Protein 1EO1 (pdb70)

Structure (mmCIF, N/CA/C/O backbone):
data_1EO1
#
_entry.id   1EO1
#
_cell.length_a   1.000
_cell.length_b   1.000
_cell.length_c   1.000
_cell.angle_alpha   90.00
_cell.angle_beta   90.00
_cell.angle_gamma   90.00
#
_symmetry.space_group_name_H-M   'P 1'
#
loop_
_atom_site.group_PDB
_atom_site.id
_atom_site.type_symbol
_atom_site.label_atom_id
_atom_site.label_alt_id
_atom_site.label_comp_id
_atom_site.label_asym_id
_atom_site.label_entity_id
_atom_site.label_seq_id
_atom_site.pdbx_PDB_ins_code
_atom_site.Cartn_x
_atom_site.Cartn_y
_atom_site.Cartn_z
_atom_site.occupancy
_atom_site.B_iso_or_equiv
_atom_site.auth_seq_id
_atom_site.auth_comp_id
_atom_site.auth_asym_id
_atom_site.auth_atom_id
_atom_site.pdbx_PDB_model_num
ATOM 1 N N . MET A 1 1 ? 8.685 2.011 -4.056 1.00 0.00 1 MET A N 1
ATOM 2 C CA . MET A 1 1 ? 7.771 1.163 -4.872 1.00 0.00 1 MET A CA 1
ATOM 3 C C . MET A 1 1 ? 6.527 0.817 -4.052 1.00 0.00 1 MET A C 1
ATOM 4 O O . MET A 1 1 ? 6.547 -0.066 -3.218 1.00 0.00 1 MET A O 1
ATOM 20 N N . LYS A 1 2 ? 5.443 1.506 -4.282 1.00 0.00 2 LYS A N 1
ATOM 21 C CA . LYS A 1 2 ? 4.199 1.217 -3.514 1.00 0.00 2 LYS A CA 1
ATOM 22 C C . LYS A 1 2 ? 3.156 0.594 -4.446 1.00 0.00 2 LYS A C 1
ATOM 23 O O . LYS A 1 2 ? 2.857 1.120 -5.500 1.00 0.00 2 LYS A O 1
ATOM 42 N N . ILE A 1 3 ? 2.600 -0.525 -4.064 1.00 0.00 3 ILE A N 1
ATOM 43 C CA . ILE A 1 3 ? 1.578 -1.184 -4.925 1.00 0.00 3 ILE A CA 1
ATOM 44 C C . ILE A 1 3 ? 0.179 -0.772 -4.466 1.00 0.00 3 ILE A C 1
ATOM 45 O O . ILE A 1 3 ? -0.160 -0.877 -3.304 1.00 0.00 3 ILE A O 1
ATOM 61 N N . ALA A 1 4 ? -0.638 -0.302 -5.369 1.00 0.00 4 ALA A N 1
ATOM 62 C CA . ALA A 1 4 ? -2.014 0.117 -4.984 1.00 0.00 4 ALA A CA 1
ATOM 63 C C . ALA A 1 4 ? -3.036 -0.775 -5.694 1.00 0.00 4 ALA A C 1
ATOM 64 O O . ALA A 1 4 ? -3.059 -0.866 -6.905 1.00 0.00 4 ALA A O 1
ATOM 71 N N . ILE A 1 5 ? -3.882 -1.435 -4.950 1.00 0.00 5 ILE A N 1
ATOM 72 C CA . ILE A 1 5 ? -4.899 -2.319 -5.587 1.00 0.00 5 ILE A CA 1
ATOM 73 C C . ILE A 1 5 ? -6.226 -1.567 -5.706 1.00 0.00 5 ILE A C 1
ATOM 74 O O . ILE A 1 5 ? -6.839 -1.210 -4.719 1.00 0.00 5 ILE A O 1
ATOM 90 N N . ALA A 1 6 ? -6.672 -1.320 -6.907 1.00 0.00 6 ALA A N 1
ATOM 91 C CA . ALA A 1 6 ? -7.956 -0.587 -7.089 1.00 0.00 6 ALA A CA 1
ATOM 92 C C . ALA A 1 6 ? -9.089 -1.358 -6.408 1.00 0.00 6 ALA A C 1
ATOM 93 O O . ALA A 1 6 ? -9.090 -2.571 -6.363 1.00 0.00 6 ALA A O 1
ATOM 100 N N . SER A 1 7 ? -10.056 -0.658 -5.879 1.00 0.00 7 SER A N 1
ATOM 101 C CA . SER A 1 7 ? -11.192 -1.344 -5.202 1.00 0.00 7 SER A CA 1
ATOM 102 C C . SER A 1 7 ? -10.651 -2.320 -4.151 1.00 0.00 7 SER A C 1
ATOM 103 O O . SER A 1 7 ? -10.322 -1.932 -3.047 1.00 0.00 7 SER A O 1
ATOM 111 N N . SER A 1 8 ? -10.555 -3.581 -4.479 1.00 0.00 8 SER A N 1
ATOM 112 C CA . SER A 1 8 ? -10.035 -4.567 -3.491 1.00 0.00 8 SER A CA 1
ATOM 113 C C . SER A 1 8 ? -10.922 -4.555 -2.244 1.00 0.00 8 SER A C 1
ATOM 114 O O . SER A 1 8 ? -10.553 -5.063 -1.203 1.00 0.00 8 SER A O 1
ATOM 122 N N . GLY A 1 9 ? -12.090 -3.981 -2.341 1.00 0.00 9 GLY A N 1
ATOM 123 C CA . GLY A 1 9 ? -13.001 -3.938 -1.162 1.00 0.00 9 GLY A CA 1
ATOM 124 C C . GLY A 1 9 ? -12.258 -3.355 0.041 1.00 0.00 9 GLY A C 1
ATOM 125 O O . GLY A 1 9 ? -11.357 -2.552 -0.103 1.00 0.00 9 GLY A O 1
ATOM 129 N N . THR A 1 10 ? -12.631 -3.748 1.228 1.00 0.00 10 THR A N 1
ATOM 130 C CA . THR A 1 10 ? -11.948 -3.209 2.437 1.00 0.00 10 THR A CA 1
ATOM 131 C C . THR A 1 10 ? -11.515 -4.358 3.353 1.00 0.00 10 THR A C 1
ATOM 132 O O . THR A 1 10 ? -10.809 -4.154 4.321 1.00 0.00 10 THR A O 1
ATOM 143 N N . ASP A 1 11 ? -11.928 -5.564 3.064 1.00 0.00 11 ASP A N 1
ATOM 144 C CA . ASP A 1 11 ? -11.530 -6.706 3.934 1.00 0.00 11 ASP A CA 1
ATOM 145 C C . ASP A 1 11 ? -10.997 -7.854 3.074 1.00 0.00 11 ASP A C 1
ATOM 146 O O . ASP A 1 11 ? -9.814 -7.944 2.811 1.00 0.00 11 ASP A O 1
ATOM 155 N N . LEU A 1 12 ? -11.855 -8.735 2.637 1.00 0.00 12 LEU A N 1
ATOM 156 C CA . LEU A 1 12 ? -11.386 -9.876 1.801 1.00 0.00 12 LEU A CA 1
ATOM 157 C C . LEU A 1 12 ? -12.560 -10.444 0.999 1.00 0.00 12 LEU A C 1
ATOM 158 O O . LEU A 1 12 ? -12.571 -11.602 0.634 1.00 0.00 12 LEU A O 1
ATOM 174 N N . GLY A 1 13 ? -13.548 -9.638 0.723 1.00 0.00 13 GLY A N 1
ATOM 175 C CA . GLY A 1 13 ? -14.719 -10.135 -0.054 1.00 0.00 13 GLY A CA 1
ATOM 176 C C . GLY A 1 13 ? -14.701 -9.525 -1.457 1.00 0.00 13 GLY A C 1
ATOM 177 O O . GLY A 1 13 ? -14.977 -10.188 -2.437 1.00 0.00 13 GLY A O 1
ATOM 181 N N . SER A 1 14 ? -14.379 -8.265 -1.561 1.00 0.00 14 SER A N 1
ATOM 182 C CA . SER A 1 14 ? -14.344 -7.611 -2.899 1.00 0.00 14 SER A CA 1
ATOM 183 C C . SER A 1 14 ? -13.064 -8.017 -3.632 1.00 0.00 14 SER A C 1
ATOM 184 O O . SER A 1 14 ? -12.073 -7.315 -3.607 1.00 0.00 14 SER A O 1
ATOM 192 N N . GLU A 1 15 ? -13.081 -9.145 -4.282 1.00 0.00 15 GLU A N 1
ATOM 193 C CA . GLU A 1 15 ? -11.870 -9.603 -5.019 1.00 0.00 15 GLU A CA 1
ATOM 194 C C . GLU A 1 15 ? -11.679 -8.747 -6.272 1.00 0.00 15 GLU A C 1
ATOM 195 O O . GLU A 1 15 ? -12.080 -9.119 -7.357 1.00 0.00 15 GLU A O 1
ATOM 207 N N . VAL A 1 16 ? -11.069 -7.603 -6.129 1.00 0.00 16 VAL A N 1
ATOM 208 C CA . VAL A 1 16 ? -10.847 -6.715 -7.307 1.00 0.00 16 VAL A CA 1
ATOM 209 C C . VAL A 1 16 ? -12.183 -6.126 -7.771 1.00 0.00 16 VAL A C 1
ATOM 210 O O . VAL A 1 16 ? -12.255 -5.446 -8.774 1.00 0.00 16 VAL A O 1
ATOM 223 N N . SER A 1 17 ? -13.239 -6.380 -7.047 1.00 0.00 17 SER A N 1
ATOM 224 C CA . SER A 1 17 ? -14.566 -5.831 -7.447 1.00 0.00 17 SER A CA 1
ATOM 225 C C . SER A 1 17 ? -14.847 -6.177 -8.913 1.00 0.00 17 SER A C 1
ATOM 226 O O . SER A 1 17 ? -15.326 -7.251 -9.223 1.00 0.00 17 SER A O 1
ATOM 234 N N . ARG A 1 18 ? -14.560 -5.280 -9.820 1.00 0.00 18 ARG A N 1
ATOM 235 C CA . ARG A 1 18 ? -14.820 -5.569 -11.259 1.00 0.00 18 ARG A CA 1
ATOM 236 C C . ARG A 1 18 ? -13.948 -4.664 -12.133 1.00 0.00 18 ARG A C 1
ATOM 237 O O . ARG A 1 18 ? -12.940 -5.084 -12.665 1.00 0.00 18 ARG A O 1
ATOM 258 N N . PHE A 1 19 ? -14.329 -3.425 -12.288 1.00 0.00 19 PHE A N 1
ATOM 259 C CA . PHE A 1 19 ? -13.522 -2.498 -13.131 1.00 0.00 19 PHE A CA 1
ATOM 260 C C . PHE A 1 19 ? -12.986 -1.355 -12.269 1.00 0.00 19 PHE A C 1
ATOM 261 O O . PHE A 1 19 ? -13.312 -1.236 -11.105 1.00 0.00 19 PHE A O 1
ATOM 278 N N . PHE A 1 20 ? -12.162 -0.513 -12.831 1.00 0.00 20 PHE A N 1
ATOM 279 C CA . PHE A 1 20 ? -11.603 0.622 -12.044 1.00 0.00 20 PHE A CA 1
ATOM 280 C C . PHE A 1 20 ? -12.070 1.946 -12.658 1.00 0.00 20 PHE A C 1
ATOM 281 O O . PHE A 1 20 ? -11.583 2.370 -13.687 1.00 0.00 20 PHE A O 1
ATOM 298 N N . GLY A 1 21 ? -13.009 2.602 -12.033 1.00 0.00 21 GLY A N 1
ATOM 299 C CA . GLY A 1 21 ? -13.504 3.897 -12.577 1.00 0.00 21 GLY A CA 1
ATOM 300 C C . GLY A 1 21 ? -13.808 4.853 -11.422 1.00 0.00 21 GLY A C 1
ATOM 301 O O . GLY A 1 21 ? -13.261 5.934 -11.337 1.00 0.00 21 GLY A O 1
ATOM 305 N N . ARG A 1 22 ? -14.675 4.460 -10.530 1.00 0.00 22 ARG A N 1
ATOM 306 C CA . ARG A 1 22 ? -15.014 5.340 -9.377 1.00 0.00 22 ARG A CA 1
ATOM 307 C C . ARG A 1 22 ? -14.874 4.545 -8.078 1.00 0.00 22 ARG A C 1
ATOM 308 O O . ARG A 1 22 ? -15.385 4.928 -7.044 1.00 0.00 22 ARG A O 1
ATOM 329 N N . ALA A 1 23 ? -14.188 3.435 -8.126 1.00 0.00 23 ALA A N 1
ATOM 330 C CA . ALA A 1 23 ? -14.013 2.607 -6.901 1.00 0.00 23 ALA A CA 1
ATOM 331 C C . ALA A 1 23 ? -13.575 3.498 -5.730 1.00 0.00 23 ALA A C 1
ATOM 332 O O . ALA A 1 23 ? -12.443 3.934 -5.684 1.00 0.00 23 ALA A O 1
ATOM 339 N N . PRO A 1 24 ? -14.484 3.737 -4.816 1.00 0.00 24 PRO A N 1
ATOM 340 C CA . PRO A 1 24 ? -14.216 4.565 -3.627 1.00 0.00 24 PRO A CA 1
ATOM 341 C C . PRO A 1 24 ? -13.489 3.744 -2.554 1.00 0.00 24 PRO A C 1
ATOM 342 O O . PRO A 1 24 ? -13.798 3.829 -1.382 1.00 0.00 24 PRO A O 1
ATOM 353 N N . TYR A 1 25 ? -12.531 2.945 -2.943 1.00 0.00 25 TYR A N 1
ATOM 354 C CA . TYR A 1 25 ? -11.797 2.120 -1.943 1.00 0.00 25 TYR A CA 1
ATOM 355 C C . TYR A 1 25 ? -10.454 1.680 -2.528 1.00 0.00 25 TYR A C 1
ATOM 356 O O . TYR A 1 25 ? -10.242 0.517 -2.814 1.00 0.00 25 TYR A O 1
ATOM 374 N N . PHE A 1 26 ? -9.543 2.597 -2.706 1.00 0.00 26 PHE A N 1
ATOM 375 C CA . PHE A 1 26 ? -8.214 2.226 -3.270 1.00 0.00 26 PHE A CA 1
ATOM 376 C C . PHE A 1 26 ? -7.306 1.734 -2.139 1.00 0.00 26 PHE A C 1
ATOM 377 O O . PHE A 1 26 ? -6.925 2.486 -1.266 1.00 0.00 26 PHE A O 1
ATOM 394 N N . MET A 1 27 ? -6.962 0.475 -2.147 1.00 0.00 27 MET A N 1
ATOM 395 C CA . MET A 1 27 ? -6.087 -0.063 -1.068 1.00 0.00 27 MET A CA 1
ATOM 396 C C . MET A 1 27 ? -4.629 0.300 -1.355 1.00 0.00 27 MET A C 1
ATOM 397 O O . MET A 1 27 ? -4.153 0.172 -2.466 1.00 0.00 27 MET A O 1
ATOM 411 N N . ILE A 1 28 ? -3.913 0.748 -0.360 1.00 0.00 28 ILE A N 1
ATOM 412 C CA . ILE A 1 28 ? -2.485 1.112 -0.572 1.00 0.00 28 ILE A CA 1
ATOM 413 C C . ILE A 1 28 ? -1.591 0.068 0.101 1.00 0.00 28 ILE A C 1
ATOM 414 O O . ILE A 1 28 ? -1.862 -0.381 1.198 1.00 0.00 28 ILE A O 1
ATOM 430 N N . VAL A 1 29 ? -0.529 -0.320 -0.548 1.00 0.00 29 VAL A N 1
ATOM 431 C CA . VAL A 1 29 ? 0.382 -1.335 0.050 1.00 0.00 29 VAL A CA 1
ATOM 432 C C . VAL A 1 29 ? 1.828 -0.850 -0.061 1.00 0.00 29 VAL A C 1
ATOM 433 O O . VAL A 1 29 ? 2.429 -0.892 -1.115 1.00 0.00 29 VAL A O 1
ATOM 446 N N . GLU A 1 30 ? 2.392 -0.384 1.021 1.00 0.00 30 GLU A N 1
ATOM 447 C CA . GLU A 1 30 ? 3.799 0.108 0.976 1.00 0.00 30 GLU A CA 1
ATOM 448 C C . GLU A 1 30 ? 4.759 -1.068 1.171 1.00 0.00 30 GLU A C 1
ATOM 449 O O . GLU A 1 30 ? 5.155 -1.380 2.277 1.00 0.00 30 GLU A O 1
ATOM 461 N N . MET A 1 31 ? 5.139 -1.719 0.106 1.00 0.00 31 MET A N 1
ATOM 462 C CA . MET A 1 31 ? 6.076 -2.871 0.232 1.00 0.00 31 MET A CA 1
ATOM 463 C C . MET A 1 31 ? 7.513 -2.351 0.307 1.00 0.00 31 MET A C 1
ATOM 464 O O . MET A 1 31 ? 7.877 -1.406 -0.364 1.00 0.00 31 MET A O 1
ATOM 478 N N . LYS A 1 32 ? 8.336 -2.961 1.116 1.00 0.00 32 LYS A N 1
ATOM 479 C CA . LYS A 1 32 ? 9.749 -2.498 1.227 1.00 0.00 32 LYS A CA 1
ATOM 480 C C . LYS A 1 32 ? 10.689 -3.616 0.772 1.00 0.00 32 LYS A C 1
ATOM 481 O O . LYS A 1 32 ? 11.288 -3.545 -0.283 1.00 0.00 32 LYS A O 1
ATOM 500 N N . LYS A 1 33 ? 10.824 -4.649 1.558 1.00 0.00 33 LYS A N 1
ATOM 501 C CA . LYS A 1 33 ? 11.726 -5.769 1.168 1.00 0.00 33 LYS A CA 1
ATOM 502 C C . LYS A 1 33 ? 10.887 -7.006 0.838 1.00 0.00 33 LYS A C 1
ATOM 503 O O . LYS A 1 33 ? 11.035 -8.048 1.444 1.00 0.00 33 LYS A O 1
ATOM 522 N N . GLY A 1 34 ? 10.004 -6.899 -0.118 1.00 0.00 34 GLY A N 1
ATOM 523 C CA . GLY A 1 34 ? 9.156 -8.068 -0.486 1.00 0.00 34 GLY A CA 1
ATOM 524 C C . GLY A 1 34 ? 8.243 -8.425 0.690 1.00 0.00 34 GLY A C 1
ATOM 525 O O . GLY A 1 34 ? 7.639 -9.480 0.721 1.00 0.00 34 GLY A O 1
ATOM 529 N N . ASN A 1 35 ? 8.137 -7.555 1.656 1.00 0.00 35 ASN A N 1
ATOM 530 C CA . ASN A 1 35 ? 7.264 -7.844 2.828 1.00 0.00 35 ASN A CA 1
ATOM 531 C C . ASN A 1 35 ? 6.388 -6.625 3.122 1.00 0.00 35 ASN A C 1
ATOM 532 O O . ASN A 1 35 ? 6.849 -5.626 3.637 1.00 0.00 35 ASN A O 1
ATOM 543 N N . ILE A 1 36 ? 5.126 -6.700 2.797 1.00 0.00 36 ILE A N 1
ATOM 544 C CA . ILE A 1 36 ? 4.216 -5.548 3.057 1.00 0.00 36 ILE A CA 1
ATOM 545 C C . ILE A 1 36 ? 4.501 -4.973 4.445 1.00 0.00 36 ILE A C 1
ATOM 546 O O . ILE A 1 36 ? 4.281 -5.617 5.452 1.00 0.00 36 ILE A O 1
ATOM 562 N N . GLU A 1 37 ? 4.986 -3.763 4.507 1.00 0.00 37 GLU A N 1
ATOM 563 C CA . GLU A 1 37 ? 5.284 -3.145 5.830 1.00 0.00 37 GLU A CA 1
ATOM 564 C C . GLU A 1 37 ? 4.110 -2.262 6.257 1.00 0.00 37 GLU A C 1
ATOM 565 O O . GLU A 1 37 ? 4.051 -1.791 7.376 1.00 0.00 37 GLU A O 1
ATOM 577 N N . SER A 1 38 ? 3.176 -2.033 5.376 1.00 0.00 38 SER A N 1
ATOM 578 C CA . SER A 1 38 ? 2.008 -1.180 5.733 1.00 0.00 38 SER A CA 1
ATOM 579 C C . SER A 1 38 ? 0.853 -1.467 4.772 1.00 0.00 38 SER A C 1
ATOM 580 O O . SER A 1 38 ? 0.963 -1.275 3.577 1.00 0.00 38 SER A O 1
ATOM 588 N N . SER A 1 39 ? -0.258 -1.921 5.285 1.00 0.00 39 SER A N 1
ATOM 589 C CA . SER A 1 39 ? -1.421 -2.215 4.406 1.00 0.00 39 SER A CA 1
ATOM 590 C C . SER A 1 39 ? -2.607 -1.363 4.853 1.00 0.00 39 SER A C 1
ATOM 591 O O . SER A 1 39 ? -3.252 -1.646 5.842 1.00 0.00 39 SER A O 1
ATOM 599 N N . GLU A 1 40 ? -2.890 -0.314 4.137 1.00 0.00 40 GLU A N 1
ATOM 600 C CA . GLU A 1 40 ? -4.026 0.566 4.526 1.00 0.00 40 GLU A CA 1
ATOM 601 C C . GLU A 1 40 ? -5.038 0.646 3.380 1.00 0.00 40 GLU A C 1
ATOM 602 O O . GLU A 1 40 ? -4.895 -0.004 2.364 1.00 0.00 40 GLU A O 1
ATOM 614 N N . VAL A 1 41 ? -6.061 1.440 3.541 1.00 0.00 41 VAL A N 1
ATOM 615 C CA . VAL A 1 41 ? -7.087 1.567 2.467 1.00 0.00 41 VAL A CA 1
ATOM 616 C C . VAL A 1 41 ? -7.729 2.954 2.542 1.00 0.00 41 VAL A C 1
ATOM 617 O O . VAL A 1 41 ? -8.149 3.399 3.592 1.00 0.00 41 VAL A O 1
ATOM 630 N N . ILE A 1 42 ? -7.805 3.644 1.437 1.00 0.00 42 ILE A N 1
ATOM 631 C CA . ILE A 1 42 ? -8.416 5.003 1.447 1.00 0.00 42 ILE A CA 1
ATOM 632 C C . ILE A 1 42 ? -9.705 4.994 0.624 1.00 0.00 42 ILE A C 1
ATOM 633 O O . ILE A 1 42 ? -9.739 4.514 -0.493 1.00 0.00 42 ILE A O 1
ATOM 649 N N . GLU A 1 43 ? -10.769 5.523 1.168 1.00 0.00 43 GLU A N 1
ATOM 650 C CA . GLU A 1 43 ? -12.057 5.548 0.420 1.00 0.00 43 GLU A CA 1
ATOM 651 C C . GLU A 1 43 ? -12.235 6.917 -0.242 1.00 0.00 43 GLU A C 1
ATOM 652 O O . GLU A 1 43 ? -11.757 7.920 0.249 1.00 0.00 43 GLU A O 1
ATOM 664 N N . ASN A 1 44 ? -12.919 6.965 -1.352 1.00 0.00 44 ASN A N 1
ATOM 665 C CA . ASN A 1 44 ? -13.125 8.270 -2.042 1.00 0.00 44 ASN A CA 1
ATOM 666 C C . ASN A 1 44 ? -14.013 9.169 -1.176 1.00 0.00 44 ASN A C 1
ATOM 667 O O . ASN A 1 44 ? -14.812 8.685 -0.399 1.00 0.00 44 ASN A O 1
ATOM 678 N N . PRO A 1 45 ? -13.844 10.457 -1.338 1.00 0.00 45 PRO A N 1
ATOM 679 C CA . PRO A 1 45 ? -14.616 11.460 -0.585 1.00 0.00 45 PRO A CA 1
ATOM 680 C C . PRO A 1 45 ? -16.018 11.613 -1.182 1.00 0.00 45 PRO A C 1
ATOM 681 O O . PRO A 1 45 ? -16.984 11.085 -0.667 1.00 0.00 45 PRO A O 1
ATOM 692 N N . SER A 1 46 ? -16.135 12.331 -2.264 1.00 0.00 46 SER A N 1
ATOM 693 C CA . SER A 1 46 ? -17.473 12.519 -2.896 1.00 0.00 46 SER A CA 1
ATOM 694 C C . SER A 1 46 ? -17.418 12.045 -4.351 1.00 0.00 46 SER A C 1
ATOM 695 O O . SER A 1 46 ? -17.393 12.837 -5.272 1.00 0.00 46 SER A O 1
ATOM 703 N N . ALA A 1 47 ? -17.397 10.758 -4.566 1.00 0.00 47 ALA A N 1
ATOM 704 C CA . ALA A 1 47 ? -17.341 10.237 -5.962 1.00 0.00 47 ALA A CA 1
ATOM 705 C C . ALA A 1 47 ? -18.715 10.383 -6.620 1.00 0.00 47 ALA A C 1
ATOM 706 O O . ALA A 1 47 ? -18.852 10.277 -7.822 1.00 0.00 47 ALA A O 1
ATOM 713 N N . SER A 1 48 ? -19.735 10.625 -5.842 1.00 0.00 48 SER A N 1
ATOM 714 C CA . SER A 1 48 ? -21.097 10.776 -6.425 1.00 0.00 48 SER A CA 1
ATOM 715 C C . SER A 1 48 ? -21.624 12.182 -6.134 1.00 0.00 48 SER A C 1
ATOM 716 O O . SER A 1 48 ? -22.582 12.359 -5.407 1.00 0.00 48 SER A O 1
ATOM 724 N N . ALA A 1 49 ? -21.008 13.187 -6.697 1.00 0.00 49 ALA A N 1
ATOM 725 C CA . ALA A 1 49 ? -21.476 14.579 -6.451 1.00 0.00 49 ALA A CA 1
ATOM 726 C C . ALA A 1 49 ? -20.593 15.559 -7.226 1.00 0.00 49 ALA A C 1
ATOM 727 O O . ALA A 1 49 ? -21.075 16.390 -7.968 1.00 0.00 49 ALA A O 1
ATOM 734 N N . SER A 1 50 ? -19.301 15.467 -7.060 1.00 0.00 50 SER A N 1
ATOM 735 C CA . SER A 1 50 ? -18.390 16.393 -7.787 1.00 0.00 50 SER A CA 1
ATOM 736 C C . SER A 1 50 ? -18.666 16.305 -9.289 1.00 0.00 50 SER A C 1
ATOM 737 O O . SER A 1 50 ? -19.397 15.449 -9.746 1.00 0.00 50 SER A O 1
ATOM 745 N N . GLY A 1 51 ? -18.087 17.183 -10.061 1.00 0.00 51 GLY A N 1
ATOM 746 C CA . GLY A 1 51 ? -18.319 17.149 -11.534 1.00 0.00 51 GLY A CA 1
ATOM 747 C C . GLY A 1 51 ? -17.133 16.474 -12.224 1.00 0.00 51 GLY A C 1
ATOM 748 O O . GLY A 1 51 ? -15.988 16.758 -11.932 1.00 0.00 51 GLY A O 1
ATOM 752 N N . GLY A 1 52 ? -17.396 15.580 -13.138 1.00 0.00 52 GLY A N 1
ATOM 753 C CA . GLY A 1 52 ? -16.283 14.888 -13.845 1.00 0.00 52 GLY A CA 1
ATOM 754 C C . GLY A 1 52 ? -15.287 14.343 -12.820 1.00 0.00 52 GLY A C 1
ATOM 755 O O . GLY A 1 52 ? -14.292 14.969 -12.514 1.00 0.00 52 GLY A O 1
ATOM 759 N N . ALA A 1 53 ? -15.546 13.181 -12.286 1.00 0.00 53 ALA A N 1
ATOM 760 C CA . ALA A 1 53 ? -14.613 12.599 -11.281 1.00 0.00 53 ALA A CA 1
ATOM 761 C C . ALA A 1 53 ? -14.399 11.114 -11.583 1.00 0.00 53 ALA A C 1
ATOM 762 O O . ALA A 1 53 ? -14.466 10.686 -12.718 1.00 0.00 53 ALA A O 1
ATOM 769 N N . GLY A 1 54 ? -14.142 10.325 -10.576 1.00 0.00 54 GLY A N 1
ATOM 770 C CA . GLY A 1 54 ? -13.925 8.869 -10.808 1.00 0.00 54 GLY A CA 1
ATOM 771 C C . GLY A 1 54 ? -12.475 8.630 -11.236 1.00 0.00 54 GLY A C 1
ATOM 772 O O . GLY A 1 54 ? -11.636 8.260 -10.439 1.00 0.00 54 GLY A O 1
ATOM 776 N N . ILE A 1 55 ? -12.174 8.839 -12.488 1.00 0.00 55 ILE A N 1
ATOM 777 C CA . ILE A 1 55 ? -10.781 8.623 -12.965 1.00 0.00 55 ILE A CA 1
ATOM 778 C C . ILE A 1 55 ? -9.892 9.773 -12.485 1.00 0.00 55 ILE A C 1
ATOM 779 O O . ILE A 1 55 ? -8.688 9.744 -12.640 1.00 0.00 55 ILE A O 1
ATOM 795 N N . ARG A 1 56 ? -10.475 10.784 -11.901 1.00 0.00 56 ARG A N 1
ATOM 796 C CA . ARG A 1 56 ? -9.659 11.929 -11.411 1.00 0.00 56 ARG A CA 1
ATOM 797 C C . ARG A 1 56 ? -8.896 11.503 -10.154 1.00 0.00 56 ARG A C 1
ATOM 798 O O . ARG A 1 56 ? -7.881 12.074 -9.808 1.00 0.00 56 ARG A O 1
ATOM 819 N N . THR A 1 57 ? -9.379 10.502 -9.471 1.00 0.00 57 THR A N 1
ATOM 820 C CA . THR A 1 57 ? -8.683 10.035 -8.239 1.00 0.00 57 THR A CA 1
ATOM 821 C C . THR A 1 57 ? -7.244 9.649 -8.582 1.00 0.00 57 THR A C 1
ATOM 822 O O . THR A 1 57 ? -6.377 9.632 -7.732 1.00 0.00 57 THR A O 1
ATOM 833 N N . ALA A 1 58 ? -6.984 9.337 -9.822 1.00 0.00 58 ALA A N 1
ATOM 834 C CA . ALA A 1 58 ? -5.602 8.949 -10.221 1.00 0.00 58 ALA A CA 1
ATOM 835 C C . ALA A 1 58 ? -4.616 10.035 -9.782 1.00 0.00 58 ALA A C 1
ATOM 836 O O . ALA A 1 58 ? -3.609 9.757 -9.162 1.00 0.00 58 ALA A O 1
ATOM 843 N N . GLN A 1 59 ? -4.897 11.269 -10.098 1.00 0.00 59 GLN A N 1
ATOM 844 C CA . GLN A 1 59 ? -3.974 12.369 -9.700 1.00 0.00 59 GLN A CA 1
ATOM 845 C C . GLN A 1 59 ? -3.573 12.198 -8.233 1.00 0.00 59 GLN A C 1
ATOM 846 O O . GLN A 1 59 ? -2.433 12.395 -7.864 1.00 0.00 59 GLN A O 1
ATOM 860 N N . ILE A 1 60 ? -4.504 11.838 -7.392 1.00 0.00 60 ILE A N 1
ATOM 861 C CA . ILE A 1 60 ? -4.176 11.660 -5.948 1.00 0.00 60 ILE A CA 1
ATOM 862 C C . ILE A 1 60 ? -3.328 10.399 -5.763 1.00 0.00 60 ILE A C 1
ATOM 863 O O . ILE A 1 60 ? -2.397 10.376 -4.982 1.00 0.00 60 ILE A O 1
ATOM 879 N N . ILE A 1 61 ? -3.642 9.350 -6.472 1.00 0.00 61 ILE A N 1
ATOM 880 C CA . ILE A 1 61 ? -2.853 8.093 -6.332 1.00 0.00 61 ILE A CA 1
ATOM 881 C C . ILE A 1 61 ? -1.375 8.385 -6.605 1.00 0.00 61 ILE A C 1
ATOM 882 O O . ILE A 1 61 ? -0.496 7.774 -6.030 1.00 0.00 61 ILE A O 1
ATOM 898 N N . ALA A 1 62 ? -1.095 9.313 -7.480 1.00 0.00 62 ALA A N 1
ATOM 899 C CA . ALA A 1 62 ? 0.326 9.642 -7.787 1.00 0.00 62 ALA A CA 1
ATOM 900 C C . ALA A 1 62 ? 0.910 10.487 -6.654 1.00 0.00 62 ALA A C 1
ATOM 901 O O . ALA A 1 62 ? 2.087 10.424 -6.364 1.00 0.00 62 ALA A O 1
ATOM 908 N N . ASN A 1 63 ? 0.096 11.280 -6.014 1.00 0.00 63 ASN A N 1
ATOM 909 C CA . ASN A 1 63 ? 0.605 12.131 -4.902 1.00 0.00 63 ASN A CA 1
ATOM 910 C C . ASN A 1 63 ? 0.898 11.259 -3.680 1.00 0.00 63 ASN A C 1
ATOM 911 O O . ASN A 1 63 ? 1.556 11.680 -2.749 1.00 0.00 63 ASN A O 1
ATOM 922 N N . ASN A 1 64 ? 0.415 10.047 -3.673 1.00 0.00 64 ASN A N 1
ATOM 923 C CA . ASN A 1 64 ? 0.666 9.153 -2.507 1.00 0.00 64 ASN A CA 1
ATOM 924 C C . ASN A 1 64 ? 1.956 8.359 -2.735 1.00 0.00 64 ASN A C 1
ATOM 925 O O . ASN A 1 64 ? 2.370 7.580 -1.900 1.00 0.00 64 ASN A O 1
ATOM 936 N N . GLY A 1 65 ? 2.595 8.549 -3.858 1.00 0.00 65 GLY A N 1
ATOM 937 C CA . GLY A 1 65 ? 3.856 7.802 -4.131 1.00 0.00 65 GLY A CA 1
ATOM 938 C C . GLY A 1 65 ? 3.526 6.455 -4.779 1.00 0.00 65 GLY A C 1
ATOM 939 O O . GLY A 1 65 ? 4.404 5.725 -5.194 1.00 0.00 65 GLY A O 1
ATOM 943 N N . VAL A 1 66 ? 2.267 6.121 -4.868 1.00 0.00 66 VAL A N 1
ATOM 944 C CA . VAL A 1 66 ? 1.880 4.822 -5.488 1.00 0.00 66 VAL A CA 1
ATOM 945 C C . VAL A 1 66 ? 2.615 4.647 -6.816 1.00 0.00 66 VAL A C 1
ATOM 946 O O . VAL A 1 66 ? 2.148 5.065 -7.856 1.00 0.00 66 VAL A O 1
ATOM 959 N N . LYS A 1 67 ? 3.757 4.018 -6.789 1.00 0.00 67 LYS A N 1
ATOM 960 C CA . LYS A 1 67 ? 4.513 3.804 -8.050 1.00 0.00 67 LYS A CA 1
ATOM 961 C C . LYS A 1 67 ? 3.898 2.621 -8.799 1.00 0.00 67 LYS A C 1
ATOM 962 O O . LYS A 1 67 ? 4.318 2.274 -9.884 1.00 0.00 67 LYS A O 1
ATOM 981 N N . ALA A 1 68 ? 2.899 2.000 -8.226 1.00 0.00 68 ALA A N 1
ATOM 982 C CA . ALA A 1 68 ? 2.253 0.843 -8.908 1.00 0.00 68 ALA A CA 1
ATOM 983 C C . ALA A 1 68 ? 0.733 0.984 -8.816 1.00 0.00 68 ALA A C 1
ATOM 984 O O . ALA A 1 68 ? 0.183 1.200 -7.754 1.00 0.00 68 ALA A O 1
ATOM 991 N N . VAL A 1 69 ? 0.047 0.865 -9.920 1.00 0.00 69 VAL A N 1
ATOM 992 C CA . VAL A 1 69 ? -1.438 0.995 -9.891 1.00 0.00 69 VAL A CA 1
ATOM 993 C C . VAL A 1 69 ? -2.071 -0.184 -10.631 1.00 0.00 69 VAL A C 1
ATOM 994 O O . VAL A 1 69 ? -2.195 -0.178 -11.840 1.00 0.00 69 VAL A O 1
ATOM 1007 N N . ILE A 1 70 ? -2.479 -1.196 -9.914 1.00 0.00 70 ILE A N 1
ATOM 1008 C CA . ILE A 1 70 ? -3.109 -2.373 -10.575 1.00 0.00 70 ILE A CA 1
ATOM 1009 C C . ILE A 1 70 ? -4.624 -2.167 -10.637 1.00 0.00 70 ILE A C 1
ATOM 1010 O O . ILE A 1 70 ? -5.306 -2.205 -9.633 1.00 0.00 70 ILE A O 1
ATOM 1026 N N . ALA A 1 71 ? -5.155 -1.944 -11.808 1.00 0.00 71 ALA A N 1
ATOM 1027 C CA . ALA A 1 71 ? -6.624 -1.730 -11.929 1.00 0.00 71 ALA A CA 1
ATOM 1028 C C . ALA A 1 71 ? -7.132 -2.352 -13.230 1.00 0.00 71 ALA A C 1
ATOM 1029 O O . ALA A 1 71 ? -6.372 -2.874 -14.022 1.00 0.00 71 ALA A O 1
ATOM 1036 N N . SER A 1 72 ? -8.415 -2.300 -13.450 1.00 0.00 72 SER A N 1
ATOM 1037 C CA . SER A 1 72 ? -8.986 -2.886 -14.696 1.00 0.00 72 SER A CA 1
ATOM 1038 C C . SER A 1 72 ? -9.969 -1.893 -15.322 1.00 0.00 72 SER A C 1
ATOM 1039 O O . SER A 1 72 ? -11.028 -2.264 -15.787 1.00 0.00 72 SER A O 1
ATOM 1047 N N . SER A 1 73 ? -9.627 -0.633 -15.334 1.00 0.00 73 SER A N 1
ATOM 1048 C CA . SER A 1 73 ? -10.545 0.381 -15.927 1.00 0.00 73 SER A CA 1
ATOM 1049 C C . SER A 1 73 ? -10.915 -0.038 -17.355 1.00 0.00 73 SER A C 1
ATOM 1050 O O . SER A 1 73 ? -10.095 -0.574 -18.073 1.00 0.00 73 SER A O 1
ATOM 1058 N N . PRO A 1 74 ? -12.146 0.220 -17.723 1.00 0.00 74 PRO A N 1
ATOM 1059 C CA . PRO A 1 74 ? -12.664 -0.121 -19.060 1.00 0.00 74 PRO A CA 1
ATOM 1060 C C . PRO A 1 74 ? -12.203 0.910 -20.096 1.00 0.00 74 PRO A C 1
ATOM 1061 O O . PRO A 1 74 ? -12.884 1.880 -20.364 1.00 0.00 74 PRO A O 1
ATOM 1072 N N . GLY A 1 75 ? -11.055 0.707 -20.683 1.00 0.00 75 GLY A N 1
ATOM 1073 C CA . GLY A 1 75 ? -10.561 1.675 -21.705 1.00 0.00 75 GLY A CA 1
ATOM 1074 C C . GLY A 1 75 ? -9.193 2.219 -21.284 1.00 0.00 75 GLY A C 1
ATOM 1075 O O . GLY A 1 75 ? -8.810 2.112 -20.135 1.00 0.00 75 GLY A O 1
ATOM 1079 N N . PRO A 1 76 ? -8.496 2.789 -22.235 1.00 0.00 76 PRO A N 1
ATOM 1080 C CA . PRO A 1 76 ? -7.159 3.367 -22.007 1.00 0.00 76 PRO A CA 1
ATOM 1081 C C . PRO A 1 76 ? -7.273 4.744 -21.345 1.00 0.00 76 PRO A C 1
ATOM 1082 O O . PRO A 1 76 ? -6.298 5.455 -21.203 1.00 0.00 76 PRO A O 1
ATOM 1093 N N . ASN A 1 77 ? -8.453 5.127 -20.944 1.00 0.00 77 ASN A N 1
ATOM 1094 C CA . ASN A 1 77 ? -8.624 6.458 -20.297 1.00 0.00 77 ASN A CA 1
ATOM 1095 C C . ASN A 1 77 ? -7.677 6.572 -19.100 1.00 0.00 77 ASN A C 1
ATOM 1096 O O . ASN A 1 77 ? -6.765 7.375 -19.093 1.00 0.00 77 ASN A O 1
ATOM 1107 N N . ALA A 1 78 ? -7.886 5.777 -18.088 1.00 0.00 78 ALA A N 1
ATOM 1108 C CA . ALA A 1 78 ? -6.999 5.844 -16.892 1.00 0.00 78 ALA A CA 1
ATOM 1109 C C . ALA A 1 78 ? -5.555 5.547 -17.304 1.00 0.00 78 ALA A C 1
ATOM 1110 O O . ALA A 1 78 ? -4.647 6.295 -16.999 1.00 0.00 78 ALA A O 1
ATOM 1117 N N . PHE A 1 79 ? -5.334 4.460 -17.990 1.00 0.00 79 PHE A N 1
ATOM 1118 C CA . PHE A 1 79 ? -3.948 4.116 -18.415 1.00 0.00 79 PHE A CA 1
ATOM 1119 C C . PHE A 1 79 ? -3.368 5.254 -19.258 1.00 0.00 79 PHE A C 1
ATOM 1120 O O . PHE A 1 79 ? -2.174 5.333 -19.471 1.00 0.00 79 PHE A O 1
ATOM 1137 N N . GLU A 1 80 ? -4.200 6.137 -19.738 1.00 0.00 80 GLU A N 1
ATOM 1138 C CA . GLU A 1 80 ? -3.688 7.266 -20.562 1.00 0.00 80 GLU A CA 1
ATOM 1139 C C . GLU A 1 80 ? -2.965 8.264 -19.658 1.00 0.00 80 GLU A C 1
ATOM 1140 O O . GLU A 1 80 ? -1.846 8.658 -19.921 1.00 0.00 80 GLU A O 1
ATOM 1152 N N . VAL A 1 81 ? -3.593 8.671 -18.589 1.00 0.00 81 VAL A N 1
ATOM 1153 C CA . VAL A 1 81 ? -2.938 9.637 -17.666 1.00 0.00 81 VAL A CA 1
ATOM 1154 C C . VAL A 1 81 ? -1.808 8.931 -16.916 1.00 0.00 81 VAL A C 1
ATOM 1155 O O . VAL A 1 81 ? -0.679 9.379 -16.911 1.00 0.00 81 VAL A O 1
ATOM 1168 N N . LEU A 1 82 ? -2.101 7.825 -16.287 1.00 0.00 82 LEU A N 1
ATOM 1169 C CA . LEU A 1 82 ? -1.039 7.091 -15.544 1.00 0.00 82 LEU A CA 1
ATOM 1170 C C . LEU A 1 82 ? 0.213 7.000 -16.418 1.00 0.00 82 LEU A C 1
ATOM 1171 O O . LEU A 1 82 ? 1.324 6.965 -15.928 1.00 0.00 82 LEU A O 1
ATOM 1187 N N . ASN A 1 83 ? 0.040 6.965 -17.712 1.00 0.00 83 ASN A N 1
ATOM 1188 C CA . ASN A 1 83 ? 1.216 6.878 -18.622 1.00 0.00 83 ASN A CA 1
ATOM 1189 C C . ASN A 1 83 ? 1.882 8.253 -18.723 1.00 0.00 83 ASN A C 1
ATOM 1190 O O . ASN A 1 83 ? 3.085 8.381 -18.602 1.00 0.00 83 ASN A O 1
ATOM 1201 N N . GLU A 1 84 ? 1.110 9.283 -18.944 1.00 0.00 84 GLU A N 1
ATOM 1202 C CA . GLU A 1 84 ? 1.701 10.648 -19.051 1.00 0.00 84 GLU A CA 1
ATOM 1203 C C . GLU A 1 84 ? 2.244 11.080 -17.688 1.00 0.00 84 GLU A C 1
ATOM 1204 O O . GLU A 1 84 ? 2.908 12.090 -17.565 1.00 0.00 84 GLU A O 1
ATOM 1216 N N . LEU A 1 85 ? 1.967 10.323 -16.661 1.00 0.00 85 LEU A N 1
ATOM 1217 C CA . LEU A 1 85 ? 2.467 10.692 -15.308 1.00 0.00 85 LEU A CA 1
ATOM 1218 C C . LEU A 1 85 ? 3.878 10.131 -15.113 1.00 0.00 85 LEU A C 1
ATOM 1219 O O . LEU A 1 85 ? 4.780 10.826 -14.691 1.00 0.00 85 LEU A O 1
ATOM 1235 N N . GLY A 1 86 ? 4.075 8.878 -15.420 1.00 0.00 86 GLY A N 1
ATOM 1236 C CA . GLY A 1 86 ? 5.428 8.275 -15.253 1.00 0.00 86 GLY A CA 1
ATOM 1237 C C . GLY A 1 86 ? 5.367 7.165 -14.203 1.00 0.00 86 GLY A C 1
ATOM 1238 O O . GLY A 1 86 ? 6.379 6.664 -13.754 1.00 0.00 86 GLY A O 1
ATOM 1242 N N . ILE A 1 87 ? 4.186 6.775 -13.808 1.00 0.00 87 ILE A N 1
ATOM 1243 C CA . ILE A 1 87 ? 4.061 5.696 -12.787 1.00 0.00 87 ILE A CA 1
ATOM 1244 C C . ILE A 1 87 ? 3.952 4.342 -13.489 1.00 0.00 87 ILE A C 1
ATOM 1245 O O . ILE A 1 87 ? 3.837 4.265 -14.696 1.00 0.00 87 ILE A O 1
ATOM 1261 N N . LYS A 1 88 ? 3.989 3.273 -12.743 1.00 0.00 88 LYS A N 1
ATOM 1262 C CA . LYS A 1 88 ? 3.889 1.923 -13.369 1.00 0.00 88 LYS A CA 1
ATOM 1263 C C . LYS A 1 88 ? 2.421 1.497 -13.443 1.00 0.00 88 LYS A C 1
ATOM 1264 O O . LYS A 1 88 ? 1.776 1.286 -12.435 1.00 0.00 88 LYS A O 1
ATOM 1283 N N . ILE A 1 89 ? 1.892 1.359 -14.627 1.00 0.00 89 ILE A N 1
ATOM 1284 C CA . ILE A 1 89 ? 0.469 0.936 -14.762 1.00 0.00 89 ILE A CA 1
ATOM 1285 C C . ILE A 1 89 ? 0.391 -0.589 -14.649 1.00 0.00 89 ILE A C 1
ATOM 1286 O O . ILE A 1 89 ? 1.316 -1.293 -15.002 1.00 0.00 89 ILE A O 1
ATOM 1302 N N . TYR A 1 90 ? -0.702 -1.104 -14.161 1.00 0.00 90 TYR A N 1
ATOM 1303 C CA . TYR A 1 90 ? -0.828 -2.582 -14.029 1.00 0.00 90 TYR A CA 1
ATOM 1304 C C . TYR A 1 90 ? -2.240 -3.014 -14.423 1.00 0.00 90 TYR A C 1
ATOM 1305 O O . TYR A 1 90 ? -3.198 -2.290 -14.232 1.00 0.00 90 TYR A O 1
ATOM 1323 N N . ARG A 1 91 ? -2.377 -4.189 -14.974 1.00 0.00 91 ARG A N 1
ATOM 1324 C CA . ARG A 1 91 ? -3.727 -4.667 -15.384 1.00 0.00 91 ARG A CA 1
ATOM 1325 C C . ARG A 1 91 ? -4.208 -5.745 -14.410 1.00 0.00 91 ARG A C 1
ATOM 1326 O O . ARG A 1 91 ? -3.446 -6.585 -13.974 1.00 0.00 91 ARG A O 1
ATOM 1347 N N . ALA A 1 92 ? -5.467 -5.729 -14.064 1.00 0.00 92 ALA A N 1
ATOM 1348 C CA . ALA A 1 92 ? -5.993 -6.753 -13.117 1.00 0.00 92 ALA A CA 1
ATOM 1349 C C . ALA A 1 92 ? -6.927 -7.712 -13.861 1.00 0.00 92 ALA A C 1
ATOM 1350 O O . ALA A 1 92 ? -8.124 -7.508 -13.915 1.00 0.00 92 ALA A O 1
ATOM 1357 N N . THR A 1 93 ? -6.392 -8.756 -14.431 1.00 0.00 93 THR A N 1
ATOM 1358 C CA . THR A 1 93 ? -7.255 -9.725 -15.166 1.00 0.00 93 THR A CA 1
ATOM 1359 C C . THR A 1 93 ? -8.437 -10.122 -14.280 1.00 0.00 93 THR A C 1
ATOM 1360 O O . THR A 1 93 ? -9.555 -10.250 -14.740 1.00 0.00 93 THR A O 1
ATOM 1371 N N . GLY A 1 94 ? -8.200 -10.319 -13.013 1.00 0.00 94 GLY A N 1
ATOM 1372 C CA . GLY A 1 94 ? -9.308 -10.708 -12.097 1.00 0.00 94 GLY A CA 1
ATOM 1373 C C . GLY A 1 94 ? -8.904 -11.954 -11.307 1.00 0.00 94 GLY A C 1
ATOM 1374 O O . GLY A 1 94 ? -8.693 -13.012 -11.863 1.00 0.00 94 GLY A O 1
ATOM 1378 N N . THR A 1 95 ? -8.797 -11.838 -10.012 1.00 0.00 95 THR A N 1
ATOM 1379 C CA . THR A 1 95 ? -8.406 -13.017 -9.188 1.00 0.00 95 THR A CA 1
ATOM 1380 C C . THR A 1 95 ? -8.725 -12.740 -7.718 1.00 0.00 95 THR A C 1
ATOM 1381 O O . THR A 1 95 ? -9.588 -13.362 -7.130 1.00 0.00 95 THR A O 1
ATOM 1392 N N . SER A 1 96 ? -8.032 -11.811 -7.119 1.00 0.00 96 SER A N 1
ATOM 1393 C CA . SER A 1 96 ? -8.292 -11.492 -5.687 1.00 0.00 96 SER A CA 1
ATOM 1394 C C . SER A 1 96 ? -7.217 -10.527 -5.182 1.00 0.00 96 SER A C 1
ATOM 1395 O O . SER A 1 96 ? -6.136 -10.446 -5.728 1.00 0.00 96 SER A O 1
ATOM 1403 N N . VAL A 1 97 ? -7.508 -9.793 -4.144 1.00 0.00 97 VAL A N 1
ATOM 1404 C CA . VAL A 1 97 ? -6.506 -8.831 -3.607 1.00 0.00 97 VAL A CA 1
ATOM 1405 C C . VAL A 1 97 ? -5.408 -9.594 -2.861 1.00 0.00 97 VAL A C 1
ATOM 1406 O O . VAL A 1 97 ? -4.232 -9.363 -3.060 1.00 0.00 97 VAL A O 1
ATOM 1419 N N . GLU A 1 98 ? -5.784 -10.498 -2.000 1.00 0.00 98 GLU A N 1
ATOM 1420 C CA . GLU A 1 98 ? -4.764 -11.272 -1.237 1.00 0.00 98 GLU A CA 1
ATOM 1421 C C . GLU A 1 98 ? -3.731 -11.862 -2.201 1.00 0.00 98 GLU A C 1
ATOM 1422 O O . GLU A 1 98 ? -2.540 -11.725 -2.007 1.00 0.00 98 GLU A O 1
ATOM 1434 N N . GLU A 1 99 ? -4.176 -12.521 -3.234 1.00 0.00 99 GLU A N 1
ATOM 1435 C CA . GLU A 1 99 ? -3.218 -13.126 -4.202 1.00 0.00 99 GLU A CA 1
ATOM 1436 C C . GLU A 1 99 ? -2.526 -12.023 -5.009 1.00 0.00 99 GLU A C 1
ATOM 1437 O O . GLU A 1 99 ? -1.365 -12.129 -5.352 1.00 0.00 99 GLU A O 1
ATOM 1449 N N . ASN A 1 100 ? -3.228 -10.969 -5.320 1.00 0.00 100 ASN A N 1
ATOM 1450 C CA . ASN A 1 100 ? -2.608 -9.867 -6.111 1.00 0.00 100 ASN A CA 1
ATOM 1451 C C . ASN A 1 100 ? -1.354 -9.359 -5.395 1.00 0.00 100 ASN A C 1
ATOM 1452 O O . ASN A 1 100 ? -0.357 -9.049 -6.017 1.00 0.00 100 ASN A O 1
ATOM 1463 N N . LEU A 1 101 ? -1.395 -9.269 -4.095 1.00 0.00 101 LEU A N 1
ATOM 1464 C CA . LEU A 1 101 ? -0.205 -8.777 -3.343 1.00 0.00 101 LEU A CA 1
ATOM 1465 C C . LEU A 1 101 ? 1.001 -9.666 -3.654 1.00 0.00 101 LEU A C 1
ATOM 1466 O O . LEU A 1 101 ? 1.989 -9.220 -4.202 1.00 0.00 101 LEU A O 1
ATOM 1482 N N . LYS A 1 102 ? 0.930 -10.921 -3.305 1.00 0.00 102 LYS A N 1
ATOM 1483 C CA . LYS A 1 102 ? 2.074 -11.836 -3.579 1.00 0.00 102 LYS A CA 1
ATOM 1484 C C . LYS A 1 102 ? 2.300 -11.936 -5.088 1.00 0.00 102 LYS A C 1
ATOM 1485 O O . LYS A 1 102 ? 3.327 -12.401 -5.542 1.00 0.00 102 LYS A O 1
ATOM 1504 N N . LEU A 1 103 ? 1.347 -11.507 -5.871 1.00 0.00 103 LEU A N 1
ATOM 1505 C CA . LEU A 1 103 ? 1.508 -11.583 -7.351 1.00 0.00 103 LEU A CA 1
ATOM 1506 C C . LEU A 1 103 ? 2.433 -10.462 -7.830 1.00 0.00 103 LEU A C 1
ATOM 1507 O O . LEU A 1 103 ? 3.174 -10.621 -8.781 1.00 0.00 103 LEU A O 1
ATOM 1523 N N . PHE A 1 104 ? 2.394 -9.328 -7.187 1.00 0.00 104 PHE A N 1
ATOM 1524 C CA . PHE A 1 104 ? 3.268 -8.199 -7.615 1.00 0.00 104 PHE A CA 1
ATOM 1525 C C . PHE A 1 104 ? 4.714 -8.478 -7.200 1.00 0.00 104 PHE A C 1
ATOM 1526 O O . PHE A 1 104 ? 5.647 -7.970 -7.789 1.00 0.00 104 PHE A O 1
ATOM 1543 N N . THR A 1 105 ? 4.908 -9.280 -6.190 1.00 0.00 105 THR A N 1
ATOM 1544 C CA . THR A 1 105 ? 6.295 -9.588 -5.739 1.00 0.00 105 THR A CA 1
ATOM 1545 C C . THR A 1 105 ? 6.976 -10.505 -6.757 1.00 0.00 105 THR A C 1
ATOM 1546 O O . THR A 1 105 ? 8.186 -10.565 -6.841 1.00 0.00 105 THR A O 1
ATOM 1557 N N . GLU A 1 106 ? 6.208 -11.221 -7.531 1.00 0.00 106 GLU A N 1
ATOM 1558 C CA . GLU A 1 106 ? 6.812 -12.134 -8.540 1.00 0.00 106 GLU A CA 1
ATOM 1559 C C . GLU A 1 106 ? 6.693 -11.511 -9.932 1.00 0.00 106 GLU A C 1
ATOM 1560 O O . GLU A 1 106 ? 7.038 -12.119 -10.927 1.00 0.00 106 GLU A O 1
ATOM 1572 N N . GLY A 1 107 ? 6.206 -10.302 -10.015 1.00 0.00 107 GLY A N 1
ATOM 1573 C CA . GLY A 1 107 ? 6.066 -9.646 -11.345 1.00 0.00 107 GLY A CA 1
ATOM 1574 C C . GLY A 1 107 ? 5.221 -10.530 -12.262 1.00 0.00 107 GLY A C 1
ATOM 1575 O O . GLY A 1 107 ? 5.506 -10.679 -13.434 1.00 0.00 107 GLY A O 1
ATOM 1579 N N . ASN A 1 108 ? 4.181 -11.120 -11.739 1.00 0.00 108 ASN A N 1
ATOM 1580 C CA . ASN A 1 108 ? 3.319 -11.996 -12.581 1.00 0.00 108 ASN A CA 1
ATOM 1581 C C . ASN A 1 108 ? 2.365 -11.133 -13.408 1.00 0.00 108 ASN A C 1
ATOM 1582 O O . ASN A 1 108 ? 2.264 -11.277 -14.610 1.00 0.00 108 ASN A O 1
ATOM 1593 N N . LEU A 1 109 ? 1.661 -10.237 -12.773 1.00 0.00 109 LEU A N 1
ATOM 1594 C CA . LEU A 1 109 ? 0.713 -9.368 -13.524 1.00 0.00 109 LEU A CA 1
ATOM 1595 C C . LEU A 1 109 ? 1.466 -8.629 -14.632 1.00 0.00 109 LEU A C 1
ATOM 1596 O O . LEU A 1 109 ? 2.669 -8.746 -14.762 1.00 0.00 109 LEU A O 1
ATOM 1612 N N . GLU A 1 110 ? 0.769 -7.869 -15.431 1.00 0.00 110 GLU A N 1
ATOM 1613 C CA . GLU A 1 110 ? 1.447 -7.124 -16.529 1.00 0.00 110 GLU A CA 1
ATOM 1614 C C . GLU A 1 110 ? 1.445 -5.629 -16.206 1.00 0.00 110 GLU A C 1
ATOM 1615 O O . GLU A 1 110 ? 0.542 -5.122 -15.571 1.00 0.00 110 GLU A O 1
ATOM 1627 N N . GLU A 1 111 ? 2.451 -4.919 -16.636 1.00 0.00 111 GLU A N 1
ATOM 1628 C CA . GLU A 1 111 ? 2.504 -3.458 -16.350 1.00 0.00 111 GLU A CA 1
ATOM 1629 C C . GLU A 1 111 ? 2.887 -2.698 -17.622 1.00 0.00 111 GLU A C 1
ATOM 1630 O O . GLU A 1 111 ? 3.511 -3.236 -18.516 1.00 0.00 111 GLU A O 1
ATOM 1642 N N . ILE A 1 112 ? 2.521 -1.448 -17.707 1.00 0.00 112 ILE A N 1
ATOM 1643 C CA . ILE A 1 112 ? 2.864 -0.647 -18.915 1.00 0.00 112 ILE A CA 1
ATOM 1644 C C . ILE A 1 112 ? 3.379 0.724 -18.475 1.00 0.00 112 ILE A C 1
ATOM 1645 O O . ILE A 1 112 ? 2.912 1.289 -17.505 1.00 0.00 112 ILE A O 1
ATOM 1661 N N . ARG A 1 113 ? 4.344 1.263 -19.170 1.00 0.00 113 ARG A N 1
ATOM 1662 C CA . ARG A 1 113 ? 4.886 2.593 -18.774 1.00 0.00 113 ARG A CA 1
ATOM 1663 C C . ARG A 1 113 ? 5.156 3.438 -20.021 1.00 0.00 113 ARG A C 1
ATOM 1664 O O . ARG A 1 113 ? 4.809 3.068 -21.125 1.00 0.00 113 ARG A O 1
ATOM 1685 N N . SER A 1 114 ? 5.776 4.574 -19.847 1.00 0.00 114 SER A N 1
ATOM 1686 C CA . SER A 1 114 ? 6.077 5.452 -21.012 1.00 0.00 114 SER A CA 1
ATOM 1687 C C . SER A 1 114 ? 7.253 6.371 -20.660 1.00 0.00 114 SER A C 1
ATOM 1688 O O . SER A 1 114 ? 7.063 7.412 -20.063 1.00 0.00 114 SER A O 1
ATOM 1696 N N . PRO A 1 115 ? 8.435 5.954 -21.038 1.00 0.00 115 PRO A N 1
ATOM 1697 C CA . PRO A 1 115 ? 9.668 6.718 -20.772 1.00 0.00 115 PRO A CA 1
ATOM 1698 C C . PRO A 1 115 ? 9.800 7.885 -21.753 1.00 0.00 115 PRO A C 1
ATOM 1699 O O . PRO A 1 115 ? 9.302 7.839 -22.861 1.00 0.00 115 PRO A O 1
ATOM 1710 N N . GLY A 1 116 ? 10.471 8.932 -21.354 1.00 0.00 116 GLY A N 1
ATOM 1711 C CA . GLY A 1 116 ? 10.639 10.102 -22.262 1.00 0.00 116 GLY A CA 1
ATOM 1712 C C . GLY A 1 116 ? 12.120 10.477 -22.338 1.00 0.00 116 GLY A C 1
ATOM 1713 O O . GLY A 1 116 ? 12.475 11.573 -22.727 1.00 0.00 116 GLY A O 1
ATOM 1717 N N . SER A 1 117 ? 12.987 9.574 -21.968 1.00 0.00 117 SER A N 1
ATOM 1718 C CA . SER A 1 117 ? 14.445 9.875 -22.019 1.00 0.00 117 SER A CA 1
ATOM 1719 C C . SER A 1 117 ? 15.178 8.719 -22.701 1.00 0.00 117 SER A C 1
ATOM 1720 O O . SER A 1 117 ? 16.030 8.079 -22.115 1.00 0.00 117 SER A O 1
ATOM 1728 N N . GLY A 1 118 ? 14.854 8.443 -23.934 1.00 0.00 118 GLY A N 1
ATOM 1729 C CA . GLY A 1 118 ? 15.531 7.327 -24.651 1.00 0.00 118 GLY A CA 1
ATOM 1730 C C . GLY A 1 118 ? 16.242 7.868 -25.893 1.00 0.00 118 GLY A C 1
ATOM 1731 O O . GLY A 1 118 ? 16.052 9.003 -26.284 1.00 0.00 118 GLY A O 1
ATOM 1735 N N . ARG A 1 119 ? 17.060 7.064 -26.515 1.00 0.00 119 ARG A N 1
ATOM 1736 C CA . ARG A 1 119 ? 17.782 7.530 -27.733 1.00 0.00 119 ARG A CA 1
ATOM 1737 C C . ARG A 1 119 ? 18.438 8.884 -27.456 1.00 0.00 119 ARG A C 1
ATOM 1738 O O . ARG A 1 119 ? 17.859 9.925 -27.695 1.00 0.00 119 ARG A O 1
ATOM 1759 N N . GLY A 1 120 ? 19.645 8.880 -26.960 1.00 0.00 120 GLY A N 1
ATOM 1760 C CA . GLY A 1 120 ? 20.338 10.169 -26.676 1.00 0.00 120 GLY A CA 1
ATOM 1761 C C . GLY A 1 120 ? 20.841 10.771 -27.988 1.00 0.00 120 GLY A C 1
ATOM 1762 O O . GLY A 1 120 ? 21.807 10.310 -28.564 1.00 0.00 120 GLY A O 1
ATOM 1766 N N . ARG A 1 121 ? 20.192 11.794 -28.471 1.00 0.00 121 ARG A N 1
ATOM 1767 C CA . ARG A 1 121 ? 20.630 12.419 -29.750 1.00 0.00 121 ARG A CA 1
ATOM 1768 C C . ARG A 1 121 ? 20.939 13.899 -29.522 1.00 0.00 121 ARG A C 1
ATOM 1769 O O . ARG A 1 121 ? 20.157 14.765 -29.863 1.00 0.00 121 ARG A O 1
ATOM 1790 N N . ARG A 1 122 ? 22.073 14.200 -28.952 1.00 0.00 122 ARG A N 1
ATOM 1791 C CA . ARG A 1 122 ? 22.425 15.627 -28.710 1.00 0.00 122 ARG A CA 1
ATOM 1792 C C . ARG A 1 122 ? 23.030 16.222 -29.984 1.00 0.00 122 ARG A C 1
ATOM 1793 O O . ARG A 1 122 ? 23.652 15.532 -30.767 1.00 0.00 122 ARG A O 1
ATOM 1814 N N . ARG A 1 123 ? 22.849 17.495 -30.201 1.00 0.00 123 ARG A N 1
ATOM 1815 C CA . ARG A 1 123 ? 23.411 18.129 -31.428 1.00 0.00 123 ARG A CA 1
ATOM 1816 C C . ARG A 1 123 ? 24.823 18.644 -31.141 1.00 0.00 123 ARG A C 1
ATOM 1817 O O . ARG A 1 123 ? 25.007 19.633 -30.458 1.00 0.00 123 ARG A O 1
ATOM 1838 N N . ARG A 1 124 ? 25.822 17.983 -31.657 1.00 0.00 124 ARG A N 1
ATOM 1839 C CA . ARG A 1 124 ? 27.221 18.436 -31.416 1.00 0.00 124 ARG A CA 1
ATOM 1840 C C . ARG A 1 124 ? 28.194 17.328 -31.823 1.00 0.00 124 ARG A C 1
ATOM 1841 O O . ARG A 1 124 ? 28.798 17.453 -32.875 1.00 0.00 124 ARG A O 1
ATOM 1863 N N . MET A 1 1 ? 8.075 2.271 -4.607 1.00 0.00 1 MET A N 2
ATOM 1864 C CA . MET A 1 1 ? 7.411 1.150 -5.329 1.00 0.00 1 MET A CA 2
ATOM 1865 C C . MET A 1 1 ? 6.205 0.666 -4.521 1.00 0.00 1 MET A C 2
ATOM 1866 O O . MET A 1 1 ? 6.143 -0.474 -4.104 1.00 0.00 1 MET A O 2
ATOM 1882 N N . LYS A 1 2 ? 5.246 1.523 -4.294 1.00 0.00 2 LYS A N 2
ATOM 1883 C CA . LYS A 1 2 ? 4.046 1.110 -3.511 1.00 0.00 2 LYS A CA 2
ATOM 1884 C C . LYS A 1 2 ? 2.988 0.543 -4.460 1.00 0.00 2 LYS A C 2
ATOM 1885 O O . LYS A 1 2 ? 2.868 0.962 -5.595 1.00 0.00 2 LYS A O 2
ATOM 1904 N N . ILE A 1 3 ? 2.220 -0.409 -4.006 1.00 0.00 3 ILE A N 2
ATOM 1905 C CA . ILE A 1 3 ? 1.172 -1.005 -4.882 1.00 0.00 3 ILE A CA 2
ATOM 1906 C C . ILE A 1 3 ? -0.214 -0.694 -4.313 1.00 0.00 3 ILE A C 2
ATOM 1907 O O . ILE A 1 3 ? -0.541 -1.072 -3.205 1.00 0.00 3 ILE A O 2
ATOM 1923 N N . ALA A 1 4 ? -1.033 -0.012 -5.065 1.00 0.00 4 ALA A N 2
ATOM 1924 C CA . ALA A 1 4 ? -2.400 0.319 -4.575 1.00 0.00 4 ALA A CA 2
ATOM 1925 C C . ALA A 1 4 ? -3.429 -0.436 -5.417 1.00 0.00 4 ALA A C 2
ATOM 1926 O O . ALA A 1 4 ? -3.607 -0.162 -6.588 1.00 0.00 4 ALA A O 2
ATOM 1933 N N . ILE A 1 5 ? -4.102 -1.390 -4.836 1.00 0.00 5 ILE A N 2
ATOM 1934 C CA . ILE A 1 5 ? -5.110 -2.167 -5.612 1.00 0.00 5 ILE A CA 2
ATOM 1935 C C . ILE A 1 5 ? -6.510 -1.616 -5.340 1.00 0.00 5 ILE A C 2
ATOM 1936 O O . ILE A 1 5 ? -6.937 -1.508 -4.208 1.00 0.00 5 ILE A O 2
ATOM 1952 N N . ALA A 1 6 ? -7.232 -1.274 -6.373 1.00 0.00 6 ALA A N 2
ATOM 1953 C CA . ALA A 1 6 ? -8.609 -0.739 -6.172 1.00 0.00 6 ALA A CA 2
ATOM 1954 C C . ALA A 1 6 ? -9.543 -1.888 -5.792 1.00 0.00 6 ALA A C 2
ATOM 1955 O O . ALA A 1 6 ? -9.520 -2.943 -6.396 1.00 0.00 6 ALA A O 2
ATOM 1962 N N . SER A 1 7 ? -10.365 -1.700 -4.796 1.00 0.00 7 SER A N 2
ATOM 1963 C CA . SER A 1 7 ? -11.292 -2.791 -4.385 1.00 0.00 7 SER A CA 2
ATOM 1964 C C . SER A 1 7 ? -12.623 -2.194 -3.929 1.00 0.00 7 SER A C 2
ATOM 1965 O O . SER A 1 7 ? -12.696 -1.051 -3.522 1.00 0.00 7 SER A O 2
ATOM 1973 N N . SER A 1 8 ? -13.678 -2.961 -3.993 1.00 0.00 8 SER A N 2
ATOM 1974 C CA . SER A 1 8 ? -15.005 -2.441 -3.561 1.00 0.00 8 SER A CA 2
ATOM 1975 C C . SER A 1 8 ? -15.384 -3.067 -2.217 1.00 0.00 8 SER A C 2
ATOM 1976 O O . SER A 1 8 ? -16.125 -2.497 -1.443 1.00 0.00 8 SER A O 2
ATOM 1984 N N . GLY A 1 9 ? -14.878 -4.237 -1.934 1.00 0.00 9 GLY A N 2
ATOM 1985 C CA . GLY A 1 9 ? -15.207 -4.898 -0.639 1.00 0.00 9 GLY A CA 2
ATOM 1986 C C . GLY A 1 9 ? -14.219 -4.438 0.433 1.00 0.00 9 GLY A C 2
ATOM 1987 O O . GLY A 1 9 ? -14.287 -3.326 0.919 1.00 0.00 9 GLY A O 2
ATOM 1991 N N . THR A 1 10 ? -13.296 -5.283 0.806 1.00 0.00 10 THR A N 2
ATOM 1992 C CA . THR A 1 10 ? -12.303 -4.893 1.846 1.00 0.00 10 THR A CA 2
ATOM 1993 C C . THR A 1 10 ? -10.977 -5.607 1.576 1.00 0.00 10 THR A C 2
ATOM 1994 O O . THR A 1 10 ? -9.918 -5.014 1.633 1.00 0.00 10 THR A O 2
ATOM 2005 N N . ASP A 1 11 ? -11.027 -6.877 1.281 1.00 0.00 11 ASP A N 2
ATOM 2006 C CA . ASP A 1 11 ? -9.771 -7.629 1.005 1.00 0.00 11 ASP A CA 2
ATOM 2007 C C . ASP A 1 11 ? -10.084 -8.827 0.107 1.00 0.00 11 ASP A C 2
ATOM 2008 O O . ASP A 1 11 ? -9.505 -8.992 -0.948 1.00 0.00 11 ASP A O 2
ATOM 2017 N N . LEU A 1 12 ? -10.997 -9.667 0.516 1.00 0.00 12 LEU A N 2
ATOM 2018 C CA . LEU A 1 12 ? -11.347 -10.852 -0.317 1.00 0.00 12 LEU A CA 2
ATOM 2019 C C . LEU A 1 12 ? -12.706 -10.619 -0.985 1.00 0.00 12 LEU A C 2
ATOM 2020 O O . LEU A 1 12 ? -12.921 -10.995 -2.120 1.00 0.00 12 LEU A O 2
ATOM 2036 N N . GLY A 1 13 ? -13.621 -10.002 -0.290 1.00 0.00 13 GLY A N 2
ATOM 2037 C CA . GLY A 1 13 ? -14.963 -9.747 -0.886 1.00 0.00 13 GLY A CA 2
ATOM 2038 C C . GLY A 1 13 ? -14.806 -8.934 -2.173 1.00 0.00 13 GLY A C 2
ATOM 2039 O O . GLY A 1 13 ? -15.631 -8.999 -3.063 1.00 0.00 13 GLY A O 2
ATOM 2043 N N . SER A 1 14 ? -13.754 -8.169 -2.279 1.00 0.00 14 SER A N 2
ATOM 2044 C CA . SER A 1 14 ? -13.547 -7.354 -3.510 1.00 0.00 14 SER A CA 2
ATOM 2045 C C . SER A 1 14 ? -13.041 -8.255 -4.638 1.00 0.00 14 SER A C 2
ATOM 2046 O O . SER A 1 14 ? -11.863 -8.303 -4.927 1.00 0.00 14 SER A O 2
ATOM 2054 N N . GLU A 1 15 ? -13.925 -8.972 -5.277 1.00 0.00 15 GLU A N 2
ATOM 2055 C CA . GLU A 1 15 ? -13.498 -9.873 -6.385 1.00 0.00 15 GLU A CA 2
ATOM 2056 C C . GLU A 1 15 ? -13.223 -9.045 -7.642 1.00 0.00 15 GLU A C 2
ATOM 2057 O O . GLU A 1 15 ? -14.055 -8.939 -8.522 1.00 0.00 15 GLU A O 2
ATOM 2069 N N . VAL A 1 16 ? -12.060 -8.461 -7.736 1.00 0.00 16 VAL A N 2
ATOM 2070 C CA . VAL A 1 16 ? -11.731 -7.642 -8.938 1.00 0.00 16 VAL A CA 2
ATOM 2071 C C . VAL A 1 16 ? -12.506 -6.323 -8.890 1.00 0.00 16 VAL A C 2
ATOM 2072 O O . VAL A 1 16 ? -12.681 -5.659 -9.892 1.00 0.00 16 VAL A O 2
ATOM 2085 N N . SER A 1 17 ? -12.970 -5.937 -7.734 1.00 0.00 17 SER A N 2
ATOM 2086 C CA . SER A 1 17 ? -13.733 -4.661 -7.626 1.00 0.00 17 SER A CA 2
ATOM 2087 C C . SER A 1 17 ? -14.733 -4.567 -8.780 1.00 0.00 17 SER A C 2
ATOM 2088 O O . SER A 1 17 ? -15.034 -5.547 -9.434 1.00 0.00 17 SER A O 2
ATOM 2096 N N . ARG A 1 18 ? -15.248 -3.397 -9.038 1.00 0.00 18 ARG A N 2
ATOM 2097 C CA . ARG A 1 18 ? -16.228 -3.245 -10.151 1.00 0.00 18 ARG A CA 2
ATOM 2098 C C . ARG A 1 18 ? -15.759 -2.138 -11.097 1.00 0.00 18 ARG A C 2
ATOM 2099 O O . ARG A 1 18 ? -15.985 -2.192 -12.290 1.00 0.00 18 ARG A O 2
ATOM 2120 N N . PHE A 1 19 ? -15.106 -1.135 -10.579 1.00 0.00 19 PHE A N 2
ATOM 2121 C CA . PHE A 1 19 ? -14.626 -0.028 -11.454 1.00 0.00 19 PHE A CA 2
ATOM 2122 C C . PHE A 1 19 ? -13.352 0.579 -10.864 1.00 0.00 19 PHE A C 2
ATOM 2123 O O . PHE A 1 19 ? -12.872 0.158 -9.830 1.00 0.00 19 PHE A O 2
ATOM 2140 N N . PHE A 1 20 ? -12.804 1.568 -11.513 1.00 0.00 20 PHE A N 2
ATOM 2141 C CA . PHE A 1 20 ? -11.562 2.206 -10.990 1.00 0.00 20 PHE A CA 2
ATOM 2142 C C . PHE A 1 20 ? -11.814 3.697 -10.762 1.00 0.00 20 PHE A C 2
ATOM 2143 O O . PHE A 1 20 ? -11.506 4.523 -11.597 1.00 0.00 20 PHE A O 2
ATOM 2160 N N . GLY A 1 21 ? -12.371 4.049 -9.635 1.00 0.00 21 GLY A N 2
ATOM 2161 C CA . GLY A 1 21 ? -12.640 5.487 -9.354 1.00 0.00 21 GLY A CA 2
ATOM 2162 C C . GLY A 1 21 ? -13.910 5.615 -8.511 1.00 0.00 21 GLY A C 2
ATOM 2163 O O . GLY A 1 21 ? -14.151 6.626 -7.884 1.00 0.00 21 GLY A O 2
ATOM 2167 N N . ARG A 1 22 ? -14.726 4.596 -8.493 1.00 0.00 22 ARG A N 2
ATOM 2168 C CA . ARG A 1 22 ? -15.980 4.661 -7.690 1.00 0.00 22 ARG A CA 2
ATOM 2169 C C . ARG A 1 22 ? -15.870 3.707 -6.499 1.00 0.00 22 ARG A C 2
ATOM 2170 O O . ARG A 1 22 ? -16.453 3.930 -5.456 1.00 0.00 22 ARG A O 2
ATOM 2191 N N . ALA A 1 23 ? -15.125 2.646 -6.644 1.00 0.00 23 ALA A N 2
ATOM 2192 C CA . ALA A 1 23 ? -14.975 1.679 -5.520 1.00 0.00 23 ALA A CA 2
ATOM 2193 C C . ALA A 1 23 ? -14.451 2.416 -4.280 1.00 0.00 23 ALA A C 2
ATOM 2194 O O . ALA A 1 23 ? -13.314 2.847 -4.261 1.00 0.00 23 ALA A O 2
ATOM 2201 N N . PRO A 1 24 ? -15.294 2.545 -3.283 1.00 0.00 24 PRO A N 2
ATOM 2202 C CA . PRO A 1 24 ? -14.941 3.228 -2.025 1.00 0.00 24 PRO A CA 2
ATOM 2203 C C . PRO A 1 24 ? -14.142 2.298 -1.101 1.00 0.00 24 PRO A C 2
ATOM 2204 O O . PRO A 1 24 ? -14.418 2.198 0.077 1.00 0.00 24 PRO A O 2
ATOM 2215 N N . TYR A 1 25 ? -13.154 1.620 -1.620 1.00 0.00 25 TYR A N 2
ATOM 2216 C CA . TYR A 1 25 ? -12.347 0.707 -0.763 1.00 0.00 25 TYR A CA 2
ATOM 2217 C C . TYR A 1 25 ? -10.988 0.462 -1.420 1.00 0.00 25 TYR A C 2
ATOM 2218 O O . TYR A 1 25 ? -10.702 -0.617 -1.899 1.00 0.00 25 TYR A O 2
ATOM 2236 N N . PHE A 1 26 ? -10.147 1.460 -1.451 1.00 0.00 26 PHE A N 2
ATOM 2237 C CA . PHE A 1 26 ? -8.807 1.290 -2.082 1.00 0.00 26 PHE A CA 2
ATOM 2238 C C . PHE A 1 26 ? -7.854 0.613 -1.096 1.00 0.00 26 PHE A C 2
ATOM 2239 O O . PHE A 1 26 ? -8.007 0.716 0.105 1.00 0.00 26 PHE A O 2
ATOM 2256 N N . MET A 1 27 ? -6.865 -0.076 -1.598 1.00 0.00 27 MET A N 2
ATOM 2257 C CA . MET A 1 27 ? -5.891 -0.756 -0.698 1.00 0.00 27 MET A CA 2
ATOM 2258 C C . MET A 1 27 ? -4.489 -0.211 -0.977 1.00 0.00 27 MET A C 2
ATOM 2259 O O . MET A 1 27 ? -3.943 -0.398 -2.046 1.00 0.00 27 MET A O 2
ATOM 2273 N N . ILE A 1 28 ? -3.903 0.469 -0.029 1.00 0.00 28 ILE A N 2
ATOM 2274 C CA . ILE A 1 28 ? -2.539 1.031 -0.253 1.00 0.00 28 ILE A CA 2
ATOM 2275 C C . ILE A 1 28 ? -1.505 0.204 0.515 1.00 0.00 28 ILE A C 2
ATOM 2276 O O . ILE A 1 28 ? -1.563 0.085 1.723 1.00 0.00 28 ILE A O 2
ATOM 2292 N N . VAL A 1 29 ? -0.557 -0.365 -0.179 1.00 0.00 29 VAL A N 2
ATOM 2293 C CA . VAL A 1 29 ? 0.486 -1.181 0.507 1.00 0.00 29 VAL A CA 2
ATOM 2294 C C . VAL A 1 29 ? 1.869 -0.612 0.181 1.00 0.00 29 VAL A C 2
ATOM 2295 O O . VAL A 1 29 ? 2.297 -0.610 -0.955 1.00 0.00 29 VAL A O 2
ATOM 2308 N N . GLU A 1 30 ? 2.570 -0.126 1.170 1.00 0.00 30 GLU A N 2
ATOM 2309 C CA . GLU A 1 30 ? 3.921 0.445 0.913 1.00 0.00 30 GLU A CA 2
ATOM 2310 C C . GLU A 1 30 ? 4.976 -0.656 1.037 1.00 0.00 30 GLU A C 2
ATOM 2311 O O . GLU A 1 30 ? 5.556 -0.860 2.086 1.00 0.00 30 GLU A O 2
ATOM 2323 N N . MET A 1 31 ? 5.232 -1.369 -0.027 1.00 0.00 31 MET A N 2
ATOM 2324 C CA . MET A 1 31 ? 6.250 -2.455 0.031 1.00 0.00 31 MET A CA 2
ATOM 2325 C C . MET A 1 31 ? 7.644 -1.854 -0.168 1.00 0.00 31 MET A C 2
ATOM 2326 O O . MET A 1 31 ? 7.904 -1.173 -1.140 1.00 0.00 31 MET A O 2
ATOM 2340 N N . LYS A 1 32 ? 8.542 -2.098 0.747 1.00 0.00 32 LYS A N 2
ATOM 2341 C CA . LYS A 1 32 ? 9.917 -1.537 0.610 1.00 0.00 32 LYS A CA 2
ATOM 2342 C C . LYS A 1 32 ? 10.790 -2.499 -0.197 1.00 0.00 32 LYS A C 2
ATOM 2343 O O . LYS A 1 32 ? 10.853 -2.429 -1.408 1.00 0.00 32 LYS A O 2
ATOM 2362 N N . LYS A 1 33 ? 11.470 -3.396 0.464 1.00 0.00 33 LYS A N 2
ATOM 2363 C CA . LYS A 1 33 ? 12.345 -4.358 -0.265 1.00 0.00 33 LYS A CA 2
ATOM 2364 C C . LYS A 1 33 ? 11.613 -5.690 -0.443 1.00 0.00 33 LYS A C 2
ATOM 2365 O O . LYS A 1 33 ? 11.768 -6.602 0.345 1.00 0.00 33 LYS A O 2
ATOM 2384 N N . GLY A 1 34 ? 10.821 -5.810 -1.473 1.00 0.00 34 GLY A N 2
ATOM 2385 C CA . GLY A 1 34 ? 10.083 -7.084 -1.704 1.00 0.00 34 GLY A CA 2
ATOM 2386 C C . GLY A 1 34 ? 9.514 -7.595 -0.380 1.00 0.00 34 GLY A C 2
ATOM 2387 O O . GLY A 1 34 ? 9.429 -8.783 -0.145 1.00 0.00 34 GLY A O 2
ATOM 2391 N N . ASN A 1 35 ? 9.123 -6.705 0.491 1.00 0.00 35 ASN A N 2
ATOM 2392 C CA . ASN A 1 35 ? 8.561 -7.142 1.799 1.00 0.00 35 ASN A CA 2
ATOM 2393 C C . ASN A 1 35 ? 7.448 -6.182 2.223 1.00 0.00 35 ASN A C 2
ATOM 2394 O O . ASN A 1 35 ? 7.700 -5.081 2.669 1.00 0.00 35 ASN A O 2
ATOM 2405 N N . ILE A 1 36 ? 6.217 -6.593 2.088 1.00 0.00 36 ILE A N 2
ATOM 2406 C CA . ILE A 1 36 ? 5.090 -5.706 2.487 1.00 0.00 36 ILE A CA 2
ATOM 2407 C C . ILE A 1 36 ? 5.299 -5.244 3.930 1.00 0.00 36 ILE A C 2
ATOM 2408 O O . ILE A 1 36 ? 5.349 -6.041 4.845 1.00 0.00 36 ILE A O 2
ATOM 2424 N N . GLU A 1 37 ? 5.428 -3.963 4.141 1.00 0.00 37 GLU A N 2
ATOM 2425 C CA . GLU A 1 37 ? 5.639 -3.456 5.526 1.00 0.00 37 GLU A CA 2
ATOM 2426 C C . GLU A 1 37 ? 4.614 -2.364 5.836 1.00 0.00 37 GLU A C 2
ATOM 2427 O O . GLU A 1 37 ? 4.845 -1.500 6.658 1.00 0.00 37 GLU A O 2
ATOM 2439 N N . SER A 1 38 ? 3.482 -2.396 5.188 1.00 0.00 38 SER A N 2
ATOM 2440 C CA . SER A 1 38 ? 2.446 -1.358 5.450 1.00 0.00 38 SER A CA 2
ATOM 2441 C C . SER A 1 38 ? 1.263 -1.563 4.504 1.00 0.00 38 SER A C 2
ATOM 2442 O O . SER A 1 38 ? 1.424 -1.660 3.303 1.00 0.00 38 SER A O 2
ATOM 2450 N N . SER A 1 39 ? 0.074 -1.627 5.034 1.00 0.00 39 SER A N 2
ATOM 2451 C CA . SER A 1 39 ? -1.121 -1.823 4.169 1.00 0.00 39 SER A CA 2
ATOM 2452 C C . SER A 1 39 ? -2.359 -1.286 4.888 1.00 0.00 39 SER A C 2
ATOM 2453 O O . SER A 1 39 ? -2.788 -1.823 5.890 1.00 0.00 39 SER A O 2
ATOM 2461 N N . GLU A 1 40 ? -2.937 -0.229 4.388 1.00 0.00 40 GLU A N 2
ATOM 2462 C CA . GLU A 1 40 ? -4.143 0.340 5.049 1.00 0.00 40 GLU A CA 2
ATOM 2463 C C . GLU A 1 40 ? -5.247 0.556 4.011 1.00 0.00 40 GLU A C 2
ATOM 2464 O O . GLU A 1 40 ? -4.999 1.000 2.908 1.00 0.00 40 GLU A O 2
ATOM 2476 N N . VAL A 1 41 ? -6.467 0.249 4.360 1.00 0.00 41 VAL A N 2
ATOM 2477 C CA . VAL A 1 41 ? -7.589 0.440 3.398 1.00 0.00 41 VAL A CA 2
ATOM 2478 C C . VAL A 1 41 ? -8.200 1.826 3.611 1.00 0.00 41 VAL A C 2
ATOM 2479 O O . VAL A 1 41 ? -8.116 2.391 4.682 1.00 0.00 41 VAL A O 2
ATOM 2492 N N . ILE A 1 42 ? -8.812 2.382 2.601 1.00 0.00 42 ILE A N 2
ATOM 2493 C CA . ILE A 1 42 ? -9.420 3.732 2.759 1.00 0.00 42 ILE A CA 2
ATOM 2494 C C . ILE A 1 42 ? -10.670 3.844 1.883 1.00 0.00 42 ILE A C 2
ATOM 2495 O O . ILE A 1 42 ? -10.717 3.334 0.781 1.00 0.00 42 ILE A O 2
ATOM 2511 N N . GLU A 1 43 ? -11.683 4.510 2.366 1.00 0.00 43 GLU A N 2
ATOM 2512 C CA . GLU A 1 43 ? -12.929 4.660 1.563 1.00 0.00 43 GLU A CA 2
ATOM 2513 C C . GLU A 1 43 ? -12.813 5.905 0.684 1.00 0.00 43 GLU A C 2
ATOM 2514 O O . GLU A 1 43 ? -13.350 6.950 0.996 1.00 0.00 43 GLU A O 2
ATOM 2526 N N . ASN A 1 44 ? -12.113 5.806 -0.412 1.00 0.00 44 ASN A N 2
ATOM 2527 C CA . ASN A 1 44 ? -11.958 6.986 -1.309 1.00 0.00 44 ASN A CA 2
ATOM 2528 C C . ASN A 1 44 ? -13.315 7.674 -1.489 1.00 0.00 44 ASN A C 2
ATOM 2529 O O . ASN A 1 44 ? -14.342 7.026 -1.489 1.00 0.00 44 ASN A O 2
ATOM 2540 N N . PRO A 1 45 ? -13.274 8.974 -1.640 1.00 0.00 45 PRO A N 2
ATOM 2541 C CA . PRO A 1 45 ? -14.485 9.789 -1.826 1.00 0.00 45 PRO A CA 2
ATOM 2542 C C . PRO A 1 45 ? -14.989 9.676 -3.267 1.00 0.00 45 PRO A C 2
ATOM 2543 O O . PRO A 1 45 ? -14.561 8.822 -4.019 1.00 0.00 45 PRO A O 2
ATOM 2554 N N . SER A 1 46 ? -15.892 10.532 -3.659 1.00 0.00 46 SER A N 2
ATOM 2555 C CA . SER A 1 46 ? -16.419 10.475 -5.050 1.00 0.00 46 SER A CA 2
ATOM 2556 C C . SER A 1 46 ? -17.259 9.207 -5.229 1.00 0.00 46 SER A C 2
ATOM 2557 O O . SER A 1 46 ? -17.684 8.883 -6.320 1.00 0.00 46 SER A O 2
ATOM 2565 N N . ALA A 1 47 ? -17.503 8.489 -4.168 1.00 0.00 47 ALA A N 2
ATOM 2566 C CA . ALA A 1 47 ? -18.317 7.246 -4.280 1.00 0.00 47 ALA A CA 2
ATOM 2567 C C . ALA A 1 47 ? -19.786 7.620 -4.488 1.00 0.00 47 ALA A C 2
ATOM 2568 O O . ALA A 1 47 ? -20.485 7.015 -5.276 1.00 0.00 47 ALA A O 2
ATOM 2575 N N . SER A 1 48 ? -20.257 8.614 -3.787 1.00 0.00 48 SER A N 2
ATOM 2576 C CA . SER A 1 48 ? -21.679 9.029 -3.944 1.00 0.00 48 SER A CA 2
ATOM 2577 C C . SER A 1 48 ? -21.768 10.557 -3.903 1.00 0.00 48 SER A C 2
ATOM 2578 O O . SER A 1 48 ? -22.465 11.126 -3.086 1.00 0.00 48 SER A O 2
ATOM 2586 N N . ALA A 1 49 ? -21.066 11.223 -4.778 1.00 0.00 49 ALA A N 2
ATOM 2587 C CA . ALA A 1 49 ? -21.109 12.712 -4.789 1.00 0.00 49 ALA A CA 2
ATOM 2588 C C . ALA A 1 49 ? -21.994 13.184 -5.945 1.00 0.00 49 ALA A C 2
ATOM 2589 O O . ALA A 1 49 ? -21.546 13.868 -6.844 1.00 0.00 49 ALA A O 2
ATOM 2596 N N . SER A 1 50 ? -23.248 12.822 -5.929 1.00 0.00 50 SER A N 2
ATOM 2597 C CA . SER A 1 50 ? -24.162 13.248 -7.026 1.00 0.00 50 SER A CA 2
ATOM 2598 C C . SER A 1 50 ? -23.524 12.918 -8.377 1.00 0.00 50 SER A C 2
ATOM 2599 O O . SER A 1 50 ? -23.413 13.762 -9.245 1.00 0.00 50 SER A O 2
ATOM 2607 N N . GLY A 1 51 ? -23.104 11.698 -8.562 1.00 0.00 51 GLY A N 2
ATOM 2608 C CA . GLY A 1 51 ? -22.474 11.315 -9.857 1.00 0.00 51 GLY A CA 2
ATOM 2609 C C . GLY A 1 51 ? -21.196 12.129 -10.062 1.00 0.00 51 GLY A C 2
ATOM 2610 O O . GLY A 1 51 ? -21.127 13.293 -9.719 1.00 0.00 51 GLY A O 2
ATOM 2614 N N . GLY A 1 52 ? -20.182 11.526 -10.620 1.00 0.00 52 GLY A N 2
ATOM 2615 C CA . GLY A 1 52 ? -18.908 12.265 -10.847 1.00 0.00 52 GLY A CA 2
ATOM 2616 C C . GLY A 1 52 ? -17.984 11.423 -11.729 1.00 0.00 52 GLY A C 2
ATOM 2617 O O . GLY A 1 52 ? -18.374 10.398 -12.251 1.00 0.00 52 GLY A O 2
ATOM 2621 N N . ALA A 1 53 ? -16.762 11.847 -11.898 1.00 0.00 53 ALA A N 2
ATOM 2622 C CA . ALA A 1 53 ? -15.817 11.067 -12.746 1.00 0.00 53 ALA A CA 2
ATOM 2623 C C . ALA A 1 53 ? -14.789 10.367 -11.855 1.00 0.00 53 ALA A C 2
ATOM 2624 O O . ALA A 1 53 ? -14.371 10.893 -10.842 1.00 0.00 53 ALA A O 2
ATOM 2631 N N . GLY A 1 54 ? -14.375 9.187 -12.225 1.00 0.00 54 GLY A N 2
ATOM 2632 C CA . GLY A 1 54 ? -13.373 8.456 -11.400 1.00 0.00 54 GLY A CA 2
ATOM 2633 C C . GLY A 1 54 ? -11.995 8.557 -12.058 1.00 0.00 54 GLY A C 2
ATOM 2634 O O . GLY A 1 54 ? -11.000 8.137 -11.502 1.00 0.00 54 GLY A O 2
ATOM 2638 N N . ILE A 1 55 ? -11.929 9.109 -13.239 1.00 0.00 55 ILE A N 2
ATOM 2639 C CA . ILE A 1 55 ? -10.615 9.233 -13.930 1.00 0.00 55 ILE A CA 2
ATOM 2640 C C . ILE A 1 55 ? -9.778 10.322 -13.254 1.00 0.00 55 ILE A C 2
ATOM 2641 O O . ILE A 1 55 ? -8.572 10.370 -13.397 1.00 0.00 55 ILE A O 2
ATOM 2657 N N . ARG A 1 56 ? -10.406 11.198 -12.517 1.00 0.00 56 ARG A N 2
ATOM 2658 C CA . ARG A 1 56 ? -9.644 12.282 -11.835 1.00 0.00 56 ARG A CA 2
ATOM 2659 C C . ARG A 1 56 ? -8.898 11.702 -10.631 1.00 0.00 56 ARG A C 2
ATOM 2660 O O . ARG A 1 56 ? -7.989 12.308 -10.101 1.00 0.00 56 ARG A O 2
ATOM 2681 N N . THR A 1 57 ? -9.277 10.532 -10.195 1.00 0.00 57 THR A N 2
ATOM 2682 C CA . THR A 1 57 ? -8.590 9.916 -9.024 1.00 0.00 57 THR A CA 2
ATOM 2683 C C . THR A 1 57 ? -7.157 9.548 -9.411 1.00 0.00 57 THR A C 2
ATOM 2684 O O . THR A 1 57 ? -6.280 9.457 -8.575 1.00 0.00 57 THR A O 2
ATOM 2695 N N . ALA A 1 58 ? -6.914 9.334 -10.675 1.00 0.00 58 ALA A N 2
ATOM 2696 C CA . ALA A 1 58 ? -5.539 8.968 -11.120 1.00 0.00 58 ALA A CA 2
ATOM 2697 C C . ALA A 1 58 ? -4.533 9.982 -10.570 1.00 0.00 58 ALA A C 2
ATOM 2698 O O . ALA A 1 58 ? -3.586 9.628 -9.898 1.00 0.00 58 ALA A O 2
ATOM 2705 N N . GLN A 1 59 ? -4.730 11.240 -10.853 1.00 0.00 59 GLN A N 2
ATOM 2706 C CA . GLN A 1 59 ? -3.781 12.276 -10.351 1.00 0.00 59 GLN A CA 2
ATOM 2707 C C . GLN A 1 59 ? -3.575 12.103 -8.843 1.00 0.00 59 GLN A C 2
ATOM 2708 O O . GLN A 1 59 ? -2.494 12.308 -8.328 1.00 0.00 59 GLN A O 2
ATOM 2722 N N . ILE A 1 60 ? -4.604 11.734 -8.130 1.00 0.00 60 ILE A N 2
ATOM 2723 C CA . ILE A 1 60 ? -4.467 11.558 -6.656 1.00 0.00 60 ILE A CA 2
ATOM 2724 C C . ILE A 1 60 ? -3.484 10.420 -6.357 1.00 0.00 60 ILE A C 2
ATOM 2725 O O . ILE A 1 60 ? -2.445 10.625 -5.763 1.00 0.00 60 ILE A O 2
ATOM 2741 N N . ILE A 1 61 ? -3.811 9.221 -6.754 1.00 0.00 61 ILE A N 2
ATOM 2742 C CA . ILE A 1 61 ? -2.903 8.068 -6.485 1.00 0.00 61 ILE A CA 2
ATOM 2743 C C . ILE A 1 61 ? -1.497 8.376 -7.012 1.00 0.00 61 ILE A C 2
ATOM 2744 O O . ILE A 1 61 ? -0.519 7.823 -6.551 1.00 0.00 61 ILE A O 2
ATOM 2760 N N . ALA A 1 62 ? -1.387 9.248 -7.976 1.00 0.00 62 ALA A N 2
ATOM 2761 C CA . ALA A 1 62 ? -0.043 9.578 -8.530 1.00 0.00 62 ALA A CA 2
ATOM 2762 C C . ALA A 1 62 ? 0.806 10.263 -7.457 1.00 0.00 62 ALA A C 2
ATOM 2763 O O . ALA A 1 62 ? 1.957 9.929 -7.257 1.00 0.00 62 ALA A O 2
ATOM 2770 N N . ASN A 1 63 ? 0.251 11.225 -6.772 1.00 0.00 63 ASN A N 2
ATOM 2771 C CA . ASN A 1 63 ? 1.028 11.939 -5.719 1.00 0.00 63 ASN A CA 2
ATOM 2772 C C . ASN A 1 63 ? 1.112 11.084 -4.448 1.00 0.00 63 ASN A C 2
ATOM 2773 O O . ASN A 1 63 ? 1.592 11.531 -3.426 1.00 0.00 63 ASN A O 2
ATOM 2784 N N . ASN A 1 64 ? 0.649 9.864 -4.496 1.00 0.00 64 ASN A N 2
ATOM 2785 C CA . ASN A 1 64 ? 0.709 9.001 -3.281 1.00 0.00 64 ASN A CA 2
ATOM 2786 C C . ASN A 1 64 ? 1.955 8.112 -3.336 1.00 0.00 64 ASN A C 2
ATOM 2787 O O . ASN A 1 64 ? 2.137 7.233 -2.518 1.00 0.00 64 ASN A O 2
ATOM 2798 N N . GLY A 1 65 ? 2.815 8.333 -4.293 1.00 0.00 65 GLY A N 2
ATOM 2799 C CA . GLY A 1 65 ? 4.047 7.499 -4.394 1.00 0.00 65 GLY A CA 2
ATOM 2800 C C . GLY A 1 65 ? 3.682 6.101 -4.899 1.00 0.00 65 GLY A C 2
ATOM 2801 O O . GLY A 1 65 ? 4.500 5.203 -4.913 1.00 0.00 65 GLY A O 2
ATOM 2805 N N . VAL A 1 66 ? 2.461 5.912 -5.317 1.00 0.00 66 VAL A N 2
ATOM 2806 C CA . VAL A 1 66 ? 2.045 4.575 -5.824 1.00 0.00 66 VAL A CA 2
ATOM 2807 C C . VAL A 1 66 ? 2.753 4.286 -7.144 1.00 0.00 66 VAL A C 2
ATOM 2808 O O . VAL A 1 66 ? 2.322 4.711 -8.198 1.00 0.00 66 VAL A O 2
ATOM 2821 N N . LYS A 1 67 ? 3.829 3.552 -7.099 1.00 0.00 67 LYS A N 2
ATOM 2822 C CA . LYS A 1 67 ? 4.551 3.223 -8.354 1.00 0.00 67 LYS A CA 2
ATOM 2823 C C . LYS A 1 67 ? 3.812 2.087 -9.059 1.00 0.00 67 LYS A C 2
ATOM 2824 O O . LYS A 1 67 ? 4.161 1.686 -10.152 1.00 0.00 67 LYS A O 2
ATOM 2843 N N . ALA A 1 68 ? 2.782 1.569 -8.442 1.00 0.00 68 ALA A N 2
ATOM 2844 C CA . ALA A 1 68 ? 2.009 0.465 -9.076 1.00 0.00 68 ALA A CA 2
ATOM 2845 C C . ALA A 1 68 ? 0.518 0.704 -8.843 1.00 0.00 68 ALA A C 2
ATOM 2846 O O . ALA A 1 68 ? 0.091 0.976 -7.739 1.00 0.00 68 ALA A O 2
ATOM 2853 N N . VAL A 1 69 ? -0.281 0.613 -9.870 1.00 0.00 69 VAL A N 2
ATOM 2854 C CA . VAL A 1 69 ? -1.743 0.846 -9.695 1.00 0.00 69 VAL A CA 2
ATOM 2855 C C . VAL A 1 69 ? -2.529 -0.317 -10.302 1.00 0.00 69 VAL A C 2
ATOM 2856 O O . VAL A 1 69 ? -2.595 -0.475 -11.504 1.00 0.00 69 VAL A O 2
ATOM 2869 N N . ILE A 1 70 ? -3.134 -1.131 -9.480 1.00 0.00 70 ILE A N 2
ATOM 2870 C CA . ILE A 1 70 ? -3.921 -2.278 -10.014 1.00 0.00 70 ILE A CA 2
ATOM 2871 C C . ILE A 1 70 ? -5.364 -1.829 -10.251 1.00 0.00 70 ILE A C 2
ATOM 2872 O O . ILE A 1 70 ? -6.185 -1.836 -9.353 1.00 0.00 70 ILE A O 2
ATOM 2888 N N . ALA A 1 71 ? -5.679 -1.434 -11.455 1.00 0.00 71 ALA A N 2
ATOM 2889 C CA . ALA A 1 71 ? -7.067 -0.981 -11.754 1.00 0.00 71 ALA A CA 2
ATOM 2890 C C . ALA A 1 71 ? -7.613 -1.759 -12.953 1.00 0.00 71 ALA A C 2
ATOM 2891 O O . ALA A 1 71 ? -6.900 -2.496 -13.605 1.00 0.00 71 ALA A O 2
ATOM 2898 N N . SER A 1 72 ? -8.874 -1.601 -13.248 1.00 0.00 72 SER A N 2
ATOM 2899 C CA . SER A 1 72 ? -9.466 -2.332 -14.404 1.00 0.00 72 SER A CA 2
ATOM 2900 C C . SER A 1 72 ? -10.241 -1.350 -15.287 1.00 0.00 72 SER A C 2
ATOM 2901 O O . SER A 1 72 ? -11.204 -1.710 -15.934 1.00 0.00 72 SER A O 2
ATOM 2909 N N . SER A 1 73 ? -9.828 -0.112 -15.318 1.00 0.00 73 SER A N 2
ATOM 2910 C CA . SER A 1 73 ? -10.541 0.891 -16.159 1.00 0.00 73 SER A CA 2
ATOM 2911 C C . SER A 1 73 ? -10.737 0.332 -17.572 1.00 0.00 73 SER A C 2
ATOM 2912 O O . SER A 1 73 ? -9.950 -0.470 -18.034 1.00 0.00 73 SER A O 2
ATOM 2920 N N . PRO A 1 74 ? -11.788 0.774 -18.215 1.00 0.00 74 PRO A N 2
ATOM 2921 C CA . PRO A 1 74 ? -12.125 0.341 -19.581 1.00 0.00 74 PRO A CA 2
ATOM 2922 C C . PRO A 1 74 ? -11.248 1.068 -20.605 1.00 0.00 74 PRO A C 2
ATOM 2923 O O . PRO A 1 74 ? -10.360 0.488 -21.199 1.00 0.00 74 PRO A O 2
ATOM 2934 N N . GLY A 1 75 ? -11.494 2.331 -20.820 1.00 0.00 75 GLY A N 2
ATOM 2935 C CA . GLY A 1 75 ? -10.676 3.094 -21.808 1.00 0.00 75 GLY A CA 2
ATOM 2936 C C . GLY A 1 75 ? -9.248 3.250 -21.281 1.00 0.00 75 GLY A C 2
ATOM 2937 O O . GLY A 1 75 ? -9.040 3.385 -20.091 1.00 0.00 75 GLY A O 2
ATOM 2941 N N . PRO A 1 76 ? -8.303 3.228 -22.187 1.00 0.00 76 PRO A N 2
ATOM 2942 C CA . PRO A 1 76 ? -6.875 3.366 -21.850 1.00 0.00 76 PRO A CA 2
ATOM 2943 C C . PRO A 1 76 ? -6.524 4.836 -21.595 1.00 0.00 76 PRO A C 2
ATOM 2944 O O . PRO A 1 76 ? -5.375 5.186 -21.414 1.00 0.00 76 PRO A O 2
ATOM 2955 N N . ASN A 1 77 ? -7.505 5.697 -21.581 1.00 0.00 77 ASN A N 2
ATOM 2956 C CA . ASN A 1 77 ? -7.227 7.141 -21.339 1.00 0.00 77 ASN A CA 2
ATOM 2957 C C . ASN A 1 77 ? -6.433 7.298 -20.040 1.00 0.00 77 ASN A C 2
ATOM 2958 O O . ASN A 1 77 ? -5.350 7.851 -20.026 1.00 0.00 77 ASN A O 2
ATOM 2969 N N . ALA A 1 78 ? -6.962 6.819 -18.948 1.00 0.00 78 ALA A N 2
ATOM 2970 C CA . ALA A 1 78 ? -6.237 6.943 -17.651 1.00 0.00 78 ALA A CA 2
ATOM 2971 C C . ALA A 1 78 ? -4.863 6.282 -17.769 1.00 0.00 78 ALA A C 2
ATOM 2972 O O . ALA A 1 78 ? -3.863 6.825 -17.342 1.00 0.00 78 ALA A O 2
ATOM 2979 N N . PHE A 1 79 ? -4.803 5.112 -18.346 1.00 0.00 79 PHE A N 2
ATOM 2980 C CA . PHE A 1 79 ? -3.492 4.419 -18.490 1.00 0.00 79 PHE A CA 2
ATOM 2981 C C . PHE A 1 79 ? -2.519 5.327 -19.245 1.00 0.00 79 PHE A C 2
ATOM 2982 O O . PHE A 1 79 ? -1.319 5.243 -19.077 1.00 0.00 79 PHE A O 2
ATOM 2999 N N . GLU A 1 80 ? -3.028 6.194 -20.076 1.00 0.00 80 GLU A N 2
ATOM 3000 C CA . GLU A 1 80 ? -2.134 7.107 -20.842 1.00 0.00 80 GLU A CA 2
ATOM 3001 C C . GLU A 1 80 ? -1.559 8.166 -19.900 1.00 0.00 80 GLU A C 2
ATOM 3002 O O . GLU A 1 80 ? -0.419 8.569 -20.024 1.00 0.00 80 GLU A O 2
ATOM 3014 N N . VAL A 1 81 ? -2.339 8.621 -18.960 1.00 0.00 81 VAL A N 2
ATOM 3015 C CA . VAL A 1 81 ? -1.840 9.657 -18.012 1.00 0.00 81 VAL A CA 2
ATOM 3016 C C . VAL A 1 81 ? -0.780 9.042 -17.095 1.00 0.00 81 VAL A C 2
ATOM 3017 O O . VAL A 1 81 ? 0.269 9.614 -16.873 1.00 0.00 81 VAL A O 2
ATOM 3030 N N . LEU A 1 82 ? -1.045 7.882 -16.558 1.00 0.00 82 LEU A N 2
ATOM 3031 C CA . LEU A 1 82 ? -0.054 7.234 -15.653 1.00 0.00 82 LEU A CA 2
ATOM 3032 C C . LEU A 1 82 ? 1.305 7.151 -16.354 1.00 0.00 82 LEU A C 2
ATOM 3033 O O . LEU A 1 82 ? 2.340 7.309 -15.738 1.00 0.00 82 LEU A O 2
ATOM 3049 N N . ASN A 1 83 ? 1.310 6.902 -17.634 1.00 0.00 83 ASN A N 2
ATOM 3050 C CA . ASN A 1 83 ? 2.604 6.807 -18.367 1.00 0.00 83 ASN A CA 2
ATOM 3051 C C . ASN A 1 83 ? 3.343 8.145 -18.281 1.00 0.00 83 ASN A C 2
ATOM 3052 O O . ASN A 1 83 ? 4.544 8.190 -18.105 1.00 0.00 83 ASN A O 2
ATOM 3063 N N . GLU A 1 84 ? 2.637 9.236 -18.406 1.00 0.00 84 GLU A N 2
ATOM 3064 C CA . GLU A 1 84 ? 3.305 10.566 -18.331 1.00 0.00 84 GLU A CA 2
ATOM 3065 C C . GLU A 1 84 ? 3.623 10.898 -16.871 1.00 0.00 84 GLU A C 2
ATOM 3066 O O . GLU A 1 84 ? 4.473 11.718 -16.583 1.00 0.00 84 GLU A O 2
ATOM 3078 N N . LEU A 1 85 ? 2.949 10.270 -15.949 1.00 0.00 85 LEU A N 2
ATOM 3079 C CA . LEU A 1 85 ? 3.214 10.551 -14.511 1.00 0.00 85 LEU A CA 2
ATOM 3080 C C . LEU A 1 85 ? 4.352 9.655 -14.016 1.00 0.00 85 LEU A C 2
ATOM 3081 O O . LEU A 1 85 ? 4.923 9.881 -12.968 1.00 0.00 85 LEU A O 2
ATOM 3097 N N . GLY A 1 86 ? 4.687 8.638 -14.763 1.00 0.00 86 GLY A N 2
ATOM 3098 C CA . GLY A 1 86 ? 5.788 7.730 -14.333 1.00 0.00 86 GLY A CA 2
ATOM 3099 C C . GLY A 1 86 ? 5.221 6.637 -13.426 1.00 0.00 86 GLY A C 2
ATOM 3100 O O . GLY A 1 86 ? 5.951 5.907 -12.785 1.00 0.00 86 GLY A O 2
ATOM 3104 N N . ILE A 1 87 ? 3.923 6.517 -13.366 1.00 0.00 87 ILE A N 2
ATOM 3105 C CA . ILE A 1 87 ? 3.309 5.472 -12.500 1.00 0.00 87 ILE A CA 2
ATOM 3106 C C . ILE A 1 87 ? 3.190 4.163 -13.282 1.00 0.00 87 ILE A C 2
ATOM 3107 O O . ILE A 1 87 ? 2.954 4.161 -14.475 1.00 0.00 87 ILE A O 2
ATOM 3123 N N . LYS A 1 88 ? 3.348 3.049 -12.621 1.00 0.00 88 LYS A N 2
ATOM 3124 C CA . LYS A 1 88 ? 3.241 1.742 -13.328 1.00 0.00 88 LYS A CA 2
ATOM 3125 C C . LYS A 1 88 ? 1.762 1.387 -13.505 1.00 0.00 88 LYS A C 2
ATOM 3126 O O . LYS A 1 88 ? 1.040 1.198 -12.546 1.00 0.00 88 LYS A O 2
ATOM 3145 N N . ILE A 1 89 ? 1.306 1.298 -14.724 1.00 0.00 89 ILE A N 2
ATOM 3146 C CA . ILE A 1 89 ? -0.126 0.960 -14.961 1.00 0.00 89 ILE A CA 2
ATOM 3147 C C . ILE A 1 89 ? -0.323 -0.552 -14.841 1.00 0.00 89 ILE A C 2
ATOM 3148 O O . ILE A 1 89 ? 0.065 -1.308 -15.709 1.00 0.00 89 ILE A O 2
ATOM 3164 N N . TYR A 1 90 ? -0.925 -0.997 -13.774 1.00 0.00 90 TYR A N 2
ATOM 3165 C CA . TYR A 1 90 ? -1.150 -2.459 -13.601 1.00 0.00 90 TYR A CA 2
ATOM 3166 C C . TYR A 1 90 ? -2.613 -2.781 -13.906 1.00 0.00 90 TYR A C 2
ATOM 3167 O O . TYR A 1 90 ? -3.506 -2.022 -13.584 1.00 0.00 90 TYR A O 2
ATOM 3185 N N . ARG A 1 91 ? -2.868 -3.898 -14.529 1.00 0.00 91 ARG A N 2
ATOM 3186 C CA . ARG A 1 91 ? -4.275 -4.261 -14.857 1.00 0.00 91 ARG A CA 2
ATOM 3187 C C . ARG A 1 91 ? -4.749 -5.376 -13.922 1.00 0.00 91 ARG A C 2
ATOM 3188 O O . ARG A 1 91 ? -3.987 -6.238 -13.533 1.00 0.00 91 ARG A O 2
ATOM 3209 N N . ALA A 1 92 ? -6.003 -5.367 -13.563 1.00 0.00 92 ALA A N 2
ATOM 3210 C CA . ALA A 1 92 ? -6.527 -6.428 -12.658 1.00 0.00 92 ALA A CA 2
ATOM 3211 C C . ALA A 1 92 ? -6.969 -7.631 -13.493 1.00 0.00 92 ALA A C 2
ATOM 3212 O O . ALA A 1 92 ? -8.092 -7.702 -13.952 1.00 0.00 92 ALA A O 2
ATOM 3219 N N . THR A 1 93 ? -6.092 -8.576 -13.699 1.00 0.00 93 THR A N 2
ATOM 3220 C CA . THR A 1 93 ? -6.462 -9.771 -14.510 1.00 0.00 93 THR A CA 2
ATOM 3221 C C . THR A 1 93 ? -6.617 -10.987 -13.595 1.00 0.00 93 THR A C 2
ATOM 3222 O O . THR A 1 93 ? -7.192 -11.989 -13.973 1.00 0.00 93 THR A O 2
ATOM 3233 N N . GLY A 1 94 ? -6.111 -10.912 -12.396 1.00 0.00 94 GLY A N 2
ATOM 3234 C CA . GLY A 1 94 ? -6.234 -12.068 -11.463 1.00 0.00 94 GLY A CA 2
ATOM 3235 C C . GLY A 1 94 ? -7.706 -12.277 -11.105 1.00 0.00 94 GLY A C 2
ATOM 3236 O O . GLY A 1 94 ? -8.559 -12.359 -11.966 1.00 0.00 94 GLY A O 2
ATOM 3240 N N . THR A 1 95 ? -8.010 -12.361 -9.839 1.00 0.00 95 THR A N 2
ATOM 3241 C CA . THR A 1 95 ? -9.430 -12.561 -9.429 1.00 0.00 95 THR A CA 2
ATOM 3242 C C . THR A 1 95 ? -9.727 -11.751 -8.161 1.00 0.00 95 THR A C 2
ATOM 3243 O O . THR A 1 95 ? -10.826 -11.271 -7.968 1.00 0.00 95 THR A O 2
ATOM 3254 N N . SER A 1 96 ? -8.762 -11.596 -7.297 1.00 0.00 96 SER A N 2
ATOM 3255 C CA . SER A 1 96 ? -8.999 -10.817 -6.050 1.00 0.00 96 SER A CA 2
ATOM 3256 C C . SER A 1 96 ? -7.842 -9.840 -5.835 1.00 0.00 96 SER A C 2
ATOM 3257 O O . SER A 1 96 ? -6.728 -10.078 -6.257 1.00 0.00 96 SER A O 2
ATOM 3265 N N . VAL A 1 97 ? -8.098 -8.739 -5.183 1.00 0.00 97 VAL A N 2
ATOM 3266 C CA . VAL A 1 97 ? -7.015 -7.743 -4.943 1.00 0.00 97 VAL A CA 2
ATOM 3267 C C . VAL A 1 97 ? -6.025 -8.295 -3.914 1.00 0.00 97 VAL A C 2
ATOM 3268 O O . VAL A 1 97 ? -4.839 -8.041 -3.981 1.00 0.00 97 VAL A O 2
ATOM 3281 N N . GLU A 1 98 ? -6.503 -9.048 -2.962 1.00 0.00 98 GLU A N 2
ATOM 3282 C CA . GLU A 1 98 ? -5.589 -9.612 -1.929 1.00 0.00 98 GLU A CA 2
ATOM 3283 C C . GLU A 1 98 ? -4.524 -10.483 -2.599 1.00 0.00 98 GLU A C 2
ATOM 3284 O O . GLU A 1 98 ? -3.348 -10.369 -2.316 1.00 0.00 98 GLU A O 2
ATOM 3296 N N . GLU A 1 99 ? -4.927 -11.358 -3.478 1.00 0.00 99 GLU A N 2
ATOM 3297 C CA . GLU A 1 99 ? -3.937 -12.242 -4.157 1.00 0.00 99 GLU A CA 2
ATOM 3298 C C . GLU A 1 99 ? -3.108 -11.428 -5.155 1.00 0.00 99 GLU A C 2
ATOM 3299 O O . GLU A 1 99 ? -1.907 -11.585 -5.249 1.00 0.00 99 GLU A O 2
ATOM 3311 N N . ASN A 1 100 ? -3.737 -10.563 -5.902 1.00 0.00 100 ASN A N 2
ATOM 3312 C CA . ASN A 1 100 ? -2.979 -9.746 -6.894 1.00 0.00 100 ASN A CA 2
ATOM 3313 C C . ASN A 1 100 ? -1.811 -9.044 -6.198 1.00 0.00 100 ASN A C 2
ATOM 3314 O O . ASN A 1 100 ? -0.761 -8.845 -6.775 1.00 0.00 100 ASN A O 2
ATOM 3325 N N . LEU A 1 101 ? -1.988 -8.661 -4.963 1.00 0.00 101 LEU A N 2
ATOM 3326 C CA . LEU A 1 101 ? -0.890 -7.965 -4.232 1.00 0.00 101 LEU A CA 2
ATOM 3327 C C . LEU A 1 101 ? 0.366 -8.844 -4.220 1.00 0.00 101 LEU A C 2
ATOM 3328 O O . LEU A 1 101 ? 1.467 -8.369 -4.416 1.00 0.00 101 LEU A O 2
ATOM 3344 N N . LYS A 1 102 ? 0.214 -10.117 -3.981 1.00 0.00 102 LYS A N 2
ATOM 3345 C CA . LYS A 1 102 ? 1.403 -11.017 -3.946 1.00 0.00 102 LYS A CA 2
ATOM 3346 C C . LYS A 1 102 ? 1.910 -11.272 -5.368 1.00 0.00 102 LYS A C 2
ATOM 3347 O O . LYS A 1 102 ? 3.093 -11.434 -5.594 1.00 0.00 102 LYS A O 2
ATOM 3366 N N . LEU A 1 103 ? 1.028 -11.318 -6.328 1.00 0.00 103 LEU A N 2
ATOM 3367 C CA . LEU A 1 103 ? 1.467 -11.574 -7.729 1.00 0.00 103 LEU A CA 2
ATOM 3368 C C . LEU A 1 103 ? 2.393 -10.448 -8.197 1.00 0.00 103 LEU A C 2
ATOM 3369 O O . LEU A 1 103 ? 3.371 -10.681 -8.877 1.00 0.00 103 LEU A O 2
ATOM 3385 N N . PHE A 1 104 ? 2.090 -9.229 -7.845 1.00 0.00 104 PHE A N 2
ATOM 3386 C CA . PHE A 1 104 ? 2.954 -8.095 -8.281 1.00 0.00 104 PHE A CA 2
ATOM 3387 C C . PHE A 1 104 ? 4.296 -8.152 -7.545 1.00 0.00 104 PHE A C 2
ATOM 3388 O O . PHE A 1 104 ? 5.312 -7.725 -8.057 1.00 0.00 104 PHE A O 2
ATOM 3405 N N . THR A 1 105 ? 4.310 -8.668 -6.347 1.00 0.00 105 THR A N 2
ATOM 3406 C CA . THR A 1 105 ? 5.588 -8.740 -5.583 1.00 0.00 105 THR A CA 2
ATOM 3407 C C . THR A 1 105 ? 6.546 -9.723 -6.260 1.00 0.00 105 THR A C 2
ATOM 3408 O O . THR A 1 105 ? 7.750 -9.577 -6.186 1.00 0.00 105 THR A O 2
ATOM 3419 N N . GLU A 1 106 ? 6.027 -10.723 -6.917 1.00 0.00 106 GLU A N 2
ATOM 3420 C CA . GLU A 1 106 ? 6.918 -11.709 -7.593 1.00 0.00 106 GLU A CA 2
ATOM 3421 C C . GLU A 1 106 ? 7.014 -11.377 -9.082 1.00 0.00 106 GLU A C 2
ATOM 3422 O O . GLU A 1 106 ? 7.486 -12.169 -9.874 1.00 0.00 106 GLU A O 2
A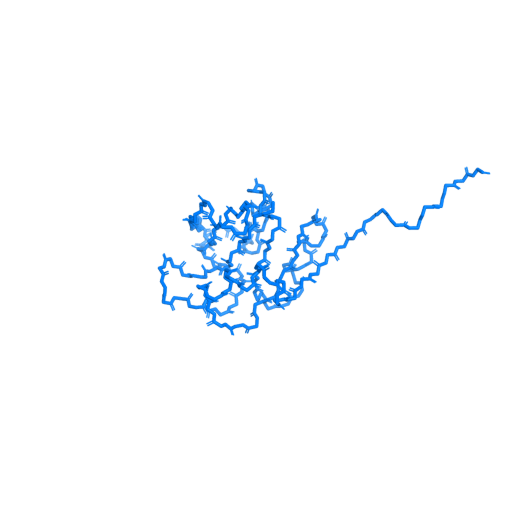TOM 3434 N N . GLY A 1 107 ? 6.569 -10.215 -9.472 1.00 0.00 107 GLY A N 2
ATOM 3435 C CA . GLY A 1 107 ? 6.634 -9.842 -10.913 1.00 0.00 107 GLY A CA 2
ATOM 3436 C C . GLY A 1 107 ? 5.991 -10.952 -11.746 1.00 0.00 107 GLY A C 2
ATOM 3437 O O . GLY A 1 107 ? 6.612 -11.529 -12.616 1.00 0.00 107 GLY A O 2
ATOM 3441 N N . ASN A 1 108 ? 4.753 -11.259 -11.479 1.00 0.00 108 ASN A N 2
ATOM 3442 C CA . ASN A 1 108 ? 4.068 -12.336 -12.246 1.00 0.00 108 ASN A CA 2
ATOM 3443 C C . ASN A 1 108 ? 3.555 -11.779 -13.575 1.00 0.00 108 ASN A C 2
ATOM 3444 O O . ASN A 1 108 ? 3.859 -12.296 -14.632 1.00 0.00 108 ASN A O 2
ATOM 3455 N N . LEU A 1 109 ? 2.777 -10.732 -13.536 1.00 0.00 109 LEU A N 2
ATOM 3456 C CA . LEU A 1 109 ? 2.249 -10.155 -14.803 1.00 0.00 109 LEU A CA 2
ATOM 3457 C C . LEU A 1 109 ? 1.330 -8.973 -14.489 1.00 0.00 109 LEU A C 2
ATOM 3458 O O . LEU A 1 109 ? 1.480 -8.306 -13.485 1.00 0.00 109 LEU A O 2
ATOM 3474 N N . GLU A 1 110 ? 0.379 -8.710 -15.344 1.00 0.00 110 GLU A N 2
ATOM 3475 C CA . GLU A 1 110 ? -0.550 -7.573 -15.098 1.00 0.00 110 GLU A CA 2
ATOM 3476 C C . GLU A 1 110 ? 0.247 -6.270 -15.028 1.00 0.00 110 GLU A C 2
ATOM 3477 O O . GLU A 1 110 ? -0.168 -5.308 -14.415 1.00 0.00 110 GLU A O 2
ATOM 3489 N N . GLU A 1 111 ? 1.390 -6.234 -15.653 1.00 0.00 111 GLU A N 2
ATOM 3490 C CA . GLU A 1 111 ? 2.217 -4.995 -15.624 1.00 0.00 111 GLU A CA 2
ATOM 3491 C C . GLU A 1 111 ? 2.093 -4.271 -16.966 1.00 0.00 111 GLU A C 2
ATOM 3492 O O . GLU A 1 111 ? 2.146 -4.879 -18.017 1.00 0.00 111 GLU A O 2
ATOM 3504 N N . ILE A 1 112 ? 1.927 -2.976 -16.939 1.00 0.00 112 ILE A N 2
ATOM 3505 C CA . ILE A 1 112 ? 1.797 -2.214 -18.213 1.00 0.00 112 ILE A CA 2
ATOM 3506 C C . ILE A 1 112 ? 2.275 -0.776 -17.997 1.00 0.00 112 ILE A C 2
ATOM 3507 O O . ILE A 1 112 ? 1.938 -0.140 -17.020 1.00 0.00 112 ILE A O 2
ATOM 3523 N N . ARG A 1 113 ? 3.056 -0.258 -18.905 1.00 0.00 113 ARG A N 2
ATOM 3524 C CA . ARG A 1 113 ? 3.554 1.138 -18.754 1.00 0.00 113 ARG A CA 2
ATOM 3525 C C . ARG A 1 113 ? 3.398 1.878 -20.083 1.00 0.00 113 ARG A C 2
ATOM 3526 O O . ARG A 1 113 ? 2.941 3.003 -20.129 1.00 0.00 113 ARG A O 2
ATOM 3547 N N . SER A 1 114 ? 3.775 1.256 -21.165 1.00 0.00 114 SER A N 2
ATOM 3548 C CA . SER A 1 114 ? 3.646 1.922 -22.491 1.00 0.00 114 SER A CA 2
ATOM 3549 C C . SER A 1 114 ? 2.878 1.004 -23.448 1.00 0.00 114 SER A C 2
ATOM 3550 O O . SER A 1 114 ? 3.472 0.312 -24.251 1.00 0.00 114 SER A O 2
ATOM 3558 N N . PRO A 1 115 ? 1.575 1.025 -23.327 1.00 0.00 115 PRO A N 2
ATOM 3559 C CA . PRO A 1 115 ? 0.687 0.202 -24.165 1.00 0.00 115 PRO A CA 2
ATOM 3560 C C . PRO A 1 115 ? 0.534 0.828 -25.553 1.00 0.00 115 PRO A C 2
ATOM 3561 O O . PRO A 1 115 ? 1.249 1.741 -25.916 1.00 0.00 115 PRO A O 2
ATOM 3572 N N . GLY A 1 116 ? -0.395 0.345 -26.333 1.00 0.00 116 GLY A N 2
ATOM 3573 C CA . GLY A 1 116 ? -0.594 0.915 -27.696 1.00 0.00 116 GLY A CA 2
ATOM 3574 C C . GLY A 1 116 ? 0.764 1.109 -28.374 1.00 0.00 116 GLY A C 2
ATOM 3575 O O . GLY A 1 116 ? 1.296 2.200 -28.420 1.00 0.00 116 GLY A O 2
ATOM 3579 N N . SER A 1 117 ? 1.328 0.058 -28.903 1.00 0.00 117 SER A N 2
ATOM 3580 C CA . SER A 1 117 ? 2.650 0.183 -29.579 1.00 0.00 117 SER A CA 2
ATOM 3581 C C . SER A 1 117 ? 2.476 -0.055 -31.081 1.00 0.00 117 SER A C 2
ATOM 3582 O O . SER A 1 117 ? 2.659 0.838 -31.885 1.00 0.00 117 SER A O 2
ATOM 3590 N N . GLY A 1 118 ? 2.125 -1.252 -31.464 1.00 0.00 118 GLY A N 2
ATOM 3591 C CA . GLY A 1 118 ? 1.939 -1.546 -32.914 1.00 0.00 118 GLY A CA 2
ATOM 3592 C C . GLY A 1 118 ? 2.627 -2.869 -33.258 1.00 0.00 118 GLY A C 2
ATOM 3593 O O . GLY A 1 118 ? 3.730 -2.892 -33.766 1.00 0.00 118 GLY A O 2
ATOM 3597 N N . ARG A 1 119 ? 1.983 -3.972 -32.988 1.00 0.00 119 ARG A N 2
ATOM 3598 C CA . ARG A 1 119 ? 2.602 -5.291 -33.300 1.00 0.00 119 ARG A CA 2
ATOM 3599 C C . ARG A 1 119 ? 1.523 -6.255 -33.795 1.00 0.00 119 ARG A C 2
ATOM 3600 O O . ARG A 1 119 ? 1.081 -7.129 -33.076 1.00 0.00 119 ARG A O 2
ATOM 3621 N N . GLY A 1 120 ? 1.095 -6.105 -35.019 1.00 0.00 120 GLY A N 2
ATOM 3622 C CA . GLY A 1 120 ? 0.044 -7.014 -35.557 1.00 0.00 120 GLY A CA 2
ATOM 3623 C C . GLY A 1 120 ? -1.104 -6.185 -36.131 1.00 0.00 120 GLY A C 2
ATOM 3624 O O . GLY A 1 120 ? -1.211 -5.000 -35.884 1.00 0.00 120 GLY A O 2
ATOM 3628 N N . ARG A 1 121 ? -1.965 -6.797 -36.898 1.00 0.00 121 ARG A N 2
ATOM 3629 C CA . ARG A 1 121 ? -3.106 -6.042 -37.488 1.00 0.00 121 ARG A CA 2
ATOM 3630 C C . ARG A 1 121 ? -4.411 -6.791 -37.212 1.00 0.00 121 ARG A C 2
ATOM 3631 O O . ARG A 1 121 ? -4.732 -7.761 -37.870 1.00 0.00 121 ARG A O 2
ATOM 3652 N N . ARG A 1 122 ? -5.167 -6.347 -36.245 1.00 0.00 122 ARG A N 2
ATOM 3653 C CA . ARG A 1 122 ? -6.451 -7.034 -35.929 1.00 0.00 122 ARG A CA 2
ATOM 3654 C C . ARG A 1 122 ? -7.197 -7.344 -37.228 1.00 0.00 122 ARG A C 2
ATOM 3655 O O . ARG A 1 122 ? -7.194 -6.563 -38.159 1.00 0.00 122 ARG A O 2
ATOM 3676 N N . ARG A 1 123 ? -7.838 -8.479 -37.298 1.00 0.00 123 ARG A N 2
ATOM 3677 C CA . ARG A 1 123 ? -8.585 -8.839 -38.536 1.00 0.00 123 ARG A CA 2
ATOM 3678 C C . ARG A 1 123 ? -10.055 -8.444 -38.377 1.00 0.00 123 ARG A C 2
ATOM 3679 O O . ARG A 1 123 ? -10.638 -8.598 -37.322 1.00 0.00 123 ARG A O 2
ATOM 3700 N N . ARG A 1 124 ? -10.660 -7.936 -39.415 1.00 0.00 124 ARG A N 2
ATOM 3701 C CA . ARG A 1 124 ? -12.091 -7.533 -39.320 1.00 0.00 124 ARG A CA 2
ATOM 3702 C C . ARG A 1 124 ? -12.285 -6.634 -38.096 1.00 0.00 124 ARG A C 2
ATOM 3703 O O . ARG A 1 124 ? -11.297 -6.112 -37.607 1.00 0.00 124 ARG A O 2
ATOM 3725 N N . MET A 1 1 ? 9.089 1.620 -3.580 1.00 0.00 1 MET A N 3
ATOM 3726 C CA . MET A 1 1 ? 7.969 1.340 -4.522 1.00 0.00 1 MET A CA 3
ATOM 3727 C C . MET A 1 1 ? 6.684 1.093 -3.728 1.00 0.00 1 MET A C 3
ATOM 3728 O O . MET A 1 1 ? 6.688 0.413 -2.721 1.00 0.00 1 MET A O 3
ATOM 3744 N N . LYS A 1 2 ? 5.585 1.639 -4.174 1.00 0.00 2 LYS A N 3
ATOM 3745 C CA . LYS A 1 2 ? 4.303 1.433 -3.443 1.00 0.00 2 LYS A CA 3
ATOM 3746 C C . LYS A 1 2 ? 3.287 0.764 -4.370 1.00 0.00 2 LYS A C 3
ATOM 3747 O O . LYS A 1 2 ? 3.152 1.125 -5.524 1.00 0.00 2 LYS A O 3
ATOM 3766 N N . ILE A 1 3 ? 2.568 -0.206 -3.874 1.00 0.00 3 ILE A N 3
ATOM 3767 C CA . ILE A 1 3 ? 1.559 -0.897 -4.724 1.00 0.00 3 ILE A CA 3
ATOM 3768 C C . ILE A 1 3 ? 0.157 -0.617 -4.178 1.00 0.00 3 ILE A C 3
ATOM 3769 O O . ILE A 1 3 ? -0.227 -1.118 -3.140 1.00 0.00 3 ILE A O 3
ATOM 3785 N N . ALA A 1 4 ? -0.611 0.180 -4.870 1.00 0.00 4 ALA A N 3
ATOM 3786 C CA . ALA A 1 4 ? -1.988 0.490 -4.391 1.00 0.00 4 ALA A CA 3
ATOM 3787 C C . ALA A 1 4 ? -3.008 -0.130 -5.348 1.00 0.00 4 ALA A C 3
ATOM 3788 O O . ALA A 1 4 ? -2.955 0.075 -6.544 1.00 0.00 4 ALA A O 3
ATOM 3795 N N . ILE A 1 5 ? -3.936 -0.888 -4.831 1.00 0.00 5 ILE A N 3
ATOM 3796 C CA . ILE A 1 5 ? -4.956 -1.523 -5.713 1.00 0.00 5 ILE A CA 3
ATOM 3797 C C . ILE A 1 5 ? -6.275 -0.755 -5.606 1.00 0.00 5 ILE A C 3
ATOM 3798 O O . ILE A 1 5 ? -6.676 -0.338 -4.537 1.00 0.00 5 ILE A O 3
ATOM 3814 N N . ALA A 1 6 ? -6.951 -0.567 -6.705 1.00 0.00 6 ALA A N 3
ATOM 3815 C CA . ALA A 1 6 ? -8.244 0.172 -6.667 1.00 0.00 6 ALA A CA 3
ATOM 3816 C C . ALA A 1 6 ? -9.340 -0.748 -6.126 1.00 0.00 6 ALA A C 3
ATOM 3817 O O . ALA A 1 6 ? -9.143 -1.937 -5.972 1.00 0.00 6 ALA A O 3
ATOM 3824 N N . SER A 1 7 ? -10.493 -0.210 -5.838 1.00 0.00 7 SER A N 3
ATOM 3825 C CA . SER A 1 7 ? -11.597 -1.059 -5.308 1.00 0.00 7 SER A CA 3
ATOM 3826 C C . SER A 1 7 ? -11.051 -1.969 -4.201 1.00 0.00 7 SER A C 3
ATOM 3827 O O . SER A 1 7 ? -10.227 -1.562 -3.406 1.00 0.00 7 SER A O 3
ATOM 3835 N N . SER A 1 8 ? -11.502 -3.195 -4.139 1.00 0.00 8 SER A N 3
ATOM 3836 C CA . SER A 1 8 ? -11.004 -4.119 -3.081 1.00 0.00 8 SER A CA 3
ATOM 3837 C C . SER A 1 8 ? -11.404 -3.581 -1.707 1.00 0.00 8 SER A C 3
ATOM 3838 O O . SER A 1 8 ? -10.585 -3.440 -0.821 1.00 0.00 8 SER A O 3
ATOM 3846 N N . GLY A 1 9 ? -12.659 -3.280 -1.524 1.00 0.00 9 GLY A N 3
ATOM 3847 C CA . GLY A 1 9 ? -13.116 -2.751 -0.208 1.00 0.00 9 GLY A CA 3
ATOM 3848 C C . GLY A 1 9 ? -12.623 -3.666 0.914 1.00 0.00 9 GLY A C 3
ATOM 3849 O O . GLY A 1 9 ? -13.129 -4.754 1.107 1.00 0.00 9 GLY A O 3
ATOM 3853 N N . THR A 1 10 ? -11.640 -3.233 1.656 1.00 0.00 10 THR A N 3
ATOM 3854 C CA . THR A 1 10 ? -11.113 -4.072 2.770 1.00 0.00 10 THR A CA 3
ATOM 3855 C C . THR A 1 10 ? -10.843 -5.493 2.269 1.00 0.00 10 THR A C 3
ATOM 3856 O O . THR A 1 10 ? -9.763 -5.801 1.804 1.00 0.00 10 THR A O 3
ATOM 3867 N N . ASP A 1 11 ? -11.811 -6.363 2.364 1.00 0.00 11 ASP A N 3
ATOM 3868 C CA . ASP A 1 11 ? -11.601 -7.763 1.898 1.00 0.00 11 ASP A CA 3
ATOM 3869 C C . ASP A 1 11 ? -12.817 -8.613 2.274 1.00 0.00 11 ASP A C 3
ATOM 3870 O O . ASP A 1 11 ? -13.925 -8.124 2.361 1.00 0.00 11 ASP A O 3
ATOM 3879 N N . LEU A 1 12 ? -12.618 -9.884 2.497 1.00 0.00 12 LEU A N 3
ATOM 3880 C CA . LEU A 1 12 ? -13.763 -10.763 2.866 1.00 0.00 12 LEU A CA 3
ATOM 3881 C C . LEU A 1 12 ? -14.674 -10.945 1.652 1.00 0.00 12 LEU A C 3
ATOM 3882 O O . LEU A 1 12 ? -15.787 -11.419 1.763 1.00 0.00 12 LEU A O 3
ATOM 3898 N N . GLY A 1 13 ? -14.210 -10.571 0.491 1.00 0.00 13 GLY A N 3
ATOM 3899 C CA . GLY A 1 13 ? -15.049 -10.724 -0.731 1.00 0.00 13 GLY A CA 3
ATOM 3900 C C . GLY A 1 13 ? -14.765 -9.569 -1.693 1.00 0.00 13 GLY A C 3
ATOM 3901 O O . GLY A 1 13 ? -14.977 -9.675 -2.885 1.00 0.00 13 GLY A O 3
ATOM 3905 N N . SER A 1 14 ? -14.287 -8.465 -1.187 1.00 0.00 14 SER A N 3
ATOM 3906 C CA . SER A 1 14 ? -13.990 -7.304 -2.072 1.00 0.00 14 SER A CA 3
ATOM 3907 C C . SER A 1 14 ? -12.679 -7.550 -2.820 1.00 0.00 14 SER A C 3
ATOM 3908 O O . SER A 1 14 ? -11.629 -7.083 -2.424 1.00 0.00 14 SER A O 3
ATOM 3916 N N . GLU A 1 15 ? -12.729 -8.282 -3.899 1.00 0.00 15 GLU A N 3
ATOM 3917 C CA . GLU A 1 15 ? -11.484 -8.561 -4.670 1.00 0.00 15 GLU A CA 3
ATOM 3918 C C . GLU A 1 15 ? -11.046 -7.288 -5.414 1.00 0.00 15 GLU A C 3
ATOM 3919 O O . GLU A 1 15 ? -10.680 -6.305 -4.801 1.00 0.00 15 GLU A O 3
ATOM 3931 N N . VAL A 1 16 ? -11.075 -7.288 -6.724 1.00 0.00 16 VAL A N 3
ATOM 3932 C CA . VAL A 1 16 ? -10.654 -6.071 -7.475 1.00 0.00 16 VAL A CA 3
ATOM 3933 C C . VAL A 1 16 ? -11.849 -5.500 -8.243 1.00 0.00 16 VAL A C 3
ATOM 3934 O O . VAL A 1 16 ? -11.691 -4.801 -9.224 1.00 0.00 16 VAL A O 3
ATOM 3947 N N . SER A 1 17 ? -13.044 -5.791 -7.806 1.00 0.00 17 SER A N 3
ATOM 3948 C CA . SER A 1 17 ? -14.244 -5.262 -8.515 1.00 0.00 17 SER A CA 3
ATOM 3949 C C . SER A 1 17 ? -14.084 -5.488 -10.021 1.00 0.00 17 SER A C 3
ATOM 3950 O O . SER A 1 17 ? -13.446 -6.426 -10.453 1.00 0.00 17 SER A O 3
ATOM 3958 N N . ARG A 1 18 ? -14.660 -4.635 -10.824 1.00 0.00 18 ARG A N 3
ATOM 3959 C CA . ARG A 1 18 ? -14.538 -4.803 -12.299 1.00 0.00 18 ARG A CA 3
ATOM 3960 C C . ARG A 1 18 ? -14.458 -3.429 -12.967 1.00 0.00 18 ARG A C 3
ATOM 3961 O O . ARG A 1 18 ? -14.587 -3.305 -14.169 1.00 0.00 18 ARG A O 3
ATOM 3982 N N . PHE A 1 19 ? -14.245 -2.395 -12.199 1.00 0.00 19 PHE A N 3
ATOM 3983 C CA . PHE A 1 19 ? -14.156 -1.033 -12.795 1.00 0.00 19 PHE A CA 3
ATOM 3984 C C . PHE A 1 19 ? -13.299 -0.135 -11.901 1.00 0.00 19 PHE A C 3
ATOM 3985 O O . PHE A 1 19 ? -13.323 -0.241 -10.690 1.00 0.00 19 PHE A O 3
ATOM 4002 N N . PHE A 1 20 ? -12.543 0.750 -12.489 1.00 0.00 20 PHE A N 3
ATOM 4003 C CA . PHE A 1 20 ? -11.685 1.659 -11.680 1.00 0.00 20 PHE A CA 3
ATOM 4004 C C . PHE A 1 20 ? -12.020 3.111 -12.029 1.00 0.00 20 PHE A C 3
ATOM 4005 O O . PHE A 1 20 ? -11.437 3.693 -12.924 1.00 0.00 20 PHE A O 3
ATOM 4022 N N . GLY A 1 21 ? -12.956 3.699 -11.335 1.00 0.00 21 GLY A N 3
ATOM 4023 C CA . GLY A 1 21 ? -13.326 5.111 -11.634 1.00 0.00 21 GLY A CA 3
ATOM 4024 C C . GLY A 1 21 ? -13.702 5.834 -10.339 1.00 0.00 21 GLY A C 3
ATOM 4025 O O . GLY A 1 21 ? -12.961 6.658 -9.841 1.00 0.00 21 GLY A O 3
ATOM 4029 N N . ARG A 1 22 ? -14.849 5.537 -9.791 1.00 0.00 22 ARG A N 3
ATOM 4030 C CA . ARG A 1 22 ? -15.269 6.214 -8.532 1.00 0.00 22 ARG A CA 3
ATOM 4031 C C . ARG A 1 22 ? -15.253 5.210 -7.377 1.00 0.00 22 ARG A C 3
ATOM 4032 O O . ARG A 1 22 ? -15.903 5.401 -6.368 1.00 0.00 22 ARG A O 3
ATOM 4053 N N . ALA A 1 23 ? -14.514 4.144 -7.514 1.00 0.00 23 ALA A N 3
ATOM 4054 C CA . ALA A 1 23 ? -14.457 3.135 -6.421 1.00 0.00 23 ALA A CA 3
ATOM 4055 C C . ALA A 1 23 ? -13.963 3.811 -5.134 1.00 0.00 23 ALA A C 3
ATOM 4056 O O . ALA A 1 23 ? -12.829 4.240 -5.068 1.00 0.00 23 ALA A O 3
ATOM 4063 N N . PRO A 1 24 ? -14.832 3.895 -4.153 1.00 0.00 24 PRO A N 3
ATOM 4064 C CA . PRO A 1 24 ? -14.508 4.520 -2.856 1.00 0.00 24 PRO A CA 3
ATOM 4065 C C . PRO A 1 24 ? -13.738 3.545 -1.957 1.00 0.00 24 PRO A C 3
ATOM 4066 O O . PRO A 1 24 ? -14.124 3.286 -0.834 1.00 0.00 24 PRO A O 3
ATOM 4077 N N . TYR A 1 25 ? -12.651 3.003 -2.436 1.00 0.00 25 TYR A N 3
ATOM 4078 C CA . TYR A 1 25 ? -11.861 2.052 -1.606 1.00 0.00 25 TYR A CA 3
ATOM 4079 C C . TYR A 1 25 ? -10.442 1.951 -2.169 1.00 0.00 25 TYR A C 3
ATOM 4080 O O . TYR A 1 25 ? -10.059 0.951 -2.742 1.00 0.00 25 TYR A O 3
ATOM 4098 N N . PHE A 1 26 ? -9.664 2.986 -2.014 1.00 0.00 26 PHE A N 3
ATOM 4099 C CA . PHE A 1 26 ? -8.271 2.962 -2.542 1.00 0.00 26 PHE A CA 3
ATOM 4100 C C . PHE A 1 26 ? -7.367 2.191 -1.579 1.00 0.00 26 PHE A C 3
ATOM 4101 O O . PHE A 1 26 ? -6.992 2.686 -0.534 1.00 0.00 26 PHE A O 3
ATOM 4118 N N . MET A 1 27 ? -7.008 0.985 -1.925 1.00 0.00 27 MET A N 3
ATOM 4119 C CA . MET A 1 27 ? -6.123 0.186 -1.033 1.00 0.00 27 MET A CA 3
ATOM 4120 C C . MET A 1 27 ? -4.667 0.586 -1.279 1.00 0.00 27 MET A C 3
ATOM 4121 O O . MET A 1 27 ? -4.183 0.547 -2.393 1.00 0.00 27 MET A O 3
ATOM 4135 N N . ILE A 1 28 ? -3.964 0.974 -0.251 1.00 0.00 28 ILE A N 3
ATOM 4136 C CA . ILE A 1 28 ? -2.543 1.380 -0.433 1.00 0.00 28 ILE A CA 3
ATOM 4137 C C . ILE A 1 28 ? -1.640 0.476 0.407 1.00 0.00 28 ILE A C 3
ATOM 4138 O O . ILE A 1 28 ? -1.693 0.483 1.621 1.00 0.00 28 ILE A O 3
ATOM 4154 N N . VAL A 1 29 ? -0.808 -0.304 -0.230 1.00 0.00 29 VAL A N 3
ATOM 4155 C CA . VAL A 1 29 ? 0.100 -1.207 0.532 1.00 0.00 29 VAL A CA 3
ATOM 4156 C C . VAL A 1 29 ? 1.554 -0.843 0.225 1.00 0.00 29 VAL A C 3
ATOM 4157 O O . VAL A 1 29 ? 1.891 -0.472 -0.883 1.00 0.00 29 VAL A O 3
ATOM 4170 N N . GLU A 1 30 ? 2.419 -0.946 1.197 1.00 0.00 30 GLU A N 3
ATOM 4171 C CA . GLU A 1 30 ? 3.849 -0.606 0.959 1.00 0.00 30 GLU A CA 3
ATOM 4172 C C . GLU A 1 30 ? 4.711 -1.849 1.179 1.00 0.00 30 GLU A C 3
ATOM 4173 O O . GLU A 1 30 ? 4.524 -2.586 2.127 1.00 0.00 30 GLU A O 3
ATOM 4185 N N . MET A 1 31 ? 5.653 -2.092 0.309 1.00 0.00 31 MET A N 3
ATOM 4186 C CA . MET A 1 31 ? 6.524 -3.288 0.469 1.00 0.00 31 MET A CA 3
ATOM 4187 C C . MET A 1 31 ? 7.981 -2.845 0.607 1.00 0.00 31 MET A C 3
ATOM 4188 O O . MET A 1 31 ? 8.470 -2.037 -0.158 1.00 0.00 31 MET A O 3
ATOM 4202 N N . LYS A 1 32 ? 8.679 -3.369 1.577 1.00 0.00 32 LYS A N 3
ATOM 4203 C CA . LYS A 1 32 ? 10.104 -2.979 1.764 1.00 0.00 32 LYS A CA 3
ATOM 4204 C C . LYS A 1 32 ? 10.980 -3.787 0.803 1.00 0.00 32 LYS A C 3
ATOM 4205 O O . LYS A 1 32 ? 11.382 -3.310 -0.238 1.00 0.00 32 LYS A O 3
ATOM 4224 N N . LYS A 1 33 ? 11.274 -5.012 1.146 1.00 0.00 33 LYS A N 3
ATOM 4225 C CA . LYS A 1 33 ? 12.119 -5.855 0.254 1.00 0.00 33 LYS A CA 3
ATOM 4226 C C . LYS A 1 33 ? 11.388 -7.167 -0.038 1.00 0.00 33 LYS A C 3
ATOM 4227 O O . LYS A 1 33 ? 11.578 -8.157 0.640 1.00 0.00 33 LYS A O 3
ATOM 4246 N N . GLY A 1 34 ? 10.550 -7.181 -1.039 1.00 0.00 34 GLY A N 3
ATOM 4247 C CA . GLY A 1 34 ? 9.806 -8.430 -1.369 1.00 0.00 34 GLY A CA 3
ATOM 4248 C C . GLY A 1 34 ? 9.181 -8.998 -0.093 1.00 0.00 34 GLY A C 3
ATOM 4249 O O . GLY A 1 34 ? 9.076 -10.196 0.078 1.00 0.00 34 GLY A O 3
ATOM 4253 N N . ASN A 1 35 ? 8.768 -8.145 0.805 1.00 0.00 35 ASN A N 3
ATOM 4254 C CA . ASN A 1 35 ? 8.153 -8.635 2.071 1.00 0.00 35 ASN A CA 3
ATOM 4255 C C . ASN A 1 35 ? 7.117 -7.620 2.561 1.00 0.00 35 ASN A C 3
ATOM 4256 O O . ASN A 1 35 ? 7.453 -6.614 3.152 1.00 0.00 35 ASN A O 3
ATOM 4267 N N . ILE A 1 36 ? 5.860 -7.877 2.323 1.00 0.00 36 ILE A N 3
ATOM 4268 C CA . ILE A 1 36 ? 4.807 -6.926 2.778 1.00 0.00 36 ILE A CA 3
ATOM 4269 C C . ILE A 1 36 ? 5.099 -6.497 4.218 1.00 0.00 36 ILE A C 3
ATOM 4270 O O . ILE A 1 36 ? 5.407 -7.310 5.067 1.00 0.00 36 ILE A O 3
ATOM 4286 N N . GLU A 1 37 ? 5.007 -5.227 4.498 1.00 0.00 37 GLU A N 3
ATOM 4287 C CA . GLU A 1 37 ? 5.280 -4.748 5.881 1.00 0.00 37 GLU A CA 3
ATOM 4288 C C . GLU A 1 37 ? 4.366 -3.565 6.201 1.00 0.00 37 GLU A C 3
ATOM 4289 O O . GLU A 1 37 ? 4.632 -2.787 7.095 1.00 0.00 37 GLU A O 3
ATOM 4301 N N . SER A 1 38 ? 3.290 -3.423 5.478 1.00 0.00 38 SER A N 3
ATOM 4302 C CA . SER A 1 38 ? 2.361 -2.290 5.740 1.00 0.00 38 SER A CA 3
ATOM 4303 C C . SER A 1 38 ? 1.179 -2.366 4.773 1.00 0.00 38 SER A C 3
ATOM 4304 O O . SER A 1 38 ? 1.349 -2.495 3.578 1.00 0.00 38 SER A O 3
ATOM 4312 N N . SER A 1 39 ? -0.019 -2.288 5.282 1.00 0.00 39 SER A N 3
ATOM 4313 C CA . SER A 1 39 ? -1.213 -2.354 4.394 1.00 0.00 39 SER A CA 3
ATOM 4314 C C . SER A 1 39 ? -2.360 -1.565 5.028 1.00 0.00 39 SER A C 3
ATOM 4315 O O . SER A 1 39 ? -2.859 -1.914 6.079 1.00 0.00 39 SER A O 3
ATOM 4323 N N . GLU A 1 40 ? -2.781 -0.503 4.398 1.00 0.00 40 GLU A N 3
ATOM 4324 C CA . GLU A 1 40 ? -3.893 0.310 4.968 1.00 0.00 40 GLU A CA 3
ATOM 4325 C C . GLU A 1 40 ? -4.930 0.597 3.880 1.00 0.00 40 GLU A C 3
ATOM 4326 O O . GLU A 1 40 ? -4.599 1.006 2.785 1.00 0.00 40 GLU A O 3
ATOM 4338 N N . VAL A 1 41 ? -6.184 0.390 4.176 1.00 0.00 41 VAL A N 3
ATOM 4339 C CA . VAL A 1 41 ? -7.244 0.656 3.163 1.00 0.00 41 VAL A CA 3
ATOM 4340 C C . VAL A 1 41 ? -7.841 2.044 3.407 1.00 0.00 41 VAL A C 3
ATOM 4341 O O . VAL A 1 41 ? -8.086 2.434 4.531 1.00 0.00 41 VAL A O 3
ATOM 4354 N N . ILE A 1 42 ? -8.076 2.792 2.365 1.00 0.00 42 ILE A N 3
ATOM 4355 C CA . ILE A 1 42 ? -8.657 4.154 2.541 1.00 0.00 42 ILE A CA 3
ATOM 4356 C C . ILE A 1 42 ? -9.946 4.270 1.726 1.00 0.00 42 ILE A C 3
ATOM 4357 O O . ILE A 1 42 ? -10.066 3.709 0.654 1.00 0.00 42 ILE A O 3
ATOM 4373 N N . GLU A 1 43 ? -10.911 4.993 2.224 1.00 0.00 43 GLU A N 3
ATOM 4374 C CA . GLU A 1 43 ? -12.191 5.142 1.476 1.00 0.00 43 GLU A CA 3
ATOM 4375 C C . GLU A 1 43 ? -12.374 6.602 1.059 1.00 0.00 43 GLU A C 3
ATOM 4376 O O . GLU A 1 43 ? -11.945 7.513 1.742 1.00 0.00 43 GLU A O 3
ATOM 4388 N N . ASN A 1 44 ? -13.010 6.833 -0.055 1.00 0.00 44 ASN A N 3
ATOM 4389 C CA . ASN A 1 44 ? -13.225 8.233 -0.518 1.00 0.00 44 ASN A CA 3
ATOM 4390 C C . ASN A 1 44 ? -14.674 8.395 -0.985 1.00 0.00 44 ASN A C 3
ATOM 4391 O O . ASN A 1 44 ? -14.950 8.358 -2.167 1.00 0.00 44 ASN A O 3
ATOM 4402 N N . PRO A 1 45 ? -15.557 8.566 -0.035 1.00 0.00 45 PRO A N 3
ATOM 4403 C CA . PRO A 1 45 ? -16.995 8.732 -0.307 1.00 0.00 45 PRO A CA 3
ATOM 4404 C C . PRO A 1 45 ? -17.289 10.155 -0.789 1.00 0.00 45 PRO A C 3
ATOM 4405 O O . PRO A 1 45 ? -16.987 11.123 -0.119 1.00 0.00 45 PRO A O 3
ATOM 4416 N N . SER A 1 46 ? -17.879 10.289 -1.945 1.00 0.00 46 SER A N 3
ATOM 4417 C CA . SER A 1 46 ? -18.193 11.648 -2.467 1.00 0.00 46 SER A CA 3
ATOM 4418 C C . SER A 1 46 ? -16.907 12.315 -2.959 1.00 0.00 46 SER A C 3
ATOM 4419 O O . SER A 1 46 ? -16.719 13.506 -2.811 1.00 0.00 46 SER A O 3
ATOM 4427 N N . ALA A 1 47 ? -16.020 11.556 -3.543 1.00 0.00 47 ALA A N 3
ATOM 4428 C CA . ALA A 1 47 ? -14.747 12.147 -4.043 1.00 0.00 47 ALA A CA 3
ATOM 4429 C C . ALA A 1 47 ? -15.060 13.313 -4.983 1.00 0.00 47 ALA A C 3
ATOM 4430 O O . ALA A 1 47 ? -14.712 14.446 -4.719 1.00 0.00 47 ALA A O 3
ATOM 4437 N N . SER A 1 48 ? -15.714 13.044 -6.080 1.00 0.00 48 SER A N 3
ATOM 4438 C CA . SER A 1 48 ? -16.047 14.138 -7.034 1.00 0.00 48 SER A CA 3
ATOM 4439 C C . SER A 1 48 ? -17.489 14.595 -6.806 1.00 0.00 48 SER A C 3
ATOM 4440 O O . SER A 1 48 ? -18.378 14.286 -7.575 1.00 0.00 48 SER A O 3
ATOM 4448 N N . ALA A 1 49 ? -17.728 15.332 -5.756 1.00 0.00 49 ALA A N 3
ATOM 4449 C CA . ALA A 1 49 ? -19.112 15.808 -5.481 1.00 0.00 49 ALA A CA 3
ATOM 4450 C C . ALA A 1 49 ? -19.369 17.099 -6.259 1.00 0.00 49 ALA A C 3
ATOM 4451 O O . ALA A 1 49 ? -20.498 17.465 -6.521 1.00 0.00 49 ALA A O 3
ATOM 4458 N N . SER A 1 50 ? -18.329 17.791 -6.633 1.00 0.00 50 SER A N 3
ATOM 4459 C CA . SER A 1 50 ? -18.512 19.058 -7.396 1.00 0.00 50 SER A CA 3
ATOM 4460 C C . SER A 1 50 ? -18.258 18.798 -8.882 1.00 0.00 50 SER A C 3
ATOM 4461 O O . SER A 1 50 ? -17.392 19.399 -9.487 1.00 0.00 50 SER A O 3
ATOM 4469 N N . GLY A 1 51 ? -19.004 17.907 -9.475 1.00 0.00 51 GLY A N 3
ATOM 4470 C CA . GLY A 1 51 ? -18.802 17.611 -10.922 1.00 0.00 51 GLY A CA 3
ATOM 4471 C C . GLY A 1 51 ? -18.360 16.156 -11.089 1.00 0.00 51 GLY A C 3
ATOM 4472 O O . GLY A 1 51 ? -17.916 15.521 -10.154 1.00 0.00 51 GLY A O 3
ATOM 4476 N N . GLY A 1 52 ? -18.479 15.623 -12.274 1.00 0.00 52 GLY A N 3
ATOM 4477 C CA . GLY A 1 52 ? -18.065 14.209 -12.499 1.00 0.00 52 GLY A CA 3
ATOM 4478 C C . GLY A 1 52 ? -16.544 14.135 -12.639 1.00 0.00 52 GLY A C 3
ATOM 4479 O O . GLY A 1 52 ? -15.891 15.109 -12.958 1.00 0.00 52 GLY A O 3
ATOM 4483 N N . ALA A 1 53 ? -15.974 12.985 -12.402 1.00 0.00 53 ALA A N 3
ATOM 4484 C CA . ALA A 1 53 ? -14.495 12.845 -12.524 1.00 0.00 53 ALA A CA 3
ATOM 4485 C C . ALA A 1 53 ? -14.166 11.495 -13.163 1.00 0.00 53 ALA A C 3
ATOM 4486 O O . ALA A 1 53 ? -14.014 11.387 -14.364 1.00 0.00 53 ALA A O 3
ATOM 4493 N N . GLY A 1 54 ? -14.058 10.464 -12.371 1.00 0.00 54 GLY A N 3
ATOM 4494 C CA . GLY A 1 54 ? -13.743 9.120 -12.934 1.00 0.00 54 GLY A CA 3
ATOM 4495 C C . GLY A 1 54 ? -12.238 9.000 -13.182 1.00 0.00 54 GLY A C 3
ATOM 4496 O O . GLY A 1 54 ? -11.477 8.672 -12.293 1.00 0.00 54 GLY A O 3
ATOM 4500 N N . ILE A 1 55 ? -11.803 9.257 -14.385 1.00 0.00 55 ILE A N 3
ATOM 4501 C CA . ILE A 1 55 ? -10.348 9.150 -14.691 1.00 0.00 55 ILE A CA 3
ATOM 4502 C C . ILE A 1 55 ? -9.598 10.331 -14.068 1.00 0.00 55 ILE A C 3
ATOM 4503 O O . ILE A 1 55 ? -8.391 10.307 -13.932 1.00 0.00 55 ILE A O 3
ATOM 4519 N N . ARG A 1 56 ? -10.301 11.363 -13.692 1.00 0.00 56 ARG A N 3
ATOM 4520 C CA . ARG A 1 56 ? -9.623 12.541 -13.081 1.00 0.00 56 ARG A CA 3
ATOM 4521 C C . ARG A 1 56 ? -9.021 12.146 -11.730 1.00 0.00 56 ARG A C 3
ATOM 4522 O O . ARG A 1 56 ? -8.106 12.776 -11.240 1.00 0.00 56 ARG A O 3
ATOM 4543 N N . THR A 1 57 ? -9.530 11.108 -11.123 1.00 0.00 57 THR A N 3
ATOM 4544 C CA . THR A 1 57 ? -8.988 10.676 -9.803 1.00 0.00 57 THR A CA 3
ATOM 4545 C C . THR A 1 57 ? -7.528 10.243 -9.962 1.00 0.00 57 THR A C 3
ATOM 4546 O O . THR A 1 57 ? -6.771 10.221 -9.013 1.00 0.00 57 THR A O 3
ATOM 4557 N N . ALA A 1 58 ? -7.128 9.896 -11.155 1.00 0.00 58 ALA A N 3
ATOM 4558 C CA . ALA A 1 58 ? -5.717 9.464 -11.370 1.00 0.00 58 ALA A CA 3
ATOM 4559 C C . ALA A 1 58 ? -4.766 10.529 -10.816 1.00 0.00 58 ALA A C 3
ATOM 4560 O O . ALA A 1 58 ? -3.832 10.228 -10.096 1.00 0.00 58 ALA A O 3
ATOM 4567 N N . GLN A 1 59 ? -4.996 11.770 -11.144 1.00 0.00 59 GLN A N 3
ATOM 4568 C CA . GLN A 1 59 ? -4.107 12.852 -10.637 1.00 0.00 59 GLN A CA 3
ATOM 4569 C C . GLN A 1 59 ? -3.822 12.622 -9.151 1.00 0.00 59 GLN A C 3
ATOM 4570 O O . GLN A 1 59 ? -2.702 12.755 -8.697 1.00 0.00 59 GLN A O 3
ATOM 4584 N N . ILE A 1 60 ? -4.823 12.274 -8.389 1.00 0.00 60 ILE A N 3
ATOM 4585 C CA . ILE A 1 60 ? -4.600 12.033 -6.935 1.00 0.00 60 ILE A CA 3
ATOM 4586 C C . ILE A 1 60 ? -3.855 10.711 -6.754 1.00 0.00 60 ILE A C 3
ATOM 4587 O O . ILE A 1 60 ? -3.016 10.572 -5.887 1.00 0.00 60 ILE A O 3
ATOM 4603 N N . ILE A 1 61 ? -4.155 9.739 -7.570 1.00 0.00 61 ILE A N 3
ATOM 4604 C CA . ILE A 1 61 ? -3.465 8.426 -7.451 1.00 0.00 61 ILE A CA 3
ATOM 4605 C C . ILE A 1 61 ? -1.952 8.653 -7.415 1.00 0.00 61 ILE A C 3
ATOM 4606 O O . ILE A 1 61 ? -1.226 7.967 -6.722 1.00 0.00 61 ILE A O 3
ATOM 4622 N N . ALA A 1 62 ? -1.471 9.611 -8.159 1.00 0.00 62 ALA A N 3
ATOM 4623 C CA . ALA A 1 62 ? -0.004 9.881 -8.170 1.00 0.00 62 ALA A CA 3
ATOM 4624 C C . ALA A 1 62 ? 0.399 10.595 -6.876 1.00 0.00 62 ALA A C 3
ATOM 4625 O O . ALA A 1 62 ? 1.485 10.407 -6.366 1.00 0.00 62 ALA A O 3
ATOM 4632 N N . ASN A 1 63 ? -0.465 11.414 -6.345 1.00 0.00 63 ASN A N 3
ATOM 4633 C CA . ASN A 1 63 ? -0.128 12.143 -5.088 1.00 0.00 63 ASN A CA 3
ATOM 4634 C C . ASN A 1 63 ? 0.122 11.140 -3.959 1.00 0.00 63 ASN A C 3
ATOM 4635 O O . ASN A 1 63 ? 0.717 11.464 -2.950 1.00 0.00 63 ASN A O 3
ATOM 4646 N N . ASN A 1 64 ? -0.328 9.925 -4.115 1.00 0.00 64 ASN A N 3
ATOM 4647 C CA . ASN A 1 64 ? -0.114 8.910 -3.044 1.00 0.00 64 ASN A CA 3
ATOM 4648 C C . ASN A 1 64 ? 1.198 8.165 -3.296 1.00 0.00 64 ASN A C 3
ATOM 4649 O O . ASN A 1 64 ? 1.363 7.029 -2.899 1.00 0.00 64 ASN A O 3
ATOM 4660 N N . GLY A 1 65 ? 2.136 8.796 -3.950 1.00 0.00 65 GLY A N 3
ATOM 4661 C CA . GLY A 1 65 ? 3.436 8.120 -4.223 1.00 0.00 65 GLY A CA 3
ATOM 4662 C C . GLY A 1 65 ? 3.180 6.687 -4.689 1.00 0.00 65 GLY A C 3
ATOM 4663 O O . GLY A 1 65 ? 3.875 5.765 -4.310 1.00 0.00 65 GLY A O 3
ATOM 4667 N N . VAL A 1 66 ? 2.185 6.492 -5.509 1.00 0.00 66 VAL A N 3
ATOM 4668 C CA . VAL A 1 66 ? 1.880 5.119 -6.002 1.00 0.00 66 VAL A CA 3
ATOM 4669 C C . VAL A 1 66 ? 2.724 4.817 -7.235 1.00 0.00 66 VAL A C 3
ATOM 4670 O O . VAL A 1 66 ? 2.368 5.161 -8.345 1.00 0.00 66 VAL A O 3
ATOM 4683 N N . LYS A 1 67 ? 3.833 4.159 -7.052 1.00 0.00 67 LYS A N 3
ATOM 4684 C CA . LYS A 1 67 ? 4.688 3.816 -8.217 1.00 0.00 67 LYS A CA 3
ATOM 4685 C C . LYS A 1 67 ? 4.079 2.602 -8.917 1.00 0.00 67 LYS A C 3
ATOM 4686 O O . LYS A 1 67 ? 4.457 2.249 -10.017 1.00 0.00 67 LYS A O 3
ATOM 4705 N N . ALA A 1 68 ? 3.124 1.968 -8.288 1.00 0.00 68 ALA A N 3
ATOM 4706 C CA . ALA A 1 68 ? 2.474 0.782 -8.914 1.00 0.00 68 ALA A CA 3
ATOM 4707 C C . ALA A 1 68 ? 0.962 0.877 -8.707 1.00 0.00 68 ALA A C 3
ATOM 4708 O O . ALA A 1 68 ? 0.487 1.015 -7.599 1.00 0.00 68 ALA A O 3
ATOM 4715 N N . VAL A 1 69 ? 0.198 0.812 -9.764 1.00 0.00 69 VAL A N 3
ATOM 4716 C CA . VAL A 1 69 ? -1.282 0.908 -9.614 1.00 0.00 69 VAL A CA 3
ATOM 4717 C C . VAL A 1 69 ? -1.951 -0.313 -10.246 1.00 0.00 69 VAL A C 3
ATOM 4718 O O . VAL A 1 69 ? -1.822 -0.564 -11.429 1.00 0.00 69 VAL A O 3
ATOM 4731 N N . ILE A 1 70 ? -2.673 -1.070 -9.466 1.00 0.00 70 ILE A N 3
ATOM 4732 C CA . ILE A 1 70 ? -3.362 -2.272 -10.014 1.00 0.00 70 ILE A CA 3
ATOM 4733 C C . ILE A 1 70 ? -4.845 -1.948 -10.214 1.00 0.00 70 ILE A C 3
ATOM 4734 O O . ILE A 1 70 ? -5.568 -1.713 -9.267 1.00 0.00 70 ILE A O 3
ATOM 4750 N N . ALA A 1 71 ? -5.303 -1.928 -11.436 1.00 0.00 71 ALA A N 3
ATOM 4751 C CA . ALA A 1 71 ? -6.737 -1.613 -11.683 1.00 0.00 71 ALA A CA 3
ATOM 4752 C C . ALA A 1 71 ? -7.204 -2.293 -12.970 1.00 0.00 71 ALA A C 3
ATOM 4753 O O . ALA A 1 71 ? -6.422 -2.866 -13.703 1.00 0.00 71 ALA A O 3
ATOM 4760 N N . SER A 1 72 ? -8.477 -2.231 -13.250 1.00 0.00 72 SER A N 3
ATOM 4761 C CA . SER A 1 72 ? -9.006 -2.870 -14.488 1.00 0.00 72 SER A CA 3
ATOM 4762 C C . SER A 1 72 ? -9.982 -1.910 -15.174 1.00 0.00 72 SER A C 3
ATOM 4763 O O . SER A 1 72 ? -11.122 -2.245 -15.427 1.00 0.00 72 SER A O 3
ATOM 4771 N N . SER A 1 73 ? -9.543 -0.717 -15.474 1.00 0.00 73 SER A N 3
ATOM 4772 C CA . SER A 1 73 ? -10.445 0.265 -16.138 1.00 0.00 73 SER A CA 3
ATOM 4773 C C . SER A 1 73 ? -11.009 -0.343 -17.427 1.00 0.00 73 SER A C 3
ATOM 4774 O O . SER A 1 73 ? -10.390 -1.195 -18.032 1.00 0.00 73 SER A O 3
ATOM 4782 N N . PRO A 1 74 ? -12.174 0.121 -17.806 1.00 0.00 74 PRO A N 3
ATOM 4783 C CA . PRO A 1 74 ? -12.863 -0.350 -19.020 1.00 0.00 74 PRO A CA 3
ATOM 4784 C C . PRO A 1 74 ? -12.258 0.301 -20.268 1.00 0.00 74 PRO A C 3
ATOM 4785 O O . PRO A 1 74 ? -12.505 -0.120 -21.380 1.00 0.00 74 PRO A O 3
ATOM 4796 N N . GLY A 1 75 ? -11.470 1.326 -20.093 1.00 0.00 75 GLY A N 3
ATOM 4797 C CA . GLY A 1 75 ? -10.854 2.001 -21.272 1.00 0.00 75 GLY A CA 3
ATOM 4798 C C . GLY A 1 75 ? -9.402 2.374 -20.953 1.00 0.00 75 GLY A C 3
ATOM 4799 O O . GLY A 1 75 ? -9.016 2.425 -19.803 1.00 0.00 75 GLY A O 3
ATOM 4803 N N . PRO A 1 76 ? -8.643 2.623 -21.989 1.00 0.00 76 PRO A N 3
ATOM 4804 C CA . PRO A 1 76 ? -7.222 2.997 -21.864 1.00 0.00 76 PRO A CA 3
ATOM 4805 C C . PRO A 1 76 ? -7.090 4.474 -21.478 1.00 0.00 76 PRO A C 3
ATOM 4806 O O . PRO A 1 76 ? -6.008 4.965 -21.227 1.00 0.00 76 PRO A O 3
ATOM 4817 N N . ASN A 1 77 ? -8.183 5.185 -21.433 1.00 0.00 77 ASN A N 3
ATOM 4818 C CA . ASN A 1 77 ? -8.120 6.628 -21.067 1.00 0.00 77 ASN A CA 3
ATOM 4819 C C . ASN A 1 77 ? -7.480 6.781 -19.685 1.00 0.00 77 ASN A C 3
ATOM 4820 O O . ASN A 1 77 ? -6.795 7.745 -19.411 1.00 0.00 77 ASN A O 3
ATOM 4831 N N . ALA A 1 78 ? -7.700 5.837 -18.812 1.00 0.00 78 ALA A N 3
ATOM 4832 C CA . ALA A 1 78 ? -7.103 5.931 -17.448 1.00 0.00 78 ALA A CA 3
ATOM 4833 C C . ALA A 1 78 ? -5.596 5.685 -17.534 1.00 0.00 78 ALA A C 3
ATOM 4834 O O . ALA A 1 78 ? -4.797 6.532 -17.185 1.00 0.00 78 ALA A O 3
ATOM 4841 N N . PHE A 1 79 ? -5.200 4.532 -17.998 1.00 0.00 79 PHE A N 3
ATOM 4842 C CA . PHE A 1 79 ? -3.745 4.236 -18.107 1.00 0.00 79 PHE A CA 3
ATOM 4843 C C . PHE A 1 79 ? -3.058 5.373 -18.865 1.00 0.00 79 PHE A C 3
ATOM 4844 O O . PHE A 1 79 ? -1.866 5.582 -18.745 1.00 0.00 79 PHE A O 3
ATOM 4861 N N . GLU A 1 80 ? -3.802 6.115 -19.641 1.00 0.00 80 GLU A N 3
ATOM 4862 C CA . GLU A 1 80 ? -3.194 7.242 -20.402 1.00 0.00 80 GLU A CA 3
ATOM 4863 C C . GLU A 1 80 ? -2.659 8.284 -19.419 1.00 0.00 80 GLU A C 3
ATOM 4864 O O . GLU A 1 80 ? -1.547 8.757 -19.543 1.00 0.00 80 GLU A O 3
ATOM 4876 N N . VAL A 1 81 ? -3.443 8.644 -18.438 1.00 0.00 81 VAL A N 3
ATOM 4877 C CA . VAL A 1 81 ? -2.976 9.652 -17.444 1.00 0.00 81 VAL A CA 3
ATOM 4878 C C . VAL A 1 81 ? -1.871 9.037 -16.586 1.00 0.00 81 VAL A C 3
ATOM 4879 O O . VAL A 1 81 ? -0.861 9.656 -16.316 1.00 0.00 81 VAL A O 3
ATOM 4892 N N . LEU A 1 82 ? -2.055 7.818 -16.157 1.00 0.00 82 LEU A N 3
ATOM 4893 C CA . LEU A 1 82 ? -1.016 7.160 -15.317 1.00 0.00 82 LEU A CA 3
ATOM 4894 C C . LEU A 1 82 ? 0.274 7.007 -16.126 1.00 0.00 82 LEU A C 3
ATOM 4895 O O . LEU A 1 82 ? 1.349 6.864 -15.577 1.00 0.00 82 LEU A O 3
ATOM 4911 N N . ASN A 1 83 ? 0.176 7.031 -17.427 1.00 0.00 83 ASN A N 3
ATOM 4912 C CA . ASN A 1 83 ? 1.395 6.882 -18.270 1.00 0.00 83 ASN A CA 3
ATOM 4913 C C . ASN A 1 83 ? 2.175 8.200 -18.283 1.00 0.00 83 ASN A C 3
ATOM 4914 O O . ASN A 1 83 ? 3.312 8.263 -17.859 1.00 0.00 83 ASN A O 3
ATOM 4925 N N . GLU A 1 84 ? 1.576 9.251 -18.770 1.00 0.00 84 GLU A N 3
ATOM 4926 C CA . GLU A 1 84 ? 2.286 10.561 -18.814 1.00 0.00 84 GLU A CA 3
ATOM 4927 C C . GLU A 1 84 ? 2.697 10.972 -17.398 1.00 0.00 84 GLU A C 3
ATOM 4928 O O . GLU A 1 84 ? 3.594 11.770 -17.211 1.00 0.00 84 GLU A O 3
ATOM 4940 N N . LEU A 1 85 ? 2.049 10.437 -16.400 1.00 0.00 85 LEU A N 3
ATOM 4941 C CA . LEU A 1 85 ? 2.406 10.803 -14.999 1.00 0.00 85 LEU A CA 3
ATOM 4942 C C . LEU A 1 85 ? 3.738 10.152 -14.621 1.00 0.00 85 LEU A C 3
ATOM 4943 O O . LEU A 1 85 ? 4.548 10.735 -13.928 1.00 0.00 85 LEU A O 3
ATOM 4959 N N . GLY A 1 86 ? 3.974 8.949 -15.071 1.00 0.00 86 GLY A N 3
ATOM 4960 C CA . GLY A 1 86 ? 5.256 8.266 -14.735 1.00 0.00 86 GLY A CA 3
ATOM 4961 C C . GLY A 1 86 ? 4.986 7.130 -13.747 1.00 0.00 86 GLY A C 3
ATOM 4962 O O . GLY A 1 86 ? 5.867 6.691 -13.035 1.00 0.00 86 GLY A O 3
ATOM 4966 N N . ILE A 1 87 ? 3.774 6.650 -13.697 1.00 0.00 87 ILE A N 3
ATOM 4967 C CA . ILE A 1 87 ? 3.450 5.542 -12.754 1.00 0.00 87 ILE A CA 3
ATOM 4968 C C . ILE A 1 87 ? 3.340 4.227 -13.529 1.00 0.00 87 ILE A C 3
ATOM 4969 O O . ILE A 1 87 ? 2.976 4.208 -14.688 1.00 0.00 87 ILE A O 3
ATOM 4985 N N . LYS A 1 88 ? 3.650 3.127 -12.899 1.00 0.00 88 LYS A N 3
ATOM 4986 C CA . LYS A 1 88 ? 3.560 1.816 -13.600 1.00 0.00 88 LYS A CA 3
ATOM 4987 C C . LYS A 1 88 ? 2.103 1.350 -13.619 1.00 0.00 88 LYS A C 3
ATOM 4988 O O . LYS A 1 88 ? 1.457 1.262 -12.594 1.00 0.00 88 LYS A O 3
ATOM 5007 N N . ILE A 1 89 ? 1.578 1.051 -14.776 1.00 0.00 89 ILE A N 3
ATOM 5008 C CA . ILE A 1 89 ? 0.162 0.593 -14.850 1.00 0.00 89 ILE A CA 3
ATOM 5009 C C . ILE A 1 89 ? 0.110 -0.930 -14.727 1.00 0.00 89 ILE A C 3
ATOM 5010 O O . ILE A 1 89 ? 0.944 -1.636 -15.260 1.00 0.00 89 ILE A O 3
ATOM 5026 N N . TYR A 1 90 ? -0.866 -1.445 -14.028 1.00 0.00 90 TYR A N 3
ATOM 5027 C CA . TYR A 1 90 ? -0.969 -2.922 -13.873 1.00 0.00 90 TYR A CA 3
ATOM 5028 C C . TYR A 1 90 ? -2.376 -3.380 -14.261 1.00 0.00 90 TYR A C 3
ATOM 5029 O O . TYR A 1 90 ? -3.364 -2.872 -13.768 1.00 0.00 90 TYR A O 3
ATOM 5047 N N . ARG A 1 91 ? -2.475 -4.336 -15.144 1.00 0.00 91 ARG A N 3
ATOM 5048 C CA . ARG A 1 91 ? -3.818 -4.826 -15.565 1.00 0.00 91 ARG A CA 3
ATOM 5049 C C . ARG A 1 91 ? -4.279 -5.930 -14.613 1.00 0.00 91 ARG A C 3
ATOM 5050 O O . ARG A 1 91 ? -3.613 -6.931 -14.438 1.00 0.00 91 ARG A O 3
ATOM 5071 N N . ALA A 1 92 ? -5.415 -5.756 -13.994 1.00 0.00 92 ALA A N 3
ATOM 5072 C CA . ALA A 1 92 ? -5.919 -6.796 -13.055 1.00 0.00 92 ALA A CA 3
ATOM 5073 C C . ALA A 1 92 ? -6.777 -7.804 -13.823 1.00 0.00 92 ALA A C 3
ATOM 5074 O O . ALA A 1 92 ? -7.748 -7.448 -14.461 1.00 0.00 92 ALA A O 3
ATOM 5081 N N . THR A 1 93 ? -6.424 -9.059 -13.767 1.00 0.00 93 THR A N 3
ATOM 5082 C CA . THR A 1 93 ? -7.218 -10.088 -14.495 1.00 0.00 93 THR A CA 3
ATOM 5083 C C . THR A 1 93 ? -8.622 -10.172 -13.893 1.00 0.00 93 THR A C 3
ATOM 5084 O O . THR A 1 93 ? -9.603 -10.308 -14.597 1.00 0.00 93 THR A O 3
ATOM 5095 N N . GLY A 1 94 ? -8.726 -10.092 -12.594 1.00 0.00 94 GLY A N 3
ATOM 5096 C CA . GLY A 1 94 ? -10.068 -10.166 -11.951 1.00 0.00 94 GLY A CA 3
ATOM 5097 C C . GLY A 1 94 ? -10.140 -11.407 -11.058 1.00 0.00 94 GLY A C 3
ATOM 5098 O O . GLY A 1 94 ? -11.045 -12.209 -11.167 1.00 0.00 94 GLY A O 3
ATOM 5102 N N . THR A 1 95 ? -9.193 -11.569 -10.174 1.00 0.00 95 THR A N 3
ATOM 5103 C CA . THR A 1 95 ? -9.208 -12.757 -9.275 1.00 0.00 95 THR A CA 3
ATOM 5104 C C . THR A 1 95 ? -9.417 -12.297 -7.830 1.00 0.00 95 THR A C 3
ATOM 5105 O O . THR A 1 95 ? -10.518 -12.311 -7.318 1.00 0.00 95 THR A O 3
ATOM 5116 N N . SER A 1 96 ? -8.366 -11.888 -7.172 1.00 0.00 96 SER A N 3
ATOM 5117 C CA . SER A 1 96 ? -8.505 -11.426 -5.762 1.00 0.00 96 SER A CA 3
ATOM 5118 C C . SER A 1 96 ? -7.330 -10.510 -5.410 1.00 0.00 96 SER A C 3
ATOM 5119 O O . SER A 1 96 ? -6.181 -10.851 -5.611 1.00 0.00 96 SER A O 3
ATOM 5127 N N . VAL A 1 97 ? -7.609 -9.347 -4.887 1.00 0.00 97 VAL A N 3
ATOM 5128 C CA . VAL A 1 97 ? -6.508 -8.410 -4.524 1.00 0.00 97 VAL A CA 3
ATOM 5129 C C . VAL A 1 97 ? -5.476 -9.142 -3.664 1.00 0.00 97 VAL A C 3
ATOM 5130 O O . VAL A 1 97 ? -4.327 -8.756 -3.593 1.00 0.00 97 VAL A O 3
ATOM 5143 N N . GLU A 1 98 ? -5.876 -10.199 -3.010 1.00 0.00 98 GLU A N 3
ATOM 5144 C CA . GLU A 1 98 ? -4.915 -10.955 -2.158 1.00 0.00 98 GLU A CA 3
ATOM 5145 C C . GLU A 1 98 ? -3.843 -11.589 -3.045 1.00 0.00 98 GLU A C 3
ATOM 5146 O O . GLU A 1 98 ? -2.662 -11.471 -2.787 1.00 0.00 98 GLU A O 3
ATOM 5158 N N . GLU A 1 99 ? -4.245 -12.259 -4.090 1.00 0.00 99 GLU A N 3
ATOM 5159 C CA . GLU A 1 99 ? -3.246 -12.897 -4.994 1.00 0.00 99 GLU A CA 3
ATOM 5160 C C . GLU A 1 99 ? -2.507 -11.811 -5.778 1.00 0.00 99 GLU A C 3
ATOM 5161 O O . GLU A 1 99 ? -1.370 -11.979 -6.169 1.00 0.00 99 GLU A O 3
ATOM 5173 N N . ASN A 1 100 ? -3.146 -10.696 -6.008 1.00 0.00 100 ASN A N 3
ATOM 5174 C CA . ASN A 1 100 ? -2.479 -9.600 -6.763 1.00 0.00 100 ASN A CA 3
ATOM 5175 C C . ASN A 1 100 ? -1.277 -9.093 -5.967 1.00 0.00 100 ASN A C 3
ATOM 5176 O O . ASN A 1 100 ? -0.185 -8.965 -6.484 1.00 0.00 100 ASN A O 3
ATOM 5187 N N . LEU A 1 101 ? -1.469 -8.803 -4.708 1.00 0.00 101 LEU A N 3
ATOM 5188 C CA . LEU A 1 101 ? -0.337 -8.306 -3.877 1.00 0.00 101 LEU A CA 3
ATOM 5189 C C . LEU A 1 101 ? 0.796 -9.332 -3.901 1.00 0.00 101 LEU A C 3
ATOM 5190 O O . LEU A 1 101 ? 1.910 -9.034 -4.285 1.00 0.00 101 LEU A O 3
ATOM 5206 N N . LYS A 1 102 ? 0.523 -10.542 -3.497 1.00 0.00 102 LYS A N 3
ATOM 5207 C CA . LYS A 1 102 ? 1.584 -11.585 -3.502 1.00 0.00 102 LYS A CA 3
ATOM 5208 C C . LYS A 1 102 ? 2.151 -11.721 -4.916 1.00 0.00 102 LYS A C 3
ATOM 5209 O O . LYS A 1 102 ? 3.280 -12.129 -5.106 1.00 0.00 102 LYS A O 3
ATOM 5228 N N . LEU A 1 103 ? 1.378 -11.381 -5.911 1.00 0.00 103 LEU A N 3
ATOM 5229 C CA . LEU A 1 103 ? 1.874 -11.488 -7.311 1.00 0.00 103 LEU A CA 3
ATOM 5230 C C . LEU A 1 103 ? 2.926 -10.404 -7.561 1.00 0.00 103 LEU A C 3
ATOM 5231 O O . LEU A 1 103 ? 3.904 -10.622 -8.249 1.00 0.00 103 LEU A O 3
ATOM 5247 N N . PHE A 1 104 ? 2.737 -9.238 -7.004 1.00 0.00 104 PHE A N 3
ATOM 5248 C CA . PHE A 1 104 ? 3.732 -8.149 -7.207 1.00 0.00 104 PHE A CA 3
ATOM 5249 C C . PHE A 1 104 ? 5.054 -8.548 -6.551 1.00 0.00 104 PHE A C 3
ATOM 5250 O O . PHE A 1 104 ? 6.109 -8.064 -6.909 1.00 0.00 104 PHE A O 3
ATOM 5267 N N . THR A 1 105 ? 5.002 -9.434 -5.594 1.00 0.00 105 THR A N 3
ATOM 5268 C CA . THR A 1 105 ? 6.252 -9.873 -4.915 1.00 0.00 105 THR A CA 3
ATOM 5269 C C . THR A 1 105 ? 7.222 -10.434 -5.955 1.00 0.00 105 THR A C 3
ATOM 5270 O O . THR A 1 105 ? 8.425 -10.359 -5.802 1.00 0.00 105 THR A O 3
ATOM 5281 N N . GLU A 1 106 ? 6.707 -10.994 -7.016 1.00 0.00 106 GLU A N 3
ATOM 5282 C CA . GLU A 1 106 ? 7.596 -11.560 -8.069 1.00 0.00 106 GLU A CA 3
ATOM 5283 C C . GLU A 1 106 ? 7.469 -10.730 -9.349 1.00 0.00 106 GLU A C 3
ATOM 5284 O O . GLU A 1 106 ? 8.142 -10.979 -10.330 1.00 0.00 106 GLU A O 3
ATOM 5296 N N . GLY A 1 107 ? 6.612 -9.745 -9.348 1.00 0.00 107 GLY A N 3
ATOM 5297 C CA . GLY A 1 107 ? 6.447 -8.900 -10.565 1.00 0.00 107 GLY A CA 3
ATOM 5298 C C . GLY A 1 107 ? 5.973 -9.765 -11.733 1.00 0.00 107 GLY A C 3
ATOM 5299 O O . GLY A 1 107 ? 6.400 -9.594 -12.858 1.00 0.00 107 GLY A O 3
ATOM 5303 N N . ASN A 1 108 ? 5.092 -10.695 -11.480 1.00 0.00 108 ASN A N 3
ATOM 5304 C CA . ASN A 1 108 ? 4.592 -11.567 -12.579 1.00 0.00 108 ASN A CA 3
ATOM 5305 C C . ASN A 1 108 ? 3.301 -10.977 -13.148 1.00 0.00 108 ASN A C 3
ATOM 5306 O O . ASN A 1 108 ? 2.882 -11.311 -14.239 1.00 0.00 108 ASN A O 3
ATOM 5317 N N . LEU A 1 109 ? 2.667 -10.099 -12.419 1.00 0.00 109 LEU A N 3
ATOM 5318 C CA . LEU A 1 109 ? 1.405 -9.486 -12.919 1.00 0.00 109 LEU A CA 3
ATOM 5319 C C . LEU A 1 109 ? 1.661 -8.840 -14.282 1.00 0.00 109 LEU A C 3
ATOM 5320 O O . LEU A 1 109 ? 2.693 -9.042 -14.891 1.00 0.00 109 LEU A O 3
ATOM 5336 N N . GLU A 1 110 ? 0.733 -8.060 -14.763 1.00 0.00 110 GLU A N 3
ATOM 5337 C CA . GLU A 1 110 ? 0.927 -7.397 -16.082 1.00 0.00 110 GLU A CA 3
ATOM 5338 C C . GLU A 1 110 ? 1.285 -5.927 -15.861 1.00 0.00 110 GLU A C 3
ATOM 5339 O O . GLU A 1 110 ? 0.452 -5.126 -15.488 1.00 0.00 110 GLU A O 3
ATOM 5351 N N . GLU A 1 111 ? 2.519 -5.567 -16.082 1.00 0.00 111 GLU A N 3
ATOM 5352 C CA . GLU A 1 111 ? 2.926 -4.149 -15.877 1.00 0.00 111 GLU A CA 3
ATOM 5353 C C . GLU A 1 111 ? 3.016 -3.436 -17.228 1.00 0.00 111 GLU A C 3
ATOM 5354 O O . GLU A 1 111 ? 3.196 -4.055 -18.259 1.00 0.00 111 GLU A O 3
ATOM 5366 N N . ILE A 1 112 ? 2.897 -2.137 -17.230 1.00 0.00 112 ILE A N 3
ATOM 5367 C CA . ILE A 1 112 ? 2.980 -1.378 -18.511 1.00 0.00 112 ILE A CA 3
ATOM 5368 C C . ILE A 1 112 ? 3.712 -0.058 -18.270 1.00 0.00 112 ILE A C 3
ATOM 5369 O O . ILE A 1 112 ? 3.350 0.715 -17.403 1.00 0.00 112 ILE A O 3
ATOM 5385 N N . ARG A 1 113 ? 4.741 0.207 -19.028 1.00 0.00 113 ARG A N 3
ATOM 5386 C CA . ARG A 1 113 ? 5.500 1.477 -18.841 1.00 0.00 113 ARG A CA 3
ATOM 5387 C C . ARG A 1 113 ? 6.051 1.945 -20.191 1.00 0.00 113 ARG A C 3
ATOM 5388 O O . ARG A 1 113 ? 7.118 1.542 -20.609 1.00 0.00 113 ARG A O 3
ATOM 5409 N N . SER A 1 114 ? 5.332 2.793 -20.877 1.00 0.00 114 SER A N 3
ATOM 5410 C CA . SER A 1 114 ? 5.818 3.282 -22.199 1.00 0.00 114 SER A CA 3
ATOM 5411 C C . SER A 1 114 ? 6.347 4.713 -22.054 1.00 0.00 114 SER A C 3
ATOM 5412 O O . SER A 1 114 ? 5.950 5.431 -21.159 1.00 0.00 114 SER A O 3
ATOM 5420 N N . PRO A 1 115 ? 7.231 5.081 -22.946 1.00 0.00 115 PRO A N 3
ATOM 5421 C CA . PRO A 1 115 ? 7.842 6.421 -22.954 1.00 0.00 115 PRO A CA 3
ATOM 5422 C C . PRO A 1 115 ? 6.876 7.449 -23.550 1.00 0.00 115 PRO A C 3
ATOM 5423 O O . PRO A 1 115 ? 5.715 7.168 -23.773 1.00 0.00 115 PRO A O 3
ATOM 5434 N N . GLY A 1 116 ? 7.349 8.637 -23.811 1.00 0.00 116 GLY A N 3
ATOM 5435 C CA . GLY A 1 116 ? 6.462 9.682 -24.395 1.00 0.00 116 GLY A CA 3
ATOM 5436 C C . GLY A 1 116 ? 6.511 9.600 -25.921 1.00 0.00 116 GLY A C 3
ATOM 5437 O O . GLY A 1 116 ? 7.552 9.374 -26.507 1.00 0.00 116 GLY A O 3
ATOM 5441 N N . SER A 1 117 ? 5.393 9.781 -26.571 1.00 0.00 117 SER A N 3
ATOM 5442 C CA . SER A 1 117 ? 5.378 9.712 -28.058 1.00 0.00 117 SER A CA 3
ATOM 5443 C C . SER A 1 117 ? 6.087 8.433 -28.514 1.00 0.00 117 SER A C 3
ATOM 5444 O O . SER A 1 117 ? 7.298 8.381 -28.604 1.00 0.00 117 SER A O 3
ATOM 5452 N N . GLY A 1 118 ? 5.342 7.401 -28.800 1.00 0.00 118 GLY A N 3
ATOM 5453 C CA . GLY A 1 118 ? 5.973 6.128 -29.248 1.00 0.00 118 GLY A CA 3
ATOM 5454 C C . GLY A 1 118 ? 4.953 4.992 -29.155 1.00 0.00 118 GLY A C 3
ATOM 5455 O O . GLY A 1 118 ? 5.259 3.903 -28.712 1.00 0.00 118 GLY A O 3
ATOM 5459 N N . ARG A 1 119 ? 3.740 5.236 -29.571 1.00 0.00 119 ARG A N 3
ATOM 5460 C CA . ARG A 1 119 ? 2.700 4.171 -29.506 1.00 0.00 119 ARG A CA 3
ATOM 5461 C C . ARG A 1 119 ? 1.869 4.194 -30.792 1.00 0.00 119 ARG A C 3
ATOM 5462 O O . ARG A 1 119 ? 1.582 5.241 -31.337 1.00 0.00 119 ARG A O 3
ATOM 5483 N N . GLY A 1 120 ? 1.481 3.046 -31.281 1.00 0.00 120 GLY A N 3
ATOM 5484 C CA . GLY A 1 120 ? 0.670 3.005 -32.531 1.00 0.00 120 GLY A CA 3
ATOM 5485 C C . GLY A 1 120 ? 1.146 1.845 -33.411 1.00 0.00 120 GLY A C 3
ATOM 5486 O O . GLY A 1 120 ? 2.314 1.515 -33.440 1.00 0.00 120 GLY A O 3
ATOM 5490 N N . ARG A 1 121 ? 0.249 1.225 -34.127 1.00 0.00 121 ARG A N 3
ATOM 5491 C CA . ARG A 1 121 ? 0.651 0.087 -35.003 1.00 0.00 121 ARG A CA 3
ATOM 5492 C C . ARG A 1 121 ? 0.863 0.592 -36.432 1.00 0.00 121 ARG A C 3
ATOM 5493 O O . ARG A 1 121 ? 1.851 0.288 -37.068 1.00 0.00 121 ARG A O 3
ATOM 5514 N N . ARG A 1 122 ? -0.059 1.364 -36.940 1.00 0.00 122 ARG A N 3
ATOM 5515 C CA . ARG A 1 122 ? 0.089 1.890 -38.328 1.00 0.00 122 ARG A CA 3
ATOM 5516 C C . ARG A 1 122 ? 0.799 3.245 -38.284 1.00 0.00 122 ARG A C 3
ATOM 5517 O O . ARG A 1 122 ? 0.574 4.047 -37.399 1.00 0.00 122 ARG A O 3
ATOM 5538 N N . ARG A 1 123 ? 1.655 3.510 -39.234 1.00 0.00 123 ARG A N 3
ATOM 5539 C CA . ARG A 1 123 ? 2.376 4.814 -39.243 1.00 0.00 123 ARG A CA 3
ATOM 5540 C C . ARG A 1 123 ? 2.618 5.256 -40.688 1.00 0.00 123 ARG A C 3
ATOM 5541 O O . ARG A 1 123 ? 2.104 6.262 -41.134 1.00 0.00 123 ARG A O 3
ATOM 5562 N N . ARG A 1 124 ? 3.398 4.510 -41.423 1.00 0.00 124 ARG A N 3
ATOM 5563 C CA . ARG A 1 124 ? 3.673 4.887 -42.838 1.00 0.00 124 ARG A CA 3
ATOM 5564 C C . ARG A 1 124 ? 2.521 4.416 -43.726 1.00 0.00 124 ARG A C 3
ATOM 5565 O O . ARG A 1 124 ? 1.477 4.088 -43.187 1.00 0.00 124 ARG A O 3
ATOM 5587 N N . MET A 1 1 ? 8.500 3.744 -4.324 1.00 0.00 1 MET A N 4
ATOM 5588 C CA . MET A 1 1 ? 7.608 2.832 -5.095 1.00 0.00 1 MET A CA 4
ATOM 5589 C C . MET A 1 1 ? 6.490 2.320 -4.184 1.00 0.00 1 MET A C 4
ATOM 5590 O O . MET A 1 1 ? 6.690 2.092 -3.006 1.00 0.00 1 MET A O 4
ATOM 5606 N N . LYS A 1 2 ? 5.315 2.135 -4.720 1.00 0.00 2 LYS A N 4
ATOM 5607 C CA . LYS A 1 2 ? 4.184 1.637 -3.888 1.00 0.00 2 LYS A CA 4
ATOM 5608 C C . LYS A 1 2 ? 3.181 0.912 -4.788 1.00 0.00 2 LYS A C 4
ATOM 5609 O O . LYS A 1 2 ? 3.162 1.100 -5.990 1.00 0.00 2 LYS A O 4
ATOM 5628 N N . ILE A 1 3 ? 2.351 0.080 -4.219 1.00 0.00 3 ILE A N 4
ATOM 5629 C CA . ILE A 1 3 ? 1.357 -0.659 -5.047 1.00 0.00 3 ILE A CA 4
ATOM 5630 C C . ILE A 1 3 ? -0.061 -0.267 -4.631 1.00 0.00 3 ILE A C 4
ATOM 5631 O O . ILE A 1 3 ? -0.456 -0.437 -3.495 1.00 0.00 3 ILE A O 4
ATOM 5647 N N . ALA A 1 4 ? -0.831 0.250 -5.547 1.00 0.00 4 ALA A N 4
ATOM 5648 C CA . ALA A 1 4 ? -2.228 0.647 -5.216 1.00 0.00 4 ALA A CA 4
ATOM 5649 C C . ALA A 1 4 ? -3.199 -0.263 -5.969 1.00 0.00 4 ALA A C 4
ATOM 5650 O O . ALA A 1 4 ? -3.413 -0.110 -7.156 1.00 0.00 4 ALA A O 4
ATOM 5657 N N . ILE A 1 5 ? -3.782 -1.215 -5.294 1.00 0.00 5 ILE A N 4
ATOM 5658 C CA . ILE A 1 5 ? -4.731 -2.139 -5.979 1.00 0.00 5 ILE A CA 4
ATOM 5659 C C . ILE A 1 5 ? -6.163 -1.633 -5.802 1.00 0.00 5 ILE A C 4
ATOM 5660 O O . ILE A 1 5 ? -6.666 -1.535 -4.700 1.00 0.00 5 ILE A O 4
ATOM 5676 N N . ALA A 1 6 ? -6.829 -1.321 -6.880 1.00 0.00 6 ALA A N 4
ATOM 5677 C CA . ALA A 1 6 ? -8.231 -0.832 -6.772 1.00 0.00 6 ALA A CA 4
ATOM 5678 C C . ALA A 1 6 ? -9.154 -2.019 -6.490 1.00 0.00 6 ALA A C 4
ATOM 5679 O O . ALA A 1 6 ? -8.962 -3.101 -7.007 1.00 0.00 6 ALA A O 4
ATOM 5686 N N . SER A 1 7 ? -10.154 -1.830 -5.671 1.00 0.00 7 SER A N 4
ATOM 5687 C CA . SER A 1 7 ? -11.080 -2.957 -5.362 1.00 0.00 7 SER A CA 4
ATOM 5688 C C . SER A 1 7 ? -12.381 -2.404 -4.778 1.00 0.00 7 SER A C 4
ATOM 5689 O O . SER A 1 7 ? -12.707 -1.247 -4.948 1.00 0.00 7 SER A O 4
ATOM 5697 N N . SER A 1 8 ? -13.128 -3.225 -4.090 1.00 0.00 8 SER A N 4
ATOM 5698 C CA . SER A 1 8 ? -14.408 -2.746 -3.497 1.00 0.00 8 SER A CA 4
ATOM 5699 C C . SER A 1 8 ? -14.693 -3.515 -2.206 1.00 0.00 8 SER A C 4
ATOM 5700 O O . SER A 1 8 ? -15.724 -4.141 -2.059 1.00 0.00 8 SER A O 4
ATOM 5708 N N . GLY A 1 9 ? -13.787 -3.474 -1.266 1.00 0.00 9 GLY A N 4
ATOM 5709 C CA . GLY A 1 9 ? -14.010 -4.203 0.014 1.00 0.00 9 GLY A CA 4
ATOM 5710 C C . GLY A 1 9 ? -12.700 -4.269 0.802 1.00 0.00 9 GLY A C 4
ATOM 5711 O O . GLY A 1 9 ? -11.633 -4.033 0.272 1.00 0.00 9 GLY A O 4
ATOM 5715 N N . THR A 1 10 ? -12.774 -4.591 2.066 1.00 0.00 10 THR A N 4
ATOM 5716 C CA . THR A 1 10 ? -11.533 -4.673 2.889 1.00 0.00 10 THR A CA 4
ATOM 5717 C C . THR A 1 10 ? -10.903 -6.057 2.725 1.00 0.00 10 THR A C 4
ATOM 5718 O O . THR A 1 10 ? -9.699 -6.211 2.769 1.00 0.00 10 THR A O 4
ATOM 5729 N N . ASP A 1 11 ? -11.708 -7.067 2.536 1.00 0.00 11 ASP A N 4
ATOM 5730 C CA . ASP A 1 11 ? -11.156 -8.442 2.370 1.00 0.00 11 ASP A CA 4
ATOM 5731 C C . ASP A 1 11 ? -12.304 -9.453 2.369 1.00 0.00 11 ASP A C 4
ATOM 5732 O O . ASP A 1 11 ? -13.441 -9.114 2.629 1.00 0.00 11 ASP A O 4
ATOM 5741 N N . LEU A 1 12 ? -12.016 -10.691 2.077 1.00 0.00 12 LEU A N 4
ATOM 5742 C CA . LEU A 1 12 ? -13.095 -11.719 2.059 1.00 0.00 12 LEU A CA 4
ATOM 5743 C C . LEU A 1 12 ? -14.309 -11.161 1.313 1.00 0.00 12 LEU A C 4
ATOM 5744 O O . LEU A 1 12 ? -15.441 -11.474 1.624 1.00 0.00 12 LEU A O 4
ATOM 5760 N N . GLY A 1 13 ? -14.080 -10.335 0.329 1.00 0.00 13 GLY A N 4
ATOM 5761 C CA . GLY A 1 13 ? -15.217 -9.753 -0.440 1.00 0.00 13 GLY A CA 4
ATOM 5762 C C . GLY A 1 13 ? -14.676 -8.914 -1.600 1.00 0.00 13 GLY A C 4
ATOM 5763 O O . GLY A 1 13 ? -15.280 -8.834 -2.650 1.00 0.00 13 GLY A O 4
ATOM 5767 N N . SER A 1 14 ? -13.544 -8.289 -1.416 1.00 0.00 14 SER A N 4
ATOM 5768 C CA . SER A 1 14 ? -12.960 -7.456 -2.504 1.00 0.00 14 SER A CA 4
ATOM 5769 C C . SER A 1 14 ? -12.573 -8.356 -3.677 1.00 0.00 14 SER A C 4
ATOM 5770 O O . SER A 1 14 ? -11.450 -8.807 -3.786 1.00 0.00 14 SER A O 4
ATOM 5778 N N . GLU A 1 15 ? -13.500 -8.622 -4.551 1.00 0.00 15 GLU A N 4
ATOM 5779 C CA . GLU A 1 15 ? -13.204 -9.495 -5.722 1.00 0.00 15 GLU A CA 4
ATOM 5780 C C . GLU A 1 15 ? -12.430 -8.708 -6.785 1.00 0.00 15 GLU A C 4
ATOM 5781 O O . GLU A 1 15 ? -12.200 -9.192 -7.875 1.00 0.00 15 GLU A O 4
ATOM 5793 N N . VAL A 1 16 ? -12.030 -7.501 -6.482 1.00 0.00 16 VAL A N 4
ATOM 5794 C CA . VAL A 1 16 ? -11.276 -6.689 -7.481 1.00 0.00 16 VAL A CA 4
ATOM 5795 C C . VAL A 1 16 ? -12.215 -6.263 -8.610 1.00 0.00 16 VAL A C 4
ATOM 5796 O O . VAL A 1 16 ? -12.059 -6.668 -9.745 1.00 0.00 16 VAL A O 4
ATOM 5809 N N . SER A 1 17 ? -13.186 -5.447 -8.309 1.00 0.00 17 SER A N 4
ATOM 5810 C CA . SER A 1 17 ? -14.132 -4.992 -9.365 1.00 0.00 17 SER A CA 4
ATOM 5811 C C . SER A 1 17 ? -13.342 -4.608 -10.618 1.00 0.00 17 SER A C 4
ATOM 5812 O O . SER A 1 17 ? -12.466 -3.766 -10.576 1.00 0.00 17 SER A O 4
ATOM 5820 N N . ARG A 1 18 ? -13.639 -5.220 -11.730 1.00 0.00 18 ARG A N 4
ATOM 5821 C CA . ARG A 1 18 ? -12.900 -4.893 -12.982 1.00 0.00 18 ARG A CA 4
ATOM 5822 C C . ARG A 1 18 ? -13.121 -3.422 -13.343 1.00 0.00 18 ARG A C 4
ATOM 5823 O O . ARG A 1 18 ? -12.375 -2.843 -14.108 1.00 0.00 18 ARG A O 4
ATOM 5844 N N . PHE A 1 19 ? -14.139 -2.811 -12.802 1.00 0.00 19 PHE A N 4
ATOM 5845 C CA . PHE A 1 19 ? -14.400 -1.379 -13.122 1.00 0.00 19 PHE A CA 4
ATOM 5846 C C . PHE A 1 19 ? -13.562 -0.486 -12.204 1.00 0.00 19 PHE A C 4
ATOM 5847 O O . PHE A 1 19 ? -13.831 -0.365 -11.026 1.00 0.00 19 PHE A O 4
ATOM 5864 N N . PHE A 1 20 ? -12.550 0.144 -12.736 1.00 0.00 20 PHE A N 4
ATOM 5865 C CA . PHE A 1 20 ? -11.697 1.030 -11.895 1.00 0.00 20 PHE A CA 4
ATOM 5866 C C . PHE A 1 20 ? -12.000 2.493 -12.230 1.00 0.00 20 PHE A C 4
ATOM 5867 O O . PHE A 1 20 ? -11.933 2.906 -13.371 1.00 0.00 20 PHE A O 4
ATOM 5884 N N . GLY A 1 21 ? -12.336 3.280 -11.244 1.00 0.00 21 GLY A N 4
ATOM 5885 C CA . GLY A 1 21 ? -12.646 4.715 -11.507 1.00 0.00 21 GLY A CA 4
ATOM 5886 C C . GLY A 1 21 ? -13.607 5.232 -10.436 1.00 0.00 21 GLY A C 4
ATOM 5887 O O . GLY A 1 21 ? -13.522 6.363 -10.003 1.00 0.00 21 GLY A O 4
ATOM 5891 N N . ARG A 1 22 ? -14.522 4.407 -10.005 1.00 0.00 22 ARG A N 4
ATOM 5892 C CA . ARG A 1 22 ? -15.489 4.845 -8.959 1.00 0.00 22 ARG A CA 4
ATOM 5893 C C . ARG A 1 22 ? -15.325 3.964 -7.720 1.00 0.00 22 ARG A C 4
ATOM 5894 O O . ARG A 1 22 ? -15.683 4.345 -6.623 1.00 0.00 22 ARG A O 4
ATOM 5915 N N . ALA A 1 23 ? -14.782 2.788 -7.886 1.00 0.00 23 ALA A N 4
ATOM 5916 C CA . ALA A 1 23 ? -14.590 1.880 -6.721 1.00 0.00 23 ALA A CA 4
ATOM 5917 C C . ALA A 1 23 ? -13.918 2.652 -5.577 1.00 0.00 23 ALA A C 4
ATOM 5918 O O . ALA A 1 23 ? -12.744 2.951 -5.649 1.00 0.00 23 ALA A O 4
ATOM 5925 N N . PRO A 1 24 ? -14.685 2.955 -4.555 1.00 0.00 24 PRO A N 4
ATOM 5926 C CA . PRO A 1 24 ? -14.187 3.695 -3.381 1.00 0.00 24 PRO A CA 4
ATOM 5927 C C . PRO A 1 24 ? -13.429 2.761 -2.429 1.00 0.00 24 PRO A C 4
ATOM 5928 O O . PRO A 1 24 ? -13.818 2.571 -1.294 1.00 0.00 24 PRO A O 4
ATOM 5939 N N . TYR A 1 25 ? -12.347 2.182 -2.875 1.00 0.00 25 TYR A N 4
ATOM 5940 C CA . TYR A 1 25 ? -11.573 1.272 -1.986 1.00 0.00 25 TYR A CA 4
ATOM 5941 C C . TYR A 1 25 ? -10.151 1.116 -2.532 1.00 0.00 25 TYR A C 4
ATOM 5942 O O . TYR A 1 25 ? -9.771 0.066 -3.011 1.00 0.00 25 TYR A O 4
ATOM 5960 N N . PHE A 1 26 ? -9.362 2.153 -2.461 1.00 0.00 26 PHE A N 4
ATOM 5961 C CA . PHE A 1 26 ? -7.966 2.065 -2.975 1.00 0.00 26 PHE A CA 4
ATOM 5962 C C . PHE A 1 26 ? -7.079 1.381 -1.933 1.00 0.00 26 PHE A C 4
ATOM 5963 O O . PHE A 1 26 ? -6.948 1.842 -0.816 1.00 0.00 26 PHE A O 4
ATOM 5980 N N . MET A 1 27 ? -6.463 0.288 -2.290 1.00 0.00 27 MET A N 4
ATOM 5981 C CA . MET A 1 27 ? -5.581 -0.421 -1.322 1.00 0.00 27 MET A CA 4
ATOM 5982 C C . MET A 1 27 ? -4.137 0.041 -1.523 1.00 0.00 27 MET A C 4
ATOM 5983 O O . MET A 1 27 ? -3.514 -0.254 -2.524 1.00 0.00 27 MET A O 4
ATOM 5997 N N . ILE A 1 28 ? -3.601 0.768 -0.582 1.00 0.00 28 ILE A N 4
ATOM 5998 C CA . ILE A 1 28 ? -2.198 1.252 -0.723 1.00 0.00 28 ILE A CA 4
ATOM 5999 C C . ILE A 1 28 ? -1.279 0.418 0.170 1.00 0.00 28 ILE A C 4
ATOM 6000 O O . ILE A 1 28 ? -1.420 0.404 1.375 1.00 0.00 28 ILE A O 4
ATOM 6016 N N . VAL A 1 29 ? -0.339 -0.278 -0.409 1.00 0.00 29 VAL A N 4
ATOM 6017 C CA . VAL A 1 29 ? 0.582 -1.109 0.417 1.00 0.00 29 VAL A CA 4
ATOM 6018 C C . VAL A 1 29 ? 2.015 -0.968 -0.102 1.00 0.00 29 VAL A C 4
ATOM 6019 O O . VAL A 1 29 ? 2.245 -0.797 -1.284 1.00 0.00 29 VAL A O 4
ATOM 6032 N N . GLU A 1 30 ? 2.980 -1.044 0.772 1.00 0.00 30 GLU A N 4
ATOM 6033 C CA . GLU A 1 30 ? 4.400 -0.923 0.336 1.00 0.00 30 GLU A CA 4
ATOM 6034 C C . GLU A 1 30 ? 5.186 -2.125 0.867 1.00 0.00 30 GLU A C 4
ATOM 6035 O O . GLU A 1 30 ? 4.943 -2.599 1.959 1.00 0.00 30 GLU A O 4
ATOM 6047 N N . MET A 1 31 ? 6.121 -2.627 0.107 1.00 0.00 31 MET A N 4
ATOM 6048 C CA . MET A 1 31 ? 6.908 -3.803 0.579 1.00 0.00 31 MET A CA 4
ATOM 6049 C C . MET A 1 31 ? 8.368 -3.400 0.798 1.00 0.00 31 MET A C 4
ATOM 6050 O O . MET A 1 31 ? 8.878 -2.497 0.164 1.00 0.00 31 MET A O 4
ATOM 6064 N N . LYS A 1 32 ? 9.045 -4.070 1.692 1.00 0.00 32 LYS A N 4
ATOM 6065 C CA . LYS A 1 32 ? 10.474 -3.737 1.956 1.00 0.00 32 LYS A CA 4
ATOM 6066 C C . LYS A 1 32 ? 11.368 -4.627 1.090 1.00 0.00 32 LYS A C 4
ATOM 6067 O O . LYS A 1 32 ? 12.298 -4.166 0.460 1.00 0.00 32 LYS A O 4
ATOM 6086 N N . LYS A 1 33 ? 11.089 -5.902 1.055 1.00 0.00 33 LYS A N 4
ATOM 6087 C CA . LYS A 1 33 ? 11.917 -6.827 0.231 1.00 0.00 33 LYS A CA 4
ATOM 6088 C C . LYS A 1 33 ? 11.063 -8.025 -0.194 1.00 0.00 33 LYS A C 4
ATOM 6089 O O . LYS A 1 33 ? 11.472 -9.164 -0.076 1.00 0.00 33 LYS A O 4
ATOM 6108 N N . GLY A 1 34 ? 9.880 -7.778 -0.684 1.00 0.00 34 GLY A N 4
ATOM 6109 C CA . GLY A 1 34 ? 8.999 -8.902 -1.113 1.00 0.00 34 GLY A CA 4
ATOM 6110 C C . GLY A 1 34 ? 8.094 -9.317 0.050 1.00 0.00 34 GLY A C 4
ATOM 6111 O O . GLY A 1 34 ? 7.269 -10.200 -0.078 1.00 0.00 34 GLY A O 4
ATOM 6115 N N . ASN A 1 35 ? 8.239 -8.685 1.185 1.00 0.00 35 ASN A N 4
ATOM 6116 C CA . ASN A 1 35 ? 7.386 -9.042 2.354 1.00 0.00 35 ASN A CA 4
ATOM 6117 C C . ASN A 1 35 ? 6.516 -7.841 2.733 1.00 0.00 35 ASN A C 4
ATOM 6118 O O . ASN A 1 35 ? 6.923 -6.983 3.492 1.00 0.00 35 ASN A O 4
ATOM 6129 N N . ILE A 1 36 ? 5.323 -7.771 2.209 1.00 0.00 36 ILE A N 4
ATOM 6130 C CA . ILE A 1 36 ? 4.432 -6.622 2.539 1.00 0.00 36 ILE A CA 4
ATOM 6131 C C . ILE A 1 36 ? 4.494 -6.343 4.042 1.00 0.00 36 ILE A C 4
ATOM 6132 O O . ILE A 1 36 ? 4.149 -7.177 4.854 1.00 0.00 36 ILE A O 4
ATOM 6148 N N . GLU A 1 37 ? 4.932 -5.173 4.416 1.00 0.00 37 GLU A N 4
ATOM 6149 C CA . GLU A 1 37 ? 5.017 -4.838 5.864 1.00 0.00 37 GLU A CA 4
ATOM 6150 C C . GLU A 1 37 ? 4.197 -3.576 6.144 1.00 0.00 37 GLU A C 4
ATOM 6151 O O . GLU A 1 37 ? 4.397 -2.899 7.132 1.00 0.00 37 GLU A O 4
ATOM 6163 N N . SER A 1 38 ? 3.273 -3.257 5.278 1.00 0.00 38 SER A N 4
ATOM 6164 C CA . SER A 1 38 ? 2.439 -2.040 5.490 1.00 0.00 38 SER A CA 4
ATOM 6165 C C . SER A 1 38 ? 1.299 -2.025 4.469 1.00 0.00 38 SER A C 4
ATOM 6166 O O . SER A 1 38 ? 1.511 -1.788 3.295 1.00 0.00 38 SER A O 4
ATOM 6174 N N . SER A 1 39 ? 0.094 -2.280 4.901 1.00 0.00 39 SER A N 4
ATOM 6175 C CA . SER A 1 39 ? -1.050 -2.285 3.946 1.00 0.00 39 SER A CA 4
ATOM 6176 C C . SER A 1 39 ? -2.237 -1.529 4.550 1.00 0.00 39 SER A C 4
ATOM 6177 O O . SER A 1 39 ? -2.915 -2.020 5.430 1.00 0.00 39 SER A O 4
ATOM 6185 N N . GLU A 1 40 ? -2.496 -0.342 4.075 1.00 0.00 40 GLU A N 4
ATOM 6186 C CA . GLU A 1 40 ? -3.642 0.445 4.611 1.00 0.00 40 GLU A CA 4
ATOM 6187 C C . GLU A 1 40 ? -4.748 0.511 3.554 1.00 0.00 40 GLU A C 4
ATOM 6188 O O . GLU A 1 40 ? -4.483 0.589 2.370 1.00 0.00 40 GLU A O 4
ATOM 6200 N N . VAL A 1 41 ? -5.984 0.473 3.969 1.00 0.00 41 VAL A N 4
ATOM 6201 C CA . VAL A 1 41 ? -7.101 0.527 2.984 1.00 0.00 41 VAL A CA 4
ATOM 6202 C C . VAL A 1 41 ? -7.842 1.859 3.115 1.00 0.00 41 VAL A C 4
ATOM 6203 O O . VAL A 1 41 ? -8.319 2.214 4.175 1.00 0.00 41 VAL A O 4
ATOM 6216 N N . ILE A 1 42 ? -7.947 2.598 2.043 1.00 0.00 42 ILE A N 4
ATOM 6217 C CA . ILE A 1 42 ? -8.662 3.903 2.103 1.00 0.00 42 ILE A CA 4
ATOM 6218 C C . ILE A 1 42 ? -9.820 3.891 1.102 1.00 0.00 42 ILE A C 4
ATOM 6219 O O . ILE A 1 42 ? -9.624 3.738 -0.087 1.00 0.00 42 ILE A O 4
ATOM 6235 N N . GLU A 1 43 ? -11.027 4.048 1.575 1.00 0.00 43 GLU A N 4
ATOM 6236 C CA . GLU A 1 43 ? -12.195 4.041 0.649 1.00 0.00 43 GLU A CA 4
ATOM 6237 C C . GLU A 1 43 ? -12.526 5.475 0.231 1.00 0.00 43 GLU A C 4
ATOM 6238 O O . GLU A 1 43 ? -12.720 6.345 1.058 1.00 0.00 43 GLU A O 4
ATOM 6250 N N . ASN A 1 44 ? -12.591 5.728 -1.048 1.00 0.00 44 ASN A N 4
ATOM 6251 C CA . ASN A 1 44 ? -12.907 7.105 -1.524 1.00 0.00 44 ASN A CA 4
ATOM 6252 C C . ASN A 1 44 ? -14.237 7.567 -0.913 1.00 0.00 44 ASN A C 4
ATOM 6253 O O . ASN A 1 44 ? -15.271 6.992 -1.190 1.00 0.00 44 ASN A O 4
ATOM 6264 N N . PRO A 1 45 ? -14.176 8.594 -0.101 1.00 0.00 45 PRO A N 4
ATOM 6265 C CA . PRO A 1 45 ? -15.369 9.152 0.559 1.00 0.00 45 PRO A CA 4
ATOM 6266 C C . PRO A 1 45 ? -16.167 10.021 -0.420 1.00 0.00 45 PRO A C 4
ATOM 6267 O O . PRO A 1 45 ? -17.381 10.025 -0.412 1.00 0.00 45 PRO A O 4
ATOM 6278 N N . SER A 1 46 ? -15.493 10.756 -1.261 1.00 0.00 46 SER A N 4
ATOM 6279 C CA . SER A 1 46 ? -16.215 11.623 -2.236 1.00 0.00 46 SER A CA 4
ATOM 6280 C C . SER A 1 46 ? -16.811 10.757 -3.347 1.00 0.00 46 SER A C 4
ATOM 6281 O O . SER A 1 46 ? -17.621 11.209 -4.132 1.00 0.00 46 SER A O 4
ATOM 6289 N N . ALA A 1 47 ? -16.420 9.515 -3.420 1.00 0.00 47 ALA A N 4
ATOM 6290 C CA . ALA A 1 47 ? -16.966 8.623 -4.481 1.00 0.00 47 ALA A CA 4
ATOM 6291 C C . ALA A 1 47 ? -18.486 8.793 -4.556 1.00 0.00 47 ALA A C 4
ATOM 6292 O O . ALA A 1 47 ? -19.064 8.834 -5.624 1.00 0.00 47 ALA A O 4
ATOM 6299 N N . SER A 1 48 ? -19.137 8.895 -3.429 1.00 0.00 48 SER A N 4
ATOM 6300 C CA . SER A 1 48 ? -20.617 9.064 -3.437 1.00 0.00 48 SER A CA 4
ATOM 6301 C C . SER A 1 48 ? -20.977 10.427 -2.843 1.00 0.00 48 SER A C 4
ATOM 6302 O O . SER A 1 48 ? -21.143 10.569 -1.648 1.00 0.00 48 SER A O 4
ATOM 6310 N N . ALA A 1 49 ? -21.100 11.429 -3.668 1.00 0.00 49 ALA A N 4
ATOM 6311 C CA . ALA A 1 49 ? -21.450 12.783 -3.153 1.00 0.00 49 ALA A CA 4
ATOM 6312 C C . ALA A 1 49 ? -21.452 13.781 -4.311 1.00 0.00 49 ALA A C 4
ATOM 6313 O O . ALA A 1 49 ? -22.441 14.432 -4.582 1.00 0.00 49 ALA A O 4
ATOM 6320 N N . SER A 1 50 ? -20.349 13.906 -4.998 1.00 0.00 50 SER A N 4
ATOM 6321 C CA . SER A 1 50 ? -20.285 14.860 -6.140 1.00 0.00 50 SER A CA 4
ATOM 6322 C C . SER A 1 50 ? -20.081 14.080 -7.441 1.00 0.00 50 SER A C 4
ATOM 6323 O O . SER A 1 50 ? -18.968 13.850 -7.871 1.00 0.00 50 SER A O 4
ATOM 6331 N N . GLY A 1 51 ? -21.148 13.667 -8.069 1.00 0.00 51 GLY A N 4
ATOM 6332 C CA . GLY A 1 51 ? -21.016 12.899 -9.340 1.00 0.00 51 GLY A CA 4
ATOM 6333 C C . GLY A 1 51 ? -20.533 13.826 -10.457 1.00 0.00 51 GLY A C 4
ATOM 6334 O O . GLY A 1 51 ? -20.425 15.024 -10.280 1.00 0.00 51 GLY A O 4
ATOM 6338 N N . GLY A 1 52 ? -20.239 13.281 -11.606 1.00 0.00 52 GLY A N 4
ATOM 6339 C CA . GLY A 1 52 ? -19.760 14.128 -12.734 1.00 0.00 52 GLY A CA 4
ATOM 6340 C C . GLY A 1 52 ? -18.521 13.485 -13.359 1.00 0.00 52 GLY A C 4
ATOM 6341 O O . GLY A 1 52 ? -18.459 13.260 -14.551 1.00 0.00 52 GLY A O 4
ATOM 6345 N N . ALA A 1 53 ? -17.533 13.185 -12.560 1.00 0.00 53 ALA A N 4
ATOM 6346 C CA . ALA A 1 53 ? -16.297 12.553 -13.104 1.00 0.00 53 ALA A CA 4
ATOM 6347 C C . ALA A 1 53 ? -15.862 11.415 -12.178 1.00 0.00 53 ALA A C 4
ATOM 6348 O O . ALA A 1 53 ? -16.611 10.976 -11.327 1.00 0.00 53 ALA A O 4
ATOM 6355 N N . GLY A 1 54 ? -14.659 10.930 -12.331 1.00 0.00 54 GLY A N 4
ATOM 6356 C CA . GLY A 1 54 ? -14.192 9.820 -11.453 1.00 0.00 54 GLY A CA 4
ATOM 6357 C C . GLY A 1 54 ? -12.725 9.497 -11.751 1.00 0.00 54 GLY A C 4
ATOM 6358 O O . GLY A 1 54 ? -11.967 9.148 -10.868 1.00 0.00 54 GLY A O 4
ATOM 6362 N N . ILE A 1 55 ? -12.318 9.604 -12.987 1.00 0.00 55 ILE A N 4
ATOM 6363 C CA . ILE A 1 55 ? -10.900 9.296 -13.331 1.00 0.00 55 ILE A CA 4
ATOM 6364 C C . ILE A 1 55 ? -9.998 10.456 -12.904 1.00 0.00 55 ILE A C 4
ATOM 6365 O O . ILE A 1 55 ? -8.798 10.421 -13.089 1.00 0.00 55 ILE A O 4
ATOM 6381 N N . ARG A 1 56 ? -10.564 11.484 -12.335 1.00 0.00 56 ARG A N 4
ATOM 6382 C CA . ARG A 1 56 ? -9.734 12.642 -11.898 1.00 0.00 56 ARG A CA 4
ATOM 6383 C C . ARG A 1 56 ? -8.990 12.282 -10.611 1.00 0.00 56 ARG A C 4
ATOM 6384 O O . ARG A 1 56 ? -8.104 12.991 -10.174 1.00 0.00 56 ARG A O 4
ATOM 6405 N N . THR A 1 57 ? -9.342 11.184 -10.000 1.00 0.00 57 THR A N 4
ATOM 6406 C CA . THR A 1 57 ? -8.658 10.777 -8.741 1.00 0.00 57 THR A CA 4
ATOM 6407 C C . THR A 1 57 ? -7.289 10.173 -9.070 1.00 0.00 57 THR A C 4
ATOM 6408 O O . THR A 1 57 ? -6.382 10.196 -8.262 1.00 0.00 57 THR A O 4
ATOM 6419 N N . ALA A 1 58 ? -7.134 9.633 -10.247 1.00 0.00 58 ALA A N 4
ATOM 6420 C CA . ALA A 1 58 ? -5.824 9.027 -10.621 1.00 0.00 58 ALA A CA 4
ATOM 6421 C C . ALA A 1 58 ? -4.695 10.007 -10.291 1.00 0.00 58 ALA A C 4
ATOM 6422 O O . ALA A 1 58 ? -3.644 9.623 -9.820 1.00 0.00 58 ALA A O 4
ATOM 6429 N N . GLN A 1 59 ? -4.905 11.271 -10.538 1.00 0.00 59 GLN A N 4
ATOM 6430 C CA . GLN A 1 59 ? -3.843 12.274 -10.240 1.00 0.00 59 GLN A CA 4
ATOM 6431 C C . GLN A 1 59 ? -3.517 12.248 -8.745 1.00 0.00 59 GLN A C 4
ATOM 6432 O O . GLN A 1 59 ? -2.393 12.017 -8.349 1.00 0.00 59 GLN A O 4
ATOM 6446 N N . ILE A 1 60 ? -4.493 12.486 -7.914 1.00 0.00 60 ILE A N 4
ATOM 6447 C CA . ILE A 1 60 ? -4.241 12.479 -6.445 1.00 0.00 60 ILE A CA 4
ATOM 6448 C C . ILE A 1 60 ? -3.581 11.158 -6.044 1.00 0.00 60 ILE A C 4
ATOM 6449 O O . ILE A 1 60 ? -2.882 11.078 -5.053 1.00 0.00 60 ILE A O 4
ATOM 6465 N N . ILE A 1 61 ? -3.797 10.121 -6.805 1.00 0.00 61 ILE A N 4
ATOM 6466 C CA . ILE A 1 61 ? -3.181 8.808 -6.465 1.00 0.00 61 ILE A CA 4
ATOM 6467 C C . ILE A 1 61 ? -1.682 8.856 -6.764 1.00 0.00 61 ILE A C 4
ATOM 6468 O O . ILE A 1 61 ? -0.874 8.333 -6.022 1.00 0.00 61 ILE A O 4
ATOM 6484 N N . ALA A 1 62 ? -1.303 9.479 -7.846 1.00 0.00 62 ALA A N 4
ATOM 6485 C CA . ALA A 1 62 ? 0.145 9.560 -8.191 1.00 0.00 62 ALA A CA 4
ATOM 6486 C C . ALA A 1 62 ? 0.869 10.430 -7.161 1.00 0.00 62 ALA A C 4
ATOM 6487 O O . ALA A 1 62 ? 2.033 10.232 -6.876 1.00 0.00 62 ALA A O 4
ATOM 6494 N N . ASN A 1 63 ? 0.189 11.394 -6.603 1.00 0.00 63 ASN A N 4
ATOM 6495 C CA . ASN A 1 63 ? 0.839 12.277 -5.593 1.00 0.00 63 ASN A CA 4
ATOM 6496 C C . ASN A 1 63 ? 1.144 11.472 -4.327 1.00 0.00 63 ASN A C 4
ATOM 6497 O O . ASN A 1 63 ? 1.819 11.940 -3.431 1.00 0.00 63 ASN A O 4
ATOM 6508 N N . ASN A 1 64 ? 0.653 10.265 -4.244 1.00 0.00 64 ASN A N 4
ATOM 6509 C CA . ASN A 1 64 ? 0.918 9.438 -3.034 1.00 0.00 64 ASN A CA 4
ATOM 6510 C C . ASN A 1 64 ? 2.252 8.705 -3.197 1.00 0.00 64 ASN A C 4
ATOM 6511 O O . ASN A 1 64 ? 2.896 8.346 -2.231 1.00 0.00 64 ASN A O 4
ATOM 6522 N N . GLY A 1 65 ? 2.672 8.480 -4.411 1.00 0.00 65 GLY A N 4
ATOM 6523 C CA . GLY A 1 65 ? 3.963 7.770 -4.632 1.00 0.00 65 GLY A CA 4
ATOM 6524 C C . GLY A 1 65 ? 3.695 6.424 -5.306 1.00 0.00 65 GLY A C 4
ATOM 6525 O O . GLY A 1 65 ? 4.537 5.884 -5.996 1.00 0.00 65 GLY A O 4
ATOM 6529 N N . VAL A 1 66 ? 2.525 5.878 -5.113 1.00 0.00 66 VAL A N 4
ATOM 6530 C CA . VAL A 1 66 ? 2.194 4.567 -5.742 1.00 0.00 66 VAL A CA 4
ATOM 6531 C C . VAL A 1 66 ? 2.678 4.558 -7.189 1.00 0.00 66 VAL A C 4
ATOM 6532 O O . VAL A 1 66 ? 1.991 5.000 -8.088 1.00 0.00 66 VAL A O 4
ATOM 6545 N N . LYS A 1 67 ? 3.853 4.044 -7.423 1.00 0.00 67 LYS A N 4
ATOM 6546 C CA . LYS A 1 67 ? 4.373 3.992 -8.814 1.00 0.00 67 LYS A CA 4
ATOM 6547 C C . LYS A 1 67 ? 3.726 2.810 -9.537 1.00 0.00 67 LYS A C 4
ATOM 6548 O O . LYS A 1 67 ? 3.929 2.606 -10.718 1.00 0.00 67 LYS A O 4
ATOM 6567 N N . ALA A 1 68 ? 2.941 2.032 -8.836 1.00 0.00 68 ALA A N 4
ATOM 6568 C CA . ALA A 1 68 ? 2.278 0.868 -9.487 1.00 0.00 68 ALA A CA 4
ATOM 6569 C C . ALA A 1 68 ? 0.764 0.988 -9.314 1.00 0.00 68 ALA A C 4
ATOM 6570 O O . ALA A 1 68 ? 0.270 1.189 -8.223 1.00 0.00 68 ALA A O 4
ATOM 6577 N N . VAL A 1 69 ? 0.020 0.867 -10.379 1.00 0.00 69 VAL A N 4
ATOM 6578 C CA . VAL A 1 69 ? -1.462 0.977 -10.264 1.00 0.00 69 VAL A CA 4
ATOM 6579 C C . VAL A 1 69 ? -2.114 -0.290 -10.821 1.00 0.00 69 VAL A C 4
ATOM 6580 O O . VAL A 1 69 ? -2.136 -0.516 -12.014 1.00 0.00 69 VAL A O 4
ATOM 6593 N N . ILE A 1 70 ? -2.648 -1.119 -9.965 1.00 0.00 70 ILE A N 4
ATOM 6594 C CA . ILE A 1 70 ? -3.299 -2.371 -10.443 1.00 0.00 70 ILE A CA 4
ATOM 6595 C C . ILE A 1 70 ? -4.790 -2.113 -10.669 1.00 0.00 70 ILE A C 4
ATOM 6596 O O . ILE A 1 70 ? -5.526 -1.825 -9.746 1.00 0.00 70 ILE A O 4
ATOM 6612 N N . ALA A 1 71 ? -5.242 -2.210 -11.890 1.00 0.00 71 ALA A N 4
ATOM 6613 C CA . ALA A 1 71 ? -6.685 -1.965 -12.169 1.00 0.00 71 ALA A CA 4
ATOM 6614 C C . ALA A 1 71 ? -7.044 -2.494 -13.558 1.00 0.00 71 ALA A C 4
ATOM 6615 O O . ALA A 1 71 ? -6.201 -2.972 -14.293 1.00 0.00 71 ALA A O 4
ATOM 6622 N N . SER A 1 72 ? -8.293 -2.409 -13.919 1.00 0.00 72 SER A N 4
ATOM 6623 C CA . SER A 1 72 ? -8.726 -2.899 -15.258 1.00 0.00 72 SER A CA 4
ATOM 6624 C C . SER A 1 72 ? -9.769 -1.936 -15.833 1.00 0.00 72 SER A C 4
ATOM 6625 O O . SER A 1 72 ? -10.888 -2.315 -16.119 1.00 0.00 72 SER A O 4
ATOM 6633 N N . SER A 1 73 ? -9.410 -0.692 -15.997 1.00 0.00 73 SER A N 4
ATOM 6634 C CA . SER A 1 73 ? -10.377 0.300 -16.546 1.00 0.00 73 SER A CA 4
ATOM 6635 C C . SER A 1 73 ? -11.021 -0.254 -17.820 1.00 0.00 73 SER A C 4
ATOM 6636 O O . SER A 1 73 ? -10.427 -1.051 -18.519 1.00 0.00 73 SER A O 4
ATOM 6644 N N . PRO A 1 74 ? -12.224 0.191 -18.084 1.00 0.00 74 PRO A N 4
ATOM 6645 C CA . PRO A 1 74 ? -12.986 -0.235 -19.271 1.00 0.00 74 PRO A CA 4
ATOM 6646 C C . PRO A 1 74 ? -12.482 0.503 -20.515 1.00 0.00 74 PRO A C 4
ATOM 6647 O O . PRO A 1 74 ? -12.651 0.049 -21.630 1.00 0.00 74 PRO A O 4
ATOM 6658 N N . GLY A 1 75 ? -11.862 1.637 -20.331 1.00 0.00 75 GLY A N 4
ATOM 6659 C CA . GLY A 1 75 ? -11.345 2.405 -21.499 1.00 0.00 75 GLY A CA 4
ATOM 6660 C C . GLY A 1 75 ? -9.922 2.891 -21.203 1.00 0.00 75 GLY A C 4
ATOM 6661 O O . GLY A 1 75 ? -9.493 2.889 -20.066 1.00 0.00 75 GLY A O 4
ATOM 6665 N N . PRO A 1 76 ? -9.233 3.292 -22.242 1.00 0.00 76 PRO A N 4
ATOM 6666 C CA . PRO A 1 76 ? -7.848 3.790 -22.138 1.00 0.00 76 PRO A CA 4
ATOM 6667 C C . PRO A 1 76 ? -7.816 5.257 -21.681 1.00 0.00 76 PRO A C 4
ATOM 6668 O O . PRO A 1 76 ? -6.898 5.989 -21.994 1.00 0.00 76 PRO A O 4
ATOM 6679 N N . ASN A 1 77 ? -8.803 5.696 -20.948 1.00 0.00 77 ASN A N 4
ATOM 6680 C CA . ASN A 1 77 ? -8.811 7.112 -20.483 1.00 0.00 77 ASN A CA 4
ATOM 6681 C C . ASN A 1 77 ? -7.796 7.286 -19.351 1.00 0.00 77 ASN A C 4
ATOM 6682 O O . ASN A 1 77 ? -6.782 7.938 -19.508 1.00 0.00 77 ASN A O 4
ATOM 6693 N N . ALA A 1 78 ? -8.060 6.709 -18.211 1.00 0.00 78 ALA A N 4
ATOM 6694 C CA . ALA A 1 78 ? -7.113 6.842 -17.068 1.00 0.00 78 ALA A CA 4
ATOM 6695 C C . ALA A 1 78 ? -5.763 6.223 -17.441 1.00 0.00 78 ALA A C 4
ATOM 6696 O O . ALA A 1 78 ? -4.717 6.753 -17.121 1.00 0.00 78 ALA A O 4
ATOM 6703 N N . PHE A 1 79 ? -5.777 5.105 -18.113 1.00 0.00 79 PHE A N 4
ATOM 6704 C CA . PHE A 1 79 ? -4.494 4.454 -18.502 1.00 0.00 79 PHE A CA 4
ATOM 6705 C C . PHE A 1 79 ? -3.607 5.463 -19.237 1.00 0.00 79 PHE A C 4
ATOM 6706 O O . PHE A 1 79 ? -2.397 5.418 -19.148 1.00 0.00 79 PHE A O 4
ATOM 6723 N N . GLU A 1 80 ? -4.199 6.370 -19.964 1.00 0.00 80 GLU A N 4
ATOM 6724 C CA . GLU A 1 80 ? -3.385 7.378 -20.705 1.00 0.00 80 GLU A CA 4
ATOM 6725 C C . GLU A 1 80 ? -2.854 8.431 -19.727 1.00 0.00 80 GLU A C 4
ATOM 6726 O O . GLU A 1 80 ? -1.737 8.891 -19.845 1.00 0.00 80 GLU A O 4
ATOM 6738 N N . VAL A 1 81 ? -3.648 8.816 -18.765 1.00 0.00 81 VAL A N 4
ATOM 6739 C CA . VAL A 1 81 ? -3.187 9.840 -17.785 1.00 0.00 81 VAL A CA 4
ATOM 6740 C C . VAL A 1 81 ? -1.964 9.318 -17.029 1.00 0.00 81 VAL A C 4
ATOM 6741 O O . VAL A 1 81 ? -0.936 9.962 -16.972 1.00 0.00 81 VAL A O 4
ATOM 6754 N N . LEU A 1 82 ? -2.069 8.157 -16.444 1.00 0.00 82 LEU A N 4
ATOM 6755 C CA . LEU A 1 82 ? -0.914 7.596 -15.686 1.00 0.00 82 LEU A CA 4
ATOM 6756 C C . LEU A 1 82 ? 0.293 7.447 -16.615 1.00 0.00 82 LEU A C 4
ATOM 6757 O O . LEU A 1 82 ? 1.417 7.332 -16.169 1.00 0.00 82 LEU A O 4
ATOM 6773 N N . ASN A 1 83 ? 0.073 7.444 -17.901 1.00 0.00 83 ASN A N 4
ATOM 6774 C CA . ASN A 1 83 ? 1.215 7.299 -18.849 1.00 0.00 83 ASN A CA 4
ATOM 6775 C C . ASN A 1 83 ? 1.976 8.623 -18.946 1.00 0.00 83 ASN A C 4
ATOM 6776 O O . ASN A 1 83 ? 3.187 8.663 -18.851 1.00 0.00 83 ASN A O 4
ATOM 6787 N N . GLU A 1 84 ? 1.277 9.710 -19.137 1.00 0.00 84 GLU A N 4
ATOM 6788 C CA . GLU A 1 84 ? 1.965 11.029 -19.242 1.00 0.00 84 GLU A CA 4
ATOM 6789 C C . GLU A 1 84 ? 2.646 11.359 -17.912 1.00 0.00 84 GLU A C 4
ATOM 6790 O O . GLU A 1 84 ? 3.708 11.950 -17.879 1.00 0.00 84 GLU A O 4
ATOM 6802 N N . LEU A 1 85 ? 2.045 10.985 -16.817 1.00 0.00 85 LEU A N 4
ATOM 6803 C CA . LEU A 1 85 ? 2.659 11.280 -15.491 1.00 0.00 85 LEU A CA 4
ATOM 6804 C C . LEU A 1 85 ? 3.934 10.451 -15.323 1.00 0.00 85 LEU A C 4
ATOM 6805 O O . LEU A 1 85 ? 4.755 10.727 -14.471 1.00 0.00 85 LEU A O 4
ATOM 6821 N N . GLY A 1 86 ? 4.108 9.439 -16.128 1.00 0.00 86 GLY A N 4
ATOM 6822 C CA . GLY A 1 86 ? 5.331 8.597 -16.013 1.00 0.00 86 GLY A CA 4
ATOM 6823 C C . GLY A 1 86 ? 5.146 7.575 -14.888 1.00 0.00 86 GLY A C 4
ATOM 6824 O O . GLY A 1 86 ? 6.100 7.095 -14.310 1.00 0.00 86 GLY A O 4
ATOM 6828 N N . ILE A 1 87 ? 3.925 7.240 -14.573 1.00 0.00 87 ILE A N 4
ATOM 6829 C CA . ILE A 1 87 ? 3.680 6.250 -13.487 1.00 0.00 87 ILE A CA 4
ATOM 6830 C C . ILE A 1 87 ? 3.703 4.835 -14.069 1.00 0.00 87 ILE A C 4
ATOM 6831 O O . ILE A 1 87 ? 3.564 4.640 -15.260 1.00 0.00 87 ILE A O 4
ATOM 6847 N N . LYS A 1 88 ? 3.876 3.846 -13.235 1.00 0.00 88 LYS A N 4
ATOM 6848 C CA . LYS A 1 88 ? 3.905 2.444 -13.737 1.00 0.00 88 LYS A CA 4
ATOM 6849 C C . LYS A 1 88 ? 2.506 1.835 -13.619 1.00 0.00 88 LYS A C 4
ATOM 6850 O O . LYS A 1 88 ? 2.007 1.608 -12.534 1.00 0.00 88 LYS A O 4
ATOM 6869 N N . ILE A 1 89 ? 1.868 1.569 -14.726 1.00 0.00 89 ILE A N 4
ATOM 6870 C CA . ILE A 1 89 ? 0.502 0.977 -14.672 1.00 0.00 89 ILE A CA 4
ATOM 6871 C C . ILE A 1 89 ? 0.604 -0.535 -14.466 1.00 0.00 89 ILE A C 4
ATOM 6872 O O . ILE A 1 89 ? 1.664 -1.118 -14.583 1.00 0.00 89 ILE A O 4
ATOM 6888 N N . TYR A 1 90 ? -0.492 -1.175 -14.160 1.00 0.00 90 TYR A N 4
ATOM 6889 C CA . TYR A 1 90 ? -0.463 -2.649 -13.948 1.00 0.00 90 TYR A CA 4
ATOM 6890 C C . TYR A 1 90 ? -1.841 -3.232 -14.269 1.00 0.00 90 TYR A C 4
ATOM 6891 O O . TYR A 1 90 ? -2.852 -2.756 -13.792 1.00 0.00 90 TYR A O 4
ATOM 6909 N N . ARG A 1 91 ? -1.891 -4.259 -15.073 1.00 0.00 91 ARG A N 4
ATOM 6910 C CA . ARG A 1 91 ? -3.206 -4.867 -15.421 1.00 0.00 91 ARG A CA 4
ATOM 6911 C C . ARG A 1 91 ? -3.660 -5.786 -14.283 1.00 0.00 91 ARG A C 4
ATOM 6912 O O . ARG A 1 91 ? -2.886 -6.556 -13.749 1.00 0.00 91 ARG A O 4
ATOM 6933 N N . ALA A 1 92 ? -4.909 -5.712 -13.907 1.00 0.00 92 ALA A N 4
ATOM 6934 C CA . ALA A 1 92 ? -5.409 -6.582 -12.804 1.00 0.00 92 ALA A CA 4
ATOM 6935 C C . ALA A 1 92 ? -5.853 -7.930 -13.374 1.00 0.00 92 ALA A C 4
ATOM 6936 O O . ALA A 1 92 ? -6.293 -8.022 -14.503 1.00 0.00 92 ALA A O 4
ATOM 6943 N N . THR A 1 93 ? -5.743 -8.977 -12.602 1.00 0.00 93 THR A N 4
ATOM 6944 C CA . THR A 1 93 ? -6.157 -10.319 -13.099 1.00 0.00 93 THR A CA 4
ATOM 6945 C C . THR A 1 93 ? -7.657 -10.513 -12.861 1.00 0.00 93 THR A C 4
ATOM 6946 O O . THR A 1 93 ? -8.314 -11.260 -13.558 1.00 0.00 93 THR A O 4
ATOM 6957 N N . GLY A 1 94 ? -8.203 -9.849 -11.879 1.00 0.00 94 GLY A N 4
ATOM 6958 C CA . GLY A 1 94 ? -9.658 -10.001 -11.597 1.00 0.00 94 GLY A CA 4
ATOM 6959 C C . GLY A 1 94 ? -9.885 -11.252 -10.746 1.00 0.00 94 GLY A C 4
ATOM 6960 O O . GLY A 1 94 ? -10.476 -12.218 -11.189 1.00 0.00 94 GLY A O 4
ATOM 6964 N N . THR A 1 95 ? -9.416 -11.245 -9.528 1.00 0.00 95 THR A N 4
ATOM 6965 C CA . THR A 1 95 ? -9.602 -12.435 -8.650 1.00 0.00 95 THR A CA 4
ATOM 6966 C C . THR A 1 95 ? -9.850 -11.974 -7.212 1.00 0.00 95 THR A C 4
ATOM 6967 O O . THR A 1 95 ? -10.927 -12.138 -6.674 1.00 0.00 95 THR A O 4
ATOM 6978 N N . SER A 1 96 ? -8.860 -11.399 -6.586 1.00 0.00 96 SER A N 4
ATOM 6979 C CA . SER A 1 96 ? -9.036 -10.928 -5.184 1.00 0.00 96 SER A CA 4
ATOM 6980 C C . SER A 1 96 ? -7.811 -10.114 -4.766 1.00 0.00 96 SER A C 4
ATOM 6981 O O . SER A 1 96 ? -6.685 -10.517 -4.979 1.00 0.00 96 SER A O 4
ATOM 6989 N N . VAL A 1 97 ? -8.018 -8.970 -4.174 1.00 0.00 97 VAL A N 4
ATOM 6990 C CA . VAL A 1 97 ? -6.862 -8.133 -3.746 1.00 0.00 97 VAL A CA 4
ATOM 6991 C C . VAL A 1 97 ? -5.937 -8.957 -2.849 1.00 0.00 97 VAL A C 4
ATOM 6992 O O . VAL A 1 97 ? -4.781 -8.631 -2.667 1.00 0.00 97 VAL A O 4
ATOM 7005 N N . GLU A 1 98 ? -6.437 -10.023 -2.286 1.00 0.00 98 GLU A N 4
ATOM 7006 C CA . GLU A 1 98 ? -5.586 -10.865 -1.399 1.00 0.00 98 GLU A CA 4
ATOM 7007 C C . GLU A 1 98 ? -4.505 -11.561 -2.228 1.00 0.00 98 GLU A C 4
ATOM 7008 O O . GLU A 1 98 ? -3.332 -11.485 -1.923 1.00 0.00 98 GLU A O 4
ATOM 7020 N N . GLU A 1 99 ? -4.888 -12.242 -3.274 1.00 0.00 99 GLU A N 4
ATOM 7021 C CA . GLU A 1 99 ? -3.877 -12.941 -4.116 1.00 0.00 99 GLU A CA 4
ATOM 7022 C C . GLU A 1 99 ? -3.041 -11.908 -4.873 1.00 0.00 99 GLU A C 4
ATOM 7023 O O . GLU A 1 99 ? -1.845 -12.057 -5.030 1.00 0.00 99 GLU A O 4
ATOM 7035 N N . ASN A 1 100 ? -3.659 -10.860 -5.346 1.00 0.00 100 ASN A N 4
ATOM 7036 C CA . ASN A 1 100 ? -2.898 -9.819 -6.091 1.00 0.00 100 ASN A CA 4
ATOM 7037 C C . ASN A 1 100 ? -1.806 -9.247 -5.185 1.00 0.00 100 ASN A C 4
ATOM 7038 O O . ASN A 1 100 ? -0.717 -8.938 -5.628 1.00 0.00 100 ASN A O 4
ATOM 7049 N N . LEU A 1 101 ? -2.088 -9.104 -3.919 1.00 0.00 101 LEU A N 4
ATOM 7050 C CA . LEU A 1 101 ? -1.066 -8.555 -2.985 1.00 0.00 101 LEU A CA 4
ATOM 7051 C C . LEU A 1 101 ? 0.173 -9.453 -3.006 1.00 0.00 101 LEU A C 4
ATOM 7052 O O . LEU A 1 101 ? 1.284 -8.991 -3.178 1.00 0.00 101 LEU A O 4
ATOM 7068 N N . LYS A 1 102 ? -0.011 -10.732 -2.835 1.00 0.00 102 LYS A N 4
ATOM 7069 C CA . LYS A 1 102 ? 1.155 -11.661 -2.849 1.00 0.00 102 LYS A CA 4
ATOM 7070 C C . LYS A 1 102 ? 1.708 -11.754 -4.272 1.00 0.00 102 LYS A C 4
ATOM 7071 O O . LYS A 1 102 ? 2.810 -12.213 -4.493 1.00 0.00 102 LYS A O 4
ATOM 7090 N N . LEU A 1 103 ? 0.947 -11.319 -5.239 1.00 0.00 103 LEU A N 4
ATOM 7091 C CA . LEU A 1 103 ? 1.422 -11.379 -6.650 1.00 0.00 103 LEU A CA 4
ATOM 7092 C C . LEU A 1 103 ? 2.506 -10.321 -6.871 1.00 0.00 103 LEU A C 4
ATOM 7093 O O . LEU A 1 103 ? 3.535 -10.586 -7.460 1.00 0.00 103 LEU A O 4
ATOM 7109 N N . PHE A 1 104 ? 2.280 -9.123 -6.406 1.00 0.00 104 PHE A N 4
ATOM 7110 C CA . PHE A 1 104 ? 3.294 -8.048 -6.593 1.00 0.00 104 PHE A CA 4
ATOM 7111 C C . PHE A 1 104 ? 4.583 -8.417 -5.851 1.00 0.00 104 PHE A C 4
ATOM 7112 O O . PHE A 1 104 ? 5.634 -7.862 -6.103 1.00 0.00 104 PHE A O 4
ATOM 7129 N N . THR A 1 105 ? 4.510 -9.347 -4.938 1.00 0.00 105 THR A N 4
ATOM 7130 C CA . THR A 1 105 ? 5.732 -9.746 -4.183 1.00 0.00 105 THR A CA 4
ATOM 7131 C C . THR A 1 105 ? 6.697 -10.477 -5.119 1.00 0.00 105 THR A C 4
ATOM 7132 O O . THR A 1 105 ? 7.901 -10.380 -4.985 1.00 0.00 105 THR A O 4
ATOM 7143 N N . GLU A 1 106 ? 6.179 -11.211 -6.066 1.00 0.00 106 GLU A N 4
ATOM 7144 C CA . GLU A 1 106 ? 7.069 -11.947 -7.008 1.00 0.00 106 GLU A CA 4
ATOM 7145 C C . GLU A 1 106 ? 7.267 -11.117 -8.279 1.00 0.00 106 GLU A C 4
ATOM 7146 O O . GLU A 1 106 ? 8.151 -11.379 -9.071 1.00 0.00 106 GLU A O 4
ATOM 7158 N N . GLY A 1 107 ? 6.453 -10.118 -8.480 1.00 0.00 107 GLY A N 4
ATOM 7159 C CA . GLY A 1 107 ? 6.596 -9.273 -9.700 1.00 0.00 107 GLY A CA 4
ATOM 7160 C C . GLY A 1 107 ? 6.156 -10.071 -10.929 1.00 0.00 107 GLY A C 4
ATOM 7161 O O . GLY A 1 107 ? 6.817 -10.075 -11.947 1.00 0.00 107 GLY A O 4
ATOM 7165 N N . ASN A 1 108 ? 5.044 -10.749 -10.840 1.00 0.00 108 ASN A N 4
ATOM 7166 C CA . ASN A 1 108 ? 4.564 -11.546 -12.004 1.00 0.00 108 ASN A CA 4
ATOM 7167 C C . ASN A 1 108 ? 3.525 -10.738 -12.784 1.00 0.00 108 ASN A C 4
ATOM 7168 O O . ASN A 1 108 ? 3.378 -10.892 -13.981 1.00 0.00 108 ASN A O 4
ATOM 7179 N N . LEU A 1 109 ? 2.805 -9.878 -12.119 1.00 0.00 109 LEU A N 4
ATOM 7180 C CA . LEU A 1 109 ? 1.779 -9.062 -12.828 1.00 0.00 109 LEU A CA 4
ATOM 7181 C C . LEU A 1 109 ? 2.449 -8.275 -13.958 1.00 0.00 109 LEU A C 4
ATOM 7182 O O . LEU A 1 109 ? 3.634 -8.009 -13.924 1.00 0.00 109 LEU A O 4
ATOM 7198 N N . GLU A 1 110 ? 1.700 -7.901 -14.960 1.00 0.00 110 GLU A N 4
ATOM 7199 C CA . GLU A 1 110 ? 2.295 -7.133 -16.090 1.00 0.00 110 GLU A CA 4
ATOM 7200 C C . GLU A 1 110 ? 2.068 -5.637 -15.867 1.00 0.00 110 GLU A C 4
ATOM 7201 O O . GLU A 1 110 ? 1.051 -5.224 -15.347 1.00 0.00 110 GLU A O 4
ATOM 7213 N N . GLU A 1 111 ? 3.007 -4.820 -16.260 1.00 0.00 111 GLU A N 4
ATOM 7214 C CA . GLU A 1 111 ? 2.844 -3.351 -16.072 1.00 0.00 111 GLU A CA 4
ATOM 7215 C C . GLU A 1 111 ? 2.756 -2.668 -17.438 1.00 0.00 111 GLU A C 4
ATOM 7216 O O . GLU A 1 111 ? 3.072 -3.250 -18.456 1.00 0.00 111 GLU A O 4
ATOM 7228 N N . ILE A 1 112 ? 2.333 -1.434 -17.467 1.00 0.00 112 ILE A N 4
ATOM 7229 C CA . ILE A 1 112 ? 2.227 -0.711 -18.764 1.00 0.00 112 ILE A CA 4
ATOM 7230 C C . ILE A 1 112 ? 2.779 0.707 -18.598 1.00 0.00 112 ILE A C 4
ATOM 7231 O O . ILE A 1 112 ? 2.295 1.483 -17.798 1.00 0.00 112 ILE A O 4
ATOM 7247 N N . ARG A 1 113 ? 3.790 1.049 -19.349 1.00 0.00 113 ARG A N 4
ATOM 7248 C CA . ARG A 1 113 ? 4.373 2.416 -19.236 1.00 0.00 113 ARG A CA 4
ATOM 7249 C C . ARG A 1 113 ? 4.129 3.180 -20.539 1.00 0.00 113 ARG A C 4
ATOM 7250 O O . ARG A 1 113 ? 4.149 4.394 -20.572 1.00 0.00 113 ARG A O 4
ATOM 7271 N N . SER A 1 114 ? 3.898 2.477 -21.615 1.00 0.00 114 SER A N 4
ATOM 7272 C CA . SER A 1 114 ? 3.652 3.163 -22.915 1.00 0.00 114 SER A CA 4
ATOM 7273 C C . SER A 1 114 ? 2.533 2.441 -23.672 1.00 0.00 114 SER A C 4
ATOM 7274 O O . SER A 1 114 ? 2.266 1.283 -23.421 1.00 0.00 114 SER A O 4
ATOM 7282 N N . PRO A 1 115 ? 1.913 3.153 -24.577 1.00 0.00 115 PRO A N 4
ATOM 7283 C CA . PRO A 1 115 ? 0.814 2.613 -25.395 1.00 0.00 115 PRO A CA 4
ATOM 7284 C C . PRO A 1 115 ? 1.368 1.746 -26.530 1.00 0.00 115 PRO A C 4
ATOM 7285 O O . PRO A 1 115 ? 2.564 1.598 -26.682 1.00 0.00 115 PRO A O 4
ATOM 7296 N N . GLY A 1 116 ? 0.507 1.175 -27.328 1.00 0.00 116 GLY A N 4
ATOM 7297 C CA . GLY A 1 116 ? 0.986 0.321 -28.451 1.00 0.00 116 GLY A CA 4
ATOM 7298 C C . GLY A 1 116 ? 0.471 -1.107 -28.266 1.00 0.00 116 GLY A C 4
ATOM 7299 O O . GLY A 1 116 ? -0.226 -1.407 -27.317 1.00 0.00 116 GLY A O 4
ATOM 7303 N N . SER A 1 117 ? 0.807 -1.990 -29.165 1.00 0.00 117 SER A N 4
ATOM 7304 C CA . SER A 1 117 ? 0.336 -3.398 -29.040 1.00 0.00 117 SER A CA 4
ATOM 7305 C C . SER A 1 117 ? 1.054 -4.271 -30.070 1.00 0.00 117 SER A C 4
ATOM 7306 O O . SER A 1 117 ? 1.958 -3.829 -30.752 1.00 0.00 117 SER A O 4
ATOM 7314 N N . GLY A 1 118 ? 0.659 -5.508 -30.191 1.00 0.00 118 GLY A N 4
ATOM 7315 C CA . GLY A 1 118 ? 1.318 -6.409 -31.178 1.00 0.00 118 GLY A CA 4
ATOM 7316 C C . GLY A 1 118 ? 0.594 -6.311 -32.522 1.00 0.00 118 GLY A C 4
ATOM 7317 O O . GLY A 1 118 ? -0.607 -6.132 -32.579 1.00 0.00 118 GLY A O 4
ATOM 7321 N N . ARG A 1 119 ? 1.313 -6.428 -33.605 1.00 0.00 119 ARG A N 4
ATOM 7322 C CA . ARG A 1 119 ? 0.661 -6.342 -34.942 1.00 0.00 119 ARG A CA 4
ATOM 7323 C C . ARG A 1 119 ? -0.493 -7.344 -35.009 1.00 0.00 119 ARG A C 4
ATOM 7324 O O . ARG A 1 119 ? -0.433 -8.415 -34.437 1.00 0.00 119 ARG A O 4
ATOM 7345 N N . GLY A 1 120 ? -1.546 -7.006 -35.700 1.00 0.00 120 GLY A N 4
ATOM 7346 C CA . GLY A 1 120 ? -2.705 -7.936 -35.800 1.00 0.00 120 GLY A CA 4
ATOM 7347 C C . GLY A 1 120 ? -3.965 -7.226 -35.306 1.00 0.00 120 GLY A C 4
ATOM 7348 O O . GLY A 1 120 ? -3.911 -6.109 -34.832 1.00 0.00 120 GLY A O 4
ATOM 7352 N N . ARG A 1 121 ? -5.100 -7.859 -35.414 1.00 0.00 121 ARG A N 4
ATOM 7353 C CA . ARG A 1 121 ? -6.357 -7.208 -34.949 1.00 0.00 121 ARG A CA 4
ATOM 7354 C C . ARG A 1 121 ? -6.975 -8.031 -33.816 1.00 0.00 121 ARG A C 4
ATOM 7355 O O . ARG A 1 121 ? -7.008 -9.244 -33.862 1.00 0.00 121 ARG A O 4
ATOM 7376 N N . ARG A 1 122 ? -7.467 -7.377 -32.799 1.00 0.00 122 ARG A N 4
ATOM 7377 C CA . ARG A 1 122 ? -8.087 -8.119 -31.664 1.00 0.00 122 ARG A CA 4
ATOM 7378 C C . ARG A 1 122 ? -9.562 -7.727 -31.553 1.00 0.00 122 ARG A C 4
ATOM 7379 O O . ARG A 1 122 ? -9.895 -6.650 -31.101 1.00 0.00 122 ARG A O 4
ATOM 7400 N N . ARG A 1 123 ? -10.448 -8.591 -31.967 1.00 0.00 123 ARG A N 4
ATOM 7401 C CA . ARG A 1 123 ? -11.900 -8.262 -31.888 1.00 0.00 123 ARG A CA 4
ATOM 7402 C C . ARG A 1 123 ? -12.587 -9.199 -30.890 1.00 0.00 123 ARG A C 4
ATOM 7403 O O . ARG A 1 123 ? -13.657 -8.912 -30.392 1.00 0.00 123 ARG A O 4
ATOM 7424 N N . ARG A 1 124 ? -11.980 -10.316 -30.595 1.00 0.00 124 ARG A N 4
ATOM 7425 C CA . ARG A 1 124 ? -12.602 -11.267 -29.631 1.00 0.00 124 ARG A CA 4
ATOM 7426 C C . ARG A 1 124 ? -11.774 -11.305 -28.345 1.00 0.00 124 ARG A C 4
ATOM 7427 O O . ARG A 1 124 ? -11.016 -12.247 -28.179 1.00 0.00 124 ARG A O 4
ATOM 7449 N N . MET A 1 1 ? 8.691 2.783 -4.169 1.00 0.00 1 MET A N 5
ATOM 7450 C CA . MET A 1 1 ? 8.196 1.487 -4.714 1.00 0.00 1 MET A CA 5
ATOM 7451 C C . MET A 1 1 ? 6.984 1.022 -3.904 1.00 0.00 1 MET A C 5
ATOM 7452 O O . MET A 1 1 ? 7.071 0.108 -3.108 1.00 0.00 1 MET A O 5
ATOM 7468 N N . LYS A 1 2 ? 5.853 1.644 -4.098 1.00 0.00 2 LYS A N 5
ATOM 7469 C CA . LYS A 1 2 ? 4.638 1.235 -3.336 1.00 0.00 2 LYS A CA 5
ATOM 7470 C C . LYS A 1 2 ? 3.594 0.666 -4.301 1.00 0.00 2 LYS A C 5
ATOM 7471 O O . LYS A 1 2 ? 3.676 0.851 -5.499 1.00 0.00 2 LYS A O 5
ATOM 7490 N N . ILE A 1 3 ? 2.613 -0.027 -3.787 1.00 0.00 3 ILE A N 5
ATOM 7491 C CA . ILE A 1 3 ? 1.568 -0.608 -4.675 1.00 0.00 3 ILE A CA 5
ATOM 7492 C C . ILE A 1 3 ? 0.180 -0.281 -4.119 1.00 0.00 3 ILE A C 5
ATOM 7493 O O . ILE A 1 3 ? -0.073 -0.401 -2.936 1.00 0.00 3 ILE A O 5
ATOM 7509 N N . ALA A 1 4 ? -0.722 0.123 -4.969 1.00 0.00 4 ALA A N 5
ATOM 7510 C CA . ALA A 1 4 ? -2.097 0.450 -4.502 1.00 0.00 4 ALA A CA 5
ATOM 7511 C C . ALA A 1 4 ? -3.099 -0.402 -5.283 1.00 0.00 4 ALA A C 5
ATOM 7512 O O . ALA A 1 4 ? -3.054 -0.471 -6.494 1.00 0.00 4 ALA A O 5
ATOM 7519 N N . ILE A 1 5 ? -3.996 -1.060 -4.602 1.00 0.00 5 ILE A N 5
ATOM 7520 C CA . ILE A 1 5 ? -4.986 -1.914 -5.315 1.00 0.00 5 ILE A CA 5
ATOM 7521 C C . ILE A 1 5 ? -6.381 -1.298 -5.202 1.00 0.00 5 ILE A C 5
ATOM 7522 O O . ILE A 1 5 ? -6.902 -1.106 -4.121 1.00 0.00 5 ILE A O 5
ATOM 7538 N N . ALA A 1 6 ? -6.993 -0.990 -6.314 1.00 0.00 6 ALA A N 5
ATOM 7539 C CA . ALA A 1 6 ? -8.357 -0.389 -6.271 1.00 0.00 6 ALA A CA 5
ATOM 7540 C C . ALA A 1 6 ? -9.374 -1.466 -5.887 1.00 0.00 6 ALA A C 5
ATOM 7541 O O . ALA A 1 6 ? -9.089 -2.646 -5.929 1.00 0.00 6 ALA A O 5
ATOM 7548 N N . SER A 1 7 ? -10.561 -1.069 -5.514 1.00 0.00 7 SER A N 5
ATOM 7549 C CA . SER A 1 7 ? -11.595 -2.071 -5.129 1.00 0.00 7 SER A CA 5
ATOM 7550 C C . SER A 1 7 ? -11.208 -2.718 -3.796 1.00 0.00 7 SER A C 5
ATOM 7551 O O . SER A 1 7 ? -10.654 -2.076 -2.924 1.00 0.00 7 SER A O 5
ATOM 7559 N N . SER A 1 8 ? -11.495 -3.982 -3.626 1.00 0.00 8 SER A N 5
ATOM 7560 C CA . SER A 1 8 ? -11.144 -4.663 -2.349 1.00 0.00 8 SER A CA 5
ATOM 7561 C C . SER A 1 8 ? -12.148 -4.265 -1.263 1.00 0.00 8 SER A C 5
ATOM 7562 O O . SER A 1 8 ? -12.027 -4.655 -0.119 1.00 0.00 8 SER A O 5
ATOM 7570 N N . GLY A 1 9 ? -13.141 -3.493 -1.613 1.00 0.00 9 GLY A N 5
ATOM 7571 C CA . GLY A 1 9 ? -14.151 -3.073 -0.600 1.00 0.00 9 GLY A CA 5
ATOM 7572 C C . GLY A 1 9 ? -13.441 -2.602 0.670 1.00 0.00 9 GLY A C 5
ATOM 7573 O O . GLY A 1 9 ? -12.756 -1.599 0.674 1.00 0.00 9 GLY A O 5
ATOM 7577 N N . THR A 1 10 ? -13.599 -3.317 1.749 1.00 0.00 10 THR A N 5
ATOM 7578 C CA . THR A 1 10 ? -12.933 -2.904 3.018 1.00 0.00 10 THR A CA 5
ATOM 7579 C C . THR A 1 10 ? -12.082 -4.061 3.548 1.00 0.00 10 THR A C 5
ATOM 7580 O O . THR A 1 10 ? -11.363 -3.920 4.518 1.00 0.00 10 THR A O 5
ATOM 7591 N N . ASP A 1 11 ? -12.157 -5.202 2.922 1.00 0.00 11 ASP A N 5
ATOM 7592 C CA . ASP A 1 11 ? -11.353 -6.364 3.393 1.00 0.00 11 ASP A CA 5
ATOM 7593 C C . ASP A 1 11 ? -10.821 -7.142 2.183 1.00 0.00 11 ASP A C 5
ATOM 7594 O O . ASP A 1 11 ? -10.446 -6.564 1.183 1.00 0.00 11 ASP A O 5
ATOM 7603 N N . LEU A 1 12 ? -10.782 -8.446 2.264 1.00 0.00 12 LEU A N 5
ATOM 7604 C CA . LEU A 1 12 ? -10.270 -9.245 1.114 1.00 0.00 12 LEU A CA 5
ATOM 7605 C C . LEU A 1 12 ? -11.439 -9.909 0.385 1.00 0.00 12 LEU A C 5
ATOM 7606 O O . LEU A 1 12 ? -11.316 -10.333 -0.748 1.00 0.00 12 LEU A O 5
ATOM 7622 N N . GLY A 1 13 ? -12.572 -10.008 1.023 1.00 0.00 13 GLY A N 5
ATOM 7623 C CA . GLY A 1 13 ? -13.746 -10.649 0.362 1.00 0.00 13 GLY A CA 5
ATOM 7624 C C . GLY A 1 13 ? -13.918 -10.076 -1.047 1.00 0.00 13 GLY A C 5
ATOM 7625 O O . GLY A 1 13 ? -14.218 -10.788 -1.984 1.00 0.00 13 GLY A O 5
ATOM 7629 N N . SER A 1 14 ? -13.730 -8.794 -1.203 1.00 0.00 14 SER A N 5
ATOM 7630 C CA . SER A 1 14 ? -13.887 -8.176 -2.550 1.00 0.00 14 SER A CA 5
ATOM 7631 C C . SER A 1 14 ? -12.672 -8.515 -3.416 1.00 0.00 14 SER A C 5
ATOM 7632 O O . SER A 1 14 ? -11.759 -7.727 -3.558 1.00 0.00 14 SER A O 5
ATOM 7640 N N . GLU A 1 15 ? -12.655 -9.684 -3.998 1.00 0.00 15 GLU A N 5
ATOM 7641 C CA . GLU A 1 15 ? -11.502 -10.075 -4.857 1.00 0.00 15 GLU A CA 5
ATOM 7642 C C . GLU A 1 15 ? -11.184 -8.941 -5.835 1.00 0.00 15 GLU A C 5
ATOM 7643 O O . GLU A 1 15 ? -10.440 -8.032 -5.524 1.00 0.00 15 GLU A O 5
ATOM 7655 N N . VAL A 1 16 ? -11.738 -8.984 -7.017 1.00 0.00 16 VAL A N 5
ATOM 7656 C CA . VAL A 1 16 ? -11.459 -7.904 -8.006 1.00 0.00 16 VAL A CA 5
ATOM 7657 C C . VAL A 1 16 ? -12.775 -7.395 -8.600 1.00 0.00 16 VAL A C 5
ATOM 7658 O O . VAL A 1 16 ? -12.945 -7.339 -9.801 1.00 0.00 16 VAL A O 5
ATOM 7671 N N . SER A 1 17 ? -13.707 -7.017 -7.767 1.00 0.00 17 SER A N 5
ATOM 7672 C CA . SER A 1 17 ? -15.007 -6.506 -8.286 1.00 0.00 17 SER A CA 5
ATOM 7673 C C . SER A 1 17 ? -14.994 -4.975 -8.261 1.00 0.00 17 SER A C 5
ATOM 7674 O O . SER A 1 17 ? -14.550 -4.366 -7.309 1.00 0.00 17 SER A O 5
ATOM 7682 N N . ARG A 1 18 ? -15.470 -4.349 -9.302 1.00 0.00 18 ARG A N 5
ATOM 7683 C CA . ARG A 1 18 ? -15.474 -2.860 -9.333 1.00 0.00 18 ARG A CA 5
ATOM 7684 C C . ARG A 1 18 ? -14.052 -2.366 -9.600 1.00 0.00 18 ARG A C 5
ATOM 7685 O O . ARG A 1 18 ? -13.349 -1.947 -8.701 1.00 0.00 18 ARG A O 5
ATOM 7706 N N . PHE A 1 19 ? -13.621 -2.419 -10.829 1.00 0.00 19 PHE A N 5
ATOM 7707 C CA . PHE A 1 19 ? -12.238 -1.961 -11.155 1.00 0.00 19 PHE A CA 5
ATOM 7708 C C . PHE A 1 19 ? -12.209 -0.434 -11.246 1.00 0.00 19 PHE A C 5
ATOM 7709 O O . PHE A 1 19 ? -13.200 0.230 -11.013 1.00 0.00 19 PHE A O 5
ATOM 7726 N N . PHE A 1 20 ? -11.075 0.125 -11.575 1.00 0.00 20 PHE A N 5
ATOM 7727 C CA . PHE A 1 20 ? -10.967 1.609 -11.676 1.00 0.00 20 PHE A CA 5
ATOM 7728 C C . PHE A 1 20 ? -12.216 2.175 -12.354 1.00 0.00 20 PHE A C 5
ATOM 7729 O O . PHE A 1 20 ? -12.710 1.633 -13.322 1.00 0.00 20 PHE A O 5
ATOM 7746 N N . GLY A 1 21 ? -12.731 3.264 -11.850 1.00 0.00 21 GLY A N 5
ATOM 7747 C CA . GLY A 1 21 ? -13.948 3.866 -12.464 1.00 0.00 21 GLY A CA 5
ATOM 7748 C C . GLY A 1 21 ? -14.749 4.611 -11.395 1.00 0.00 21 GLY A C 5
ATOM 7749 O O . GLY A 1 21 ? -14.909 5.814 -11.452 1.00 0.00 21 GLY A O 5
ATOM 7753 N N . ARG A 1 22 ? -15.257 3.907 -10.418 1.00 0.00 22 ARG A N 5
ATOM 7754 C CA . ARG A 1 22 ? -16.049 4.582 -9.351 1.00 0.00 22 ARG A CA 5
ATOM 7755 C C . ARG A 1 22 ? -16.004 3.750 -8.067 1.00 0.00 22 ARG A C 5
ATOM 7756 O O . ARG A 1 22 ? -16.828 3.910 -7.190 1.00 0.00 22 ARG A O 5
ATOM 7777 N N . ALA A 1 23 ? -15.052 2.865 -7.949 1.00 0.00 23 ALA A N 5
ATOM 7778 C CA . ALA A 1 23 ? -14.961 2.025 -6.718 1.00 0.00 23 ALA A CA 5
ATOM 7779 C C . ALA A 1 23 ? -14.512 2.892 -5.533 1.00 0.00 23 ALA A C 5
ATOM 7780 O O . ALA A 1 23 ? -13.395 3.373 -5.518 1.00 0.00 23 ALA A O 5
ATOM 7787 N N . PRO A 1 24 ? -15.391 3.069 -4.576 1.00 0.00 24 PRO A N 5
ATOM 7788 C CA . PRO A 1 24 ? -15.106 3.875 -3.374 1.00 0.00 24 PRO A CA 5
ATOM 7789 C C . PRO A 1 24 ? -14.332 3.044 -2.342 1.00 0.00 24 PRO A C 5
ATOM 7790 O O . PRO A 1 24 ? -14.733 2.934 -1.200 1.00 0.00 24 PRO A O 5
ATOM 7801 N N . TYR A 1 25 ? -13.231 2.459 -2.731 1.00 0.00 25 TYR A N 5
ATOM 7802 C CA . TYR A 1 25 ? -12.444 1.639 -1.767 1.00 0.00 25 TYR A CA 5
ATOM 7803 C C . TYR A 1 25 ? -11.009 1.491 -2.275 1.00 0.00 25 TYR A C 5
ATOM 7804 O O . TYR A 1 25 ? -10.593 0.428 -2.694 1.00 0.00 25 TYR A O 5
ATOM 7822 N N . PHE A 1 26 ? -10.246 2.550 -2.241 1.00 0.00 26 PHE A N 5
ATOM 7823 C CA . PHE A 1 26 ? -8.837 2.468 -2.722 1.00 0.00 26 PHE A CA 5
ATOM 7824 C C . PHE A 1 26 ? -7.944 1.932 -1.601 1.00 0.00 26 PHE A C 5
ATOM 7825 O O . PHE A 1 26 ? -7.828 2.527 -0.548 1.00 0.00 26 PHE A O 5
ATOM 7842 N N . MET A 1 27 ? -7.310 0.812 -1.819 1.00 0.00 27 MET A N 5
ATOM 7843 C CA . MET A 1 27 ? -6.425 0.239 -0.766 1.00 0.00 27 MET A CA 5
ATOM 7844 C C . MET A 1 27 ? -4.986 0.707 -0.992 1.00 0.00 27 MET A C 5
ATOM 7845 O O . MET A 1 27 ? -4.408 0.485 -2.037 1.00 0.00 27 MET A O 5
ATOM 7859 N N . ILE A 1 28 ? -4.403 1.350 -0.018 1.00 0.00 28 ILE A N 5
ATOM 7860 C CA . ILE A 1 28 ? -3.000 1.829 -0.171 1.00 0.00 28 ILE A CA 5
ATOM 7861 C C . ILE A 1 28 ? -2.054 0.843 0.519 1.00 0.00 28 ILE A C 5
ATOM 7862 O O . ILE A 1 28 ? -2.177 0.574 1.698 1.00 0.00 28 ILE A O 5
ATOM 7878 N N . VAL A 1 29 ? -1.116 0.293 -0.204 1.00 0.00 29 VAL A N 5
ATOM 7879 C CA . VAL A 1 29 ? -0.174 -0.679 0.420 1.00 0.00 29 VAL A CA 5
ATOM 7880 C C . VAL A 1 29 ? 1.268 -0.262 0.122 1.00 0.00 29 VAL A C 5
ATOM 7881 O O . VAL A 1 29 ? 1.595 0.134 -0.979 1.00 0.00 29 VAL A O 5
ATOM 7894 N N . GLU A 1 30 ? 2.132 -0.347 1.096 1.00 0.00 30 GLU A N 5
ATOM 7895 C CA . GLU A 1 30 ? 3.551 0.043 0.871 1.00 0.00 30 GLU A CA 5
ATOM 7896 C C . GLU A 1 30 ? 4.465 -1.125 1.250 1.00 0.00 30 GLU A C 5
ATOM 7897 O O . GLU A 1 30 ? 4.259 -1.786 2.249 1.00 0.00 30 GLU A O 5
ATOM 7909 N N . MET A 1 31 ? 5.471 -1.388 0.461 1.00 0.00 31 MET A N 5
ATOM 7910 C CA . MET A 1 31 ? 6.392 -2.515 0.780 1.00 0.00 31 MET A CA 5
ATOM 7911 C C . MET A 1 31 ? 7.794 -1.971 1.055 1.00 0.00 31 MET A C 5
ATOM 7912 O O . MET A 1 31 ? 8.228 -1.009 0.451 1.00 0.00 31 MET A O 5
ATOM 7926 N N . LYS A 1 32 ? 8.509 -2.582 1.960 1.00 0.00 32 LYS A N 5
ATOM 7927 C CA . LYS A 1 32 ? 9.885 -2.105 2.275 1.00 0.00 32 LYS A CA 5
ATOM 7928 C C . LYS A 1 32 ? 10.885 -2.793 1.344 1.00 0.00 32 LYS A C 5
ATOM 7929 O O . LYS A 1 32 ? 11.547 -2.158 0.547 1.00 0.00 32 LYS A O 5
ATOM 7948 N N . LYS A 1 33 ? 10.999 -4.090 1.439 1.00 0.00 33 LYS A N 5
ATOM 7949 C CA . LYS A 1 33 ? 11.954 -4.822 0.560 1.00 0.00 33 LYS A CA 5
ATOM 7950 C C . LYS A 1 33 ? 11.444 -6.246 0.331 1.00 0.00 33 LYS A C 5
ATOM 7951 O O . LYS A 1 33 ? 12.056 -7.209 0.749 1.00 0.00 33 LYS A O 5
ATOM 7970 N N . GLY A 1 34 ? 10.327 -6.388 -0.330 1.00 0.00 34 GLY A N 5
ATOM 7971 C CA . GLY A 1 34 ? 9.779 -7.750 -0.585 1.00 0.00 34 GLY A CA 5
ATOM 7972 C C . GLY A 1 34 ? 9.008 -8.232 0.646 1.00 0.00 34 GLY A C 5
ATOM 7973 O O . GLY A 1 34 ? 8.737 -9.406 0.801 1.00 0.00 34 GLY A O 5
ATOM 7977 N N . ASN A 1 35 ? 8.654 -7.334 1.525 1.00 0.00 35 ASN A N 5
ATOM 7978 C CA . ASN A 1 35 ? 7.900 -7.741 2.745 1.00 0.00 35 ASN A CA 5
ATOM 7979 C C . ASN A 1 35 ? 6.893 -6.648 3.110 1.00 0.00 35 ASN A C 5
ATOM 7980 O O . ASN A 1 35 ? 7.247 -5.623 3.657 1.00 0.00 35 ASN A O 5
ATOM 7991 N N . ILE A 1 36 ? 5.640 -6.860 2.814 1.00 0.00 36 ILE A N 5
ATOM 7992 C CA . ILE A 1 36 ? 4.613 -5.834 3.147 1.00 0.00 36 ILE A CA 5
ATOM 7993 C C . ILE A 1 36 ? 4.850 -5.318 4.567 1.00 0.00 36 ILE A C 5
ATOM 7994 O O . ILE A 1 36 ? 5.132 -6.076 5.474 1.00 0.00 36 ILE A O 5
ATOM 8010 N N . GLU A 1 37 ? 4.741 -4.033 4.769 1.00 0.00 37 GLU A N 5
ATOM 8011 C CA . GLU A 1 37 ? 4.963 -3.471 6.131 1.00 0.00 37 GLU A CA 5
ATOM 8012 C C . GLU A 1 37 ? 4.002 -2.303 6.364 1.00 0.00 37 GLU A C 5
ATOM 8013 O O . GLU A 1 37 ? 4.184 -1.507 7.264 1.00 0.00 37 GLU A O 5
ATOM 8025 N N . SER A 1 38 ? 2.980 -2.194 5.560 1.00 0.00 38 SER A N 5
ATOM 8026 C CA . SER A 1 38 ? 2.008 -1.077 5.737 1.00 0.00 38 SER A CA 5
ATOM 8027 C C . SER A 1 38 ? 0.754 -1.357 4.907 1.00 0.00 38 SER A C 5
ATOM 8028 O O . SER A 1 38 ? 0.819 -1.539 3.708 1.00 0.00 38 SER A O 5
ATOM 8036 N N . SER A 1 39 ? -0.389 -1.393 5.535 1.00 0.00 39 SER A N 5
ATOM 8037 C CA . SER A 1 39 ? -1.646 -1.660 4.779 1.00 0.00 39 SER A CA 5
ATOM 8038 C C . SER A 1 39 ? -2.784 -0.816 5.360 1.00 0.00 39 SER A C 5
ATOM 8039 O O . SER A 1 39 ? -3.250 -1.054 6.456 1.00 0.00 39 SER A O 5
ATOM 8047 N N . GLU A 1 40 ? -3.238 0.166 4.628 1.00 0.00 40 GLU A N 5
ATOM 8048 C CA . GLU A 1 40 ? -4.348 1.023 5.132 1.00 0.00 40 GLU A CA 5
ATOM 8049 C C . GLU A 1 40 ? -5.445 1.103 4.068 1.00 0.00 40 GLU A C 5
ATOM 8050 O O . GLU A 1 40 ? -5.191 0.947 2.891 1.00 0.00 40 GLU A O 5
ATOM 8062 N N . VAL A 1 41 ? -6.663 1.340 4.471 1.00 0.00 41 VAL A N 5
ATOM 8063 C CA . VAL A 1 41 ? -7.771 1.423 3.476 1.00 0.00 41 VAL A CA 5
ATOM 8064 C C . VAL A 1 41 ? -8.321 2.851 3.435 1.00 0.00 41 VAL A C 5
ATOM 8065 O O . VAL A 1 41 ? -8.391 3.531 4.440 1.00 0.00 41 VAL A O 5
ATOM 8078 N N . ILE A 1 42 ? -8.713 3.309 2.276 1.00 0.00 42 ILE A N 5
ATOM 8079 C CA . ILE A 1 42 ? -9.261 4.692 2.166 1.00 0.00 42 ILE A CA 5
ATOM 8080 C C . ILE A 1 42 ? -10.504 4.676 1.273 1.00 0.00 42 ILE A C 5
ATOM 8081 O O . ILE A 1 42 ? -10.506 4.097 0.204 1.00 0.00 42 ILE A O 5
ATOM 8097 N N . GLU A 1 43 ? -11.563 5.305 1.704 1.00 0.00 43 GLU A N 5
ATOM 8098 C CA . GLU A 1 43 ? -12.806 5.323 0.882 1.00 0.00 43 GLU A CA 5
ATOM 8099 C C . GLU A 1 43 ? -12.993 6.709 0.260 1.00 0.00 43 GLU A C 5
ATOM 8100 O O . GLU A 1 43 ? -12.903 7.718 0.930 1.00 0.00 43 GLU A O 5
ATOM 8112 N N . ASN A 1 44 ? -13.255 6.765 -1.018 1.00 0.00 44 ASN A N 5
ATOM 8113 C CA . ASN A 1 44 ? -13.451 8.084 -1.682 1.00 0.00 44 ASN A CA 5
ATOM 8114 C C . ASN A 1 44 ? -14.561 8.857 -0.956 1.00 0.00 44 ASN A C 5
ATOM 8115 O O . ASN A 1 44 ? -15.716 8.490 -1.037 1.00 0.00 44 ASN A O 5
ATOM 8126 N N . PRO A 1 45 ? -14.180 9.904 -0.266 1.00 0.00 45 PRO A N 5
ATOM 8127 C CA . PRO A 1 45 ? -15.131 10.743 0.485 1.00 0.00 45 PRO A CA 5
ATOM 8128 C C . PRO A 1 45 ? -15.891 11.676 -0.463 1.00 0.00 45 PRO A C 5
ATOM 8129 O O . PRO A 1 45 ? -17.047 11.458 -0.768 1.00 0.00 45 PRO A O 5
ATOM 8140 N N . SER A 1 46 ? -15.254 12.716 -0.928 1.00 0.00 46 SER A N 5
ATOM 8141 C CA . SER A 1 46 ? -15.944 13.662 -1.850 1.00 0.00 46 SER A CA 5
ATOM 8142 C C . SER A 1 46 ? -15.545 13.354 -3.295 1.00 0.00 46 SER A C 5
ATOM 8143 O O . SER A 1 46 ? -14.856 14.124 -3.935 1.00 0.00 46 SER A O 5
ATOM 8151 N N . ALA A 1 47 ? -15.974 12.237 -3.816 1.00 0.00 47 ALA A N 5
ATOM 8152 C CA . ALA A 1 47 ? -15.621 11.888 -5.221 1.00 0.00 47 ALA A CA 5
ATOM 8153 C C . ALA A 1 47 ? -16.495 12.697 -6.181 1.00 0.00 47 ALA A C 5
ATOM 8154 O O . ALA A 1 47 ? -16.051 13.128 -7.226 1.00 0.00 47 ALA A O 5
ATOM 8161 N N . SER A 1 48 ? -17.735 12.907 -5.833 1.00 0.00 48 SER A N 5
ATOM 8162 C CA . SER A 1 48 ? -18.637 13.688 -6.726 1.00 0.00 48 SER A CA 5
ATOM 8163 C C . SER A 1 48 ? -18.776 15.114 -6.189 1.00 0.00 48 SER A C 5
ATOM 8164 O O . SER A 1 48 ? -19.622 15.398 -5.365 1.00 0.00 48 SER A O 5
ATOM 8172 N N . ALA A 1 49 ? -17.951 16.013 -6.651 1.00 0.00 49 ALA A N 5
ATOM 8173 C CA . ALA A 1 49 ? -18.034 17.421 -6.171 1.00 0.00 49 ALA A CA 5
ATOM 8174 C C . ALA A 1 49 ? -17.087 18.294 -6.995 1.00 0.00 49 ALA A C 5
ATOM 8175 O O . ALA A 1 49 ? -17.454 19.347 -7.475 1.00 0.00 49 ALA A O 5
ATOM 8182 N N . SER A 1 50 ? -15.868 17.858 -7.166 1.00 0.00 50 SER A N 5
ATOM 8183 C CA . SER A 1 50 ? -14.895 18.659 -7.961 1.00 0.00 50 SER A CA 5
ATOM 8184 C C . SER A 1 50 ? -14.403 17.823 -9.145 1.00 0.00 50 SER A C 5
ATOM 8185 O O . SER A 1 50 ? -13.472 17.053 -9.028 1.00 0.00 50 SER A O 5
ATOM 8193 N N . GLY A 1 51 ? -15.021 17.971 -10.285 1.00 0.00 51 GLY A N 5
ATOM 8194 C CA . GLY A 1 51 ? -14.587 17.184 -11.474 1.00 0.00 51 GLY A CA 5
ATOM 8195 C C . GLY A 1 51 ? -15.686 16.193 -11.859 1.00 0.00 51 GLY A C 5
ATOM 8196 O O . GLY A 1 51 ? -16.220 16.236 -12.951 1.00 0.00 51 GLY A O 5
ATOM 8200 N N . GLY A 1 52 ? -16.030 15.298 -10.974 1.00 0.00 52 GLY A N 5
ATOM 8201 C CA . GLY A 1 52 ? -17.093 14.304 -11.293 1.00 0.00 52 GLY A CA 5
ATOM 8202 C C . GLY A 1 52 ? -16.671 13.478 -12.509 1.00 0.00 52 GLY A C 5
ATOM 8203 O O . GLY A 1 52 ? -16.929 13.842 -13.640 1.00 0.00 52 GLY A O 5
ATOM 8207 N N . ALA A 1 53 ? -16.022 12.367 -12.288 1.00 0.00 53 ALA A N 5
ATOM 8208 C CA . ALA A 1 53 ? -15.584 11.521 -13.433 1.00 0.00 53 ALA A CA 5
ATOM 8209 C C . ALA A 1 53 ? -15.008 10.205 -12.906 1.00 0.00 53 ALA A C 5
ATOM 8210 O O . ALA A 1 53 ? -15.347 9.137 -13.375 1.00 0.00 53 ALA A O 5
ATOM 8217 N N . GLY A 1 54 ? -14.139 10.273 -11.935 1.00 0.00 54 GLY A N 5
ATOM 8218 C CA . GLY A 1 54 ? -13.542 9.026 -11.379 1.00 0.00 54 GLY A CA 5
ATOM 8219 C C . GLY A 1 54 ? -12.059 8.962 -11.748 1.00 0.00 54 GLY A C 5
ATOM 8220 O O . GLY A 1 54 ? -11.210 8.742 -10.908 1.00 0.00 54 GLY A O 5
ATOM 8224 N N . ILE A 1 55 ? -11.742 9.155 -12.999 1.00 0.00 55 ILE A N 5
ATOM 8225 C CA . ILE A 1 55 ? -10.314 9.109 -13.420 1.00 0.00 55 ILE A CA 5
ATOM 8226 C C . ILE A 1 55 ? -9.579 10.336 -12.874 1.00 0.00 55 ILE A C 5
ATOM 8227 O O . ILE A 1 55 ? -8.378 10.461 -13.007 1.00 0.00 55 ILE A O 5
ATOM 8243 N N . ARG A 1 56 ? -10.290 11.244 -12.260 1.00 0.00 56 ARG A N 5
ATOM 8244 C CA . ARG A 1 56 ? -9.629 12.459 -11.708 1.00 0.00 56 ARG A CA 5
ATOM 8245 C C . ARG A 1 56 ? -8.904 12.102 -10.409 1.00 0.00 56 ARG A C 5
ATOM 8246 O O . ARG A 1 56 ? -7.955 12.751 -10.018 1.00 0.00 56 ARG A O 5
ATOM 8267 N N . THR A 1 57 ? -9.344 11.073 -9.735 1.00 0.00 57 THR A N 5
ATOM 8268 C CA . THR A 1 57 ? -8.676 10.678 -8.463 1.00 0.00 57 THR A CA 5
ATOM 8269 C C . THR A 1 57 ? -7.277 10.135 -8.766 1.00 0.00 57 THR A C 5
ATOM 8270 O O . THR A 1 57 ? -6.491 9.886 -7.873 1.00 0.00 57 THR A O 5
ATOM 8281 N N . ALA A 1 58 ? -6.958 9.952 -10.019 1.00 0.00 58 ALA A N 5
ATOM 8282 C CA . ALA A 1 58 ? -5.608 9.428 -10.373 1.00 0.00 58 ALA A CA 5
ATOM 8283 C C . ALA A 1 58 ? -4.542 10.412 -9.888 1.00 0.00 58 ALA A C 5
ATOM 8284 O O . ALA A 1 58 ? -3.652 10.059 -9.139 1.00 0.00 58 ALA A O 5
ATOM 8291 N N . GLN A 1 59 ? -4.627 11.646 -10.308 1.00 0.00 59 GLN A N 5
ATOM 8292 C CA . GLN A 1 59 ? -3.621 12.651 -9.867 1.00 0.00 59 GLN A CA 5
ATOM 8293 C C . GLN A 1 59 ? -3.377 12.496 -8.366 1.00 0.00 59 GLN A C 5
ATOM 8294 O O . GLN A 1 59 ? -2.304 12.775 -7.869 1.00 0.00 59 GLN A O 5
ATOM 8308 N N . ILE A 1 60 ? -4.364 12.046 -7.640 1.00 0.00 60 ILE A N 5
ATOM 8309 C CA . ILE A 1 60 ? -4.190 11.864 -6.172 1.00 0.00 60 ILE A CA 5
ATOM 8310 C C . ILE A 1 60 ? -3.353 10.610 -5.917 1.00 0.00 60 ILE A C 5
ATOM 8311 O O . ILE A 1 60 ? -2.423 10.619 -5.134 1.00 0.00 60 ILE A O 5
ATOM 8327 N N . ILE A 1 61 ? -3.675 9.531 -6.575 1.00 0.00 61 ILE A N 5
ATOM 8328 C CA . ILE A 1 61 ? -2.901 8.275 -6.376 1.00 0.00 61 ILE A CA 5
ATOM 8329 C C . ILE A 1 61 ? -1.421 8.541 -6.659 1.00 0.00 61 ILE A C 5
ATOM 8330 O O . ILE A 1 61 ? -0.550 7.858 -6.157 1.00 0.00 61 ILE A O 5
ATOM 8346 N N . ALA A 1 62 ? -1.130 9.528 -7.461 1.00 0.00 62 ALA A N 5
ATOM 8347 C CA . ALA A 1 62 ? 0.293 9.837 -7.780 1.00 0.00 62 ALA A CA 5
ATOM 8348 C C . ALA A 1 62 ? 0.994 10.385 -6.533 1.00 0.00 62 ALA A C 5
ATOM 8349 O O . ALA A 1 62 ? 2.145 10.093 -6.280 1.00 0.00 62 ALA A O 5
ATOM 8356 N N . ASN A 1 63 ? 0.311 11.180 -5.756 1.00 0.00 63 ASN A N 5
ATOM 8357 C CA . ASN A 1 63 ? 0.944 11.745 -4.531 1.00 0.00 63 ASN A CA 5
ATOM 8358 C C . ASN A 1 63 ? 1.089 10.649 -3.472 1.00 0.00 63 ASN A C 5
ATOM 8359 O O . ASN A 1 63 ? 1.661 10.862 -2.421 1.00 0.00 63 ASN A O 5
ATOM 8370 N N . ASN A 1 64 ? 0.576 9.479 -3.737 1.00 0.00 64 ASN A N 5
ATOM 8371 C CA . ASN A 1 64 ? 0.686 8.374 -2.742 1.00 0.00 64 ASN A CA 5
ATOM 8372 C C . ASN A 1 64 ? 2.041 7.677 -2.897 1.00 0.00 64 ASN A C 5
ATOM 8373 O O . ASN A 1 64 ? 2.477 6.950 -2.028 1.00 0.00 64 ASN A O 5
ATOM 8384 N N . GLY A 1 65 ? 2.708 7.894 -3.998 1.00 0.00 65 GLY A N 5
ATOM 8385 C CA . GLY A 1 65 ? 4.034 7.242 -4.207 1.00 0.00 65 GLY A CA 5
ATOM 8386 C C . GLY A 1 65 ? 3.831 5.849 -4.806 1.00 0.00 65 GLY A C 5
ATOM 8387 O O . GLY A 1 65 ? 4.761 5.222 -5.273 1.00 0.00 65 GLY A O 5
ATOM 8391 N N . VAL A 1 66 ? 2.622 5.360 -4.796 1.00 0.00 66 VAL A N 5
ATOM 8392 C CA . VAL A 1 66 ? 2.356 4.007 -5.364 1.00 0.00 66 VAL A CA 5
ATOM 8393 C C . VAL A 1 66 ? 2.786 3.971 -6.827 1.00 0.00 66 VAL A C 5
ATOM 8394 O O . VAL A 1 66 ? 2.066 4.396 -7.710 1.00 0.00 66 VAL A O 5
ATOM 8407 N N . LYS A 1 67 ? 3.949 3.450 -7.093 1.00 0.00 67 LYS A N 5
ATOM 8408 C CA . LYS A 1 67 ? 4.418 3.370 -8.501 1.00 0.00 67 LYS A CA 5
ATOM 8409 C C . LYS A 1 67 ? 3.738 2.177 -9.171 1.00 0.00 67 LYS A C 5
ATOM 8410 O O . LYS A 1 67 ? 3.860 1.967 -10.363 1.00 0.00 67 LYS A O 5
ATOM 8429 N N . ALA A 1 68 ? 3.012 1.396 -8.415 1.00 0.00 68 ALA A N 5
ATOM 8430 C CA . ALA A 1 68 ? 2.317 0.221 -9.012 1.00 0.00 68 ALA A CA 5
ATOM 8431 C C . ALA A 1 68 ? 0.804 0.441 -8.935 1.00 0.00 68 ALA A C 5
ATOM 8432 O O . ALA A 1 68 ? 0.246 0.610 -7.870 1.00 0.00 68 ALA A O 5
ATOM 8439 N N . VAL A 1 69 ? 0.136 0.448 -10.056 1.00 0.00 69 VAL A N 5
ATOM 8440 C CA . VAL A 1 69 ? -1.337 0.665 -10.041 1.00 0.00 69 VAL A CA 5
ATOM 8441 C C . VAL A 1 69 ? -2.058 -0.641 -10.380 1.00 0.00 69 VAL A C 5
ATOM 8442 O O . VAL A 1 69 ? -1.994 -1.127 -11.490 1.00 0.00 69 VAL A O 5
ATOM 8455 N N . ILE A 1 70 ? -2.752 -1.210 -9.433 1.00 0.00 70 ILE A N 5
ATOM 8456 C CA . ILE A 1 70 ? -3.481 -2.481 -9.705 1.00 0.00 70 ILE A CA 5
ATOM 8457 C C . ILE A 1 70 ? -4.957 -2.168 -9.960 1.00 0.00 70 ILE A C 5
ATOM 8458 O O . ILE A 1 70 ? -5.733 -2.008 -9.039 1.00 0.00 70 ILE A O 5
ATOM 8474 N N . ALA A 1 71 ? -5.351 -2.077 -11.200 1.00 0.00 71 ALA A N 5
ATOM 8475 C CA . ALA A 1 71 ? -6.777 -1.771 -11.502 1.00 0.00 71 ALA A CA 5
ATOM 8476 C C . ALA A 1 71 ? -7.117 -2.232 -12.919 1.00 0.00 71 ALA A C 5
ATOM 8477 O O . ALA A 1 71 ? -6.253 -2.590 -13.694 1.00 0.00 71 ALA A O 5
ATOM 8484 N N . SER A 1 72 ? -8.376 -2.221 -13.263 1.00 0.00 72 SER A N 5
ATOM 8485 C CA . SER A 1 72 ? -8.784 -2.652 -14.629 1.00 0.00 72 SER A CA 5
ATOM 8486 C C . SER A 1 72 ? -9.768 -1.630 -15.202 1.00 0.00 72 SER A C 5
ATOM 8487 O O . SER A 1 72 ? -10.833 -1.975 -15.672 1.00 0.00 72 SER A O 5
ATOM 8495 N N . SER A 1 73 ? -9.417 -0.373 -15.157 1.00 0.00 73 SER A N 5
ATOM 8496 C CA . SER A 1 73 ? -10.324 0.683 -15.690 1.00 0.00 73 SER A CA 5
ATOM 8497 C C . SER A 1 73 ? -10.960 0.212 -17.002 1.00 0.00 73 SER A C 5
ATOM 8498 O O . SER A 1 73 ? -10.364 -0.546 -17.740 1.00 0.00 73 SER A O 5
ATOM 8506 N N . PRO A 1 74 ? -12.157 0.683 -17.249 1.00 0.00 74 PRO A N 5
ATOM 8507 C CA . PRO A 1 74 ? -12.912 0.337 -18.466 1.00 0.00 74 PRO A CA 5
ATOM 8508 C C . PRO A 1 74 ? -12.387 1.143 -19.656 1.00 0.00 74 PRO A C 5
ATOM 8509 O O . PRO A 1 74 ? -12.341 0.666 -20.773 1.00 0.00 74 PRO A O 5
ATOM 8520 N N . GLY A 1 75 ? -11.987 2.363 -19.422 1.00 0.00 75 GLY A N 5
ATOM 8521 C CA . GLY A 1 75 ? -11.457 3.202 -20.532 1.00 0.00 75 GLY A CA 5
ATOM 8522 C C . GLY A 1 75 ? -9.946 3.370 -20.358 1.00 0.00 75 GLY A C 5
ATOM 8523 O O . GLY A 1 75 ? -9.441 3.301 -19.255 1.00 0.00 75 GLY A O 5
ATOM 8527 N N . PRO A 1 76 ? -9.270 3.581 -21.454 1.00 0.00 76 PRO A N 5
ATOM 8528 C CA . PRO A 1 76 ? -7.807 3.760 -21.461 1.00 0.00 76 PRO A CA 5
ATOM 8529 C C . PRO A 1 76 ? -7.433 5.171 -20.999 1.00 0.00 76 PRO A C 5
ATOM 8530 O O . PRO A 1 76 ? -6.274 5.530 -20.952 1.00 0.00 76 PRO A O 5
ATOM 8541 N N . ASN A 1 77 ? -8.404 5.973 -20.657 1.00 0.00 77 ASN A N 5
ATOM 8542 C CA . ASN A 1 77 ? -8.097 7.359 -20.202 1.00 0.00 77 ASN A CA 5
ATOM 8543 C C . ASN A 1 77 ? -7.205 7.308 -18.959 1.00 0.00 77 ASN A C 5
ATOM 8544 O O . ASN A 1 77 ? -6.265 8.068 -18.828 1.00 0.00 77 ASN A O 5
ATOM 8555 N N . ALA A 1 78 ? -7.493 6.425 -18.044 1.00 0.00 78 ALA A N 5
ATOM 8556 C CA . ALA A 1 78 ? -6.661 6.332 -16.810 1.00 0.00 78 ALA A CA 5
ATOM 8557 C C . ALA A 1 78 ? -5.237 5.908 -17.179 1.00 0.00 78 ALA A C 5
ATOM 8558 O O . ALA A 1 78 ? -4.298 6.667 -17.044 1.00 0.00 78 ALA A O 5
ATOM 8565 N N . PHE A 1 79 ? -5.069 4.700 -17.640 1.00 0.00 79 PHE A N 5
ATOM 8566 C CA . PHE A 1 79 ? -3.706 4.225 -18.013 1.00 0.00 79 PHE A CA 5
ATOM 8567 C C . PHE A 1 79 ? -3.059 5.213 -18.987 1.00 0.00 79 PHE A C 5
ATOM 8568 O O . PHE A 1 79 ? -1.857 5.228 -19.160 1.00 0.00 79 PHE A O 5
ATOM 8585 N N . GLU A 1 80 ? -3.843 6.036 -19.628 1.00 0.00 80 GLU A N 5
ATOM 8586 C CA . GLU A 1 80 ? -3.263 7.016 -20.589 1.00 0.00 80 GLU A CA 5
ATOM 8587 C C . GLU A 1 80 ? -2.496 8.095 -19.821 1.00 0.00 80 GLU A C 5
ATOM 8588 O O . GLU A 1 80 ? -1.361 8.401 -20.127 1.00 0.00 80 GLU A O 5
ATOM 8600 N N . VAL A 1 81 ? -3.106 8.675 -18.823 1.00 0.00 81 VAL A N 5
ATOM 8601 C CA . VAL A 1 81 ? -2.410 9.734 -18.039 1.00 0.00 81 VAL A CA 5
ATOM 8602 C C . VAL A 1 81 ? -1.246 9.117 -17.260 1.00 0.00 81 VAL A C 5
ATOM 8603 O O . VAL A 1 81 ? -0.139 9.619 -17.277 1.00 0.00 81 VAL A O 5
ATOM 8616 N N . LEU A 1 82 ? -1.484 8.031 -16.575 1.00 0.00 82 LEU A N 5
ATOM 8617 C CA . LEU A 1 82 ? -0.391 7.386 -15.796 1.00 0.00 82 LEU A CA 5
ATOM 8618 C C . LEU A 1 82 ? 0.788 7.083 -16.724 1.00 0.00 82 LEU A C 5
ATOM 8619 O O . LEU A 1 82 ? 1.930 7.062 -16.307 1.00 0.00 82 LEU A O 5
ATOM 8635 N N . ASN A 1 83 ? 0.521 6.847 -17.979 1.00 0.00 83 ASN A N 5
ATOM 8636 C CA . ASN A 1 83 ? 1.625 6.546 -18.932 1.00 0.00 83 ASN A CA 5
ATOM 8637 C C . ASN A 1 83 ? 2.482 7.798 -19.128 1.00 0.00 83 ASN A C 5
ATOM 8638 O O . ASN A 1 83 ? 3.691 7.726 -19.223 1.00 0.00 83 ASN A O 5
ATOM 8649 N N . GLU A 1 84 ? 1.864 8.945 -19.189 1.00 0.00 84 GLU A N 5
ATOM 8650 C CA . GLU A 1 84 ? 2.639 10.202 -19.378 1.00 0.00 84 GLU A CA 5
ATOM 8651 C C . GLU A 1 84 ? 3.375 10.547 -18.082 1.00 0.00 84 GLU A C 5
ATOM 8652 O O . GLU A 1 84 ? 4.397 11.206 -18.093 1.00 0.00 84 GLU A O 5
ATOM 8664 N N . LEU A 1 85 ? 2.865 10.110 -16.963 1.00 0.00 85 LEU A N 5
ATOM 8665 C CA . LEU A 1 85 ? 3.536 10.415 -15.668 1.00 0.00 85 LEU A CA 5
ATOM 8666 C C . LEU A 1 85 ? 4.824 9.598 -15.554 1.00 0.00 85 LEU A C 5
ATOM 8667 O O . LEU A 1 85 ? 5.821 10.062 -15.038 1.00 0.00 85 LEU A O 5
ATOM 8683 N N . GLY A 1 86 ? 4.811 8.383 -16.030 1.00 0.00 86 GLY A N 5
ATOM 8684 C CA . GLY A 1 86 ? 6.036 7.537 -15.946 1.00 0.00 86 GLY A CA 5
ATOM 8685 C C . GLY A 1 86 ? 5.851 6.479 -14.856 1.00 0.00 86 GLY A C 5
ATOM 8686 O O . GLY A 1 86 ? 6.790 5.830 -14.441 1.00 0.00 86 GLY A O 5
ATOM 8690 N N . ILE A 1 87 ? 4.645 6.302 -14.388 1.00 0.00 87 ILE A N 5
ATOM 8691 C CA . ILE A 1 87 ? 4.399 5.286 -13.325 1.00 0.00 87 ILE A CA 5
ATOM 8692 C C . ILE A 1 87 ? 4.182 3.914 -13.966 1.00 0.00 87 ILE A C 5
ATOM 8693 O O . ILE A 1 87 ? 4.032 3.796 -15.166 1.00 0.00 87 ILE A O 5
ATOM 8709 N N . LYS A 1 88 ? 4.161 2.875 -13.175 1.00 0.00 88 LYS A N 5
ATOM 8710 C CA . LYS A 1 88 ? 3.950 1.512 -13.739 1.00 0.00 88 LYS A CA 5
ATOM 8711 C C . LYS A 1 88 ? 2.484 1.112 -13.557 1.00 0.00 88 LYS A C 5
ATOM 8712 O O . LYS A 1 88 ? 1.964 1.109 -12.458 1.00 0.00 88 LYS A O 5
ATOM 8731 N N . ILE A 1 89 ? 1.811 0.778 -14.624 1.00 0.00 89 ILE A N 5
ATOM 8732 C CA . ILE A 1 89 ? 0.379 0.386 -14.504 1.00 0.00 89 ILE A CA 5
ATOM 8733 C C . ILE A 1 89 ? 0.266 -1.136 -14.408 1.00 0.00 89 ILE A C 5
ATOM 8734 O O . ILE A 1 89 ? 1.181 -1.861 -14.748 1.00 0.00 89 ILE A O 5
ATOM 8750 N N . TYR A 1 90 ? -0.850 -1.628 -13.941 1.00 0.00 90 TYR A N 5
ATOM 8751 C CA . TYR A 1 90 ? -1.028 -3.102 -13.817 1.00 0.00 90 TYR A CA 5
ATOM 8752 C C . TYR A 1 90 ? -2.501 -3.457 -14.031 1.00 0.00 90 TYR A C 5
ATOM 8753 O O . TYR A 1 90 ? -3.387 -2.829 -13.484 1.00 0.00 90 TYR A O 5
ATOM 8771 N N . ARG A 1 91 ? -2.773 -4.459 -14.822 1.00 0.00 91 ARG A N 5
ATOM 8772 C CA . ARG A 1 91 ? -4.189 -4.853 -15.069 1.00 0.00 91 ARG A CA 5
ATOM 8773 C C . ARG A 1 91 ? -4.623 -5.880 -14.021 1.00 0.00 91 ARG A C 5
ATOM 8774 O O . ARG A 1 91 ? -4.015 -6.921 -13.870 1.00 0.00 91 ARG A O 5
ATOM 8795 N N . ALA A 1 92 ? -5.669 -5.595 -13.293 1.00 0.00 92 ALA A N 5
ATOM 8796 C CA . ALA A 1 92 ? -6.140 -6.555 -12.254 1.00 0.00 92 ALA A CA 5
ATOM 8797 C C . ALA A 1 92 ? -6.958 -7.667 -12.913 1.00 0.00 92 ALA A C 5
ATOM 8798 O O . ALA A 1 92 ? -8.165 -7.583 -13.021 1.00 0.00 92 ALA A O 5
ATOM 8805 N N . THR A 1 93 ? -6.311 -8.710 -13.353 1.00 0.00 93 THR A N 5
ATOM 8806 C CA . THR A 1 93 ? -7.052 -9.829 -14.003 1.00 0.00 93 THR A CA 5
ATOM 8807 C C . THR A 1 93 ? -6.468 -11.164 -13.537 1.00 0.00 93 THR A C 5
ATOM 8808 O O . THR A 1 93 ? -6.628 -12.181 -14.182 1.00 0.00 93 THR A O 5
ATOM 8819 N N . GLY A 1 94 ? -5.791 -11.171 -12.421 1.00 0.00 94 GLY A N 5
ATOM 8820 C CA . GLY A 1 94 ? -5.197 -12.441 -11.916 1.00 0.00 94 GLY A CA 5
ATOM 8821 C C . GLY A 1 94 ? -6.302 -13.331 -11.342 1.00 0.00 94 GLY A C 5
ATOM 8822 O O . GLY A 1 94 ? -6.741 -14.276 -11.969 1.00 0.00 94 GLY A O 5
ATOM 8826 N N . THR A 1 95 ? -6.756 -13.037 -10.154 1.00 0.00 95 THR A N 5
ATOM 8827 C CA . THR A 1 95 ? -7.831 -13.865 -9.538 1.00 0.00 95 THR A CA 5
ATOM 8828 C C . THR A 1 95 ? -8.520 -13.062 -8.432 1.00 0.00 95 THR A C 5
ATOM 8829 O O . THR A 1 95 ? -9.653 -12.646 -8.568 1.00 0.00 95 THR A O 5
ATOM 8840 N N . SER A 1 96 ? -7.843 -12.840 -7.339 1.00 0.00 96 SER A N 5
ATOM 8841 C CA . SER A 1 96 ? -8.457 -12.063 -6.226 1.00 0.00 96 SER A CA 5
ATOM 8842 C C . SER A 1 96 ? -7.469 -10.997 -5.745 1.00 0.00 96 SER A C 5
ATOM 8843 O O . SER A 1 96 ? -6.270 -11.184 -5.798 1.00 0.00 96 SER A O 5
ATOM 8851 N N . VAL A 1 97 ? -7.962 -9.883 -5.279 1.00 0.00 97 VAL A N 5
ATOM 8852 C CA . VAL A 1 97 ? -7.049 -8.807 -4.797 1.00 0.00 97 VAL A CA 5
ATOM 8853 C C . VAL A 1 97 ? -5.941 -9.424 -3.937 1.00 0.00 97 VAL A C 5
ATOM 8854 O O . VAL A 1 97 ? -4.850 -8.898 -3.845 1.00 0.00 97 VAL A O 5
ATOM 8867 N N . GLU A 1 98 ? -6.216 -10.531 -3.304 1.00 0.00 98 GLU A N 5
ATOM 8868 C CA . GLU A 1 98 ? -5.180 -11.177 -2.447 1.00 0.00 98 GLU A CA 5
ATOM 8869 C C . GLU A 1 98 ? -4.029 -11.685 -3.321 1.00 0.00 98 GLU A C 5
ATOM 88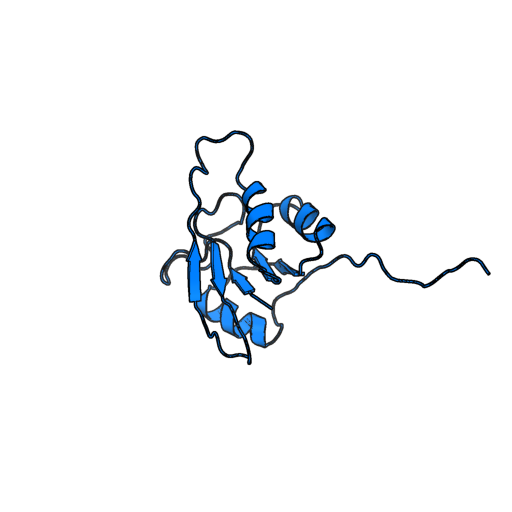70 O O . GLU A 1 98 ? -2.877 -11.380 -3.084 1.00 0.00 98 GLU A O 5
ATOM 8882 N N . GLU A 1 99 ? -4.329 -12.458 -4.330 1.00 0.00 99 GLU A N 5
ATOM 8883 C CA . GLU A 1 99 ? -3.249 -12.985 -5.213 1.00 0.00 99 GLU A CA 5
ATOM 8884 C C . GLU A 1 99 ? -2.680 -11.844 -6.061 1.00 0.00 99 GLU A C 5
ATOM 8885 O O . GLU A 1 99 ? -1.613 -11.954 -6.632 1.00 0.00 99 GLU A O 5
ATOM 8897 N N . ASN A 1 100 ? -3.384 -10.747 -6.147 1.00 0.00 100 ASN A N 5
ATOM 8898 C CA . ASN A 1 100 ? -2.884 -9.601 -6.957 1.00 0.00 100 ASN A CA 5
ATOM 8899 C C . ASN A 1 100 ? -1.770 -8.884 -6.190 1.00 0.00 100 ASN A C 5
ATOM 8900 O O . ASN A 1 100 ? -0.772 -8.484 -6.757 1.00 0.00 100 ASN A O 5
ATOM 8911 N N . LEU A 1 101 ? -1.932 -8.721 -4.907 1.00 0.00 101 LEU A N 5
ATOM 8912 C CA . LEU A 1 101 ? -0.882 -8.032 -4.107 1.00 0.00 101 LEU A CA 5
ATOM 8913 C C . LEU A 1 101 ? 0.429 -8.813 -4.208 1.00 0.00 101 LEU A C 5
ATOM 8914 O O . LEU A 1 101 ? 1.481 -8.252 -4.451 1.00 0.00 101 LEU A O 5
ATOM 8930 N N . LYS A 1 102 ? 0.378 -10.104 -4.023 1.00 0.00 102 LYS A N 5
ATOM 8931 C CA . LYS A 1 102 ? 1.621 -10.921 -4.110 1.00 0.00 102 LYS A CA 5
ATOM 8932 C C . LYS A 1 102 ? 1.999 -11.118 -5.580 1.00 0.00 102 LYS A C 5
ATOM 8933 O O . LYS A 1 102 ? 3.129 -11.423 -5.905 1.00 0.00 102 LYS A O 5
ATOM 8952 N N . LEU A 1 103 ? 1.060 -10.951 -6.469 1.00 0.00 103 LEU A N 5
ATOM 8953 C CA . LEU A 1 103 ? 1.363 -11.132 -7.918 1.00 0.00 103 LEU A CA 5
ATOM 8954 C C . LEU A 1 103 ? 2.313 -10.027 -8.388 1.00 0.00 103 LEU A C 5
ATOM 8955 O O . LEU A 1 103 ? 3.257 -10.276 -9.110 1.00 0.00 103 LEU A O 5
ATOM 8971 N N . PHE A 1 104 ? 2.069 -8.810 -7.988 1.00 0.00 104 PHE A N 5
ATOM 8972 C CA . PHE A 1 104 ? 2.958 -7.693 -8.415 1.00 0.00 104 PHE A CA 5
ATOM 8973 C C . PHE A 1 104 ? 4.377 -7.947 -7.903 1.00 0.00 104 PHE A C 5
ATOM 8974 O O . PHE A 1 104 ? 5.348 -7.527 -8.502 1.00 0.00 104 PHE A O 5
ATOM 8991 N N . THR A 1 105 ? 4.507 -8.631 -6.800 1.00 0.00 105 THR A N 5
ATOM 8992 C CA . THR A 1 105 ? 5.863 -8.909 -6.251 1.00 0.00 105 THR A CA 5
ATOM 8993 C C . THR A 1 105 ? 6.657 -9.753 -7.250 1.00 0.00 105 THR A C 5
ATOM 8994 O O . THR A 1 105 ? 7.835 -9.539 -7.460 1.00 0.00 105 THR A O 5
ATOM 9005 N N . GLU A 1 106 ? 6.024 -10.712 -7.868 1.00 0.00 106 GLU A N 5
ATOM 9006 C CA . GLU A 1 106 ? 6.743 -11.570 -8.852 1.00 0.00 106 GLU A CA 5
ATOM 9007 C C . GLU A 1 106 ? 6.682 -10.927 -10.240 1.00 0.00 106 GLU A C 5
ATOM 9008 O O . GLU A 1 106 ? 7.154 -11.483 -11.212 1.00 0.00 106 GLU A O 5
ATOM 9020 N N . GLY A 1 107 ? 6.105 -9.761 -10.343 1.00 0.00 107 GLY A N 5
ATOM 9021 C CA . GLY A 1 107 ? 6.017 -9.089 -11.670 1.00 0.00 107 GLY A CA 5
ATOM 9022 C C . GLY A 1 107 ? 5.596 -10.107 -12.732 1.00 0.00 107 GLY A C 5
ATOM 9023 O O . GLY A 1 107 ? 6.081 -10.094 -13.846 1.00 0.00 107 GLY A O 5
ATOM 9027 N N . ASN A 1 108 ? 4.698 -10.993 -12.395 1.00 0.00 108 ASN A N 5
ATOM 9028 C CA . ASN A 1 108 ? 4.248 -12.012 -13.384 1.00 0.00 108 ASN A CA 5
ATOM 9029 C C . ASN A 1 108 ? 2.873 -11.625 -13.930 1.00 0.00 108 ASN A C 5
ATOM 9030 O O . ASN A 1 108 ? 2.391 -12.197 -14.888 1.00 0.00 108 ASN A O 5
ATOM 9041 N N . LEU A 1 109 ? 2.235 -10.659 -13.328 1.00 0.00 109 LEU A N 5
ATOM 9042 C CA . LEU A 1 109 ? 0.891 -10.240 -13.817 1.00 0.00 109 LEU A CA 5
ATOM 9043 C C . LEU A 1 109 ? 1.045 -9.449 -15.118 1.00 0.00 109 LEU A C 5
ATOM 9044 O O . LEU A 1 109 ? 2.059 -9.521 -15.783 1.00 0.00 109 LEU A O 5
ATOM 9060 N N . GLU A 1 110 ? 0.046 -8.695 -15.485 1.00 0.00 110 GLU A N 5
ATOM 9061 C CA . GLU A 1 110 ? 0.135 -7.900 -16.743 1.00 0.00 110 GLU A CA 5
ATOM 9062 C C . GLU A 1 110 ? 0.608 -6.485 -16.417 1.00 0.00 110 GLU A C 5
ATOM 9063 O O . GLU A 1 110 ? -0.079 -5.725 -15.762 1.00 0.00 110 GLU A O 5
ATOM 9075 N N . GLU A 1 111 ? 1.775 -6.126 -16.866 1.00 0.00 111 GLU A N 5
ATOM 9076 C CA . GLU A 1 111 ? 2.296 -4.760 -16.582 1.00 0.00 111 GLU A CA 5
ATOM 9077 C C . GLU A 1 111 ? 2.151 -3.886 -17.829 1.00 0.00 111 GLU A C 5
ATOM 9078 O O . GLU A 1 111 ? 2.326 -4.340 -18.942 1.00 0.00 111 GLU A O 5
ATOM 9090 N N . ILE A 1 112 ? 1.831 -2.634 -17.651 1.00 0.00 112 ILE A N 5
ATOM 9091 C CA . ILE A 1 112 ? 1.676 -1.729 -18.825 1.00 0.00 112 ILE A CA 5
ATOM 9092 C C . ILE A 1 112 ? 2.491 -0.456 -18.593 1.00 0.00 112 ILE A C 5
ATOM 9093 O O . ILE A 1 112 ? 2.240 0.293 -17.667 1.00 0.00 112 ILE A O 5
ATOM 9109 N N . ARG A 1 113 ? 3.468 -0.203 -19.422 1.00 0.00 113 ARG A N 5
ATOM 9110 C CA . ARG A 1 113 ? 4.300 1.019 -19.245 1.00 0.00 113 ARG A CA 5
ATOM 9111 C C . ARG A 1 113 ? 5.392 1.057 -20.317 1.00 0.00 113 ARG A C 5
ATOM 9112 O O . ARG A 1 113 ? 6.557 0.852 -20.035 1.00 0.00 113 ARG A O 5
ATOM 9133 N N . SER A 1 114 ? 5.028 1.315 -21.543 1.00 0.00 114 SER A N 5
ATOM 9134 C CA . SER A 1 114 ? 6.048 1.364 -22.630 1.00 0.00 114 SER A CA 5
ATOM 9135 C C . SER A 1 114 ? 5.806 2.598 -23.505 1.00 0.00 114 SER A C 5
ATOM 9136 O O . SER A 1 114 ? 5.085 2.531 -24.481 1.00 0.00 114 SER A O 5
ATOM 9144 N N . PRO A 1 115 ? 6.417 3.692 -23.122 1.00 0.00 115 PRO A N 5
ATOM 9145 C CA . PRO A 1 115 ? 6.290 4.970 -23.848 1.00 0.00 115 PRO A CA 5
ATOM 9146 C C . PRO A 1 115 ? 7.184 4.976 -25.093 1.00 0.00 115 PRO A C 5
ATOM 9147 O O . PRO A 1 115 ? 6.772 5.390 -26.159 1.00 0.00 115 PRO A O 5
ATOM 9158 N N . GLY A 1 116 ? 8.403 4.527 -24.965 1.00 0.00 116 GLY A N 5
ATOM 9159 C CA . GLY A 1 116 ? 9.322 4.513 -26.141 1.00 0.00 116 GLY A CA 5
ATOM 9160 C C . GLY A 1 116 ? 8.737 3.632 -27.246 1.00 0.00 116 GLY A C 5
ATOM 9161 O O . GLY A 1 116 ? 7.586 3.757 -27.609 1.00 0.00 116 GLY A O 5
ATOM 9165 N N . SER A 1 117 ? 9.526 2.742 -27.786 1.00 0.00 117 SER A N 5
ATOM 9166 C CA . SER A 1 117 ? 9.018 1.854 -28.869 1.00 0.00 117 SER A CA 5
ATOM 9167 C C . SER A 1 117 ? 8.390 2.702 -29.978 1.00 0.00 117 SER A C 5
ATOM 9168 O O . SER A 1 117 ? 7.190 2.887 -30.028 1.00 0.00 117 SER A O 5
ATOM 9176 N N . GLY A 1 118 ? 9.192 3.216 -30.871 1.00 0.00 118 GLY A N 5
ATOM 9177 C CA . GLY A 1 118 ? 8.641 4.047 -31.980 1.00 0.00 118 GLY A CA 5
ATOM 9178 C C . GLY A 1 118 ? 8.313 5.450 -31.463 1.00 0.00 118 GLY A C 5
ATOM 9179 O O . GLY A 1 118 ? 7.243 5.973 -31.699 1.00 0.00 118 GLY A O 5
ATOM 9183 N N . ARG A 1 119 ? 9.227 6.066 -30.763 1.00 0.00 119 ARG A N 5
ATOM 9184 C CA . ARG A 1 119 ? 8.965 7.436 -30.238 1.00 0.00 119 ARG A CA 5
ATOM 9185 C C . ARG A 1 119 ? 9.998 8.410 -30.809 1.00 0.00 119 ARG A C 5
ATOM 9186 O O . ARG A 1 119 ? 10.820 8.946 -30.092 1.00 0.00 119 ARG A O 5
ATOM 9207 N N . GLY A 1 120 ? 9.965 8.644 -32.092 1.00 0.00 120 GLY A N 5
ATOM 9208 C CA . GLY A 1 120 ? 10.946 9.586 -32.701 1.00 0.00 120 GLY A CA 5
ATOM 9209 C C . GLY A 1 120 ? 11.211 9.189 -34.155 1.00 0.00 120 GLY A C 5
ATOM 9210 O O . GLY A 1 120 ? 10.809 9.872 -35.077 1.00 0.00 120 GLY A O 5
ATOM 9214 N N . ARG A 1 121 ? 11.887 8.094 -34.369 1.00 0.00 121 ARG A N 5
ATOM 9215 C CA . ARG A 1 121 ? 12.178 7.660 -35.765 1.00 0.00 121 ARG A CA 5
ATOM 9216 C C . ARG A 1 121 ? 12.872 6.296 -35.744 1.00 0.00 121 ARG A C 5
ATOM 9217 O O . ARG A 1 121 ? 14.075 6.204 -35.593 1.00 0.00 121 ARG A O 5
ATOM 9238 N N . ARG A 1 122 ? 12.126 5.236 -35.899 1.00 0.00 122 ARG A N 5
ATOM 9239 C CA . ARG A 1 122 ? 12.747 3.882 -35.891 1.00 0.00 122 ARG A CA 5
ATOM 9240 C C . ARG A 1 122 ? 13.359 3.596 -37.265 1.00 0.00 122 ARG A C 5
ATOM 9241 O O . ARG A 1 122 ? 12.746 2.977 -38.111 1.00 0.00 122 ARG A O 5
ATOM 9262 N N . ARG A 1 123 ? 14.563 4.045 -37.494 1.00 0.00 123 ARG A N 5
ATOM 9263 C CA . ARG A 1 123 ? 15.211 3.801 -38.812 1.00 0.00 123 ARG A CA 5
ATOM 9264 C C . ARG A 1 123 ? 15.162 2.306 -39.139 1.00 0.00 123 ARG A C 5
ATOM 9265 O O . ARG A 1 123 ? 15.546 1.474 -38.341 1.00 0.00 123 ARG A O 5
ATOM 9286 N N . ARG A 1 124 ? 14.691 1.960 -40.306 1.00 0.00 124 ARG A N 5
ATOM 9287 C CA . ARG A 1 124 ? 14.619 0.521 -40.682 1.00 0.00 124 ARG A CA 5
ATOM 9288 C C . ARG A 1 124 ? 14.014 0.390 -42.082 1.00 0.00 124 ARG A C 5
ATOM 9289 O O . ARG A 1 124 ? 14.762 0.487 -43.040 1.00 0.00 124 ARG A O 5
ATOM 9311 N N . MET A 1 1 ? 8.795 2.760 -4.425 1.00 0.00 1 MET A N 6
ATOM 9312 C CA . MET A 1 1 ? 7.860 2.023 -5.321 1.00 0.00 1 MET A CA 6
ATOM 9313 C C . MET A 1 1 ? 6.715 1.435 -4.493 1.00 0.00 1 MET A C 6
ATOM 9314 O O . MET A 1 1 ? 6.789 0.319 -4.018 1.00 0.00 1 MET A O 6
ATOM 9330 N N . LYS A 1 2 ? 5.656 2.176 -4.316 1.00 0.00 2 LYS A N 6
ATOM 9331 C CA . LYS A 1 2 ? 4.508 1.657 -3.522 1.00 0.00 2 LYS A CA 6
ATOM 9332 C C . LYS A 1 2 ? 3.509 0.979 -4.461 1.00 0.00 2 LYS A C 6
ATOM 9333 O O . LYS A 1 2 ? 3.455 1.270 -5.639 1.00 0.00 2 LYS A O 6
ATOM 9352 N N . ILE A 1 3 ? 2.721 0.072 -3.950 1.00 0.00 3 ILE A N 6
ATOM 9353 C CA . ILE A 1 3 ? 1.734 -0.626 -4.820 1.00 0.00 3 ILE A CA 6
ATOM 9354 C C . ILE A 1 3 ? 0.315 -0.383 -4.303 1.00 0.00 3 ILE A C 6
ATOM 9355 O O . ILE A 1 3 ? -0.036 -0.779 -3.210 1.00 0.00 3 ILE A O 6
ATOM 9371 N N . ALA A 1 4 ? -0.508 0.254 -5.090 1.00 0.00 4 ALA A N 6
ATOM 9372 C CA . ALA A 1 4 ? -1.909 0.511 -4.658 1.00 0.00 4 ALA A CA 6
ATOM 9373 C C . ALA A 1 4 ? -2.852 -0.310 -5.540 1.00 0.00 4 ALA A C 6
ATOM 9374 O O . ALA A 1 4 ? -2.915 -0.120 -6.738 1.00 0.00 4 ALA A O 6
ATOM 9381 N N . ILE A 1 5 ? -3.576 -1.230 -4.964 1.00 0.00 5 ILE A N 6
ATOM 9382 C CA . ILE A 1 5 ? -4.498 -2.066 -5.783 1.00 0.00 5 ILE A CA 6
ATOM 9383 C C . ILE A 1 5 ? -5.938 -1.584 -5.602 1.00 0.00 5 ILE A C 6
ATOM 9384 O O . ILE A 1 5 ? -6.383 -1.327 -4.501 1.00 0.00 5 ILE A O 6
ATOM 9400 N N . ALA A 1 6 ? -6.671 -1.467 -6.676 1.00 0.00 6 ALA A N 6
ATOM 9401 C CA . ALA A 1 6 ? -8.084 -1.009 -6.567 1.00 0.00 6 ALA A CA 6
ATOM 9402 C C . ALA A 1 6 ? -8.935 -2.139 -5.984 1.00 0.00 6 ALA A C 6
ATOM 9403 O O . ALA A 1 6 ? -8.720 -3.301 -6.270 1.00 0.00 6 ALA A O 6
ATOM 9410 N N . SER A 1 7 ? -9.897 -1.811 -5.166 1.00 0.00 7 SER A N 6
ATOM 9411 C CA . SER A 1 7 ? -10.753 -2.872 -4.566 1.00 0.00 7 SER A CA 6
ATOM 9412 C C . SER A 1 7 ? -12.143 -2.306 -4.269 1.00 0.00 7 SER A C 6
ATOM 9413 O O . SER A 1 7 ? -12.324 -1.113 -4.130 1.00 0.00 7 SER A O 6
ATOM 9421 N N . SER A 1 8 ? -13.126 -3.158 -4.165 1.00 0.00 8 SER A N 6
ATOM 9422 C CA . SER A 1 8 ? -14.505 -2.676 -3.871 1.00 0.00 8 SER A CA 6
ATOM 9423 C C . SER A 1 8 ? -14.987 -3.288 -2.554 1.00 0.00 8 SER A C 6
ATOM 9424 O O . SER A 1 8 ? -16.096 -3.051 -2.118 1.00 0.00 8 SER A O 6
ATOM 9432 N N . GLY A 1 9 ? -14.163 -4.074 -1.916 1.00 0.00 9 GLY A N 6
ATOM 9433 C CA . GLY A 1 9 ? -14.575 -4.700 -0.627 1.00 0.00 9 GLY A CA 6
ATOM 9434 C C . GLY A 1 9 ? -13.543 -4.373 0.452 1.00 0.00 9 GLY A C 6
ATOM 9435 O O . GLY A 1 9 ? -12.855 -3.373 0.384 1.00 0.00 9 GLY A O 6
ATOM 9439 N N . THR A 1 10 ? -13.429 -5.205 1.451 1.00 0.00 10 THR A N 6
ATOM 9440 C CA . THR A 1 10 ? -12.442 -4.936 2.534 1.00 0.00 10 THR A CA 6
ATOM 9441 C C . THR A 1 10 ? -11.536 -6.156 2.720 1.00 0.00 10 THR A C 6
ATOM 9442 O O . THR A 1 10 ? -10.385 -6.035 3.091 1.00 0.00 10 THR A O 6
ATOM 9453 N N . ASP A 1 11 ? -12.042 -7.331 2.464 1.00 0.00 11 ASP A N 6
ATOM 9454 C CA . ASP A 1 11 ? -11.205 -8.554 2.627 1.00 0.00 11 ASP A CA 6
ATOM 9455 C C . ASP A 1 11 ? -12.073 -9.798 2.428 1.00 0.00 11 ASP A C 6
ATOM 9456 O O . ASP A 1 11 ? -11.683 -10.739 1.768 1.00 0.00 11 ASP A O 6
ATOM 9465 N N . LEU A 1 12 ? -13.246 -9.810 2.998 1.00 0.00 12 LEU A N 6
ATOM 9466 C CA . LEU A 1 12 ? -14.137 -10.995 2.844 1.00 0.00 12 LEU A CA 6
ATOM 9467 C C . LEU A 1 12 ? -14.854 -10.927 1.494 1.00 0.00 12 LEU A C 6
ATOM 9468 O O . LEU A 1 12 ? -15.704 -11.742 1.192 1.00 0.00 12 LEU A O 6
ATOM 9484 N N . GLY A 1 13 ? -14.523 -9.963 0.678 1.00 0.00 13 GLY A N 6
ATOM 9485 C CA . GLY A 1 13 ? -15.193 -9.851 -0.648 1.00 0.00 13 GLY A CA 6
ATOM 9486 C C . GLY A 1 13 ? -14.416 -8.881 -1.539 1.00 0.00 13 GLY A C 6
ATOM 9487 O O . GLY A 1 13 ? -14.981 -8.203 -2.373 1.00 0.00 13 GLY A O 6
ATOM 9491 N N . SER A 1 14 ? -13.123 -8.808 -1.373 1.00 0.00 14 SER A N 6
ATOM 9492 C CA . SER A 1 14 ? -12.316 -7.882 -2.216 1.00 0.00 14 SER A CA 6
ATOM 9493 C C . SER A 1 14 ? -12.130 -8.494 -3.607 1.00 0.00 14 SER A C 6
ATOM 9494 O O . SER A 1 14 ? -11.097 -9.053 -3.915 1.00 0.00 14 SER A O 6
ATOM 9502 N N . GLU A 1 15 ? -13.123 -8.394 -4.447 1.00 0.00 15 GLU A N 6
ATOM 9503 C CA . GLU A 1 15 ? -13.001 -8.973 -5.815 1.00 0.00 15 GLU A CA 6
ATOM 9504 C C . GLU A 1 15 ? -12.137 -8.056 -6.685 1.00 0.00 15 GLU A C 6
ATOM 9505 O O . GLU A 1 15 ? -11.922 -8.316 -7.853 1.00 0.00 15 GLU A O 6
ATOM 9517 N N . VAL A 1 16 ? -11.638 -6.987 -6.128 1.00 0.00 16 VAL A N 6
ATOM 9518 C CA . VAL A 1 16 ? -10.789 -6.059 -6.928 1.00 0.00 16 VAL A CA 6
ATOM 9519 C C . VAL A 1 16 ? -11.673 -5.264 -7.891 1.00 0.00 16 VAL A C 6
ATOM 9520 O O . VAL A 1 16 ? -11.202 -4.698 -8.857 1.00 0.00 16 VAL A O 6
ATOM 9533 N N . SER A 1 17 ? -12.951 -5.217 -7.634 1.00 0.00 17 SER A N 6
ATOM 9534 C CA . SER A 1 17 ? -13.864 -4.459 -8.534 1.00 0.00 17 SER A CA 6
ATOM 9535 C C . SER A 1 17 ? -13.774 -5.033 -9.950 1.00 0.00 17 SER A C 6
ATOM 9536 O O . SER A 1 17 ? -12.990 -5.921 -10.220 1.00 0.00 17 SER A O 6
ATOM 9544 N N . ARG A 1 18 ? -14.571 -4.536 -10.855 1.00 0.00 18 ARG A N 6
ATOM 9545 C CA . ARG A 1 18 ? -14.528 -5.056 -12.250 1.00 0.00 18 ARG A CA 6
ATOM 9546 C C . ARG A 1 18 ? -13.910 -4.001 -13.171 1.00 0.00 18 ARG A C 6
ATOM 9547 O O . ARG A 1 18 ? -13.192 -4.318 -14.098 1.00 0.00 18 ARG A O 6
ATOM 9568 N N . PHE A 1 19 ? -14.183 -2.749 -12.922 1.00 0.00 19 PHE A N 6
ATOM 9569 C CA . PHE A 1 19 ? -13.609 -1.677 -13.784 1.00 0.00 19 PHE A CA 6
ATOM 9570 C C . PHE A 1 19 ? -13.000 -0.587 -12.900 1.00 0.00 19 PHE A C 6
ATOM 9571 O O . PHE A 1 19 ? -13.664 -0.010 -12.061 1.00 0.00 19 PHE A O 6
ATOM 9588 N N . PHE A 1 20 ? -11.740 -0.299 -13.082 1.00 0.00 20 PHE A N 6
ATOM 9589 C CA . PHE A 1 20 ? -11.088 0.753 -12.253 1.00 0.00 20 PHE A CA 6
ATOM 9590 C C . PHE A 1 20 ? -11.770 2.099 -12.507 1.00 0.00 20 PHE A C 6
ATOM 9591 O O . PHE A 1 20 ? -11.459 2.795 -13.453 1.00 0.00 20 PHE A O 6
ATOM 9608 N N . GLY A 1 21 ? -12.693 2.473 -11.666 1.00 0.00 21 GLY A N 6
ATOM 9609 C CA . GLY A 1 21 ? -13.392 3.775 -11.854 1.00 0.00 21 GLY A CA 6
ATOM 9610 C C . GLY A 1 21 ? -13.518 4.481 -10.504 1.00 0.00 21 GLY A C 6
ATOM 9611 O O . GLY A 1 21 ? -12.681 5.276 -10.128 1.00 0.00 21 GLY A O 6
ATOM 9615 N N . ARG A 1 22 ? -14.556 4.192 -9.770 1.00 0.00 22 ARG A N 6
ATOM 9616 C CA . ARG A 1 22 ? -14.732 4.843 -8.441 1.00 0.00 22 ARG A CA 6
ATOM 9617 C C . ARG A 1 22 ? -14.633 3.782 -7.345 1.00 0.00 22 ARG A C 6
ATOM 9618 O O . ARG A 1 22 ? -15.415 3.762 -6.415 1.00 0.00 22 ARG A O 6
ATOM 9639 N N . ALA A 1 23 ? -13.678 2.898 -7.450 1.00 0.00 23 ALA A N 6
ATOM 9640 C CA . ALA A 1 23 ? -13.524 1.833 -6.418 1.00 0.00 23 ALA A CA 6
ATOM 9641 C C . ALA A 1 23 ? -13.708 2.445 -5.022 1.00 0.00 23 ALA A C 6
ATOM 9642 O O . ALA A 1 23 ? -12.906 3.252 -4.597 1.00 0.00 23 ALA A O 6
ATOM 9649 N N . PRO A 1 24 ? -14.758 2.042 -4.348 1.00 0.00 24 PRO A N 6
ATOM 9650 C CA . PRO A 1 24 ? -15.070 2.536 -2.994 1.00 0.00 24 PRO A CA 6
ATOM 9651 C C . PRO A 1 24 ? -14.232 1.804 -1.936 1.00 0.00 24 PRO A C 6
ATOM 9652 O O . PRO A 1 24 ? -14.582 1.770 -0.773 1.00 0.00 24 PRO A O 6
ATOM 9663 N N . TYR A 1 25 ? -13.130 1.217 -2.324 1.00 0.00 25 TYR A N 6
ATOM 9664 C CA . TYR A 1 25 ? -12.283 0.494 -1.335 1.00 0.00 25 TYR A CA 6
ATOM 9665 C C . TYR A 1 25 ? -10.867 0.352 -1.891 1.00 0.00 25 TYR A C 6
ATOM 9666 O O . TYR A 1 25 ? -10.434 -0.725 -2.250 1.00 0.00 25 TYR A O 6
ATOM 9684 N N . PHE A 1 26 ? -10.141 1.433 -1.966 1.00 0.00 26 PHE A N 6
ATOM 9685 C CA . PHE A 1 26 ? -8.752 1.362 -2.501 1.00 0.00 26 PHE A CA 6
ATOM 9686 C C . PHE A 1 26 ? -7.813 0.840 -1.412 1.00 0.00 26 PHE A C 6
ATOM 9687 O O . PHE A 1 26 ? -7.761 1.367 -0.318 1.00 0.00 26 PHE A O 6
ATOM 9704 N N . MET A 1 27 ? -7.070 -0.192 -1.702 1.00 0.00 27 MET A N 6
ATOM 9705 C CA . MET A 1 27 ? -6.134 -0.747 -0.684 1.00 0.00 27 MET A CA 6
ATOM 9706 C C . MET A 1 27 ? -4.713 -0.269 -0.984 1.00 0.00 27 MET A C 6
ATOM 9707 O O . MET A 1 27 ? -4.141 -0.590 -2.008 1.00 0.00 27 MET A O 6
ATOM 9721 N N . ILE A 1 28 ? -4.139 0.501 -0.099 1.00 0.00 28 ILE A N 6
ATOM 9722 C CA . ILE A 1 28 ? -2.755 1.004 -0.330 1.00 0.00 28 ILE A CA 6
ATOM 9723 C C . ILE A 1 28 ? -1.753 0.107 0.399 1.00 0.00 28 ILE A C 6
ATOM 9724 O O . ILE A 1 28 ? -1.913 -0.200 1.565 1.00 0.00 28 ILE A O 6
ATOM 9740 N N . VAL A 1 29 ? -0.719 -0.312 -0.276 1.00 0.00 29 VAL A N 6
ATOM 9741 C CA . VAL A 1 29 ? 0.297 -1.183 0.377 1.00 0.00 29 VAL A CA 6
ATOM 9742 C C . VAL A 1 29 ? 1.691 -0.612 0.112 1.00 0.00 29 VAL A C 6
ATOM 9743 O O . VAL A 1 29 ? 2.000 -0.188 -0.984 1.00 0.00 29 VAL A O 6
ATOM 9756 N N . GLU A 1 30 ? 2.535 -0.588 1.106 1.00 0.00 30 GLU A N 6
ATOM 9757 C CA . GLU A 1 30 ? 3.903 -0.032 0.903 1.00 0.00 30 GLU A CA 6
ATOM 9758 C C . GLU A 1 30 ? 4.948 -1.121 1.154 1.00 0.00 30 GLU A C 6
ATOM 9759 O O . GLU A 1 30 ? 5.345 -1.366 2.276 1.00 0.00 30 GLU A O 6
ATOM 9771 N N . MET A 1 31 ? 5.404 -1.769 0.118 1.00 0.00 31 MET A N 6
ATOM 9772 C CA . MET A 1 31 ? 6.430 -2.835 0.298 1.00 0.00 31 MET A CA 6
ATOM 9773 C C . MET A 1 31 ? 7.811 -2.185 0.407 1.00 0.00 31 MET A C 6
ATOM 9774 O O . MET A 1 31 ? 8.080 -1.172 -0.207 1.00 0.00 31 MET A O 6
ATOM 9788 N N . LYS A 1 32 ? 8.689 -2.753 1.190 1.00 0.00 32 LYS A N 6
ATOM 9789 C CA . LYS A 1 32 ? 10.046 -2.156 1.337 1.00 0.00 32 LYS A CA 6
ATOM 9790 C C . LYS A 1 32 ? 11.048 -2.911 0.460 1.00 0.00 32 LYS A C 6
ATOM 9791 O O . LYS A 1 32 ? 11.538 -2.391 -0.524 1.00 0.00 32 LYS A O 6
ATOM 9810 N N . LYS A 1 33 ? 11.367 -4.128 0.809 1.00 0.00 33 LYS A N 6
ATOM 9811 C CA . LYS A 1 33 ? 12.346 -4.900 -0.007 1.00 0.00 33 LYS A CA 6
ATOM 9812 C C . LYS A 1 33 ? 11.875 -6.349 -0.155 1.00 0.00 33 LYS A C 6
ATOM 9813 O O . LYS A 1 33 ? 12.530 -7.271 0.288 1.00 0.00 33 LYS A O 6
ATOM 9832 N N . GLY A 1 34 ? 10.748 -6.558 -0.777 1.00 0.00 34 GLY A N 6
ATOM 9833 C CA . GLY A 1 34 ? 10.244 -7.949 -0.956 1.00 0.00 34 GLY A CA 6
ATOM 9834 C C . GLY A 1 34 ? 9.561 -8.423 0.329 1.00 0.00 34 GLY A C 6
ATOM 9835 O O . GLY A 1 34 ? 9.577 -9.592 0.655 1.00 0.00 34 GLY A O 6
ATOM 9839 N N . ASN A 1 35 ? 8.957 -7.526 1.060 1.00 0.00 35 ASN A N 6
ATOM 9840 C CA . ASN A 1 35 ? 8.274 -7.933 2.319 1.00 0.00 35 ASN A CA 6
ATOM 9841 C C . ASN A 1 35 ? 7.249 -6.869 2.712 1.00 0.00 35 ASN A C 6
ATOM 9842 O O . ASN A 1 35 ? 7.579 -5.867 3.315 1.00 0.00 35 ASN A O 6
ATOM 9853 N N . ILE A 1 36 ? 6.006 -7.078 2.376 1.00 0.00 36 ILE A N 6
ATOM 9854 C CA . ILE A 1 36 ? 4.959 -6.080 2.731 1.00 0.00 36 ILE A CA 6
ATOM 9855 C C . ILE A 1 36 ? 5.167 -5.620 4.174 1.00 0.00 36 ILE A C 6
ATOM 9856 O O . ILE A 1 36 ? 5.358 -6.420 5.069 1.00 0.00 36 ILE A O 6
ATOM 9872 N N . GLU A 1 37 ? 5.139 -4.336 4.411 1.00 0.00 37 GLU A N 6
ATOM 9873 C CA . GLU A 1 37 ? 5.343 -3.831 5.798 1.00 0.00 37 GLU A CA 6
ATOM 9874 C C . GLU A 1 37 ? 4.231 -2.843 6.157 1.00 0.00 37 GLU A C 6
ATOM 9875 O O . GLU A 1 37 ? 4.361 -2.057 7.074 1.00 0.00 37 GLU A O 6
ATOM 9887 N N . SER A 1 38 ? 3.137 -2.873 5.445 1.00 0.00 38 SER A N 6
ATOM 9888 C CA . SER A 1 38 ? 2.025 -1.931 5.755 1.00 0.00 38 SER A CA 6
ATOM 9889 C C . SER A 1 38 ? 0.915 -2.087 4.715 1.00 0.00 38 SER A C 6
ATOM 9890 O O . SER A 1 38 ? 1.157 -2.064 3.524 1.00 0.00 38 SER A O 6
ATOM 9898 N N . SER A 1 39 ? -0.303 -2.244 5.157 1.00 0.00 39 SER A N 6
ATOM 9899 C CA . SER A 1 39 ? -1.432 -2.399 4.197 1.00 0.00 39 SER A CA 6
ATOM 9900 C C . SER A 1 39 ? -2.708 -1.825 4.817 1.00 0.00 39 SER A C 6
ATOM 9901 O O . SER A 1 39 ? -3.281 -2.398 5.722 1.00 0.00 39 SER A O 6
ATOM 9909 N N . GLU A 1 40 ? -3.155 -0.697 4.341 1.00 0.00 40 GLU A N 6
ATOM 9910 C CA . GLU A 1 40 ? -4.391 -0.088 4.906 1.00 0.00 40 GLU A CA 6
ATOM 9911 C C . GLU A 1 40 ? -5.460 0.006 3.815 1.00 0.00 40 GLU A C 6
ATOM 9912 O O . GLU A 1 40 ? -5.174 -0.110 2.640 1.00 0.00 40 GLU A O 6
ATOM 9924 N N . VAL A 1 41 ? -6.690 0.217 4.196 1.00 0.00 41 VAL A N 6
ATOM 9925 C CA . VAL A 1 41 ? -7.778 0.318 3.183 1.00 0.00 41 VAL A CA 6
ATOM 9926 C C . VAL A 1 41 ? -8.516 1.647 3.357 1.00 0.00 41 VAL A C 6
ATOM 9927 O O . VAL A 1 41 ? -8.636 2.163 4.450 1.00 0.00 41 VAL A O 6
ATOM 9940 N N . ILE A 1 42 ? -9.010 2.205 2.286 1.00 0.00 42 ILE A N 6
ATOM 9941 C CA . ILE A 1 42 ? -9.741 3.500 2.388 1.00 0.00 42 ILE A CA 6
ATOM 9942 C C . ILE A 1 42 ? -10.933 3.488 1.427 1.00 0.00 42 ILE A C 6
ATOM 9943 O O . ILE A 1 42 ? -10.933 2.793 0.432 1.00 0.00 42 ILE A O 6
ATOM 9959 N N . GLU A 1 43 ? -11.949 4.255 1.718 1.00 0.00 43 GLU A N 6
ATOM 9960 C CA . GLU A 1 43 ? -13.139 4.287 0.822 1.00 0.00 43 GLU A CA 6
ATOM 9961 C C . GLU A 1 43 ? -12.995 5.436 -0.177 1.00 0.00 43 GLU A C 6
ATOM 9962 O O . GLU A 1 43 ? -13.717 6.412 -0.124 1.00 0.00 43 GLU A O 6
ATOM 9974 N N . ASN A 1 44 ? -12.068 5.327 -1.089 1.00 0.00 44 ASN A N 6
ATOM 9975 C CA . ASN A 1 44 ? -11.877 6.411 -2.093 1.00 0.00 44 ASN A CA 6
ATOM 9976 C C . ASN A 1 44 ? -11.702 7.754 -1.377 1.00 0.00 44 ASN A C 6
ATOM 9977 O O . ASN A 1 44 ? -12.669 8.431 -1.090 1.00 0.00 44 ASN A O 6
ATOM 9988 N N . PRO A 1 45 ? -10.467 8.098 -1.115 1.00 0.00 45 PRO A N 6
ATOM 9989 C CA . PRO A 1 45 ? -10.122 9.359 -0.436 1.00 0.00 45 PRO A CA 6
ATOM 9990 C C . PRO A 1 45 ? -10.216 10.534 -1.413 1.00 0.00 45 PRO A C 6
ATOM 9991 O O . PRO A 1 45 ? -9.428 10.656 -2.330 1.00 0.00 45 PRO A O 6
ATOM 10002 N N . SER A 1 46 ? -11.174 11.400 -1.223 1.00 0.00 46 SER A N 6
ATOM 10003 C CA . SER A 1 46 ? -11.316 12.565 -2.140 1.00 0.00 46 SER A CA 6
ATOM 10004 C C . SER A 1 46 ? -11.378 12.072 -3.588 1.00 0.00 46 SER A C 6
ATOM 10005 O O . SER A 1 46 ? -11.130 12.814 -4.516 1.00 0.00 46 SER A O 6
ATOM 10013 N N . ALA A 1 47 ? -11.707 10.825 -3.787 1.00 0.00 47 ALA A N 6
ATOM 10014 C CA . ALA A 1 47 ? -11.783 10.288 -5.175 1.00 0.00 47 ALA A CA 6
ATOM 10015 C C . ALA A 1 47 ? -12.934 10.967 -5.922 1.00 0.00 47 ALA A C 6
ATOM 10016 O O . ALA A 1 47 ? -12.918 11.084 -7.131 1.00 0.00 47 ALA A O 6
ATOM 10023 N N . SER A 1 48 ? -13.931 11.417 -5.211 1.00 0.00 48 SER A N 6
ATOM 10024 C CA . SER A 1 48 ? -15.079 12.089 -5.882 1.00 0.00 48 SER A CA 6
ATOM 10025 C C . SER A 1 48 ? -15.478 13.330 -5.082 1.00 0.00 48 SER A C 6
ATOM 10026 O O . SER A 1 48 ? -16.642 13.570 -4.827 1.00 0.00 48 SER A O 6
ATOM 10034 N N . ALA A 1 49 ? -14.519 14.120 -4.682 1.00 0.00 49 ALA A N 6
ATOM 10035 C CA . ALA A 1 49 ? -14.839 15.345 -3.898 1.00 0.00 49 ALA A CA 6
ATOM 10036 C C . ALA A 1 49 ? -15.789 16.238 -4.700 1.00 0.00 49 ALA A C 6
ATOM 10037 O O . ALA A 1 49 ? -16.758 16.753 -4.178 1.00 0.00 49 ALA A O 6
ATOM 10044 N N . SER A 1 50 ? -15.519 16.429 -5.962 1.00 0.00 50 SER A N 6
ATOM 10045 C CA . SER A 1 50 ? -16.408 17.291 -6.790 1.00 0.00 50 SER A CA 6
ATOM 10046 C C . SER A 1 50 ? -17.066 16.450 -7.885 1.00 0.00 50 SER A C 6
ATOM 10047 O O . SER A 1 50 ? -17.401 16.943 -8.944 1.00 0.00 50 SER A O 6
ATOM 10055 N N . GLY A 1 51 ? -17.258 15.182 -7.639 1.00 0.00 51 GLY A N 6
ATOM 10056 C CA . GLY A 1 51 ? -17.897 14.312 -8.666 1.00 0.00 51 GLY A CA 6
ATOM 10057 C C . GLY A 1 51 ? -16.860 13.916 -9.720 1.00 0.00 51 GLY A C 6
ATOM 10058 O O . GLY A 1 51 ? -15.713 13.660 -9.411 1.00 0.00 51 GLY A O 6
ATOM 10062 N N . GLY A 1 52 ? -17.254 13.865 -10.962 1.00 0.00 52 GLY A N 6
ATOM 10063 C CA . GLY A 1 52 ? -16.292 13.486 -12.035 1.00 0.00 52 GLY A CA 6
ATOM 10064 C C . GLY A 1 52 ? -16.597 12.067 -12.519 1.00 0.00 52 GLY A C 6
ATOM 10065 O O . GLY A 1 52 ? -17.717 11.748 -12.868 1.00 0.00 52 GLY A O 6
ATOM 10069 N N . ALA A 1 53 ? -15.611 11.213 -12.546 1.00 0.00 53 ALA A N 6
ATOM 10070 C CA . ALA A 1 53 ? -15.850 9.816 -13.009 1.00 0.00 53 ALA A CA 6
ATOM 10071 C C . ALA A 1 53 ? -14.862 8.873 -12.318 1.00 0.00 53 ALA A C 6
ATOM 10072 O O . ALA A 1 53 ? -15.250 7.932 -11.655 1.00 0.00 53 ALA A O 6
ATOM 10079 N N . GLY A 1 54 ? -13.588 9.116 -12.469 1.00 0.00 54 GLY A N 6
ATOM 10080 C CA . GLY A 1 54 ? -12.580 8.230 -11.818 1.00 0.00 54 GLY A CA 6
ATOM 10081 C C . GLY A 1 54 ? -11.241 8.354 -12.546 1.00 0.00 54 GLY A C 6
ATOM 10082 O O . GLY A 1 54 ? -10.198 8.046 -12.004 1.00 0.00 54 GLY A O 6
ATOM 10086 N N . ILE A 1 55 ? -11.258 8.800 -13.773 1.00 0.00 55 ILE A N 6
ATOM 10087 C CA . ILE A 1 55 ? -9.984 8.941 -14.532 1.00 0.00 55 ILE A CA 6
ATOM 10088 C C . ILE A 1 55 ? -9.161 10.086 -13.939 1.00 0.00 55 ILE A C 6
ATOM 10089 O O . ILE A 1 55 ? -7.972 9.963 -13.721 1.00 0.00 55 ILE A O 6
ATOM 10105 N N . ARG A 1 56 ? -9.785 11.203 -13.678 1.00 0.00 56 ARG A N 6
ATOM 10106 C CA . ARG A 1 56 ? -9.039 12.356 -13.100 1.00 0.00 56 ARG A CA 6
ATOM 10107 C C . ARG A 1 56 ? -8.499 11.976 -11.721 1.00 0.00 56 ARG A C 6
ATOM 10108 O O . ARG A 1 56 ? -7.444 12.419 -11.312 1.00 0.00 56 ARG A O 6
ATOM 10129 N N . THR A 1 57 ? -9.214 11.158 -10.998 1.00 0.00 57 THR A N 6
ATOM 10130 C CA . THR A 1 57 ? -8.742 10.751 -9.645 1.00 0.00 57 THR A CA 6
ATOM 10131 C C . THR A 1 57 ? -7.376 10.071 -9.760 1.00 0.00 57 THR A C 6
ATOM 10132 O O . THR A 1 57 ? -6.608 10.036 -8.820 1.00 0.00 57 THR A O 6
ATOM 10143 N N . ALA A 1 58 ? -7.069 9.527 -10.906 1.00 0.00 58 ALA A N 6
ATOM 10144 C CA . ALA A 1 58 ? -5.754 8.848 -11.080 1.00 0.00 58 ALA A CA 6
ATOM 10145 C C . ALA A 1 58 ? -4.627 9.802 -10.677 1.00 0.00 58 ALA A C 6
ATOM 10146 O O . ALA A 1 58 ? -3.770 9.466 -9.883 1.00 0.00 58 ALA A O 6
ATOM 10153 N N . GLN A 1 59 ? -4.618 10.989 -11.219 1.00 0.00 59 GLN A N 6
ATOM 10154 C CA . GLN A 1 59 ? -3.542 11.960 -10.866 1.00 0.00 59 GLN A CA 6
ATOM 10155 C C . GLN A 1 59 ? -3.348 11.978 -9.349 1.00 0.00 59 GLN A C 6
ATOM 10156 O O . GLN A 1 59 ? -2.237 11.964 -8.856 1.00 0.00 59 GLN A O 6
ATOM 10170 N N . ILE A 1 60 ? -4.418 12.013 -8.603 1.00 0.00 60 ILE A N 6
ATOM 10171 C CA . ILE A 1 60 ? -4.292 12.034 -7.118 1.00 0.00 60 ILE A CA 6
ATOM 10172 C C . ILE A 1 60 ? -3.616 10.746 -6.644 1.00 0.00 60 ILE A C 6
ATOM 10173 O O . ILE A 1 60 ? -2.790 10.759 -5.751 1.00 0.00 60 ILE A O 6
ATOM 10189 N N . ILE A 1 61 ? -3.958 9.633 -7.232 1.00 0.00 61 ILE A N 6
ATOM 10190 C CA . ILE A 1 61 ? -3.334 8.347 -6.813 1.00 0.00 61 ILE A CA 6
ATOM 10191 C C . ILE A 1 61 ? -1.846 8.361 -7.171 1.00 0.00 61 ILE A C 6
ATOM 10192 O O . ILE A 1 61 ? -1.059 7.614 -6.625 1.00 0.00 61 ILE A O 6
ATOM 10208 N N . ALA A 1 62 ? -1.455 9.205 -8.086 1.00 0.00 62 ALA A N 6
ATOM 10209 C CA . ALA A 1 62 ? -0.019 9.265 -8.480 1.00 0.00 62 ALA A CA 6
ATOM 10210 C C . ALA A 1 62 ? 0.777 10.022 -7.414 1.00 0.00 62 ALA A C 6
ATOM 10211 O O . ALA A 1 62 ? 1.911 9.697 -7.124 1.00 0.00 62 ALA A O 6
ATOM 10218 N N . ASN A 1 63 ? 0.192 11.033 -6.831 1.00 0.00 63 ASN A N 6
ATOM 10219 C CA . ASN A 1 63 ? 0.917 11.812 -5.786 1.00 0.00 63 ASN A CA 6
ATOM 10220 C C . ASN A 1 63 ? 0.958 11.012 -4.482 1.00 0.00 63 ASN A C 6
ATOM 10221 O O . ASN A 1 63 ? 1.502 11.455 -3.490 1.00 0.00 63 ASN A O 6
ATOM 10232 N N . ASN A 1 64 ? 0.387 9.840 -4.471 1.00 0.00 64 ASN A N 6
ATOM 10233 C CA . ASN A 1 64 ? 0.394 9.020 -3.227 1.00 0.00 64 ASN A CA 6
ATOM 10234 C C . ASN A 1 64 ? 1.718 8.260 -3.116 1.00 0.00 64 ASN A C 6
ATOM 10235 O O . ASN A 1 64 ? 2.003 7.636 -2.114 1.00 0.00 64 ASN A O 6
ATOM 10246 N N . GLY A 1 65 ? 2.530 8.307 -4.137 1.00 0.00 65 GLY A N 6
ATOM 10247 C CA . GLY A 1 65 ? 3.833 7.585 -4.085 1.00 0.00 65 GLY A CA 6
ATOM 10248 C C . GLY A 1 65 ? 3.687 6.221 -4.759 1.00 0.00 65 GLY A C 6
ATOM 10249 O O . GLY A 1 65 ? 4.648 5.641 -5.225 1.00 0.00 65 GLY A O 6
ATOM 10253 N N . VAL A 1 66 ? 2.491 5.703 -4.816 1.00 0.00 66 VAL A N 6
ATOM 10254 C CA . VAL A 1 66 ? 2.279 4.376 -5.460 1.00 0.00 66 VAL A CA 6
ATOM 10255 C C . VAL A 1 66 ? 2.729 4.434 -6.918 1.00 0.00 66 VAL A C 6
ATOM 10256 O O . VAL A 1 66 ? 1.976 4.802 -7.797 1.00 0.00 66 VAL A O 6
ATOM 10269 N N . LYS A 1 67 ? 3.949 4.058 -7.183 1.00 0.00 67 LYS A N 6
ATOM 10270 C CA . LYS A 1 67 ? 4.440 4.077 -8.586 1.00 0.00 67 LYS A CA 6
ATOM 10271 C C . LYS A 1 67 ? 3.917 2.834 -9.308 1.00 0.00 67 LYS A C 6
ATOM 10272 O O . LYS A 1 67 ? 4.126 2.656 -10.491 1.00 0.00 67 LYS A O 6
ATOM 10291 N N . ALA A 1 68 ? 3.229 1.973 -8.604 1.00 0.00 68 ALA A N 6
ATOM 10292 C CA . ALA A 1 68 ? 2.687 0.746 -9.251 1.00 0.00 68 ALA A CA 6
ATOM 10293 C C . ALA A 1 68 ? 1.240 0.539 -8.803 1.00 0.00 68 ALA A C 6
ATOM 10294 O O . ALA A 1 68 ? 0.978 0.103 -7.700 1.00 0.00 68 ALA A O 6
ATOM 10301 N N . VAL A 1 69 ? 0.293 0.857 -9.643 1.00 0.00 69 VAL A N 6
ATOM 10302 C CA . VAL A 1 69 ? -1.135 0.684 -9.249 1.00 0.00 69 VAL A CA 6
ATOM 10303 C C . VAL A 1 69 ? -1.768 -0.448 -10.060 1.00 0.00 69 VAL A C 6
ATOM 10304 O O . VAL A 1 69 ? -1.676 -0.488 -11.270 1.00 0.00 69 VAL A O 6
ATOM 10317 N N . ILE A 1 70 ? -2.421 -1.367 -9.398 1.00 0.00 70 ILE A N 6
ATOM 10318 C CA . ILE A 1 70 ? -3.070 -2.494 -10.126 1.00 0.00 70 ILE A CA 6
ATOM 10319 C C . ILE A 1 70 ? -4.522 -2.122 -10.431 1.00 0.00 70 ILE A C 6
ATOM 10320 O O . ILE A 1 70 ? -5.311 -1.874 -9.539 1.00 0.00 70 ILE A O 6
ATOM 10336 N N . ALA A 1 71 ? -4.883 -2.075 -11.685 1.00 0.00 71 ALA A N 6
ATOM 10337 C CA . ALA A 1 71 ? -6.284 -1.712 -12.041 1.00 0.00 71 ALA A CA 6
ATOM 10338 C C . ALA A 1 71 ? -6.619 -2.253 -13.431 1.00 0.00 71 ALA A C 6
ATOM 10339 O O . ALA A 1 71 ? -5.788 -2.832 -14.103 1.00 0.00 71 ALA A O 6
ATOM 10346 N N . SER A 1 72 ? -7.834 -2.069 -13.862 1.00 0.00 72 SER A N 6
ATOM 10347 C CA . SER A 1 72 ? -8.230 -2.571 -15.207 1.00 0.00 72 SER A CA 6
ATOM 10348 C C . SER A 1 72 ? -9.366 -1.708 -15.760 1.00 0.00 72 SER A C 6
ATOM 10349 O O . SER A 1 72 ? -10.395 -2.208 -16.173 1.00 0.00 72 SER A O 6
ATOM 10357 N N . SER A 1 73 ? -9.191 -0.414 -15.772 1.00 0.00 73 SER A N 6
ATOM 10358 C CA . SER A 1 73 ? -10.263 0.477 -16.300 1.00 0.00 73 SER A CA 6
ATOM 10359 C C . SER A 1 73 ? -10.816 -0.108 -17.604 1.00 0.00 73 SER A C 6
ATOM 10360 O O . SER A 1 73 ? -10.234 -1.011 -18.170 1.00 0.00 73 SER A O 6
ATOM 10368 N N . PRO A 1 74 ? -11.925 0.429 -18.040 1.00 0.00 74 PRO A N 6
ATOM 10369 C CA . PRO A 1 74 ? -12.589 -0.015 -19.277 1.00 0.00 74 PRO A CA 6
ATOM 10370 C C . PRO A 1 74 ? -11.880 0.572 -20.501 1.00 0.00 74 PRO A C 6
ATOM 10371 O O . PRO A 1 74 ? -12.244 0.304 -21.629 1.00 0.00 74 PRO A O 6
ATOM 10382 N N . GLY A 1 75 ? -10.870 1.370 -20.287 1.00 0.00 75 GLY A N 6
ATOM 10383 C CA . GLY A 1 75 ? -10.140 1.972 -21.439 1.00 0.00 75 GLY A CA 6
ATOM 10384 C C . GLY A 1 75 ? -8.778 2.494 -20.968 1.00 0.00 75 GLY A C 6
ATOM 10385 O O . GLY A 1 75 ? -8.523 2.573 -19.783 1.00 0.00 75 GLY A O 6
ATOM 10389 N N . PRO A 1 76 ? -7.945 2.835 -21.919 1.00 0.00 76 PRO A N 6
ATOM 10390 C CA . PRO A 1 76 ? -6.593 3.357 -21.644 1.00 0.00 76 PRO A CA 6
ATOM 10391 C C . PRO A 1 76 ? -6.656 4.838 -21.256 1.00 0.00 76 PRO A C 6
ATOM 10392 O O . PRO A 1 76 ? -5.644 5.499 -21.129 1.00 0.00 76 PRO A O 6
ATOM 10403 N N . ASN A 1 77 ? -7.835 5.365 -21.069 1.00 0.00 77 ASN A N 6
ATOM 10404 C CA . ASN A 1 77 ? -7.959 6.803 -20.694 1.00 0.00 77 ASN A CA 6
ATOM 10405 C C . ASN A 1 77 ? -7.201 7.062 -19.389 1.00 0.00 77 ASN A C 6
ATOM 10406 O O . ASN A 1 77 ? -6.487 8.036 -19.259 1.00 0.00 77 ASN A O 6
ATOM 10417 N N . ALA A 1 78 ? -7.354 6.202 -18.419 1.00 0.00 78 ALA A N 6
ATOM 10418 C CA . ALA A 1 78 ? -6.645 6.405 -17.123 1.00 0.00 78 ALA A CA 6
ATOM 10419 C C . ALA A 1 78 ? -5.173 6.009 -17.268 1.00 0.00 78 ALA A C 6
ATOM 10420 O O . ALA A 1 78 ? -4.283 6.741 -16.879 1.00 0.00 78 ALA A O 6
ATOM 10427 N N . PHE A 1 79 ? -4.908 4.856 -17.819 1.00 0.00 79 PHE A N 6
ATOM 10428 C CA . PHE A 1 79 ? -3.493 4.413 -17.981 1.00 0.00 79 PHE A CA 6
ATOM 10429 C C . PHE A 1 79 ? -2.702 5.476 -18.748 1.00 0.00 79 PHE A C 6
ATOM 10430 O O . PHE A 1 79 ? -1.488 5.513 -18.699 1.00 0.00 79 PHE A O 6
ATOM 10447 N N . GLU A 1 80 ? -3.375 6.337 -19.460 1.00 0.00 80 GLU A N 6
ATOM 10448 C CA . GLU A 1 80 ? -2.654 7.389 -20.231 1.00 0.00 80 GLU A CA 6
ATOM 10449 C C . GLU A 1 80 ? -2.184 8.496 -19.284 1.00 0.00 80 GLU A C 6
ATOM 10450 O O . GLU A 1 80 ? -1.051 8.931 -19.339 1.00 0.00 80 GLU A O 6
ATOM 10462 N N . VAL A 1 81 ? -3.042 8.956 -18.416 1.00 0.00 81 VAL A N 6
ATOM 10463 C CA . VAL A 1 81 ? -2.638 10.037 -17.471 1.00 0.00 81 VAL A CA 6
ATOM 10464 C C . VAL A 1 81 ? -1.541 9.516 -16.537 1.00 0.00 81 VAL A C 6
ATOM 10465 O O . VAL A 1 81 ? -0.504 10.131 -16.379 1.00 0.00 81 VAL A O 6
ATOM 10478 N N . LEU A 1 82 ? -1.761 8.389 -15.917 1.00 0.00 82 LEU A N 6
ATOM 10479 C CA . LEU A 1 82 ? -0.734 7.831 -14.993 1.00 0.00 82 LEU A CA 6
ATOM 10480 C C . LEU A 1 82 ? 0.601 7.693 -15.728 1.00 0.00 82 LEU A C 6
ATOM 10481 O O . LEU A 1 82 ? 1.640 8.069 -15.224 1.00 0.00 82 LEU A O 6
ATOM 10497 N N . ASN A 1 83 ? 0.582 7.153 -16.916 1.00 0.00 83 ASN A N 6
ATOM 10498 C CA . ASN A 1 83 ? 1.852 6.990 -17.677 1.00 0.00 83 ASN A CA 6
ATOM 10499 C C . ASN A 1 83 ? 2.520 8.355 -17.856 1.00 0.00 83 ASN A C 6
ATOM 10500 O O . ASN A 1 83 ? 3.721 8.490 -17.729 1.00 0.00 83 ASN A O 6
ATOM 10511 N N . GLU A 1 84 ? 1.752 9.368 -18.151 1.00 0.00 84 GLU A N 6
ATOM 10512 C CA . GLU A 1 84 ? 2.345 10.722 -18.340 1.00 0.00 84 GLU A CA 6
ATOM 10513 C C . GLU A 1 84 ? 3.123 11.118 -17.085 1.00 0.00 84 GLU A C 6
ATOM 10514 O O . GLU A 1 84 ? 4.264 11.528 -17.154 1.00 0.00 84 GLU A O 6
ATOM 10526 N N . LEU A 1 85 ? 2.515 11.001 -15.935 1.00 0.00 85 LEU A N 6
ATOM 10527 C CA . LEU A 1 85 ? 3.223 11.374 -14.679 1.00 0.00 85 LEU A CA 6
ATOM 10528 C C . LEU A 1 85 ? 4.475 10.507 -14.522 1.00 0.00 85 LEU A C 6
ATOM 10529 O O . LEU A 1 85 ? 5.451 10.914 -13.921 1.00 0.00 85 LEU A O 6
ATOM 10545 N N . GLY A 1 86 ? 4.462 9.318 -15.061 1.00 0.00 86 GLY A N 6
ATOM 10546 C CA . GLY A 1 86 ? 5.658 8.436 -14.944 1.00 0.00 86 GLY A CA 6
ATOM 10547 C C . GLY A 1 86 ? 5.331 7.231 -14.059 1.00 0.00 86 GLY A C 6
ATOM 10548 O O . GLY A 1 86 ? 6.204 6.477 -13.675 1.00 0.00 86 GLY A O 6
ATOM 10552 N N . ILE A 1 87 ? 4.083 7.040 -13.731 1.00 0.00 87 ILE A N 6
ATOM 10553 C CA . ILE A 1 87 ? 3.710 5.880 -12.873 1.00 0.00 87 ILE A CA 6
ATOM 10554 C C . ILE A 1 87 ? 3.292 4.705 -13.759 1.00 0.00 87 ILE A C 6
ATOM 10555 O O . ILE A 1 87 ? 2.746 4.887 -14.829 1.00 0.00 87 ILE A O 6
ATOM 10571 N N . LYS A 1 88 ? 3.547 3.501 -13.325 1.00 0.00 88 LYS A N 6
ATOM 10572 C CA . LYS A 1 88 ? 3.166 2.318 -14.147 1.00 0.00 88 LYS A CA 6
ATOM 10573 C C . LYS A 1 88 ? 1.929 1.646 -13.547 1.00 0.00 88 LYS A C 6
ATOM 10574 O O . LYS A 1 88 ? 1.647 1.771 -12.370 1.00 0.00 88 LYS A O 6
ATOM 10593 N N . ILE A 1 89 ? 1.187 0.932 -14.349 1.00 0.00 89 ILE A N 6
ATOM 10594 C CA . ILE A 1 89 ? -0.033 0.248 -13.834 1.00 0.00 89 ILE A CA 6
ATOM 10595 C C . ILE A 1 89 ? -0.100 -1.172 -14.400 1.00 0.00 89 ILE A C 6
ATOM 10596 O O . ILE A 1 89 ? 0.206 -1.406 -15.555 1.00 0.00 89 ILE A O 6
ATOM 10612 N N . TYR A 1 90 ? -0.500 -2.122 -13.598 1.00 0.00 90 TYR A N 6
ATOM 10613 C CA . TYR A 1 90 ? -0.589 -3.526 -14.089 1.00 0.00 90 TYR A CA 6
ATOM 10614 C C . TYR A 1 90 ? -2.053 -3.879 -14.368 1.00 0.00 90 TYR A C 6
ATOM 10615 O O . TYR A 1 90 ? -2.959 -3.160 -13.993 1.00 0.00 90 TYR A O 6
ATOM 10633 N N . ARG A 1 91 ? -2.291 -4.978 -15.033 1.00 0.00 91 ARG A N 6
ATOM 10634 C CA . ARG A 1 91 ? -3.691 -5.378 -15.347 1.00 0.00 91 ARG A CA 6
ATOM 10635 C C . ARG A 1 91 ? -4.284 -6.161 -14.173 1.00 0.00 91 ARG A C 6
ATOM 10636 O O . ARG A 1 91 ? -3.687 -7.093 -13.671 1.00 0.00 91 ARG A O 6
ATOM 10657 N N . ALA A 1 92 ? -5.458 -5.792 -13.734 1.00 0.00 92 ALA A N 6
ATOM 10658 C CA . ALA A 1 92 ? -6.089 -6.518 -12.596 1.00 0.00 92 ALA A CA 6
ATOM 10659 C C . ALA A 1 92 ? -6.891 -7.705 -13.132 1.00 0.00 92 ALA A C 6
ATOM 10660 O O . ALA A 1 92 ? -7.848 -7.541 -13.862 1.00 0.00 92 ALA A O 6
ATOM 10667 N N . THR A 1 93 ? -6.509 -8.900 -12.774 1.00 0.00 93 THR A N 6
ATOM 10668 C CA . THR A 1 93 ? -7.252 -10.095 -13.263 1.00 0.00 93 THR A CA 6
ATOM 10669 C C . THR A 1 93 ? -8.695 -10.036 -12.760 1.00 0.00 93 THR A C 6
ATOM 10670 O O . THR A 1 93 ? -9.597 -10.583 -13.364 1.00 0.00 93 THR A O 6
ATOM 10681 N N . GLY A 1 94 ? -8.923 -9.374 -11.658 1.00 0.00 94 GLY A N 6
ATOM 10682 C CA . GLY A 1 94 ? -10.308 -9.278 -11.119 1.00 0.00 94 GLY A CA 6
ATOM 10683 C C . GLY A 1 94 ? -10.548 -10.411 -10.118 1.00 0.00 94 GLY A C 6
ATOM 10684 O O . GLY A 1 94 ? -11.672 -10.741 -9.797 1.00 0.00 94 GLY A O 6
ATOM 10688 N N . THR A 1 95 ? -9.499 -11.009 -9.623 1.00 0.00 95 THR A N 6
ATOM 10689 C CA . THR A 1 95 ? -9.669 -12.120 -8.644 1.00 0.00 95 THR A CA 6
ATOM 10690 C C . THR A 1 95 ? -9.788 -11.542 -7.232 1.00 0.00 95 THR A C 6
ATOM 10691 O O . THR A 1 95 ? -10.858 -11.496 -6.659 1.00 0.00 95 THR A O 6
ATOM 10702 N N . SER A 1 96 ? -8.698 -11.100 -6.669 1.00 0.00 96 SER A N 6
ATOM 10703 C CA . SER A 1 96 ? -8.748 -10.525 -5.295 1.00 0.00 96 SER A CA 6
ATOM 10704 C C . SER A 1 96 ? -7.566 -9.574 -5.098 1.00 0.00 96 SER A C 6
ATOM 10705 O O . SER A 1 96 ? -6.482 -9.803 -5.596 1.00 0.00 96 SER A O 6
ATOM 10713 N N . VAL A 1 97 ? -7.768 -8.506 -4.376 1.00 0.00 97 VAL A N 6
ATOM 10714 C CA . VAL A 1 97 ? -6.657 -7.540 -4.150 1.00 0.00 97 VAL A CA 6
ATOM 10715 C C . VAL A 1 97 ? -5.593 -8.178 -3.254 1.00 0.00 97 VAL A C 6
ATOM 10716 O O . VAL A 1 97 ? -4.411 -7.949 -3.421 1.00 0.00 97 VAL A O 6
ATOM 10729 N N . GLU A 1 98 ? -5.998 -8.977 -2.305 1.00 0.00 98 GLU A N 6
ATOM 10730 C CA . GLU A 1 98 ? -5.003 -9.626 -1.407 1.00 0.00 98 GLU A CA 6
ATOM 10731 C C . GLU A 1 98 ? -4.055 -10.490 -2.242 1.00 0.00 98 GLU A C 6
ATOM 10732 O O . GLU A 1 98 ? -2.871 -10.559 -1.981 1.00 0.00 98 GLU A O 6
ATOM 10744 N N . GLU A 1 99 ? -4.568 -11.147 -3.246 1.00 0.00 99 GLU A N 6
ATOM 10745 C CA . GLU A 1 99 ? -3.699 -12.004 -4.100 1.00 0.00 99 GLU A CA 6
ATOM 10746 C C . GLU A 1 99 ? -2.802 -11.117 -4.965 1.00 0.00 99 GLU A C 6
ATOM 10747 O O . GLU A 1 99 ? -1.601 -11.295 -5.017 1.00 0.00 99 GLU A O 6
ATOM 10759 N N . ASN A 1 100 ? -3.376 -10.164 -5.648 1.00 0.00 100 ASN A N 6
ATOM 10760 C CA . ASN A 1 100 ? -2.556 -9.267 -6.511 1.00 0.00 100 ASN A CA 6
ATOM 10761 C C . ASN A 1 100 ? -1.367 -8.734 -5.711 1.00 0.00 100 ASN A C 6
ATOM 10762 O O . ASN A 1 100 ? -0.291 -8.530 -6.239 1.00 0.00 100 ASN A O 6
ATOM 10773 N N . LEU A 1 101 ? -1.552 -8.503 -4.440 1.00 0.00 101 LEU A N 6
ATOM 10774 C CA . LEU A 1 101 ? -0.435 -7.980 -3.603 1.00 0.00 101 LEU A CA 6
ATOM 10775 C C . LEU A 1 101 ? 0.794 -8.876 -3.764 1.00 0.00 101 LEU A C 6
ATOM 10776 O O . LEU A 1 101 ? 1.865 -8.421 -4.115 1.00 0.00 101 LEU A O 6
ATOM 10792 N N . LYS A 1 102 ? 0.653 -10.148 -3.506 1.00 0.00 102 LYS A N 6
ATOM 10793 C CA . LYS A 1 102 ? 1.816 -11.069 -3.640 1.00 0.00 102 LYS A CA 6
ATOM 10794 C C . LYS A 1 102 ? 2.136 -11.285 -5.121 1.00 0.00 102 LYS A C 6
ATOM 10795 O O . LYS A 1 102 ? 3.228 -11.684 -5.477 1.00 0.00 102 LYS A O 6
ATOM 10814 N N . LEU A 1 103 ? 1.195 -11.031 -5.987 1.00 0.00 103 LEU A N 6
ATOM 10815 C CA . LEU A 1 103 ? 1.452 -11.229 -7.441 1.00 0.00 103 LEU A CA 6
ATOM 10816 C C . LEU A 1 103 ? 2.401 -10.140 -7.948 1.00 0.00 103 LEU A C 6
ATOM 10817 O O . LEU A 1 103 ? 3.106 -10.323 -8.920 1.00 0.00 103 LEU A O 6
ATOM 10833 N N . PHE A 1 104 ? 2.427 -9.009 -7.297 1.00 0.00 104 PHE A N 6
ATOM 10834 C CA . PHE A 1 104 ? 3.334 -7.915 -7.746 1.00 0.00 104 PHE A CA 6
ATOM 10835 C C . PHE A 1 104 ? 4.784 -8.315 -7.465 1.00 0.00 104 PHE A C 6
ATOM 10836 O O . PHE A 1 104 ? 5.676 -8.039 -8.241 1.00 0.00 104 PHE A O 6
ATOM 10853 N N . THR A 1 105 ? 5.024 -8.963 -6.358 1.00 0.00 105 THR A N 6
ATOM 10854 C CA . THR A 1 105 ? 6.414 -9.382 -6.024 1.00 0.00 105 THR A CA 6
ATOM 10855 C C . THR A 1 105 ? 6.812 -10.573 -6.897 1.00 0.00 105 THR A C 6
ATOM 10856 O O . THR A 1 105 ? 7.978 -10.818 -7.137 1.00 0.00 105 THR A O 6
ATOM 10867 N N . GLU A 1 106 ? 5.852 -11.319 -7.374 1.00 0.00 106 GLU A N 6
ATOM 10868 C CA . GLU A 1 106 ? 6.177 -12.493 -8.231 1.00 0.00 106 GLU A CA 6
ATOM 10869 C C . GLU A 1 106 ? 6.446 -12.022 -9.662 1.00 0.00 106 GLU A C 6
ATOM 10870 O O . GLU A 1 106 ? 7.042 -12.723 -10.456 1.00 0.00 106 GLU A O 6
ATOM 10882 N N . GLY A 1 107 ? 6.009 -10.838 -9.999 1.00 0.00 107 GLY A N 6
ATOM 10883 C CA . GLY A 1 107 ? 6.242 -10.324 -11.379 1.00 0.00 107 GLY A CA 6
ATOM 10884 C C . GLY A 1 107 ? 5.274 -11.003 -12.349 1.00 0.00 107 GLY A C 6
ATOM 10885 O O . GLY A 1 107 ? 5.534 -11.100 -13.533 1.00 0.00 107 GLY A O 6
ATOM 10889 N N . ASN A 1 108 ? 4.159 -11.475 -11.862 1.00 0.00 108 ASN A N 6
ATOM 10890 C CA . ASN A 1 108 ? 3.180 -12.147 -12.762 1.00 0.00 108 ASN A CA 6
ATOM 10891 C C . ASN A 1 108 ? 2.160 -11.123 -13.264 1.00 0.00 108 ASN A C 6
ATOM 10892 O O . ASN A 1 108 ? 1.737 -11.161 -14.402 1.00 0.00 108 ASN A O 6
ATOM 10903 N N . LEU A 1 109 ? 1.760 -10.205 -12.425 1.00 0.00 109 LEU A N 6
ATOM 10904 C CA . LEU A 1 109 ? 0.769 -9.181 -12.860 1.00 0.00 109 LEU A CA 6
ATOM 10905 C C . LEU A 1 109 ? 1.505 -7.985 -13.470 1.00 0.00 109 LEU A C 6
ATOM 10906 O O . LEU A 1 109 ? 2.307 -7.342 -12.824 1.00 0.00 109 LEU A O 6
ATOM 10922 N N . GLU A 1 110 ? 1.239 -7.684 -14.712 1.00 0.00 110 GLU A N 6
ATOM 10923 C CA . GLU A 1 110 ? 1.925 -6.531 -15.362 1.00 0.00 110 GLU A CA 6
ATOM 10924 C C . GLU A 1 110 ? 0.999 -5.912 -16.410 1.00 0.00 110 GLU A C 6
ATOM 10925 O O . GLU A 1 110 ? -0.065 -6.425 -16.692 1.00 0.00 110 GLU A O 6
ATOM 10937 N N . GLU A 1 111 ? 1.397 -4.811 -16.990 1.00 0.00 111 GLU A N 6
ATOM 10938 C CA . GLU A 1 111 ? 0.537 -4.164 -18.020 1.00 0.00 111 GLU A CA 6
ATOM 10939 C C . GLU A 1 111 ? 1.264 -2.958 -18.621 1.00 0.00 111 GLU A C 6
ATOM 10940 O O . GLU A 1 111 ? 2.235 -3.103 -19.337 1.00 0.00 111 GLU A O 6
ATOM 10952 N N . ILE A 1 112 ? 0.800 -1.778 -18.354 1.00 0.00 112 ILE A N 6
ATOM 10953 C CA . ILE A 1 112 ? 1.457 -0.568 -18.926 1.00 0.00 112 ILE A CA 6
ATOM 10954 C C . ILE A 1 112 ? 2.640 -0.149 -18.050 1.00 0.00 112 ILE A C 6
ATOM 10955 O O . ILE A 1 112 ? 2.542 -0.095 -16.839 1.00 0.00 112 ILE A O 6
ATOM 10971 N N . ARG A 1 113 ? 3.755 0.154 -18.657 1.00 0.00 113 ARG A N 6
ATOM 10972 C CA . ARG A 1 113 ? 4.946 0.576 -17.867 1.00 0.00 113 ARG A CA 6
ATOM 10973 C C . ARG A 1 113 ? 5.549 1.835 -18.495 1.00 0.00 113 ARG A C 6
ATOM 10974 O O . ARG A 1 113 ? 5.035 2.365 -19.461 1.00 0.00 113 ARG A O 6
ATOM 10995 N N . SER A 1 114 ? 6.634 2.320 -17.957 1.00 0.00 114 SER A N 6
ATOM 10996 C CA . SER A 1 114 ? 7.265 3.544 -18.526 1.00 0.00 114 SER A CA 6
ATOM 10997 C C . SER A 1 114 ? 7.962 3.198 -19.846 1.00 0.00 114 SER A C 6
ATOM 10998 O O . SER A 1 114 ? 8.350 2.068 -20.061 1.00 0.00 114 SER A O 6
ATOM 11006 N N . PRO A 1 115 ? 8.101 4.190 -20.689 1.00 0.00 115 PRO A N 6
ATOM 11007 C CA . PRO A 1 115 ? 8.750 4.032 -22.003 1.00 0.00 115 PRO A CA 6
ATOM 11008 C C . PRO A 1 115 ? 10.273 3.989 -21.842 1.00 0.00 115 PRO A C 6
ATOM 11009 O O . PRO A 1 115 ? 10.943 3.147 -22.407 1.00 0.00 115 PRO A O 6
ATOM 11020 N N . GLY A 1 116 ? 10.824 4.888 -21.074 1.00 0.00 116 GLY A N 6
ATOM 11021 C CA . GLY A 1 116 ? 12.301 4.897 -20.875 1.00 0.00 116 GLY A CA 6
ATOM 11022 C C . GLY A 1 116 ? 12.613 4.807 -19.380 1.00 0.00 116 GLY A C 6
ATOM 11023 O O . GLY A 1 116 ? 12.200 3.886 -18.706 1.00 0.00 116 GLY A O 6
ATOM 11027 N N . SER A 1 117 ? 13.338 5.759 -18.858 1.00 0.00 117 SER A N 6
ATOM 11028 C CA . SER A 1 117 ? 13.675 5.730 -17.406 1.00 0.00 117 SER A CA 6
ATOM 11029 C C . SER A 1 117 ? 14.579 6.918 -17.069 1.00 0.00 117 SER A C 6
ATOM 11030 O O . SER A 1 117 ? 15.484 6.813 -16.265 1.00 0.00 117 SER A O 6
ATOM 11038 N N . GLY A 1 118 ? 14.342 8.047 -17.678 1.00 0.00 118 GLY A N 6
ATOM 11039 C CA . GLY A 1 118 ? 15.189 9.240 -17.392 1.00 0.00 118 GLY A CA 6
ATOM 11040 C C . GLY A 1 118 ? 15.497 9.973 -18.699 1.00 0.00 118 GLY A C 6
ATOM 11041 O O . GLY A 1 118 ? 14.627 10.558 -19.313 1.00 0.00 118 GLY A O 6
ATOM 11045 N N . ARG A 1 119 ? 16.728 9.944 -19.129 1.00 0.00 119 ARG A N 6
ATOM 11046 C CA . ARG A 1 119 ? 17.089 10.636 -20.397 1.00 0.00 119 ARG A CA 6
ATOM 11047 C C . ARG A 1 119 ? 16.624 9.792 -21.585 1.00 0.00 119 ARG A C 6
ATOM 11048 O O . ARG A 1 119 ? 17.061 8.674 -21.770 1.00 0.00 119 ARG A O 6
ATOM 11069 N N . GLY A 1 120 ? 15.738 10.313 -22.388 1.00 0.00 120 GLY A N 6
ATOM 11070 C CA . GLY A 1 120 ? 15.250 9.532 -23.558 1.00 0.00 120 GLY A CA 6
ATOM 11071 C C . GLY A 1 120 ? 14.679 10.482 -24.613 1.00 0.00 120 GLY A C 6
ATOM 11072 O O . GLY A 1 120 ? 13.768 11.242 -24.352 1.00 0.00 120 GLY A O 6
ATOM 11076 N N . ARG A 1 121 ? 15.206 10.439 -25.806 1.00 0.00 121 ARG A N 6
ATOM 11077 C CA . ARG A 1 121 ? 14.694 11.331 -26.882 1.00 0.00 121 ARG A CA 6
ATOM 11078 C C . ARG A 1 121 ? 13.706 10.552 -27.752 1.00 0.00 121 ARG A C 6
ATOM 11079 O O . ARG A 1 121 ? 13.932 9.407 -28.086 1.00 0.00 121 ARG A O 6
ATOM 11100 N N . ARG A 1 122 ? 12.611 11.160 -28.116 1.00 0.00 122 ARG A N 6
ATOM 11101 C CA . ARG A 1 122 ? 11.613 10.444 -28.959 1.00 0.00 122 ARG A CA 6
ATOM 11102 C C . ARG A 1 122 ? 11.069 11.387 -30.033 1.00 0.00 122 ARG A C 6
ATOM 11103 O O . ARG A 1 122 ? 10.709 12.515 -29.761 1.00 0.00 122 ARG A O 6
ATOM 11124 N N . ARG A 1 123 ? 10.999 10.928 -31.253 1.00 0.00 123 ARG A N 6
ATOM 11125 C CA . ARG A 1 123 ? 10.472 11.789 -32.348 1.00 0.00 123 ARG A CA 6
ATOM 11126 C C . ARG A 1 123 ? 9.597 10.942 -33.274 1.00 0.00 123 ARG A C 6
ATOM 11127 O O . ARG A 1 123 ? 9.431 11.246 -34.438 1.00 0.00 123 ARG A O 6
ATOM 11148 N N . ARG A 1 124 ? 9.039 9.878 -32.765 1.00 0.00 124 ARG A N 6
ATOM 11149 C CA . ARG A 1 124 ? 8.178 9.007 -33.614 1.00 0.00 124 ARG A CA 6
ATOM 11150 C C . ARG A 1 124 ? 7.117 8.333 -32.740 1.00 0.00 124 ARG A C 6
ATOM 11151 O O . ARG A 1 124 ? 6.473 7.418 -33.227 1.00 0.00 124 ARG A O 6
ATOM 11173 N N . MET A 1 1 ? 8.830 2.054 -3.694 1.00 0.00 1 MET A N 7
ATOM 11174 C CA . MET A 1 1 ? 7.644 2.013 -4.596 1.00 0.00 1 MET A CA 7
ATOM 11175 C C . MET A 1 1 ? 6.401 1.634 -3.789 1.00 0.00 1 MET A C 7
ATOM 11176 O O . MET A 1 1 ? 6.495 1.079 -2.712 1.00 0.00 1 MET A O 7
ATOM 11192 N N . LYS A 1 2 ? 5.236 1.930 -4.299 1.00 0.00 2 LYS A N 7
ATOM 11193 C CA . LYS A 1 2 ? 3.991 1.585 -3.559 1.00 0.00 2 LYS A CA 7
ATOM 11194 C C . LYS A 1 2 ? 3.010 0.888 -4.503 1.00 0.00 2 LYS A C 7
ATOM 11195 O O . LYS A 1 2 ? 2.926 1.208 -5.673 1.00 0.00 2 LYS A O 7
ATOM 11214 N N . ILE A 1 3 ? 2.269 -0.064 -4.006 1.00 0.00 3 ILE A N 7
ATOM 11215 C CA . ILE A 1 3 ? 1.295 -0.782 -4.875 1.00 0.00 3 ILE A CA 7
ATOM 11216 C C . ILE A 1 3 ? -0.123 -0.564 -4.344 1.00 0.00 3 ILE A C 7
ATOM 11217 O O . ILE A 1 3 ? -0.524 -1.149 -3.358 1.00 0.00 3 ILE A O 7
ATOM 11233 N N . ALA A 1 4 ? -0.885 0.273 -4.993 1.00 0.00 4 ALA A N 7
ATOM 11234 C CA . ALA A 1 4 ? -2.277 0.527 -4.527 1.00 0.00 4 ALA A CA 7
ATOM 11235 C C . ALA A 1 4 ? -3.261 -0.165 -5.472 1.00 0.00 4 ALA A C 7
ATOM 11236 O O . ALA A 1 4 ? -3.348 0.159 -6.640 1.00 0.00 4 ALA A O 7
ATOM 11243 N N . ILE A 1 5 ? -4.003 -1.118 -4.979 1.00 0.00 5 ILE A N 7
ATOM 11244 C CA . ILE A 1 5 ? -4.977 -1.831 -5.852 1.00 0.00 5 ILE A CA 7
ATOM 11245 C C . ILE A 1 5 ? -6.354 -1.177 -5.720 1.00 0.00 5 ILE A C 7
ATOM 11246 O O . ILE A 1 5 ? -6.921 -1.109 -4.648 1.00 0.00 5 ILE A O 7
ATOM 11262 N N . ALA A 1 6 ? -6.896 -0.695 -6.805 1.00 0.00 6 ALA A N 7
ATOM 11263 C CA . ALA A 1 6 ? -8.236 -0.045 -6.745 1.00 0.00 6 ALA A CA 7
ATOM 11264 C C . ALA A 1 6 ? -9.277 -1.065 -6.278 1.00 0.00 6 ALA A C 7
ATOM 11265 O O . ALA A 1 6 ? -9.148 -2.250 -6.514 1.00 0.00 6 ALA A O 7
ATOM 11272 N N . SER A 1 7 ? -10.308 -0.614 -5.617 1.00 0.00 7 SER A N 7
ATOM 11273 C CA . SER A 1 7 ? -11.358 -1.555 -5.135 1.00 0.00 7 SER A CA 7
ATOM 11274 C C . SER A 1 7 ? -10.709 -2.671 -4.313 1.00 0.00 7 SER A C 7
ATOM 11275 O O . SER A 1 7 ? -9.503 -2.810 -4.279 1.00 0.00 7 SER A O 7
ATOM 11283 N N . SER A 1 8 ? -11.503 -3.467 -3.649 1.00 0.00 8 SER A N 7
ATOM 11284 C CA . SER A 1 8 ? -10.939 -4.574 -2.825 1.00 0.00 8 SER A CA 7
ATOM 11285 C C . SER A 1 8 ? -12.000 -5.060 -1.836 1.00 0.00 8 SER A C 7
ATOM 11286 O O . SER A 1 8 ? -12.086 -6.232 -1.528 1.00 0.00 8 SER A O 7
ATOM 11294 N N . GLY A 1 9 ? -12.808 -4.167 -1.334 1.00 0.00 9 GLY A N 7
ATOM 11295 C CA . GLY A 1 9 ? -13.864 -4.574 -0.364 1.00 0.00 9 GLY A CA 7
ATOM 11296 C C . GLY A 1 9 ? -13.229 -4.836 1.002 1.00 0.00 9 GLY A C 7
ATOM 11297 O O . GLY A 1 9 ? -13.865 -5.341 1.906 1.00 0.00 9 GLY A O 7
ATOM 11301 N N . THR A 1 10 ? -11.980 -4.494 1.162 1.00 0.00 10 THR A N 7
ATOM 11302 C CA . THR A 1 10 ? -11.307 -4.723 2.471 1.00 0.00 10 THR A CA 7
ATOM 11303 C C . THR A 1 10 ? -11.284 -6.222 2.777 1.00 0.00 10 THR A C 7
ATOM 11304 O O . THR A 1 10 ? -11.069 -6.633 3.899 1.00 0.00 10 THR A O 7
ATOM 11315 N N . ASP A 1 11 ? -11.506 -7.043 1.786 1.00 0.00 11 ASP A N 7
ATOM 11316 C CA . ASP A 1 11 ? -11.496 -8.515 2.023 1.00 0.00 11 ASP A CA 7
ATOM 11317 C C . ASP A 1 11 ? -11.611 -9.251 0.686 1.00 0.00 11 ASP A C 7
ATOM 11318 O O . ASP A 1 11 ? -11.467 -8.666 -0.370 1.00 0.00 11 ASP A O 7
ATOM 11327 N N . LEU A 1 12 ? -11.868 -10.530 0.721 1.00 0.00 12 LEU A N 7
ATOM 11328 C CA . LEU A 1 12 ? -11.989 -11.303 -0.549 1.00 0.00 12 LEU A CA 7
ATOM 11329 C C . LEU A 1 12 ? -13.377 -11.079 -1.157 1.00 0.00 12 LEU A C 7
ATOM 11330 O O . LEU A 1 12 ? -13.688 -11.587 -2.216 1.00 0.00 12 LEU A O 7
ATOM 11346 N N . GLY A 1 13 ? -14.213 -10.324 -0.498 1.00 0.00 13 GLY A N 7
ATOM 11347 C CA . GLY A 1 13 ? -15.577 -10.073 -1.042 1.00 0.00 13 GLY A CA 7
ATOM 11348 C C . GLY A 1 13 ? -15.470 -9.399 -2.411 1.00 0.00 13 GLY A C 7
ATOM 11349 O O . GLY A 1 13 ? -15.907 -9.931 -3.411 1.00 0.00 13 GLY A O 7
ATOM 11353 N N . SER A 1 14 ? -14.890 -8.231 -2.465 1.00 0.00 14 SER A N 7
ATOM 11354 C CA . SER A 1 14 ? -14.757 -7.524 -3.769 1.00 0.00 14 SER A CA 7
ATOM 11355 C C . SER A 1 14 ? -13.617 -8.148 -4.574 1.00 0.00 14 SER A C 7
ATOM 11356 O O . SER A 1 14 ? -12.504 -7.660 -4.572 1.00 0.00 14 SER A O 7
ATOM 11364 N N . GLU A 1 15 ? -13.886 -9.220 -5.265 1.00 0.00 15 GLU A N 7
ATOM 11365 C CA . GLU A 1 15 ? -12.821 -9.875 -6.077 1.00 0.00 15 GLU A CA 7
ATOM 11366 C C . GLU A 1 15 ? -12.516 -9.008 -7.298 1.00 0.00 15 GLU A C 7
ATOM 11367 O O . GLU A 1 15 ? -13.027 -9.234 -8.376 1.00 0.00 15 GLU A O 7
ATOM 11379 N N . VAL A 1 16 ? -11.688 -8.012 -7.137 1.00 0.00 16 VAL A N 7
ATOM 11380 C CA . VAL A 1 16 ? -11.355 -7.128 -8.288 1.00 0.00 16 VAL A CA 7
ATOM 11381 C C . VAL A 1 16 ? -12.624 -6.419 -8.765 1.00 0.00 16 VAL A C 7
ATOM 11382 O O . VAL A 1 16 ? -13.080 -6.621 -9.873 1.00 0.00 16 VAL A O 7
ATOM 11395 N N . SER A 1 17 ? -13.200 -5.594 -7.935 1.00 0.00 17 SER A N 7
ATOM 11396 C CA . SER A 1 17 ? -14.441 -4.874 -8.340 1.00 0.00 17 SER A CA 7
ATOM 11397 C C . SER A 1 17 ? -14.282 -4.350 -9.768 1.00 0.00 17 SER A C 7
ATOM 11398 O O . SER A 1 17 ? -13.183 -4.194 -10.264 1.00 0.00 17 SER A O 7
ATOM 11406 N N . ARG A 1 18 ? -15.370 -4.075 -10.433 1.00 0.00 18 ARG A N 7
ATOM 11407 C CA . ARG A 1 18 ? -15.280 -3.559 -11.828 1.00 0.00 18 ARG A CA 7
ATOM 11408 C C . ARG A 1 18 ? -15.357 -2.032 -11.810 1.00 0.00 18 ARG A C 7
ATOM 11409 O O . ARG A 1 18 ? -15.842 -1.413 -12.737 1.00 0.00 18 ARG A O 7
ATOM 11430 N N . PHE A 1 19 ? -14.882 -1.417 -10.762 1.00 0.00 19 PHE A N 7
ATOM 11431 C CA . PHE A 1 19 ? -14.929 0.070 -10.684 1.00 0.00 19 PHE A CA 7
ATOM 11432 C C . PHE A 1 19 ? -13.531 0.609 -10.372 1.00 0.00 19 PHE A C 7
ATOM 11433 O O . PHE A 1 19 ? -12.681 -0.098 -9.868 1.00 0.00 19 PHE A O 7
ATOM 11450 N N . PHE A 1 20 ? -13.283 1.855 -10.672 1.00 0.00 20 PHE A N 7
ATOM 11451 C CA . PHE A 1 20 ? -11.935 2.433 -10.396 1.00 0.00 20 PHE A CA 7
ATOM 11452 C C . PHE A 1 20 ? -12.082 3.795 -9.710 1.00 0.00 20 PHE A C 7
ATOM 11453 O O . PHE A 1 20 ? -11.261 4.183 -8.903 1.00 0.00 20 PHE A O 7
ATOM 11470 N N . GLY A 1 21 ? -13.116 4.527 -10.026 1.00 0.00 21 GLY A N 7
ATOM 11471 C CA . GLY A 1 21 ? -13.302 5.864 -9.391 1.00 0.00 21 GLY A CA 7
ATOM 11472 C C . GLY A 1 21 ? -14.349 5.769 -8.280 1.00 0.00 21 GLY A C 7
ATOM 11473 O O . GLY A 1 21 ? -14.236 6.407 -7.252 1.00 0.00 21 GLY A O 7
ATOM 11477 N N . ARG A 1 22 ? -15.373 4.984 -8.478 1.00 0.00 22 ARG A N 7
ATOM 11478 C CA . ARG A 1 22 ? -16.428 4.856 -7.432 1.00 0.00 22 ARG A CA 7
ATOM 11479 C C . ARG A 1 22 ? -16.004 3.816 -6.394 1.00 0.00 22 ARG A C 7
ATOM 11480 O O . ARG A 1 22 ? -16.425 3.856 -5.255 1.00 0.00 22 ARG A O 7
ATOM 11501 N N . ALA A 1 23 ? -15.175 2.884 -6.779 1.00 0.00 23 ALA A N 7
ATOM 11502 C CA . ALA A 1 23 ? -14.725 1.837 -5.818 1.00 0.00 23 ALA A CA 7
ATOM 11503 C C . ALA A 1 23 ? -14.411 2.481 -4.461 1.00 0.00 23 ALA A C 7
ATOM 11504 O O . ALA A 1 23 ? -13.374 3.094 -4.298 1.00 0.00 23 ALA A O 7
ATOM 11511 N N . PRO A 1 24 ? -15.315 2.320 -3.525 1.00 0.00 24 PRO A N 7
ATOM 11512 C CA . PRO A 1 24 ? -15.159 2.872 -2.166 1.00 0.00 24 PRO A CA 7
ATOM 11513 C C . PRO A 1 24 ? -14.256 1.967 -1.318 1.00 0.00 24 PRO A C 7
ATOM 11514 O O . PRO A 1 24 ? -14.521 1.725 -0.158 1.00 0.00 24 PRO A O 7
ATOM 11525 N N . TYR A 1 25 ? -13.193 1.463 -1.887 1.00 0.00 25 TYR A N 7
ATOM 11526 C CA . TYR A 1 25 ? -12.282 0.575 -1.114 1.00 0.00 25 TYR A CA 7
ATOM 11527 C C . TYR A 1 25 ? -10.902 0.567 -1.776 1.00 0.00 25 TYR A C 7
ATOM 11528 O O . TYR A 1 25 ? -10.475 -0.426 -2.331 1.00 0.00 25 TYR A O 7
ATOM 11546 N N . PHE A 1 26 ? -10.203 1.667 -1.724 1.00 0.00 26 PHE A N 7
ATOM 11547 C CA . PHE A 1 26 ? -8.855 1.722 -2.352 1.00 0.00 26 PHE A CA 7
ATOM 11548 C C . PHE A 1 26 ? -7.817 1.141 -1.390 1.00 0.00 26 PHE A C 7
ATOM 11549 O O . PHE A 1 26 ? -7.588 1.664 -0.318 1.00 0.00 26 PHE A O 7
ATOM 11566 N N . MET A 1 27 ? -7.186 0.060 -1.763 1.00 0.00 27 MET A N 7
ATOM 11567 C CA . MET A 1 27 ? -6.165 -0.553 -0.869 1.00 0.00 27 MET A CA 7
ATOM 11568 C C . MET A 1 27 ? -4.775 -0.034 -1.244 1.00 0.00 27 MET A C 7
ATOM 11569 O O . MET A 1 27 ? -4.402 -0.010 -2.401 1.00 0.00 27 MET A O 7
ATOM 11583 N N . ILE A 1 28 ? -4.005 0.382 -0.275 1.00 0.00 28 ILE A N 7
ATOM 11584 C CA . ILE A 1 28 ? -2.641 0.898 -0.577 1.00 0.00 28 ILE A CA 7
ATOM 11585 C C . ILE A 1 28 ? -1.622 0.199 0.325 1.00 0.00 28 ILE A C 7
ATOM 11586 O O . ILE A 1 28 ? -1.655 0.327 1.533 1.00 0.00 28 ILE A O 7
ATOM 11602 N N . VAL A 1 29 ? -0.714 -0.540 -0.252 1.00 0.00 29 VAL A N 7
ATOM 11603 C CA . VAL A 1 29 ? 0.305 -1.248 0.573 1.00 0.00 29 VAL A CA 7
ATOM 11604 C C . VAL A 1 29 ? 1.705 -0.867 0.088 1.00 0.00 29 VAL A C 7
ATOM 11605 O O . VAL A 1 29 ? 2.003 -0.930 -1.088 1.00 0.00 29 VAL A O 7
ATOM 11618 N N . GLU A 1 30 ? 2.567 -0.471 0.984 1.00 0.00 30 GLU A N 7
ATOM 11619 C CA . GLU A 1 30 ? 3.946 -0.084 0.571 1.00 0.00 30 GLU A CA 7
ATOM 11620 C C . GLU A 1 30 ? 4.905 -1.250 0.824 1.00 0.00 30 GLU A C 7
ATOM 11621 O O . GLU A 1 30 ? 5.357 -1.465 1.930 1.00 0.00 30 GLU A O 7
ATOM 11633 N N . MET A 1 31 ? 5.222 -2.000 -0.196 1.00 0.00 31 MET A N 7
ATOM 11634 C CA . MET A 1 31 ? 6.154 -3.148 -0.016 1.00 0.00 31 MET A CA 7
ATOM 11635 C C . MET A 1 31 ? 7.597 -2.637 -0.039 1.00 0.00 31 MET A C 7
ATOM 11636 O O . MET A 1 31 ? 7.971 -1.845 -0.880 1.00 0.00 31 MET A O 7
ATOM 11650 N N . LYS A 1 32 ? 8.409 -3.081 0.881 1.00 0.00 32 LYS A N 7
ATOM 11651 C CA . LYS A 1 32 ? 9.823 -2.613 0.911 1.00 0.00 32 LYS A CA 7
ATOM 11652 C C . LYS A 1 32 ? 10.726 -3.658 0.251 1.00 0.00 32 LYS A C 7
ATOM 11653 O O . LYS A 1 32 ? 11.276 -3.434 -0.809 1.00 0.00 32 LYS A O 7
ATOM 11672 N N . LYS A 1 33 ? 10.887 -4.796 0.869 1.00 0.00 33 LYS A N 7
ATOM 11673 C CA . LYS A 1 33 ? 11.757 -5.849 0.272 1.00 0.00 33 LYS A CA 7
ATOM 11674 C C . LYS A 1 33 ? 11.007 -7.183 0.248 1.00 0.00 33 LYS A C 7
ATOM 11675 O O . LYS A 1 33 ? 11.193 -8.026 1.104 1.00 0.00 33 LYS A O 7
ATOM 11694 N N . GLY A 1 34 ? 10.165 -7.383 -0.728 1.00 0.00 34 GLY A N 7
ATOM 11695 C CA . GLY A 1 34 ? 9.406 -8.665 -0.810 1.00 0.00 34 GLY A CA 7
ATOM 11696 C C . GLY A 1 34 ? 8.708 -8.939 0.524 1.00 0.00 34 GLY A C 7
ATOM 11697 O O . GLY A 1 34 ? 8.468 -10.073 0.887 1.00 0.00 34 GLY A O 7
ATOM 11701 N N . ASN A 1 35 ? 8.378 -7.911 1.257 1.00 0.00 35 ASN A N 7
ATOM 11702 C CA . ASN A 1 35 ? 7.695 -8.119 2.565 1.00 0.00 35 ASN A CA 7
ATOM 11703 C C . ASN A 1 35 ? 6.743 -6.953 2.836 1.00 0.00 35 ASN A C 7
ATOM 11704 O O . ASN A 1 35 ? 7.164 -5.848 3.119 1.00 0.00 35 ASN A O 7
ATOM 11715 N N . ILE A 1 36 ? 5.462 -7.187 2.754 1.00 0.00 36 ILE A N 7
ATOM 11716 C CA . ILE A 1 36 ? 4.486 -6.091 3.010 1.00 0.00 36 ILE A CA 7
ATOM 11717 C C . ILE A 1 36 ? 4.859 -5.371 4.307 1.00 0.00 36 ILE A C 7
ATOM 11718 O O . ILE A 1 36 ? 4.552 -5.826 5.391 1.00 0.00 36 ILE A O 7
ATOM 11734 N N . GLU A 1 37 ? 5.523 -4.252 4.205 1.00 0.00 37 GLU A N 7
ATOM 11735 C CA . GLU A 1 37 ? 5.919 -3.507 5.434 1.00 0.00 37 GLU A CA 7
ATOM 11736 C C . GLU A 1 37 ? 4.893 -2.409 5.722 1.00 0.00 37 GLU A C 7
ATOM 11737 O O . GLU A 1 37 ? 5.097 -1.564 6.569 1.00 0.00 37 GLU A O 7
ATOM 11749 N N . SER A 1 38 ? 3.791 -2.415 5.024 1.00 0.00 38 SER A N 7
ATOM 11750 C CA . SER A 1 38 ? 2.755 -1.370 5.261 1.00 0.00 38 SER A CA 7
ATOM 11751 C C . SER A 1 38 ? 1.472 -1.743 4.516 1.00 0.00 38 SER A C 7
ATOM 11752 O O . SER A 1 38 ? 1.472 -1.924 3.314 1.00 0.00 38 SER A O 7
ATOM 11760 N N . SER A 1 39 ? 0.378 -1.859 5.219 1.00 0.00 39 SER A N 7
ATOM 11761 C CA . SER A 1 39 ? -0.904 -2.220 4.550 1.00 0.00 39 SER A CA 7
ATOM 11762 C C . SER A 1 39 ? -2.050 -1.423 5.176 1.00 0.00 39 SER A C 7
ATOM 11763 O O . SER A 1 39 ? -2.457 -1.674 6.293 1.00 0.00 39 SER A O 7
ATOM 11771 N N . GLU A 1 40 ? -2.575 -0.462 4.465 1.00 0.00 40 GLU A N 7
ATOM 11772 C CA . GLU A 1 40 ? -3.695 0.350 5.020 1.00 0.00 40 GLU A CA 7
ATOM 11773 C C . GLU A 1 40 ? -4.810 0.460 3.977 1.00 0.00 40 GLU A C 7
ATOM 11774 O O . GLU A 1 40 ? -4.558 0.642 2.802 1.00 0.00 40 GLU A O 7
ATOM 11786 N N . VAL A 1 41 ? -6.040 0.347 4.396 1.00 0.00 41 VAL A N 7
ATOM 11787 C CA . VAL A 1 41 ? -7.167 0.443 3.427 1.00 0.00 41 VAL A CA 7
ATOM 11788 C C . VAL A 1 41 ? -7.754 1.855 3.463 1.00 0.00 41 VAL A C 7
ATOM 11789 O O . VAL A 1 41 ? -7.655 2.556 4.450 1.00 0.00 41 VAL A O 7
ATOM 11802 N N . ILE A 1 42 ? -8.367 2.278 2.391 1.00 0.00 42 ILE A N 7
ATOM 11803 C CA . ILE A 1 42 ? -8.963 3.643 2.360 1.00 0.00 42 ILE A CA 7
ATOM 11804 C C . ILE A 1 42 ? -10.391 3.560 1.819 1.00 0.00 42 ILE A C 7
ATOM 11805 O O . ILE A 1 42 ? -10.652 2.901 0.831 1.00 0.00 42 ILE A O 7
ATOM 11821 N N . GLU A 1 43 ? -11.317 4.220 2.457 1.00 0.00 43 GLU A N 7
ATOM 11822 C CA . GLU A 1 43 ? -12.727 4.175 1.978 1.00 0.00 43 GLU A CA 7
ATOM 11823 C C . GLU A 1 43 ? -12.972 5.326 1.001 1.00 0.00 43 GLU A C 7
ATOM 11824 O O . GLU A 1 43 ? -13.431 6.385 1.380 1.00 0.00 43 GLU A O 7
ATOM 11836 N N . ASN A 1 44 ? -12.670 5.126 -0.254 1.00 0.00 44 ASN A N 7
ATOM 11837 C CA . ASN A 1 44 ? -12.884 6.206 -1.261 1.00 0.00 44 ASN A CA 7
ATOM 11838 C C . ASN A 1 44 ? -14.229 6.894 -0.995 1.00 0.00 44 ASN A C 7
ATOM 11839 O O . ASN A 1 44 ? -15.269 6.365 -1.339 1.00 0.00 44 ASN A O 7
ATOM 11850 N N . PRO A 1 45 ? -14.171 8.050 -0.382 1.00 0.00 45 PRO A N 7
ATOM 11851 C CA . PRO A 1 45 ? -15.375 8.831 -0.048 1.00 0.00 45 PRO A CA 7
ATOM 11852 C C . PRO A 1 45 ? -15.898 9.569 -1.284 1.00 0.00 45 PRO A C 7
ATOM 11853 O O . PRO A 1 45 ? -15.497 9.297 -2.399 1.00 0.00 45 PRO A O 7
ATOM 11864 N N . SER A 1 46 ? -16.789 10.502 -1.094 1.00 0.00 46 SER A N 7
ATOM 11865 C CA . SER A 1 46 ? -17.339 11.258 -2.254 1.00 0.00 46 SER A CA 7
ATOM 11866 C C . SER A 1 46 ? -17.946 10.276 -3.259 1.00 0.00 46 SER A C 7
ATOM 11867 O O . SER A 1 46 ? -17.864 10.468 -4.456 1.00 0.00 46 SER A O 7
ATOM 11875 N N . ALA A 1 47 ? -18.556 9.225 -2.780 1.00 0.00 47 ALA A N 7
ATOM 11876 C CA . ALA A 1 47 ? -19.167 8.232 -3.707 1.00 0.00 47 ALA A CA 7
ATOM 11877 C C . ALA A 1 47 ? -20.486 8.785 -4.251 1.00 0.00 47 ALA A C 7
ATOM 11878 O O . ALA A 1 47 ? -20.806 8.624 -5.413 1.00 0.00 47 ALA A O 7
ATOM 11885 N N . SER A 1 48 ? -21.255 9.437 -3.423 1.00 0.00 48 SER A N 7
ATOM 11886 C CA . SER A 1 48 ? -22.551 9.999 -3.895 1.00 0.00 48 SER A CA 7
ATOM 11887 C C . SER A 1 48 ? -22.303 11.353 -4.564 1.00 0.00 48 SER A C 7
ATOM 11888 O O . SER A 1 48 ? -23.042 11.773 -5.432 1.00 0.00 48 SER A O 7
ATOM 11896 N N . ALA A 1 49 ? -21.267 12.040 -4.167 1.00 0.00 49 ALA A N 7
ATOM 11897 C CA . ALA A 1 49 ? -20.971 13.366 -4.778 1.00 0.00 49 ALA A CA 7
ATOM 11898 C C . ALA A 1 49 ? -20.133 13.171 -6.044 1.00 0.00 49 ALA A C 7
ATOM 11899 O O . ALA A 1 49 ? -19.383 12.223 -6.162 1.00 0.00 49 ALA A O 7
ATOM 11906 N N . SER A 1 50 ? -20.256 14.061 -6.991 1.00 0.00 50 SER A N 7
ATOM 11907 C CA . SER A 1 50 ? -19.466 13.925 -8.247 1.00 0.00 50 SER A CA 7
ATOM 11908 C C . SER A 1 50 ? -18.632 15.190 -8.467 1.00 0.00 50 SER A C 7
ATOM 11909 O O . SER A 1 50 ? -19.124 16.296 -8.359 1.00 0.00 50 SER A O 7
ATOM 11917 N N . GLY A 1 51 ? -17.374 15.035 -8.778 1.00 0.00 51 GLY A N 7
ATOM 11918 C CA . GLY A 1 51 ? -16.510 16.226 -9.006 1.00 0.00 51 GLY A CA 7
ATOM 11919 C C . GLY A 1 51 ? -15.476 15.906 -10.086 1.00 0.00 51 GLY A C 7
ATOM 11920 O O . GLY A 1 51 ? -14.380 16.431 -10.086 1.00 0.00 51 GLY A O 7
ATOM 11924 N N . GLY A 1 52 ? -15.815 15.047 -11.007 1.00 0.00 52 GLY A N 7
ATOM 11925 C CA . GLY A 1 52 ? -14.851 14.692 -12.087 1.00 0.00 52 GLY A CA 7
ATOM 11926 C C . GLY A 1 52 ? -15.436 13.570 -12.947 1.00 0.00 52 GLY A C 7
ATOM 11927 O O . GLY A 1 52 ? -16.002 13.811 -13.995 1.00 0.00 52 GLY A O 7
ATOM 11931 N N . ALA A 1 53 ? -15.302 12.346 -12.514 1.00 0.00 53 ALA A N 7
ATOM 11932 C CA . ALA A 1 53 ? -15.851 11.212 -13.309 1.00 0.00 53 ALA A CA 7
ATOM 11933 C C . ALA A 1 53 ? -15.297 9.894 -12.766 1.00 0.00 53 ALA A C 7
ATOM 11934 O O . ALA A 1 53 ? -15.945 8.867 -12.821 1.00 0.00 53 ALA A O 7
ATOM 11941 N N . GLY A 1 54 ? -14.101 9.913 -12.242 1.00 0.00 54 GLY A N 7
ATOM 11942 C CA . GLY A 1 54 ? -13.507 8.659 -11.696 1.00 0.00 54 GLY A CA 7
ATOM 11943 C C . GLY A 1 54 ? -12.044 8.556 -12.129 1.00 0.00 54 GLY A C 7
ATOM 11944 O O . GLY A 1 54 ? -11.165 8.307 -11.327 1.00 0.00 54 GLY A O 7
ATOM 11948 N N . ILE A 1 55 ? -11.775 8.742 -13.393 1.00 0.00 55 ILE A N 7
ATOM 11949 C CA . ILE A 1 55 ? -10.367 8.652 -13.876 1.00 0.00 55 ILE A CA 7
ATOM 11950 C C . ILE A 1 55 ? -9.514 9.711 -13.174 1.00 0.00 55 ILE A C 7
ATOM 11951 O O . ILE A 1 55 ? -8.300 9.669 -13.212 1.00 0.00 55 ILE A O 7
ATOM 11967 N N . ARG A 1 56 ? -10.138 10.661 -12.533 1.00 0.00 56 ARG A N 7
ATOM 11968 C CA . ARG A 1 56 ? -9.360 11.722 -11.832 1.00 0.00 56 ARG A CA 7
ATOM 11969 C C . ARG A 1 56 ? -8.561 11.101 -10.684 1.00 0.00 56 ARG A C 7
ATOM 11970 O O . ARG A 1 56 ? -7.446 11.496 -10.406 1.00 0.00 56 ARG A O 7
ATOM 11991 N N . THR A 1 57 ? -9.122 10.132 -10.013 1.00 0.00 57 THR A N 7
ATOM 11992 C CA . THR A 1 57 ? -8.396 9.486 -8.882 1.00 0.00 57 THR A CA 7
ATOM 11993 C C . THR A 1 57 ? -6.939 9.236 -9.279 1.00 0.00 57 THR A C 7
ATOM 11994 O O . THR A 1 57 ? -6.042 9.305 -8.461 1.00 0.00 57 THR A O 7
ATOM 12005 N N . ALA A 1 58 ? -6.695 8.942 -10.527 1.00 0.00 58 ALA A N 7
ATOM 12006 C CA . ALA A 1 58 ? -5.296 8.683 -10.973 1.00 0.00 58 ALA A CA 7
ATOM 12007 C C . ALA A 1 58 ? -4.388 9.829 -10.521 1.00 0.00 58 ALA A C 7
ATOM 12008 O O . ALA A 1 58 ? -3.364 9.615 -9.904 1.00 0.00 58 ALA A O 7
ATOM 12015 N N . GLN A 1 59 ? -4.751 11.044 -10.827 1.00 0.00 59 GLN A N 7
ATOM 12016 C CA . GLN A 1 59 ? -3.905 12.202 -10.420 1.00 0.00 59 GLN A CA 7
ATOM 12017 C C . GLN A 1 59 ? -3.657 12.162 -8.909 1.00 0.00 59 GLN A C 7
ATOM 12018 O O . GLN A 1 59 ? -2.608 12.548 -8.434 1.00 0.00 59 GLN A O 7
ATOM 12032 N N . ILE A 1 60 ? -4.614 11.706 -8.149 1.00 0.00 60 ILE A N 7
ATOM 12033 C CA . ILE A 1 60 ? -4.430 11.652 -6.671 1.00 0.00 60 ILE A CA 7
ATOM 12034 C C . ILE A 1 60 ? -3.393 10.582 -6.318 1.00 0.00 60 ILE A C 7
ATOM 12035 O O . ILE A 1 60 ? -2.326 10.879 -5.818 1.00 0.00 60 ILE A O 7
ATOM 12051 N N . ILE A 1 61 ? -3.699 9.339 -6.571 1.00 0.00 61 ILE A N 7
ATOM 12052 C CA . ILE A 1 61 ? -2.733 8.252 -6.246 1.00 0.00 61 ILE A CA 7
ATOM 12053 C C . ILE A 1 61 ? -1.365 8.578 -6.851 1.00 0.00 61 ILE A C 7
ATOM 12054 O O . ILE A 1 61 ? -0.350 8.062 -6.427 1.00 0.00 61 ILE A O 7
ATOM 12070 N N . ALA A 1 62 ? -1.329 9.428 -7.840 1.00 0.00 62 ALA A N 7
ATOM 12071 C CA . ALA A 1 62 ? -0.026 9.781 -8.472 1.00 0.00 62 ALA A CA 7
ATOM 12072 C C . ALA A 1 62 ? 0.796 10.642 -7.509 1.00 0.00 62 ALA A C 7
ATOM 12073 O O . ALA A 1 62 ? 1.967 10.403 -7.293 1.00 0.00 62 ALA A O 7
ATOM 12080 N N . ASN A 1 63 ? 0.191 11.642 -6.931 1.00 0.00 63 ASN A N 7
ATOM 12081 C CA . ASN A 1 63 ? 0.938 12.521 -5.986 1.00 0.00 63 ASN A CA 7
ATOM 12082 C C . ASN A 1 63 ? 1.113 11.807 -4.644 1.00 0.00 63 ASN A C 7
ATOM 12083 O O . ASN A 1 63 ? 1.669 12.352 -3.710 1.00 0.00 63 ASN A O 7
ATOM 12094 N N . ASN A 1 64 ? 0.643 10.594 -4.534 1.00 0.00 64 ASN A N 7
ATOM 12095 C CA . ASN A 1 64 ? 0.783 9.857 -3.246 1.00 0.00 64 ASN A CA 7
ATOM 12096 C C . ASN A 1 64 ? 2.029 8.967 -3.291 1.00 0.00 64 ASN A C 7
ATOM 12097 O O . ASN A 1 64 ? 2.361 8.302 -2.330 1.00 0.00 64 ASN A O 7
ATOM 12108 N N . GLY A 1 65 ? 2.721 8.949 -4.398 1.00 0.00 65 GLY A N 7
ATOM 12109 C CA . GLY A 1 65 ? 3.943 8.100 -4.496 1.00 0.00 65 GLY A CA 7
ATOM 12110 C C . GLY A 1 65 ? 3.575 6.743 -5.096 1.00 0.00 65 GLY A C 7
ATOM 12111 O O . GLY A 1 65 ? 4.430 5.985 -5.511 1.00 0.00 65 GLY A O 7
ATOM 12115 N N . VAL A 1 66 ? 2.310 6.430 -5.146 1.00 0.00 66 VAL A N 7
ATOM 12116 C CA . VAL A 1 66 ? 1.884 5.122 -5.719 1.00 0.00 66 VAL A CA 7
ATOM 12117 C C . VAL A 1 66 ? 2.553 4.914 -7.076 1.00 0.00 66 VAL A C 7
ATOM 12118 O O . VAL A 1 66 ? 2.034 5.301 -8.104 1.00 0.00 66 VAL A O 7
ATOM 12131 N N . LYS A 1 67 ? 3.700 4.295 -7.087 1.00 0.00 67 LYS A N 7
ATOM 12132 C CA . LYS A 1 67 ? 4.397 4.048 -8.376 1.00 0.00 67 LYS A CA 7
ATOM 12133 C C . LYS A 1 67 ? 3.754 2.841 -9.061 1.00 0.00 67 LYS A C 7
ATOM 12134 O O . LYS A 1 67 ? 4.057 2.520 -10.192 1.00 0.00 67 LYS A O 7
ATOM 12153 N N . ALA A 1 68 ? 2.863 2.170 -8.381 1.00 0.00 68 ALA A N 7
ATOM 12154 C CA . ALA A 1 68 ? 2.197 0.985 -8.994 1.00 0.00 68 ALA A CA 7
ATOM 12155 C C . ALA A 1 68 ? 0.685 1.099 -8.795 1.00 0.00 68 ALA A C 7
ATOM 12156 O O . ALA A 1 68 ? 0.204 1.219 -7.687 1.00 0.00 68 ALA A O 7
ATOM 12163 N N . VAL A 1 69 ? -0.070 1.066 -9.859 1.00 0.00 69 VAL A N 7
ATOM 12164 C CA . VAL A 1 69 ? -1.549 1.178 -9.720 1.00 0.00 69 VAL A CA 7
ATOM 12165 C C . VAL A 1 69 ? -2.222 -0.059 -10.317 1.00 0.00 69 VAL A C 7
ATOM 12166 O O . VAL A 1 69 ? -2.291 -0.222 -11.519 1.00 0.00 69 VAL A O 7
ATOM 12179 N N . ILE A 1 70 ? -2.731 -0.928 -9.487 1.00 0.00 70 ILE A N 7
ATOM 12180 C CA . ILE A 1 70 ? -3.408 -2.148 -10.009 1.00 0.00 70 ILE A CA 7
ATOM 12181 C C . ILE A 1 70 ? -4.853 -1.800 -10.372 1.00 0.00 70 ILE A C 7
ATOM 12182 O O . ILE A 1 70 ? -5.697 -1.646 -9.511 1.00 0.00 70 ILE A O 7
ATOM 12198 N N . ALA A 1 71 ? -5.145 -1.668 -11.636 1.00 0.00 71 ALA A N 7
ATOM 12199 C CA . ALA A 1 71 ? -6.536 -1.324 -12.043 1.00 0.00 71 ALA A CA 7
ATOM 12200 C C . ALA A 1 71 ? -6.890 -2.050 -13.340 1.00 0.00 71 ALA A C 7
ATOM 12201 O O . ALA A 1 71 ? -6.059 -2.687 -13.957 1.00 0.00 71 ALA A O 7
ATOM 12208 N N . SER A 1 72 ? -8.121 -1.955 -13.759 1.00 0.00 72 SER A N 7
ATOM 12209 C CA . SER A 1 72 ? -8.538 -2.635 -15.017 1.00 0.00 72 SER A CA 7
ATOM 12210 C C . SER A 1 72 ? -9.589 -1.779 -15.729 1.00 0.00 72 SER A C 7
ATOM 12211 O O . SER A 1 72 ? -10.552 -2.284 -16.271 1.00 0.00 72 SER A O 7
ATOM 12219 N N . SER A 1 73 ? -9.410 -0.485 -15.729 1.00 0.00 73 SER A N 7
ATOM 12220 C CA . SER A 1 73 ? -10.398 0.405 -16.403 1.00 0.00 73 SER A CA 7
ATOM 12221 C C . SER A 1 73 ? -10.763 -0.174 -17.772 1.00 0.00 73 SER A C 7
ATOM 12222 O O . SER A 1 73 ? -9.958 -0.831 -18.401 1.00 0.00 73 SER A O 7
ATOM 12230 N N . PRO A 1 74 ? -11.974 0.091 -18.192 1.00 0.00 74 PRO A N 7
ATOM 12231 C CA . PRO A 1 74 ? -12.490 -0.385 -19.487 1.00 0.00 74 PRO A CA 7
ATOM 12232 C C . PRO A 1 74 ? -11.957 0.489 -20.626 1.00 0.00 74 PRO A C 7
ATOM 12233 O O . PRO A 1 74 ? -12.331 0.329 -21.771 1.00 0.00 74 PRO A O 7
ATOM 12244 N N . GLY A 1 75 ? -11.088 1.414 -20.320 1.00 0.00 75 GLY A N 7
ATOM 12245 C CA . GLY A 1 75 ? -10.534 2.299 -21.385 1.00 0.00 75 GLY A CA 7
ATOM 12246 C C . GLY A 1 75 ? -9.068 2.617 -21.079 1.00 0.00 75 GLY A C 7
ATOM 12247 O O . GLY A 1 75 ? -8.677 2.689 -19.931 1.00 0.00 75 GLY A O 7
ATOM 12251 N N . PRO A 1 76 ? -8.298 2.797 -22.124 1.00 0.00 76 PRO A N 7
ATOM 12252 C CA . PRO A 1 76 ? -6.862 3.112 -22.011 1.00 0.00 76 PRO A CA 7
ATOM 12253 C C . PRO A 1 76 ? -6.654 4.598 -21.692 1.00 0.00 76 PRO A C 7
ATOM 12254 O O . PRO A 1 76 ? -5.554 5.107 -21.758 1.00 0.00 76 PRO A O 7
ATOM 12265 N N . ASN A 1 77 ? -7.702 5.299 -21.350 1.00 0.00 77 ASN A N 7
ATOM 12266 C CA . ASN A 1 77 ? -7.558 6.748 -21.033 1.00 0.00 77 ASN A CA 7
ATOM 12267 C C . ASN A 1 77 ? -6.883 6.913 -19.669 1.00 0.00 77 ASN A C 7
ATOM 12268 O O . ASN A 1 77 ? -6.105 7.823 -19.458 1.00 0.00 77 ASN A O 7
ATOM 12279 N N . ALA A 1 78 ? -7.174 6.044 -18.740 1.00 0.00 78 ALA A N 7
ATOM 12280 C CA . ALA A 1 78 ? -6.549 6.156 -17.392 1.00 0.00 78 ALA A CA 7
ATOM 12281 C C . ALA A 1 78 ? -5.052 5.856 -17.493 1.00 0.00 78 ALA A C 7
ATOM 12282 O O . ALA A 1 78 ? -4.224 6.606 -17.016 1.00 0.00 78 ALA A O 7
ATOM 12289 N N . PHE A 1 79 ? -4.696 4.761 -18.108 1.00 0.00 79 PHE A N 7
ATOM 12290 C CA . PHE A 1 79 ? -3.253 4.413 -18.236 1.00 0.00 79 PHE A CA 7
ATOM 12291 C C . PHE A 1 79 ? -2.552 5.454 -19.109 1.00 0.00 79 PHE A C 7
ATOM 12292 O O . PHE A 1 79 ? -1.343 5.578 -19.095 1.00 0.00 79 PHE A O 7
ATOM 12309 N N . GLU A 1 80 ? -3.298 6.205 -19.872 1.00 0.00 80 GLU A N 7
ATOM 12310 C CA . GLU A 1 80 ? -2.671 7.237 -20.744 1.00 0.00 80 GLU A CA 7
ATOM 12311 C C . GLU A 1 80 ? -2.063 8.339 -19.876 1.00 0.00 80 GLU A C 7
ATOM 12312 O O . GLU A 1 80 ? -0.923 8.721 -20.047 1.00 0.00 80 GLU A O 7
ATOM 12324 N N . VAL A 1 81 ? -2.817 8.856 -18.943 1.00 0.00 81 VAL A N 7
ATOM 12325 C CA . VAL A 1 81 ? -2.281 9.935 -18.066 1.00 0.00 81 VAL A CA 7
ATOM 12326 C C . VAL A 1 81 ? -1.243 9.349 -17.107 1.00 0.00 81 VAL A C 7
ATOM 12327 O O . VAL A 1 81 ? -0.193 9.920 -16.891 1.00 0.00 81 VAL A O 7
ATOM 12340 N N . LEU A 1 82 ? -1.527 8.215 -16.527 1.00 0.00 82 LEU A N 7
ATOM 12341 C CA . LEU A 1 82 ? -0.553 7.599 -15.582 1.00 0.00 82 LEU A CA 7
ATOM 12342 C C . LEU A 1 82 ? 0.832 7.559 -16.232 1.00 0.00 82 LEU A C 7
ATOM 12343 O O . LEU A 1 82 ? 1.815 7.965 -15.646 1.00 0.00 82 LEU A O 7
ATOM 12359 N N . ASN A 1 83 ? 0.917 7.074 -17.440 1.00 0.00 83 ASN A N 7
ATOM 12360 C CA . ASN A 1 83 ? 2.240 7.011 -18.125 1.00 0.00 83 ASN A CA 7
ATOM 12361 C C . ASN A 1 83 ? 2.798 8.428 -18.279 1.00 0.00 83 ASN A C 7
ATOM 12362 O O . ASN A 1 83 ? 3.991 8.646 -18.212 1.00 0.00 83 ASN A O 7
ATOM 12373 N N . GLU A 1 84 ? 1.941 9.390 -18.486 1.00 0.00 84 GLU A N 7
ATOM 12374 C CA . GLU A 1 84 ? 2.419 10.793 -18.645 1.00 0.00 84 GLU A CA 7
ATOM 12375 C C . GLU A 1 84 ? 3.000 11.291 -17.319 1.00 0.00 84 GLU A C 7
ATOM 12376 O O . GLU A 1 84 ? 3.838 12.170 -17.290 1.00 0.00 84 GLU A O 7
ATOM 12388 N N . LEU A 1 85 ? 2.563 10.735 -16.222 1.00 0.00 85 LEU A N 7
ATOM 12389 C CA . LEU A 1 85 ? 3.092 11.179 -14.901 1.00 0.00 85 LEU A CA 7
ATOM 12390 C C . LEU A 1 85 ? 4.195 10.219 -14.447 1.00 0.00 85 LEU A C 7
ATOM 12391 O O . LEU A 1 85 ? 4.547 10.168 -13.285 1.00 0.00 85 LEU A O 7
ATOM 12407 N N . GLY A 1 86 ? 4.743 9.460 -15.355 1.00 0.00 86 GLY A N 7
ATOM 12408 C CA . GLY A 1 86 ? 5.824 8.505 -14.978 1.00 0.00 86 GLY A CA 7
ATOM 12409 C C . GLY A 1 86 ? 5.325 7.569 -13.876 1.00 0.00 86 GLY A C 7
ATOM 12410 O O . GLY A 1 86 ? 5.844 7.557 -12.778 1.00 0.00 86 GLY A O 7
ATOM 12414 N N . ILE A 1 87 ? 4.324 6.782 -14.161 1.00 0.00 87 ILE A N 7
ATOM 12415 C CA . ILE A 1 87 ? 3.797 5.846 -13.127 1.00 0.00 87 ILE A CA 7
ATOM 12416 C C . ILE A 1 87 ? 3.638 4.452 -13.740 1.00 0.00 87 ILE A C 7
ATOM 12417 O O . ILE A 1 87 ? 3.300 4.308 -14.898 1.00 0.00 87 ILE A O 7
ATOM 12433 N N . LYS A 1 88 ? 3.878 3.425 -12.971 1.00 0.00 88 LYS A N 7
ATOM 12434 C CA . LYS A 1 88 ? 3.741 2.043 -13.510 1.00 0.00 88 LYS A CA 7
ATOM 12435 C C . LYS A 1 88 ? 2.271 1.618 -13.454 1.00 0.00 88 LYS A C 7
ATOM 12436 O O . LYS A 1 88 ? 1.645 1.650 -12.412 1.00 0.00 88 LYS A O 7
ATOM 12455 N N . ILE A 1 89 ? 1.715 1.222 -14.566 1.00 0.00 89 ILE A N 7
ATOM 12456 C CA . ILE A 1 89 ? 0.286 0.799 -14.573 1.00 0.00 89 ILE A CA 7
ATOM 12457 C C . ILE A 1 89 ? 0.205 -0.726 -14.647 1.00 0.00 89 ILE A C 7
ATOM 12458 O O . ILE A 1 89 ? 0.829 -1.350 -15.481 1.00 0.00 89 ILE A O 7
ATOM 12474 N N . TYR A 1 90 ? -0.562 -1.329 -13.779 1.00 0.00 90 TYR A N 7
ATOM 12475 C CA . TYR A 1 90 ? -0.690 -2.813 -13.793 1.00 0.00 90 TYR A CA 7
ATOM 12476 C C . TYR A 1 90 ? -2.139 -3.192 -14.116 1.00 0.00 90 TYR A C 7
ATOM 12477 O O . TYR A 1 90 ? -3.051 -2.412 -13.923 1.00 0.00 90 TYR A O 7
ATOM 12495 N N . ARG A 1 91 ? -2.358 -4.382 -14.606 1.00 0.00 91 ARG A N 7
ATOM 12496 C CA . ARG A 1 91 ? -3.748 -4.805 -14.941 1.00 0.00 91 ARG A CA 7
ATOM 12497 C C . ARG A 1 91 ? -4.336 -5.603 -13.775 1.00 0.00 91 ARG A C 7
ATOM 12498 O O . ARG A 1 91 ? -3.649 -6.363 -13.120 1.00 0.00 91 ARG A O 7
ATOM 12519 N N . ALA A 1 92 ? -5.604 -5.438 -13.511 1.00 0.00 92 ALA A N 7
ATOM 12520 C CA . ALA A 1 92 ? -6.236 -6.188 -12.390 1.00 0.00 92 ALA A CA 7
ATOM 12521 C C . ALA A 1 92 ? -7.192 -7.239 -12.957 1.00 0.00 92 ALA A C 7
ATOM 12522 O O . ALA A 1 92 ? -8.373 -7.000 -13.113 1.00 0.00 92 ALA A O 7
ATOM 12529 N N . THR A 1 93 ? -6.691 -8.402 -13.270 1.00 0.00 93 THR A N 7
ATOM 12530 C CA . THR A 1 93 ? -7.568 -9.467 -13.828 1.00 0.00 93 THR A CA 7
ATOM 12531 C C . THR A 1 93 ? -7.031 -10.837 -13.413 1.00 0.00 93 THR A C 7
ATOM 12532 O O . THR A 1 93 ? -7.236 -11.828 -14.087 1.00 0.00 93 THR A O 7
ATOM 12543 N N . GLY A 1 94 ? -6.340 -10.901 -12.307 1.00 0.00 94 GLY A N 7
ATOM 12544 C CA . GLY A 1 94 ? -5.786 -12.204 -11.847 1.00 0.00 94 GLY A CA 7
ATOM 12545 C C . GLY A 1 94 ? -6.888 -13.027 -11.176 1.00 0.00 94 GLY A C 7
ATOM 12546 O O . GLY A 1 94 ? -7.355 -14.011 -11.715 1.00 0.00 94 GLY A O 7
ATOM 12550 N N . THR A 1 95 ? -7.306 -12.636 -10.003 1.00 0.00 95 THR A N 7
ATOM 12551 C CA . THR A 1 95 ? -8.374 -13.402 -9.303 1.00 0.00 95 THR A CA 7
ATOM 12552 C C . THR A 1 95 ? -8.929 -12.572 -8.142 1.00 0.00 95 THR A C 7
ATOM 12553 O O . THR A 1 95 ? -10.126 -12.471 -7.958 1.00 0.00 95 THR A O 7
ATOM 12564 N N . SER A 1 96 ? -8.072 -11.982 -7.356 1.00 0.00 96 SER A N 7
ATOM 12565 C CA . SER A 1 96 ? -8.560 -11.168 -6.207 1.00 0.00 96 SER A CA 7
ATOM 12566 C C . SER A 1 96 ? -7.584 -10.023 -5.932 1.00 0.00 96 SER A C 7
ATOM 12567 O O . SER A 1 96 ? -6.451 -10.037 -6.373 1.00 0.00 96 SER A O 7
ATOM 12575 N N . VAL A 1 97 ? -8.015 -9.030 -5.203 1.00 0.00 97 VAL A N 7
ATOM 12576 C CA . VAL A 1 97 ? -7.116 -7.881 -4.895 1.00 0.00 97 VAL A CA 7
ATOM 12577 C C . VAL A 1 97 ? -6.129 -8.289 -3.799 1.00 0.00 97 VAL A C 7
ATOM 12578 O O . VAL A 1 97 ? -4.965 -7.940 -3.836 1.00 0.00 97 VAL A O 7
ATOM 12591 N N . GLU A 1 98 ? -6.586 -9.021 -2.820 1.00 0.00 98 GLU A N 7
ATOM 12592 C CA . GLU A 1 98 ? -5.679 -9.449 -1.719 1.00 0.00 98 GLU A CA 7
ATOM 12593 C C . GLU A 1 98 ? -4.519 -10.265 -2.291 1.00 0.00 98 GLU A C 7
ATOM 12594 O O . GLU A 1 98 ? -3.367 -10.012 -2.001 1.00 0.00 98 GLU A O 7
ATOM 12606 N N . GLU A 1 99 ? -4.811 -11.247 -3.100 1.00 0.00 99 GLU A N 7
ATOM 12607 C CA . GLU A 1 99 ? -3.721 -12.081 -3.684 1.00 0.00 99 GLU A CA 7
ATOM 12608 C C . GLU A 1 99 ? -2.963 -11.272 -4.738 1.00 0.00 99 GLU A C 7
ATOM 12609 O O . GLU A 1 99 ? -1.774 -11.439 -4.925 1.00 0.00 99 GLU A O 7
ATOM 12621 N N . ASN A 1 100 ? -3.641 -10.401 -5.433 1.00 0.00 100 ASN A N 7
ATOM 12622 C CA . ASN A 1 100 ? -2.959 -9.585 -6.477 1.00 0.00 100 ASN A CA 7
ATOM 12623 C C . ASN A 1 100 ? -1.801 -8.806 -5.850 1.00 0.00 100 ASN A C 7
ATOM 12624 O O . ASN A 1 100 ? -0.723 -8.724 -6.405 1.00 0.00 100 ASN A O 7
ATOM 12635 N N . LEU A 1 101 ? -2.015 -8.228 -4.700 1.00 0.00 101 LEU A N 7
ATOM 12636 C CA . LEU A 1 101 ? -0.928 -7.450 -4.042 1.00 0.00 101 LEU A CA 7
ATOM 12637 C C . LEU A 1 101 ? 0.344 -8.298 -3.967 1.00 0.00 101 LEU A C 7
ATOM 12638 O O . LEU A 1 101 ? 1.434 -7.825 -4.224 1.00 0.00 101 LEU A O 7
ATOM 12654 N N . LYS A 1 102 ? 0.217 -9.548 -3.614 1.00 0.00 102 LYS A N 7
ATOM 12655 C CA . LYS A 1 102 ? 1.421 -10.421 -3.517 1.00 0.00 102 LYS A CA 7
ATOM 12656 C C . LYS A 1 102 ? 1.898 -10.803 -4.921 1.00 0.00 102 LYS A C 7
ATOM 12657 O O . LYS A 1 102 ? 3.072 -11.011 -5.151 1.00 0.00 102 LYS A O 7
ATOM 12676 N N . LEU A 1 103 ? 0.998 -10.898 -5.862 1.00 0.00 103 LEU A N 7
ATOM 12677 C CA . LEU A 1 103 ? 1.408 -11.270 -7.246 1.00 0.00 103 LEU A CA 7
ATOM 12678 C C . LEU A 1 103 ? 2.255 -10.149 -7.849 1.00 0.00 103 LEU A C 7
ATOM 12679 O O . LEU A 1 103 ? 3.044 -10.369 -8.746 1.00 0.00 103 LEU A O 7
ATOM 12695 N N . PHE A 1 104 ? 2.101 -8.946 -7.363 1.00 0.00 104 PHE A N 7
ATOM 12696 C CA . PHE A 1 104 ? 2.900 -7.815 -7.911 1.00 0.00 104 PHE A CA 7
ATOM 12697 C C . PHE A 1 104 ? 4.390 -8.120 -7.746 1.00 0.00 104 PHE A C 7
ATOM 12698 O O . PHE A 1 104 ? 5.167 -7.981 -8.670 1.00 0.00 104 PHE A O 7
ATOM 12715 N N . THR A 1 105 ? 4.793 -8.537 -6.577 1.00 0.00 105 THR A N 7
ATOM 12716 C CA . THR A 1 105 ? 6.231 -8.854 -6.353 1.00 0.00 105 THR A CA 7
ATOM 12717 C C . THR A 1 105 ? 6.625 -10.053 -7.217 1.00 0.00 105 THR A C 7
ATOM 12718 O O . THR A 1 105 ? 7.705 -10.105 -7.772 1.00 0.00 105 THR A O 7
ATOM 12729 N N . GLU A 1 106 ? 5.757 -11.020 -7.334 1.00 0.00 106 GLU A N 7
ATOM 12730 C CA . GLU A 1 106 ? 6.079 -12.216 -8.162 1.00 0.00 106 GLU A CA 7
ATOM 12731 C C . GLU A 1 106 ? 6.074 -11.829 -9.642 1.00 0.00 106 GLU A C 7
ATOM 12732 O O . GLU A 1 106 ? 6.428 -12.615 -10.499 1.00 0.00 106 GLU A O 7
ATOM 12744 N N . GLY A 1 107 ? 5.674 -10.626 -9.952 1.00 0.00 107 GLY A N 7
ATOM 12745 C CA . GLY A 1 107 ? 5.646 -10.195 -11.379 1.00 0.00 107 GLY A CA 7
ATOM 12746 C C . GLY A 1 107 ? 4.786 -11.170 -12.185 1.00 0.00 107 GLY A C 7
ATOM 12747 O O . GLY A 1 107 ? 5.018 -11.396 -13.356 1.00 0.00 107 GLY A O 7
ATOM 12751 N N . ASN A 1 108 ? 3.795 -11.750 -11.566 1.00 0.00 108 ASN A N 7
ATOM 12752 C CA . ASN A 1 108 ? 2.922 -12.712 -12.294 1.00 0.00 108 ASN A CA 7
ATOM 12753 C C . ASN A 1 108 ? 1.841 -11.945 -13.057 1.00 0.00 108 ASN A C 7
ATOM 12754 O O . ASN A 1 108 ? 1.356 -12.388 -14.080 1.00 0.00 108 ASN A O 7
ATOM 12765 N N . LEU A 1 109 ? 1.453 -10.798 -12.569 1.00 0.00 109 LEU A N 7
ATOM 12766 C CA . LEU A 1 109 ? 0.400 -10.012 -13.270 1.00 0.00 109 LEU A CA 7
ATOM 12767 C C . LEU A 1 109 ? 0.773 -8.529 -13.266 1.00 0.00 109 LEU A C 7
ATOM 12768 O O . LEU A 1 109 ? 1.241 -7.998 -12.279 1.00 0.00 109 LEU A O 7
ATOM 12784 N N . GLU A 1 110 ? 0.565 -7.856 -14.364 1.00 0.00 110 GLU A N 7
ATOM 12785 C CA . GLU A 1 110 ? 0.901 -6.408 -14.424 1.00 0.00 110 GLU A CA 7
ATOM 12786 C C . GLU A 1 110 ? 0.355 -5.812 -15.722 1.00 0.00 110 GLU A C 7
ATOM 12787 O O . GLU A 1 110 ? -0.632 -6.272 -16.261 1.00 0.00 110 GLU A O 7
ATOM 12799 N N . GLU A 1 111 ? 0.986 -4.788 -16.226 1.00 0.00 111 GLU A N 7
ATOM 12800 C CA . GLU A 1 111 ? 0.500 -4.162 -17.485 1.00 0.00 111 GLU A CA 7
ATOM 12801 C C . GLU A 1 111 ? 1.600 -3.283 -18.079 1.00 0.00 111 GLU A C 7
ATOM 12802 O O . GLU A 1 111 ? 2.618 -3.768 -18.529 1.00 0.00 111 GLU A O 7
ATOM 12814 N N . ILE A 1 112 ? 1.407 -2.002 -18.088 1.00 0.00 112 ILE A N 7
ATOM 12815 C CA . ILE A 1 112 ? 2.442 -1.094 -18.657 1.00 0.00 112 ILE A CA 7
ATOM 12816 C C . ILE A 1 112 ? 3.511 -0.813 -17.600 1.00 0.00 112 ILE A C 7
ATOM 12817 O O . ILE A 1 112 ? 3.408 0.123 -16.832 1.00 0.00 112 ILE A O 7
ATOM 12833 N N . ARG A 1 113 ? 4.540 -1.616 -17.554 1.00 0.00 113 ARG A N 7
ATOM 12834 C CA . ARG A 1 113 ? 5.615 -1.394 -16.547 1.00 0.00 113 ARG A CA 7
ATOM 12835 C C . ARG A 1 113 ? 6.309 -0.061 -16.833 1.00 0.00 113 ARG A C 7
ATOM 12836 O O . ARG A 1 113 ? 6.325 0.831 -16.009 1.00 0.00 113 ARG A O 7
ATOM 12857 N N . SER A 1 114 ? 6.884 0.081 -17.996 1.00 0.00 114 SER A N 7
ATOM 12858 C CA . SER A 1 114 ? 7.576 1.357 -18.331 1.00 0.00 114 SER A CA 7
ATOM 12859 C C . SER A 1 114 ? 8.104 1.290 -19.768 1.00 0.00 114 SER A C 7
ATOM 12860 O O . SER A 1 114 ? 8.496 0.238 -20.234 1.00 0.00 114 SER A O 7
ATOM 12868 N N . PRO A 1 115 ? 8.099 2.420 -20.427 1.00 0.00 115 PRO A N 7
ATOM 12869 C CA . PRO A 1 115 ? 8.573 2.531 -21.818 1.00 0.00 115 PRO A CA 7
ATOM 12870 C C . PRO A 1 115 ? 10.104 2.557 -21.859 1.00 0.00 115 PRO A C 7
ATOM 12871 O O . PRO A 1 115 ? 10.764 2.479 -20.842 1.00 0.00 115 PRO A O 7
ATOM 12882 N N . GLY A 1 116 ? 10.673 2.667 -23.029 1.00 0.00 116 GLY A N 7
ATOM 12883 C CA . GLY A 1 116 ? 12.160 2.698 -23.135 1.00 0.00 116 GLY A CA 7
ATOM 12884 C C . GLY A 1 116 ? 12.698 1.270 -23.232 1.00 0.00 116 GLY A C 7
ATOM 12885 O O . GLY A 1 116 ? 13.854 1.013 -22.959 1.00 0.00 116 GLY A O 7
ATOM 12889 N N . SER A 1 117 ? 11.871 0.337 -23.618 1.00 0.00 117 SER A N 7
ATOM 12890 C CA . SER A 1 117 ? 12.340 -1.073 -23.730 1.00 0.00 117 SER A CA 7
ATOM 12891 C C . SER A 1 117 ? 11.387 -1.860 -24.633 1.00 0.00 117 SER A C 7
ATOM 12892 O O . SER A 1 117 ? 11.804 -2.693 -25.412 1.00 0.00 117 SER A O 7
ATOM 12900 N N . GLY A 1 118 ? 10.112 -1.605 -24.533 1.00 0.00 118 GLY A N 7
ATOM 12901 C CA . GLY A 1 118 ? 9.137 -2.342 -25.387 1.00 0.00 118 GLY A CA 7
ATOM 12902 C C . GLY A 1 118 ? 8.727 -1.464 -26.571 1.00 0.00 118 GLY A C 7
ATOM 12903 O O . GLY A 1 118 ? 7.710 -1.687 -27.198 1.00 0.00 118 GLY A O 7
ATOM 12907 N N . ARG A 1 119 ? 9.510 -0.468 -26.882 1.00 0.00 119 ARG A N 7
ATOM 12908 C CA . ARG A 1 119 ? 9.164 0.424 -28.025 1.00 0.00 119 ARG A CA 7
ATOM 12909 C C . ARG A 1 119 ? 9.164 -0.384 -29.325 1.00 0.00 119 ARG A C 7
ATOM 12910 O O . ARG A 1 119 ? 10.040 -1.191 -29.565 1.00 0.00 119 ARG A O 7
ATOM 12931 N N . GLY A 1 120 ? 8.189 -0.174 -30.166 1.00 0.00 120 GLY A N 7
ATOM 12932 C CA . GLY A 1 120 ? 8.135 -0.932 -31.449 1.00 0.00 120 GLY A CA 7
ATOM 12933 C C . GLY A 1 120 ? 9.000 -0.226 -32.495 1.00 0.00 120 GLY A C 7
ATOM 12934 O O . GLY A 1 120 ? 9.910 0.510 -32.168 1.00 0.00 120 GLY A O 7
ATOM 12938 N N . ARG A 1 121 ? 8.722 -0.443 -33.751 1.00 0.00 121 ARG A N 7
ATOM 12939 C CA . ARG A 1 121 ? 9.529 0.216 -34.816 1.00 0.00 121 ARG A CA 7
ATOM 12940 C C . ARG A 1 121 ? 8.622 0.576 -35.995 1.00 0.00 121 ARG A C 7
ATOM 12941 O O . ARG A 1 121 ? 8.487 -0.178 -36.938 1.00 0.00 121 ARG A O 7
ATOM 12962 N N . ARG A 1 122 ? 8.003 1.722 -35.950 1.00 0.00 122 ARG A N 7
ATOM 12963 C CA . ARG A 1 122 ? 7.109 2.129 -37.070 1.00 0.00 122 ARG A CA 7
ATOM 12964 C C . ARG A 1 122 ? 7.909 2.958 -38.077 1.00 0.00 122 ARG A C 7
ATOM 12965 O O . ARG A 1 122 ? 9.057 3.285 -37.852 1.00 0.00 122 ARG A O 7
ATOM 12986 N N . ARG A 1 123 ? 7.315 3.298 -39.189 1.00 0.00 123 ARG A N 7
ATOM 12987 C CA . ARG A 1 123 ? 8.049 4.104 -40.205 1.00 0.00 123 ARG A CA 7
ATOM 12988 C C . ARG A 1 123 ? 7.286 5.403 -40.475 1.00 0.00 123 ARG A C 7
ATOM 12989 O O . ARG A 1 123 ? 6.494 5.490 -41.391 1.00 0.00 123 ARG A O 7
ATOM 13010 N N . ARG A 1 124 ? 7.522 6.414 -39.685 1.00 0.00 124 ARG A N 7
ATOM 13011 C CA . ARG A 1 124 ? 6.813 7.707 -39.898 1.00 0.00 124 ARG A CA 7
ATOM 13012 C C . ARG A 1 124 ? 7.837 8.819 -40.127 1.00 0.00 124 ARG A C 7
ATOM 13013 O O . ARG A 1 124 ? 8.990 8.617 -39.780 1.00 0.00 124 ARG A O 7
ATOM 13035 N N . MET A 1 1 ? 8.362 2.828 -4.613 1.00 0.00 1 MET A N 8
ATOM 13036 C CA . MET A 1 1 ? 7.983 1.391 -4.736 1.00 0.00 1 MET A CA 8
ATOM 13037 C C . MET A 1 1 ? 6.746 1.114 -3.879 1.00 0.00 1 MET A C 8
ATOM 13038 O O . MET A 1 1 ? 6.793 0.356 -2.930 1.00 0.00 1 MET A O 8
ATOM 13054 N N . LYS A 1 2 ? 5.639 1.722 -4.207 1.00 0.00 2 LYS A N 8
ATOM 13055 C CA . LYS A 1 2 ? 4.400 1.492 -3.413 1.00 0.00 2 LYS A CA 8
ATOM 13056 C C . LYS A 1 2 ? 3.330 0.871 -4.314 1.00 0.00 2 LYS A C 8
ATOM 13057 O O . LYS A 1 2 ? 3.250 1.162 -5.492 1.00 0.00 2 LYS A O 8
ATOM 13076 N N . ILE A 1 3 ? 2.510 0.014 -3.769 1.00 0.00 3 ILE A N 8
ATOM 13077 C CA . ILE A 1 3 ? 1.450 -0.629 -4.594 1.00 0.00 3 ILE A CA 8
ATOM 13078 C C . ILE A 1 3 ? 0.073 -0.283 -4.022 1.00 0.00 3 ILE A C 8
ATOM 13079 O O . ILE A 1 3 ? -0.297 -0.730 -2.955 1.00 0.00 3 ILE A O 8
ATOM 13095 N N . ALA A 1 4 ? -0.690 0.505 -4.729 1.00 0.00 4 ALA A N 8
ATOM 13096 C CA . ALA A 1 4 ? -2.046 0.875 -4.230 1.00 0.00 4 ALA A CA 8
ATOM 13097 C C . ALA A 1 4 ? -3.103 0.304 -5.175 1.00 0.00 4 ALA A C 8
ATOM 13098 O O . ALA A 1 4 ? -3.105 0.580 -6.359 1.00 0.00 4 ALA A O 8
ATOM 13105 N N . ILE A 1 5 ? -4.001 -0.490 -4.665 1.00 0.00 5 ILE A N 8
ATOM 13106 C CA . ILE A 1 5 ? -5.055 -1.079 -5.537 1.00 0.00 5 ILE A CA 8
ATOM 13107 C C . ILE A 1 5 ? -6.341 -0.261 -5.409 1.00 0.00 5 ILE A C 8
ATOM 13108 O O . ILE A 1 5 ? -6.682 0.213 -4.344 1.00 0.00 5 ILE A O 8
ATOM 13124 N N . ALA A 1 6 ? -7.053 -0.089 -6.487 1.00 0.00 6 ALA A N 8
ATOM 13125 C CA . ALA A 1 6 ? -8.315 0.702 -6.426 1.00 0.00 6 ALA A CA 8
ATOM 13126 C C . ALA A 1 6 ? -9.452 -0.178 -5.904 1.00 0.00 6 ALA A C 8
ATOM 13127 O O . ALA A 1 6 ? -9.415 -1.389 -6.014 1.00 0.00 6 ALA A O 8
ATOM 13134 N N . SER A 1 7 ? -10.465 0.420 -5.338 1.00 0.00 7 SER A N 8
ATOM 13135 C CA . SER A 1 7 ? -11.606 -0.381 -4.810 1.00 0.00 7 SER A CA 8
ATOM 13136 C C . SER A 1 7 ? -11.081 -1.465 -3.867 1.00 0.00 7 SER A C 8
ATOM 13137 O O . SER A 1 7 ? -10.953 -1.257 -2.677 1.00 0.00 7 SER A O 8
ATOM 13145 N N . SER A 1 8 ? -10.775 -2.622 -4.389 1.00 0.00 8 SER A N 8
ATOM 13146 C CA . SER A 1 8 ? -10.258 -3.719 -3.522 1.00 0.00 8 SER A CA 8
ATOM 13147 C C . SER A 1 8 ? -11.326 -4.110 -2.499 1.00 0.00 8 SER A C 8
ATOM 13148 O O . SER A 1 8 ? -11.024 -4.634 -1.445 1.00 0.00 8 SER A O 8
ATOM 13156 N N . GLY A 1 9 ? -12.571 -3.858 -2.798 1.00 0.00 9 GLY A N 8
ATOM 13157 C CA . GLY A 1 9 ? -13.654 -4.218 -1.839 1.00 0.00 9 GLY A CA 8
ATOM 13158 C C . GLY A 1 9 ? -13.238 -3.813 -0.423 1.00 0.00 9 GLY A C 8
ATOM 13159 O O . GLY A 1 9 ? -13.210 -2.648 -0.083 1.00 0.00 9 GLY A O 8
ATOM 13163 N N . THR A 1 10 ? -12.914 -4.769 0.406 1.00 0.00 10 THR A N 8
ATOM 13164 C CA . THR A 1 10 ? -12.500 -4.440 1.798 1.00 0.00 10 THR A CA 8
ATOM 13165 C C . THR A 1 10 ? -11.549 -5.521 2.317 1.00 0.00 10 THR A C 8
ATOM 13166 O O . THR A 1 10 ? -10.351 -5.331 2.377 1.00 0.00 10 THR A O 8
ATOM 13177 N N . ASP A 1 11 ? -12.074 -6.656 2.692 1.00 0.00 11 ASP A N 8
ATOM 13178 C CA . ASP A 1 11 ? -11.197 -7.747 3.204 1.00 0.00 11 ASP A CA 8
ATOM 13179 C C . ASP A 1 11 ? -11.914 -9.092 3.062 1.00 0.00 11 ASP A C 8
ATOM 13180 O O . ASP A 1 11 ? -11.333 -10.074 2.646 1.00 0.00 11 ASP A O 8
ATOM 13189 N N . LEU A 1 12 ? -13.173 -9.145 3.403 1.00 0.00 12 LEU A N 8
ATOM 13190 C CA . LEU A 1 12 ? -13.923 -10.428 3.286 1.00 0.00 12 LEU A CA 8
ATOM 13191 C C . LEU A 1 12 ? -14.614 -10.495 1.921 1.00 0.00 12 LEU A C 8
ATOM 13192 O O . LEU A 1 12 ? -15.279 -11.460 1.599 1.00 0.00 12 LEU A O 8
ATOM 13208 N N . GLY A 1 13 ? -14.462 -9.479 1.115 1.00 0.00 13 GLY A N 8
ATOM 13209 C CA . GLY A 1 13 ? -15.111 -9.487 -0.227 1.00 0.00 13 GLY A CA 8
ATOM 13210 C C . GLY A 1 13 ? -14.263 -8.671 -1.204 1.00 0.00 13 GLY A C 8
ATOM 13211 O O . GLY A 1 13 ? -14.735 -8.231 -2.233 1.00 0.00 13 GLY A O 8
ATOM 13215 N N . SER A 1 14 ? -13.014 -8.466 -0.888 1.00 0.00 14 SER A N 8
ATOM 13216 C CA . SER A 1 14 ? -12.134 -7.678 -1.795 1.00 0.00 14 SER A CA 8
ATOM 13217 C C . SER A 1 14 ? -11.717 -8.547 -2.982 1.00 0.00 14 SER A C 8
ATOM 13218 O O . SER A 1 14 ? -10.640 -9.110 -3.003 1.00 0.00 14 SER A O 8
ATOM 13226 N N . GLU A 1 15 ? -12.557 -8.659 -3.973 1.00 0.00 15 GLU A N 8
ATOM 13227 C CA . GLU A 1 15 ? -12.206 -9.486 -5.155 1.00 0.00 15 GLU A CA 8
ATOM 13228 C C . GLU A 1 15 ? -11.227 -8.706 -6.037 1.00 0.00 15 GLU A C 8
ATOM 13229 O O . GLU A 1 15 ? -10.311 -8.074 -5.549 1.00 0.00 15 GLU A O 8
ATOM 13241 N N . VAL A 1 16 ? -11.410 -8.738 -7.328 1.00 0.00 16 VAL A N 8
ATOM 13242 C CA . VAL A 1 16 ? -10.484 -7.996 -8.231 1.00 0.00 16 VAL A CA 8
ATOM 13243 C C . VAL A 1 16 ? -10.994 -6.565 -8.426 1.00 0.00 16 VAL A C 8
ATOM 13244 O O . VAL A 1 16 ? -10.842 -5.982 -9.482 1.00 0.00 16 VAL A O 8
ATOM 13257 N N . SER A 1 17 ? -11.595 -5.997 -7.418 1.00 0.00 17 SER A N 8
ATOM 13258 C CA . SER A 1 17 ? -12.111 -4.605 -7.548 1.00 0.00 17 SER A CA 8
ATOM 13259 C C . SER A 1 17 ? -13.302 -4.590 -8.508 1.00 0.00 17 SER A C 8
ATOM 13260 O O . SER A 1 17 ? -13.949 -5.595 -8.724 1.00 0.00 17 SER A O 8
ATOM 13268 N N . ARG A 1 18 ? -13.597 -3.457 -9.085 1.00 0.00 18 ARG A N 8
ATOM 13269 C CA . ARG A 1 18 ? -14.746 -3.379 -10.030 1.00 0.00 18 ARG A CA 8
ATOM 13270 C C . ARG A 1 18 ? -14.521 -2.230 -11.015 1.00 0.00 18 ARG A C 8
ATOM 13271 O O . ARG A 1 18 ? -14.230 -2.443 -12.176 1.00 0.00 18 ARG A O 8
ATOM 13292 N N . PHE A 1 19 ? -14.655 -1.012 -10.564 1.00 0.00 19 PHE A N 8
ATOM 13293 C CA . PHE A 1 19 ? -14.449 0.148 -11.475 1.00 0.00 19 PHE A CA 8
ATOM 13294 C C . PHE A 1 19 ? -13.194 0.915 -11.054 1.00 0.00 19 PHE A C 8
ATOM 13295 O O . PHE A 1 19 ? -12.380 0.423 -10.300 1.00 0.00 19 PHE A O 8
ATOM 13312 N N . PHE A 1 20 ? -13.033 2.118 -11.536 1.00 0.00 20 PHE A N 8
ATOM 13313 C CA . PHE A 1 20 ? -11.830 2.916 -11.162 1.00 0.00 20 PHE A CA 8
ATOM 13314 C C . PHE A 1 20 ? -12.117 4.403 -11.376 1.00 0.00 20 PHE A C 8
ATOM 13315 O O . PHE A 1 20 ? -11.342 5.113 -11.985 1.00 0.00 20 PHE A O 8
ATOM 13332 N N . GLY A 1 21 ? -13.225 4.880 -10.881 1.00 0.00 21 GLY A N 8
ATOM 13333 C CA . GLY A 1 21 ? -13.561 6.321 -11.057 1.00 0.00 21 GLY A CA 8
ATOM 13334 C C . GLY A 1 21 ? -13.875 6.940 -9.694 1.00 0.00 21 GLY A C 8
ATOM 13335 O O . GLY A 1 21 ? -13.137 7.761 -9.189 1.00 0.00 21 GLY A O 8
ATOM 13339 N N . ARG A 1 22 ? -14.966 6.550 -9.095 1.00 0.00 22 ARG A N 8
ATOM 13340 C CA . ARG A 1 22 ? -15.327 7.111 -7.764 1.00 0.00 22 ARG A CA 8
ATOM 13341 C C . ARG A 1 22 ? -15.228 6.012 -6.706 1.00 0.00 22 ARG A C 8
ATOM 13342 O O . ARG A 1 22 ? -15.750 6.134 -5.616 1.00 0.00 22 ARG A O 8
ATOM 13363 N N . ALA A 1 23 ? -14.558 4.937 -7.021 1.00 0.00 23 ALA A N 8
ATOM 13364 C CA . ALA A 1 23 ? -14.419 3.827 -6.038 1.00 0.00 23 ALA A CA 8
ATOM 13365 C C . ALA A 1 23 ? -14.105 4.403 -4.652 1.00 0.00 23 ALA A C 8
ATOM 13366 O O . ALA A 1 23 ? -13.008 4.869 -4.416 1.00 0.00 23 ALA A O 8
ATOM 13373 N N . PRO A 1 24 ? -15.080 4.356 -3.773 1.00 0.00 24 PRO A N 8
ATOM 13374 C CA . PRO A 1 24 ? -14.934 4.865 -2.396 1.00 0.00 24 PRO A CA 8
ATOM 13375 C C . PRO A 1 24 ? -14.214 3.837 -1.514 1.00 0.00 24 PRO A C 8
ATOM 13376 O O . PRO A 1 24 ? -14.609 3.586 -0.393 1.00 0.00 24 PRO A O 8
ATOM 13387 N N . TYR A 1 25 ? -13.163 3.241 -2.008 1.00 0.00 25 TYR A N 8
ATOM 13388 C CA . TYR A 1 25 ? -12.426 2.235 -1.197 1.00 0.00 25 TYR A CA 8
ATOM 13389 C C . TYR A 1 25 ? -10.998 2.103 -1.732 1.00 0.00 25 TYR A C 8
ATOM 13390 O O . TYR A 1 25 ? -10.632 1.103 -2.317 1.00 0.00 25 TYR A O 8
ATOM 13408 N N . PHE A 1 26 ? -10.191 3.110 -1.538 1.00 0.00 26 PHE A N 8
ATOM 13409 C CA . PHE A 1 26 ? -8.788 3.048 -2.036 1.00 0.00 26 PHE A CA 8
ATOM 13410 C C . PHE A 1 26 ? -7.940 2.217 -1.071 1.00 0.00 26 PHE A C 8
ATOM 13411 O O . PHE A 1 26 ? -7.836 2.522 0.100 1.00 0.00 26 PHE A O 8
ATOM 13428 N N . MET A 1 27 ? -7.331 1.169 -1.554 1.00 0.00 27 MET A N 8
ATOM 13429 C CA . MET A 1 27 ? -6.488 0.322 -0.663 1.00 0.00 27 MET A CA 8
ATOM 13430 C C . MET A 1 27 ? -5.012 0.634 -0.916 1.00 0.00 27 MET A C 8
ATOM 13431 O O . MET A 1 27 ? -4.502 0.436 -2.001 1.00 0.00 27 MET A O 8
ATOM 13445 N N . ILE A 1 28 ? -4.321 1.123 0.077 1.00 0.00 28 ILE A N 8
ATOM 13446 C CA . ILE A 1 28 ? -2.879 1.450 -0.110 1.00 0.00 28 ILE A CA 8
ATOM 13447 C C . ILE A 1 28 ? -2.020 0.380 0.567 1.00 0.00 28 ILE A C 8
ATOM 13448 O O . ILE A 1 28 ? -2.237 0.026 1.708 1.00 0.00 28 ILE A O 8
ATOM 13464 N N . VAL A 1 29 ? -1.045 -0.138 -0.131 1.00 0.00 29 VAL A N 8
ATOM 13465 C CA . VAL A 1 29 ? -0.173 -1.185 0.473 1.00 0.00 29 VAL A CA 8
ATOM 13466 C C . VAL A 1 29 ? 1.295 -0.826 0.236 1.00 0.00 29 VAL A C 8
ATOM 13467 O O . VAL A 1 29 ? 1.695 -0.493 -0.862 1.00 0.00 29 VAL A O 8
ATOM 13480 N N . GLU A 1 30 ? 2.101 -0.893 1.260 1.00 0.00 30 GLU A N 8
ATOM 13481 C CA . GLU A 1 30 ? 3.545 -0.559 1.098 1.00 0.00 30 GLU A CA 8
ATOM 13482 C C . GLU A 1 30 ? 4.372 -1.846 1.143 1.00 0.00 30 GLU A C 8
ATOM 13483 O O . GLU A 1 30 ? 3.904 -2.880 1.576 1.00 0.00 30 GLU A O 8
ATOM 13495 N N . MET A 1 31 ? 5.598 -1.793 0.700 1.00 0.00 31 MET A N 8
ATOM 13496 C CA . MET A 1 31 ? 6.451 -3.014 0.718 1.00 0.00 31 MET A CA 8
ATOM 13497 C C . MET A 1 31 ? 7.911 -2.615 0.943 1.00 0.00 31 MET A C 8
ATOM 13498 O O . MET A 1 31 ? 8.390 -1.643 0.394 1.00 0.00 31 MET A O 8
ATOM 13512 N N . LYS A 1 32 ? 8.623 -3.357 1.747 1.00 0.00 32 LYS A N 8
ATOM 13513 C CA . LYS A 1 32 ? 10.051 -3.018 2.005 1.00 0.00 32 LYS A CA 8
ATOM 13514 C C . LYS A 1 32 ? 10.947 -3.823 1.063 1.00 0.00 32 LYS A C 8
ATOM 13515 O O . LYS A 1 32 ? 11.546 -3.286 0.151 1.00 0.00 32 LYS A O 8
ATOM 13534 N N . LYS A 1 33 ? 11.045 -5.107 1.274 1.00 0.00 33 LYS A N 8
ATOM 13535 C CA . LYS A 1 33 ? 11.904 -5.944 0.388 1.00 0.00 33 LYS A CA 8
ATOM 13536 C C . LYS A 1 33 ? 11.163 -7.234 0.031 1.00 0.00 33 LYS A C 8
ATOM 13537 O O . LYS A 1 33 ? 11.473 -8.297 0.530 1.00 0.00 33 LYS A O 8
ATOM 13556 N N . GLY A 1 34 ? 10.185 -7.147 -0.829 1.00 0.00 34 GLY A N 8
ATOM 13557 C CA . GLY A 1 34 ? 9.425 -8.368 -1.216 1.00 0.00 34 GLY A CA 8
ATOM 13558 C C . GLY A 1 34 ? 8.603 -8.856 -0.022 1.00 0.00 34 GLY A C 8
ATOM 13559 O O . GLY A 1 34 ? 8.133 -9.976 0.004 1.00 0.00 34 GLY A O 8
ATOM 13563 N N . ASN A 1 35 ? 8.423 -8.022 0.965 1.00 0.00 35 ASN A N 8
ATOM 13564 C CA . ASN A 1 35 ? 7.631 -8.436 2.157 1.00 0.00 35 ASN A CA 8
ATOM 13565 C C . ASN A 1 35 ? 6.567 -7.377 2.455 1.00 0.00 35 ASN A C 8
ATOM 13566 O O . ASN A 1 35 ? 6.856 -6.326 2.992 1.00 0.00 35 ASN A O 8
ATOM 13577 N N . ILE A 1 36 ? 5.338 -7.644 2.108 1.00 0.00 36 ILE A N 8
ATOM 13578 C CA . ILE A 1 36 ? 4.256 -6.653 2.368 1.00 0.00 36 ILE A CA 8
ATOM 13579 C C . ILE A 1 36 ? 4.049 -6.504 3.876 1.00 0.00 36 ILE A C 8
ATOM 13580 O O . ILE A 1 36 ? 3.647 -7.430 4.552 1.00 0.00 36 ILE A O 8
ATOM 13596 N N . GLU A 1 37 ? 4.315 -5.343 4.409 1.00 0.00 37 GLU A N 8
ATOM 13597 C CA . GLU A 1 37 ? 4.129 -5.133 5.871 1.00 0.00 37 GLU A CA 8
ATOM 13598 C C . GLU A 1 37 ? 3.329 -3.849 6.098 1.00 0.00 37 GLU A C 8
ATOM 13599 O O . GLU A 1 37 ? 3.535 -3.139 7.063 1.00 0.00 37 GLU A O 8
ATOM 13611 N N . SER A 1 38 ? 2.421 -3.543 5.213 1.00 0.00 38 SER A N 8
ATOM 13612 C CA . SER A 1 38 ? 1.609 -2.304 5.374 1.00 0.00 38 SER A CA 8
ATOM 13613 C C . SER A 1 38 ? 0.347 -2.406 4.515 1.00 0.00 38 SER A C 8
ATOM 13614 O O . SER A 1 38 ? 0.376 -2.180 3.322 1.00 0.00 38 SER A O 8
ATOM 13622 N N . SER A 1 39 ? -0.762 -2.739 5.111 1.00 0.00 39 SER A N 8
ATOM 13623 C CA . SER A 1 39 ? -2.024 -2.848 4.329 1.00 0.00 39 SER A CA 8
ATOM 13624 C C . SER A 1 39 ? -3.114 -2.032 5.023 1.00 0.00 39 SER A C 8
ATOM 13625 O O . SER A 1 39 ? -3.649 -2.430 6.039 1.00 0.00 39 SER A O 8
ATOM 13633 N N . GLU A 1 40 ? -3.442 -0.891 4.487 1.00 0.00 40 GLU A N 8
ATOM 13634 C CA . GLU A 1 40 ? -4.494 -0.048 5.123 1.00 0.00 40 GLU A CA 8
ATOM 13635 C C . GLU A 1 40 ? -5.576 0.292 4.098 1.00 0.00 40 GLU A C 8
ATOM 13636 O O . GLU A 1 40 ? -5.301 0.821 3.039 1.00 0.00 40 GLU A O 8
ATOM 13648 N N . VAL A 1 41 ? -6.807 -0.003 4.410 1.00 0.00 41 VAL A N 8
ATOM 13649 C CA . VAL A 1 41 ? -7.914 0.306 3.464 1.00 0.00 41 VAL A CA 8
ATOM 13650 C C . VAL A 1 41 ? -8.584 1.615 3.887 1.00 0.00 41 VAL A C 8
ATOM 13651 O O . VAL A 1 41 ? -8.778 1.871 5.059 1.00 0.00 41 VAL A O 8
ATOM 13664 N N . ILE A 1 42 ? -8.933 2.449 2.947 1.00 0.00 42 ILE A N 8
ATOM 13665 C CA . ILE A 1 42 ? -9.584 3.741 3.307 1.00 0.00 42 ILE A CA 8
ATOM 13666 C C . ILE A 1 42 ? -10.708 4.047 2.315 1.00 0.00 42 ILE A C 8
ATOM 13667 O O . ILE A 1 42 ? -10.598 3.780 1.135 1.00 0.00 42 ILE A O 8
ATOM 13683 N N . GLU A 1 43 ? -11.790 4.606 2.786 1.00 0.00 43 GLU A N 8
ATOM 13684 C CA . GLU A 1 43 ? -12.921 4.930 1.872 1.00 0.00 43 GLU A CA 8
ATOM 13685 C C . GLU A 1 43 ? -12.807 6.385 1.413 1.00 0.00 43 GLU A C 8
ATOM 13686 O O . GLU A 1 43 ? -12.429 7.257 2.170 1.00 0.00 43 GLU A O 8
ATOM 13698 N N . ASN A 1 44 ? -13.132 6.655 0.178 1.00 0.00 44 ASN A N 8
ATOM 13699 C CA . ASN A 1 44 ? -13.043 8.054 -0.328 1.00 0.00 44 ASN A CA 8
ATOM 13700 C C . ASN A 1 44 ? -14.241 8.342 -1.239 1.00 0.00 44 ASN A C 8
ATOM 13701 O O . ASN A 1 44 ? -14.105 8.386 -2.445 1.00 0.00 44 ASN A O 8
ATOM 13712 N N . PRO A 1 45 ? -15.383 8.529 -0.629 1.00 0.00 45 PRO A N 8
ATOM 13713 C CA . PRO A 1 45 ? -16.633 8.815 -1.355 1.00 0.00 45 PRO A CA 8
ATOM 13714 C C . PRO A 1 45 ? -16.665 10.279 -1.804 1.00 0.00 45 PRO A C 8
ATOM 13715 O O . PRO A 1 45 ? -17.625 10.737 -2.391 1.00 0.00 45 PRO A O 8
ATOM 13726 N N . SER A 1 46 ? -15.622 11.014 -1.536 1.00 0.00 46 SER A N 8
ATOM 13727 C CA . SER A 1 46 ? -15.593 12.445 -1.950 1.00 0.00 46 SER A CA 8
ATOM 13728 C C . SER A 1 46 ? -15.857 12.541 -3.453 1.00 0.00 46 SER A C 8
ATOM 13729 O O . SER A 1 46 ? -16.367 13.530 -3.942 1.00 0.00 46 SER A O 8
ATOM 13737 N N . ALA A 1 47 ? -15.515 11.520 -4.191 1.00 0.00 47 ALA A N 8
ATOM 13738 C CA . ALA A 1 47 ? -15.749 11.553 -5.662 1.00 0.00 47 ALA A CA 8
ATOM 13739 C C . ALA A 1 47 ? -17.248 11.426 -5.939 1.00 0.00 47 ALA A C 8
ATOM 13740 O O . ALA A 1 47 ? -17.780 12.055 -6.834 1.00 0.00 47 ALA A O 8
ATOM 13747 N N . SER A 1 48 ? -17.934 10.619 -5.179 1.00 0.00 48 SER A N 8
ATOM 13748 C CA . SER A 1 48 ? -19.399 10.452 -5.397 1.00 0.00 48 SER A CA 8
ATOM 13749 C C . SER A 1 48 ? -20.159 11.471 -4.544 1.00 0.00 48 SER A C 8
ATOM 13750 O O . SER A 1 48 ? -21.004 11.119 -3.747 1.00 0.00 48 SER A O 8
ATOM 13758 N N . ALA A 1 49 ? -19.861 12.732 -4.704 1.00 0.00 49 ALA A N 8
ATOM 13759 C CA . ALA A 1 49 ? -20.566 13.771 -3.901 1.00 0.00 49 ALA A CA 8
ATOM 13760 C C . ALA A 1 49 ? -21.084 14.870 -4.829 1.00 0.00 49 ALA A C 8
ATOM 13761 O O . ALA A 1 49 ? -22.240 15.244 -4.780 1.00 0.00 49 ALA A O 8
ATOM 13768 N N . SER A 1 50 ? -20.241 15.393 -5.676 1.00 0.00 50 SER A N 8
ATOM 13769 C CA . SER A 1 50 ? -20.687 16.469 -6.604 1.00 0.00 50 SER A CA 8
ATOM 13770 C C . SER A 1 50 ? -19.987 16.303 -7.954 1.00 0.00 50 SER A C 8
ATOM 13771 O O . SER A 1 50 ? -18.868 15.835 -8.030 1.00 0.00 50 SER A O 8
ATOM 13779 N N . GLY A 1 51 ? -20.636 16.682 -9.020 1.00 0.00 51 GLY A N 8
ATOM 13780 C CA . GLY A 1 51 ? -20.006 16.546 -10.364 1.00 0.00 51 GLY A CA 8
ATOM 13781 C C . GLY A 1 51 ? -19.709 15.072 -10.644 1.00 0.00 51 GLY A C 8
ATOM 13782 O O . GLY A 1 51 ? -19.679 14.253 -9.747 1.00 0.00 51 GLY A O 8
ATOM 13786 N N . GLY A 1 52 ? -19.491 14.726 -11.883 1.00 0.00 52 GLY A N 8
ATOM 13787 C CA . GLY A 1 52 ? -19.197 13.306 -12.222 1.00 0.00 52 GLY A CA 8
ATOM 13788 C C . GLY A 1 52 ? -17.696 13.047 -12.085 1.00 0.00 52 GLY A C 8
ATOM 13789 O O . GLY A 1 52 ? -17.216 12.652 -11.040 1.00 0.00 52 GLY A O 8
ATOM 13793 N N . ALA A 1 53 ? -16.949 13.264 -13.133 1.00 0.00 53 ALA A N 8
ATOM 13794 C CA . ALA A 1 53 ? -15.480 13.028 -13.062 1.00 0.00 53 ALA A CA 8
ATOM 13795 C C . ALA A 1 53 ? -15.215 11.662 -12.429 1.00 0.00 53 ALA A C 8
ATOM 13796 O O . ALA A 1 53 ? -16.126 10.904 -12.161 1.00 0.00 53 ALA A O 8
ATOM 13803 N N . GLY A 1 54 ? -13.973 11.340 -12.184 1.00 0.00 54 GLY A N 8
ATOM 13804 C CA . GLY A 1 54 ? -13.655 10.021 -11.567 1.00 0.00 54 GLY A CA 8
ATOM 13805 C C . GLY A 1 54 ? -12.237 9.597 -11.956 1.00 0.00 54 GLY A C 8
ATOM 13806 O O . GLY A 1 54 ? -11.415 9.301 -11.114 1.00 0.00 54 GLY A O 8
ATOM 13810 N N . ILE A 1 55 ? -11.945 9.564 -13.229 1.00 0.00 55 ILE A N 8
ATOM 13811 C CA . ILE A 1 55 ? -10.580 9.158 -13.668 1.00 0.00 55 ILE A CA 8
ATOM 13812 C C . ILE A 1 55 ? -9.565 10.222 -13.243 1.00 0.00 55 ILE A C 8
ATOM 13813 O O . ILE A 1 55 ? -8.371 10.040 -13.368 1.00 0.00 55 ILE A O 8
ATOM 13829 N N . ARG A 1 56 ? -10.031 11.334 -12.744 1.00 0.00 56 ARG A N 8
ATOM 13830 C CA . ARG A 1 56 ? -9.092 12.410 -12.315 1.00 0.00 56 ARG A CA 8
ATOM 13831 C C . ARG A 1 56 ? -8.323 11.957 -11.071 1.00 0.00 56 ARG A C 8
ATOM 13832 O O . ARG A 1 56 ? -7.175 12.308 -10.878 1.00 0.00 56 ARG A O 8
ATOM 13853 N N . THR A 1 57 ? -8.946 11.184 -10.226 1.00 0.00 57 THR A N 8
ATOM 13854 C CA . THR A 1 57 ? -8.252 10.713 -8.993 1.00 0.00 57 THR A CA 8
ATOM 13855 C C . THR A 1 57 ? -6.992 9.932 -9.374 1.00 0.00 57 THR A C 8
ATOM 13856 O O . THR A 1 57 ? -6.129 9.691 -8.554 1.00 0.00 57 THR A O 8
ATOM 13867 N N . ALA A 1 58 ? -6.881 9.531 -10.611 1.00 0.00 58 ALA A N 8
ATOM 13868 C CA . ALA A 1 58 ? -5.678 8.764 -11.039 1.00 0.00 58 ALA A CA 8
ATOM 13869 C C . ALA A 1 58 ? -4.414 9.585 -10.764 1.00 0.00 58 ALA A C 8
ATOM 13870 O O . ALA A 1 58 ? -3.440 9.085 -10.240 1.00 0.00 58 ALA A O 8
AT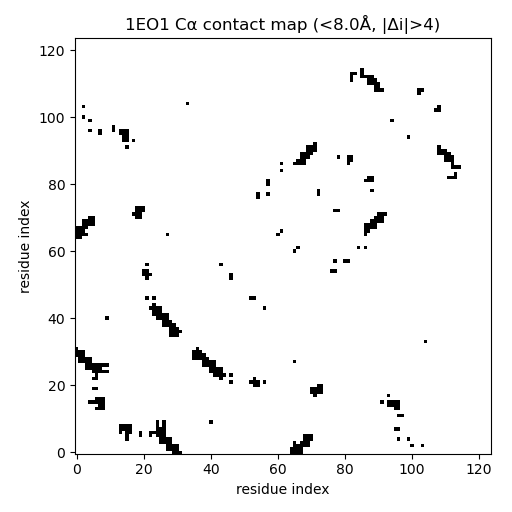OM 13877 N N . GLN A 1 59 ? -4.423 10.842 -11.118 1.00 0.00 59 GLN A N 8
ATOM 13878 C CA . GLN A 1 59 ? -3.220 11.691 -10.882 1.00 0.00 59 GLN A CA 8
ATOM 13879 C C . GLN A 1 59 ? -2.983 11.848 -9.378 1.00 0.00 59 GLN A C 8
ATOM 13880 O O . GLN A 1 59 ? -1.868 12.028 -8.932 1.00 0.00 59 GLN A O 8
ATOM 13894 N N . ILE A 1 60 ? -4.023 11.785 -8.592 1.00 0.00 60 ILE A N 8
ATOM 13895 C CA . ILE A 1 60 ? -3.852 11.937 -7.119 1.00 0.00 60 ILE A CA 8
ATOM 13896 C C . ILE A 1 60 ? -3.271 10.649 -6.531 1.00 0.00 60 ILE A C 8
ATOM 13897 O O . ILE A 1 60 ? -2.576 10.669 -5.534 1.00 0.00 60 ILE A O 8
ATOM 13913 N N . ILE A 1 61 ? -3.549 9.527 -7.138 1.00 0.00 61 ILE A N 8
ATOM 13914 C CA . ILE A 1 61 ? -3.013 8.242 -6.609 1.00 0.00 61 ILE A CA 8
ATOM 13915 C C . ILE A 1 61 ? -1.525 8.127 -6.948 1.00 0.00 61 ILE A C 8
ATOM 13916 O O . ILE A 1 61 ? -0.726 7.696 -6.140 1.00 0.00 61 ILE A O 8
ATOM 13932 N N . ALA A 1 62 ? -1.145 8.505 -8.137 1.00 0.00 62 ALA A N 8
ATOM 13933 C CA . ALA A 1 62 ? 0.291 8.414 -8.524 1.00 0.00 62 ALA A CA 8
ATOM 13934 C C . ALA A 1 62 ? 1.109 9.412 -7.702 1.00 0.00 62 ALA A C 8
ATOM 13935 O O . ALA A 1 62 ? 2.289 9.226 -7.479 1.00 0.00 62 ALA A O 8
ATOM 13942 N N . ASN A 1 63 ? 0.495 10.472 -7.252 1.00 0.00 63 ASN A N 8
ATOM 13943 C CA . ASN A 1 63 ? 1.241 11.481 -6.447 1.00 0.00 63 ASN A CA 8
ATOM 13944 C C . ASN A 1 63 ? 1.443 10.957 -5.023 1.00 0.00 63 ASN A C 8
ATOM 13945 O O . ASN A 1 63 ? 2.116 11.568 -4.217 1.00 0.00 63 ASN A O 8
ATOM 13956 N N . ASN A 1 64 ? 0.865 9.830 -4.704 1.00 0.00 64 ASN A N 8
ATOM 13957 C CA . ASN A 1 64 ? 1.025 9.273 -3.331 1.00 0.00 64 ASN A CA 8
ATOM 13958 C C . ASN A 1 64 ? 2.238 8.340 -3.293 1.00 0.00 64 ASN A C 8
ATOM 13959 O O . ASN A 1 64 ? 2.301 7.420 -2.502 1.00 0.00 64 ASN A O 8
ATOM 13970 N N . GLY A 1 65 ? 3.203 8.571 -4.141 1.00 0.00 65 GLY A N 8
ATOM 13971 C CA . GLY A 1 65 ? 4.411 7.698 -4.152 1.00 0.00 65 GLY A CA 8
ATOM 13972 C C . GLY A 1 65 ? 4.024 6.292 -4.612 1.00 0.00 65 GLY A C 8
ATOM 13973 O O . GLY A 1 65 ? 4.794 5.358 -4.501 1.00 0.00 65 GLY A O 8
ATOM 13977 N N . VAL A 1 66 ? 2.838 6.132 -5.131 1.00 0.00 66 VAL A N 8
ATOM 13978 C CA . VAL A 1 66 ? 2.405 4.787 -5.603 1.00 0.00 66 VAL A CA 8
ATOM 13979 C C . VAL A 1 66 ? 2.855 4.588 -7.047 1.00 0.00 66 VAL A C 8
ATOM 13980 O O . VAL A 1 66 ? 2.158 4.933 -7.980 1.00 0.00 66 VAL A O 8
ATOM 13993 N N . LYS A 1 67 ? 4.015 4.024 -7.237 1.00 0.00 67 LYS A N 8
ATOM 13994 C CA . LYS A 1 67 ? 4.507 3.794 -8.620 1.00 0.00 67 LYS A CA 8
ATOM 13995 C C . LYS A 1 67 ? 3.826 2.548 -9.186 1.00 0.00 67 LYS A C 8
ATOM 13996 O O . LYS A 1 67 ? 3.999 2.204 -10.339 1.00 0.00 67 LYS A O 8
ATOM 14015 N N . ALA A 1 68 ? 3.048 1.868 -8.385 1.00 0.00 68 ALA A N 8
ATOM 14016 C CA . ALA A 1 68 ? 2.358 0.647 -8.887 1.00 0.00 68 ALA A CA 8
ATOM 14017 C C . ALA A 1 68 ? 0.849 0.786 -8.669 1.00 0.00 68 ALA A C 8
ATOM 14018 O O . ALA A 1 68 ? 0.362 0.709 -7.558 1.00 0.00 68 ALA A O 8
ATOM 14025 N N . VAL A 1 69 ? 0.107 0.994 -9.722 1.00 0.00 69 VAL A N 8
ATOM 14026 C CA . VAL A 1 69 ? -1.369 1.141 -9.579 1.00 0.00 69 VAL A CA 8
ATOM 14027 C C . VAL A 1 69 ? -2.056 -0.139 -10.063 1.00 0.00 69 VAL A C 8
ATOM 14028 O O . VAL A 1 69 ? -1.934 -0.526 -11.209 1.00 0.00 69 VAL A O 8
ATOM 14041 N N . ILE A 1 70 ? -2.776 -0.798 -9.197 1.00 0.00 70 ILE A N 8
ATOM 14042 C CA . ILE A 1 70 ? -3.472 -2.052 -9.604 1.00 0.00 70 ILE A CA 8
ATOM 14043 C C . ILE A 1 70 ? -4.939 -1.744 -9.904 1.00 0.00 70 ILE A C 8
ATOM 14044 O O . ILE A 1 70 ? -5.723 -1.482 -9.014 1.00 0.00 70 ILE A O 8
ATOM 14060 N N . ALA A 1 71 ? -5.317 -1.772 -11.153 1.00 0.00 71 ALA A N 8
ATOM 14061 C CA . ALA A 1 71 ? -6.733 -1.479 -11.509 1.00 0.00 71 ALA A CA 8
ATOM 14062 C C . ALA A 1 71 ? -7.088 -2.184 -12.820 1.00 0.00 71 ALA A C 8
ATOM 14063 O O . ALA A 1 71 ? -6.246 -2.769 -13.472 1.00 0.00 71 ALA A O 8
ATOM 14070 N N . SER A 1 72 ? -8.331 -2.130 -13.207 1.00 0.00 72 SER A N 8
ATOM 14071 C CA . SER A 1 72 ? -8.749 -2.792 -14.474 1.00 0.00 72 SER A CA 8
ATOM 14072 C C . SER A 1 72 ? -9.813 -1.935 -15.163 1.00 0.00 72 SER A C 8
ATOM 14073 O O . SER A 1 72 ? -10.854 -2.421 -15.558 1.00 0.00 72 SER A O 8
ATOM 14081 N N . SER A 1 73 ? -9.561 -0.663 -15.306 1.00 0.00 73 SER A N 8
ATOM 14082 C CA . SER A 1 73 ? -10.558 0.226 -15.966 1.00 0.00 73 SER A CA 8
ATOM 14083 C C . SER A 1 73 ? -10.991 -0.392 -17.300 1.00 0.00 73 SER A C 8
ATOM 14084 O O . SER A 1 73 ? -10.203 -1.023 -17.973 1.00 0.00 73 SER A O 8
ATOM 14092 N N . PRO A 1 74 ? -12.240 -0.189 -17.639 1.00 0.00 74 PRO A N 8
ATOM 14093 C CA . PRO A 1 74 ? -12.818 -0.713 -18.889 1.00 0.00 74 PRO A CA 8
ATOM 14094 C C . PRO A 1 74 ? -12.394 0.153 -20.080 1.00 0.00 74 PRO A C 8
ATOM 14095 O O . PRO A 1 74 ? -12.763 -0.105 -21.209 1.00 0.00 74 PRO A O 8
ATOM 14106 N N . GLY A 1 75 ? -11.624 1.179 -19.838 1.00 0.00 75 GLY A N 8
ATOM 14107 C CA . GLY A 1 75 ? -11.182 2.059 -20.956 1.00 0.00 75 GLY A CA 8
ATOM 14108 C C . GLY A 1 75 ? -9.730 2.493 -20.729 1.00 0.00 75 GLY A C 8
ATOM 14109 O O . GLY A 1 75 ? -9.264 2.528 -19.607 1.00 0.00 75 GLY A O 8
ATOM 14113 N N . PRO A 1 76 ? -9.060 2.809 -21.807 1.00 0.00 76 PRO A N 8
ATOM 14114 C CA . PRO A 1 76 ? -7.653 3.247 -21.770 1.00 0.00 76 PRO A CA 8
ATOM 14115 C C . PRO A 1 76 ? -7.557 4.715 -21.340 1.00 0.00 76 PRO A C 8
ATOM 14116 O O . PRO A 1 76 ? -6.482 5.266 -21.216 1.00 0.00 76 PRO A O 8
ATOM 14127 N N . ASN A 1 77 ? -8.674 5.351 -21.112 1.00 0.00 77 ASN A N 8
ATOM 14128 C CA . ASN A 1 77 ? -8.645 6.780 -20.692 1.00 0.00 77 ASN A CA 8
ATOM 14129 C C . ASN A 1 77 ? -7.741 6.938 -19.467 1.00 0.00 77 ASN A C 8
ATOM 14130 O O . ASN A 1 77 ? -6.898 7.810 -19.414 1.00 0.00 77 ASN A O 8
ATOM 14141 N N . ALA A 1 78 ? -7.916 6.104 -18.479 1.00 0.00 78 ALA A N 8
ATOM 14142 C CA . ALA A 1 78 ? -7.072 6.209 -17.255 1.00 0.00 78 ALA A CA 8
ATOM 14143 C C . ALA A 1 78 ? -5.640 5.776 -17.572 1.00 0.00 78 ALA A C 8
ATOM 14144 O O . ALA A 1 78 ? -4.703 6.532 -17.411 1.00 0.00 78 ALA A O 8
ATOM 14151 N N . PHE A 1 79 ? -5.461 4.563 -18.018 1.00 0.00 79 PHE A N 8
ATOM 14152 C CA . PHE A 1 79 ? -4.088 4.081 -18.340 1.00 0.00 79 PHE A CA 8
ATOM 14153 C C . PHE A 1 79 ? -3.349 5.130 -19.175 1.00 0.00 79 PHE A C 8
ATOM 14154 O O . PHE A 1 79 ? -2.135 5.171 -19.202 1.00 0.00 79 PHE A O 8
ATOM 14171 N N . GLU A 1 80 ? -4.067 5.978 -19.858 1.00 0.00 80 GLU A N 8
ATOM 14172 C CA . GLU A 1 80 ? -3.398 7.019 -20.689 1.00 0.00 80 GLU A CA 8
ATOM 14173 C C . GLU A 1 80 ? -2.757 8.068 -19.778 1.00 0.00 80 GLU A C 8
ATOM 14174 O O . GLU A 1 80 ? -1.587 8.372 -19.893 1.00 0.00 80 GLU A O 8
ATOM 14186 N N . VAL A 1 81 ? -3.515 8.628 -18.874 1.00 0.00 81 VAL A N 8
ATOM 14187 C CA . VAL A 1 81 ? -2.948 9.658 -17.959 1.00 0.00 81 VAL A CA 8
ATOM 14188 C C . VAL A 1 81 ? -1.851 9.026 -17.098 1.00 0.00 81 VAL A C 8
ATOM 14189 O O . VAL A 1 81 ? -0.778 9.575 -16.942 1.00 0.00 81 VAL A O 8
ATOM 14202 N N . LEU A 1 82 ? -2.111 7.876 -16.540 1.00 0.00 82 LEU A N 8
ATOM 14203 C CA . LEU A 1 82 ? -1.085 7.207 -15.693 1.00 0.00 82 LEU A CA 8
ATOM 14204 C C . LEU A 1 82 ? 0.231 7.111 -16.469 1.00 0.00 82 LEU A C 8
ATOM 14205 O O . LEU A 1 82 ? 1.261 7.578 -16.023 1.00 0.00 82 LEU A O 8
ATOM 14221 N N . ASN A 1 83 ? 0.204 6.510 -17.626 1.00 0.00 83 ASN A N 8
ATOM 14222 C CA . ASN A 1 83 ? 1.450 6.381 -18.433 1.00 0.00 83 ASN A CA 8
ATOM 14223 C C . ASN A 1 83 ? 2.066 7.766 -18.647 1.00 0.00 83 ASN A C 8
ATOM 14224 O O . ASN A 1 83 ? 3.270 7.918 -18.712 1.00 0.00 83 ASN A O 8
ATOM 14235 N N . GLU A 1 84 ? 1.250 8.778 -18.759 1.00 0.00 84 GLU A N 8
ATOM 14236 C CA . GLU A 1 84 ? 1.790 10.151 -18.969 1.00 0.00 84 GLU A CA 8
ATOM 14237 C C . GLU A 1 84 ? 2.629 10.559 -17.756 1.00 0.00 84 GLU A C 8
ATOM 14238 O O . GLU A 1 84 ? 3.722 11.072 -17.889 1.00 0.00 84 GLU A O 8
ATOM 14250 N N . LEU A 1 85 ? 2.125 10.335 -16.573 1.00 0.00 85 LEU A N 8
ATOM 14251 C CA . LEU A 1 85 ? 2.893 10.710 -15.353 1.00 0.00 85 LEU A CA 8
ATOM 14252 C C . LEU A 1 85 ? 4.170 9.871 -15.278 1.00 0.00 85 LEU A C 8
ATOM 14253 O O . LEU A 1 85 ? 5.055 10.140 -14.489 1.00 0.00 85 LEU A O 8
ATOM 14269 N N . GLY A 1 86 ? 4.274 8.857 -16.092 1.00 0.00 86 GLY A N 8
ATOM 14270 C CA . GLY A 1 86 ? 5.494 8.001 -16.064 1.00 0.00 86 GLY A CA 8
ATOM 14271 C C . GLY A 1 86 ? 5.396 7.014 -14.899 1.00 0.00 86 GLY A C 8
ATOM 14272 O O . GLY A 1 86 ? 6.388 6.624 -14.317 1.00 0.00 86 GLY A O 8
ATOM 14276 N N . ILE A 1 87 ? 4.204 6.607 -14.556 1.00 0.00 87 ILE A N 8
ATOM 14277 C CA . ILE A 1 87 ? 4.039 5.645 -13.429 1.00 0.00 87 ILE A CA 8
ATOM 14278 C C . ILE A 1 87 ? 3.892 4.230 -13.989 1.00 0.00 87 ILE A C 8
ATOM 14279 O O . ILE A 1 87 ? 3.792 4.031 -15.184 1.00 0.00 87 ILE A O 8
ATOM 14295 N N . LYS A 1 88 ? 3.881 3.244 -13.137 1.00 0.00 88 LYS A N 8
ATOM 14296 C CA . LYS A 1 88 ? 3.745 1.842 -13.623 1.00 0.00 88 LYS A CA 8
ATOM 14297 C C . LYS A 1 88 ? 2.285 1.396 -13.505 1.00 0.00 88 LYS A C 8
ATOM 14298 O O . LYS A 1 88 ? 1.749 1.272 -12.422 1.00 0.00 88 LYS A O 8
ATOM 14317 N N . ILE A 1 89 ? 1.642 1.149 -14.614 1.00 0.00 89 ILE A N 8
ATOM 14318 C CA . ILE A 1 89 ? 0.220 0.705 -14.569 1.00 0.00 89 ILE A CA 8
ATOM 14319 C C . ILE A 1 89 ? 0.173 -0.813 -14.387 1.00 0.00 89 ILE A C 8
ATOM 14320 O O . ILE A 1 89 ? 1.047 -1.526 -14.835 1.00 0.00 89 ILE A O 8
ATOM 14336 N N . TYR A 1 90 ? -0.838 -1.318 -13.734 1.00 0.00 90 TYR A N 8
ATOM 14337 C CA . TYR A 1 90 ? -0.924 -2.791 -13.533 1.00 0.00 90 TYR A CA 8
ATOM 14338 C C . TYR A 1 90 ? -2.350 -3.267 -13.816 1.00 0.00 90 TYR A C 8
ATOM 14339 O O . TYR A 1 90 ? -3.299 -2.814 -13.210 1.00 0.00 90 TYR A O 8
ATOM 14357 N N . ARG A 1 91 ? -2.507 -4.179 -14.737 1.00 0.00 91 ARG A N 8
ATOM 14358 C CA . ARG A 1 91 ? -3.870 -4.685 -15.062 1.00 0.00 91 ARG A CA 8
ATOM 14359 C C . ARG A 1 91 ? -4.213 -5.862 -14.145 1.00 0.00 91 ARG A C 8
ATOM 14360 O O . ARG A 1 91 ? -3.516 -6.857 -14.110 1.00 0.00 91 ARG A O 8
ATOM 14381 N N . ALA A 1 92 ? -5.281 -5.757 -13.403 1.00 0.00 92 ALA A N 8
ATOM 14382 C CA . ALA A 1 92 ? -5.666 -6.872 -12.491 1.00 0.00 92 ALA A CA 8
ATOM 14383 C C . ALA A 1 92 ? -6.527 -7.883 -13.253 1.00 0.00 92 ALA A C 8
ATOM 14384 O O . ALA A 1 92 ? -7.678 -7.632 -13.551 1.00 0.00 92 ALA A O 8
ATOM 14391 N N . THR A 1 93 ? -5.978 -9.024 -13.571 1.00 0.00 93 THR A N 8
ATOM 14392 C CA . THR A 1 93 ? -6.769 -10.048 -14.315 1.00 0.00 93 THR A CA 8
ATOM 14393 C C . THR A 1 93 ? -6.815 -11.350 -13.511 1.00 0.00 93 THR A C 8
ATOM 14394 O O . THR A 1 93 ? -7.674 -12.185 -13.713 1.00 0.00 93 THR A O 8
ATOM 14405 N N . GLY A 1 94 ? -5.896 -11.532 -12.603 1.00 0.00 94 GLY A N 8
ATOM 14406 C CA . GLY A 1 94 ? -5.886 -12.780 -11.788 1.00 0.00 94 GLY A CA 8
ATOM 14407 C C . GLY A 1 94 ? -7.312 -13.116 -11.350 1.00 0.00 94 GLY A C 8
ATOM 14408 O O . GLY A 1 94 ? -8.021 -13.845 -12.013 1.00 0.00 94 GLY A O 8
ATOM 14412 N N . THR A 1 95 ? -7.738 -12.588 -10.235 1.00 0.00 95 THR A N 8
ATOM 14413 C CA . THR A 1 95 ? -9.119 -12.875 -9.755 1.00 0.00 95 THR A CA 8
ATOM 14414 C C . THR A 1 95 ? -9.333 -12.210 -8.394 1.00 0.00 95 THR A C 8
ATOM 14415 O O . THR A 1 95 ? -10.344 -11.579 -8.153 1.00 0.00 95 THR A O 8
ATOM 14426 N N . SER A 1 96 ? -8.390 -12.346 -7.501 1.00 0.00 96 SER A N 8
ATOM 14427 C CA . SER A 1 96 ? -8.543 -11.722 -6.157 1.00 0.00 96 SER A CA 8
ATOM 14428 C C . SER A 1 96 ? -7.377 -10.764 -5.903 1.00 0.00 96 SER A C 8
ATOM 14429 O O . SER A 1 96 ? -6.234 -11.167 -5.827 1.00 0.00 96 SER A O 8
ATOM 14437 N N . VAL A 1 97 ? -7.658 -9.497 -5.773 1.00 0.00 97 VAL A N 8
ATOM 14438 C CA . VAL A 1 97 ? -6.567 -8.512 -5.524 1.00 0.00 97 VAL A CA 8
ATOM 14439 C C . VAL A 1 97 ? -5.651 -9.031 -4.416 1.00 0.00 97 VAL A C 8
ATOM 14440 O O . VAL A 1 97 ? -4.453 -8.832 -4.444 1.00 0.00 97 VAL A O 8
ATOM 14453 N N . GLU A 1 98 ? -6.202 -9.696 -3.437 1.00 0.00 98 GLU A N 8
ATOM 14454 C CA . GLU A 1 98 ? -5.358 -10.225 -2.329 1.00 0.00 98 GLU A CA 8
ATOM 14455 C C . GLU A 1 98 ? -4.147 -10.954 -2.915 1.00 0.00 98 GLU A C 8
ATOM 14456 O O . GLU A 1 98 ? -3.020 -10.722 -2.524 1.00 0.00 98 GLU A O 8
ATOM 14468 N N . GLU A 1 99 ? -4.371 -11.835 -3.851 1.00 0.00 99 GLU A N 8
ATOM 14469 C CA . GLU A 1 99 ? -3.235 -12.580 -4.461 1.00 0.00 99 GLU A CA 8
ATOM 14470 C C . GLU A 1 99 ? -2.442 -11.647 -5.380 1.00 0.00 99 GLU A C 8
ATOM 14471 O O . GLU A 1 99 ? -1.228 -11.617 -5.351 1.00 0.00 99 GLU A O 8
ATOM 14483 N N . ASN A 1 100 ? -3.118 -10.886 -6.195 1.00 0.00 100 ASN A N 8
ATOM 14484 C CA . ASN A 1 100 ? -2.401 -9.958 -7.116 1.00 0.00 100 ASN A CA 8
ATOM 14485 C C . ASN A 1 100 ? -1.403 -9.113 -6.322 1.00 0.00 100 ASN A C 8
ATOM 14486 O O . ASN A 1 100 ? -0.430 -8.620 -6.858 1.00 0.00 100 ASN A O 8
ATOM 14497 N N . LEU A 1 101 ? -1.634 -8.939 -5.050 1.00 0.00 101 LEU A N 8
ATOM 14498 C CA . LEU A 1 101 ? -0.695 -8.124 -4.228 1.00 0.00 101 LEU A CA 8
ATOM 14499 C C . LEU A 1 101 ? 0.660 -8.830 -4.158 1.00 0.00 101 LEU A C 8
ATOM 14500 O O . LEU A 1 101 ? 1.650 -8.350 -4.675 1.00 0.00 101 LEU A O 8
ATOM 14516 N N . LYS A 1 102 ? 0.713 -9.970 -3.523 1.00 0.00 102 LYS A N 8
ATOM 14517 C CA . LYS A 1 102 ? 2.003 -10.708 -3.422 1.00 0.00 102 LYS A CA 8
ATOM 14518 C C . LYS A 1 102 ? 2.556 -10.957 -4.827 1.00 0.00 102 LYS A C 8
ATOM 14519 O O . LYS A 1 102 ? 3.735 -11.191 -5.009 1.00 0.00 102 LYS A O 8
ATOM 14538 N N . LEU A 1 103 ? 1.712 -10.911 -5.821 1.00 0.00 103 LEU A N 8
ATOM 14539 C CA . LEU A 1 103 ? 2.186 -11.147 -7.213 1.00 0.00 103 LEU A CA 8
ATOM 14540 C C . LEU A 1 103 ? 3.052 -9.968 -7.666 1.00 0.00 103 LEU A C 8
ATOM 14541 O O . LEU A 1 103 ? 4.108 -10.147 -8.238 1.00 0.00 103 LEU A O 8
ATOM 14557 N N . PHE A 1 104 ? 2.613 -8.766 -7.413 1.00 0.00 104 PHE A N 8
ATOM 14558 C CA . PHE A 1 104 ? 3.413 -7.579 -7.828 1.00 0.00 104 PHE A CA 8
ATOM 14559 C C . PHE A 1 104 ? 4.821 -7.683 -7.235 1.00 0.00 104 PHE A C 8
ATOM 14560 O O . PHE A 1 104 ? 5.744 -7.037 -7.690 1.00 0.00 104 PHE A O 8
ATOM 14577 N N . THR A 1 105 ? 4.992 -8.488 -6.223 1.00 0.00 105 THR A N 8
ATOM 14578 C CA . THR A 1 105 ? 6.341 -8.627 -5.605 1.00 0.00 105 THR A CA 8
ATOM 14579 C C . THR A 1 105 ? 7.334 -9.128 -6.655 1.00 0.00 105 THR A C 8
ATOM 14580 O O . THR A 1 105 ? 8.390 -8.559 -6.846 1.00 0.00 105 THR A O 8
ATOM 14591 N N . GLU A 1 106 ? 7.004 -10.190 -7.338 1.00 0.00 106 GLU A N 8
ATOM 14592 C CA . GLU A 1 106 ? 7.931 -10.726 -8.374 1.00 0.00 106 GLU A CA 8
ATOM 14593 C C . GLU A 1 106 ? 7.732 -9.959 -9.683 1.00 0.00 106 GLU A C 8
ATOM 14594 O O . GLU A 1 106 ? 8.629 -9.859 -10.497 1.00 0.00 106 GLU A O 8
ATOM 14606 N N . GLY A 1 107 ? 6.564 -9.413 -9.891 1.00 0.00 107 GLY A N 8
ATOM 14607 C CA . GLY A 1 107 ? 6.310 -8.651 -11.147 1.00 0.00 107 GLY A CA 8
ATOM 14608 C C . GLY A 1 107 ? 5.841 -9.608 -12.244 1.00 0.00 107 GLY A C 8
ATOM 14609 O O . GLY A 1 107 ? 6.162 -9.440 -13.404 1.00 0.00 107 GLY A O 8
ATOM 14613 N N . ASN A 1 108 ? 5.082 -10.608 -11.890 1.00 0.00 108 ASN A N 8
ATOM 14614 C CA . ASN A 1 108 ? 4.592 -11.572 -12.916 1.00 0.00 108 ASN A CA 8
ATOM 14615 C C . ASN A 1 108 ? 3.236 -11.107 -13.450 1.00 0.00 108 ASN A C 8
ATOM 14616 O O . ASN A 1 108 ? 2.696 -11.675 -14.378 1.00 0.00 108 ASN A O 8
ATOM 14627 N N . LEU A 1 109 ? 2.680 -10.076 -12.872 1.00 0.00 109 LEU A N 8
ATOM 14628 C CA . LEU A 1 109 ? 1.360 -9.577 -13.348 1.00 0.00 109 LEU A CA 8
ATOM 14629 C C . LEU A 1 109 ? 1.550 -8.790 -14.645 1.00 0.00 109 LEU A C 8
ATOM 14630 O O . LEU A 1 109 ? 2.558 -8.909 -15.313 1.00 0.00 109 LEU A O 8
ATOM 14646 N N . GLU A 1 110 ? 0.590 -7.985 -15.009 1.00 0.00 110 GLU A N 8
ATOM 14647 C CA . GLU A 1 110 ? 0.718 -7.194 -16.266 1.00 0.00 110 GLU A CA 8
ATOM 14648 C C . GLU A 1 110 ? 1.165 -5.768 -15.934 1.00 0.00 110 GLU A C 8
ATOM 14649 O O . GLU A 1 110 ? 0.398 -4.967 -15.438 1.00 0.00 110 GLU A O 8
ATOM 14661 N N . GLU A 1 111 ? 2.398 -5.444 -16.211 1.00 0.00 111 GLU A N 8
ATOM 14662 C CA . GLU A 1 111 ? 2.891 -4.069 -15.919 1.00 0.00 111 GLU A CA 8
ATOM 14663 C C . GLU A 1 111 ? 3.128 -3.326 -17.235 1.00 0.00 111 GLU A C 8
ATOM 14664 O O . GLU A 1 111 ? 3.804 -3.811 -18.120 1.00 0.00 111 GLU A O 8
ATOM 14676 N N . ILE A 1 112 ? 2.571 -2.153 -17.375 1.00 0.00 112 ILE A N 8
ATOM 14677 C CA . ILE A 1 112 ? 2.761 -1.384 -18.636 1.00 0.00 112 ILE A CA 8
ATOM 14678 C C . ILE A 1 112 ? 3.253 0.027 -18.307 1.00 0.00 112 ILE A C 8
ATOM 14679 O O . ILE A 1 112 ? 2.709 0.702 -17.455 1.00 0.00 112 ILE A O 8
ATOM 14695 N N . ARG A 1 113 ? 4.275 0.480 -18.980 1.00 0.00 113 ARG A N 8
ATOM 14696 C CA . ARG A 1 113 ? 4.799 1.848 -18.711 1.00 0.00 113 ARG A CA 8
ATOM 14697 C C . ARG A 1 113 ? 5.228 2.493 -20.031 1.00 0.00 113 ARG A C 8
ATOM 14698 O O . ARG A 1 113 ? 5.160 1.884 -21.080 1.00 0.00 113 ARG A O 8
ATOM 14719 N N . SER A 1 114 ? 5.668 3.721 -19.989 1.00 0.00 114 SER A N 8
ATOM 14720 C CA . SER A 1 114 ? 6.097 4.399 -21.245 1.00 0.00 114 SER A CA 8
ATOM 14721 C C . SER A 1 114 ? 7.585 4.753 -21.154 1.00 0.00 114 SER A C 8
ATOM 14722 O O . SER A 1 114 ? 8.134 4.845 -20.074 1.00 0.00 114 SER A O 8
ATOM 14730 N N . PRO A 1 115 ? 8.191 4.943 -22.299 1.00 0.00 115 PRO A N 8
ATOM 14731 C CA . PRO A 1 115 ? 9.619 5.292 -22.394 1.00 0.00 115 PRO A CA 8
ATOM 14732 C C . PRO A 1 115 ? 9.827 6.776 -22.082 1.00 0.00 115 PRO A C 8
ATOM 14733 O O . PRO A 1 115 ? 9.086 7.626 -22.536 1.00 0.00 115 PRO A O 8
ATOM 14744 N N . GLY A 1 116 ? 10.828 7.096 -21.309 1.00 0.00 116 GLY A N 8
ATOM 14745 C CA . GLY A 1 116 ? 11.080 8.525 -20.968 1.00 0.00 116 GLY A CA 8
ATOM 14746 C C . GLY A 1 116 ? 12.582 8.753 -20.787 1.00 0.00 116 GLY A C 8
ATOM 14747 O O . GLY A 1 116 ? 13.351 8.663 -21.724 1.00 0.00 116 GLY A O 8
ATOM 14751 N N . SER A 1 117 ? 13.006 9.049 -19.589 1.00 0.00 117 SER A N 8
ATOM 14752 C CA . SER A 1 117 ? 14.457 9.283 -19.349 1.00 0.00 117 SER A CA 8
ATOM 14753 C C . SER A 1 117 ? 14.815 8.851 -17.926 1.00 0.00 117 SER A C 8
ATOM 14754 O O . SER A 1 117 ? 13.989 8.867 -17.035 1.00 0.00 117 SER A O 8
ATOM 14762 N N . GLY A 1 118 ? 16.041 8.463 -17.704 1.00 0.00 118 GLY A N 8
ATOM 14763 C CA . GLY A 1 118 ? 16.450 8.030 -16.339 1.00 0.00 118 GLY A CA 8
ATOM 14764 C C . GLY A 1 118 ? 16.374 9.218 -15.378 1.00 0.00 118 GLY A C 8
ATOM 14765 O O . GLY A 1 118 ? 16.390 10.362 -15.788 1.00 0.00 118 GLY A O 8
ATOM 14769 N N . ARG A 1 119 ? 16.290 8.957 -14.103 1.00 0.00 119 ARG A N 8
ATOM 14770 C CA . ARG A 1 119 ? 16.213 10.073 -13.118 1.00 0.00 119 ARG A CA 8
ATOM 14771 C C . ARG A 1 119 ? 17.088 9.744 -11.907 1.00 0.00 119 ARG A C 8
ATOM 14772 O O . ARG A 1 119 ? 17.347 8.596 -11.609 1.00 0.00 119 ARG A O 8
ATOM 14793 N N . GLY A 1 120 ? 17.547 10.745 -11.207 1.00 0.00 120 GLY A N 8
ATOM 14794 C CA . GLY A 1 120 ? 18.406 10.491 -10.016 1.00 0.00 120 GLY A CA 8
ATOM 14795 C C . GLY A 1 120 ? 18.754 11.821 -9.347 1.00 0.00 120 GLY A C 8
ATOM 14796 O O . GLY A 1 120 ? 18.713 12.866 -9.964 1.00 0.00 120 GLY A O 8
ATOM 14800 N N . ARG A 1 121 ? 19.096 11.791 -8.088 1.00 0.00 121 ARG A N 8
ATOM 14801 C CA . ARG A 1 121 ? 19.446 13.055 -7.383 1.00 0.00 121 ARG A CA 8
ATOM 14802 C C . ARG A 1 121 ? 20.922 13.024 -6.980 1.00 0.00 121 ARG A C 8
ATOM 14803 O O . ARG A 1 121 ? 21.376 13.821 -6.184 1.00 0.00 121 ARG A O 8
ATOM 14824 N N . ARG A 1 122 ? 21.676 12.106 -7.523 1.00 0.00 122 ARG A N 8
ATOM 14825 C CA . ARG A 1 122 ? 23.120 12.025 -7.169 1.00 0.00 122 ARG A CA 8
ATOM 14826 C C . ARG A 1 122 ? 23.266 11.940 -5.647 1.00 0.00 122 ARG A C 8
ATOM 14827 O O . ARG A 1 122 ? 23.141 12.925 -4.946 1.00 0.00 122 ARG A O 8
ATOM 14848 N N . ARG A 1 123 ? 23.527 10.770 -5.132 1.00 0.00 123 ARG A N 8
ATOM 14849 C CA . ARG A 1 123 ? 23.679 10.621 -3.657 1.00 0.00 123 ARG A CA 8
ATOM 14850 C C . ARG A 1 123 ? 24.936 9.802 -3.354 1.00 0.00 123 ARG A C 8
ATOM 14851 O O . ARG A 1 123 ? 25.324 8.939 -4.115 1.00 0.00 123 ARG A O 8
ATOM 14872 N N . ARG A 1 124 ? 25.573 10.065 -2.247 1.00 0.00 124 ARG A N 8
ATOM 14873 C CA . ARG A 1 124 ? 26.804 9.301 -1.896 1.00 0.00 124 ARG A CA 8
ATOM 14874 C C . ARG A 1 124 ? 27.897 9.597 -2.924 1.00 0.00 124 ARG A C 8
ATOM 14875 O O . ARG A 1 124 ? 28.698 8.713 -3.179 1.00 0.00 124 ARG A O 8
ATOM 14897 N N . MET A 1 1 ? 8.849 2.320 -4.315 1.00 0.00 1 MET A N 9
ATOM 14898 C CA . MET A 1 1 ? 7.787 1.766 -5.202 1.00 0.00 1 MET A CA 9
ATOM 14899 C C . MET A 1 1 ? 6.577 1.359 -4.359 1.00 0.00 1 MET A C 9
ATOM 14900 O O . MET A 1 1 ? 6.684 0.566 -3.444 1.00 0.00 1 MET A O 9
ATOM 14916 N N . LYS A 1 2 ? 5.424 1.893 -4.661 1.00 0.00 2 LYS A N 9
ATOM 14917 C CA . LYS A 1 2 ? 4.208 1.535 -3.878 1.00 0.00 2 LYS A CA 9
ATOM 14918 C C . LYS A 1 2 ? 3.228 0.781 -4.781 1.00 0.00 2 LYS A C 9
ATOM 14919 O O . LYS A 1 2 ? 3.188 0.986 -5.978 1.00 0.00 2 LYS A O 9
ATOM 14938 N N . ILE A 1 3 ? 2.439 -0.093 -4.216 1.00 0.00 3 ILE A N 9
ATOM 14939 C CA . ILE A 1 3 ? 1.469 -0.864 -5.043 1.00 0.00 3 ILE A CA 9
ATOM 14940 C C . ILE A 1 3 ? 0.043 -0.604 -4.551 1.00 0.00 3 ILE A C 9
ATOM 14941 O O . ILE A 1 3 ? -0.392 -1.158 -3.561 1.00 0.00 3 ILE A O 9
ATOM 14957 N N . ALA A 1 4 ? -0.688 0.228 -5.239 1.00 0.00 4 ALA A N 9
ATOM 14958 C CA . ALA A 1 4 ? -2.089 0.517 -4.819 1.00 0.00 4 ALA A CA 9
ATOM 14959 C C . ALA A 1 4 ? -3.049 -0.322 -5.664 1.00 0.00 4 ALA A C 9
ATOM 14960 O O . ALA A 1 4 ? -3.300 -0.023 -6.814 1.00 0.00 4 ALA A O 9
ATOM 14967 N N . ILE A 1 5 ? -3.583 -1.374 -5.106 1.00 0.00 5 ILE A N 9
ATOM 14968 C CA . ILE A 1 5 ? -4.520 -2.236 -5.883 1.00 0.00 5 ILE A CA 9
ATOM 14969 C C . ILE A 1 5 ? -5.949 -1.707 -5.742 1.00 0.00 5 ILE A C 9
ATOM 14970 O O . ILE A 1 5 ? -6.475 -1.598 -4.652 1.00 0.00 5 ILE A O 9
ATOM 14986 N N . ALA A 1 6 ? -6.585 -1.387 -6.837 1.00 0.00 6 ALA A N 9
ATOM 14987 C CA . ALA A 1 6 ? -7.982 -0.875 -6.763 1.00 0.00 6 ALA A CA 9
ATOM 14988 C C . ALA A 1 6 ? -8.912 -2.015 -6.342 1.00 0.00 6 ALA A C 9
ATOM 14989 O O . ALA A 1 6 ? -8.688 -3.162 -6.671 1.00 0.00 6 ALA A O 9
ATOM 14996 N N . SER A 1 7 ? -9.952 -1.712 -5.614 1.00 0.00 7 SER A N 9
ATOM 14997 C CA . SER A 1 7 ? -10.884 -2.788 -5.175 1.00 0.00 7 SER A CA 9
ATOM 14998 C C . SER A 1 7 ? -12.244 -2.183 -4.822 1.00 0.00 7 SER A C 9
ATOM 14999 O O . SER A 1 7 ? -12.456 -0.992 -4.938 1.00 0.00 7 SER A O 9
ATOM 15007 N N . SER A 1 8 ? -13.168 -2.997 -4.392 1.00 0.00 8 SER A N 9
ATOM 15008 C CA . SER A 1 8 ? -14.515 -2.474 -4.029 1.00 0.00 8 SER A CA 9
ATOM 15009 C C . SER A 1 8 ? -14.931 -3.043 -2.671 1.00 0.00 8 SER A C 9
ATOM 15010 O O . SER A 1 8 ? -16.070 -2.934 -2.264 1.00 0.00 8 SER A O 9
ATOM 15018 N N . GLY A 1 9 ? -14.015 -3.651 -1.968 1.00 0.00 9 GLY A N 9
ATOM 15019 C CA . GLY A 1 9 ? -14.356 -4.228 -0.637 1.00 0.00 9 GLY A CA 9
ATOM 15020 C C . GLY A 1 9 ? -13.121 -4.198 0.265 1.00 0.00 9 GLY A C 9
ATOM 15021 O O . GLY A 1 9 ? -12.043 -3.830 -0.156 1.00 0.00 9 GLY A O 9
ATOM 15025 N N . THR A 1 10 ? -13.269 -4.583 1.502 1.00 0.00 10 THR A N 9
ATOM 15026 C CA . THR A 1 10 ? -12.104 -4.576 2.431 1.00 0.00 10 THR A CA 9
ATOM 15027 C C . THR A 1 10 ? -11.164 -5.732 2.079 1.00 0.00 10 THR A C 9
ATOM 15028 O O . THR A 1 10 ? -9.961 -5.571 2.018 1.00 0.00 10 THR A O 9
ATOM 15039 N N . ASP A 1 11 ? -11.702 -6.898 1.847 1.00 0.00 11 ASP A N 9
ATOM 15040 C CA . ASP A 1 11 ? -10.840 -8.063 1.500 1.00 0.00 11 ASP A CA 9
ATOM 15041 C C . ASP A 1 11 ? -11.721 -9.278 1.205 1.00 0.00 11 ASP A C 9
ATOM 15042 O O . ASP A 1 11 ? -11.591 -9.918 0.181 1.00 0.00 11 ASP A O 9
ATOM 15051 N N . LEU A 1 12 ? -12.620 -9.601 2.095 1.00 0.00 12 LEU A N 9
ATOM 15052 C CA . LEU A 1 12 ? -13.511 -10.772 1.862 1.00 0.00 12 LEU A CA 9
ATOM 15053 C C . LEU A 1 12 ? -14.263 -10.579 0.544 1.00 0.00 12 LEU A C 9
ATOM 15054 O O . LEU A 1 12 ? -14.610 -11.528 -0.131 1.00 0.00 12 LEU A O 9
ATOM 15070 N N . GLY A 1 13 ? -14.519 -9.354 0.173 1.00 0.00 13 GLY A N 9
ATOM 15071 C CA . GLY A 1 13 ? -15.245 -9.096 -1.102 1.00 0.00 13 GLY A CA 9
ATOM 15072 C C . GLY A 1 13 ? -14.398 -8.187 -1.995 1.00 0.00 13 GLY A C 9
ATOM 15073 O O . GLY A 1 13 ? -14.892 -7.566 -2.915 1.00 0.00 13 GLY A O 9
ATOM 15077 N N . SER A 1 14 ? -13.122 -8.105 -1.730 1.00 0.00 14 SER A N 9
ATOM 15078 C CA . SER A 1 14 ? -12.241 -7.239 -2.560 1.00 0.00 14 SER A CA 9
ATOM 15079 C C . SER A 1 14 ? -11.947 -7.935 -3.891 1.00 0.00 14 SER A C 9
ATOM 15080 O O . SER A 1 14 ? -10.901 -8.522 -4.077 1.00 0.00 14 SER A O 9
ATOM 15088 N N . GLU A 1 15 ? -12.865 -7.872 -4.817 1.00 0.00 15 GLU A N 9
ATOM 15089 C CA . GLU A 1 15 ? -12.644 -8.530 -6.138 1.00 0.00 15 GLU A CA 9
ATOM 15090 C C . GLU A 1 15 ? -11.706 -7.673 -6.993 1.00 0.00 15 GLU A C 9
ATOM 15091 O O . GLU A 1 15 ? -11.454 -7.974 -8.142 1.00 0.00 15 GLU A O 9
ATOM 15103 N N . VAL A 1 16 ? -11.194 -6.604 -6.448 1.00 0.00 16 VAL A N 9
ATOM 15104 C CA . VAL A 1 16 ? -10.281 -5.729 -7.236 1.00 0.00 16 VAL A CA 9
ATOM 15105 C C . VAL A 1 16 ? -11.103 -4.914 -8.237 1.00 0.00 16 VAL A C 9
ATOM 15106 O O . VAL A 1 16 ? -10.568 -4.290 -9.133 1.00 0.00 16 VAL A O 9
ATOM 15119 N N . SER A 1 17 ? -12.400 -4.912 -8.089 1.00 0.00 17 SER A N 9
ATOM 15120 C CA . SER A 1 17 ? -13.258 -4.137 -9.028 1.00 0.00 17 SER A CA 9
ATOM 15121 C C . SER A 1 17 ? -13.062 -4.657 -10.453 1.00 0.00 17 SER A C 9
ATOM 15122 O O . SER A 1 17 ? -12.111 -5.353 -10.747 1.00 0.00 17 SER A O 9
ATOM 15130 N N . ARG A 1 18 ? -13.957 -4.322 -11.342 1.00 0.00 18 ARG A N 9
ATOM 15131 C CA . ARG A 1 18 ? -13.826 -4.790 -12.750 1.00 0.00 18 ARG A CA 9
ATOM 15132 C C . ARG A 1 18 ? -13.611 -3.582 -13.662 1.00 0.00 18 ARG A C 9
ATOM 15133 O O . ARG A 1 18 ? -12.773 -3.595 -14.542 1.00 0.00 18 ARG A O 9
ATOM 15154 N N . PHE A 1 19 ? -14.361 -2.536 -13.456 1.00 0.00 19 PHE A N 9
ATOM 15155 C CA . PHE A 1 19 ? -14.203 -1.323 -14.305 1.00 0.00 19 PHE A CA 9
ATOM 15156 C C . PHE A 1 19 ? -13.549 -0.213 -13.481 1.00 0.00 19 PHE A C 9
ATOM 15157 O O . PHE A 1 19 ? -14.207 0.692 -13.007 1.00 0.00 19 PHE A O 9
ATOM 15174 N N . PHE A 1 20 ? -12.257 -0.277 -13.303 1.00 0.00 20 PHE A N 9
ATOM 15175 C CA . PHE A 1 20 ? -11.557 0.770 -12.506 1.00 0.00 20 PHE A CA 9
ATOM 15176 C C . PHE A 1 20 ? -12.101 2.149 -12.882 1.00 0.00 20 PHE A C 9
ATOM 15177 O O . PHE A 1 20 ? -12.121 2.526 -14.037 1.00 0.00 20 PHE A O 9
ATOM 15194 N N . GLY A 1 21 ? -12.544 2.906 -11.915 1.00 0.00 21 GLY A N 9
ATOM 15195 C CA . GLY A 1 21 ? -13.086 4.261 -12.220 1.00 0.00 21 GLY A CA 9
ATOM 15196 C C . GLY A 1 21 ? -13.529 4.943 -10.924 1.00 0.00 21 GLY A C 9
ATOM 15197 O O . GLY A 1 21 ? -12.960 5.933 -10.507 1.00 0.00 21 GLY A O 9
ATOM 15201 N N . ARG A 1 22 ? -14.542 4.426 -10.285 1.00 0.00 22 ARG A N 9
ATOM 15202 C CA . ARG A 1 22 ? -15.020 5.051 -9.018 1.00 0.00 22 ARG A CA 9
ATOM 15203 C C . ARG A 1 22 ? -14.841 4.068 -7.860 1.00 0.00 22 ARG A C 9
ATOM 15204 O O . ARG A 1 22 ? -15.408 4.234 -6.799 1.00 0.00 22 ARG A O 9
ATOM 15225 N N . ALA A 1 23 ? -14.054 3.045 -8.054 1.00 0.00 23 ALA A N 9
ATOM 15226 C CA . ALA A 1 23 ? -13.836 2.054 -6.962 1.00 0.00 23 ALA A CA 9
ATOM 15227 C C . ALA A 1 23 ? -13.603 2.794 -5.638 1.00 0.00 23 ALA A C 9
ATOM 15228 O O . ALA A 1 23 ? -12.540 3.342 -5.423 1.00 0.00 23 ALA A O 9
ATOM 15235 N N . PRO A 1 24 ? -14.604 2.791 -4.791 1.00 0.00 24 PRO A N 9
ATOM 15236 C CA . PRO A 1 24 ? -14.537 3.456 -3.476 1.00 0.00 24 PRO A CA 9
ATOM 15237 C C . PRO A 1 24 ? -13.798 2.578 -2.459 1.00 0.00 24 PRO A C 9
ATOM 15238 O O . PRO A 1 24 ? -14.211 2.445 -1.325 1.00 0.00 24 PRO A O 9
ATOM 15249 N N . TYR A 1 25 ? -12.707 1.978 -2.855 1.00 0.00 25 TYR A N 9
ATOM 15250 C CA . TYR A 1 25 ? -11.943 1.114 -1.914 1.00 0.00 25 TYR A CA 9
ATOM 15251 C C . TYR A 1 25 ? -10.512 0.954 -2.431 1.00 0.00 25 TYR A C 9
ATOM 15252 O O . TYR A 1 25 ? -10.119 -0.104 -2.884 1.00 0.00 25 TYR A O 9
ATOM 15270 N N . PHE A 1 26 ? -9.731 1.998 -2.374 1.00 0.00 26 PHE A N 9
ATOM 15271 C CA . PHE A 1 26 ? -8.329 1.907 -2.869 1.00 0.00 26 PHE A CA 9
ATOM 15272 C C . PHE A 1 26 ? -7.450 1.237 -1.813 1.00 0.00 26 PHE A C 9
ATOM 15273 O O . PHE A 1 26 ? -7.444 1.620 -0.660 1.00 0.00 26 PHE A O 9
ATOM 15290 N N . MET A 1 27 ? -6.701 0.241 -2.200 1.00 0.00 27 MET A N 9
ATOM 15291 C CA . MET A 1 27 ? -5.816 -0.451 -1.221 1.00 0.00 27 MET A CA 9
ATOM 15292 C C . MET A 1 27 ? -4.373 0.004 -1.440 1.00 0.00 27 MET A C 9
ATOM 15293 O O . MET A 1 27 ? -3.709 -0.429 -2.361 1.00 0.00 27 MET A O 9
ATOM 15307 N N . ILE A 1 28 ? -3.878 0.876 -0.603 1.00 0.00 28 ILE A N 9
ATOM 15308 C CA . ILE A 1 28 ? -2.477 1.355 -0.770 1.00 0.00 28 ILE A CA 9
ATOM 15309 C C . ILE A 1 28 ? -1.530 0.453 0.022 1.00 0.00 28 ILE A C 9
ATOM 15310 O O . ILE A 1 28 ? -1.606 0.369 1.231 1.00 0.00 28 ILE A O 9
ATOM 15326 N N . VAL A 1 29 ? -0.641 -0.226 -0.650 1.00 0.00 29 VAL A N 9
ATOM 15327 C CA . VAL A 1 29 ? 0.306 -1.125 0.069 1.00 0.00 29 VAL A CA 9
ATOM 15328 C C . VAL A 1 29 ? 1.743 -0.660 -0.173 1.00 0.00 29 VAL A C 9
ATOM 15329 O O . VAL A 1 29 ? 2.026 0.058 -1.112 1.00 0.00 29 VAL A O 9
ATOM 15342 N N . GLU A 1 30 ? 2.653 -1.064 0.670 1.00 0.00 30 GLU A N 9
ATOM 15343 C CA . GLU A 1 30 ? 4.073 -0.648 0.494 1.00 0.00 30 GLU A CA 9
ATOM 15344 C C . GLU A 1 30 ? 4.990 -1.837 0.791 1.00 0.00 30 GLU A C 9
ATOM 15345 O O . GLU A 1 30 ? 5.486 -1.990 1.890 1.00 0.00 30 GLU A O 9
ATOM 15357 N N . MET A 1 31 ? 5.219 -2.680 -0.178 1.00 0.00 31 MET A N 9
ATOM 15358 C CA . MET A 1 31 ? 6.103 -3.857 0.052 1.00 0.00 31 MET A CA 9
ATOM 15359 C C . MET A 1 31 ? 7.535 -3.510 -0.361 1.00 0.00 31 MET A C 9
ATOM 15360 O O . MET A 1 31 ? 7.761 -2.847 -1.354 1.00 0.00 31 MET A O 9
ATOM 15374 N N . LYS A 1 32 ? 8.503 -3.953 0.393 1.00 0.00 32 LYS A N 9
ATOM 15375 C CA . LYS A 1 32 ? 9.919 -3.646 0.044 1.00 0.00 32 LYS A CA 9
ATOM 15376 C C . LYS A 1 32 ? 10.420 -4.655 -0.991 1.00 0.00 32 LYS A C 9
ATOM 15377 O O . LYS A 1 32 ? 10.387 -4.406 -2.181 1.00 0.00 32 LYS A O 9
ATOM 15396 N N . LYS A 1 33 ? 10.887 -5.792 -0.549 1.00 0.00 33 LYS A N 9
ATOM 15397 C CA . LYS A 1 33 ? 11.393 -6.813 -1.510 1.00 0.00 33 LYS A CA 9
ATOM 15398 C C . LYS A 1 33 ? 10.784 -8.178 -1.178 1.00 0.00 33 LYS A C 9
ATOM 15399 O O . LYS A 1 33 ? 11.447 -9.194 -1.237 1.00 0.00 33 LYS A O 9
ATOM 15418 N N . GLY A 1 34 ? 9.526 -8.210 -0.832 1.00 0.00 34 GLY A N 9
ATOM 15419 C CA . GLY A 1 34 ? 8.879 -9.513 -0.499 1.00 0.00 34 GLY A CA 9
ATOM 15420 C C . GLY A 1 34 ? 8.361 -9.477 0.939 1.00 0.00 34 GLY A C 9
ATOM 15421 O O . GLY A 1 34 ? 8.209 -10.498 1.579 1.00 0.00 34 GLY A O 9
ATOM 15425 N N . ASN A 1 35 ? 8.085 -8.309 1.451 1.00 0.00 35 ASN A N 9
ATOM 15426 C CA . ASN A 1 35 ? 7.574 -8.209 2.847 1.00 0.00 35 ASN A CA 9
ATOM 15427 C C . ASN A 1 35 ? 6.666 -6.983 2.968 1.00 0.00 35 ASN A C 9
ATOM 15428 O O . ASN A 1 35 ? 7.127 -5.859 2.987 1.00 0.00 35 ASN A O 9
ATOM 15439 N N . ILE A 1 36 ? 5.381 -7.189 3.046 1.00 0.00 36 ILE A N 9
ATOM 15440 C CA . ILE A 1 36 ? 4.449 -6.033 3.163 1.00 0.00 36 ILE A CA 9
ATOM 15441 C C . ILE A 1 36 ? 4.665 -5.334 4.507 1.00 0.00 36 ILE A C 9
ATOM 15442 O O . ILE A 1 36 ? 4.416 -5.895 5.556 1.00 0.00 36 ILE A O 9
ATOM 15458 N N . GLU A 1 37 ? 5.124 -4.114 4.483 1.00 0.00 37 GLU A N 9
ATOM 15459 C CA . GLU A 1 37 ? 5.353 -3.377 5.756 1.00 0.00 37 GLU A CA 9
ATOM 15460 C C . GLU A 1 37 ? 4.513 -2.098 5.758 1.00 0.00 37 GLU A C 9
ATOM 15461 O O . GLU A 1 37 ? 4.904 -1.087 6.307 1.00 0.00 37 GLU A O 9
ATOM 15473 N N . SER A 1 38 ? 3.360 -2.137 5.147 1.00 0.00 38 SER A N 9
ATOM 15474 C CA . SER A 1 38 ? 2.492 -0.927 5.111 1.00 0.00 38 SER A CA 9
ATOM 15475 C C . SER A 1 38 ? 1.207 -1.247 4.344 1.00 0.00 38 SER A C 9
ATOM 15476 O O . SER A 1 38 ? 1.223 -1.447 3.146 1.00 0.00 38 SER A O 9
ATOM 15484 N N . SER A 1 39 ? 0.096 -1.300 5.024 1.00 0.00 39 SER A N 9
ATOM 15485 C CA . SER A 1 39 ? -1.187 -1.609 4.331 1.00 0.00 39 SER A CA 9
ATOM 15486 C C . SER A 1 39 ? -2.293 -0.700 4.872 1.00 0.00 39 SER A C 9
ATOM 15487 O O . SER A 1 39 ? -2.740 -0.848 5.991 1.00 0.00 39 SER A O 9
ATOM 15495 N N . GLU A 1 40 ? -2.735 0.239 4.083 1.00 0.00 40 GLU A N 9
ATOM 15496 C CA . GLU A 1 40 ? -3.810 1.158 4.548 1.00 0.00 40 GLU A CA 9
ATOM 15497 C C . GLU A 1 40 ? -4.961 1.149 3.539 1.00 0.00 40 GLU A C 9
ATOM 15498 O O . GLU A 1 40 ? -4.754 1.233 2.343 1.00 0.00 40 GLU A O 9
ATOM 15510 N N . VAL A 1 41 ? -6.174 1.048 4.012 1.00 0.00 41 VAL A N 9
ATOM 15511 C CA . VAL A 1 41 ? -7.339 1.034 3.085 1.00 0.00 41 VAL A CA 9
ATOM 15512 C C . VAL A 1 41 ? -8.008 2.410 3.093 1.00 0.00 41 VAL A C 9
ATOM 15513 O O . VAL A 1 41 ? -8.177 3.023 4.128 1.00 0.00 41 VAL A O 9
ATOM 15526 N N . ILE A 1 42 ? -8.388 2.901 1.945 1.00 0.00 42 ILE A N 9
ATOM 15527 C CA . ILE A 1 42 ? -9.044 4.237 1.887 1.00 0.00 42 ILE A CA 9
ATOM 15528 C C . ILE A 1 42 ? -10.238 4.178 0.931 1.00 0.00 42 ILE A C 9
ATOM 15529 O O . ILE A 1 42 ? -10.080 4.107 -0.270 1.00 0.00 42 ILE A O 9
ATOM 15545 N N . GLU A 1 43 ? -11.431 4.205 1.459 1.00 0.00 43 GLU A N 9
ATOM 15546 C CA . GLU A 1 43 ? -12.636 4.148 0.582 1.00 0.00 43 GLU A CA 9
ATOM 15547 C C . GLU A 1 43 ? -12.826 5.499 -0.109 1.00 0.00 43 GLU A C 9
ATOM 15548 O O . GLU A 1 43 ? -12.156 6.465 0.199 1.00 0.00 43 GLU A O 9
ATOM 15560 N N . ASN A 1 44 ? -13.737 5.575 -1.041 1.00 0.00 44 ASN A N 9
ATOM 15561 C CA . ASN A 1 44 ? -13.971 6.864 -1.750 1.00 0.00 44 ASN A CA 9
ATOM 15562 C C . ASN A 1 44 ? -15.476 7.140 -1.829 1.00 0.00 44 ASN A C 9
ATOM 15563 O O . ASN A 1 44 ? -16.044 7.167 -2.902 1.00 0.00 44 ASN A O 9
ATOM 15574 N N . PRO A 1 45 ? -16.075 7.339 -0.682 1.00 0.00 45 PRO A N 9
ATOM 15575 C CA . PRO A 1 45 ? -17.517 7.619 -0.576 1.00 0.00 45 PRO A CA 9
ATOM 15576 C C . PRO A 1 45 ? -17.804 9.080 -0.935 1.00 0.00 45 PRO A C 9
ATOM 15577 O O . PRO A 1 45 ? -16.901 9.873 -1.112 1.00 0.00 45 PRO A O 9
ATOM 15588 N N . SER A 1 46 ? -19.053 9.441 -1.043 1.00 0.00 46 SER A N 9
ATOM 15589 C CA . SER A 1 46 ? -19.393 10.849 -1.389 1.00 0.00 46 SER A CA 9
ATOM 15590 C C . SER A 1 46 ? -18.487 11.326 -2.526 1.00 0.00 46 SER A C 9
ATOM 15591 O O . SER A 1 46 ? -18.092 12.475 -2.579 1.00 0.00 46 SER A O 9
ATOM 15599 N N . ALA A 1 47 ? -18.153 10.453 -3.436 1.00 0.00 47 ALA A N 9
ATOM 15600 C CA . ALA A 1 47 ? -17.272 10.855 -4.569 1.00 0.00 47 ALA A CA 9
ATOM 15601 C C . ALA A 1 47 ? -18.086 11.655 -5.589 1.00 0.00 47 ALA A C 9
ATOM 15602 O O . ALA A 1 47 ? -17.542 12.363 -6.413 1.00 0.00 47 ALA A O 9
ATOM 15609 N N . SER A 1 48 ? -19.385 11.549 -5.539 1.00 0.00 48 SER A N 9
ATOM 15610 C CA . SER A 1 48 ? -20.232 12.305 -6.505 1.00 0.00 48 SER A CA 9
ATOM 15611 C C . SER A 1 48 ? -20.534 13.692 -5.939 1.00 0.00 48 SER A C 9
ATOM 15612 O O . SER A 1 48 ? -19.888 14.665 -6.275 1.00 0.00 48 SER A O 9
ATOM 15620 N N . ALA A 1 49 ? -21.511 13.792 -5.078 1.00 0.00 49 ALA A N 9
ATOM 15621 C CA . ALA A 1 49 ? -21.855 15.118 -4.488 1.00 0.00 49 ALA A CA 9
ATOM 15622 C C . ALA A 1 49 ? -21.916 16.171 -5.597 1.00 0.00 49 ALA A C 9
ATOM 15623 O O . ALA A 1 49 ? -22.937 16.360 -6.229 1.00 0.00 49 ALA A O 9
ATOM 15630 N N . SER A 1 50 ? -20.834 16.861 -5.839 1.00 0.00 50 SER A N 9
ATOM 15631 C CA . SER A 1 50 ? -20.836 17.900 -6.906 1.00 0.00 50 SER A CA 9
ATOM 15632 C C . SER A 1 50 ? -19.624 17.696 -7.818 1.00 0.00 50 SER A C 9
ATOM 15633 O O . SER A 1 50 ? -18.493 17.883 -7.415 1.00 0.00 50 SER A O 9
ATOM 15641 N N . GLY A 1 51 ? -19.852 17.314 -9.044 1.00 0.00 51 GLY A N 9
ATOM 15642 C CA . GLY A 1 51 ? -18.713 17.099 -9.982 1.00 0.00 51 GLY A CA 9
ATOM 15643 C C . GLY A 1 51 ? -18.507 15.599 -10.197 1.00 0.00 51 GLY A C 9
ATOM 15644 O O . GLY A 1 51 ? -18.675 14.803 -9.294 1.00 0.00 51 GLY A O 9
ATOM 15648 N N . GLY A 1 52 ? -18.143 15.205 -11.387 1.00 0.00 52 GLY A N 9
ATOM 15649 C CA . GLY A 1 52 ? -17.926 13.756 -11.658 1.00 0.00 52 GLY A CA 9
ATOM 15650 C C . GLY A 1 52 ? -16.463 13.400 -11.396 1.00 0.00 52 GLY A C 9
ATOM 15651 O O . GLY A 1 52 ? -15.604 13.601 -12.232 1.00 0.00 52 GLY A O 9
ATOM 15655 N N . ALA A 1 53 ? -16.170 12.870 -10.239 1.00 0.00 53 ALA A N 9
ATOM 15656 C CA . ALA A 1 53 ? -14.761 12.502 -9.924 1.00 0.00 53 ALA A CA 9
ATOM 15657 C C . ALA A 1 53 ? -14.641 10.979 -9.827 1.00 0.00 53 ALA A C 9
ATOM 15658 O O . ALA A 1 53 ? -15.072 10.373 -8.867 1.00 0.00 53 ALA A O 9
ATOM 15665 N N . GLY A 1 54 ? -14.060 10.357 -10.816 1.00 0.00 54 GLY A N 9
ATOM 15666 C CA . GLY A 1 54 ? -13.914 8.874 -10.781 1.00 0.00 54 GLY A CA 9
ATOM 15667 C C . GLY A 1 54 ? -12.513 8.487 -11.259 1.00 0.00 54 GLY A C 9
ATOM 15668 O O . GLY A 1 54 ? -11.657 8.127 -10.474 1.00 0.00 54 GLY A O 9
ATOM 15672 N N . ILE A 1 55 ? -12.271 8.559 -12.539 1.00 0.00 55 ILE A N 9
ATOM 15673 C CA . ILE A 1 55 ? -10.925 8.198 -13.065 1.00 0.00 55 ILE A CA 9
ATOM 15674 C C . ILE A 1 55 ? -9.937 9.321 -12.744 1.00 0.00 55 ILE A C 9
ATOM 15675 O O . ILE A 1 55 ? -8.738 9.149 -12.829 1.00 0.00 55 ILE A O 9
ATOM 15691 N N . ARG A 1 56 ? -10.433 10.469 -12.370 1.00 0.00 56 ARG A N 9
ATOM 15692 C CA . ARG A 1 56 ? -9.526 11.601 -12.039 1.00 0.00 56 ARG A CA 9
ATOM 15693 C C . ARG A 1 56 ? -8.843 11.326 -10.699 1.00 0.00 56 ARG A C 9
ATOM 15694 O O . ARG A 1 56 ? -7.882 11.974 -10.334 1.00 0.00 56 ARG A O 9
ATOM 15715 N N . THR A 1 57 ? -9.332 10.365 -9.962 1.00 0.00 57 THR A N 9
ATOM 15716 C CA . THR A 1 57 ? -8.711 10.043 -8.646 1.00 0.00 57 THR A CA 9
ATOM 15717 C C . THR A 1 57 ? -7.299 9.503 -8.875 1.00 0.00 57 THR A C 9
ATOM 15718 O O . THR A 1 57 ? -6.443 9.589 -8.017 1.00 0.00 57 THR A O 9
ATOM 15729 N N . ALA A 1 58 ? -7.051 8.947 -10.028 1.00 0.00 58 ALA A N 9
ATOM 15730 C CA . ALA A 1 58 ? -5.696 8.401 -10.318 1.00 0.00 58 ALA A CA 9
ATOM 15731 C C . ALA A 1 58 ? -4.644 9.485 -10.071 1.00 0.00 58 ALA A C 9
ATOM 15732 O O . ALA A 1 58 ? -3.602 9.235 -9.498 1.00 0.00 58 ALA A O 9
ATOM 15739 N N . GLN A 1 59 ? -4.910 10.690 -10.497 1.00 0.00 59 GLN A N 9
ATOM 15740 C CA . GLN A 1 59 ? -3.926 11.788 -10.283 1.00 0.00 59 GLN A CA 9
ATOM 15741 C C . GLN A 1 59 ? -3.665 11.952 -8.785 1.00 0.00 59 GLN A C 9
ATOM 15742 O O . GLN A 1 59 ? -2.566 12.256 -8.366 1.00 0.00 59 GLN A O 9
ATOM 15756 N N . ILE A 1 60 ? -4.667 11.751 -7.975 1.00 0.00 60 ILE A N 9
ATOM 15757 C CA . ILE A 1 60 ? -4.477 11.894 -6.503 1.00 0.00 60 ILE A CA 9
ATOM 15758 C C . ILE A 1 60 ? -3.665 10.709 -5.978 1.00 0.00 60 ILE A C 9
ATOM 15759 O O . ILE A 1 60 ? -2.885 10.838 -5.056 1.00 0.00 60 ILE A O 9
ATOM 15775 N N . ILE A 1 61 ? -3.841 9.554 -6.559 1.00 0.00 61 ILE A N 9
ATOM 15776 C CA . ILE A 1 61 ? -3.078 8.362 -6.095 1.00 0.00 61 ILE A CA 9
ATOM 15777 C C . ILE A 1 61 ? -1.583 8.599 -6.321 1.00 0.00 61 ILE A C 9
ATOM 15778 O O . ILE A 1 61 ? -0.759 8.260 -5.497 1.00 0.00 61 ILE A O 9
ATOM 15794 N N . ALA A 1 62 ? -1.227 9.183 -7.433 1.00 0.00 62 ALA A N 9
ATOM 15795 C CA . ALA A 1 62 ? 0.213 9.444 -7.711 1.00 0.00 62 ALA A CA 9
ATOM 15796 C C . ALA A 1 62 ? 0.760 10.428 -6.674 1.00 0.00 62 ALA A C 9
ATOM 15797 O O . ALA A 1 62 ? 1.946 10.476 -6.414 1.00 0.00 62 ALA A O 9
ATOM 15804 N N . ASN A 1 63 ? -0.096 11.216 -6.082 1.00 0.00 63 ASN A N 9
ATOM 15805 C CA . ASN A 1 63 ? 0.375 12.197 -5.064 1.00 0.00 63 ASN A CA 9
ATOM 15806 C C . ASN A 1 63 ? 0.701 11.465 -3.760 1.00 0.00 63 ASN A C 9
ATOM 15807 O O . ASN A 1 63 ? 1.451 11.950 -2.936 1.00 0.00 63 ASN A O 9
ATOM 15818 N N . ASN A 1 64 ? 0.143 10.301 -3.566 1.00 0.00 64 ASN A N 9
ATOM 15819 C CA . ASN A 1 64 ? 0.421 9.541 -2.314 1.00 0.00 64 ASN A CA 9
ATOM 15820 C C . ASN A 1 64 ? 1.769 8.827 -2.438 1.00 0.00 64 ASN A C 9
ATOM 15821 O O . ASN A 1 64 ? 2.352 8.410 -1.456 1.00 0.00 64 ASN A O 9
ATOM 15832 N N . GLY A 1 65 ? 2.266 8.680 -3.634 1.00 0.00 65 GLY A N 9
ATOM 15833 C CA . GLY A 1 65 ? 3.575 7.990 -3.817 1.00 0.00 65 GLY A CA 9
ATOM 15834 C C . GLY A 1 65 ? 3.362 6.702 -4.614 1.00 0.00 65 GLY A C 9
ATOM 15835 O O . GLY A 1 65 ? 4.295 6.112 -5.120 1.00 0.00 65 GLY A O 9
ATOM 15839 N N . VAL A 1 66 ? 2.139 6.262 -4.725 1.00 0.00 66 VAL A N 9
ATOM 15840 C CA . VAL A 1 66 ? 1.857 5.014 -5.488 1.00 0.00 66 VAL A CA 9
ATOM 15841 C C . VAL A 1 66 ? 2.641 5.020 -6.797 1.00 0.00 66 VAL A C 9
ATOM 15842 O O . VAL A 1 66 ? 2.191 5.540 -7.800 1.00 0.00 66 VAL A O 9
ATOM 15855 N N . LYS A 1 67 ? 3.804 4.433 -6.801 1.00 0.00 67 LYS A N 9
ATOM 15856 C CA . LYS A 1 67 ? 4.607 4.390 -8.048 1.00 0.00 67 LYS A CA 9
ATOM 15857 C C . LYS A 1 67 ? 4.058 3.278 -8.942 1.00 0.00 67 LYS A C 9
ATOM 15858 O O . LYS A 1 67 ? 4.428 3.149 -10.093 1.00 0.00 67 LYS A O 9
ATOM 15877 N N . ALA A 1 68 ? 3.168 2.474 -8.419 1.00 0.00 68 ALA A N 9
ATOM 15878 C CA . ALA A 1 68 ? 2.588 1.372 -9.237 1.00 0.00 68 ALA A CA 9
ATOM 15879 C C . ALA A 1 68 ? 1.093 1.257 -8.936 1.00 0.00 68 ALA A C 9
ATOM 15880 O O . ALA A 1 68 ? 0.689 1.143 -7.797 1.00 0.00 68 ALA A O 9
ATOM 15887 N N . VAL A 1 69 ? 0.267 1.291 -9.945 1.00 0.00 69 VAL A N 9
ATOM 15888 C CA . VAL A 1 69 ? -1.200 1.186 -9.707 1.00 0.00 69 VAL A CA 9
ATOM 15889 C C . VAL A 1 69 ? -1.751 -0.053 -10.419 1.00 0.00 69 VAL A C 9
ATOM 15890 O O . VAL A 1 69 ? -1.556 -0.236 -11.603 1.00 0.00 69 VAL A O 9
ATOM 15903 N N . ILE A 1 70 ? -2.437 -0.902 -9.705 1.00 0.00 70 ILE A N 9
ATOM 15904 C CA . ILE A 1 70 ? -3.002 -2.126 -10.339 1.00 0.00 70 ILE A CA 9
ATOM 15905 C C . ILE A 1 70 ? -4.487 -1.906 -10.631 1.00 0.00 70 ILE A C 9
ATOM 15906 O O . ILE A 1 70 ? -5.282 -1.703 -9.734 1.00 0.00 70 ILE A O 9
ATOM 15922 N N . ALA A 1 71 ? -4.869 -1.940 -11.880 1.00 0.00 71 ALA A N 9
ATOM 15923 C CA . ALA A 1 71 ? -6.302 -1.725 -12.225 1.00 0.00 71 ALA A CA 9
ATOM 15924 C C . ALA A 1 71 ? -6.659 -2.534 -13.473 1.00 0.00 71 ALA A C 9
ATOM 15925 O O . ALA A 1 71 ? -5.814 -3.146 -14.096 1.00 0.00 71 ALA A O 9
ATOM 15932 N N . SER A 1 72 ? -7.910 -2.539 -13.841 1.00 0.00 72 SER A N 9
ATOM 15933 C CA . SER A 1 72 ? -8.334 -3.303 -15.047 1.00 0.00 72 SER A CA 9
ATOM 15934 C C . SER A 1 72 ? -9.430 -2.526 -15.781 1.00 0.00 72 SER A C 9
ATOM 15935 O O . SER A 1 72 ? -10.394 -3.091 -16.256 1.00 0.00 72 SER A O 9
ATOM 15943 N N . SER A 1 73 ? -9.288 -1.231 -15.876 1.00 0.00 73 SER A N 9
ATOM 15944 C CA . SER A 1 73 ? -10.321 -0.417 -16.577 1.00 0.00 73 SER A CA 9
ATOM 15945 C C . SER A 1 73 ? -10.585 -1.007 -17.966 1.00 0.00 73 SER A C 9
ATOM 15946 O O . SER A 1 73 ? -9.766 -1.728 -18.498 1.00 0.00 73 SER A O 9
ATOM 15954 N N . PRO A 1 74 ? -11.729 -0.677 -18.511 1.00 0.00 74 PRO A N 9
ATOM 15955 C CA . PRO A 1 74 ? -12.141 -1.154 -19.843 1.00 0.00 74 PRO A CA 9
ATOM 15956 C C . PRO A 1 74 ? -11.423 -0.364 -20.943 1.00 0.00 74 PRO A C 9
ATOM 15957 O O . PRO A 1 74 ? -11.151 -0.877 -22.010 1.00 0.00 74 PRO A O 9
ATOM 15968 N N . GLY A 1 75 ? -11.115 0.879 -20.691 1.00 0.00 75 GLY A N 9
ATOM 15969 C CA . GLY A 1 75 ? -10.417 1.695 -21.723 1.00 0.00 75 GLY A CA 9
ATOM 15970 C C . GLY A 1 75 ? -9.048 2.137 -21.194 1.00 0.00 75 GLY A C 9
ATOM 15971 O O . GLY A 1 75 ? -8.796 2.078 -20.007 1.00 0.00 75 GLY A O 9
ATOM 15975 N N . PRO A 1 76 ? -8.205 2.568 -22.099 1.00 0.00 76 PRO A N 9
ATOM 15976 C CA . PRO A 1 76 ? -6.844 3.032 -21.768 1.00 0.00 76 PRO A CA 9
ATOM 15977 C C . PRO A 1 76 ? -6.868 4.471 -21.233 1.00 0.00 76 PRO A C 9
ATOM 15978 O O . PRO A 1 76 ? -5.857 5.144 -21.198 1.00 0.00 76 PRO A O 9
ATOM 15989 N N . ASN A 1 77 ? -8.010 4.952 -20.819 1.00 0.00 77 ASN A N 9
ATOM 15990 C CA . ASN A 1 77 ? -8.084 6.345 -20.294 1.00 0.00 77 ASN A CA 9
ATOM 15991 C C . ASN A 1 77 ? -7.224 6.469 -19.034 1.00 0.00 77 ASN A C 9
ATOM 15992 O O . ASN A 1 77 ? -6.390 7.345 -18.924 1.00 0.00 77 ASN A O 9
ATOM 16003 N N . ALA A 1 78 ? -7.424 5.599 -18.081 1.00 0.00 78 ALA A N 9
ATOM 16004 C CA . ALA A 1 78 ? -6.621 5.669 -16.827 1.00 0.00 78 ALA A CA 9
ATOM 16005 C C . ALA A 1 78 ? -5.138 5.471 -17.150 1.00 0.00 78 ALA A C 9
ATOM 16006 O O . ALA A 1 78 ? -4.277 6.092 -16.559 1.00 0.00 78 ALA A O 9
ATOM 16013 N N . PHE A 1 79 ? -4.832 4.608 -18.079 1.00 0.00 79 PHE A N 9
ATOM 16014 C CA . PHE A 1 79 ? -3.404 4.370 -18.434 1.00 0.00 79 PHE A CA 9
ATOM 16015 C C . PHE A 1 79 ? -2.815 5.632 -19.065 1.00 0.00 79 PHE A C 9
ATOM 16016 O O . PHE A 1 79 ? -1.632 5.892 -18.966 1.00 0.00 79 PHE A O 9
ATOM 16033 N N . GLU A 1 80 ? -3.627 6.419 -19.715 1.00 0.00 80 GLU A N 9
ATOM 16034 C CA . GLU A 1 80 ? -3.108 7.661 -20.352 1.00 0.00 80 GLU A CA 9
ATOM 16035 C C . GLU A 1 80 ? -2.765 8.687 -19.270 1.00 0.00 80 GLU A C 9
ATOM 16036 O O . GLU A 1 80 ? -1.760 9.365 -19.340 1.00 0.00 80 GLU A O 9
ATOM 16048 N N . VAL A 1 81 ? -3.595 8.810 -18.269 1.00 0.00 81 VAL A N 9
ATOM 16049 C CA . VAL A 1 81 ? -3.315 9.795 -17.187 1.00 0.00 81 VAL A CA 9
ATOM 16050 C C . VAL A 1 81 ? -2.069 9.364 -16.408 1.00 0.00 81 VAL A C 9
ATOM 16051 O O . VAL A 1 81 ? -1.158 10.139 -16.199 1.00 0.00 81 VAL A O 9
ATOM 16064 N N . LEU A 1 82 ? -2.023 8.133 -15.976 1.00 0.00 82 LEU A N 9
ATOM 16065 C CA . LEU A 1 82 ? -0.836 7.659 -15.211 1.00 0.00 82 LEU A CA 9
ATOM 16066 C C . LEU A 1 82 ? 0.387 7.636 -16.130 1.00 0.00 82 LEU A C 9
ATOM 16067 O O . LEU A 1 82 ? 1.510 7.774 -15.688 1.00 0.00 82 LEU A O 9
ATOM 16083 N N . ASN A 1 83 ? 0.179 7.465 -17.407 1.00 0.00 83 ASN A N 9
ATOM 16084 C CA . ASN A 1 83 ? 1.332 7.437 -18.351 1.00 0.00 83 ASN A CA 9
ATOM 16085 C C . ASN A 1 83 ? 1.997 8.815 -18.376 1.00 0.00 83 ASN A C 9
ATOM 16086 O O . ASN A 1 83 ? 3.203 8.935 -18.283 1.00 0.00 83 ASN A O 9
ATOM 16097 N N . GLU A 1 84 ? 1.220 9.855 -18.499 1.00 0.00 84 GLU A N 9
ATOM 16098 C CA . GLU A 1 84 ? 1.806 11.225 -18.527 1.00 0.00 84 GLU A CA 9
ATOM 16099 C C . GLU A 1 84 ? 2.383 11.555 -17.150 1.00 0.00 84 GLU A C 9
ATOM 16100 O O . GLU A 1 84 ? 3.354 12.275 -17.028 1.00 0.00 84 GLU A O 9
ATOM 16112 N N . LEU A 1 85 ? 1.793 11.030 -16.110 1.00 0.00 85 LEU A N 9
ATOM 16113 C CA . LEU A 1 85 ? 2.307 11.310 -14.740 1.00 0.00 85 LEU A CA 9
ATOM 16114 C C . LEU A 1 85 ? 3.687 10.671 -14.575 1.00 0.00 85 LEU A C 9
ATOM 16115 O O . LEU A 1 85 ? 4.496 11.114 -13.784 1.00 0.00 85 LEU A O 9
ATOM 16131 N N . GLY A 1 86 ? 3.963 9.633 -15.317 1.00 0.00 86 GLY A N 9
ATOM 16132 C CA . GLY A 1 86 ? 5.290 8.966 -15.204 1.00 0.00 86 GLY A CA 9
ATOM 16133 C C . GLY A 1 86 ? 5.200 7.806 -14.210 1.00 0.00 86 GLY A C 9
ATOM 16134 O O . GLY A 1 86 ? 6.189 7.380 -13.649 1.00 0.00 86 GLY A O 9
ATOM 16138 N N . ILE A 1 87 ? 4.021 7.292 -13.987 1.00 0.00 87 ILE A N 9
ATOM 16139 C CA . ILE A 1 87 ? 3.873 6.159 -13.029 1.00 0.00 87 ILE A CA 9
ATOM 16140 C C . ILE A 1 87 ? 3.744 4.847 -13.807 1.00 0.00 87 ILE A C 9
ATOM 16141 O O . ILE A 1 87 ? 3.464 4.840 -14.989 1.00 0.00 87 ILE A O 9
ATOM 16157 N N . LYS A 1 88 ? 3.946 3.737 -13.152 1.00 0.00 88 LYS A N 9
ATOM 16158 C CA . LYS A 1 88 ? 3.832 2.428 -13.854 1.00 0.00 88 LYS A CA 9
ATOM 16159 C C . LYS A 1 88 ? 2.415 1.880 -13.680 1.00 0.00 88 LYS A C 9
ATOM 16160 O O . LYS A 1 88 ? 1.872 1.869 -12.592 1.00 0.00 88 LYS A O 9
ATOM 16179 N N . ILE A 1 89 ? 1.808 1.427 -14.743 1.00 0.00 89 ILE A N 9
ATOM 16180 C CA . ILE A 1 89 ? 0.426 0.882 -14.634 1.00 0.00 89 ILE A CA 9
ATOM 16181 C C . ILE A 1 89 ? 0.443 -0.619 -14.929 1.00 0.00 89 ILE A C 9
ATOM 16182 O O . ILE A 1 89 ? 1.074 -1.070 -15.864 1.00 0.00 89 ILE A O 9
ATOM 16198 N N . TYR A 1 90 ? -0.252 -1.393 -14.137 1.00 0.00 90 TYR A N 9
ATOM 16199 C CA . TYR A 1 90 ? -0.285 -2.865 -14.366 1.00 0.00 90 TYR A CA 9
ATOM 16200 C C . TYR A 1 90 ? -1.738 -3.325 -14.501 1.00 0.00 90 TYR A C 9
ATOM 16201 O O . TYR A 1 90 ? -2.641 -2.730 -13.945 1.00 0.00 90 TYR A O 9
ATOM 16219 N N . ARG A 1 91 ? -1.973 -4.376 -15.237 1.00 0.00 91 ARG A N 9
ATOM 16220 C CA . ARG A 1 91 ? -3.370 -4.869 -15.408 1.00 0.00 91 ARG A CA 9
ATOM 16221 C C . ARG A 1 91 ? -3.752 -5.757 -14.223 1.00 0.00 91 ARG A C 9
ATOM 16222 O O . ARG A 1 91 ? -2.912 -6.371 -13.597 1.00 0.00 91 ARG A O 9
ATOM 16243 N N . ALA A 1 92 ? -5.017 -5.830 -13.910 1.00 0.00 92 ALA A N 9
ATOM 16244 C CA . ALA A 1 92 ? -5.457 -6.681 -12.767 1.00 0.00 92 ALA A CA 9
ATOM 16245 C C . ALA A 1 92 ? -6.136 -7.942 -13.307 1.00 0.00 92 ALA A C 9
ATOM 16246 O O . ALA A 1 92 ? -6.593 -7.978 -14.431 1.00 0.00 92 ALA A O 9
ATOM 16253 N N . THR A 1 93 ? -6.207 -8.978 -12.515 1.00 0.00 93 THR A N 9
ATOM 16254 C CA . THR A 1 93 ? -6.857 -10.232 -12.989 1.00 0.00 93 THR A CA 9
ATOM 16255 C C . THR A 1 93 ? -8.310 -10.270 -12.509 1.00 0.00 93 THR A C 9
ATOM 16256 O O . THR A 1 93 ? -8.999 -11.258 -12.665 1.00 0.00 93 THR A O 9
ATOM 16267 N N . GLY A 1 94 ? -8.782 -9.201 -11.928 1.00 0.00 94 GLY A N 9
ATOM 16268 C CA . GLY A 1 94 ? -10.190 -9.178 -11.441 1.00 0.00 94 GLY A CA 9
ATOM 16269 C C . GLY A 1 94 ? -10.475 -10.448 -10.638 1.00 0.00 94 GLY A C 9
ATOM 16270 O O . GLY A 1 94 ? -11.187 -11.327 -11.082 1.00 0.00 94 GLY A O 9
ATOM 16274 N N . THR A 1 95 ? -9.926 -10.551 -9.459 1.00 0.00 95 THR A N 9
ATOM 16275 C CA . THR A 1 95 ? -10.165 -11.765 -8.628 1.00 0.00 95 THR A CA 9
ATOM 16276 C C . THR A 1 95 ? -10.084 -11.390 -7.148 1.00 0.00 95 THR A C 9
ATOM 16277 O O . THR A 1 95 ? -11.039 -11.525 -6.409 1.00 0.00 95 THR A O 9
ATOM 16288 N N . SER A 1 96 ? -8.949 -10.919 -6.708 1.00 0.00 96 SER A N 9
ATOM 16289 C CA . SER A 1 96 ? -8.807 -10.535 -5.276 1.00 0.00 96 SER A CA 9
ATOM 16290 C C . SER A 1 96 ? -7.535 -9.704 -5.093 1.00 0.00 96 SER A C 9
ATOM 16291 O O . SER A 1 96 ? -6.448 -10.136 -5.421 1.00 0.00 96 SER A O 9
ATOM 16299 N N . VAL A 1 97 ? -7.661 -8.515 -4.570 1.00 0.00 97 VAL A N 9
ATOM 16300 C CA . VAL A 1 97 ? -6.459 -7.659 -4.367 1.00 0.00 97 VAL A CA 9
ATOM 16301 C C . VAL A 1 97 ? -5.543 -8.308 -3.325 1.00 0.00 97 VAL A C 9
ATOM 16302 O O . VAL A 1 97 ? -4.341 -8.365 -3.491 1.00 0.00 97 VAL A O 9
ATOM 16315 N N . GLU A 1 98 ? -6.102 -8.798 -2.252 1.00 0.00 98 GLU A N 9
ATOM 16316 C CA . GLU A 1 98 ? -5.263 -9.443 -1.203 1.00 0.00 98 GLU A CA 9
ATOM 16317 C C . GLU A 1 98 ? -4.251 -10.379 -1.866 1.00 0.00 98 GLU A C 9
ATOM 16318 O O . GLU A 1 98 ? -3.089 -10.404 -1.514 1.00 0.00 98 GLU A O 9
ATOM 16330 N N . GLU A 1 99 ? -4.685 -11.150 -2.825 1.00 0.00 99 GLU A N 9
ATOM 16331 C CA . GLU A 1 99 ? -3.751 -12.086 -3.513 1.00 0.00 99 GLU A CA 9
ATOM 16332 C C . GLU A 1 99 ? -2.830 -11.295 -4.444 1.00 0.00 99 GLU A C 9
ATOM 16333 O O . GLU A 1 99 ? -1.631 -11.489 -4.458 1.00 0.00 99 GLU A O 9
ATOM 16345 N N . ASN A 1 100 ? -3.380 -10.403 -5.223 1.00 0.00 100 ASN A N 9
ATOM 16346 C CA . ASN A 1 100 ? -2.534 -9.601 -6.151 1.00 0.00 100 ASN A CA 9
ATOM 16347 C C . ASN A 1 100 ? -1.325 -9.055 -5.390 1.00 0.00 100 ASN A C 9
ATOM 16348 O O . ASN A 1 100 ? -0.285 -8.793 -5.960 1.00 0.00 100 ASN A O 9
ATOM 16359 N N . LEU A 1 101 ? -1.453 -8.883 -4.102 1.00 0.00 101 LEU A N 9
ATOM 16360 C CA . LEU A 1 101 ? -0.311 -8.357 -3.303 1.00 0.00 101 LEU A CA 9
ATOM 16361 C C . LEU A 1 101 ? 0.886 -9.297 -3.453 1.00 0.00 101 LEU A C 9
ATOM 16362 O O . LEU A 1 101 ? 1.956 -8.897 -3.868 1.00 0.00 101 LEU A O 9
ATOM 16378 N N . LYS A 1 102 ? 0.713 -10.548 -3.122 1.00 0.00 102 LYS A N 9
ATOM 16379 C CA . LYS A 1 102 ? 1.839 -11.515 -3.248 1.00 0.00 102 LYS A CA 9
ATOM 16380 C C . LYS A 1 102 ? 2.210 -11.671 -4.725 1.00 0.00 102 LYS A C 9
ATOM 16381 O O . LYS A 1 102 ? 3.337 -11.973 -5.063 1.00 0.00 102 LYS A O 9
ATOM 16400 N N . LEU A 1 103 ? 1.269 -11.466 -5.605 1.00 0.00 103 LEU A N 9
ATOM 16401 C CA . LEU A 1 103 ? 1.567 -11.602 -7.060 1.00 0.00 103 LEU A CA 9
ATOM 16402 C C . LEU A 1 103 ? 2.596 -10.548 -7.472 1.00 0.00 103 LEU A C 9
ATOM 16403 O O . LEU A 1 103 ? 3.437 -10.786 -8.316 1.00 0.00 103 LEU A O 9
ATOM 16419 N N . PHE A 1 104 ? 2.537 -9.383 -6.886 1.00 0.00 104 PHE A N 9
ATOM 16420 C CA . PHE A 1 104 ? 3.513 -8.316 -7.248 1.00 0.00 104 PHE A CA 9
ATOM 16421 C C . PHE A 1 104 ? 4.927 -8.764 -6.871 1.00 0.00 104 PHE A C 9
ATOM 16422 O O . PHE A 1 104 ? 5.900 -8.340 -7.460 1.00 0.00 104 PHE A O 9
ATOM 16439 N N . THR A 1 105 ? 5.049 -9.616 -5.890 1.00 0.00 105 THR A N 9
ATOM 16440 C CA . THR A 1 105 ? 6.402 -10.087 -5.477 1.00 0.00 105 THR A CA 9
ATOM 16441 C C . THR A 1 105 ? 6.934 -11.080 -6.511 1.00 0.00 105 THR A C 9
ATOM 16442 O O . THR A 1 105 ? 8.122 -11.325 -6.596 1.00 0.00 105 THR A O 9
ATOM 16453 N N . GLU A 1 106 ? 6.067 -11.655 -7.299 1.00 0.00 106 GLU A N 9
ATOM 16454 C CA . GLU A 1 106 ? 6.528 -12.632 -8.326 1.00 0.00 106 GLU A CA 9
ATOM 16455 C C . GLU A 1 106 ? 6.454 -11.989 -9.713 1.00 0.00 106 GLU A C 9
ATOM 16456 O O . GLU A 1 106 ? 6.639 -12.643 -10.720 1.00 0.00 106 GLU A O 9
ATOM 16468 N N . GLY A 1 107 ? 6.184 -10.714 -9.774 1.00 0.00 107 GLY A N 9
ATOM 16469 C CA . GLY A 1 107 ? 6.099 -10.034 -11.099 1.00 0.00 107 GLY A CA 9
ATOM 16470 C C . GLY A 1 107 ? 5.132 -10.801 -12.003 1.00 0.00 107 GLY A C 9
ATOM 16471 O O . GLY A 1 107 ? 5.375 -10.977 -13.180 1.00 0.00 107 GLY A O 9
ATOM 16475 N N . ASN A 1 108 ? 4.036 -11.259 -11.460 1.00 0.00 108 ASN A N 9
ATOM 16476 C CA . ASN A 1 108 ? 3.056 -12.016 -12.287 1.00 0.00 108 ASN A CA 9
ATOM 16477 C C . ASN A 1 108 ? 2.142 -11.033 -13.024 1.00 0.00 108 ASN A C 9
ATOM 16478 O O . ASN A 1 108 ? 1.853 -11.196 -14.192 1.00 0.00 108 ASN A O 9
ATOM 16489 N N . LEU A 1 109 ? 1.688 -10.013 -12.349 1.00 0.00 109 LEU A N 9
ATOM 16490 C CA . LEU A 1 109 ? 0.795 -9.019 -13.012 1.00 0.00 109 LEU A CA 9
ATOM 16491 C C . LEU A 1 109 ? 1.629 -7.830 -13.489 1.00 0.00 109 LEU A C 9
ATOM 16492 O O . LEU A 1 109 ? 2.614 -7.466 -12.879 1.00 0.00 109 LEU A O 9
ATOM 16508 N N . GLU A 1 110 ? 1.245 -7.218 -14.576 1.00 0.00 110 GLU A N 9
ATOM 16509 C CA . GLU A 1 110 ? 2.022 -6.053 -15.084 1.00 0.00 110 GLU A CA 9
ATOM 16510 C C . GLU A 1 110 ? 1.327 -5.460 -16.312 1.00 0.00 110 GLU A C 9
ATOM 16511 O O . GLU A 1 110 ? 0.273 -5.906 -16.720 1.00 0.00 110 GLU A O 9
ATOM 16523 N N . GLU A 1 111 ? 1.914 -4.456 -16.900 1.00 0.00 111 GLU A N 9
ATOM 16524 C CA . GLU A 1 111 ? 1.300 -3.823 -18.099 1.00 0.00 111 GLU A CA 9
ATOM 16525 C C . GLU A 1 111 ? 2.230 -2.723 -18.615 1.00 0.00 111 GLU A C 9
ATOM 16526 O O . GLU A 1 111 ? 3.307 -2.992 -19.106 1.00 0.00 111 GLU A O 9
ATOM 16538 N N . ILE A 1 112 ? 1.830 -1.497 -18.508 1.00 0.00 112 ILE A N 9
ATOM 16539 C CA . ILE A 1 112 ? 2.696 -0.385 -18.992 1.00 0.00 112 ILE A CA 9
ATOM 16540 C C . ILE A 1 112 ? 3.775 -0.091 -17.948 1.00 0.00 112 ILE A C 9
ATOM 16541 O O . ILE A 1 112 ? 3.483 0.224 -16.812 1.00 0.00 112 ILE A O 9
ATOM 16557 N N . ARG A 1 113 ? 5.021 -0.191 -18.322 1.00 0.00 113 ARG A N 9
ATOM 16558 C CA . ARG A 1 113 ? 6.116 0.085 -17.350 1.00 0.00 113 ARG A CA 9
ATOM 16559 C C . ARG A 1 113 ? 6.493 1.566 -17.417 1.00 0.00 113 ARG A C 9
ATOM 16560 O O . ARG A 1 113 ? 6.368 2.293 -16.452 1.00 0.00 113 ARG A O 9
ATOM 16581 N N . SER A 1 114 ? 6.950 2.019 -18.553 1.00 0.00 114 SER A N 9
ATOM 16582 C CA . SER A 1 114 ? 7.333 3.452 -18.683 1.00 0.00 114 SER A CA 9
ATOM 16583 C C . SER A 1 114 ? 8.432 3.782 -17.670 1.00 0.00 114 SER A C 9
ATOM 16584 O O . SER A 1 114 ? 8.148 4.177 -16.556 1.00 0.00 114 SER A O 9
ATOM 16592 N N . PRO A 1 115 ? 9.661 3.612 -18.090 1.00 0.00 115 PRO A N 9
ATOM 16593 C CA . PRO A 1 115 ? 10.836 3.884 -17.244 1.00 0.00 115 PRO A CA 9
ATOM 16594 C C . PRO A 1 115 ? 11.102 5.390 -17.168 1.00 0.00 115 PRO A C 9
ATOM 16595 O O . PRO A 1 115 ? 10.282 6.196 -17.559 1.00 0.00 115 PRO A O 9
ATOM 16606 N N . GLY A 1 116 ? 12.244 5.776 -16.667 1.00 0.00 116 GLY A N 9
ATOM 16607 C CA . GLY A 1 116 ? 12.559 7.230 -16.566 1.00 0.00 116 GLY A CA 9
ATOM 16608 C C . GLY A 1 116 ? 14.057 7.415 -16.320 1.00 0.00 116 GLY A C 9
ATOM 16609 O O . GLY A 1 116 ? 14.479 7.778 -15.240 1.00 0.00 116 GLY A O 9
ATOM 16613 N N . SER A 1 117 ? 14.866 7.170 -17.314 1.00 0.00 117 SER A N 9
ATOM 16614 C CA . SER A 1 117 ? 16.336 7.333 -17.137 1.00 0.00 117 SER A CA 9
ATOM 16615 C C . SER A 1 117 ? 16.947 7.875 -18.431 1.00 0.00 117 SER A C 9
ATOM 16616 O O . SER A 1 117 ? 17.092 7.165 -19.405 1.00 0.00 117 SER A O 9
ATOM 16624 N N . GLY A 1 118 ? 17.303 9.131 -18.450 1.00 0.00 118 GLY A N 9
ATOM 16625 C CA . GLY A 1 118 ? 17.903 9.716 -19.683 1.00 0.00 118 GLY A CA 9
ATOM 16626 C C . GLY A 1 118 ? 16.809 10.400 -20.507 1.00 0.00 118 GLY A C 9
ATOM 16627 O O . GLY A 1 118 ? 15.659 10.439 -20.118 1.00 0.00 118 GLY A O 9
ATOM 16631 N N . ARG A 1 119 ? 17.158 10.937 -21.644 1.00 0.00 119 ARG A N 9
ATOM 16632 C CA . ARG A 1 119 ? 16.137 11.615 -22.491 1.00 0.00 119 ARG A CA 9
ATOM 16633 C C . ARG A 1 119 ? 16.720 11.882 -23.880 1.00 0.00 119 ARG A C 9
ATOM 16634 O O . ARG A 1 119 ? 17.787 12.448 -24.017 1.00 0.00 119 ARG A O 9
ATOM 16655 N N . GLY A 1 120 ? 16.030 11.479 -24.911 1.00 0.00 120 GLY A N 9
ATOM 16656 C CA . GLY A 1 120 ? 16.547 11.711 -26.290 1.00 0.00 120 GLY A CA 9
ATOM 16657 C C . GLY A 1 120 ? 17.769 10.824 -26.536 1.00 0.00 120 GLY A C 9
ATOM 16658 O O . GLY A 1 120 ? 17.813 9.683 -26.121 1.00 0.00 120 GLY A O 9
ATOM 16662 N N . ARG A 1 121 ? 18.761 11.340 -27.209 1.00 0.00 121 ARG A N 9
ATOM 16663 C CA . ARG A 1 121 ? 19.979 10.526 -27.482 1.00 0.00 121 ARG A CA 9
ATOM 16664 C C . ARG A 1 121 ? 19.590 9.271 -28.265 1.00 0.00 121 ARG A C 9
ATOM 16665 O O . ARG A 1 121 ? 20.258 8.258 -28.204 1.00 0.00 121 ARG A O 9
ATOM 16686 N N . ARG A 1 122 ? 18.512 9.328 -29.000 1.00 0.00 122 ARG A N 9
ATOM 16687 C CA . ARG A 1 122 ? 18.082 8.137 -29.786 1.00 0.00 122 ARG A CA 9
ATOM 16688 C C . ARG A 1 122 ? 18.840 8.106 -31.116 1.00 0.00 122 ARG A C 9
ATOM 16689 O O . ARG A 1 122 ? 19.214 7.057 -31.603 1.00 0.00 122 ARG A O 9
ATOM 16710 N N . ARG A 1 123 ? 19.066 9.246 -31.708 1.00 0.00 123 ARG A N 9
ATOM 16711 C CA . ARG A 1 123 ? 19.797 9.281 -33.006 1.00 0.00 123 ARG A CA 9
ATOM 16712 C C . ARG A 1 123 ? 21.235 8.800 -32.794 1.00 0.00 123 ARG A C 9
ATOM 16713 O O . ARG A 1 123 ? 21.664 7.822 -33.373 1.00 0.00 123 ARG A O 9
ATOM 16734 N N . ARG A 1 124 ? 21.982 9.480 -31.968 1.00 0.00 124 ARG A N 9
ATOM 16735 C CA . ARG A 1 124 ? 23.391 9.060 -31.720 1.00 0.00 124 ARG A CA 9
ATOM 16736 C C . ARG A 1 124 ? 23.402 7.802 -30.850 1.00 0.00 124 ARG A C 9
ATOM 16737 O O . ARG A 1 124 ? 24.475 7.412 -30.420 1.00 0.00 124 ARG A O 9
ATOM 16759 N N . MET A 1 1 ? 8.218 1.152 -4.291 1.00 0.00 1 MET A N 10
ATOM 16760 C CA . MET A 1 1 ? 7.136 0.520 -5.099 1.00 0.00 1 MET A CA 10
ATOM 16761 C C . MET A 1 1 ? 5.865 0.408 -4.253 1.00 0.00 1 MET A C 10
ATOM 16762 O O . MET A 1 1 ? 5.691 -0.527 -3.498 1.00 0.00 1 MET A O 10
ATOM 16778 N N . LYS A 1 2 ? 4.974 1.354 -4.376 1.00 0.00 2 LYS A N 10
ATOM 16779 C CA . LYS A 1 2 ? 3.716 1.300 -3.581 1.00 0.00 2 LYS A CA 10
ATOM 16780 C C . LYS A 1 2 ? 2.648 0.550 -4.381 1.00 0.00 2 LYS A C 10
ATOM 16781 O O . LYS A 1 2 ? 2.463 0.786 -5.560 1.00 0.00 2 LYS A O 10
ATOM 16800 N N . ILE A 1 3 ? 1.952 -0.359 -3.753 1.00 0.00 3 ILE A N 10
ATOM 16801 C CA . ILE A 1 3 ? 0.907 -1.132 -4.482 1.00 0.00 3 ILE A CA 10
ATOM 16802 C C . ILE A 1 3 ? -0.482 -0.576 -4.161 1.00 0.00 3 ILE A C 10
ATOM 16803 O O . ILE A 1 3 ? -1.031 -0.817 -3.104 1.00 0.00 3 ILE A O 10
ATOM 16819 N N . ALA A 1 4 ? -1.059 0.151 -5.076 1.00 0.00 4 ALA A N 10
ATOM 16820 C CA . ALA A 1 4 ? -2.420 0.709 -4.846 1.00 0.00 4 ALA A CA 10
ATOM 16821 C C . ALA A 1 4 ? -3.404 -0.014 -5.766 1.00 0.00 4 ALA A C 10
ATOM 16822 O O . ALA A 1 4 ? -3.652 0.406 -6.879 1.00 0.00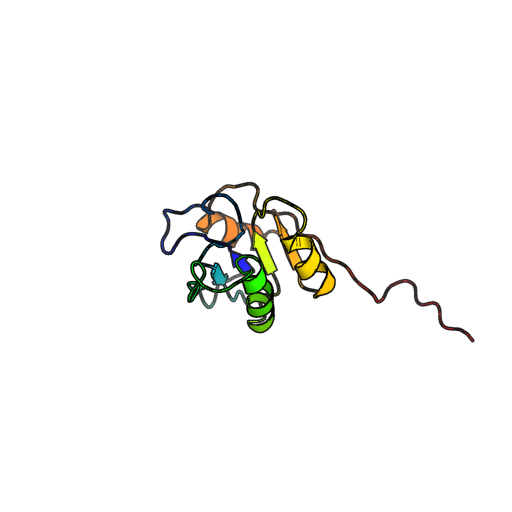 4 ALA A O 10
ATOM 16829 N N . ILE A 1 5 ? -3.954 -1.108 -5.318 1.00 0.00 5 ILE A N 10
ATOM 16830 C CA . ILE A 1 5 ? -4.907 -1.868 -6.176 1.00 0.00 5 ILE A CA 10
ATOM 16831 C C . ILE A 1 5 ? -6.347 -1.525 -5.790 1.00 0.00 5 ILE A C 10
ATOM 16832 O O . ILE A 1 5 ? -6.704 -1.513 -4.629 1.00 0.00 5 ILE A O 10
ATOM 16848 N N . ALA A 1 6 ? -7.178 -1.252 -6.759 1.00 0.00 6 ALA A N 10
ATOM 16849 C CA . ALA A 1 6 ? -8.597 -0.921 -6.449 1.00 0.00 6 ALA A CA 10
ATOM 16850 C C . ALA A 1 6 ? -9.223 -2.081 -5.673 1.00 0.00 6 ALA A C 10
ATOM 16851 O O . ALA A 1 6 ? -8.769 -3.206 -5.751 1.00 0.00 6 ALA A O 10
ATOM 16858 N N . SER A 1 7 ? -10.259 -1.823 -4.923 1.00 0.00 7 SER A N 10
ATOM 16859 C CA . SER A 1 7 ? -10.899 -2.923 -4.147 1.00 0.00 7 SER A CA 10
ATOM 16860 C C . SER A 1 7 ? -12.325 -2.525 -3.764 1.00 0.00 7 SER A C 10
ATOM 16861 O O . SER A 1 7 ? -12.782 -1.441 -4.069 1.00 0.00 7 SER A O 10
ATOM 16869 N N . SER A 1 8 ? -13.030 -3.396 -3.095 1.00 0.00 8 SER A N 10
ATOM 16870 C CA . SER A 1 8 ? -14.425 -3.074 -2.688 1.00 0.00 8 SER A CA 10
ATOM 16871 C C . SER A 1 8 ? -14.573 -3.295 -1.181 1.00 0.00 8 SER A C 10
ATOM 16872 O O . SER A 1 8 ? -15.658 -3.515 -0.678 1.00 0.00 8 SER A O 10
ATOM 16880 N N . GLY A 1 9 ? -13.488 -3.240 -0.457 1.00 0.00 9 GLY A N 10
ATOM 16881 C CA . GLY A 1 9 ? -13.560 -3.448 1.017 1.00 0.00 9 GLY A CA 10
ATOM 16882 C C . GLY A 1 9 ? -12.221 -3.993 1.517 1.00 0.00 9 GLY A C 10
ATOM 16883 O O . GLY A 1 9 ? -11.182 -3.736 0.943 1.00 0.00 9 GLY A O 10
ATOM 16887 N N . THR A 1 10 ? -12.236 -4.747 2.582 1.00 0.00 10 THR A N 10
ATOM 16888 C CA . THR A 1 10 ? -10.963 -5.311 3.115 1.00 0.00 10 THR A CA 10
ATOM 16889 C C . THR A 1 10 ? -11.089 -6.831 3.225 1.00 0.00 10 THR A C 10
ATOM 16890 O O . THR A 1 10 ? -11.697 -7.346 4.142 1.00 0.00 10 THR A O 10
ATOM 16901 N N . ASP A 1 11 ? -10.522 -7.553 2.298 1.00 0.00 11 ASP A N 10
ATOM 16902 C CA . ASP A 1 11 ? -10.617 -9.039 2.354 1.00 0.00 11 ASP A CA 10
ATOM 16903 C C . ASP A 1 11 ? -12.088 -9.449 2.458 1.00 0.00 11 ASP A C 10
ATOM 16904 O O . ASP A 1 11 ? -12.971 -8.732 2.033 1.00 0.00 11 ASP A O 10
ATOM 16913 N N . LEU A 1 12 ? -12.358 -10.595 3.021 1.00 0.00 12 LEU A N 10
ATOM 16914 C CA . LEU A 1 12 ? -13.773 -11.045 3.151 1.00 0.00 12 LEU A CA 10
ATOM 16915 C C . LEU A 1 12 ? -14.404 -11.160 1.762 1.00 0.00 12 LEU A C 10
ATOM 16916 O O . LEU A 1 12 ? -15.609 -11.194 1.617 1.00 0.00 12 LEU A O 10
ATOM 16932 N N . GLY A 1 13 ? -13.597 -11.222 0.737 1.00 0.00 13 GLY A N 10
ATOM 16933 C CA . GLY A 1 13 ? -14.151 -11.336 -0.642 1.00 0.00 13 GLY A CA 10
ATOM 16934 C C . GLY A 1 13 ? -13.717 -10.122 -1.466 1.00 0.00 13 GLY A C 10
ATOM 16935 O O . GLY A 1 13 ? -14.374 -9.736 -2.413 1.00 0.00 13 GLY A O 10
ATOM 16939 N N . SER A 1 14 ? -12.615 -9.519 -1.115 1.00 0.00 14 SER A N 10
ATOM 16940 C CA . SER A 1 14 ? -12.137 -8.333 -1.877 1.00 0.00 14 SER A CA 10
ATOM 16941 C C . SER A 1 14 ? -11.575 -8.791 -3.224 1.00 0.00 14 SER A C 10
ATOM 16942 O O . SER A 1 14 ? -10.384 -8.976 -3.380 1.00 0.00 14 SER A O 10
ATOM 16950 N N . GLU A 1 15 ? -12.426 -8.980 -4.195 1.00 0.00 15 GLU A N 10
ATOM 16951 C CA . GLU A 1 15 ? -11.952 -9.428 -5.539 1.00 0.00 15 GLU A CA 10
ATOM 16952 C C . GLU A 1 15 ? -11.379 -8.244 -6.333 1.00 0.00 15 GLU A C 10
ATOM 16953 O O . GLU A 1 15 ? -11.579 -8.142 -7.527 1.00 0.00 15 GLU A O 10
ATOM 16965 N N . VAL A 1 16 ? -10.672 -7.349 -5.696 1.00 0.00 16 VAL A N 10
ATOM 16966 C CA . VAL A 1 16 ? -10.101 -6.190 -6.437 1.00 0.00 16 VAL A CA 10
ATOM 16967 C C . VAL A 1 16 ? -11.239 -5.335 -6.999 1.00 0.00 16 VAL A C 10
ATOM 16968 O O . VAL A 1 16 ? -11.031 -4.474 -7.830 1.00 0.00 16 VAL A O 10
ATOM 16981 N N . SER A 1 17 ? -12.444 -5.566 -6.550 1.00 0.00 17 SER A N 10
ATOM 16982 C CA . SER A 1 17 ? -13.594 -4.766 -7.058 1.00 0.00 17 SER A CA 10
ATOM 16983 C C . SER A 1 17 ? -13.810 -5.068 -8.542 1.00 0.00 17 SER A C 10
ATOM 16984 O O . SER A 1 17 ? -13.080 -5.831 -9.143 1.00 0.00 17 SER A O 10
ATOM 16992 N N . ARG A 1 18 ? -14.810 -4.478 -9.139 1.00 0.00 18 ARG A N 10
ATOM 16993 C CA . ARG A 1 18 ? -15.071 -4.734 -10.584 1.00 0.00 18 ARG A CA 10
ATOM 16994 C C . ARG A 1 18 ? -14.987 -3.418 -11.362 1.00 0.00 18 ARG A C 10
ATOM 16995 O O . ARG A 1 18 ? -15.288 -3.362 -12.537 1.00 0.00 18 ARG A O 10
ATOM 17016 N N . PHE A 1 19 ? -14.578 -2.360 -10.718 1.00 0.00 19 PHE A N 10
ATOM 17017 C CA . PHE A 1 19 ? -14.473 -1.052 -11.423 1.00 0.00 19 PHE A CA 10
ATOM 17018 C C . PHE A 1 19 ? -13.262 -0.284 -10.892 1.00 0.00 19 PHE A C 10
ATOM 17019 O O . PHE A 1 19 ? -12.702 -0.620 -9.867 1.00 0.00 19 PHE A O 10
ATOM 17036 N N . PHE A 1 20 ? -12.853 0.745 -11.581 1.00 0.00 20 PHE A N 10
ATOM 17037 C CA . PHE A 1 20 ? -11.677 1.533 -11.117 1.00 0.00 20 PHE A CA 10
ATOM 17038 C C . PHE A 1 20 ? -12.012 3.027 -11.172 1.00 0.00 20 PHE A C 10
ATOM 17039 O O . PHE A 1 20 ? -11.772 3.689 -12.163 1.00 0.00 20 PHE A O 10
ATOM 17056 N N . GLY A 1 21 ? -12.562 3.564 -10.117 1.00 0.00 21 GLY A N 10
ATOM 17057 C CA . GLY A 1 21 ? -12.905 5.014 -10.117 1.00 0.00 21 GLY A CA 10
ATOM 17058 C C . GLY A 1 21 ? -13.971 5.298 -9.055 1.00 0.00 21 GLY A C 10
ATOM 17059 O O . GLY A 1 21 ? -13.806 6.157 -8.213 1.00 0.00 21 GLY A O 10
ATOM 17063 N N . ARG A 1 22 ? -15.064 4.586 -9.091 1.00 0.00 22 ARG A N 10
ATOM 17064 C CA . ARG A 1 22 ? -16.140 4.825 -8.084 1.00 0.00 22 ARG A CA 10
ATOM 17065 C C . ARG A 1 22 ? -15.958 3.873 -6.900 1.00 0.00 22 ARG A C 10
ATOM 17066 O O . ARG A 1 22 ? -16.469 4.105 -5.822 1.00 0.00 22 ARG A O 10
ATOM 17087 N N . ALA A 1 23 ? -15.236 2.803 -7.089 1.00 0.00 23 ALA A N 10
ATOM 17088 C CA . ALA A 1 23 ? -15.025 1.839 -5.971 1.00 0.00 23 ALA A CA 10
ATOM 17089 C C . ALA A 1 23 ? -14.433 2.577 -4.762 1.00 0.00 23 ALA A C 10
ATOM 17090 O O . ALA A 1 23 ? -13.295 3.000 -4.802 1.00 0.00 23 ALA A O 10
ATOM 17097 N N . PRO A 1 24 ? -15.224 2.715 -3.723 1.00 0.00 24 PRO A N 10
ATOM 17098 C CA . PRO A 1 24 ? -14.800 3.398 -2.486 1.00 0.00 24 PRO A CA 10
ATOM 17099 C C . PRO A 1 24 ? -13.981 2.454 -1.599 1.00 0.00 24 PRO A C 10
ATOM 17100 O O . PRO A 1 24 ? -14.260 2.293 -0.427 1.00 0.00 24 PRO A O 10
ATOM 17111 N N . TYR A 1 25 ? -12.972 1.828 -2.142 1.00 0.00 25 TYR A N 10
ATOM 17112 C CA . TYR A 1 25 ? -12.146 0.900 -1.321 1.00 0.00 25 TYR A CA 10
ATOM 17113 C C . TYR A 1 25 ? -10.781 0.708 -1.983 1.00 0.00 25 TYR A C 10
ATOM 17114 O O . TYR A 1 25 ? -10.464 -0.356 -2.477 1.00 0.00 25 TYR A O 10
ATOM 17132 N N . PHE A 1 26 ? -9.968 1.728 -1.994 1.00 0.00 26 PHE A N 10
ATOM 17133 C CA . PHE A 1 26 ? -8.623 1.601 -2.621 1.00 0.00 26 PHE A CA 10
ATOM 17134 C C . PHE A 1 26 ? -7.650 0.999 -1.606 1.00 0.00 26 PHE A C 10
ATOM 17135 O O . PHE A 1 26 ? -7.519 1.482 -0.498 1.00 0.00 26 PHE A O 10
ATOM 17152 N N . MET A 1 27 ? -6.971 -0.053 -1.970 1.00 0.00 27 MET A N 10
ATOM 17153 C CA . MET A 1 27 ? -6.012 -0.683 -1.019 1.00 0.00 27 MET A CA 10
ATOM 17154 C C . MET A 1 27 ? -4.584 -0.254 -1.362 1.00 0.00 27 MET A C 10
ATOM 17155 O O . MET A 1 27 ? -4.103 -0.472 -2.457 1.00 0.00 27 MET A O 10
ATOM 17169 N N . ILE A 1 28 ? -3.900 0.350 -0.427 1.00 0.00 28 ILE A N 10
ATOM 17170 C CA . ILE A 1 28 ? -2.500 0.789 -0.686 1.00 0.00 28 ILE A CA 10
ATOM 17171 C C . ILE A 1 28 ? -1.570 0.118 0.328 1.00 0.00 28 ILE A C 10
ATOM 17172 O O . ILE A 1 28 ? -1.833 0.112 1.514 1.00 0.00 28 ILE A O 10
ATOM 17188 N N . VAL A 1 29 ? -0.486 -0.447 -0.127 1.00 0.00 29 VAL A N 10
ATOM 17189 C CA . VAL A 1 29 ? 0.453 -1.117 0.815 1.00 0.00 29 VAL A CA 10
ATOM 17190 C C . VAL A 1 29 ? 1.894 -0.794 0.417 1.00 0.00 29 VAL A C 10
ATOM 17191 O O . VAL A 1 29 ? 2.262 -0.875 -0.738 1.00 0.00 29 VAL A O 10
ATOM 17204 N N . GLU A 1 30 ? 2.713 -0.428 1.364 1.00 0.00 30 GLU A N 10
ATOM 17205 C CA . GLU A 1 30 ? 4.129 -0.101 1.040 1.00 0.00 30 GLU A CA 10
ATOM 17206 C C . GLU A 1 30 ? 5.030 -1.264 1.461 1.00 0.00 30 GLU A C 10
ATOM 17207 O O . GLU A 1 30 ? 4.853 -1.850 2.511 1.00 0.00 30 GLU A O 10
ATOM 17219 N N . MET A 1 31 ? 5.996 -1.602 0.651 1.00 0.00 31 MET A N 10
ATOM 17220 C CA . MET A 1 31 ? 6.908 -2.725 1.007 1.00 0.00 31 MET A CA 10
ATOM 17221 C C . MET A 1 31 ? 8.359 -2.274 0.836 1.00 0.00 31 MET A C 10
ATOM 17222 O O . MET A 1 31 ? 8.657 -1.390 0.058 1.00 0.00 31 MET A O 10
ATOM 17236 N N . LYS A 1 32 ? 9.265 -2.872 1.560 1.00 0.00 32 LYS A N 10
ATOM 17237 C CA . LYS A 1 32 ? 10.695 -2.474 1.439 1.00 0.00 32 LYS A CA 10
ATOM 17238 C C . LYS A 1 32 ? 11.384 -3.342 0.385 1.00 0.00 32 LYS A C 10
ATOM 17239 O O . LYS A 1 32 ? 11.624 -2.913 -0.726 1.00 0.00 32 LYS A O 10
ATOM 17258 N N . LYS A 1 33 ? 11.707 -4.562 0.722 1.00 0.00 33 LYS A N 10
ATOM 17259 C CA . LYS A 1 33 ? 12.383 -5.452 -0.263 1.00 0.00 33 LYS A CA 10
ATOM 17260 C C . LYS A 1 33 ? 11.369 -6.442 -0.843 1.00 0.00 33 LYS A C 10
ATOM 17261 O O . LYS A 1 33 ? 10.957 -6.327 -1.980 1.00 0.00 33 LYS A O 10
ATOM 17280 N N . GLY A 1 34 ? 10.964 -7.415 -0.073 1.00 0.00 34 GLY A N 10
ATOM 17281 C CA . GLY A 1 34 ? 9.979 -8.409 -0.585 1.00 0.00 34 GLY A CA 10
ATOM 17282 C C . GLY A 1 34 ? 9.011 -8.796 0.534 1.00 0.00 34 GLY A C 10
ATOM 17283 O O . GLY A 1 34 ? 8.454 -9.876 0.539 1.00 0.00 34 GLY A O 10
ATOM 17287 N N . ASN A 1 35 ? 8.805 -7.924 1.483 1.00 0.00 35 ASN A N 10
ATOM 17288 C CA . ASN A 1 35 ? 7.871 -8.246 2.598 1.00 0.00 35 ASN A CA 10
ATOM 17289 C C . ASN A 1 35 ? 7.051 -7.005 2.954 1.00 0.00 35 ASN A C 10
ATOM 17290 O O . ASN A 1 35 ? 7.510 -6.127 3.659 1.00 0.00 35 ASN A O 10
ATOM 17301 N N . ILE A 1 36 ? 5.839 -6.923 2.474 1.00 0.00 36 ILE A N 10
ATOM 17302 C CA . ILE A 1 36 ? 4.994 -5.737 2.790 1.00 0.00 36 ILE A CA 10
ATOM 17303 C C . ILE A 1 36 ? 5.007 -5.497 4.300 1.00 0.00 36 ILE A C 10
ATOM 17304 O O . ILE A 1 36 ? 4.775 -6.396 5.084 1.00 0.00 36 ILE A O 10
ATOM 17320 N N . GLU A 1 37 ? 5.282 -4.292 4.717 1.00 0.00 37 GLU A N 10
ATOM 17321 C CA . GLU A 1 37 ? 5.318 -4.001 6.177 1.00 0.00 37 GLU A CA 10
ATOM 17322 C C . GLU A 1 37 ? 4.176 -3.050 6.545 1.00 0.00 37 GLU A C 10
ATOM 17323 O O . GLU A 1 37 ? 4.020 -2.671 7.688 1.00 0.00 37 GLU A O 10
ATOM 17335 N N . SER A 1 38 ? 3.376 -2.658 5.591 1.00 0.00 38 SER A N 10
ATOM 17336 C CA . SER A 1 38 ? 2.253 -1.729 5.905 1.00 0.00 38 SER A CA 10
ATOM 17337 C C . SER A 1 38 ? 1.151 -1.865 4.852 1.00 0.00 38 SER A C 10
ATOM 17338 O O . SER A 1 38 ? 1.309 -1.465 3.716 1.00 0.00 38 SER A O 10
ATOM 17346 N N . SER A 1 39 ? 0.028 -2.413 5.228 1.00 0.00 39 SER A N 10
ATOM 17347 C CA . SER A 1 39 ? -1.094 -2.564 4.259 1.00 0.00 39 SER A CA 10
ATOM 17348 C C . SER A 1 39 ? -2.312 -1.811 4.791 1.00 0.00 39 SER A C 10
ATOM 17349 O O . SER A 1 39 ? -3.021 -2.287 5.656 1.00 0.00 39 SER A O 10
ATOM 17357 N N . GLU A 1 40 ? -2.556 -0.631 4.291 1.00 0.00 40 GLU A N 10
ATOM 17358 C CA . GLU A 1 40 ? -3.722 0.159 4.779 1.00 0.00 40 GLU A CA 10
ATOM 17359 C C . GLU A 1 40 ? -4.812 0.194 3.708 1.00 0.00 40 GLU A C 10
ATOM 17360 O O . GLU A 1 40 ? -4.559 -0.026 2.539 1.00 0.00 40 GLU A O 10
ATOM 17372 N N . VAL A 1 41 ? -6.026 0.473 4.100 1.00 0.00 41 VAL A N 10
ATOM 17373 C CA . VAL A 1 41 ? -7.138 0.529 3.111 1.00 0.00 41 VAL A CA 10
ATOM 17374 C C . VAL A 1 41 ? -7.901 1.843 3.288 1.00 0.00 41 VAL A C 10
ATOM 17375 O O . VAL A 1 41 ? -8.400 2.143 4.354 1.00 0.00 41 VAL A O 10
ATOM 17388 N N . ILE A 1 42 ? -7.992 2.633 2.253 1.00 0.00 42 ILE A N 10
ATOM 17389 C CA . ILE A 1 42 ? -8.720 3.927 2.365 1.00 0.00 42 ILE A CA 10
ATOM 17390 C C . ILE A 1 42 ? -9.998 3.870 1.528 1.00 0.00 42 ILE A C 10
ATOM 17391 O O . ILE A 1 42 ? -10.026 3.298 0.457 1.00 0.00 42 ILE A O 10
ATOM 17407 N N . GLU A 1 43 ? -11.059 4.460 2.009 1.00 0.00 43 GLU A N 10
ATOM 17408 C CA . GLU A 1 43 ? -12.335 4.440 1.240 1.00 0.00 43 GLU A CA 10
ATOM 17409 C C . GLU A 1 43 ? -12.365 5.631 0.278 1.00 0.00 43 GLU A C 10
ATOM 17410 O O . GLU A 1 43 ? -11.675 6.613 0.470 1.00 0.00 43 GLU A O 10
ATOM 17422 N N . ASN A 1 44 ? -13.155 5.552 -0.756 1.00 0.00 44 ASN A N 10
ATOM 17423 C CA . ASN A 1 44 ? -13.223 6.679 -1.728 1.00 0.00 44 ASN A CA 10
ATOM 17424 C C . ASN A 1 44 ? -14.651 7.236 -1.767 1.00 0.00 44 ASN A C 10
ATOM 17425 O O . ASN A 1 44 ? -15.523 6.646 -2.375 1.00 0.00 44 ASN A O 10
ATOM 17436 N N . PRO A 1 45 ? -14.849 8.357 -1.119 1.00 0.00 45 PRO A N 10
ATOM 17437 C CA . PRO A 1 45 ? -16.166 9.016 -1.065 1.00 0.00 45 PRO A CA 10
ATOM 17438 C C . PRO A 1 45 ? -16.454 9.745 -2.381 1.00 0.00 45 PRO A C 10
ATOM 17439 O O . PRO A 1 45 ? -15.756 9.576 -3.361 1.00 0.00 45 PRO A O 10
ATOM 17450 N N . SER A 1 46 ? -17.477 10.553 -2.410 1.00 0.00 46 SER A N 10
ATOM 17451 C CA . SER A 1 46 ? -17.809 11.288 -3.662 1.00 0.00 46 SER A CA 10
ATOM 17452 C C . SER A 1 46 ? -17.974 10.288 -4.807 1.00 0.00 46 SER A C 10
ATOM 17453 O O . SER A 1 46 ? -17.613 10.556 -5.936 1.00 0.00 46 SER A O 10
ATOM 17461 N N . ALA A 1 47 ? -18.516 9.135 -4.526 1.00 0.00 47 ALA A N 10
ATOM 17462 C CA . ALA A 1 47 ? -18.702 8.116 -5.597 1.00 0.00 47 ALA A CA 10
ATOM 17463 C C . ALA A 1 47 ? -19.826 8.561 -6.533 1.00 0.00 47 ALA A C 10
ATOM 17464 O O . ALA A 1 47 ? -19.644 8.672 -7.730 1.00 0.00 47 ALA A O 10
ATOM 17471 N N . SER A 1 48 ? -20.991 8.815 -6.001 1.00 0.00 48 SER A N 10
ATOM 17472 C CA . SER A 1 48 ? -22.125 9.250 -6.863 1.00 0.00 48 SER A CA 10
ATOM 17473 C C . SER A 1 48 ? -22.741 10.528 -6.293 1.00 0.00 48 SER A C 10
ATOM 17474 O O . SER A 1 48 ? -23.835 10.519 -5.766 1.00 0.00 48 SER A O 10
ATOM 17482 N N . ALA A 1 49 ? -22.049 11.630 -6.397 1.00 0.00 49 ALA A N 10
ATOM 17483 C CA . ALA A 1 49 ? -22.599 12.907 -5.864 1.00 0.00 49 ALA A CA 10
ATOM 17484 C C . ALA A 1 49 ? -22.151 14.068 -6.756 1.00 0.00 49 ALA A C 10
ATOM 17485 O O . ALA A 1 49 ? -22.836 14.447 -7.686 1.00 0.00 49 ALA A O 10
ATOM 17492 N N . SER A 1 50 ? -21.008 14.633 -6.482 1.00 0.00 50 SER A N 10
ATOM 17493 C CA . SER A 1 50 ? -20.519 15.768 -7.317 1.00 0.00 50 SER A CA 10
ATOM 17494 C C . SER A 1 50 ? -20.592 15.380 -8.796 1.00 0.00 50 SER A C 10
ATOM 17495 O O . SER A 1 50 ? -20.939 16.182 -9.640 1.00 0.00 50 SER A O 10
ATOM 17503 N N . GLY A 1 51 ? -20.267 14.158 -9.116 1.00 0.00 51 GLY A N 10
ATOM 17504 C CA . GLY A 1 51 ? -20.319 13.722 -10.540 1.00 0.00 51 GLY A CA 10
ATOM 17505 C C . GLY A 1 51 ? -19.726 12.316 -10.666 1.00 0.00 51 GLY A C 10
ATOM 17506 O O . GLY A 1 51 ? -19.498 11.639 -9.684 1.00 0.00 51 GLY A O 10
ATOM 17510 N N . GLY A 1 52 ? -19.474 11.874 -11.868 1.00 0.00 52 GLY A N 10
ATOM 17511 C CA . GLY A 1 52 ? -18.894 10.514 -12.056 1.00 0.00 52 GLY A CA 10
ATOM 17512 C C . GLY A 1 52 ? -17.380 10.627 -12.234 1.00 0.00 52 GLY A C 10
ATOM 17513 O O . GLY A 1 52 ? -16.873 10.617 -13.338 1.00 0.00 52 GLY A O 10
ATOM 17517 N N . ALA A 1 53 ? -16.654 10.737 -11.155 1.00 0.00 53 ALA A N 10
ATOM 17518 C CA . ALA A 1 53 ? -15.173 10.854 -11.263 1.00 0.00 53 ALA A CA 10
ATOM 17519 C C . ALA A 1 53 ? -14.561 9.471 -11.487 1.00 0.00 53 ALA A C 10
ATOM 17520 O O . ALA A 1 53 ? -14.834 8.534 -10.762 1.00 0.00 53 ALA A O 10
ATOM 17527 N N . GLY A 1 54 ? -13.733 9.335 -12.486 1.00 0.00 54 GLY A N 10
ATOM 17528 C CA . GLY A 1 54 ? -13.100 8.014 -12.759 1.00 0.00 54 GLY A CA 10
ATOM 17529 C C . GLY A 1 54 ? -11.651 8.227 -13.201 1.00 0.00 54 GLY A C 10
ATOM 17530 O O . GLY A 1 54 ? -10.723 7.785 -12.552 1.00 0.00 54 GLY A O 10
ATOM 17534 N N . ILE A 1 55 ? -11.449 8.904 -14.298 1.00 0.00 55 ILE A N 10
ATOM 17535 C CA . ILE A 1 55 ? -10.061 9.147 -14.779 1.00 0.00 55 ILE A CA 10
ATOM 17536 C C . ILE A 1 55 ? -9.414 10.241 -13.927 1.00 0.00 55 ILE A C 10
ATOM 17537 O O . ILE A 1 55 ? -8.208 10.392 -13.904 1.00 0.00 55 ILE A O 10
ATOM 17553 N N . ARG A 1 56 ? -10.207 11.005 -13.226 1.00 0.00 56 ARG A N 10
ATOM 17554 C CA . ARG A 1 56 ? -9.637 12.088 -12.374 1.00 0.00 56 ARG A CA 10
ATOM 17555 C C . ARG A 1 56 ? -9.041 11.474 -11.108 1.00 0.00 56 ARG A C 10
ATOM 17556 O O . ARG A 1 56 ? -8.275 12.100 -10.403 1.00 0.00 56 ARG A O 10
ATOM 17577 N N . THR A 1 57 ? -9.389 10.251 -10.812 1.00 0.00 57 THR A N 10
ATOM 17578 C CA . THR A 1 57 ? -8.844 9.595 -9.591 1.00 0.00 57 THR A CA 10
ATOM 17579 C C . THR A 1 57 ? -7.372 9.248 -9.813 1.00 0.00 57 THR A C 10
ATOM 17580 O O . THR A 1 57 ? -6.604 9.128 -8.879 1.00 0.00 57 THR A O 10
ATOM 17591 N N . ALA A 1 58 ? -6.968 9.087 -11.043 1.00 0.00 58 ALA A N 10
ATOM 17592 C CA . ALA A 1 58 ? -5.543 8.750 -11.322 1.00 0.00 58 ALA A CA 10
ATOM 17593 C C . ALA A 1 58 ? -4.645 9.858 -10.770 1.00 0.00 58 ALA A C 10
ATOM 17594 O O . ALA A 1 58 ? -3.566 9.607 -10.272 1.00 0.00 58 ALA A O 10
ATOM 17601 N N . GLN A 1 59 ? -5.083 11.084 -10.856 1.00 0.00 59 GLN A N 10
ATOM 17602 C CA . GLN A 1 59 ? -4.257 12.210 -10.337 1.00 0.00 59 GLN A CA 10
ATOM 17603 C C . GLN A 1 59 ? -4.244 12.172 -8.807 1.00 0.00 59 GLN A C 10
ATOM 17604 O O . GLN A 1 59 ? -3.351 12.695 -8.172 1.00 0.00 59 GLN A O 10
ATOM 17618 N N . ILE A 1 60 ? -5.229 11.558 -8.211 1.00 0.00 60 ILE A N 10
ATOM 17619 C CA . ILE A 1 60 ? -5.271 11.488 -6.722 1.00 0.00 60 ILE A CA 10
ATOM 17620 C C . ILE A 1 60 ? -4.278 10.433 -6.233 1.00 0.00 60 ILE A C 10
ATOM 17621 O O . ILE A 1 60 ? -3.420 10.705 -5.417 1.00 0.00 60 ILE A O 10
ATOM 17637 N N . ILE A 1 61 ? -4.388 9.229 -6.724 1.00 0.00 61 ILE A N 10
ATOM 17638 C CA . ILE A 1 61 ? -3.450 8.156 -6.286 1.00 0.00 61 ILE A CA 10
ATOM 17639 C C . ILE A 1 61 ? -2.038 8.481 -6.773 1.00 0.00 61 ILE A C 10
ATOM 17640 O O . ILE A 1 61 ? -1.057 8.083 -6.177 1.00 0.00 61 ILE A O 10
ATOM 17656 N N . ALA A 1 62 ? -1.925 9.202 -7.855 1.00 0.00 62 ALA A N 10
ATOM 17657 C CA . ALA A 1 62 ? -0.575 9.552 -8.382 1.00 0.00 62 ALA A CA 10
ATOM 17658 C C . ALA A 1 62 ? 0.139 10.473 -7.391 1.00 0.00 62 ALA A C 10
ATOM 17659 O O . ALA A 1 62 ? 1.343 10.420 -7.237 1.00 0.00 62 ALA A O 10
ATOM 17666 N N . ASN A 1 63 ? -0.592 11.320 -6.719 1.00 0.00 63 ASN A N 10
ATOM 17667 C CA . ASN A 1 63 ? 0.047 12.244 -5.740 1.00 0.00 63 ASN A CA 10
ATOM 17668 C C . ASN A 1 63 ? 0.383 11.481 -4.457 1.00 0.00 63 ASN A C 10
ATOM 17669 O O . ASN A 1 63 ? 1.071 11.980 -3.589 1.00 0.00 63 ASN A O 10
ATOM 17680 N N . ASN A 1 64 ? -0.098 10.275 -4.330 1.00 0.00 64 ASN A N 10
ATOM 17681 C CA . ASN A 1 64 ? 0.193 9.483 -3.099 1.00 0.00 64 ASN A CA 10
ATOM 17682 C C . ASN A 1 64 ? 1.554 8.799 -3.239 1.00 0.00 64 ASN A C 10
ATOM 17683 O O . ASN A 1 64 ? 2.105 8.291 -2.283 1.00 0.00 64 ASN A O 10
ATOM 17694 N N . GLY A 1 65 ? 2.104 8.783 -4.422 1.00 0.00 65 GLY A N 10
ATOM 17695 C CA . GLY A 1 65 ? 3.430 8.131 -4.618 1.00 0.00 65 GLY A CA 10
ATOM 17696 C C . GLY A 1 65 ? 3.232 6.710 -5.150 1.00 0.00 65 GLY A C 10
ATOM 17697 O O . GLY A 1 65 ? 4.178 5.982 -5.371 1.00 0.00 65 GLY A O 10
ATOM 17701 N N . VAL A 1 66 ? 2.007 6.309 -5.359 1.00 0.00 66 VAL A N 10
ATOM 17702 C CA . VAL A 1 66 ? 1.750 4.937 -5.879 1.00 0.00 66 VAL A CA 10
ATOM 17703 C C . VAL A 1 66 ? 2.655 4.661 -7.075 1.00 0.00 66 VAL A C 10
ATOM 17704 O O . VAL A 1 66 ? 2.365 5.044 -8.191 1.00 0.00 66 VAL A O 10
ATOM 17717 N N . LYS A 1 67 ? 3.745 3.979 -6.855 1.00 0.00 67 LYS A N 10
ATOM 17718 C CA . LYS A 1 67 ? 4.654 3.659 -7.985 1.00 0.00 67 LYS A CA 10
ATOM 17719 C C . LYS A 1 67 ? 4.056 2.484 -8.757 1.00 0.00 67 LYS A C 10
ATOM 17720 O O . LYS A 1 67 ? 4.482 2.160 -9.848 1.00 0.00 67 LYS A O 10
ATOM 17739 N N . ALA A 1 68 ? 3.055 1.854 -8.200 1.00 0.00 68 ALA A N 10
ATOM 17740 C CA . ALA A 1 68 ? 2.408 0.711 -8.896 1.00 0.00 68 ALA A CA 10
ATOM 17741 C C . ALA A 1 68 ? 0.899 0.811 -8.682 1.00 0.00 68 ALA A C 10
ATOM 17742 O O . ALA A 1 68 ? 0.435 0.920 -7.569 1.00 0.00 68 ALA A O 10
ATOM 17749 N N . VAL A 1 69 ? 0.128 0.796 -9.731 1.00 0.00 69 VAL A N 10
ATOM 17750 C CA . VAL A 1 69 ? -1.349 0.907 -9.560 1.00 0.00 69 VAL A CA 10
ATOM 17751 C C . VAL A 1 69 ? -2.040 -0.258 -10.268 1.00 0.00 69 VAL A C 10
ATOM 17752 O O . VAL A 1 69 ? -1.846 -0.483 -11.444 1.00 0.00 69 VAL A O 10
ATOM 17765 N N . ILE A 1 70 ? -2.847 -1.001 -9.562 1.00 0.00 70 ILE A N 10
ATOM 17766 C CA . ILE A 1 70 ? -3.549 -2.148 -10.201 1.00 0.00 70 ILE A CA 10
ATOM 17767 C C . ILE A 1 70 ? -5.012 -1.773 -10.446 1.00 0.00 70 ILE A C 10
ATOM 17768 O O . ILE A 1 70 ? -5.845 -1.869 -9.565 1.00 0.00 70 ILE A O 10
ATOM 17784 N N . ALA A 1 71 ? -5.328 -1.343 -11.636 1.00 0.00 71 ALA A N 10
ATOM 17785 C CA . ALA A 1 71 ? -6.734 -0.959 -11.941 1.00 0.00 71 ALA A CA 10
ATOM 17786 C C . ALA A 1 71 ? -7.182 -1.647 -13.232 1.00 0.00 71 ALA A C 10
ATOM 17787 O O . ALA A 1 71 ? -6.398 -2.270 -13.920 1.00 0.00 71 ALA A O 10
ATOM 17794 N N . SER A 1 72 ? -8.439 -1.541 -13.564 1.00 0.00 72 SER A N 10
ATOM 17795 C CA . SER A 1 72 ? -8.936 -2.191 -14.808 1.00 0.00 72 SER A CA 10
ATOM 17796 C C . SER A 1 72 ? -9.906 -1.249 -15.526 1.00 0.00 72 SER A C 10
ATOM 17797 O O . SER A 1 72 ? -10.860 -1.680 -16.143 1.00 0.00 72 SER A O 10
ATOM 17805 N N . SER A 1 73 ? -9.670 0.032 -15.454 1.00 0.00 73 SER A N 10
ATOM 17806 C CA . SER A 1 73 ? -10.581 0.995 -16.136 1.00 0.00 73 SER A CA 10
ATOM 17807 C C . SER A 1 73 ? -10.900 0.481 -17.543 1.00 0.00 73 SER A C 10
ATOM 17808 O O . SER A 1 73 ? -10.118 -0.240 -18.130 1.00 0.00 73 SER A O 10
ATOM 17816 N N . PRO A 1 74 ? -12.046 0.871 -18.042 1.00 0.00 74 PRO A N 10
ATOM 17817 C CA . PRO A 1 74 ? -12.506 0.469 -19.382 1.00 0.00 74 PRO A CA 10
ATOM 17818 C C . PRO A 1 74 ? -11.800 1.300 -20.459 1.00 0.00 74 PRO A C 10
ATOM 17819 O O . PRO A 1 74 ? -11.306 0.775 -21.436 1.00 0.00 74 PRO A O 10
ATOM 17830 N N . GLY A 1 75 ? -11.750 2.593 -20.286 1.00 0.00 75 GLY A N 10
ATOM 17831 C CA . GLY A 1 75 ? -11.076 3.453 -21.300 1.00 0.00 75 GLY A CA 10
ATOM 17832 C C . GLY A 1 75 ? -9.571 3.494 -21.011 1.00 0.00 75 GLY A C 10
ATOM 17833 O O . GLY A 1 75 ? -9.165 3.540 -19.866 1.00 0.00 75 GLY A O 10
ATOM 17837 N N . PRO A 1 76 ? -8.788 3.480 -22.060 1.00 0.00 76 PRO A N 10
ATOM 17838 C CA . PRO A 1 76 ? -7.320 3.515 -21.952 1.00 0.00 76 PRO A CA 10
ATOM 17839 C C . PRO A 1 76 ? -6.841 4.941 -21.668 1.00 0.00 76 PRO A C 10
ATOM 17840 O O . PRO A 1 76 ? -5.660 5.194 -21.530 1.00 0.00 76 PRO A O 10
ATOM 17851 N N . ASN A 1 77 ? -7.748 5.873 -21.581 1.00 0.00 77 ASN A N 10
ATOM 17852 C CA . ASN A 1 77 ? -7.347 7.282 -21.307 1.00 0.00 77 ASN A CA 10
ATOM 17853 C C . ASN A 1 77 ? -6.628 7.356 -19.958 1.00 0.00 77 ASN A C 10
ATOM 17854 O O . ASN A 1 77 ? -5.740 8.162 -19.762 1.00 0.00 77 ASN A O 10
ATOM 17865 N N . ALA A 1 78 ? -7.003 6.524 -19.027 1.00 0.00 78 ALA A N 10
ATOM 17866 C CA . ALA A 1 78 ? -6.339 6.552 -17.694 1.00 0.00 78 ALA A CA 10
ATOM 17867 C C . ALA A 1 78 ? -4.907 6.029 -17.825 1.00 0.00 78 ALA A C 10
ATOM 17868 O O . ALA A 1 78 ? -3.959 6.681 -17.436 1.00 0.00 78 ALA A O 10
ATOM 17875 N N . PHE A 1 79 ? -4.743 4.855 -18.370 1.00 0.00 79 PHE A N 10
ATOM 17876 C CA . PHE A 1 79 ? -3.374 4.288 -18.526 1.00 0.00 79 PHE A CA 10
ATOM 17877 C C . PHE A 1 79 ? -2.488 5.278 -19.286 1.00 0.00 79 PHE A C 10
ATOM 17878 O O . PHE A 1 79 ? -1.278 5.260 -19.169 1.00 0.00 79 PHE A O 10
ATOM 17895 N N . GLU A 1 80 ? -3.078 6.141 -20.067 1.00 0.00 80 GLU A N 10
ATOM 17896 C CA . GLU A 1 80 ? -2.266 7.128 -20.836 1.00 0.00 80 GLU A CA 10
ATOM 17897 C C . GLU A 1 80 ? -1.708 8.191 -19.885 1.00 0.00 80 GLU A C 10
ATOM 17898 O O . GLU A 1 80 ? -0.595 8.653 -20.042 1.00 0.00 80 GLU A O 10
ATOM 17910 N N . VAL A 1 81 ? -2.471 8.585 -18.904 1.00 0.00 81 VAL A N 10
ATOM 17911 C CA . VAL A 1 81 ? -1.982 9.622 -17.951 1.00 0.00 81 VAL A CA 10
ATOM 17912 C C . VAL A 1 81 ? -0.980 8.998 -16.976 1.00 0.00 81 VAL A C 10
ATOM 17913 O O . VAL A 1 81 ? -0.016 9.622 -16.579 1.00 0.00 81 VAL A O 10
ATOM 17926 N N . LEU A 1 82 ? -1.202 7.773 -16.584 1.00 0.00 82 LEU A N 10
ATOM 17927 C CA . LEU A 1 82 ? -0.262 7.116 -15.633 1.00 0.00 82 LEU A CA 10
ATOM 17928 C C . LEU A 1 82 ? 1.125 7.013 -16.271 1.00 0.00 82 LEU A C 10
ATOM 17929 O O . LEU A 1 82 ? 2.134 7.156 -15.611 1.00 0.00 82 LEU A O 10
ATOM 17945 N N . ASN A 1 83 ? 1.183 6.769 -17.552 1.00 0.00 83 ASN A N 10
ATOM 17946 C CA . ASN A 1 83 ? 2.506 6.657 -18.230 1.00 0.00 83 ASN A CA 10
ATOM 17947 C C . ASN A 1 83 ? 3.129 8.048 -18.365 1.00 0.00 83 ASN A C 10
ATOM 17948 O O . ASN A 1 83 ? 4.332 8.193 -18.466 1.00 0.00 83 ASN A O 10
ATOM 17959 N N . GLU A 1 84 ? 2.321 9.073 -18.370 1.00 0.00 84 GLU A N 10
ATOM 17960 C CA . GLU A 1 84 ? 2.866 10.453 -18.501 1.00 0.00 84 GLU A CA 10
ATOM 17961 C C . GLU A 1 84 ? 3.465 10.895 -17.165 1.00 0.00 84 GLU A C 10
ATOM 17962 O O . GLU A 1 84 ? 4.434 11.627 -17.119 1.00 0.00 84 GLU A O 10
ATOM 17974 N N . LEU A 1 85 ? 2.896 10.458 -16.073 1.00 0.00 85 LEU A N 10
ATOM 17975 C CA . LEU A 1 85 ? 3.434 10.858 -14.743 1.00 0.00 85 LEU A CA 10
ATOM 17976 C C . LEU A 1 85 ? 4.690 10.042 -14.432 1.00 0.00 85 LEU A C 10
ATOM 17977 O O . LEU A 1 85 ? 5.530 10.449 -13.653 1.00 0.00 85 LEU A O 10
ATOM 17993 N N . GLY A 1 86 ? 4.828 8.892 -15.033 1.00 0.00 86 GLY A N 10
ATOM 17994 C CA . GLY A 1 86 ? 6.032 8.055 -14.770 1.00 0.00 86 GLY A CA 10
ATOM 17995 C C . GLY A 1 86 ? 5.684 6.961 -13.759 1.00 0.00 86 GLY A C 10
ATOM 17996 O O . GLY A 1 86 ? 6.547 6.410 -13.104 1.00 0.00 86 GLY A O 10
ATOM 18000 N N . ILE A 1 87 ? 4.426 6.639 -13.629 1.00 0.00 87 ILE A N 10
ATOM 18001 C CA . ILE A 1 87 ? 4.025 5.579 -12.663 1.00 0.00 87 ILE A CA 10
ATOM 18002 C C . ILE A 1 87 ? 3.823 4.261 -13.411 1.00 0.00 87 ILE A C 10
ATOM 18003 O O . ILE A 1 87 ? 3.600 4.242 -14.606 1.00 0.00 87 ILE A O 10
ATOM 18019 N N . LYS A 1 88 ? 3.897 3.157 -12.721 1.00 0.00 88 LYS A N 10
ATOM 18020 C CA . LYS A 1 88 ? 3.707 1.843 -13.395 1.00 0.00 88 LYS A CA 10
ATOM 18021 C C . LYS A 1 88 ? 2.228 1.457 -13.344 1.00 0.00 88 LYS A C 10
ATOM 18022 O O . LYS A 1 88 ? 1.610 1.468 -12.297 1.00 0.00 88 LYS A O 10
ATOM 18041 N N . ILE A 1 89 ? 1.652 1.117 -14.465 1.00 0.00 89 ILE A N 10
ATOM 18042 C CA . ILE A 1 89 ? 0.213 0.734 -14.472 1.00 0.00 89 ILE A CA 10
ATOM 18043 C C . ILE A 1 89 ? 0.096 -0.791 -14.468 1.00 0.00 89 ILE A C 10
ATOM 18044 O O . ILE A 1 89 ? 0.959 -1.489 -14.955 1.00 0.00 89 ILE A O 10
ATOM 18060 N N . TYR A 1 90 ? -0.965 -1.311 -13.915 1.00 0.00 90 TYR A N 10
ATOM 18061 C CA . TYR A 1 90 ? -1.137 -2.789 -13.872 1.00 0.00 90 TYR A CA 10
ATOM 18062 C C . TYR A 1 90 ? -2.593 -3.136 -14.187 1.00 0.00 90 TYR A C 10
ATOM 18063 O O . TYR A 1 90 ? -3.507 -2.454 -13.768 1.00 0.00 90 TYR A O 10
ATOM 18081 N N . ARG A 1 91 ? -2.818 -4.188 -14.925 1.00 0.00 91 ARG A N 10
ATOM 18082 C CA . ARG A 1 91 ? -4.219 -4.568 -15.264 1.00 0.00 91 ARG A CA 10
ATOM 18083 C C . ARG A 1 91 ? -4.748 -5.566 -14.234 1.00 0.00 91 ARG A C 10
ATOM 18084 O O . ARG A 1 91 ? -4.126 -6.570 -13.949 1.00 0.00 91 ARG A O 10
ATOM 18105 N N . ALA A 1 92 ? -5.896 -5.297 -13.674 1.00 0.00 92 ALA A N 10
ATOM 18106 C CA . ALA A 1 92 ? -6.471 -6.229 -12.662 1.00 0.00 92 ALA A CA 10
ATOM 18107 C C . ALA A 1 92 ? -7.149 -7.402 -13.375 1.00 0.00 92 ALA A C 10
ATOM 18108 O O . ALA A 1 92 ? -8.054 -7.221 -14.165 1.00 0.00 92 ALA A O 10
ATOM 18115 N N . THR A 1 93 ? -6.718 -8.603 -13.101 1.00 0.00 93 THR A N 10
ATOM 18116 C CA . THR A 1 93 ? -7.336 -9.786 -13.763 1.00 0.00 93 THR A CA 10
ATOM 18117 C C . THR A 1 93 ? -8.716 -10.049 -13.155 1.00 0.00 93 THR A C 10
ATOM 18118 O O . THR A 1 93 ? -9.595 -10.585 -13.799 1.00 0.00 93 THR A O 10
ATOM 18129 N N . GLY A 1 94 ? -8.912 -9.678 -11.919 1.00 0.00 94 GLY A N 10
ATOM 18130 C CA . GLY A 1 94 ? -10.235 -9.910 -11.274 1.00 0.00 94 GLY A CA 10
ATOM 18131 C C . GLY A 1 94 ? -10.183 -11.196 -10.448 1.00 0.00 94 GLY A C 10
ATOM 18132 O O . GLY A 1 94 ? -10.908 -12.138 -10.700 1.00 0.00 94 GLY A O 10
ATOM 18136 N N . THR A 1 95 ? -9.329 -11.245 -9.462 1.00 0.00 95 THR A N 10
ATOM 18137 C CA . THR A 1 95 ? -9.230 -12.471 -8.622 1.00 0.00 95 THR A CA 10
ATOM 18138 C C . THR A 1 95 ? -9.285 -12.081 -7.142 1.00 0.00 95 THR A C 10
ATOM 18139 O O . THR A 1 95 ? -10.167 -12.493 -6.414 1.00 0.00 95 THR A O 10
ATOM 18150 N N . SER A 1 96 ? -8.348 -11.292 -6.692 1.00 0.00 96 SER A N 10
ATOM 18151 C CA . SER A 1 96 ? -8.347 -10.880 -5.260 1.00 0.00 96 SER A CA 10
ATOM 18152 C C . SER A 1 96 ? -7.254 -9.834 -5.029 1.00 0.00 96 SER A C 10
ATOM 18153 O O . SER A 1 96 ? -6.240 -9.823 -5.699 1.00 0.00 96 SER A O 10
ATOM 18161 N N . VAL A 1 97 ? -7.451 -8.954 -4.085 1.00 0.00 97 VAL A N 10
ATOM 18162 C CA . VAL A 1 97 ? -6.424 -7.910 -3.811 1.00 0.00 97 VAL A CA 10
ATOM 18163 C C . VAL A 1 97 ? -5.210 -8.550 -3.134 1.00 0.00 97 VAL A C 10
ATOM 18164 O O . VAL A 1 97 ? -4.084 -8.143 -3.344 1.00 0.00 97 VAL A O 10
ATOM 18177 N N . GLU A 1 98 ? -5.429 -9.547 -2.321 1.00 0.00 98 GLU A N 10
ATOM 18178 C CA . GLU A 1 98 ? -4.286 -10.210 -1.631 1.00 0.00 98 GLU A CA 10
ATOM 18179 C C . GLU A 1 98 ? -3.397 -10.902 -2.667 1.00 0.00 98 GLU A C 10
ATOM 18180 O O . GLU A 1 98 ? -2.202 -10.686 -2.716 1.00 0.00 98 GLU A O 10
ATOM 18192 N N . GLU A 1 99 ? -3.970 -11.733 -3.492 1.00 0.00 99 GLU A N 10
ATOM 18193 C CA . GLU A 1 99 ? -3.159 -12.441 -4.524 1.00 0.00 99 GLU A CA 10
ATOM 18194 C C . GLU A 1 99 ? -2.455 -11.419 -5.417 1.00 0.00 99 GLU A C 10
ATOM 18195 O O . GLU A 1 99 ? -1.285 -11.546 -5.720 1.00 0.00 99 GLU A O 10
ATOM 18207 N N . ASN A 1 100 ? -3.159 -10.406 -5.846 1.00 0.00 100 ASN A N 10
ATOM 18208 C CA . ASN A 1 100 ? -2.531 -9.378 -6.726 1.00 0.00 100 ASN A CA 10
ATOM 18209 C C . ASN A 1 100 ? -1.374 -8.700 -5.989 1.00 0.00 100 ASN A C 10
ATOM 18210 O O . ASN A 1 100 ? -0.414 -8.264 -6.593 1.00 0.00 100 ASN A O 10
ATOM 18221 N N . LEU A 1 101 ? -1.457 -8.601 -4.691 1.00 0.00 101 LEU A N 10
ATOM 18222 C CA . LEU A 1 101 ? -0.361 -7.943 -3.924 1.00 0.00 101 LEU A CA 10
ATOM 18223 C C . LEU A 1 101 ? 0.934 -8.740 -4.091 1.00 0.00 101 LEU A C 10
ATOM 18224 O O . LEU A 1 101 ? 1.944 -8.217 -4.520 1.00 0.00 101 LEU A O 10
ATOM 18240 N N . LYS A 1 102 ? 0.917 -10.001 -3.756 1.00 0.00 102 LYS A N 10
ATOM 18241 C CA . LYS A 1 102 ? 2.152 -10.826 -3.896 1.00 0.00 102 LYS A CA 10
ATOM 18242 C C . LYS A 1 102 ? 2.400 -11.127 -5.375 1.00 0.00 102 LYS A C 10
ATOM 18243 O O . LYS A 1 102 ? 3.454 -11.598 -5.755 1.00 0.00 102 LYS A O 10
ATOM 18262 N N . LEU A 1 103 ? 1.437 -10.859 -6.214 1.00 0.00 103 LEU A N 10
ATOM 18263 C CA . LEU A 1 103 ? 1.618 -11.132 -7.667 1.00 0.00 103 LEU A CA 10
ATOM 18264 C C . LEU A 1 103 ? 2.513 -10.053 -8.282 1.00 0.00 103 LEU A C 10
ATOM 18265 O O . LEU A 1 103 ? 3.418 -10.340 -9.037 1.00 0.00 103 LEU A O 10
ATOM 18281 N N . PHE A 1 104 ? 2.262 -8.813 -7.964 1.00 0.00 104 PHE A N 10
ATOM 18282 C CA . PHE A 1 104 ? 3.093 -7.714 -8.531 1.00 0.00 104 PHE A CA 10
ATOM 18283 C C . PHE A 1 104 ? 4.440 -7.664 -7.803 1.00 0.00 104 PHE A C 10
ATOM 18284 O O . PHE A 1 104 ? 5.432 -7.216 -8.342 1.00 0.00 104 PHE A O 10
ATOM 18301 N N . THR A 1 105 ? 4.481 -8.118 -6.580 1.00 0.00 105 THR A N 10
ATOM 18302 C CA . THR A 1 105 ? 5.762 -8.091 -5.815 1.00 0.00 105 THR A CA 10
ATOM 18303 C C . THR A 1 105 ? 6.807 -8.949 -6.530 1.00 0.00 105 THR A C 10
ATOM 18304 O O . THR A 1 105 ? 7.987 -8.655 -6.507 1.00 0.00 105 THR A O 10
ATOM 18315 N N . GLU A 1 106 ? 6.389 -10.011 -7.163 1.00 0.00 106 GLU A N 10
ATOM 18316 C CA . GLU A 1 106 ? 7.366 -10.884 -7.873 1.00 0.00 106 GLU A CA 10
ATOM 18317 C C . GLU A 1 106 ? 7.285 -10.625 -9.379 1.00 0.00 106 GLU A C 10
ATOM 18318 O O . GLU A 1 106 ? 7.873 -11.333 -10.172 1.00 0.00 106 GLU A O 10
ATOM 18330 N N . GLY A 1 107 ? 6.562 -9.616 -9.780 1.00 0.00 107 GLY A N 10
ATOM 18331 C CA . GLY A 1 107 ? 6.446 -9.315 -11.235 1.00 0.00 107 GLY A CA 10
ATOM 18332 C C . GLY A 1 107 ? 5.970 -10.567 -11.975 1.00 0.00 107 GLY A C 10
ATOM 18333 O O . GLY A 1 107 ? 6.638 -11.068 -12.858 1.00 0.00 107 GLY A O 10
ATOM 18337 N N . ASN A 1 108 ? 4.824 -11.076 -11.619 1.00 0.00 108 ASN A N 10
ATOM 18338 C CA . ASN A 1 108 ? 4.307 -12.296 -12.298 1.00 0.00 108 ASN A CA 10
ATOM 18339 C C . ASN A 1 108 ? 3.648 -11.905 -13.622 1.00 0.00 108 ASN A C 10
ATOM 18340 O O . ASN A 1 108 ? 3.773 -12.594 -14.614 1.00 0.00 108 ASN A O 10
ATOM 18351 N N . LEU A 1 109 ? 2.947 -10.805 -13.648 1.00 0.00 109 LEU A N 10
ATOM 18352 C CA . LEU A 1 109 ? 2.284 -10.381 -14.913 1.00 0.00 109 LEU A CA 10
ATOM 18353 C C . LEU A 1 109 ? 1.352 -9.201 -14.637 1.00 0.00 109 LEU A C 10
ATOM 18354 O O . LEU A 1 109 ? 1.519 -8.476 -13.677 1.00 0.00 109 LEU A O 10
ATOM 18370 N N . GLU A 1 110 ? 0.372 -9.001 -15.476 1.00 0.00 110 GLU A N 10
ATOM 18371 C CA . GLU A 1 110 ? -0.569 -7.866 -15.264 1.00 0.00 110 GLU A CA 10
ATOM 18372 C C . GLU A 1 110 ? 0.211 -6.551 -15.298 1.00 0.00 110 GLU A C 10
ATOM 18373 O O . GLU A 1 110 ? -0.154 -5.586 -14.658 1.00 0.00 110 GLU A O 10
ATOM 18385 N N . GLU A 1 111 ? 1.284 -6.507 -16.039 1.00 0.00 111 GLU A N 10
ATOM 18386 C CA . GLU A 1 111 ? 2.088 -5.256 -16.110 1.00 0.00 111 GLU A CA 10
ATOM 18387 C C . GLU A 1 111 ? 1.615 -4.406 -17.291 1.00 0.00 111 GLU A C 10
ATOM 18388 O O . GLU A 1 111 ? 1.237 -4.918 -18.326 1.00 0.00 111 GLU A O 10
ATOM 18400 N N . ILE A 1 112 ? 1.636 -3.111 -17.140 1.00 0.00 112 ILE A N 10
ATOM 18401 C CA . ILE A 1 112 ? 1.190 -2.217 -18.245 1.00 0.00 112 ILE A CA 10
ATOM 18402 C C . ILE A 1 112 ? 1.853 -0.844 -18.080 1.00 0.00 112 ILE A C 10
ATOM 18403 O O . ILE A 1 112 ? 1.755 -0.216 -17.043 1.00 0.00 112 ILE A O 10
ATOM 18419 N N . ARG A 1 113 ? 2.524 -0.374 -19.095 1.00 0.00 113 ARG A N 10
ATOM 18420 C CA . ARG A 1 113 ? 3.188 0.957 -18.996 1.00 0.00 113 ARG A CA 10
ATOM 18421 C C . ARG A 1 113 ? 2.797 1.810 -20.205 1.00 0.00 113 ARG A C 10
ATOM 18422 O O . ARG A 1 113 ? 3.350 2.867 -20.435 1.00 0.00 113 ARG A O 10
ATOM 18443 N N . SER A 1 114 ? 1.846 1.360 -20.978 1.00 0.00 114 SER A N 10
ATOM 18444 C CA . SER A 1 114 ? 1.417 2.145 -22.169 1.00 0.00 114 SER A CA 10
ATOM 18445 C C . SER A 1 114 ? 2.651 2.646 -22.927 1.00 0.00 114 SER A C 10
ATOM 18446 O O . SER A 1 114 ? 2.904 3.833 -22.979 1.00 0.00 114 SER A O 10
ATOM 18454 N N . PRO A 1 115 ? 3.382 1.719 -23.492 1.00 0.00 115 PRO A N 10
ATOM 18455 C CA . PRO A 1 115 ? 4.600 2.026 -24.260 1.00 0.00 115 PRO A CA 10
ATOM 18456 C C . PRO A 1 115 ? 4.236 2.526 -25.661 1.00 0.00 115 PRO A C 10
ATOM 18457 O O . PRO A 1 115 ? 4.767 3.512 -26.137 1.00 0.00 115 PRO A O 10
ATOM 18468 N N . GLY A 1 116 ? 3.336 1.855 -26.327 1.00 0.00 116 GLY A N 10
ATOM 18469 C CA . GLY A 1 116 ? 2.939 2.293 -27.695 1.00 0.00 116 GLY A CA 10
ATOM 18470 C C . GLY A 1 116 ? 1.758 1.451 -28.181 1.00 0.00 116 GLY A C 10
ATOM 18471 O O . GLY A 1 116 ? 1.848 0.245 -28.293 1.00 0.00 116 GLY A O 10
ATOM 18475 N N . SER A 1 117 ? 0.650 2.078 -28.473 1.00 0.00 117 SER A N 10
ATOM 18476 C CA . SER A 1 117 ? -0.535 1.312 -28.953 1.00 0.00 117 SER A CA 10
ATOM 18477 C C . SER A 1 117 ? -0.654 1.455 -30.472 1.00 0.00 117 SER A C 10
ATOM 18478 O O . SER A 1 117 ? -1.706 1.249 -31.043 1.00 0.00 117 SER A O 10
ATOM 18486 N N . GLY A 1 118 ? 0.416 1.808 -31.130 1.00 0.00 118 GLY A N 10
ATOM 18487 C CA . GLY A 1 118 ? 0.361 1.964 -32.612 1.00 0.00 118 GLY A CA 10
ATOM 18488 C C . GLY A 1 118 ? 0.504 0.593 -33.275 1.00 0.00 118 GLY A C 10
ATOM 18489 O O . GLY A 1 118 ? 1.510 -0.072 -33.137 1.00 0.00 118 GLY A O 10
ATOM 18493 N N . ARG A 1 119 ? -0.497 0.166 -33.997 1.00 0.00 119 ARG A N 10
ATOM 18494 C CA . ARG A 1 119 ? -0.418 -1.162 -34.670 1.00 0.00 119 ARG A CA 10
ATOM 18495 C C . ARG A 1 119 ? 0.853 -1.226 -35.520 1.00 0.00 119 ARG A C 10
ATOM 18496 O O . ARG A 1 119 ? 1.341 -2.290 -35.847 1.00 0.00 119 ARG A O 10
ATOM 18517 N N . GLY A 1 120 ? 1.395 -0.094 -35.877 1.00 0.00 120 GLY A N 10
ATOM 18518 C CA . GLY A 1 120 ? 2.635 -0.091 -36.704 1.00 0.00 120 GLY A CA 10
ATOM 18519 C C . GLY A 1 120 ? 2.564 1.042 -37.731 1.00 0.00 120 GLY A C 10
ATOM 18520 O O . GLY A 1 120 ? 1.827 1.994 -37.570 1.00 0.00 120 GLY A O 10
ATOM 18524 N N . ARG A 1 121 ? 3.326 0.943 -38.786 1.00 0.00 121 ARG A N 10
ATOM 18525 C CA . ARG A 1 121 ? 3.304 2.013 -39.824 1.00 0.00 121 ARG A CA 10
ATOM 18526 C C . ARG A 1 121 ? 3.028 1.387 -41.193 1.00 0.00 121 ARG A C 10
ATOM 18527 O O . ARG A 1 121 ? 2.947 0.183 -41.330 1.00 0.00 121 ARG A O 10
ATOM 18548 N N . ARG A 1 122 ? 2.884 2.194 -42.208 1.00 0.00 122 ARG A N 10
ATOM 18549 C CA . ARG A 1 122 ? 2.613 1.642 -43.565 1.00 0.00 122 ARG A CA 10
ATOM 18550 C C . ARG A 1 122 ? 3.901 1.659 -44.390 1.00 0.00 122 ARG A C 10
ATOM 18551 O O . ARG A 1 122 ? 4.043 0.929 -45.352 1.00 0.00 122 ARG A O 10
ATOM 18572 N N . ARG A 1 123 ? 4.842 2.485 -44.024 1.00 0.00 123 ARG A N 10
ATOM 18573 C CA . ARG A 1 123 ? 6.119 2.547 -44.788 1.00 0.00 123 ARG A CA 10
ATOM 18574 C C . ARG A 1 123 ? 6.965 1.313 -44.470 1.00 0.00 123 ARG A C 10
ATOM 18575 O O . ARG A 1 123 ? 7.852 1.353 -43.641 1.00 0.00 123 ARG A O 10
ATOM 18596 N N . ARG A 1 124 ? 6.698 0.215 -45.123 1.00 0.00 124 ARG A N 10
ATOM 18597 C CA . ARG A 1 124 ? 7.487 -1.021 -44.859 1.00 0.00 124 ARG A CA 10
ATOM 18598 C C . ARG A 1 124 ? 8.970 -0.743 -45.113 1.00 0.00 124 ARG A C 10
ATOM 18599 O O . ARG A 1 124 ? 9.287 -0.271 -46.193 1.00 0.00 124 ARG A O 10
ATOM 18621 N N . MET A 1 1 ? 8.786 0.611 -3.680 1.00 0.00 1 MET A N 11
ATOM 18622 C CA . MET A 1 1 ? 7.669 -0.121 -4.342 1.00 0.00 1 MET A CA 11
ATOM 18623 C C . MET A 1 1 ? 6.350 0.232 -3.654 1.00 0.00 1 MET A C 11
ATOM 18624 O O . MET A 1 1 ? 6.245 0.219 -2.444 1.00 0.00 1 MET A O 11
ATOM 18640 N N . LYS A 1 2 ? 5.339 0.546 -4.417 1.00 0.00 2 LYS A N 11
ATOM 18641 C CA . LYS A 1 2 ? 4.026 0.900 -3.807 1.00 0.00 2 LYS A CA 11
ATOM 18642 C C . LYS A 1 2 ? 2.896 0.358 -4.683 1.00 0.00 2 LYS A C 11
ATOM 18643 O O . LYS A 1 2 ? 2.623 0.871 -5.752 1.00 0.00 2 LYS A O 11
ATOM 18662 N N . ILE A 1 3 ? 2.237 -0.676 -4.239 1.00 0.00 3 ILE A N 11
ATOM 18663 C CA . ILE A 1 3 ? 1.125 -1.254 -5.043 1.00 0.00 3 ILE A CA 11
ATOM 18664 C C . ILE A 1 3 ? -0.211 -0.917 -4.379 1.00 0.00 3 ILE A C 11
ATOM 18665 O O . ILE A 1 3 ? -0.502 -1.362 -3.286 1.00 0.00 3 ILE A O 11
ATOM 18681 N N . ALA A 1 4 ? -1.027 -0.135 -5.030 1.00 0.00 4 ALA A N 11
ATOM 18682 C CA . ALA A 1 4 ? -2.345 0.229 -4.438 1.00 0.00 4 ALA A CA 11
ATOM 18683 C C . ALA A 1 4 ? -3.465 -0.391 -5.275 1.00 0.00 4 ALA A C 11
ATOM 18684 O O . ALA A 1 4 ? -3.575 -0.144 -6.460 1.00 0.00 4 ALA A O 11
ATOM 18691 N N . ILE A 1 5 ? -4.297 -1.194 -4.673 1.00 0.00 5 ILE A N 11
ATOM 18692 C CA . ILE A 1 5 ? -5.405 -1.829 -5.440 1.00 0.00 5 ILE A CA 11
ATOM 18693 C C . ILE A 1 5 ? -6.689 -1.018 -5.252 1.00 0.00 5 ILE A C 11
ATOM 18694 O O . ILE A 1 5 ? -7.085 -0.714 -4.144 1.00 0.00 5 ILE A O 11
ATOM 18710 N N . ALA A 1 6 ? -7.345 -0.669 -6.325 1.00 0.00 6 ALA A N 11
ATOM 18711 C CA . ALA A 1 6 ? -8.604 0.119 -6.203 1.00 0.00 6 ALA A CA 11
ATOM 18712 C C . ALA A 1 6 ? -9.693 -0.761 -5.582 1.00 0.00 6 ALA A C 11
ATOM 18713 O O . ALA A 1 6 ? -9.734 -1.956 -5.795 1.00 0.00 6 ALA A O 11
ATOM 18720 N N . SER A 1 7 ? -10.574 -0.181 -4.813 1.00 0.00 7 SER A N 11
ATOM 18721 C CA . SER A 1 7 ? -11.656 -0.986 -4.179 1.00 0.00 7 SER A CA 11
ATOM 18722 C C . SER A 1 7 ? -11.033 -2.060 -3.282 1.00 0.00 7 SER A C 11
ATOM 18723 O O . SER A 1 7 ? -10.720 -1.816 -2.133 1.00 0.00 7 SER A O 11
ATOM 18731 N N . SER A 1 8 ? -10.847 -3.247 -3.796 1.00 0.00 8 SER A N 11
ATOM 18732 C CA . SER A 1 8 ? -10.242 -4.330 -2.970 1.00 0.00 8 SER A CA 11
ATOM 18733 C C . SER A 1 8 ? -11.161 -4.656 -1.790 1.00 0.00 8 SER A C 11
ATOM 18734 O O . SER A 1 8 ? -10.710 -5.036 -0.728 1.00 0.00 8 SER A O 11
ATOM 18742 N N . GLY A 1 9 ? -12.447 -4.511 -1.969 1.00 0.00 9 GLY A N 11
ATOM 18743 C CA . GLY A 1 9 ? -13.395 -4.814 -0.858 1.00 0.00 9 GLY A CA 11
ATOM 18744 C C . GLY A 1 9 ? -12.844 -4.257 0.455 1.00 0.00 9 GLY A C 11
ATOM 18745 O O . GLY A 1 9 ? -12.868 -3.067 0.696 1.00 0.00 9 GLY A O 11
ATOM 18749 N N . THR A 1 10 ? -12.349 -5.111 1.309 1.00 0.00 10 THR A N 11
ATOM 18750 C CA . THR A 1 10 ? -11.796 -4.631 2.607 1.00 0.00 10 THR A CA 11
ATOM 18751 C C . THR A 1 10 ? -10.834 -5.680 3.169 1.00 0.00 10 THR A C 11
ATOM 18752 O O . THR A 1 10 ? -9.744 -5.366 3.606 1.00 0.00 10 THR A O 11
ATOM 18763 N N . ASP A 1 11 ? -11.227 -6.924 3.164 1.00 0.00 11 ASP A N 11
ATOM 18764 C CA . ASP A 1 11 ? -10.334 -7.991 3.700 1.00 0.00 11 ASP A CA 11
ATOM 18765 C C . ASP A 1 11 ? -10.439 -9.239 2.821 1.00 0.00 11 ASP A C 11
ATOM 18766 O O . ASP A 1 11 ? -9.538 -9.561 2.074 1.00 0.00 11 ASP A O 11
ATOM 18775 N N . LEU A 1 12 ? -11.533 -9.947 2.906 1.00 0.00 12 LEU A N 11
ATOM 18776 C CA . LEU A 1 12 ? -11.693 -11.175 2.077 1.00 0.00 12 LEU A CA 11
ATOM 18777 C C . LEU A 1 12 ? -12.697 -10.908 0.954 1.00 0.00 12 LEU A C 11
ATOM 18778 O O . LEU A 1 12 ? -12.794 -11.660 0.004 1.00 0.00 12 LEU A O 11
ATOM 18794 N N . GLY A 1 13 ? -13.446 -9.844 1.053 1.00 0.00 13 GLY A N 11
ATOM 18795 C CA . GLY A 1 13 ? -14.443 -9.535 -0.012 1.00 0.00 13 GLY A CA 11
ATOM 18796 C C . GLY A 1 13 ? -13.743 -8.853 -1.188 1.00 0.00 13 GLY A C 11
ATOM 18797 O O . GLY A 1 13 ? -14.376 -8.411 -2.126 1.00 0.00 13 GLY A O 11
ATOM 18801 N N . SER A 1 14 ? -12.441 -8.764 -1.147 1.00 0.00 14 SER A N 11
ATOM 18802 C CA . SER A 1 14 ? -11.700 -8.110 -2.262 1.00 0.00 14 SER A CA 11
ATOM 18803 C C . SER A 1 14 ? -11.604 -9.071 -3.451 1.00 0.00 14 SER A C 11
ATOM 18804 O O . SER A 1 14 ? -10.575 -9.669 -3.692 1.00 0.00 14 SER A O 11
ATOM 18812 N N . GLU A 1 15 ? -12.665 -9.223 -4.195 1.00 0.00 15 GLU A N 11
ATOM 18813 C CA . GLU A 1 15 ? -12.627 -10.144 -5.367 1.00 0.00 15 GLU A CA 11
ATOM 18814 C C . GLU A 1 15 ? -11.899 -9.462 -6.528 1.00 0.00 15 GLU A C 11
ATOM 18815 O O . GLU A 1 15 ? -12.514 -8.969 -7.452 1.00 0.00 15 GLU A O 11
ATOM 18827 N N . VAL A 1 16 ? -10.592 -9.433 -6.486 1.00 0.00 16 VAL A N 11
ATOM 18828 C CA . VAL A 1 16 ? -9.817 -8.786 -7.585 1.00 0.00 16 VAL A CA 11
ATOM 18829 C C . VAL A 1 16 ? -10.507 -7.488 -8.013 1.00 0.00 16 VAL A C 11
ATOM 18830 O O . VAL A 1 16 ? -10.615 -7.189 -9.186 1.00 0.00 16 VAL A O 11
ATOM 18843 N N . SER A 1 17 ? -10.974 -6.714 -7.071 1.00 0.00 17 SER A N 11
ATOM 18844 C CA . SER A 1 17 ? -11.657 -5.437 -7.425 1.00 0.00 17 SER A CA 11
ATOM 18845 C C . SER A 1 17 ? -12.878 -5.736 -8.297 1.00 0.00 17 SER A C 11
ATOM 18846 O O . SER A 1 17 ? -13.344 -6.856 -8.364 1.00 0.00 17 SER A O 11
ATOM 18854 N N . ARG A 1 18 ? -13.400 -4.744 -8.966 1.00 0.00 18 ARG A N 11
ATOM 18855 C CA . ARG A 1 18 ? -14.589 -4.976 -9.832 1.00 0.00 18 ARG A CA 11
ATOM 18856 C C . ARG A 1 18 ? -14.850 -3.729 -10.681 1.00 0.00 18 ARG A C 11
ATOM 18857 O O . ARG A 1 18 ? -15.252 -3.818 -11.824 1.00 0.00 18 ARG A O 11
ATOM 18878 N N . PHE A 1 19 ? -14.626 -2.568 -10.129 1.00 0.00 19 PHE A N 11
ATOM 18879 C CA . PHE A 1 19 ? -14.861 -1.317 -10.904 1.00 0.00 19 PHE A CA 11
ATOM 18880 C C . PHE A 1 19 ? -13.869 -0.244 -10.453 1.00 0.00 19 PHE A C 11
ATOM 18881 O O . PHE A 1 19 ? -13.576 -0.109 -9.281 1.00 0.00 19 PHE A O 11
ATOM 18898 N N . PHE A 1 20 ? -13.347 0.520 -11.374 1.00 0.00 20 PHE A N 11
ATOM 18899 C CA . PHE A 1 20 ? -12.373 1.582 -10.993 1.00 0.00 20 PHE A CA 11
ATOM 18900 C C . PHE A 1 20 ? -12.954 2.959 -11.324 1.00 0.00 20 PHE A C 11
ATOM 18901 O O . PHE A 1 20 ? -12.253 3.849 -11.762 1.00 0.00 20 PHE A O 11
ATOM 18918 N N . GLY A 1 21 ? -14.229 3.143 -11.115 1.00 0.00 21 GLY A N 11
ATOM 18919 C CA . GLY A 1 21 ? -14.849 4.465 -11.415 1.00 0.00 21 GLY A CA 11
ATOM 18920 C C . GLY A 1 21 ? -14.864 5.316 -10.144 1.00 0.00 21 GLY A C 11
ATOM 18921 O O . GLY A 1 21 ? -14.334 6.409 -10.110 1.00 0.00 21 GLY A O 11
ATOM 18925 N N . ARG A 1 22 ? -15.463 4.821 -9.097 1.00 0.00 22 ARG A N 11
ATOM 18926 C CA . ARG A 1 22 ? -15.509 5.596 -7.825 1.00 0.00 22 ARG A CA 11
ATOM 18927 C C . ARG A 1 22 ? -15.300 4.641 -6.649 1.00 0.00 22 ARG A C 11
ATOM 18928 O O . ARG A 1 22 ? -15.960 4.735 -5.632 1.00 0.00 22 ARG A O 11
ATOM 18949 N N . ALA A 1 23 ? -14.386 3.719 -6.784 1.00 0.00 23 ALA A N 11
ATOM 18950 C CA . ALA A 1 23 ? -14.128 2.750 -5.683 1.00 0.00 23 ALA A CA 11
ATOM 18951 C C . ALA A 1 23 ? -13.885 3.508 -4.372 1.00 0.00 23 ALA A C 11
ATOM 18952 O O . ALA A 1 23 ? -12.855 4.132 -4.206 1.00 0.00 23 ALA A O 11
ATOM 18959 N N . PRO A 1 24 ? -14.837 3.427 -3.473 1.00 0.00 24 PRO A N 11
ATOM 18960 C CA . PRO A 1 24 ? -14.747 4.092 -2.159 1.00 0.00 24 PRO A CA 11
ATOM 18961 C C . PRO A 1 24 ? -13.895 3.257 -1.193 1.00 0.00 24 PRO A C 11
ATOM 18962 O O . PRO A 1 24 ? -14.216 3.122 -0.029 1.00 0.00 24 PRO A O 11
ATOM 18973 N N . TYR A 1 25 ? -12.815 2.698 -1.664 1.00 0.00 25 TYR A N 11
ATOM 18974 C CA . TYR A 1 25 ? -11.948 1.877 -0.777 1.00 0.00 25 TYR A CA 11
ATOM 18975 C C . TYR A 1 25 ? -10.567 1.747 -1.417 1.00 0.00 25 TYR A C 11
ATOM 18976 O O . TYR A 1 25 ? -10.213 0.717 -1.956 1.00 0.00 25 TYR A O 11
ATOM 18994 N N . PHE A 1 26 ? -9.791 2.790 -1.371 1.00 0.00 26 PHE A N 11
ATOM 18995 C CA . PHE A 1 26 ? -8.434 2.743 -1.985 1.00 0.00 26 PHE A CA 11
ATOM 18996 C C . PHE A 1 26 ? -7.478 1.995 -1.054 1.00 0.00 26 PHE A C 11
ATOM 18997 O O . PHE A 1 26 ? -7.153 2.454 0.024 1.00 0.00 26 PHE A O 11
ATOM 19014 N N . MET A 1 27 ? -7.026 0.841 -1.468 1.00 0.00 27 MET A N 11
ATOM 19015 C CA . MET A 1 27 ? -6.091 0.053 -0.618 1.00 0.00 27 MET A CA 11
ATOM 19016 C C . MET A 1 27 ? -4.650 0.372 -1.021 1.00 0.00 27 MET A C 11
ATOM 19017 O O . MET A 1 27 ? -4.221 0.075 -2.117 1.00 0.00 27 MET A O 11
ATOM 19031 N N . ILE A 1 28 ? -3.901 0.978 -0.142 1.00 0.00 28 ILE A N 11
ATOM 19032 C CA . ILE A 1 28 ? -2.490 1.319 -0.474 1.00 0.00 28 ILE A CA 11
ATOM 19033 C C . ILE A 1 28 ? -1.546 0.378 0.280 1.00 0.00 28 ILE A C 11
ATOM 19034 O O . ILE A 1 28 ? -1.593 0.274 1.490 1.00 0.00 28 ILE A O 11
ATOM 19050 N N . VAL A 1 29 ? -0.690 -0.312 -0.427 1.00 0.00 29 VAL A N 11
ATOM 19051 C CA . VAL A 1 29 ? 0.254 -1.246 0.248 1.00 0.00 29 VAL A CA 11
ATOM 19052 C C . VAL A 1 29 ? 1.695 -0.850 -0.084 1.00 0.00 29 VAL A C 11
ATOM 19053 O O . VAL A 1 29 ? 2.091 -0.823 -1.233 1.00 0.00 29 VAL A O 11
ATOM 19066 N N . GLU A 1 30 ? 2.481 -0.545 0.912 1.00 0.00 30 GLU A N 11
ATOM 19067 C CA . GLU A 1 30 ? 3.895 -0.152 0.653 1.00 0.00 30 GLU A CA 11
ATOM 19068 C C . GLU A 1 30 ? 4.835 -1.172 1.300 1.00 0.00 30 GLU A C 11
ATOM 19069 O O . GLU A 1 30 ? 5.131 -1.100 2.476 1.00 0.00 30 GLU A O 11
ATOM 19081 N N . MET A 1 31 ? 5.308 -2.122 0.540 1.00 0.00 31 MET A N 11
ATOM 19082 C CA . MET A 1 31 ? 6.230 -3.144 1.113 1.00 0.00 31 MET A CA 11
ATOM 19083 C C . MET A 1 31 ? 7.669 -2.630 1.034 1.00 0.00 31 MET A C 11
ATOM 19084 O O . MET A 1 31 ? 7.954 -1.658 0.364 1.00 0.00 31 MET A O 11
ATOM 19098 N N . LYS A 1 32 ? 8.578 -3.274 1.714 1.00 0.00 32 LYS A N 11
ATOM 19099 C CA . LYS A 1 32 ? 9.997 -2.816 1.677 1.00 0.00 32 LYS A CA 11
ATOM 19100 C C . LYS A 1 32 ? 10.747 -3.560 0.568 1.00 0.00 32 LYS A C 11
ATOM 19101 O O . LYS A 1 32 ? 10.740 -3.153 -0.576 1.00 0.00 32 LYS A O 11
ATOM 19120 N N . LYS A 1 33 ? 11.392 -4.647 0.896 1.00 0.00 33 LYS A N 11
ATOM 19121 C CA . LYS A 1 33 ? 12.139 -5.409 -0.144 1.00 0.00 33 LYS A CA 11
ATOM 19122 C C . LYS A 1 33 ? 11.462 -6.762 -0.370 1.00 0.00 33 LYS A C 11
ATOM 19123 O O . LYS A 1 33 ? 12.112 -7.759 -0.615 1.00 0.00 33 LYS A O 11
ATOM 19142 N N . GLY A 1 34 ? 10.161 -6.805 -0.290 1.00 0.00 34 GLY A N 11
ATOM 19143 C CA . GLY A 1 34 ? 9.443 -8.094 -0.500 1.00 0.00 34 GLY A CA 11
ATOM 19144 C C . GLY A 1 34 ? 8.636 -8.440 0.753 1.00 0.00 34 GLY A C 11
ATOM 19145 O O . GLY A 1 34 ? 8.290 -9.582 0.986 1.00 0.00 34 GLY A O 11
ATOM 19149 N N . ASN A 1 35 ? 8.331 -7.463 1.563 1.00 0.00 35 ASN A N 11
ATOM 19150 C CA . ASN A 1 35 ? 7.545 -7.736 2.799 1.00 0.00 35 ASN A CA 11
ATOM 19151 C C . ASN A 1 35 ? 6.547 -6.600 3.027 1.00 0.00 35 ASN A C 11
ATOM 19152 O O . ASN A 1 35 ? 6.919 -5.494 3.366 1.00 0.00 35 ASN A O 11
ATOM 19163 N N . ILE A 1 36 ? 5.281 -6.862 2.844 1.00 0.00 36 ILE A N 11
ATOM 19164 C CA . ILE A 1 36 ? 4.261 -5.795 3.050 1.00 0.00 36 ILE A CA 11
ATOM 19165 C C . ILE A 1 36 ? 4.271 -5.350 4.514 1.00 0.00 36 ILE A C 11
ATOM 19166 O O . ILE A 1 36 ? 3.931 -6.103 5.404 1.00 0.00 36 ILE A O 11
ATOM 19182 N N . GLU A 1 37 ? 4.653 -4.130 4.769 1.00 0.00 37 GLU A N 11
ATOM 19183 C CA . GLU A 1 37 ? 4.679 -3.636 6.173 1.00 0.00 37 GLU A CA 11
ATOM 19184 C C . GLU A 1 37 ? 3.803 -2.387 6.285 1.00 0.00 37 GLU A C 11
ATOM 19185 O O . GLU A 1 37 ? 4.033 -1.525 7.111 1.00 0.00 37 GLU A O 11
ATOM 19197 N N . SER A 1 38 ? 2.799 -2.283 5.457 1.00 0.00 38 SER A N 11
ATOM 19198 C CA . SER A 1 38 ? 1.908 -1.090 5.511 1.00 0.00 38 SER A CA 11
ATOM 19199 C C . SER A 1 38 ? 0.722 -1.297 4.566 1.00 0.00 38 SER A C 11
ATOM 19200 O O . SER A 1 38 ? 0.808 -1.048 3.381 1.00 0.00 38 SER A O 11
ATOM 19208 N N . SER A 1 39 ? -0.386 -1.753 5.084 1.00 0.00 39 SER A N 11
ATOM 19209 C CA . SER A 1 39 ? -1.578 -1.977 4.220 1.00 0.00 39 SER A CA 11
ATOM 19210 C C . SER A 1 39 ? -2.772 -1.227 4.809 1.00 0.00 39 SER A C 11
ATOM 19211 O O . SER A 1 39 ? -3.361 -1.647 5.784 1.00 0.00 39 SER A O 11
ATOM 19219 N N . GLU A 1 40 ? -3.128 -0.113 4.231 1.00 0.00 40 GLU A N 11
ATOM 19220 C CA . GLU A 1 40 ? -4.280 0.664 4.770 1.00 0.00 40 GLU A CA 11
ATOM 19221 C C . GLU A 1 40 ? -5.423 0.682 3.752 1.00 0.00 40 GLU A C 11
ATOM 19222 O O . GLU A 1 40 ? -5.208 0.767 2.560 1.00 0.00 40 GLU A O 11
ATOM 19234 N N . VAL A 1 41 ? -6.638 0.608 4.220 1.00 0.00 41 VAL A N 11
ATOM 19235 C CA . VAL A 1 41 ? -7.804 0.627 3.292 1.00 0.00 41 VAL A CA 11
ATOM 19236 C C . VAL A 1 41 ? -8.643 1.874 3.574 1.00 0.00 41 VAL A C 11
ATOM 19237 O O . VAL A 1 41 ? -9.468 1.888 4.466 1.00 0.00 41 VAL A O 11
ATOM 19250 N N . ILE A 1 42 ? -8.436 2.926 2.829 1.00 0.00 42 ILE A N 11
ATOM 19251 C CA . ILE A 1 42 ? -9.220 4.170 3.070 1.00 0.00 42 ILE A CA 11
ATOM 19252 C C . ILE A 1 42 ? -9.992 4.549 1.806 1.00 0.00 42 ILE A C 11
ATOM 19253 O O . ILE A 1 42 ? -9.430 4.670 0.735 1.00 0.00 42 ILE A O 11
ATOM 19269 N N . GLU A 1 43 ? -11.277 4.742 1.924 1.00 0.00 43 GLU A N 11
ATOM 19270 C CA . GLU A 1 43 ? -12.092 5.117 0.735 1.00 0.00 43 GLU A CA 11
ATOM 19271 C C . GLU A 1 43 ? -11.482 6.348 0.063 1.00 0.00 43 GLU A C 11
ATOM 19272 O O . GLU A 1 43 ? -10.899 7.195 0.710 1.00 0.00 43 GLU A O 11
ATOM 19284 N N . ASN A 1 44 ? -11.614 6.458 -1.231 1.00 0.00 44 ASN A N 11
ATOM 19285 C CA . ASN A 1 44 ? -11.045 7.639 -1.939 1.00 0.00 44 ASN A CA 11
ATOM 19286 C C . ASN A 1 44 ? -11.760 8.907 -1.460 1.00 0.00 44 ASN A C 11
ATOM 19287 O O . ASN A 1 44 ? -12.925 8.869 -1.121 1.00 0.00 44 ASN A O 11
ATOM 19298 N N . PRO A 1 45 ? -11.033 9.993 -1.443 1.00 0.00 45 PRO A N 11
ATOM 19299 C CA . PRO A 1 45 ? -11.561 11.298 -1.003 1.00 0.00 45 PRO A CA 11
ATOM 19300 C C . PRO A 1 45 ? -12.408 11.941 -2.106 1.00 0.00 45 PRO A C 11
ATOM 19301 O O . PRO A 1 45 ? -12.235 11.668 -3.277 1.00 0.00 45 PRO A O 11
ATOM 19312 N N . SER A 1 46 ? -13.320 12.800 -1.736 1.00 0.00 46 SER A N 11
ATOM 19313 C CA . SER A 1 46 ? -14.176 13.472 -2.756 1.00 0.00 46 SER A CA 11
ATOM 19314 C C . SER A 1 46 ? -14.935 12.423 -3.572 1.00 0.00 46 SER A C 11
ATOM 19315 O O . SER A 1 46 ? -15.431 12.700 -4.645 1.00 0.00 46 SER A O 11
ATOM 19323 N N . ALA A 1 47 ? -15.032 11.221 -3.074 1.00 0.00 47 ALA A N 11
ATOM 19324 C CA . ALA A 1 47 ? -15.763 10.163 -3.827 1.00 0.00 47 ALA A CA 11
ATOM 19325 C C . ALA A 1 47 ? -17.128 10.704 -4.258 1.00 0.00 47 ALA A C 11
ATOM 19326 O O . ALA A 1 47 ? -17.377 10.931 -5.426 1.00 0.00 47 ALA A O 11
ATOM 19333 N N . SER A 1 48 ? -18.012 10.917 -3.322 1.00 0.00 48 SER A N 11
ATOM 19334 C CA . SER A 1 48 ? -19.359 11.449 -3.675 1.00 0.00 48 SER A CA 11
ATOM 19335 C C . SER A 1 48 ? -19.362 12.968 -3.497 1.00 0.00 48 SER A C 11
ATOM 19336 O O . SER A 1 48 ? -19.216 13.474 -2.402 1.00 0.00 48 SER A O 11
ATOM 19344 N N . ALA A 1 49 ? -19.523 13.701 -4.565 1.00 0.00 49 ALA A N 11
ATOM 19345 C CA . ALA A 1 49 ? -19.530 15.187 -4.451 1.00 0.00 49 ALA A CA 11
ATOM 19346 C C . ALA A 1 49 ? -20.616 15.769 -5.357 1.00 0.00 49 ALA A C 11
ATOM 19347 O O . ALA A 1 49 ? -21.414 15.052 -5.928 1.00 0.00 49 ALA A O 11
ATOM 19354 N N . SER A 1 50 ? -20.651 17.066 -5.493 1.00 0.00 50 SER A N 11
ATOM 19355 C CA . SER A 1 50 ? -21.683 17.699 -6.360 1.00 0.00 50 SER A CA 11
ATOM 19356 C C . SER A 1 50 ? -21.122 17.881 -7.772 1.00 0.00 50 SER A C 11
ATOM 19357 O O . SER A 1 50 ? -21.566 18.726 -8.523 1.00 0.00 50 SER A O 11
ATOM 19365 N N . GLY A 1 51 ? -20.148 17.094 -8.138 1.00 0.00 51 GLY A N 11
ATOM 19366 C CA . GLY A 1 51 ? -19.558 17.223 -9.500 1.00 0.00 51 GLY A CA 11
ATOM 19367 C C . GLY A 1 51 ? -18.255 16.426 -9.571 1.00 0.00 51 GLY A C 11
ATOM 19368 O O . GLY A 1 51 ? -17.174 16.980 -9.542 1.00 0.00 51 GLY A O 11
ATOM 19372 N N . GLY A 1 52 ? -18.348 15.128 -9.666 1.00 0.00 52 GLY A N 11
ATOM 19373 C CA . GLY A 1 52 ? -17.114 14.296 -9.739 1.00 0.00 52 GLY A CA 11
ATOM 19374 C C . GLY A 1 52 ? -17.177 13.397 -10.975 1.00 0.00 52 GLY A C 11
ATOM 19375 O O . GLY A 1 52 ? -18.220 13.218 -11.572 1.00 0.00 52 GLY A O 11
ATOM 19379 N N . ALA A 1 53 ? -16.069 12.829 -11.365 1.00 0.00 53 ALA A N 11
ATOM 19380 C CA . ALA A 1 53 ? -16.069 11.941 -12.562 1.00 0.00 53 ALA A CA 11
ATOM 19381 C C . ALA A 1 53 ? -15.577 10.548 -12.164 1.00 0.00 53 ALA A C 11
ATOM 19382 O O . ALA A 1 53 ? -16.265 9.563 -12.343 1.00 0.00 53 ALA A O 11
ATOM 19389 N N . GLY A 1 54 ? -14.393 10.458 -11.624 1.00 0.00 54 GLY A N 11
ATOM 19390 C CA . GLY A 1 54 ? -13.859 9.128 -11.214 1.00 0.00 54 GLY A CA 11
ATOM 19391 C C . GLY A 1 54 ? -12.483 8.911 -11.844 1.00 0.00 54 GLY A C 11
ATOM 19392 O O . GLY A 1 54 ? -11.541 8.522 -11.182 1.00 0.00 54 GLY A O 11
ATOM 19396 N N . ILE A 1 55 ? -12.358 9.159 -13.118 1.00 0.00 55 ILE A N 11
ATOM 19397 C CA . ILE A 1 55 ? -11.043 8.967 -13.790 1.00 0.00 55 ILE A CA 11
ATOM 19398 C C . ILE A 1 55 ? -10.105 10.117 -13.420 1.00 0.00 55 ILE A C 11
ATOM 19399 O O . ILE A 1 55 ? -8.900 10.010 -13.540 1.00 0.00 55 ILE A O 11
ATOM 19415 N N . ARG A 1 56 ? -10.647 11.216 -12.973 1.00 0.00 56 ARG A N 11
ATOM 19416 C CA . ARG A 1 56 ? -9.785 12.372 -12.598 1.00 0.00 56 ARG A CA 11
ATOM 19417 C C . ARG A 1 56 ? -9.001 12.034 -11.327 1.00 0.00 56 ARG A C 11
ATOM 19418 O O . ARG A 1 56 ? -7.941 12.572 -11.080 1.00 0.00 56 ARG A O 11
ATOM 19439 N N . THR A 1 57 ? -9.514 11.146 -10.519 1.00 0.00 57 THR A N 11
ATOM 19440 C CA . THR A 1 57 ? -8.795 10.778 -9.267 1.00 0.00 57 THR A CA 11
ATOM 19441 C C . THR A 1 57 ? -7.385 10.291 -9.610 1.00 0.00 57 THR A C 11
ATOM 19442 O O . THR A 1 57 ? -6.476 10.374 -8.808 1.00 0.00 57 THR A O 11
ATOM 19453 N N . ALA A 1 58 ? -7.195 9.782 -10.796 1.00 0.00 58 ALA A N 11
ATOM 19454 C CA . ALA A 1 58 ? -5.844 9.292 -11.187 1.00 0.00 58 ALA A CA 11
ATOM 19455 C C . ALA A 1 58 ? -4.791 10.321 -10.770 1.00 0.00 58 ALA A C 11
ATOM 19456 O O . ALA A 1 58 ? -3.737 9.980 -10.273 1.00 0.00 58 ALA A O 11
ATOM 19463 N N . GLN A 1 59 ? -5.071 11.580 -10.969 1.00 0.00 59 GLN A N 11
ATOM 19464 C CA . GLN A 1 59 ? -4.089 12.633 -10.585 1.00 0.00 59 GLN A CA 11
ATOM 19465 C C . GLN A 1 59 ? -3.657 12.425 -9.131 1.00 0.00 59 GLN A C 11
ATOM 19466 O O . GLN A 1 59 ? -2.486 12.296 -8.835 1.00 0.00 59 GLN A O 11
ATOM 19480 N N . ILE A 1 60 ? -4.593 12.392 -8.221 1.00 0.00 60 ILE A N 11
ATOM 19481 C CA . ILE A 1 60 ? -4.231 12.192 -6.790 1.00 0.00 60 ILE A CA 11
ATOM 19482 C C . ILE A 1 60 ? -3.401 10.914 -6.650 1.00 0.00 60 ILE A C 11
ATOM 19483 O O . ILE A 1 60 ? -2.519 10.822 -5.821 1.00 0.00 60 ILE A O 11
ATOM 19499 N N . ILE A 1 61 ? -3.678 9.926 -7.456 1.00 0.00 61 ILE A N 11
ATOM 19500 C CA . ILE A 1 61 ? -2.906 8.654 -7.368 1.00 0.00 61 ILE A CA 11
ATOM 19501 C C . ILE A 1 61 ? -1.422 8.936 -7.619 1.00 0.00 61 ILE A C 11
ATOM 19502 O O . ILE A 1 61 ? -0.570 8.561 -6.839 1.00 0.00 61 ILE A O 11
ATOM 19518 N N . ALA A 1 62 ? -1.107 9.589 -8.704 1.00 0.00 62 ALA A N 11
ATOM 19519 C CA . ALA A 1 62 ? 0.322 9.891 -9.005 1.00 0.00 62 ALA A CA 11
ATOM 19520 C C . ALA A 1 62 ? 0.889 10.827 -7.935 1.00 0.00 62 ALA A C 11
ATOM 19521 O O . ALA A 1 62 ? 2.086 10.906 -7.738 1.00 0.00 62 ALA A O 11
ATOM 19528 N N . ASN A 1 63 ? 0.041 11.537 -7.242 1.00 0.00 63 ASN A N 11
ATOM 19529 C CA . ASN A 1 63 ? 0.533 12.468 -6.187 1.00 0.00 63 ASN A CA 11
ATOM 19530 C C . ASN A 1 63 ? 0.946 11.670 -4.948 1.00 0.00 63 ASN A C 11
ATOM 19531 O O . ASN A 1 63 ? 1.736 12.119 -4.143 1.00 0.00 63 ASN A O 11
ATOM 19542 N N . ASN A 1 64 ? 0.414 10.488 -4.785 1.00 0.00 64 ASN A N 11
ATOM 19543 C CA . ASN A 1 64 ? 0.776 9.666 -3.597 1.00 0.00 64 ASN A CA 11
ATOM 19544 C C . ASN A 1 64 ? 2.076 8.906 -3.872 1.00 0.00 64 ASN A C 11
ATOM 19545 O O . ASN A 1 64 ? 2.724 8.418 -2.968 1.00 0.00 64 ASN A O 11
ATOM 19556 N N . GLY A 1 65 ? 2.462 8.801 -5.114 1.00 0.00 65 GLY A N 11
ATOM 19557 C CA . GLY A 1 65 ? 3.718 8.069 -5.444 1.00 0.00 65 GLY A CA 11
ATOM 19558 C C . GLY A 1 65 ? 3.380 6.644 -5.889 1.00 0.00 65 GLY A C 11
ATOM 19559 O O . GLY A 1 65 ? 4.249 5.873 -6.245 1.00 0.00 65 GLY A O 11
ATOM 19563 N N . VAL A 1 66 ? 2.122 6.289 -5.872 1.00 0.00 66 VAL A N 11
ATOM 19564 C CA . VAL A 1 66 ? 1.724 4.915 -6.295 1.00 0.00 66 VAL A CA 11
ATOM 19565 C C . VAL A 1 66 ? 2.502 4.514 -7.542 1.00 0.00 66 VAL A C 11
ATOM 19566 O O . VAL A 1 66 ? 2.142 4.853 -8.651 1.00 0.00 66 VAL A O 11
ATOM 19579 N N . LYS A 1 67 ? 3.560 3.774 -7.369 1.00 0.00 67 LYS A N 11
ATOM 19580 C CA . LYS A 1 67 ? 4.353 3.330 -8.542 1.00 0.00 67 LYS A CA 11
ATOM 19581 C C . LYS A 1 67 ? 3.638 2.144 -9.190 1.00 0.00 67 LYS A C 11
ATOM 19582 O O . LYS A 1 67 ? 3.983 1.714 -10.274 1.00 0.00 67 LYS A O 11
ATOM 19601 N N . ALA A 1 68 ? 2.636 1.617 -8.533 1.00 0.00 68 ALA A N 11
ATOM 19602 C CA . ALA A 1 68 ? 1.892 0.462 -9.111 1.00 0.00 68 ALA A CA 11
ATOM 19603 C C . ALA A 1 68 ? 0.388 0.689 -8.937 1.00 0.00 68 ALA A C 11
ATOM 19604 O O . ALA A 1 68 ? -0.107 0.796 -7.832 1.00 0.00 68 ALA A O 11
ATOM 19611 N N . VAL A 1 69 ? -0.341 0.768 -10.015 1.00 0.00 69 VAL A N 11
ATOM 19612 C CA . VAL A 1 69 ? -1.811 0.994 -9.905 1.00 0.00 69 VAL A CA 11
ATOM 19613 C C . VAL A 1 69 ? -2.559 -0.261 -10.357 1.00 0.00 69 VAL A C 11
ATOM 19614 O O . VAL A 1 69 ? -2.431 -0.700 -11.483 1.00 0.00 69 VAL A O 11
ATOM 19627 N N . ILE A 1 70 ? -3.341 -0.844 -9.490 1.00 0.00 70 ILE A N 11
ATOM 19628 C CA . ILE A 1 70 ? -4.095 -2.070 -9.875 1.00 0.00 70 ILE A CA 11
ATOM 19629 C C . ILE A 1 70 ? -5.557 -1.707 -10.151 1.00 0.00 70 ILE A C 11
ATOM 19630 O O . ILE A 1 70 ? -6.269 -1.253 -9.277 1.00 0.00 70 ILE A O 11
ATOM 19646 N N . ALA A 1 71 ? -6.008 -1.900 -11.363 1.00 0.00 71 ALA A N 11
ATOM 19647 C CA . ALA A 1 71 ? -7.422 -1.562 -11.692 1.00 0.00 71 ALA A CA 11
ATOM 19648 C C . ALA A 1 71 ? -7.851 -2.308 -12.959 1.00 0.00 71 ALA A C 11
ATOM 19649 O O . ALA A 1 71 ? -7.049 -2.927 -13.630 1.00 0.00 71 ALA A O 11
ATOM 19656 N N . SER A 1 72 ? -9.112 -2.250 -13.290 1.00 0.00 72 SER A N 11
ATOM 19657 C CA . SER A 1 72 ? -9.600 -2.950 -14.512 1.00 0.00 72 SER A CA 11
ATOM 19658 C C . SER A 1 72 ? -10.504 -2.005 -15.309 1.00 0.00 72 SER A C 11
ATOM 19659 O O . SER A 1 72 ? -11.548 -2.391 -15.796 1.00 0.00 72 SER A O 11
ATOM 19667 N N . SER A 1 73 ? -10.109 -0.768 -15.439 1.00 0.00 73 SER A N 11
ATOM 19668 C CA . SER A 1 73 ? -10.941 0.211 -16.197 1.00 0.00 73 SER A CA 11
ATOM 19669 C C . SER A 1 73 ? -11.287 -0.359 -17.576 1.00 0.00 73 SER A C 11
ATOM 19670 O O . SER A 1 73 ? -10.580 -1.201 -18.094 1.00 0.00 73 SER A O 11
ATOM 19678 N N . PRO A 1 74 ? -12.370 0.126 -18.129 1.00 0.00 74 PRO A N 11
ATOM 19679 C CA . PRO A 1 74 ? -12.851 -0.307 -19.454 1.00 0.00 74 PRO A CA 11
ATOM 19680 C C . PRO A 1 74 ? -12.037 0.360 -20.569 1.00 0.00 74 PRO A C 11
ATOM 19681 O O . PRO A 1 74 ? -12.122 -0.018 -21.721 1.00 0.00 74 PRO A O 11
ATOM 19692 N N . GLY A 1 75 ? -11.251 1.349 -20.239 1.00 0.00 75 GLY A N 11
ATOM 19693 C CA . GLY A 1 75 ? -10.439 2.034 -21.286 1.00 0.00 75 GLY A CA 11
ATOM 19694 C C . GLY A 1 75 ? -9.131 2.542 -20.673 1.00 0.00 75 GLY A C 11
ATOM 19695 O O . GLY A 1 75 ? -9.059 2.794 -19.487 1.00 0.00 75 GLY A O 11
ATOM 19699 N N . PRO A 1 76 ? -8.131 2.676 -21.509 1.00 0.00 76 PRO A N 11
ATOM 19700 C CA . PRO A 1 76 ? -6.798 3.153 -21.093 1.00 0.00 76 PRO A CA 11
ATOM 19701 C C . PRO A 1 76 ? -6.777 4.681 -20.961 1.00 0.00 76 PRO A C 11
ATOM 19702 O O . PRO A 1 76 ? -5.812 5.328 -21.316 1.00 0.00 76 PRO A O 11
ATOM 19713 N N . ASN A 1 77 ? -7.831 5.267 -20.456 1.00 0.00 77 ASN A N 11
ATOM 19714 C CA . ASN A 1 77 ? -7.858 6.749 -20.307 1.00 0.00 77 ASN A CA 11
ATOM 19715 C C . ASN A 1 77 ? -7.024 7.160 -19.091 1.00 0.00 77 ASN A C 11
ATOM 19716 O O . ASN A 1 77 ? -6.128 7.974 -19.187 1.00 0.00 77 ASN A O 11
ATOM 19727 N N . ALA A 1 78 ? -7.317 6.607 -17.946 1.00 0.00 78 ALA A N 11
ATOM 19728 C CA . ALA A 1 78 ? -6.546 6.970 -16.724 1.00 0.00 78 ALA A CA 11
ATOM 19729 C C . ALA A 1 78 ? -5.100 6.491 -16.867 1.00 0.00 78 ALA A C 11
ATOM 19730 O O . ALA A 1 78 ? -4.171 7.160 -16.457 1.00 0.00 78 ALA A O 11
ATOM 19737 N N . PHE A 1 79 ? -4.900 5.338 -17.444 1.00 0.00 79 PHE A N 11
ATOM 19738 C CA . PHE A 1 79 ? -3.512 4.820 -17.610 1.00 0.00 79 PHE A CA 11
ATOM 19739 C C . PHE A 1 79 ? -2.667 5.855 -18.356 1.00 0.00 79 PHE A C 11
ATOM 19740 O O . PHE A 1 79 ? -1.485 5.995 -18.113 1.00 0.00 79 PHE A O 11
ATOM 19757 N N . GLU A 1 80 ? -3.261 6.580 -19.263 1.00 0.00 80 GLU A N 11
ATOM 19758 C CA . GLU A 1 80 ? -2.489 7.602 -20.023 1.00 0.00 80 GLU A CA 11
ATOM 19759 C C . GLU A 1 80 ? -1.769 8.531 -19.044 1.00 0.00 80 GLU A C 11
ATOM 19760 O O . GLU A 1 80 ? -0.565 8.691 -19.096 1.00 0.00 80 GLU A O 11
ATOM 19772 N N . VAL A 1 81 ? -2.495 9.145 -18.149 1.00 0.00 81 VAL A N 11
ATOM 19773 C CA . VAL A 1 81 ? -1.850 10.062 -17.167 1.00 0.00 81 VAL A CA 11
ATOM 19774 C C . VAL A 1 81 ? -0.841 9.279 -16.326 1.00 0.00 81 VAL A C 11
ATOM 19775 O O . VAL A 1 81 ? 0.226 9.765 -16.007 1.00 0.00 81 VAL A O 11
ATOM 19788 N N . LEU A 1 82 ? -1.173 8.072 -15.963 1.00 0.00 82 LEU A N 11
ATOM 19789 C CA . LEU A 1 82 ? -0.240 7.254 -15.139 1.00 0.00 82 LEU A CA 11
ATOM 19790 C C . LEU A 1 82 ? 1.141 7.215 -15.798 1.00 0.00 82 LEU A C 11
ATOM 19791 O O . LEU A 1 82 ? 2.157 7.295 -15.138 1.00 0.00 82 LEU A O 11
ATOM 19807 N N . ASN A 1 83 ? 1.188 7.085 -17.096 1.00 0.00 83 ASN A N 11
ATOM 19808 C CA . ASN A 1 83 ? 2.506 7.032 -17.791 1.00 0.00 83 ASN A CA 11
ATOM 19809 C C . ASN A 1 83 ? 3.133 8.429 -17.822 1.00 0.00 83 ASN A C 11
ATOM 19810 O O . ASN A 1 83 ? 4.332 8.582 -17.697 1.00 0.00 83 ASN A O 11
ATOM 19821 N N . GLU A 1 84 ? 2.335 9.446 -17.990 1.00 0.00 84 GLU A N 11
ATOM 19822 C CA . GLU A 1 84 ? 2.891 10.830 -18.034 1.00 0.00 84 GLU A CA 11
ATOM 19823 C C . GLU A 1 84 ? 3.457 11.206 -16.662 1.00 0.00 84 GLU A C 11
ATOM 19824 O O . GLU A 1 84 ? 4.262 12.108 -16.540 1.00 0.00 84 GLU A O 11
ATOM 19836 N N . LEU A 1 85 ? 3.043 10.526 -15.628 1.00 0.00 85 LEU A N 11
ATOM 19837 C CA . LEU A 1 85 ? 3.560 10.855 -14.269 1.00 0.00 85 LEU A CA 11
ATOM 19838 C C . LEU A 1 85 ? 4.608 9.821 -13.851 1.00 0.00 85 LEU A C 11
ATOM 19839 O O . LEU A 1 85 ? 4.848 9.604 -12.681 1.00 0.00 85 LEU A O 11
ATOM 19855 N N . GLY A 1 86 ? 5.239 9.184 -14.801 1.00 0.00 86 GLY A N 11
ATOM 19856 C CA . GLY A 1 86 ? 6.274 8.167 -14.458 1.00 0.00 86 GLY A CA 11
ATOM 19857 C C . GLY A 1 86 ? 5.699 7.156 -13.463 1.00 0.00 86 GLY A C 11
ATOM 19858 O O . GLY A 1 86 ? 6.136 7.064 -12.333 1.00 0.00 86 GLY A O 11
ATOM 19862 N N . ILE A 1 87 ? 4.723 6.394 -13.875 1.00 0.00 87 ILE A N 11
ATOM 19863 C CA . ILE A 1 87 ? 4.123 5.387 -12.955 1.00 0.00 87 ILE A CA 11
ATOM 19864 C C . ILE A 1 87 ? 3.813 4.109 -13.737 1.00 0.00 87 ILE A C 11
ATOM 19865 O O . ILE A 1 87 ? 3.636 4.136 -14.939 1.00 0.00 87 ILE A O 11
ATOM 19881 N N . LYS A 1 88 ? 3.752 2.988 -13.071 1.00 0.00 88 LYS A N 11
ATOM 19882 C CA . LYS A 1 88 ? 3.460 1.714 -13.787 1.00 0.00 88 LYS A CA 11
ATOM 19883 C C . LYS A 1 88 ? 1.993 1.330 -13.586 1.00 0.00 88 LYS A C 11
ATOM 19884 O O . LYS A 1 88 ? 1.488 1.319 -12.480 1.00 0.00 88 LYS A O 11
ATOM 19903 N N . ILE A 1 89 ? 1.306 1.012 -14.649 1.00 0.00 89 ILE A N 11
ATOM 19904 C CA . ILE A 1 89 ? -0.128 0.624 -14.523 1.00 0.00 89 ILE A CA 11
ATOM 19905 C C . ILE A 1 89 ? -0.237 -0.898 -14.436 1.00 0.00 89 ILE A C 11
ATOM 19906 O O . ILE A 1 89 ? 0.666 -1.617 -14.815 1.00 0.00 89 ILE A O 11
ATOM 19922 N N . TYR A 1 90 ? -1.336 -1.394 -13.940 1.00 0.00 90 TYR A N 11
ATOM 19923 C CA . TYR A 1 90 ? -1.504 -2.869 -13.829 1.00 0.00 90 TYR A CA 11
ATOM 19924 C C . TYR A 1 90 ? -2.966 -3.235 -14.092 1.00 0.00 90 TYR A C 11
ATOM 19925 O O . TYR A 1 90 ? -3.874 -2.597 -13.597 1.00 0.00 90 TYR A O 11
ATOM 19943 N N . ARG A 1 91 ? -3.200 -4.255 -14.869 1.00 0.00 91 ARG A N 11
ATOM 19944 C CA . ARG A 1 91 ? -4.604 -4.658 -15.163 1.00 0.00 91 ARG A CA 11
ATOM 19945 C C . ARG A 1 91 ? -4.998 -5.830 -14.261 1.00 0.00 91 ARG A C 11
ATOM 19946 O O . ARG A 1 91 ? -4.220 -6.731 -14.021 1.00 0.00 91 ARG A O 11
ATOM 19967 N N . ALA A 1 92 ? -6.203 -5.825 -13.761 1.00 0.00 92 ALA A N 11
ATOM 19968 C CA . ALA A 1 92 ? -6.646 -6.938 -12.875 1.00 0.00 92 ALA A CA 11
ATOM 19969 C C . ALA A 1 92 ? -7.080 -8.129 -13.732 1.00 0.00 92 ALA A C 11
ATOM 19970 O O . ALA A 1 92 ? -8.073 -8.076 -14.429 1.00 0.00 92 ALA A O 11
ATOM 19977 N N . THR A 1 93 ? -6.343 -9.205 -13.684 1.00 0.00 93 THR A N 11
ATOM 19978 C CA . THR A 1 93 ? -6.712 -10.399 -14.496 1.00 0.00 93 THR A CA 11
ATOM 19979 C C . THR A 1 93 ? -6.371 -11.671 -13.716 1.00 0.00 93 THR A C 11
ATOM 19980 O O . THR A 1 93 ? -6.310 -12.752 -14.267 1.00 0.00 93 THR A O 11
ATOM 19991 N N . GLY A 1 94 ? -6.153 -11.551 -12.435 1.00 0.00 94 GLY A N 11
ATOM 19992 C CA . GLY A 1 94 ? -5.819 -12.753 -11.619 1.00 0.00 94 GLY A CA 11
ATOM 19993 C C . GLY A 1 94 ? -7.104 -13.345 -11.039 1.00 0.00 94 GLY A C 11
ATOM 19994 O O . GLY A 1 94 ? -8.070 -13.562 -11.743 1.00 0.00 94 GLY A O 11
ATOM 19998 N N . THR A 1 95 ? -7.125 -13.610 -9.761 1.00 0.00 95 THR A N 11
ATOM 19999 C CA . THR A 1 95 ? -8.351 -14.188 -9.140 1.00 0.00 95 THR A CA 11
ATOM 20000 C C . THR A 1 95 ? -8.826 -13.278 -8.005 1.00 0.00 95 THR A C 11
ATOM 20001 O O . THR A 1 95 ? -9.958 -12.841 -7.980 1.00 0.00 95 THR A O 11
ATOM 20012 N N . SER A 1 96 ? -7.967 -12.988 -7.065 1.00 0.00 96 SER A N 11
ATOM 20013 C CA . SER A 1 96 ? -8.369 -12.106 -5.933 1.00 0.00 96 SER A CA 11
ATOM 20014 C C . SER A 1 96 ? -7.361 -10.962 -5.795 1.00 0.00 96 SER A C 11
ATOM 20015 O O . SER A 1 96 ? -6.335 -10.946 -6.447 1.00 0.00 96 SER A O 11
ATOM 20023 N N . VAL A 1 97 ? -7.645 -10.006 -4.954 1.00 0.00 97 VAL A N 11
ATOM 20024 C CA . VAL A 1 97 ? -6.703 -8.865 -4.779 1.00 0.00 97 VAL A CA 11
ATOM 20025 C C . VAL A 1 97 ? -5.521 -9.303 -3.909 1.00 0.00 97 VAL A C 11
ATOM 20026 O O . VAL A 1 97 ? -4.380 -9.002 -4.199 1.00 0.00 97 VAL A O 11
ATOM 20039 N N . GLU A 1 98 ? -5.785 -10.011 -2.845 1.00 0.00 98 GLU A N 11
ATOM 20040 C CA . GLU A 1 98 ? -4.676 -10.466 -1.959 1.00 0.00 98 GLU A CA 11
ATOM 20041 C C . GLU A 1 98 ? -3.665 -11.272 -2.777 1.00 0.00 98 GLU A C 11
ATOM 20042 O O . GLU A 1 98 ? -2.475 -11.224 -2.531 1.00 0.00 98 GLU A O 11
ATOM 20054 N N . GLU A 1 99 ? -4.126 -12.013 -3.745 1.00 0.00 99 GLU A N 11
ATOM 20055 C CA . GLU A 1 99 ? -3.189 -12.820 -4.575 1.00 0.00 99 GLU A CA 11
ATOM 20056 C C . GLU A 1 99 ? -2.458 -11.904 -5.557 1.00 0.00 99 GLU A C 11
ATOM 20057 O O . GLU A 1 99 ? -1.247 -11.812 -5.550 1.00 0.00 99 GLU A O 11
ATOM 20069 N N . ASN A 1 100 ? -3.183 -11.226 -6.404 1.00 0.00 100 ASN A N 11
ATOM 20070 C CA . ASN A 1 100 ? -2.524 -10.319 -7.386 1.00 0.00 100 ASN A CA 11
ATOM 20071 C C . ASN A 1 100 ? -1.555 -9.391 -6.652 1.00 0.00 100 ASN A C 11
ATOM 20072 O O . ASN A 1 100 ? -0.632 -8.856 -7.233 1.00 0.00 100 ASN A O 11
ATOM 20083 N N . LEU A 1 101 ? -1.756 -9.195 -5.378 1.00 0.00 101 LEU A N 11
ATOM 20084 C CA . LEU A 1 101 ? -0.844 -8.304 -4.609 1.00 0.00 101 LEU A CA 11
ATOM 20085 C C . LEU A 1 101 ? 0.560 -8.910 -4.593 1.00 0.00 101 LEU A C 11
ATOM 20086 O O . LEU A 1 101 ? 1.475 -8.400 -5.208 1.00 0.00 101 LEU A O 11
ATOM 20102 N N . LYS A 1 102 ? 0.735 -9.998 -3.895 1.00 0.00 102 LYS A N 11
ATOM 20103 C CA . LYS A 1 102 ? 2.078 -10.641 -3.837 1.00 0.00 102 LYS A CA 11
ATOM 20104 C C . LYS A 1 102 ? 2.486 -11.097 -5.240 1.00 0.00 102 LYS A C 11
ATOM 20105 O O . LYS A 1 102 ? 3.632 -11.406 -5.494 1.00 0.00 102 LYS A O 11
ATOM 20124 N N . LEU A 1 103 ? 1.553 -11.144 -6.151 1.00 0.00 103 LEU A N 11
ATOM 20125 C CA . LEU A 1 103 ? 1.883 -11.582 -7.538 1.00 0.00 103 LEU A CA 11
ATOM 20126 C C . LEU A 1 103 ? 2.585 -10.444 -8.283 1.00 0.00 103 LEU A C 11
ATOM 20127 O O . LEU A 1 103 ? 3.427 -10.669 -9.129 1.00 0.00 103 LEU A O 11
ATOM 20143 N N . PHE A 1 104 ? 2.240 -9.224 -7.979 1.00 0.00 104 PHE A N 11
ATOM 20144 C CA . PHE A 1 104 ? 2.879 -8.069 -8.671 1.00 0.00 104 PHE A CA 11
ATOM 20145 C C . PHE A 1 104 ? 4.332 -7.927 -8.200 1.00 0.00 104 PHE A C 11
ATOM 20146 O O . PHE A 1 104 ? 5.190 -7.482 -8.936 1.00 0.00 104 PHE A O 11
ATOM 20163 N N . THR A 1 105 ? 4.615 -8.290 -6.978 1.00 0.00 105 THR A N 11
ATOM 20164 C CA . THR A 1 105 ? 6.010 -8.160 -6.467 1.00 0.00 105 THR A CA 11
ATOM 20165 C C . THR A 1 105 ? 6.895 -9.250 -7.078 1.00 0.00 105 THR A C 11
ATOM 20166 O O . THR A 1 105 ? 8.103 -9.131 -7.118 1.00 0.00 105 THR A O 11
ATOM 20177 N N . GLU A 1 106 ? 6.307 -10.314 -7.553 1.00 0.00 106 GLU A N 11
ATOM 20178 C CA . GLU A 1 106 ? 7.123 -11.405 -8.157 1.00 0.00 106 GLU A CA 11
ATOM 20179 C C . GLU A 1 106 ? 7.253 -11.172 -9.662 1.00 0.00 106 GLU A C 11
ATOM 20180 O O . GLU A 1 106 ? 7.688 -12.035 -10.398 1.00 0.00 106 GLU A O 11
ATOM 20192 N N . GLY A 1 107 ? 6.878 -10.013 -10.125 1.00 0.00 107 GLY A N 11
ATOM 20193 C CA . GLY A 1 107 ? 6.979 -9.726 -11.583 1.00 0.00 107 GLY A CA 11
ATOM 20194 C C . GLY A 1 107 ? 6.267 -10.830 -12.366 1.00 0.00 107 GLY A C 11
ATOM 20195 O O . GLY A 1 107 ? 6.833 -11.440 -13.251 1.00 0.00 107 GLY A O 11
ATOM 20199 N N . ASN A 1 108 ? 5.031 -11.092 -12.045 1.00 0.00 108 ASN A N 11
ATOM 20200 C CA . ASN A 1 108 ? 4.283 -12.157 -12.769 1.00 0.00 108 ASN A CA 11
ATOM 20201 C C . ASN A 1 108 ? 3.782 -11.609 -14.106 1.00 0.00 108 ASN A C 11
ATOM 20202 O O . ASN A 1 108 ? 4.177 -12.066 -15.160 1.00 0.00 108 ASN A O 11
ATOM 20213 N N . LEU A 1 109 ? 2.916 -10.632 -14.072 1.00 0.00 109 LEU A N 11
ATOM 20214 C CA . LEU A 1 109 ? 2.393 -10.058 -15.344 1.00 0.00 109 LEU A CA 11
ATOM 20215 C C . LEU A 1 109 ? 1.361 -8.971 -15.029 1.00 0.00 109 LEU A C 11
ATOM 20216 O O . LEU A 1 109 ? 1.402 -8.351 -13.984 1.00 0.00 109 LEU A O 11
ATOM 20232 N N . GLU A 1 110 ? 0.440 -8.731 -15.922 1.00 0.00 110 GLU A N 11
ATOM 20233 C CA . GLU A 1 110 ? -0.589 -7.682 -15.671 1.00 0.00 110 GLU A CA 11
ATOM 20234 C C . GLU A 1 110 ? 0.099 -6.322 -15.532 1.00 0.00 110 GLU A C 11
ATOM 20235 O O . GLU A 1 110 ? -0.389 -5.433 -14.861 1.00 0.00 110 GLU A O 11
ATOM 20247 N N . GLU A 1 111 ? 1.231 -6.153 -16.162 1.00 0.00 111 GLU A N 11
ATOM 20248 C CA . GLU A 1 111 ? 1.954 -4.854 -16.066 1.00 0.00 111 GLU A CA 11
ATOM 20249 C C . GLU A 1 111 ? 1.861 -4.110 -17.401 1.00 0.00 111 GLU A C 11
ATOM 20250 O O . GLU A 1 111 ? 1.820 -4.710 -18.457 1.00 0.00 111 GLU A O 11
ATOM 20262 N N . ILE A 1 112 ? 1.831 -2.805 -17.360 1.00 0.00 112 ILE A N 11
ATOM 20263 C CA . ILE A 1 112 ? 1.745 -2.017 -18.622 1.00 0.00 112 ILE A CA 11
ATOM 20264 C C . ILE A 1 112 ? 2.408 -0.653 -18.410 1.00 0.00 112 ILE A C 11
ATOM 20265 O O . ILE A 1 112 ? 2.107 0.052 -17.469 1.00 0.00 112 ILE A O 11
ATOM 20281 N N . ARG A 1 113 ? 3.312 -0.279 -19.274 1.00 0.00 113 ARG A N 11
ATOM 20282 C CA . ARG A 1 113 ? 3.994 1.037 -19.113 1.00 0.00 113 ARG A CA 11
ATOM 20283 C C . ARG A 1 113 ? 4.129 1.721 -20.475 1.00 0.00 113 ARG A C 11
ATOM 20284 O O . ARG A 1 113 ? 4.943 2.605 -20.657 1.00 0.00 113 ARG A O 11
ATOM 20305 N N . SER A 1 114 ? 3.337 1.324 -21.434 1.00 0.00 114 SER A N 11
ATOM 20306 C CA . SER A 1 114 ? 3.424 1.955 -22.781 1.00 0.00 114 SER A CA 11
ATOM 20307 C C . SER A 1 114 ? 4.834 1.755 -23.348 1.00 0.00 114 SER A C 11
ATOM 20308 O O . SER A 1 114 ? 5.782 1.595 -22.605 1.00 0.00 114 SER A O 11
ATOM 20316 N N . PRO A 1 115 ? 4.925 1.769 -24.654 1.00 0.00 115 PRO A N 11
ATOM 20317 C CA . PRO A 1 115 ? 6.205 1.589 -25.362 1.00 0.00 115 PRO A CA 11
ATOM 20318 C C . PRO A 1 115 ? 7.020 2.887 -25.337 1.00 0.00 115 PRO A C 11
ATOM 20319 O O . PRO A 1 115 ? 8.234 2.868 -25.372 1.00 0.00 115 PRO A O 11
ATOM 20330 N N . GLY A 1 116 ? 6.361 4.012 -25.278 1.00 0.00 116 GLY A N 11
ATOM 20331 C CA . GLY A 1 116 ? 7.102 5.306 -25.251 1.00 0.00 116 GLY A CA 11
ATOM 20332 C C . GLY A 1 116 ? 6.249 6.398 -25.900 1.00 0.00 116 GLY A C 11
ATOM 20333 O O . GLY A 1 116 ? 5.170 6.713 -25.440 1.00 0.00 116 GLY A O 11
ATOM 20337 N N . SER A 1 117 ? 6.726 6.981 -26.967 1.00 0.00 117 SER A N 11
ATOM 20338 C CA . SER A 1 117 ? 5.943 8.053 -27.644 1.00 0.00 117 SER A CA 11
ATOM 20339 C C . SER A 1 117 ? 6.295 8.082 -29.133 1.00 0.00 117 SER A C 11
ATOM 20340 O O . SER A 1 117 ? 6.177 9.098 -29.789 1.00 0.00 117 SER A O 11
ATOM 20348 N N . GLY A 1 118 ? 6.726 6.975 -29.674 1.00 0.00 118 GLY A N 11
ATOM 20349 C CA . GLY A 1 118 ? 7.082 6.944 -31.121 1.00 0.00 118 GLY A CA 11
ATOM 20350 C C . GLY A 1 118 ? 7.995 5.750 -31.400 1.00 0.00 118 GLY A C 11
ATOM 20351 O O . GLY A 1 118 ? 8.754 5.322 -30.553 1.00 0.00 118 GLY A O 11
ATOM 20355 N N . ARG A 1 119 ? 7.929 5.206 -32.587 1.00 0.00 119 ARG A N 11
ATOM 20356 C CA . ARG A 1 119 ? 8.793 4.040 -32.922 1.00 0.00 119 ARG A CA 11
ATOM 20357 C C . ARG A 1 119 ? 9.166 4.090 -34.406 1.00 0.00 119 ARG A C 11
ATOM 20358 O O . ARG A 1 119 ? 8.351 4.405 -35.250 1.00 0.00 119 ARG A O 11
ATOM 20379 N N . GLY A 1 120 ? 10.391 3.781 -34.730 1.00 0.00 120 GLY A N 11
ATOM 20380 C CA . GLY A 1 120 ? 10.816 3.809 -36.158 1.00 0.00 120 GLY A CA 11
ATOM 20381 C C . GLY A 1 120 ? 12.266 4.287 -36.252 1.00 0.00 120 GLY A C 11
ATOM 20382 O O . GLY A 1 120 ? 12.532 5.460 -36.425 1.00 0.00 120 GLY A O 11
ATOM 20386 N N . ARG A 1 121 ? 13.204 3.389 -36.137 1.00 0.00 121 ARG A N 11
ATOM 20387 C CA . ARG A 1 121 ? 14.637 3.791 -36.221 1.00 0.00 121 ARG A CA 11
ATOM 20388 C C . ARG A 1 121 ? 15.007 4.050 -37.682 1.00 0.00 121 ARG A C 11
ATOM 20389 O O . ARG A 1 121 ? 15.674 5.012 -38.004 1.00 0.00 121 ARG A O 11
ATOM 20410 N N . ARG A 1 122 ? 14.577 3.196 -38.570 1.00 0.00 122 ARG A N 11
ATOM 20411 C CA . ARG A 1 122 ? 14.901 3.391 -40.011 1.00 0.00 122 ARG A CA 11
ATOM 20412 C C . ARG A 1 122 ? 16.414 3.284 -40.216 1.00 0.00 122 ARG A C 11
ATOM 20413 O O . ARG A 1 122 ? 17.195 3.745 -39.409 1.00 0.00 122 ARG A O 11
ATOM 20434 N N . ARG A 1 123 ? 16.832 2.679 -41.295 1.00 0.00 123 ARG A N 11
ATOM 20435 C CA . ARG A 1 123 ? 18.292 2.544 -41.556 1.00 0.00 123 ARG A CA 11
ATOM 20436 C C . ARG A 1 123 ? 18.531 2.483 -43.065 1.00 0.00 123 ARG A C 11
ATOM 20437 O O . ARG A 1 123 ? 19.512 1.935 -43.528 1.00 0.00 123 ARG A O 11
ATOM 20458 N N . ARG A 1 124 ? 17.640 3.042 -43.838 1.00 0.00 124 ARG A N 11
ATOM 20459 C CA . ARG A 1 124 ? 17.816 3.017 -45.317 1.00 0.00 124 ARG A CA 11
ATOM 20460 C C . ARG A 1 124 ? 17.500 1.616 -45.845 1.00 0.00 124 ARG A C 11
ATOM 20461 O O . ARG A 1 124 ? 17.492 1.448 -47.054 1.00 0.00 124 ARG A O 11
ATOM 20483 N N . MET A 1 1 ? 8.716 2.786 -4.079 1.00 0.00 1 MET A N 12
ATOM 20484 C CA . MET A 1 1 ? 7.812 1.928 -4.898 1.00 0.00 1 MET A CA 12
ATOM 20485 C C . MET A 1 1 ? 6.603 1.512 -4.057 1.00 0.00 1 MET A C 12
ATOM 20486 O O . MET A 1 1 ? 6.742 1.014 -2.958 1.00 0.00 1 MET A O 12
ATOM 20502 N N . LYS A 1 2 ? 5.416 1.716 -4.562 1.00 0.00 2 LYS A N 12
ATOM 20503 C CA . LYS A 1 2 ? 4.202 1.334 -3.787 1.00 0.00 2 LYS A CA 12
ATOM 20504 C C . LYS A 1 2 ? 3.168 0.709 -4.725 1.00 0.00 2 LYS A C 12
ATOM 20505 O O . LYS A 1 2 ? 2.984 1.147 -5.846 1.00 0.00 2 LYS A O 12
ATOM 20524 N N . ILE A 1 3 ? 2.494 -0.316 -4.274 1.00 0.00 3 ILE A N 12
ATOM 20525 C CA . ILE A 1 3 ? 1.475 -0.981 -5.135 1.00 0.00 3 ILE A CA 12
ATOM 20526 C C . ILE A 1 3 ? 0.071 -0.704 -4.587 1.00 0.00 3 ILE A C 12
ATOM 20527 O O . ILE A 1 3 ? -0.381 -1.341 -3.656 1.00 0.00 3 ILE A O 12
ATOM 20543 N N . ALA A 1 4 ? -0.622 0.239 -5.164 1.00 0.00 4 ALA A N 12
ATOM 20544 C CA . ALA A 1 4 ? -1.999 0.554 -4.687 1.00 0.00 4 ALA A CA 12
ATOM 20545 C C . ALA A 1 4 ? -3.015 -0.112 -5.617 1.00 0.00 4 ALA A C 12
ATOM 20546 O O . ALA A 1 4 ? -3.107 0.213 -6.784 1.00 0.00 4 ALA A O 12
ATOM 20553 N N . ILE A 1 5 ? -3.775 -1.045 -5.113 1.00 0.00 5 ILE A N 12
ATOM 20554 C CA . ILE A 1 5 ? -4.779 -1.733 -5.973 1.00 0.00 5 ILE A CA 12
ATOM 20555 C C . ILE A 1 5 ? -6.123 -1.010 -5.878 1.00 0.00 5 ILE A C 12
ATOM 20556 O O . ILE A 1 5 ? -6.513 -0.537 -4.828 1.00 0.00 5 ILE A O 12
ATOM 20572 N N . ALA A 1 6 ? -6.835 -0.921 -6.967 1.00 0.00 6 ALA A N 12
ATOM 20573 C CA . ALA A 1 6 ? -8.156 -0.231 -6.946 1.00 0.00 6 ALA A CA 12
ATOM 20574 C C . ALA A 1 6 ? -9.219 -1.178 -6.388 1.00 0.00 6 ALA A C 12
ATOM 20575 O O . ALA A 1 6 ? -8.974 -2.350 -6.180 1.00 0.00 6 ALA A O 12
ATOM 20582 N N . SER A 1 7 ? -10.399 -0.680 -6.144 1.00 0.00 7 SER A N 12
ATOM 20583 C CA . SER A 1 7 ? -11.481 -1.549 -5.600 1.00 0.00 7 SER A CA 12
ATOM 20584 C C . SER A 1 7 ? -10.941 -2.360 -4.421 1.00 0.00 7 SER A C 12
ATOM 20585 O O . SER A 1 7 ? -10.951 -1.912 -3.290 1.00 0.00 7 SER A O 12
ATOM 20593 N N . SER A 1 8 ? -10.468 -3.551 -4.670 1.00 0.00 8 SER A N 12
ATOM 20594 C CA . SER A 1 8 ? -9.929 -4.387 -3.559 1.00 0.00 8 SER A CA 12
ATOM 20595 C C . SER A 1 8 ? -10.971 -4.489 -2.444 1.00 0.00 8 SER A C 12
ATOM 20596 O O . SER A 1 8 ? -10.644 -4.706 -1.294 1.00 0.00 8 SER A O 12
ATOM 20604 N N . GLY A 1 9 ? -12.225 -4.338 -2.774 1.00 0.00 9 GLY A N 12
ATOM 20605 C CA . GLY A 1 9 ? -13.286 -4.428 -1.731 1.00 0.00 9 GLY A CA 12
ATOM 20606 C C . GLY A 1 9 ? -12.856 -3.641 -0.492 1.00 0.00 9 GLY A C 12
ATOM 20607 O O . GLY A 1 9 ? -12.944 -2.430 -0.452 1.00 0.00 9 GLY A O 12
ATOM 20611 N N . THR A 1 10 ? -12.390 -4.319 0.521 1.00 0.00 10 THR A N 12
ATOM 20612 C CA . THR A 1 10 ? -11.954 -3.608 1.757 1.00 0.00 10 THR A CA 12
ATOM 20613 C C . THR A 1 10 ? -10.844 -4.408 2.441 1.00 0.00 10 THR A C 12
ATOM 20614 O O . THR A 1 10 ? -9.709 -3.980 2.510 1.00 0.00 10 THR A O 12
ATOM 20625 N N . ASP A 1 11 ? -11.161 -5.568 2.951 1.00 0.00 11 ASP A N 12
ATOM 20626 C CA . ASP A 1 11 ? -10.121 -6.391 3.631 1.00 0.00 11 ASP A CA 12
ATOM 20627 C C . ASP A 1 11 ? -10.564 -7.855 3.661 1.00 0.00 11 ASP A C 12
ATOM 20628 O O . ASP A 1 11 ? -10.122 -8.663 2.870 1.00 0.00 11 ASP A O 12
ATOM 20637 N N . LEU A 1 12 ? -11.433 -8.206 4.571 1.00 0.00 12 LEU A N 12
ATOM 20638 C CA . LEU A 1 12 ? -11.899 -9.619 4.648 1.00 0.00 12 LEU A CA 12
ATOM 20639 C C . LEU A 1 12 ? -12.571 -10.008 3.330 1.00 0.00 12 LEU A C 12
ATOM 20640 O O . LEU A 1 12 ? -12.707 -11.174 3.014 1.00 0.00 12 LEU A O 12
ATOM 20656 N N . GLY A 1 13 ? -12.990 -9.043 2.558 1.00 0.00 13 GLY A N 12
ATOM 20657 C CA . GLY A 1 13 ? -13.651 -9.362 1.262 1.00 0.00 13 GLY A CA 12
ATOM 20658 C C . GLY A 1 13 ? -13.015 -8.533 0.145 1.00 0.00 13 GLY A C 12
ATOM 20659 O O . GLY A 1 13 ? -13.683 -8.080 -0.762 1.00 0.00 13 GLY A O 12
ATOM 20663 N N . SER A 1 14 ? -11.726 -8.333 0.202 1.00 0.00 14 SER A N 12
ATOM 20664 C CA . SER A 1 14 ? -11.049 -7.537 -0.859 1.00 0.00 14 SER A CA 12
ATOM 20665 C C . SER A 1 14 ? -10.901 -8.395 -2.116 1.00 0.00 14 SER A C 12
ATOM 20666 O O . SER A 1 14 ? -9.861 -8.971 -2.368 1.00 0.00 14 SER A O 12
ATOM 20674 N N . GLU A 1 15 ? -11.933 -8.484 -2.908 1.00 0.00 15 GLU A N 12
ATOM 20675 C CA . GLU A 1 15 ? -11.853 -9.303 -4.145 1.00 0.00 15 GLU A CA 12
ATOM 20676 C C . GLU A 1 15 ? -11.068 -8.528 -5.208 1.00 0.00 15 GLU A C 12
ATOM 20677 O O . GLU A 1 15 ? -10.027 -7.967 -4.929 1.00 0.00 15 GLU A O 12
ATOM 20689 N N . VAL A 1 16 ? -11.549 -8.488 -6.421 1.00 0.00 16 VAL A N 12
ATOM 20690 C CA . VAL A 1 16 ? -10.818 -7.747 -7.485 1.00 0.00 16 VAL A CA 12
ATOM 20691 C C . VAL A 1 16 ? -11.805 -7.304 -8.566 1.00 0.00 16 VAL A C 12
ATOM 20692 O O . VAL A 1 16 ? -11.764 -7.772 -9.687 1.00 0.00 16 VAL A O 12
ATOM 20705 N N . SER A 1 17 ? -12.692 -6.406 -8.240 1.00 0.00 17 SER A N 12
ATOM 20706 C CA . SER A 1 17 ? -13.681 -5.934 -9.249 1.00 0.00 17 SER A CA 12
ATOM 20707 C C . SER A 1 17 ? -12.945 -5.479 -10.511 1.00 0.00 17 SER A C 12
ATOM 20708 O O . SER A 1 17 ? -11.780 -5.137 -10.472 1.00 0.00 17 SER A O 12
ATOM 20716 N N . ARG A 1 18 ? -13.616 -5.474 -11.631 1.00 0.00 18 ARG A N 12
ATOM 20717 C CA . ARG A 1 18 ? -12.953 -5.041 -12.892 1.00 0.00 18 ARG A CA 12
ATOM 20718 C C . ARG A 1 18 ? -13.392 -3.616 -13.235 1.00 0.00 18 ARG A C 12
ATOM 20719 O O . ARG A 1 18 ? -13.168 -3.133 -14.328 1.00 0.00 18 ARG A O 12
ATOM 20740 N N . PHE A 1 19 ? -14.015 -2.938 -12.309 1.00 0.00 19 PHE A N 12
ATOM 20741 C CA . PHE A 1 19 ? -14.467 -1.544 -12.580 1.00 0.00 19 PHE A CA 12
ATOM 20742 C C . PHE A 1 19 ? -13.580 -0.563 -11.813 1.00 0.00 19 PHE A C 12
ATOM 20743 O O . PHE A 1 19 ? -13.714 -0.395 -10.617 1.00 0.00 19 PHE A O 12
ATOM 20760 N N . PHE A 1 20 ? -12.673 0.088 -12.489 1.00 0.00 20 PHE A N 12
ATOM 20761 C CA . PHE A 1 20 ? -11.778 1.056 -11.796 1.00 0.00 20 PHE A CA 12
ATOM 20762 C C . PHE A 1 20 ? -12.266 2.482 -12.063 1.00 0.00 20 PHE A C 12
ATOM 20763 O O . PHE A 1 20 ? -12.461 2.880 -13.193 1.00 0.00 20 PHE A O 12
ATOM 20780 N N . GLY A 1 21 ? -12.462 3.255 -11.029 1.00 0.00 21 GLY A N 12
ATOM 20781 C CA . GLY A 1 21 ? -12.936 4.654 -11.225 1.00 0.00 21 GLY A CA 12
ATOM 20782 C C . GLY A 1 21 ? -13.763 5.086 -10.013 1.00 0.00 21 GLY A C 12
ATOM 20783 O O . GLY A 1 21 ? -13.392 5.984 -9.283 1.00 0.00 21 GLY A O 12
ATOM 20787 N N . ARG A 1 22 ? -14.881 4.451 -9.790 1.00 0.00 22 ARG A N 12
ATOM 20788 C CA . ARG A 1 22 ? -15.730 4.822 -8.624 1.00 0.00 22 ARG A CA 12
ATOM 20789 C C . ARG A 1 22 ? -15.344 3.960 -7.421 1.00 0.00 22 ARG A C 12
ATOM 20790 O O . ARG A 1 22 ? -15.737 4.228 -6.303 1.00 0.00 22 ARG A O 12
ATOM 20811 N N . ALA A 1 23 ? -14.576 2.927 -7.646 1.00 0.00 23 ALA A N 12
ATOM 20812 C CA . ALA A 1 23 ? -14.159 2.039 -6.522 1.00 0.00 23 ALA A CA 12
ATOM 20813 C C . ALA A 1 23 ? -13.800 2.889 -5.295 1.00 0.00 23 ALA A C 12
ATOM 20814 O O . ALA A 1 23 ? -12.729 3.459 -5.235 1.00 0.00 23 ALA A O 12
ATOM 20821 N N . PRO A 1 24 ? -14.710 2.947 -4.353 1.00 0.00 24 PRO A N 12
ATOM 20822 C CA . PRO A 1 24 ? -14.521 3.718 -3.111 1.00 0.00 24 PRO A CA 12
ATOM 20823 C C . PRO A 1 24 ? -13.676 2.924 -2.107 1.00 0.00 24 PRO A C 12
ATOM 20824 O O . PRO A 1 24 ? -13.989 2.864 -0.935 1.00 0.00 24 PRO A O 12
ATOM 20835 N N . TYR A 1 25 ? -12.613 2.312 -2.551 1.00 0.00 25 TYR A N 12
ATOM 20836 C CA . TYR A 1 25 ? -11.765 1.525 -1.611 1.00 0.00 25 TYR A CA 12
ATOM 20837 C C . TYR A 1 25 ? -10.373 1.331 -2.214 1.00 0.00 25 TYR A C 12
ATOM 20838 O O . TYR A 1 25 ? -9.997 0.241 -2.596 1.00 0.00 25 TYR A O 12
ATOM 20856 N N . PHE A 1 26 ? -9.600 2.380 -2.297 1.00 0.00 26 PHE A N 12
ATOM 20857 C CA . PHE A 1 26 ? -8.230 2.254 -2.869 1.00 0.00 26 PHE A CA 12
ATOM 20858 C C . PHE A 1 26 ? -7.284 1.697 -1.803 1.00 0.00 26 PHE A C 12
ATOM 20859 O O . PHE A 1 26 ? -6.983 2.351 -0.825 1.00 0.00 26 PHE A O 12
ATOM 20876 N N . MET A 1 27 ? -6.817 0.492 -1.982 1.00 0.00 27 MET A N 12
ATOM 20877 C CA . MET A 1 27 ? -5.893 -0.106 -0.976 1.00 0.00 27 MET A CA 12
ATOM 20878 C C . MET A 1 27 ? -4.446 0.221 -1.353 1.00 0.00 27 MET A C 12
ATOM 20879 O O . MET A 1 27 ? -3.955 -0.190 -2.386 1.00 0.00 27 MET A O 12
ATOM 20893 N N . ILE A 1 28 ? -3.759 0.957 -0.522 1.00 0.00 28 ILE A N 12
ATOM 20894 C CA . ILE A 1 28 ? -2.344 1.311 -0.832 1.00 0.00 28 ILE A CA 12
ATOM 20895 C C . ILE A 1 28 ? -1.405 0.422 -0.012 1.00 0.00 28 ILE A C 12
ATOM 20896 O O . ILE A 1 28 ? -1.283 0.573 1.187 1.00 0.00 28 ILE A O 12
ATOM 20912 N N . VAL A 1 29 ? -0.739 -0.503 -0.650 1.00 0.00 29 VAL A N 12
ATOM 20913 C CA . VAL A 1 29 ? 0.189 -1.397 0.098 1.00 0.00 29 VAL A CA 12
ATOM 20914 C C . VAL A 1 29 ? 1.635 -0.973 -0.169 1.00 0.00 29 VAL A C 12
ATOM 20915 O O . VAL A 1 29 ? 1.986 -0.586 -1.265 1.00 0.00 29 VAL A O 12
ATOM 20928 N N . GLU A 1 30 ? 2.476 -1.043 0.828 1.00 0.00 30 GLU A N 12
ATOM 20929 C CA . GLU A 1 30 ? 3.898 -0.643 0.631 1.00 0.00 30 GLU A CA 12
ATOM 20930 C C . GLU A 1 30 ? 4.815 -1.654 1.325 1.00 0.00 30 GLU A C 12
ATOM 20931 O O . GLU A 1 30 ? 5.002 -1.615 2.524 1.00 0.00 30 GLU A O 12
ATOM 20943 N N . MET A 1 31 ? 5.392 -2.556 0.578 1.00 0.00 31 MET A N 12
ATOM 20944 C CA . MET A 1 31 ? 6.300 -3.564 1.197 1.00 0.00 31 MET A CA 12
ATOM 20945 C C . MET A 1 31 ? 7.748 -3.082 1.074 1.00 0.00 31 MET A C 12
ATOM 20946 O O . MET A 1 31 ? 8.080 -2.305 0.200 1.00 0.00 31 MET A O 12
ATOM 20960 N N . LYS A 1 32 ? 8.611 -3.532 1.943 1.00 0.00 32 LYS A N 12
ATOM 20961 C CA . LYS A 1 32 ? 10.034 -3.094 1.875 1.00 0.00 32 LYS A CA 12
ATOM 20962 C C . LYS A 1 32 ? 10.888 -4.196 1.244 1.00 0.00 32 LYS A C 12
ATOM 20963 O O . LYS A 1 32 ? 11.698 -3.944 0.374 1.00 0.00 32 LYS A O 12
ATOM 20982 N N . LYS A 1 33 ? 10.719 -5.415 1.678 1.00 0.00 33 LYS A N 12
ATOM 20983 C CA . LYS A 1 33 ? 11.529 -6.526 1.103 1.00 0.00 33 LYS A CA 12
ATOM 20984 C C . LYS A 1 33 ? 10.694 -7.809 1.072 1.00 0.00 33 LYS A C 12
ATOM 20985 O O . LYS A 1 33 ? 10.656 -8.560 2.027 1.00 0.00 33 LYS A O 12
ATOM 21004 N N . GLY A 1 34 ? 10.028 -8.067 -0.021 1.00 0.00 34 GLY A N 12
ATOM 21005 C CA . GLY A 1 34 ? 9.199 -9.303 -0.118 1.00 0.00 34 GLY A CA 12
ATOM 21006 C C . GLY A 1 34 ? 8.415 -9.499 1.180 1.00 0.00 34 GLY A C 12
ATOM 21007 O O . GLY A 1 34 ? 8.087 -10.608 1.556 1.00 0.00 34 GLY A O 12
ATOM 21011 N N . ASN A 1 35 ? 8.107 -8.434 1.867 1.00 0.00 35 ASN A N 12
ATOM 21012 C CA . ASN A 1 35 ? 7.341 -8.563 3.138 1.00 0.00 35 ASN A CA 12
ATOM 21013 C C . ASN A 1 35 ? 6.512 -7.297 3.362 1.00 0.00 35 ASN A C 12
ATOM 21014 O O . ASN A 1 35 ? 7.041 -6.234 3.620 1.00 0.00 35 ASN A O 12
ATOM 21025 N N . ILE A 1 36 ? 5.215 -7.401 3.263 1.00 0.00 36 ILE A N 12
ATOM 21026 C CA . ILE A 1 36 ? 4.353 -6.202 3.468 1.00 0.00 36 ILE A CA 12
ATOM 21027 C C . ILE A 1 36 ? 4.630 -5.601 4.847 1.00 0.00 36 ILE A C 12
ATOM 21028 O O . ILE A 1 36 ? 4.403 -6.225 5.864 1.00 0.00 36 ILE A O 12
ATOM 21044 N N . GLU A 1 37 ? 5.119 -4.392 4.888 1.00 0.00 37 GLU A N 12
ATOM 21045 C CA . GLU A 1 37 ? 5.408 -3.750 6.200 1.00 0.00 37 GLU A CA 12
ATOM 21046 C C . GLU A 1 37 ? 4.513 -2.521 6.373 1.00 0.00 37 GLU A C 12
ATOM 21047 O O . GLU A 1 37 ? 4.780 -1.655 7.181 1.00 0.00 37 GLU A O 12
ATOM 21059 N N . SER A 1 38 ? 3.451 -2.440 5.617 1.00 0.00 38 SER A N 12
ATOM 21060 C CA . SER A 1 38 ? 2.540 -1.268 5.734 1.00 0.00 38 SER A CA 12
ATOM 21061 C C . SER A 1 38 ? 1.319 -1.478 4.837 1.00 0.00 38 SER A C 12
ATOM 21062 O O . SER A 1 38 ? 1.440 -1.756 3.660 1.00 0.00 38 SER A O 12
ATOM 21070 N N . SER A 1 39 ? 0.142 -1.348 5.384 1.00 0.00 39 SER A N 12
ATOM 21071 C CA . SER A 1 39 ? -1.088 -1.539 4.566 1.00 0.00 39 SER A CA 12
ATOM 21072 C C . SER A 1 39 ? -2.139 -0.511 4.985 1.00 0.00 39 SER A C 12
ATOM 21073 O O . SER A 1 39 ? -2.677 -0.569 6.074 1.00 0.00 39 SER A O 12
ATOM 21081 N N . GLU A 1 40 ? -2.434 0.433 4.134 1.00 0.00 40 GLU A N 12
ATOM 21082 C CA . GLU A 1 40 ? -3.448 1.466 4.490 1.00 0.00 40 GLU A CA 12
ATOM 21083 C C . GLU A 1 40 ? -4.541 1.509 3.418 1.00 0.00 40 GLU A C 12
ATOM 21084 O O . GLU A 1 40 ? -4.336 2.001 2.327 1.00 0.00 40 GLU A O 12
ATOM 21096 N N . VAL A 1 41 ? -5.703 0.999 3.723 1.00 0.00 41 VAL A N 12
ATOM 21097 C CA . VAL A 1 41 ? -6.810 1.014 2.725 1.00 0.00 41 VAL A CA 12
ATOM 21098 C C . VAL A 1 41 ? -7.722 2.212 3.001 1.00 0.00 41 VAL A C 12
ATOM 21099 O O . VAL A 1 41 ? -8.228 2.379 4.094 1.00 0.00 41 VAL A O 12
ATOM 21112 N N . ILE A 1 42 ? -7.930 3.051 2.023 1.00 0.00 42 ILE A N 12
ATOM 21113 C CA . ILE A 1 42 ? -8.804 4.241 2.237 1.00 0.00 42 ILE A CA 12
ATOM 21114 C C . ILE A 1 42 ? -9.955 4.226 1.229 1.00 0.00 42 ILE A C 12
ATOM 21115 O O . ILE A 1 42 ? -9.896 3.561 0.214 1.00 0.00 42 ILE A O 12
ATOM 21131 N N . GLU A 1 43 ? -11.002 4.955 1.503 1.00 0.00 43 GLU A N 12
ATOM 21132 C CA . GLU A 1 43 ? -12.160 4.985 0.563 1.00 0.00 43 GLU A CA 12
ATOM 21133 C C . GLU A 1 43 ? -12.144 6.300 -0.221 1.00 0.00 43 GLU A C 12
ATOM 21134 O O . GLU A 1 43 ? -11.538 7.270 0.185 1.00 0.00 43 GLU A O 12
ATOM 21146 N N . ASN A 1 44 ? -12.812 6.338 -1.342 1.00 0.00 44 ASN A N 12
ATOM 21147 C CA . ASN A 1 44 ? -12.843 7.589 -2.152 1.00 0.00 44 ASN A CA 12
ATOM 21148 C C . ASN A 1 44 ? -14.269 7.828 -2.657 1.00 0.00 44 ASN A C 12
ATOM 21149 O O . ASN A 1 44 ? -14.592 7.493 -3.779 1.00 0.00 44 ASN A O 12
ATOM 21160 N N . PRO A 1 45 ? -15.083 8.396 -1.804 1.00 0.00 45 PRO A N 12
ATOM 21161 C CA . PRO A 1 45 ? -16.490 8.691 -2.123 1.00 0.00 45 PRO A CA 12
ATOM 21162 C C . PRO A 1 45 ? -16.596 9.951 -2.988 1.00 0.00 45 PRO A C 12
ATOM 21163 O O . PRO A 1 45 ? -17.669 10.341 -3.404 1.00 0.00 45 PRO A O 12
ATOM 21174 N N . SER A 1 46 ? -15.492 10.591 -3.262 1.00 0.00 46 SER A N 12
ATOM 21175 C CA . SER A 1 46 ? -15.535 11.825 -4.098 1.00 0.00 46 SER A CA 12
ATOM 21176 C C . SER A 1 46 ? -15.905 11.456 -5.536 1.00 0.00 46 SER A C 12
ATOM 21177 O O . SER A 1 46 ? -16.316 12.293 -6.315 1.00 0.00 46 SER A O 12
ATOM 21185 N N . ALA A 1 47 ? -15.764 10.209 -5.895 1.00 0.00 47 ALA A N 12
ATOM 21186 C CA . ALA A 1 47 ? -16.108 9.788 -7.282 1.00 0.00 47 ALA A CA 12
ATOM 21187 C C . ALA A 1 47 ? -17.515 10.277 -7.631 1.00 0.00 47 ALA A C 12
ATOM 21188 O O . ALA A 1 47 ? -17.728 10.911 -8.646 1.00 0.00 47 ALA A O 12
ATOM 21195 N N . SER A 1 48 ? -18.478 9.985 -6.801 1.00 0.00 48 SER A N 12
ATOM 21196 C CA . SER A 1 48 ? -19.869 10.430 -7.091 1.00 0.00 48 SER A CA 12
ATOM 21197 C C . SER A 1 48 ? -20.179 11.697 -6.291 1.00 0.00 48 SER A C 12
ATOM 21198 O O . SER A 1 48 ? -21.210 11.804 -5.654 1.00 0.00 48 SER A O 12
ATOM 21206 N N . ALA A 1 49 ? -19.298 12.658 -6.318 1.00 0.00 49 ALA A N 12
ATOM 21207 C CA . ALA A 1 49 ? -19.545 13.916 -5.559 1.00 0.00 49 ALA A CA 12
ATOM 21208 C C . ALA A 1 49 ? -18.730 15.054 -6.178 1.00 0.00 49 ALA A C 12
ATOM 21209 O O . ALA A 1 49 ? -19.275 16.001 -6.712 1.00 0.00 49 ALA A O 12
ATOM 21216 N N . SER A 1 50 ? -17.430 14.970 -6.111 1.00 0.00 50 SER A N 12
ATOM 21217 C CA . SER A 1 50 ? -16.581 16.046 -6.695 1.00 0.00 50 SER A CA 12
ATOM 21218 C C . SER A 1 50 ? -17.131 16.442 -8.066 1.00 0.00 50 SER A C 12
ATOM 21219 O O . SER A 1 50 ? -17.380 17.601 -8.335 1.00 0.00 50 SER A O 12
ATOM 21227 N N . GLY A 1 51 ? -17.323 15.489 -8.937 1.00 0.00 51 GLY A N 12
ATOM 21228 C CA . GLY A 1 51 ? -17.857 15.812 -10.291 1.00 0.00 51 GLY A CA 12
ATOM 21229 C C . GLY A 1 51 ? -16.855 15.364 -11.356 1.00 0.00 51 GLY A C 12
ATOM 21230 O O . GLY A 1 51 ? -15.660 15.516 -11.201 1.00 0.00 51 GLY A O 12
ATOM 21234 N N . GLY A 1 52 ? -17.332 14.813 -12.439 1.00 0.00 52 GLY A N 12
ATOM 21235 C CA . GLY A 1 52 ? -16.406 14.356 -13.513 1.00 0.00 52 GLY A CA 12
ATOM 21236 C C . GLY A 1 52 ? -16.620 12.863 -13.772 1.00 0.00 52 GLY A C 12
ATOM 21237 O O . GLY A 1 52 ? -17.737 12.399 -13.889 1.00 0.00 52 GLY A O 12
ATOM 21241 N N . ALA A 1 53 ? -15.560 12.109 -13.864 1.00 0.00 53 ALA A N 12
ATOM 21242 C CA . ALA A 1 53 ? -15.706 10.647 -14.117 1.00 0.00 53 ALA A CA 12
ATOM 21243 C C . ALA A 1 53 ? -15.276 9.868 -12.872 1.00 0.00 53 ALA A C 12
ATOM 21244 O O . ALA A 1 53 ? -15.795 8.809 -12.581 1.00 0.00 53 ALA A O 12
ATOM 21251 N N . GLY A 1 54 ? -14.331 10.384 -12.134 1.00 0.00 54 GLY A N 12
ATOM 21252 C CA . GLY A 1 54 ? -13.869 9.672 -10.909 1.00 0.00 54 GLY A CA 12
ATOM 21253 C C . GLY A 1 54 ? -12.452 9.138 -11.129 1.00 0.00 54 GLY A C 12
ATOM 21254 O O . GLY A 1 54 ? -11.655 9.071 -10.214 1.00 0.00 54 GLY A O 12
ATOM 21258 N N . ILE A 1 55 ? -12.132 8.759 -12.336 1.00 0.00 55 ILE A N 12
ATOM 21259 C CA . ILE A 1 55 ? -10.766 8.230 -12.614 1.00 0.00 55 ILE A CA 12
ATOM 21260 C C . ILE A 1 55 ? -9.762 9.384 -12.611 1.00 0.00 55 ILE A C 12
ATOM 21261 O O . ILE A 1 55 ? -8.564 9.177 -12.652 1.00 0.00 55 ILE A O 12
ATOM 21277 N N . ARG A 1 56 ? -10.237 10.598 -12.564 1.00 0.00 56 ARG A N 12
ATOM 21278 C CA . ARG A 1 56 ? -9.309 11.764 -12.558 1.00 0.00 56 ARG A CA 12
ATOM 21279 C C . ARG A 1 56 ? -8.549 11.806 -11.231 1.00 0.00 56 ARG A C 12
ATOM 21280 O O . ARG A 1 56 ? -7.478 12.372 -11.136 1.00 0.00 56 ARG A O 12
ATOM 21301 N N . THR A 1 57 ? -9.095 11.214 -10.203 1.00 0.00 57 THR A N 12
ATOM 21302 C CA . THR A 1 57 ? -8.403 11.226 -8.883 1.00 0.00 57 THR A CA 12
ATOM 21303 C C . THR A 1 57 ? -7.083 10.457 -8.986 1.00 0.00 57 THR A C 12
ATOM 21304 O O . THR A 1 57 ? -6.234 10.545 -8.121 1.00 0.00 57 THR A O 12
ATOM 21315 N N . ALA A 1 58 ? -6.902 9.703 -10.036 1.00 0.00 58 ALA A N 12
ATOM 21316 C CA . ALA A 1 58 ? -5.637 8.931 -10.187 1.00 0.00 58 ALA A CA 12
ATOM 21317 C C . ALA A 1 58 ? -4.444 9.881 -10.071 1.00 0.00 58 ALA A C 12
ATOM 21318 O O . ALA A 1 58 ? -3.482 9.606 -9.381 1.00 0.00 58 ALA A O 12
ATOM 21325 N N . GLN A 1 59 ? -4.496 11.000 -10.742 1.00 0.00 59 GLN A N 12
ATOM 21326 C CA . GLN A 1 59 ? -3.365 11.968 -10.670 1.00 0.00 59 GLN A CA 12
ATOM 21327 C C . GLN A 1 59 ? -3.041 12.266 -9.204 1.00 0.00 59 GLN A C 12
ATOM 21328 O O . GLN A 1 59 ? -1.897 12.434 -8.834 1.00 0.00 59 GLN A O 12
ATOM 21342 N N . ILE A 1 60 ? -4.040 12.335 -8.368 1.00 0.00 60 ILE A N 12
ATOM 21343 C CA . ILE A 1 60 ? -3.788 12.624 -6.929 1.00 0.00 60 ILE A CA 12
ATOM 21344 C C . ILE A 1 60 ? -3.213 11.381 -6.249 1.00 0.00 60 ILE A C 12
ATOM 21345 O O . ILE A 1 60 ? -2.403 11.473 -5.348 1.00 0.00 60 ILE A O 12
ATOM 21361 N N . ILE A 1 61 ? -3.622 10.216 -6.674 1.00 0.00 61 ILE A N 12
ATOM 21362 C CA . ILE A 1 61 ? -3.096 8.969 -6.052 1.00 0.00 61 ILE A CA 12
ATOM 21363 C C . ILE A 1 61 ? -1.582 8.898 -6.258 1.00 0.00 61 ILE A C 12
ATOM 21364 O O . ILE A 1 61 ? -0.849 8.447 -5.399 1.00 0.00 61 ILE A O 12
ATOM 21380 N N . ALA A 1 62 ? -1.107 9.341 -7.390 1.00 0.00 62 ALA A N 12
ATOM 21381 C CA . ALA A 1 62 ? 0.360 9.297 -7.652 1.00 0.00 62 ALA A CA 12
ATOM 21382 C C . ALA A 1 62 ? 1.070 10.328 -6.772 1.00 0.00 62 ALA A C 12
ATOM 21383 O O . ALA A 1 62 ? 2.253 10.227 -6.513 1.00 0.00 62 ALA A O 12
ATOM 21390 N N . ASN A 1 63 ? 0.361 11.321 -6.310 1.00 0.00 63 ASN A N 12
ATOM 21391 C CA . ASN A 1 63 ? 1.000 12.354 -5.448 1.00 0.00 63 ASN A CA 12
ATOM 21392 C C . ASN A 1 63 ? 1.228 11.775 -4.050 1.00 0.00 63 ASN A C 12
ATOM 21393 O O . ASN A 1 63 ? 1.892 12.368 -3.222 1.00 0.00 63 ASN A O 12
ATOM 21404 N N . ASN A 1 64 ? 0.683 10.621 -3.780 1.00 0.00 64 ASN A N 12
ATOM 21405 C CA . ASN A 1 64 ? 0.867 10.005 -2.437 1.00 0.00 64 ASN A CA 12
ATOM 21406 C C . ASN A 1 64 ? 2.137 9.151 -2.437 1.00 0.00 64 ASN A C 12
ATOM 21407 O O . ASN A 1 64 ? 2.711 8.874 -1.402 1.00 0.00 64 ASN A O 12
ATOM 21418 N N . GLY A 1 65 ? 2.584 8.731 -3.590 1.00 0.00 65 GLY A N 12
ATOM 21419 C CA . GLY A 1 65 ? 3.818 7.896 -3.654 1.00 0.00 65 GLY A CA 12
ATOM 21420 C C . GLY A 1 65 ? 3.491 6.542 -4.286 1.00 0.00 65 GLY A C 12
ATOM 21421 O O . GLY A 1 65 ? 4.239 5.591 -4.163 1.00 0.00 65 GLY A O 12
ATOM 21425 N N . VAL A 1 66 ? 2.380 6.446 -4.966 1.00 0.00 66 VAL A N 12
ATOM 21426 C CA . VAL A 1 66 ? 2.005 5.154 -5.609 1.00 0.00 66 VAL A CA 12
ATOM 21427 C C . VAL A 1 66 ? 2.634 5.075 -6.998 1.00 0.00 66 VAL A C 12
ATOM 21428 O O . VAL A 1 66 ? 2.045 5.481 -7.981 1.00 0.00 66 VAL A O 12
ATOM 21441 N N . LYS A 1 67 ? 3.822 4.547 -7.089 1.00 0.00 67 LYS A N 12
ATOM 21442 C CA . LYS A 1 67 ? 4.481 4.438 -8.417 1.00 0.00 67 LYS A CA 12
ATOM 21443 C C . LYS A 1 67 ? 3.908 3.230 -9.159 1.00 0.00 67 LYS A C 12
ATOM 21444 O O . LYS A 1 67 ? 4.180 3.021 -10.324 1.00 0.00 67 LYS A O 12
ATOM 21463 N N . ALA A 1 68 ? 3.108 2.433 -8.498 1.00 0.00 68 ALA A N 12
ATOM 21464 C CA . ALA A 1 68 ? 2.519 1.247 -9.185 1.00 0.00 68 ALA A CA 12
ATOM 21465 C C . ALA A 1 68 ? 1.010 1.213 -8.932 1.00 0.00 68 ALA A C 12
ATOM 21466 O O . ALA A 1 68 ? 0.563 1.033 -7.818 1.00 0.00 68 ALA A O 12
ATOM 21473 N N . VAL A 1 69 ? 0.219 1.389 -9.956 1.00 0.00 69 VAL A N 12
ATOM 21474 C CA . VAL A 1 69 ? -1.260 1.370 -9.764 1.00 0.00 69 VAL A CA 12
ATOM 21475 C C . VAL A 1 69 ? -1.853 0.133 -10.444 1.00 0.00 69 VAL A C 12
ATOM 21476 O O . VAL A 1 69 ? -1.673 -0.082 -11.625 1.00 0.00 69 VAL A O 12
ATOM 21489 N N . ILE A 1 70 ? -2.564 -0.676 -9.706 1.00 0.00 70 ILE A N 12
ATOM 21490 C CA . ILE A 1 70 ? -3.174 -1.896 -10.308 1.00 0.00 70 ILE A CA 12
ATOM 21491 C C . ILE A 1 70 ? -4.668 -1.653 -10.532 1.00 0.00 70 ILE A C 12
ATOM 21492 O O . ILE A 1 70 ? -5.419 -1.453 -9.598 1.00 0.00 70 ILE A O 12
ATOM 21508 N N . ALA A 1 71 ? -5.107 -1.663 -11.762 1.00 0.00 71 ALA A N 12
ATOM 21509 C CA . ALA A 1 71 ? -6.553 -1.425 -12.035 1.00 0.00 71 ALA A CA 12
ATOM 21510 C C . ALA A 1 71 ? -6.987 -2.214 -13.271 1.00 0.00 71 ALA A C 12
ATOM 21511 O O . ALA A 1 71 ? -6.186 -2.844 -13.935 1.00 0.00 71 ALA A O 12
ATOM 21518 N N . SER A 1 72 ? -8.254 -2.179 -13.583 1.00 0.00 72 SER A N 12
ATOM 21519 C CA . SER A 1 72 ? -8.756 -2.919 -14.774 1.00 0.00 72 SER A CA 12
ATOM 21520 C C . SER A 1 72 ? -9.838 -2.086 -15.466 1.00 0.00 72 SER A C 12
ATOM 21521 O O . SER A 1 72 ? -10.958 -2.525 -15.640 1.00 0.00 72 SER A O 12
ATOM 21529 N N . SER A 1 73 ? -9.514 -0.885 -15.860 1.00 0.00 73 SER A N 12
ATOM 21530 C CA . SER A 1 73 ? -10.523 -0.021 -16.537 1.00 0.00 73 SER A CA 12
ATOM 21531 C C . SER A 1 73 ? -10.915 -0.644 -17.880 1.00 0.00 73 SER A C 12
ATOM 21532 O O . SER A 1 73 ? -10.157 -1.398 -18.458 1.00 0.00 73 SER A O 12
ATOM 21540 N N . PRO A 1 74 ? -12.093 -0.304 -18.338 1.00 0.00 74 PRO A N 12
ATOM 21541 C CA . PRO A 1 74 ? -12.628 -0.809 -19.614 1.00 0.00 74 PRO A CA 12
ATOM 21542 C C . PRO A 1 74 ? -11.998 -0.056 -20.790 1.00 0.00 74 PRO A C 12
ATOM 21543 O O . PRO A 1 74 ? -12.023 -0.510 -21.917 1.00 0.00 74 PRO A O 12
ATOM 21554 N N . GLY A 1 75 ? -11.433 1.093 -20.536 1.00 0.00 75 GLY A N 12
ATOM 21555 C CA . GLY A 1 75 ? -10.802 1.873 -21.639 1.00 0.00 75 GLY A CA 12
ATOM 21556 C C . GLY A 1 75 ? -9.387 2.290 -21.228 1.00 0.00 75 GLY A C 12
ATOM 21557 O O . GLY A 1 75 ? -9.051 2.267 -20.060 1.00 0.00 75 GLY A O 12
ATOM 21561 N N . PRO A 1 76 ? -8.597 2.658 -22.206 1.00 0.00 76 PRO A N 12
ATOM 21562 C CA . PRO A 1 76 ? -7.204 3.087 -21.989 1.00 0.00 76 PRO A CA 12
ATOM 21563 C C . PRO A 1 76 ? -7.153 4.537 -21.493 1.00 0.00 76 PRO A C 12
ATOM 21564 O O . PRO A 1 76 ? -6.102 5.141 -21.424 1.00 0.00 76 PRO A O 12
ATOM 21575 N N . ASN A 1 77 ? -8.279 5.102 -21.148 1.00 0.00 77 ASN A N 12
ATOM 21576 C CA . ASN A 1 77 ? -8.287 6.510 -20.661 1.00 0.00 77 ASN A CA 12
ATOM 21577 C C . ASN A 1 77 ? -7.437 6.621 -19.393 1.00 0.00 77 ASN A C 12
ATOM 21578 O O . ASN A 1 77 ? -6.525 7.418 -19.315 1.00 0.00 77 ASN A O 12
ATOM 21589 N N . ALA A 1 78 ? -7.731 5.829 -18.398 1.00 0.00 78 ALA A N 12
ATOM 21590 C CA . ALA A 1 78 ? -6.938 5.893 -17.136 1.00 0.00 78 ALA A CA 12
ATOM 21591 C C . ALA A 1 78 ? -5.457 5.676 -17.452 1.00 0.00 78 ALA A C 12
ATOM 21592 O O . ALA A 1 78 ? -4.608 6.454 -17.065 1.00 0.00 78 ALA A O 12
ATOM 21599 N N . PHE A 1 79 ? -5.139 4.619 -18.150 1.00 0.00 79 PHE A N 12
ATOM 21600 C CA . PHE A 1 79 ? -3.714 4.350 -18.489 1.00 0.00 79 PHE A CA 12
ATOM 21601 C C . PHE A 1 79 ? -3.106 5.580 -19.169 1.00 0.00 79 PHE A C 12
ATOM 21602 O O . PHE A 1 79 ? -1.924 5.839 -19.061 1.00 0.00 79 PHE A O 12
ATOM 21619 N N . GLU A 1 80 ? -3.904 6.337 -19.871 1.00 0.00 80 GLU A N 12
ATOM 21620 C CA . GLU A 1 80 ? -3.370 7.547 -20.560 1.00 0.00 80 GLU A CA 12
ATOM 21621 C C . GLU A 1 80 ? -2.971 8.597 -19.520 1.00 0.00 80 GLU A C 12
ATOM 21622 O O . GLU A 1 80 ? -1.941 9.232 -19.630 1.00 0.00 80 GLU A O 12
ATOM 21634 N N . VAL A 1 81 ? -3.778 8.788 -18.513 1.00 0.00 81 VAL A N 12
ATOM 21635 C CA . VAL A 1 81 ? -3.443 9.799 -17.469 1.00 0.00 81 VAL A CA 12
ATOM 21636 C C . VAL A 1 81 ? -2.182 9.360 -16.719 1.00 0.00 81 VAL A C 12
ATOM 21637 O O . VAL A 1 81 ? -1.228 10.105 -16.599 1.00 0.00 81 VAL A O 12
ATOM 21650 N N . LEU A 1 82 ? -2.172 8.160 -16.209 1.00 0.00 82 LEU A N 12
ATOM 21651 C CA . LEU A 1 82 ? -0.977 7.675 -15.463 1.00 0.00 82 LEU A CA 12
ATOM 21652 C C . LEU A 1 82 ? 0.247 7.699 -16.381 1.00 0.00 82 LEU A C 12
ATOM 21653 O O . LEU A 1 82 ? 1.366 7.844 -15.931 1.00 0.00 82 LEU A O 12
ATOM 21669 N N . ASN A 1 83 ? 0.047 7.559 -17.662 1.00 0.00 83 ASN A N 12
ATOM 21670 C CA . ASN A 1 83 ? 1.205 7.577 -18.599 1.00 0.00 83 ASN A CA 12
ATOM 21671 C C . ASN A 1 83 ? 1.795 8.987 -18.645 1.00 0.00 83 ASN A C 12
ATOM 21672 O O . ASN A 1 83 ? 2.994 9.172 -18.592 1.00 0.00 83 ASN A O 12
ATOM 21683 N N . GLU A 1 84 ? 0.960 9.986 -18.740 1.00 0.00 84 GLU A N 12
ATOM 21684 C CA . GLU A 1 84 ? 1.474 11.383 -18.784 1.00 0.00 84 GLU A CA 12
ATOM 21685 C C . GLU A 1 84 ? 2.065 11.744 -17.420 1.00 0.00 84 GLU A C 12
ATOM 21686 O O . GLU A 1 84 ? 2.900 12.620 -17.304 1.00 0.00 84 GLU A O 12
ATOM 21698 N N . LEU A 1 85 ? 1.637 11.074 -16.384 1.00 0.00 85 LEU A N 12
ATOM 21699 C CA . LEU A 1 85 ? 2.171 11.373 -15.026 1.00 0.00 85 LEU A CA 12
ATOM 21700 C C . LEU A 1 85 ? 3.582 10.796 -14.894 1.00 0.00 85 LEU A C 12
ATOM 21701 O O . LEU A 1 85 ? 4.439 11.370 -14.250 1.00 0.00 85 LEU A O 12
ATOM 21717 N N . GLY A 1 86 ? 3.830 9.666 -15.498 1.00 0.00 86 GLY A N 12
ATOM 21718 C CA . GLY A 1 86 ? 5.186 9.053 -15.406 1.00 0.00 86 GLY A CA 12
ATOM 21719 C C . GLY A 1 86 ? 5.159 7.915 -14.385 1.00 0.00 86 GLY A C 12
ATOM 21720 O O . GLY A 1 86 ? 6.168 7.565 -13.805 1.00 0.00 86 GLY A O 12
ATOM 21724 N N . ILE A 1 87 ? 4.013 7.334 -14.160 1.00 0.00 87 ILE A N 12
ATOM 21725 C CA . ILE A 1 87 ? 3.923 6.221 -13.174 1.00 0.00 87 ILE A CA 12
ATOM 21726 C C . ILE A 1 87 ? 3.781 4.889 -13.915 1.00 0.00 87 ILE A C 12
ATOM 21727 O O . ILE A 1 87 ? 3.574 4.851 -15.111 1.00 0.00 87 ILE A O 12
ATOM 21743 N N . LYS A 1 88 ? 3.892 3.795 -13.211 1.00 0.00 88 LYS A N 12
ATOM 21744 C CA . LYS A 1 88 ? 3.764 2.465 -13.870 1.00 0.00 88 LYS A CA 12
ATOM 21745 C C . LYS A 1 88 ? 2.314 1.980 -13.768 1.00 0.00 88 LYS A C 12
ATOM 21746 O O . LYS A 1 88 ? 1.693 2.061 -12.725 1.00 0.00 88 LYS A O 12
ATOM 21765 N N . ILE A 1 89 ? 1.771 1.476 -14.843 1.00 0.00 89 ILE A N 12
ATOM 21766 C CA . ILE A 1 89 ? 0.364 0.989 -14.808 1.00 0.00 89 ILE A CA 12
ATOM 21767 C C . ILE A 1 89 ? 0.353 -0.541 -14.840 1.00 0.00 89 ILE A C 12
ATOM 21768 O O . ILE A 1 89 ? 1.153 -1.162 -15.510 1.00 0.00 89 ILE A O 12
ATOM 21784 N N . TYR A 1 90 ? -0.549 -1.148 -14.118 1.00 0.00 90 TYR A N 12
ATOM 21785 C CA . TYR A 1 90 ? -0.618 -2.637 -14.100 1.00 0.00 90 TYR A CA 12
ATOM 21786 C C . TYR A 1 90 ? -2.061 -3.086 -14.342 1.00 0.00 90 TYR A C 12
ATOM 21787 O O . TYR A 1 90 ? -3.001 -2.412 -13.970 1.00 0.00 90 TYR A O 12
ATOM 21805 N N . ARG A 1 91 ? -2.244 -4.220 -14.960 1.00 0.00 91 ARG A N 12
ATOM 21806 C CA . ARG A 1 91 ? -3.626 -4.713 -15.223 1.00 0.00 91 ARG A CA 12
ATOM 21807 C C . ARG A 1 91 ? -3.954 -5.845 -14.249 1.00 0.00 91 ARG A C 12
ATOM 21808 O O . ARG A 1 91 ? -3.202 -6.789 -14.104 1.00 0.00 91 ARG A O 12
ATOM 21829 N N . ALA A 1 92 ? -5.068 -5.759 -13.574 1.00 0.00 92 ALA A N 12
ATOM 21830 C CA . ALA A 1 92 ? -5.434 -6.833 -12.607 1.00 0.00 92 ALA A CA 12
ATOM 21831 C C . ALA A 1 92 ? -6.601 -7.654 -13.164 1.00 0.00 92 ALA A C 12
ATOM 21832 O O . ALA A 1 92 ? -7.689 -7.152 -13.358 1.00 0.00 92 ALA A O 12
ATOM 21839 N N . THR A 1 93 ? -6.380 -8.915 -13.418 1.00 0.00 93 THR A N 12
ATOM 21840 C CA . THR A 1 93 ? -7.473 -9.773 -13.958 1.00 0.00 93 THR A CA 12
ATOM 21841 C C . THR A 1 93 ? -7.329 -11.190 -13.399 1.00 0.00 93 THR A C 12
ATOM 21842 O O . THR A 1 93 ? -7.832 -12.144 -13.958 1.00 0.00 93 THR A O 12
ATOM 21853 N N . GLY A 1 94 ? -6.641 -11.334 -12.299 1.00 0.00 94 GLY A N 12
ATOM 21854 C CA . GLY A 1 94 ? -6.461 -12.688 -11.704 1.00 0.00 94 GLY A CA 12
ATOM 21855 C C . GLY A 1 94 ? -7.793 -13.184 -11.141 1.00 0.00 94 GLY A C 12
ATOM 21856 O O . GLY A 1 94 ? -8.720 -13.470 -11.872 1.00 0.00 94 GLY A O 12
ATOM 21860 N N . THR A 1 95 ? -7.895 -13.293 -9.844 1.00 0.00 95 THR A N 12
ATOM 21861 C CA . THR A 1 95 ? -9.167 -13.774 -9.237 1.00 0.00 95 THR A CA 12
ATOM 21862 C C . THR A 1 95 ? -9.447 -13.006 -7.943 1.00 0.00 95 THR A C 12
ATOM 21863 O O . THR A 1 95 ? -10.569 -12.642 -7.658 1.00 0.00 95 THR A O 12
ATOM 21874 N N . SER A 1 96 ? -8.435 -12.757 -7.157 1.00 0.00 96 SER A N 12
ATOM 21875 C CA . SER A 1 96 ? -8.653 -12.014 -5.883 1.00 0.00 96 SER A CA 12
ATOM 21876 C C . SER A 1 96 ? -7.472 -11.076 -5.627 1.00 0.00 96 SER A C 12
ATOM 21877 O O . SER A 1 96 ? -6.325 -11.468 -5.706 1.00 0.00 96 SER A O 12
ATOM 21885 N N . VAL A 1 97 ? -7.746 -9.837 -5.318 1.00 0.00 97 VAL A N 12
ATOM 21886 C CA . VAL A 1 97 ? -6.643 -8.872 -5.053 1.00 0.00 97 VAL A CA 12
ATOM 21887 C C . VAL A 1 97 ? -5.749 -9.419 -3.936 1.00 0.00 97 VAL A C 12
ATOM 21888 O O . VAL A 1 97 ? -4.613 -9.015 -3.785 1.00 0.00 97 VAL A O 12
ATOM 21901 N N . GLU A 1 98 ? -6.252 -10.334 -3.154 1.00 0.00 98 GLU A N 12
ATOM 21902 C CA . GLU A 1 98 ? -5.429 -10.905 -2.051 1.00 0.00 98 GLU A CA 12
ATOM 21903 C C . GLU A 1 98 ? -4.185 -11.572 -2.641 1.00 0.00 98 GLU A C 12
ATOM 21904 O O . GLU A 1 98 ? -3.071 -11.151 -2.402 1.00 0.00 98 GLU A O 12
ATOM 21916 N N . GLU A 1 99 ? -4.368 -12.607 -3.412 1.00 0.00 99 GLU A N 12
ATOM 21917 C CA . GLU A 1 99 ? -3.198 -13.300 -4.020 1.00 0.00 99 GLU A CA 12
ATOM 21918 C C . GLU A 1 99 ? -2.531 -12.370 -5.036 1.00 0.00 99 GLU A C 12
ATOM 21919 O O . GLU A 1 99 ? -1.358 -12.495 -5.329 1.00 0.00 99 GLU A O 12
ATOM 21931 N N . ASN A 1 100 ? -3.268 -11.436 -5.573 1.00 0.00 100 ASN A N 12
ATOM 21932 C CA . ASN A 1 100 ? -2.676 -10.498 -6.568 1.00 0.00 100 ASN A CA 12
ATOM 21933 C C . ASN A 1 100 ? -1.662 -9.589 -5.870 1.00 0.00 100 ASN A C 12
ATOM 21934 O O . ASN A 1 100 ? -0.704 -9.141 -6.467 1.00 0.00 100 ASN A O 12
ATOM 21945 N N . LEU A 1 101 ? -1.862 -9.314 -4.610 1.00 0.00 101 LEU A N 12
ATOM 21946 C CA . LEU A 1 101 ? -0.903 -8.437 -3.882 1.00 0.00 101 LEU A CA 12
ATOM 21947 C C . LEU A 1 101 ? 0.469 -9.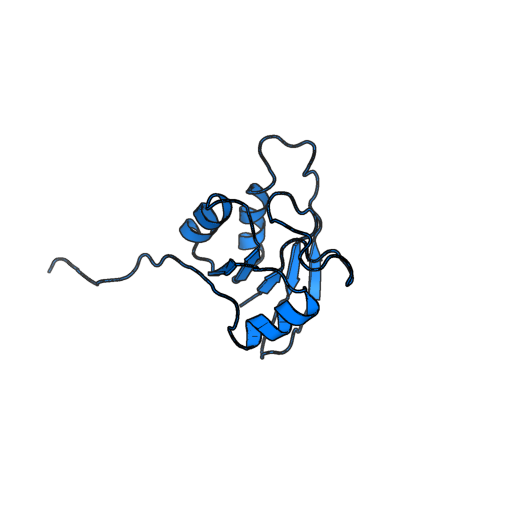108 -3.855 1.00 0.00 101 LEU A C 12
ATOM 21948 O O . LEU A 1 101 ? 1.406 -8.655 -4.484 1.00 0.00 101 LEU A O 12
ATOM 21964 N N . LYS A 1 102 ? 0.598 -10.188 -3.133 1.00 0.00 102 LYS A N 12
ATOM 21965 C CA . LYS A 1 102 ? 1.911 -10.888 -3.071 1.00 0.00 102 LYS A CA 12
ATOM 21966 C C . LYS A 1 102 ? 2.321 -11.311 -4.482 1.00 0.00 102 LYS A C 12
ATOM 21967 O O . LYS A 1 102 ? 3.482 -11.533 -4.762 1.00 0.00 102 LYS A O 12
ATOM 21986 N N . LEU A 1 103 ? 1.373 -11.423 -5.373 1.00 0.00 103 LEU A N 12
ATOM 21987 C CA . LEU A 1 103 ? 1.705 -11.830 -6.766 1.00 0.00 103 LEU A CA 12
ATOM 21988 C C . LEU A 1 103 ? 2.490 -10.709 -7.451 1.00 0.00 103 LEU A C 12
ATOM 21989 O O . LEU A 1 103 ? 3.370 -10.956 -8.250 1.00 0.00 103 LEU A O 12
ATOM 22005 N N . PHE A 1 104 ? 2.181 -9.478 -7.144 1.00 0.00 104 PHE A N 12
ATOM 22006 C CA . PHE A 1 104 ? 2.916 -8.349 -7.778 1.00 0.00 104 PHE A CA 12
ATOM 22007 C C . PHE A 1 104 ? 4.418 -8.541 -7.563 1.00 0.00 104 PHE A C 12
ATOM 22008 O O . PHE A 1 104 ? 5.229 -8.141 -8.375 1.00 0.00 104 PHE A O 12
ATOM 22025 N N . THR A 1 105 ? 4.796 -9.155 -6.474 1.00 0.00 105 THR A N 12
ATOM 22026 C CA . THR A 1 105 ? 6.244 -9.377 -6.206 1.00 0.00 105 THR A CA 12
ATOM 22027 C C . THR A 1 105 ? 6.823 -10.305 -7.276 1.00 0.00 105 THR A C 12
ATOM 22028 O O . THR A 1 105 ? 7.929 -10.117 -7.742 1.00 0.00 105 THR A O 12
ATOM 22039 N N . GLU A 1 106 ? 6.083 -11.305 -7.669 1.00 0.00 106 GLU A N 12
ATOM 22040 C CA . GLU A 1 106 ? 6.589 -12.245 -8.709 1.00 0.00 106 GLU A CA 12
ATOM 22041 C C . GLU A 1 106 ? 6.340 -11.648 -10.096 1.00 0.00 106 GLU A C 12
ATOM 22042 O O . GLU A 1 106 ? 6.853 -12.125 -11.089 1.00 0.00 106 GLU A O 12
ATOM 22054 N N . GLY A 1 107 ? 5.557 -10.607 -10.171 1.00 0.00 107 GLY A N 12
ATOM 22055 C CA . GLY A 1 107 ? 5.276 -9.978 -11.492 1.00 0.00 107 GLY A CA 12
ATOM 22056 C C . GLY A 1 107 ? 4.502 -10.960 -12.374 1.00 0.00 107 GLY A C 12
ATOM 22057 O O . GLY A 1 107 ? 4.745 -11.069 -13.559 1.00 0.00 107 GLY A O 12
ATOM 22061 N N . ASN A 1 108 ? 3.569 -11.674 -11.806 1.00 0.00 108 ASN A N 12
ATOM 22062 C CA . ASN A 1 108 ? 2.782 -12.647 -12.615 1.00 0.00 108 ASN A CA 12
ATOM 22063 C C . ASN A 1 108 ? 1.676 -11.904 -13.370 1.00 0.00 108 ASN A C 12
ATOM 22064 O O . ASN A 1 108 ? 1.056 -12.439 -14.267 1.00 0.00 108 ASN A O 12
ATOM 22075 N N . LEU A 1 109 ? 1.426 -10.673 -13.014 1.00 0.00 109 LEU A N 12
ATOM 22076 C CA . LEU A 1 109 ? 0.363 -9.896 -13.713 1.00 0.00 109 LEU A CA 12
ATOM 22077 C C . LEU A 1 109 ? 0.696 -8.405 -13.638 1.00 0.00 109 LEU A C 12
ATOM 22078 O O . LEU A 1 109 ? 0.660 -7.804 -12.583 1.00 0.00 109 LEU A O 12
ATOM 22094 N N . GLU A 1 110 ? 1.028 -7.804 -14.749 1.00 0.00 110 GLU A N 12
ATOM 22095 C CA . GLU A 1 110 ? 1.370 -6.354 -14.735 1.00 0.00 110 GLU A CA 12
ATOM 22096 C C . GLU A 1 110 ? 0.799 -5.674 -15.982 1.00 0.00 110 GLU A C 12
ATOM 22097 O O . GLU A 1 110 ? -0.226 -6.065 -16.502 1.00 0.00 110 GLU A O 12
ATOM 22109 N N . GLU A 1 111 ? 1.457 -4.652 -16.461 1.00 0.00 111 GLU A N 12
ATOM 22110 C CA . GLU A 1 111 ? 0.959 -3.937 -17.670 1.00 0.00 111 GLU A CA 12
ATOM 22111 C C . GLU A 1 111 ? 2.044 -2.983 -18.177 1.00 0.00 111 GLU A C 12
ATOM 22112 O O . GLU A 1 111 ? 3.099 -3.406 -18.609 1.00 0.00 111 GLU A O 12
ATOM 22124 N N . ILE A 1 112 ? 1.801 -1.710 -18.132 1.00 0.00 112 ILE A N 12
ATOM 22125 C CA . ILE A 1 112 ? 2.823 -0.736 -18.614 1.00 0.00 112 ILE A CA 12
ATOM 22126 C C . ILE A 1 112 ? 3.772 -0.384 -17.466 1.00 0.00 112 ILE A C 12
ATOM 22127 O O . ILE A 1 112 ? 3.394 -0.392 -16.311 1.00 0.00 112 ILE A O 12
ATOM 22143 N N . ARG A 1 113 ? 5.005 -0.079 -17.773 1.00 0.00 113 ARG A N 12
ATOM 22144 C CA . ARG A 1 113 ? 5.977 0.267 -16.696 1.00 0.00 113 ARG A CA 12
ATOM 22145 C C . ARG A 1 113 ? 6.394 1.736 -16.829 1.00 0.00 113 ARG A C 12
ATOM 22146 O O . ARG A 1 113 ? 5.743 2.623 -16.313 1.00 0.00 113 ARG A O 12
ATOM 22167 N N . SER A 1 114 ? 7.477 2.000 -17.510 1.00 0.00 114 SER A N 12
ATOM 22168 C CA . SER A 1 114 ? 7.932 3.411 -17.664 1.00 0.00 114 SER A CA 12
ATOM 22169 C C . SER A 1 114 ? 8.106 3.738 -19.151 1.00 0.00 114 SER A C 12
ATOM 22170 O O . SER A 1 114 ? 8.132 2.851 -19.981 1.00 0.00 114 SER A O 12
ATOM 22178 N N . PRO A 1 115 ? 8.223 5.010 -19.439 1.00 0.00 115 PRO A N 12
ATOM 22179 C CA . PRO A 1 115 ? 8.398 5.501 -20.816 1.00 0.00 115 PRO A CA 12
ATOM 22180 C C . PRO A 1 115 ? 9.848 5.308 -21.273 1.00 0.00 115 PRO A C 12
ATOM 22181 O O . PRO A 1 115 ? 10.718 6.095 -20.958 1.00 0.00 115 PRO A O 12
ATOM 22192 N N . GLY A 1 116 ? 10.113 4.267 -22.014 1.00 0.00 116 GLY A N 12
ATOM 22193 C CA . GLY A 1 116 ? 11.504 4.027 -22.491 1.00 0.00 116 GLY A CA 12
ATOM 22194 C C . GLY A 1 116 ? 11.698 4.686 -23.858 1.00 0.00 116 GLY A C 12
ATOM 22195 O O . GLY A 1 116 ? 12.621 5.448 -24.064 1.00 0.00 116 GLY A O 12
ATOM 22199 N N . SER A 1 117 ? 10.833 4.399 -24.793 1.00 0.00 117 SER A N 12
ATOM 22200 C CA . SER A 1 117 ? 10.968 5.011 -26.145 1.00 0.00 117 SER A CA 12
ATOM 22201 C C . SER A 1 117 ? 9.640 5.655 -26.547 1.00 0.00 117 SER A C 12
ATOM 22202 O O . SER A 1 117 ? 9.348 5.826 -27.715 1.00 0.00 117 SER A O 12
ATOM 22210 N N . GLY A 1 118 ? 8.830 6.014 -25.588 1.00 0.00 118 GLY A N 12
ATOM 22211 C CA . GLY A 1 118 ? 7.521 6.649 -25.912 1.00 0.00 118 GLY A CA 12
ATOM 22212 C C . GLY A 1 118 ? 7.516 8.094 -25.412 1.00 0.00 118 GLY A C 12
ATOM 22213 O O . GLY A 1 118 ? 8.499 8.583 -24.890 1.00 0.00 118 GLY A O 12
ATOM 22217 N N . ARG A 1 119 ? 6.419 8.782 -25.564 1.00 0.00 119 ARG A N 12
ATOM 22218 C CA . ARG A 1 119 ? 6.354 10.195 -25.094 1.00 0.00 119 ARG A CA 12
ATOM 22219 C C . ARG A 1 119 ? 6.636 10.245 -23.591 1.00 0.00 119 ARG A C 12
ATOM 22220 O O . ARG A 1 119 ? 6.984 9.254 -22.981 1.00 0.00 119 ARG A O 12
ATOM 22241 N N . GLY A 1 120 ? 6.488 11.393 -22.988 1.00 0.00 120 GLY A N 12
ATOM 22242 C CA . GLY A 1 120 ? 6.747 11.506 -21.525 1.00 0.00 120 GLY A CA 12
ATOM 22243 C C . GLY A 1 120 ? 7.903 12.478 -21.283 1.00 0.00 120 GLY A C 12
ATOM 22244 O O . GLY A 1 120 ? 7.723 13.680 -21.260 1.00 0.00 120 GLY A O 12
ATOM 22248 N N . ARG A 1 121 ? 9.090 11.968 -21.103 1.00 0.00 121 ARG A N 12
ATOM 22249 C CA . ARG A 1 121 ? 10.258 12.861 -20.862 1.00 0.00 121 ARG A CA 12
ATOM 22250 C C . ARG A 1 121 ? 11.545 12.033 -20.888 1.00 0.00 121 ARG A C 12
ATOM 22251 O O . ARG A 1 121 ? 11.529 10.839 -20.669 1.00 0.00 121 ARG A O 12
ATOM 22272 N N . ARG A 1 122 ? 12.659 12.658 -21.155 1.00 0.00 122 ARG A N 12
ATOM 22273 C CA . ARG A 1 122 ? 13.944 11.904 -21.195 1.00 0.00 122 ARG A CA 12
ATOM 22274 C C . ARG A 1 122 ? 14.646 12.021 -19.841 1.00 0.00 122 ARG A C 12
ATOM 22275 O O . ARG A 1 122 ? 14.010 12.118 -18.809 1.00 0.00 122 ARG A O 12
ATOM 22296 N N . ARG A 1 123 ? 15.951 12.012 -19.833 1.00 0.00 123 ARG A N 12
ATOM 22297 C CA . ARG A 1 123 ? 16.687 12.124 -18.543 1.00 0.00 123 ARG A CA 12
ATOM 22298 C C . ARG A 1 123 ? 16.756 13.593 -18.123 1.00 0.00 123 ARG A C 12
ATOM 22299 O O . ARG A 1 123 ? 16.791 14.483 -18.948 1.00 0.00 123 ARG A O 12
ATOM 22320 N N . ARG A 1 124 ? 16.776 13.854 -16.845 1.00 0.00 124 ARG A N 12
ATOM 22321 C CA . ARG A 1 124 ? 16.842 15.266 -16.375 1.00 0.00 124 ARG A CA 12
ATOM 22322 C C . ARG A 1 124 ? 18.074 15.454 -15.487 1.00 0.00 124 ARG A C 12
ATOM 22323 O O . ARG A 1 124 ? 18.798 16.411 -15.706 1.00 0.00 124 ARG A O 12
ATOM 22345 N N . MET A 1 1 ? 8.668 1.664 -4.303 1.00 0.00 1 MET A N 13
ATOM 22346 C CA . MET A 1 1 ? 7.827 0.769 -5.147 1.00 0.00 1 MET A CA 13
ATOM 22347 C C . MET A 1 1 ? 6.555 0.396 -4.384 1.00 0.00 1 MET A C 13
ATOM 22348 O O . MET A 1 1 ? 6.413 -0.709 -3.898 1.00 0.00 1 MET A O 13
ATOM 22364 N N . LYS A 1 2 ? 5.629 1.309 -4.274 1.00 0.00 2 LYS A N 13
ATOM 22365 C CA . LYS A 1 2 ? 4.367 1.005 -3.542 1.00 0.00 2 LYS A CA 13
ATOM 22366 C C . LYS A 1 2 ? 3.325 0.468 -4.523 1.00 0.00 2 LYS A C 13
ATOM 22367 O O . LYS A 1 2 ? 3.232 0.912 -5.652 1.00 0.00 2 LYS A O 13
ATOM 22386 N N . ILE A 1 3 ? 2.540 -0.486 -4.103 1.00 0.00 3 ILE A N 13
ATOM 22387 C CA . ILE A 1 3 ? 1.508 -1.055 -5.012 1.00 0.00 3 ILE A CA 13
ATOM 22388 C C . ILE A 1 3 ? 0.115 -0.822 -4.424 1.00 0.00 3 ILE A C 13
ATOM 22389 O O . ILE A 1 3 ? -0.222 -1.337 -3.375 1.00 0.00 3 ILE A O 13
ATOM 22405 N N . ALA A 1 4 ? -0.699 -0.056 -5.096 1.00 0.00 4 ALA A N 13
ATOM 22406 C CA . ALA A 1 4 ? -2.072 0.207 -4.586 1.00 0.00 4 ALA A CA 13
ATOM 22407 C C . ALA A 1 4 ? -3.089 -0.400 -5.555 1.00 0.00 4 ALA A C 13
ATOM 22408 O O . ALA A 1 4 ? -3.139 -0.047 -6.717 1.00 0.00 4 ALA A O 13
ATOM 22415 N N . ILE A 1 5 ? -3.893 -1.316 -5.092 1.00 0.00 5 ILE A N 13
ATOM 22416 C CA . ILE A 1 5 ? -4.897 -1.949 -5.993 1.00 0.00 5 ILE A CA 13
ATOM 22417 C C . ILE A 1 5 ? -6.272 -1.321 -5.759 1.00 0.00 5 ILE A C 13
ATOM 22418 O O . ILE A 1 5 ? -6.655 -1.036 -4.641 1.00 0.00 5 ILE A O 13
ATOM 22434 N N . ALA A 1 6 ? -7.021 -1.108 -6.807 1.00 0.00 6 ALA A N 13
ATOM 22435 C CA . ALA A 1 6 ? -8.375 -0.507 -6.648 1.00 0.00 6 ALA A CA 13
ATOM 22436 C C . ALA A 1 6 ? -9.433 -1.588 -6.873 1.00 0.00 6 ALA A C 13
ATOM 22437 O O . ALA A 1 6 ? -9.316 -2.407 -7.764 1.00 0.00 6 ALA A O 13
ATOM 22444 N N . SER A 1 7 ? -10.463 -1.602 -6.073 1.00 0.00 7 SER A N 13
ATOM 22445 C CA . SER A 1 7 ? -11.522 -2.637 -6.246 1.00 0.00 7 SER A CA 13
ATOM 22446 C C . SER A 1 7 ? -12.783 -2.208 -5.496 1.00 0.00 7 SER A C 13
ATOM 22447 O O . SER A 1 7 ? -13.070 -1.035 -5.365 1.00 0.00 7 SER A O 13
ATOM 22455 N N . SER A 1 8 ? -13.540 -3.150 -5.002 1.00 0.00 8 SER A N 13
ATOM 22456 C CA . SER A 1 8 ? -14.782 -2.796 -4.261 1.00 0.00 8 SER A CA 13
ATOM 22457 C C . SER A 1 8 ? -14.722 -3.385 -2.851 1.00 0.00 8 SER A C 13
ATOM 22458 O O . SER A 1 8 ? -14.674 -2.669 -1.870 1.00 0.00 8 SER A O 13
ATOM 22466 N N . GLY A 1 9 ? -14.723 -4.686 -2.739 1.00 0.00 9 GLY A N 13
ATOM 22467 C CA . GLY A 1 9 ? -14.665 -5.317 -1.390 1.00 0.00 9 GLY A CA 13
ATOM 22468 C C . GLY A 1 9 ? -13.380 -4.884 -0.681 1.00 0.00 9 GLY A C 13
ATOM 22469 O O . GLY A 1 9 ? -12.492 -4.312 -1.280 1.00 0.00 9 GLY A O 13
ATOM 22473 N N . THR A 1 10 ? -13.274 -5.151 0.592 1.00 0.00 10 THR A N 13
ATOM 22474 C CA . THR A 1 10 ? -12.045 -4.752 1.335 1.00 0.00 10 THR A CA 13
ATOM 22475 C C . THR A 1 10 ? -10.995 -5.859 1.218 1.00 0.00 10 THR A C 13
ATOM 22476 O O . THR A 1 10 ? -9.826 -5.599 1.018 1.00 0.00 10 THR A O 13
ATOM 22487 N N . ASP A 1 11 ? -11.402 -7.094 1.340 1.00 0.00 11 ASP A N 13
ATOM 22488 C CA . ASP A 1 11 ? -10.422 -8.213 1.234 1.00 0.00 11 ASP A CA 13
ATOM 22489 C C . ASP A 1 11 ? -11.163 -9.552 1.257 1.00 0.00 11 ASP A C 13
ATOM 22490 O O . ASP A 1 11 ? -10.832 -10.467 0.529 1.00 0.00 11 ASP A O 13
ATOM 22499 N N . LEU A 1 12 ? -12.161 -9.678 2.089 1.00 0.00 12 LEU A N 13
ATOM 22500 C CA . LEU A 1 12 ? -12.915 -10.961 2.156 1.00 0.00 12 LEU A CA 13
ATOM 22501 C C . LEU A 1 12 ? -13.990 -10.983 1.067 1.00 0.00 12 LEU A C 13
ATOM 22502 O O . LEU A 1 12 ? -14.598 -12.001 0.804 1.00 0.00 12 LEU A O 13
ATOM 22518 N N . GLY A 1 13 ? -14.231 -9.868 0.432 1.00 0.00 13 GLY A N 13
ATOM 22519 C CA . GLY A 1 13 ? -15.270 -9.830 -0.636 1.00 0.00 13 GLY A CA 13
ATOM 22520 C C . GLY A 1 13 ? -14.762 -9.010 -1.823 1.00 0.00 13 GLY A C 13
ATOM 22521 O O . GLY A 1 13 ? -15.496 -8.719 -2.746 1.00 0.00 13 GLY A O 13
ATOM 22525 N N . SER A 1 14 ? -13.512 -8.634 -1.809 1.00 0.00 14 SER A N 13
ATOM 22526 C CA . SER A 1 14 ? -12.965 -7.834 -2.940 1.00 0.00 14 SER A CA 13
ATOM 22527 C C . SER A 1 14 ? -12.701 -8.754 -4.135 1.00 0.00 14 SER A C 13
ATOM 22528 O O . SER A 1 14 ? -11.585 -9.166 -4.378 1.00 0.00 14 SER A O 13
ATOM 22536 N N . GLU A 1 15 ? -13.720 -9.082 -4.879 1.00 0.00 15 GLU A N 13
ATOM 22537 C CA . GLU A 1 15 ? -13.529 -9.977 -6.054 1.00 0.00 15 GLU A CA 13
ATOM 22538 C C . GLU A 1 15 ? -12.908 -9.187 -7.209 1.00 0.00 15 GLU A C 13
ATOM 22539 O O . GLU A 1 15 ? -12.690 -9.709 -8.284 1.00 0.00 15 GLU A O 13
ATOM 22551 N N . VAL A 1 16 ? -12.621 -7.931 -6.998 1.00 0.00 16 VAL A N 13
ATOM 22552 C CA . VAL A 1 16 ? -12.013 -7.114 -8.087 1.00 0.00 16 VAL A CA 13
ATOM 22553 C C . VAL A 1 16 ? -13.058 -6.841 -9.170 1.00 0.00 16 VAL A C 13
ATOM 22554 O O . VAL A 1 16 ? -13.012 -7.406 -10.246 1.00 0.00 16 VAL A O 13
ATOM 22567 N N . SER A 1 17 ? -13.998 -5.979 -8.897 1.00 0.00 17 SER A N 13
ATOM 22568 C CA . SER A 1 17 ? -15.043 -5.669 -9.913 1.00 0.00 17 SER A CA 13
ATOM 22569 C C . SER A 1 17 ? -14.380 -5.101 -11.169 1.00 0.00 17 SER A C 13
ATOM 22570 O O . SER A 1 17 ? -13.185 -5.215 -11.357 1.00 0.00 17 SER A O 13
ATOM 22578 N N . ARG A 1 18 ? -15.146 -4.490 -12.033 1.00 0.00 18 ARG A N 13
ATOM 22579 C CA . ARG A 1 18 ? -14.555 -3.918 -13.275 1.00 0.00 18 ARG A CA 13
ATOM 22580 C C . ARG A 1 18 ? -14.785 -2.405 -13.304 1.00 0.00 18 ARG A C 13
ATOM 22581 O O . ARG A 1 18 ? -14.842 -1.798 -14.354 1.00 0.00 18 ARG A O 13
ATOM 22602 N N . PHE A 1 19 ? -14.915 -1.791 -12.159 1.00 0.00 19 PHE A N 13
ATOM 22603 C CA . PHE A 1 19 ? -15.141 -0.318 -12.130 1.00 0.00 19 PHE A CA 13
ATOM 22604 C C . PHE A 1 19 ? -13.971 0.367 -11.421 1.00 0.00 19 PHE A C 13
ATOM 22605 O O . PHE A 1 19 ? -13.746 0.173 -10.243 1.00 0.00 19 PHE A O 13
ATOM 22622 N N . PHE A 1 20 ? -13.227 1.171 -12.130 1.00 0.00 20 PHE A N 13
ATOM 22623 C CA . PHE A 1 20 ? -12.075 1.875 -11.500 1.00 0.00 20 PHE A CA 13
ATOM 22624 C C . PHE A 1 20 ? -12.370 3.376 -11.450 1.00 0.00 20 PHE A C 13
ATOM 22625 O O . PHE A 1 20 ? -11.504 4.201 -11.655 1.00 0.00 20 PHE A O 13
ATOM 22642 N N . GLY A 1 21 ? -13.596 3.737 -11.179 1.00 0.00 21 GLY A N 13
ATOM 22643 C CA . GLY A 1 21 ? -13.950 5.183 -11.117 1.00 0.00 21 GLY A CA 13
ATOM 22644 C C . GLY A 1 21 ? -13.980 5.642 -9.658 1.00 0.00 21 GLY A C 13
ATOM 22645 O O . GLY A 1 21 ? -13.015 6.175 -9.145 1.00 0.00 21 GLY A O 13
ATOM 22649 N N . ARG A 1 22 ? -15.081 5.442 -8.985 1.00 0.00 22 ARG A N 13
ATOM 22650 C CA . ARG A 1 22 ? -15.171 5.869 -7.559 1.00 0.00 22 ARG A CA 13
ATOM 22651 C C . ARG A 1 22 ? -14.717 4.722 -6.653 1.00 0.00 22 ARG A C 13
ATOM 22652 O O . ARG A 1 22 ? -15.500 4.153 -5.918 1.00 0.00 22 ARG A O 13
ATOM 22673 N N . ALA A 1 23 ? -13.459 4.381 -6.699 1.00 0.00 23 ALA A N 13
ATOM 22674 C CA . ALA A 1 23 ? -12.951 3.271 -5.841 1.00 0.00 23 ALA A CA 13
ATOM 22675 C C . ALA A 1 23 ? -13.463 3.455 -4.406 1.00 0.00 23 ALA A C 13
ATOM 22676 O O . ALA A 1 23 ? -12.981 4.308 -3.687 1.00 0.00 23 ALA A O 13
ATOM 22683 N N . PRO A 1 24 ? -14.425 2.649 -4.030 1.00 0.00 24 PRO A N 13
ATOM 22684 C CA . PRO A 1 24 ? -15.020 2.702 -2.683 1.00 0.00 24 PRO A CA 13
ATOM 22685 C C . PRO A 1 24 ? -14.107 2.005 -1.669 1.00 0.00 24 PRO A C 13
ATOM 22686 O O . PRO A 1 24 ? -14.380 1.983 -0.485 1.00 0.00 24 PRO A O 13
ATOM 22697 N N . TYR A 1 25 ? -13.026 1.432 -2.124 1.00 0.00 25 TYR A N 13
ATOM 22698 C CA . TYR A 1 25 ? -12.101 0.739 -1.188 1.00 0.00 25 TYR A CA 13
ATOM 22699 C C . TYR A 1 25 ? -10.731 0.591 -1.851 1.00 0.00 25 TYR A C 13
ATOM 22700 O O . TYR A 1 25 ? -10.334 -0.486 -2.251 1.00 0.00 25 TYR A O 13
ATOM 22718 N N . PHE A 1 26 ? -10.007 1.668 -1.974 1.00 0.00 26 PHE A N 13
ATOM 22719 C CA . PHE A 1 26 ? -8.664 1.593 -2.616 1.00 0.00 26 PHE A CA 13
ATOM 22720 C C . PHE A 1 26 ? -7.648 1.045 -1.611 1.00 0.00 26 PHE A C 13
ATOM 22721 O O . PHE A 1 26 ? -7.356 1.664 -0.608 1.00 0.00 26 PHE A O 13
ATOM 22738 N N . MET A 1 27 ? -7.108 -0.114 -1.875 1.00 0.00 27 MET A N 13
ATOM 22739 C CA . MET A 1 27 ? -6.112 -0.706 -0.939 1.00 0.00 27 MET A CA 13
ATOM 22740 C C . MET A 1 27 ? -4.713 -0.200 -1.299 1.00 0.00 27 MET A C 13
ATOM 22741 O O . MET A 1 27 ? -4.187 -0.499 -2.353 1.00 0.00 27 MET A O 13
ATOM 22755 N N . ILE A 1 28 ? -4.107 0.563 -0.433 1.00 0.00 28 ILE A N 13
ATOM 22756 C CA . ILE A 1 28 ? -2.744 1.088 -0.727 1.00 0.00 28 ILE A CA 13
ATOM 22757 C C . ILE A 1 28 ? -1.704 0.281 0.053 1.00 0.00 28 ILE A C 13
ATOM 22758 O O . ILE A 1 28 ? -1.794 0.130 1.257 1.00 0.00 28 ILE A O 13
ATOM 22774 N N . VAL A 1 29 ? -0.715 -0.239 -0.624 1.00 0.00 29 VAL A N 13
ATOM 22775 C CA . VAL A 1 29 ? 0.332 -1.035 0.077 1.00 0.00 29 VAL A CA 13
ATOM 22776 C C . VAL A 1 29 ? 1.707 -0.431 -0.216 1.00 0.00 29 VAL A C 13
ATOM 22777 O O . VAL A 1 29 ? 2.000 -0.042 -1.329 1.00 0.00 29 VAL A O 13
ATOM 22790 N N . GLU A 1 30 ? 2.554 -0.349 0.774 1.00 0.00 30 GLU A N 13
ATOM 22791 C CA . GLU A 1 30 ? 3.908 0.229 0.547 1.00 0.00 30 GLU A CA 13
ATOM 22792 C C . GLU A 1 30 ? 4.974 -0.778 0.983 1.00 0.00 30 GLU A C 13
ATOM 22793 O O . GLU A 1 30 ? 5.067 -1.135 2.141 1.00 0.00 30 GLU A O 13
ATOM 22805 N N . MET A 1 31 ? 5.779 -1.238 0.066 1.00 0.00 31 MET A N 13
ATOM 22806 C CA . MET A 1 31 ? 6.838 -2.220 0.429 1.00 0.00 31 MET A CA 13
ATOM 22807 C C . MET A 1 31 ? 8.214 -1.588 0.216 1.00 0.00 31 MET A C 13
ATOM 22808 O O . MET A 1 31 ? 8.431 -0.853 -0.726 1.00 0.00 31 MET A O 13
ATOM 22822 N N . LYS A 1 32 ? 9.146 -1.869 1.085 1.00 0.00 32 LYS A N 13
ATOM 22823 C CA . LYS A 1 32 ? 10.507 -1.284 0.932 1.00 0.00 32 LYS A CA 13
ATOM 22824 C C . LYS A 1 32 ? 11.328 -2.148 -0.026 1.00 0.00 32 LYS A C 13
ATOM 22825 O O . LYS A 1 32 ? 11.465 -1.841 -1.193 1.00 0.00 32 LYS A O 13
ATOM 22844 N N . LYS A 1 33 ? 11.876 -3.229 0.458 1.00 0.00 33 LYS A N 13
ATOM 22845 C CA . LYS A 1 33 ? 12.688 -4.112 -0.426 1.00 0.00 33 LYS A CA 13
ATOM 22846 C C . LYS A 1 33 ? 12.022 -5.487 -0.521 1.00 0.00 33 LYS A C 13
ATOM 22847 O O . LYS A 1 33 ? 12.326 -6.388 0.235 1.00 0.00 33 LYS A O 13
ATOM 22866 N N . GLY A 1 34 ? 11.113 -5.655 -1.444 1.00 0.00 34 GLY A N 13
ATOM 22867 C CA . GLY A 1 34 ? 10.430 -6.972 -1.583 1.00 0.00 34 GLY A CA 13
ATOM 22868 C C . GLY A 1 34 ? 9.880 -7.406 -0.225 1.00 0.00 34 GLY A C 13
ATOM 22869 O O . GLY A 1 34 ? 9.721 -8.580 0.046 1.00 0.00 34 GLY A O 13
ATOM 22873 N N . ASN A 1 35 ? 9.590 -6.468 0.635 1.00 0.00 35 ASN A N 13
ATOM 22874 C CA . ASN A 1 35 ? 9.053 -6.828 1.977 1.00 0.00 35 ASN A CA 13
ATOM 22875 C C . ASN A 1 35 ? 7.966 -5.830 2.378 1.00 0.00 35 ASN A C 13
ATOM 22876 O O . ASN A 1 35 ? 8.247 -4.754 2.868 1.00 0.00 35 ASN A O 13
ATOM 22887 N N . ILE A 1 36 ? 6.724 -6.176 2.173 1.00 0.00 36 ILE A N 13
ATOM 22888 C CA . ILE A 1 36 ? 5.621 -5.246 2.543 1.00 0.00 36 ILE A CA 13
ATOM 22889 C C . ILE A 1 36 ? 5.827 -4.752 3.976 1.00 0.00 36 ILE A C 13
ATOM 22890 O O . ILE A 1 36 ? 6.167 -5.512 4.862 1.00 0.00 36 ILE A O 13
ATOM 22906 N N . GLU A 1 37 ? 5.623 -3.485 4.212 1.00 0.00 37 GLU A N 13
ATOM 22907 C CA . GLU A 1 37 ? 5.806 -2.944 5.588 1.00 0.00 37 GLU A CA 13
ATOM 22908 C C . GLU A 1 37 ? 4.641 -2.015 5.931 1.00 0.00 37 GLU A C 13
ATOM 22909 O O . GLU A 1 37 ? 4.725 -1.205 6.833 1.00 0.00 37 GLU A O 13
ATOM 22921 N N . SER A 1 38 ? 3.552 -2.123 5.219 1.00 0.00 38 SER A N 13
ATOM 22922 C CA . SER A 1 38 ? 2.384 -1.244 5.506 1.00 0.00 38 SER A CA 13
ATOM 22923 C C . SER A 1 38 ? 1.229 -1.603 4.569 1.00 0.00 38 SER A C 13
ATOM 22924 O O . SER A 1 38 ? 1.388 -1.671 3.367 1.00 0.00 38 SER A O 13
ATOM 22932 N N . SER A 1 39 ? 0.065 -1.828 5.112 1.00 0.00 39 SER A N 13
ATOM 22933 C CA . SER A 1 39 ? -1.106 -2.176 4.259 1.00 0.00 39 SER A CA 13
ATOM 22934 C C . SER A 1 39 ? -2.363 -1.531 4.845 1.00 0.00 39 SER A C 13
ATOM 22935 O O . SER A 1 39 ? -2.823 -1.901 5.906 1.00 0.00 39 SER A O 13
ATOM 22943 N N . GLU A 1 40 ? -2.918 -0.563 4.167 1.00 0.00 40 GLU A N 13
ATOM 22944 C CA . GLU A 1 40 ? -4.140 0.106 4.697 1.00 0.00 40 GLU A CA 13
ATOM 22945 C C . GLU A 1 40 ? -5.206 0.181 3.602 1.00 0.00 40 GLU A C 13
ATOM 22946 O O . GLU A 1 40 ? -4.921 0.032 2.431 1.00 0.00 40 GLU A O 13
ATOM 22958 N N . VAL A 1 41 ? -6.434 0.418 3.978 1.00 0.00 41 VAL A N 13
ATOM 22959 C CA . VAL A 1 41 ? -7.522 0.509 2.965 1.00 0.00 41 VAL A CA 13
ATOM 22960 C C . VAL A 1 41 ? -8.172 1.892 3.048 1.00 0.00 41 VAL A C 13
ATOM 22961 O O . VAL A 1 41 ? -8.237 2.494 4.101 1.00 0.00 41 VAL A O 13
ATOM 22974 N N . ILE A 1 42 ? -8.653 2.403 1.947 1.00 0.00 42 ILE A N 13
ATOM 22975 C CA . ILE A 1 42 ? -9.293 3.748 1.972 1.00 0.00 42 ILE A CA 13
ATOM 22976 C C . ILE A 1 42 ? -10.724 3.651 1.438 1.00 0.00 42 ILE A C 13
ATOM 22977 O O . ILE A 1 42 ? -10.968 3.101 0.382 1.00 0.00 42 ILE A O 13
ATOM 22993 N N . GLU A 1 43 ? -11.671 4.187 2.158 1.00 0.00 43 GLU A N 13
ATOM 22994 C CA . GLU A 1 43 ? -13.086 4.131 1.695 1.00 0.00 43 GLU A CA 13
ATOM 22995 C C . GLU A 1 43 ? -13.530 5.531 1.261 1.00 0.00 43 GLU A C 13
ATOM 22996 O O . GLU A 1 43 ? -13.861 6.368 2.077 1.00 0.00 43 GLU A O 13
ATOM 23008 N N . ASN A 1 44 ? -13.533 5.793 -0.018 1.00 0.00 44 ASN A N 13
ATOM 23009 C CA . ASN A 1 44 ? -13.949 7.141 -0.501 1.00 0.00 44 ASN A CA 13
ATOM 23010 C C . ASN A 1 44 ? -15.252 7.556 0.191 1.00 0.00 44 ASN A C 13
ATOM 23011 O O . ASN A 1 44 ? -16.103 6.729 0.453 1.00 0.00 44 ASN A O 13
ATOM 23022 N N . PRO A 1 45 ? -15.367 8.831 0.471 1.00 0.00 45 PRO A N 13
ATOM 23023 C CA . PRO A 1 45 ? -16.553 9.395 1.138 1.00 0.00 45 PRO A CA 13
ATOM 23024 C C . PRO A 1 45 ? -17.697 9.578 0.138 1.00 0.00 45 PRO A C 13
ATOM 23025 O O . PRO A 1 45 ? -18.833 9.245 0.412 1.00 0.00 45 PRO A O 13
ATOM 23036 N N . SER A 1 46 ? -17.408 10.108 -1.019 1.00 0.00 46 SER A N 13
ATOM 23037 C CA . SER A 1 46 ? -18.479 10.317 -2.033 1.00 0.00 46 SER A CA 13
ATOM 23038 C C . SER A 1 46 ? -18.559 9.098 -2.954 1.00 0.00 46 SER A C 13
ATOM 23039 O O . SER A 1 46 ? -18.922 9.204 -4.109 1.00 0.00 46 SER A O 13
ATOM 23047 N N . ALA A 1 47 ? -18.222 7.941 -2.454 1.00 0.00 47 ALA A N 13
ATOM 23048 C CA . ALA A 1 47 ? -18.281 6.718 -3.305 1.00 0.00 47 ALA A CA 13
ATOM 23049 C C . ALA A 1 47 ? -19.742 6.311 -3.507 1.00 0.00 47 ALA A C 13
ATOM 23050 O O . ALA A 1 47 ? -20.058 5.497 -4.352 1.00 0.00 47 ALA A O 13
ATOM 23057 N N . SER A 1 48 ? -20.634 6.874 -2.739 1.00 0.00 48 SER A N 13
ATOM 23058 C CA . SER A 1 48 ? -22.074 6.523 -2.887 1.00 0.00 48 SER A CA 13
ATOM 23059 C C . SER A 1 48 ? -22.805 7.658 -3.609 1.00 0.00 48 SER A C 13
ATOM 23060 O O . SER A 1 48 ? -24.015 7.663 -3.716 1.00 0.00 48 SER A O 13
ATOM 23068 N N . ALA A 1 49 ? -22.078 8.622 -4.107 1.00 0.00 49 ALA A N 13
ATOM 23069 C CA . ALA A 1 49 ? -22.730 9.754 -4.822 1.00 0.00 49 ALA A CA 13
ATOM 23070 C C . ALA A 1 49 ? -22.536 9.585 -6.329 1.00 0.00 49 ALA A C 13
ATOM 23071 O O . ALA A 1 49 ? -21.984 8.606 -6.788 1.00 0.00 49 ALA A O 13
ATOM 23078 N N . SER A 1 50 ? -22.989 10.533 -7.105 1.00 0.00 50 SER A N 13
ATOM 23079 C CA . SER A 1 50 ? -22.829 10.425 -8.582 1.00 0.00 50 SER A CA 13
ATOM 23080 C C . SER A 1 50 ? -21.353 10.206 -8.922 1.00 0.00 50 SER A C 13
ATOM 23081 O O . SER A 1 50 ? -20.472 10.743 -8.279 1.00 0.00 50 SER A O 13
ATOM 23089 N N . GLY A 1 51 ? -21.076 9.420 -9.926 1.00 0.00 51 GLY A N 13
ATOM 23090 C CA . GLY A 1 51 ? -19.657 9.167 -10.305 1.00 0.00 51 GLY A CA 13
ATOM 23091 C C . GLY A 1 51 ? -19.317 9.956 -11.571 1.00 0.00 51 GLY A C 13
ATOM 23092 O O . GLY A 1 51 ? -19.435 9.459 -12.673 1.00 0.00 51 GLY A O 13
ATOM 23096 N N . GLY A 1 52 ? -18.894 11.181 -11.423 1.00 0.00 52 GLY A N 13
ATOM 23097 C CA . GLY A 1 52 ? -18.546 11.999 -12.620 1.00 0.00 52 GLY A CA 13
ATOM 23098 C C . GLY A 1 52 ? -17.143 11.626 -13.103 1.00 0.00 52 GLY A C 13
ATOM 23099 O O . GLY A 1 52 ? -16.892 10.508 -13.507 1.00 0.00 52 GLY A O 13
ATOM 23103 N N . ALA A 1 53 ? -16.226 12.554 -13.064 1.00 0.00 53 ALA A N 13
ATOM 23104 C CA . ALA A 1 53 ? -14.840 12.252 -13.519 1.00 0.00 53 ALA A CA 13
ATOM 23105 C C . ALA A 1 53 ? -14.106 11.467 -12.431 1.00 0.00 53 ALA A C 13
ATOM 23106 O O . ALA A 1 53 ? -13.670 12.020 -11.442 1.00 0.00 53 ALA A O 13
ATOM 23113 N N . GLY A 1 54 ? -13.968 10.181 -12.604 1.00 0.00 54 GLY A N 13
ATOM 23114 C CA . GLY A 1 54 ? -13.264 9.363 -11.576 1.00 0.00 54 GLY A CA 13
ATOM 23115 C C . GLY A 1 54 ? -11.818 9.124 -12.013 1.00 0.00 54 GLY A C 13
ATOM 23116 O O . GLY A 1 54 ? -10.976 8.740 -11.226 1.00 0.00 54 GLY A O 13
ATOM 23120 N N . ILE A 1 55 ? -11.522 9.345 -13.265 1.00 0.00 55 ILE A N 13
ATOM 23121 C CA . ILE A 1 55 ? -10.131 9.128 -13.752 1.00 0.00 55 ILE A CA 13
ATOM 23122 C C . ILE A 1 55 ? -9.194 10.142 -13.092 1.00 0.00 55 ILE A C 13
ATOM 23123 O O . ILE A 1 55 ? -7.989 10.000 -13.127 1.00 0.00 55 ILE A O 13
ATOM 23139 N N . ARG A 1 56 ? -9.738 11.165 -12.492 1.00 0.00 56 ARG A N 13
ATOM 23140 C CA . ARG A 1 56 ? -8.876 12.185 -11.831 1.00 0.00 56 ARG A CA 13
ATOM 23141 C C . ARG A 1 56 ? -8.286 11.598 -10.547 1.00 0.00 56 ARG A C 13
ATOM 23142 O O . ARG A 1 56 ? -7.267 12.044 -10.059 1.00 0.00 56 ARG A O 13
ATOM 23163 N N . THR A 1 57 ? -8.920 10.598 -9.997 1.00 0.00 57 THR A N 13
ATOM 23164 C CA . THR A 1 57 ? -8.397 9.981 -8.746 1.00 0.00 57 THR A CA 13
ATOM 23165 C C . THR A 1 57 ? -6.952 9.529 -8.964 1.00 0.00 57 THR A C 13
ATOM 23166 O O . THR A 1 57 ? -6.176 9.427 -8.034 1.00 0.00 57 THR A O 13
ATOM 23177 N N . ALA A 1 58 ? -6.583 9.258 -10.186 1.00 0.00 58 ALA A N 13
ATOM 23178 C CA . ALA A 1 58 ? -5.190 8.813 -10.465 1.00 0.00 58 ALA A CA 13
ATOM 23179 C C . ALA A 1 58 ? -4.202 9.866 -9.957 1.00 0.00 58 ALA A C 13
ATOM 23180 O O . ALA A 1 58 ? -3.318 9.577 -9.175 1.00 0.00 58 ALA A O 13
ATOM 23187 N N . GLN A 1 59 ? -4.341 11.086 -10.398 1.00 0.00 59 GLN A N 13
ATOM 23188 C CA . GLN A 1 59 ? -3.408 12.156 -9.943 1.00 0.00 59 GLN A CA 13
ATOM 23189 C C . GLN A 1 59 ? -3.343 12.164 -8.413 1.00 0.00 59 GLN A C 13
ATOM 23190 O O . GLN A 1 59 ? -2.298 12.376 -7.829 1.00 0.00 59 GLN A O 13
ATOM 23204 N N . ILE A 1 60 ? -4.449 11.936 -7.761 1.00 0.00 60 ILE A N 13
ATOM 23205 C CA . ILE A 1 60 ? -4.448 11.932 -6.270 1.00 0.00 60 ILE A CA 13
ATOM 23206 C C . ILE A 1 60 ? -3.575 10.784 -5.759 1.00 0.00 60 ILE A C 13
ATOM 23207 O O . ILE A 1 60 ? -2.874 10.916 -4.775 1.00 0.00 60 ILE A O 13
ATOM 23223 N N . ILE A 1 61 ? -3.612 9.656 -6.418 1.00 0.00 61 ILE A N 13
ATOM 23224 C CA . ILE A 1 61 ? -2.785 8.502 -5.965 1.00 0.00 61 ILE A CA 13
ATOM 23225 C C . ILE A 1 61 ? -1.313 8.767 -6.285 1.00 0.00 61 ILE A C 13
ATOM 23226 O O . ILE A 1 61 ? -0.424 8.191 -5.688 1.00 0.00 61 ILE A O 13
ATOM 23242 N N . ALA A 1 62 ? -1.045 9.633 -7.225 1.00 0.00 62 ALA A N 13
ATOM 23243 C CA . ALA A 1 62 ? 0.371 9.932 -7.582 1.00 0.00 62 ALA A CA 13
ATOM 23244 C C . ALA A 1 62 ? 1.022 10.739 -6.456 1.00 0.00 62 ALA A C 13
ATOM 23245 O O . ALA A 1 62 ? 2.216 10.672 -6.242 1.00 0.00 62 ALA A O 13
ATOM 23252 N N . ASN A 1 63 ? 0.245 11.501 -5.736 1.00 0.00 63 ASN A N 13
ATOM 23253 C CA . ASN A 1 63 ? 0.817 12.312 -4.626 1.00 0.00 63 ASN A CA 13
ATOM 23254 C C . ASN A 1 63 ? 1.143 11.403 -3.438 1.00 0.00 63 ASN A C 13
ATOM 23255 O O . ASN A 1 63 ? 1.666 11.844 -2.433 1.00 0.00 63 ASN A O 13
ATOM 23266 N N . ASN A 1 64 ? 0.839 10.138 -3.540 1.00 0.00 64 ASN A N 13
ATOM 23267 C CA . ASN A 1 64 ? 1.133 9.209 -2.413 1.00 0.00 64 ASN A CA 13
ATOM 23268 C C . ASN A 1 64 ? 2.439 8.460 -2.692 1.00 0.00 64 ASN A C 13
ATOM 23269 O O . ASN A 1 64 ? 3.050 7.906 -1.800 1.00 0.00 64 ASN A O 13
ATOM 23280 N N . GLY A 1 65 ? 2.871 8.439 -3.923 1.00 0.00 65 GLY A N 13
ATOM 23281 C CA . GLY A 1 65 ? 4.137 7.724 -4.256 1.00 0.00 65 GLY A CA 13
ATOM 23282 C C . GLY A 1 65 ? 3.810 6.382 -4.912 1.00 0.00 65 GLY A C 13
ATOM 23283 O O . GLY A 1 65 ? 4.678 5.704 -5.423 1.00 0.00 65 GLY A O 13
ATOM 23287 N N . VAL A 1 66 ? 2.563 5.994 -4.902 1.00 0.00 66 VAL A N 13
ATOM 23288 C CA . VAL A 1 66 ? 2.175 4.698 -5.526 1.00 0.00 66 VAL A CA 13
ATOM 23289 C C . VAL A 1 66 ? 2.902 4.530 -6.858 1.00 0.00 66 VAL A C 13
ATOM 23290 O O . VAL A 1 66 ? 2.457 4.999 -7.885 1.00 0.00 66 VAL A O 13
ATOM 23303 N N . LYS A 1 67 ? 4.015 3.852 -6.848 1.00 0.00 67 LYS A N 13
ATOM 23304 C CA . LYS A 1 67 ? 4.764 3.641 -8.114 1.00 0.00 67 LYS A CA 13
ATOM 23305 C C . LYS A 1 67 ? 4.098 2.511 -8.900 1.00 0.00 67 LYS A C 13
ATOM 23306 O O . LYS A 1 67 ? 4.486 2.200 -10.009 1.00 0.00 67 LYS A O 13
ATOM 23325 N N . ALA A 1 68 ? 3.091 1.895 -8.335 1.00 0.00 68 ALA A N 13
ATOM 23326 C CA . ALA A 1 68 ? 2.399 0.788 -9.054 1.00 0.00 68 ALA A CA 13
ATOM 23327 C C . ALA A 1 68 ? 0.890 0.898 -8.827 1.00 0.00 68 ALA A C 13
ATOM 23328 O O . ALA A 1 68 ? 0.433 1.070 -7.715 1.00 0.00 68 ALA A O 13
ATOM 23335 N N . VAL A 1 69 ? 0.111 0.803 -9.871 1.00 0.00 69 VAL A N 13
ATOM 23336 C CA . VAL A 1 69 ? -1.367 0.905 -9.706 1.00 0.00 69 VAL A CA 13
ATOM 23337 C C . VAL A 1 69 ? -2.047 -0.284 -10.389 1.00 0.00 69 VAL A C 13
ATOM 23338 O O . VAL A 1 69 ? -1.887 -0.507 -11.573 1.00 0.00 69 VAL A O 13
ATOM 23351 N N . ILE A 1 70 ? -2.809 -1.048 -9.653 1.00 0.00 70 ILE A N 13
ATOM 23352 C CA . ILE A 1 70 ? -3.505 -2.218 -10.260 1.00 0.00 70 ILE A CA 13
ATOM 23353 C C . ILE A 1 70 ? -4.956 -1.840 -10.563 1.00 0.00 70 ILE A C 13
ATOM 23354 O O . ILE A 1 70 ? -5.729 -1.544 -9.674 1.00 0.00 70 ILE A O 13
ATOM 23370 N N . ALA A 1 71 ? -5.331 -1.845 -11.812 1.00 0.00 71 ALA A N 13
ATOM 23371 C CA . ALA A 1 71 ? -6.730 -1.484 -12.171 1.00 0.00 71 ALA A CA 13
ATOM 23372 C C . ALA A 1 71 ? -7.121 -2.183 -13.472 1.00 0.00 71 ALA A C 13
ATOM 23373 O O . ALA A 1 71 ? -6.317 -2.837 -14.106 1.00 0.00 71 ALA A O 13
ATOM 23380 N N . SER A 1 72 ? -8.355 -2.049 -13.872 1.00 0.00 72 SER A N 13
ATOM 23381 C CA . SER A 1 72 ? -8.808 -2.702 -15.132 1.00 0.00 72 SER A CA 13
ATOM 23382 C C . SER A 1 72 ? -9.681 -1.726 -15.921 1.00 0.00 72 SER A C 13
ATOM 23383 O O . SER A 1 72 ? -10.679 -2.102 -16.505 1.00 0.00 72 SER A O 13
ATOM 23391 N N . SER A 1 73 ? -9.316 -0.473 -15.942 1.00 0.00 73 SER A N 13
ATOM 23392 C CA . SER A 1 73 ? -10.126 0.528 -16.690 1.00 0.00 73 SER A CA 13
ATOM 23393 C C . SER A 1 73 ? -10.391 0.011 -18.110 1.00 0.00 73 SER A C 13
ATOM 23394 O O . SER A 1 73 ? -9.490 -0.478 -18.764 1.00 0.00 73 SER A O 13
ATOM 23402 N N . PRO A 1 74 ? -11.620 0.135 -18.547 1.00 0.00 74 PRO A N 13
ATOM 23403 C CA . PRO A 1 74 ? -12.031 -0.313 -19.889 1.00 0.00 74 PRO A CA 13
ATOM 23404 C C . PRO A 1 74 ? -11.626 0.719 -20.945 1.00 0.00 74 PRO A C 13
ATOM 23405 O O . PRO A 1 74 ? -11.525 0.415 -22.117 1.00 0.00 74 PRO A O 13
ATOM 23416 N N . GLY A 1 75 ? -11.397 1.939 -20.541 1.00 0.00 75 GLY A N 13
ATOM 23417 C CA . GLY A 1 75 ? -11.004 2.988 -21.523 1.00 0.00 75 GLY A CA 13
ATOM 23418 C C . GLY A 1 75 ? -9.507 3.281 -21.397 1.00 0.00 75 GLY A C 13
ATOM 23419 O O . GLY A 1 75 ? -8.942 3.166 -20.328 1.00 0.00 75 GLY A O 13
ATOM 23423 N N . PRO A 1 76 ? -8.909 3.655 -22.501 1.00 0.00 76 PRO A N 13
ATOM 23424 C CA . PRO A 1 76 ? -7.472 3.976 -22.559 1.00 0.00 76 PRO A CA 13
ATOM 23425 C C . PRO A 1 76 ? -7.218 5.379 -21.998 1.00 0.00 76 PRO A C 13
ATOM 23426 O O . PRO A 1 76 ? -6.096 5.843 -21.947 1.00 0.00 76 PRO A O 13
ATOM 23437 N N . ASN A 1 77 ? -8.251 6.057 -21.578 1.00 0.00 77 ASN A N 13
ATOM 23438 C CA . ASN A 1 77 ? -8.068 7.428 -21.024 1.00 0.00 77 ASN A CA 13
ATOM 23439 C C . ASN A 1 77 ? -7.304 7.346 -19.700 1.00 0.00 77 ASN A C 13
ATOM 23440 O O . ASN A 1 77 ? -6.333 8.046 -19.490 1.00 0.00 77 ASN A O 13
ATOM 23451 N N . ALA A 1 78 ? -7.734 6.498 -18.808 1.00 0.00 78 ALA A N 13
ATOM 23452 C CA . ALA A 1 78 ? -7.033 6.374 -17.500 1.00 0.00 78 ALA A CA 13
ATOM 23453 C C . ALA A 1 78 ? -5.589 5.925 -17.736 1.00 0.00 78 ALA A C 13
ATOM 23454 O O . ALA A 1 78 ? -4.653 6.546 -17.276 1.00 0.00 78 ALA A O 13
ATOM 23461 N N . PHE A 1 79 ? -5.404 4.849 -18.451 1.00 0.00 79 PHE A N 13
ATOM 23462 C CA . PHE A 1 79 ? -4.022 4.361 -18.716 1.00 0.00 79 PHE A CA 13
ATOM 23463 C C . PHE A 1 79 ? -3.206 5.472 -19.380 1.00 0.00 79 PHE A C 13
ATOM 23464 O O . PHE A 1 79 ? -1.991 5.458 -19.366 1.00 0.00 79 PHE A O 13
ATOM 23481 N N . GLU A 1 80 ? -3.865 6.435 -19.965 1.00 0.00 80 GLU A N 13
ATOM 23482 C CA . GLU A 1 80 ? -3.128 7.545 -20.632 1.00 0.00 80 GLU A CA 13
ATOM 23483 C C . GLU A 1 80 ? -2.562 8.493 -19.573 1.00 0.00 80 GLU A C 13
ATOM 23484 O O . GLU A 1 80 ? -1.416 8.896 -19.636 1.00 0.00 80 GLU A O 13
ATOM 23496 N N . VAL A 1 81 ? -3.355 8.855 -18.602 1.00 0.00 81 VAL A N 13
ATOM 23497 C CA . VAL A 1 81 ? -2.860 9.780 -17.544 1.00 0.00 81 VAL A CA 13
ATOM 23498 C C . VAL A 1 81 ? -1.791 9.075 -16.705 1.00 0.00 81 VAL A C 13
ATOM 23499 O O . VAL A 1 81 ? -0.780 9.654 -16.358 1.00 0.00 81 VAL A O 13
ATOM 23512 N N . LEU A 1 82 ? -2.002 7.830 -16.376 1.00 0.00 82 LEU A N 13
ATOM 23513 C CA . LEU A 1 82 ? -0.995 7.093 -15.561 1.00 0.00 82 LEU A CA 13
ATOM 23514 C C . LEU A 1 82 ? 0.385 7.231 -16.208 1.00 0.00 82 LEU A C 13
ATOM 23515 O O . LEU A 1 82 ? 1.326 7.690 -15.593 1.00 0.00 82 LEU A O 13
ATOM 23531 N N . ASN A 1 83 ? 0.512 6.835 -17.446 1.00 0.00 83 ASN A N 13
ATOM 23532 C CA . ASN A 1 83 ? 1.832 6.944 -18.130 1.00 0.00 83 ASN A CA 13
ATOM 23533 C C . ASN A 1 83 ? 2.209 8.419 -18.277 1.00 0.00 83 ASN A C 13
ATOM 23534 O O . ASN A 1 83 ? 3.364 8.764 -18.426 1.00 0.00 83 ASN A O 13
ATOM 23545 N N . GLU A 1 84 ? 1.240 9.294 -18.236 1.00 0.00 84 GLU A N 13
ATOM 23546 C CA . GLU A 1 84 ? 1.545 10.747 -18.373 1.00 0.00 84 GLU A CA 13
ATOM 23547 C C . GLU A 1 84 ? 2.179 11.257 -17.079 1.00 0.00 84 GLU A C 13
ATOM 23548 O O . GLU A 1 84 ? 2.917 12.223 -17.076 1.00 0.00 84 GLU A O 13
ATOM 23560 N N . LEU A 1 85 ? 1.899 10.616 -15.977 1.00 0.00 85 LEU A N 13
ATOM 23561 C CA . LEU A 1 85 ? 2.487 11.066 -14.683 1.00 0.00 85 LEU A CA 13
ATOM 23562 C C . LEU A 1 85 ? 3.844 10.391 -14.477 1.00 0.00 85 LEU A C 13
ATOM 23563 O O . LEU A 1 85 ? 4.735 10.943 -13.863 1.00 0.00 85 LEU A O 13
ATOM 23579 N N . GLY A 1 86 ? 4.009 9.200 -14.985 1.00 0.00 86 GLY A N 13
ATOM 23580 C CA . GLY A 1 86 ? 5.308 8.491 -14.816 1.00 0.00 86 GLY A CA 13
ATOM 23581 C C . GLY A 1 86 ? 5.157 7.394 -13.760 1.00 0.00 86 GLY A C 13
ATOM 23582 O O . GLY A 1 86 ? 6.012 7.208 -12.917 1.00 0.00 86 GLY A O 13
ATOM 23586 N N . ILE A 1 87 ? 4.073 6.667 -13.798 1.00 0.00 87 ILE A N 13
ATOM 23587 C CA . ILE A 1 87 ? 3.868 5.582 -12.796 1.00 0.00 87 ILE A CA 13
ATOM 23588 C C . ILE A 1 87 ? 3.668 4.251 -13.523 1.00 0.00 87 ILE A C 13
ATOM 23589 O O . ILE A 1 87 ? 3.263 4.213 -14.668 1.00 0.00 87 ILE A O 13
ATOM 23605 N N . LYS A 1 88 ? 3.948 3.157 -12.869 1.00 0.00 88 LYS A N 13
ATOM 23606 C CA . LYS A 1 88 ? 3.772 1.831 -13.526 1.00 0.00 88 LYS A CA 13
ATOM 23607 C C . LYS A 1 88 ? 2.303 1.413 -13.448 1.00 0.00 88 LYS A C 13
ATOM 23608 O O . LYS A 1 88 ? 1.652 1.584 -12.434 1.00 0.00 88 LYS A O 13
ATOM 23627 N N . ILE A 1 89 ? 1.772 0.868 -14.509 1.00 0.00 89 ILE A N 13
ATOM 23628 C CA . ILE A 1 89 ? 0.343 0.444 -14.491 1.00 0.00 89 ILE A CA 13
ATOM 23629 C C . ILE A 1 89 ? 0.263 -1.082 -14.430 1.00 0.00 89 ILE A C 13
ATOM 23630 O O . ILE A 1 89 ? 1.171 -1.778 -14.836 1.00 0.00 89 ILE A O 13
ATOM 23646 N N . TYR A 1 90 ? -0.820 -1.607 -13.926 1.00 0.00 90 TYR A N 13
ATOM 23647 C CA . TYR A 1 90 ? -0.960 -3.088 -13.839 1.00 0.00 90 TYR A CA 13
ATOM 23648 C C . TYR A 1 90 ? -2.344 -3.501 -14.341 1.00 0.00 90 TYR A C 13
ATOM 23649 O O . TYR A 1 90 ? -3.336 -2.862 -14.050 1.00 0.00 90 TYR A O 13
ATOM 23667 N N . ARG A 1 91 ? -2.420 -4.567 -15.090 1.00 0.00 91 ARG A N 13
ATOM 23668 C CA . ARG A 1 91 ? -3.742 -5.021 -15.607 1.00 0.00 91 ARG A CA 13
ATOM 23669 C C . ARG A 1 91 ? -4.283 -6.132 -14.705 1.00 0.00 91 ARG A C 13
ATOM 23670 O O . ARG A 1 91 ? -3.731 -7.212 -14.638 1.00 0.00 91 ARG A O 13
ATOM 23691 N N . ALA A 1 92 ? -5.357 -5.876 -14.009 1.00 0.00 92 ALA A N 13
ATOM 23692 C CA . ALA A 1 92 ? -5.927 -6.921 -13.111 1.00 0.00 92 ALA A CA 13
ATOM 23693 C C . ALA A 1 92 ? -6.741 -7.919 -13.938 1.00 0.00 92 ALA A C 13
ATOM 23694 O O . ALA A 1 92 ? -7.646 -7.549 -14.661 1.00 0.00 92 ALA A O 13
ATOM 23701 N N . THR A 1 93 ? -6.429 -9.182 -13.836 1.00 0.00 93 THR A N 13
ATOM 23702 C CA . THR A 1 93 ? -7.187 -10.203 -14.616 1.00 0.00 93 THR A CA 13
ATOM 23703 C C . THR A 1 93 ? -8.620 -10.285 -14.089 1.00 0.00 93 THR A C 13
ATOM 23704 O O . THR A 1 93 ? -9.566 -10.374 -14.847 1.00 0.00 93 THR A O 13
ATOM 23715 N N . GLY A 1 94 ? -8.789 -10.258 -12.795 1.00 0.00 94 GLY A N 13
ATOM 23716 C CA . GLY A 1 94 ? -10.162 -10.335 -12.221 1.00 0.00 94 GLY A CA 13
ATOM 23717 C C . GLY A 1 94 ? -10.276 -11.571 -11.327 1.00 0.00 94 GLY A C 13
ATOM 23718 O O . GLY A 1 94 ? -10.499 -12.670 -11.795 1.00 0.00 94 GLY A O 13
ATOM 23722 N N . THR A 1 95 ? -10.127 -11.401 -10.041 1.00 0.00 95 THR A N 13
ATOM 23723 C CA . THR A 1 95 ? -10.229 -12.566 -9.118 1.00 0.00 95 THR A CA 13
ATOM 23724 C C . THR A 1 95 ? -10.295 -12.068 -7.674 1.00 0.00 95 THR A C 13
ATOM 23725 O O . THR A 1 95 ? -11.317 -12.158 -7.022 1.00 0.00 95 THR A O 13
ATOM 23736 N N . SER A 1 96 ? -9.215 -11.539 -7.168 1.00 0.00 96 SER A N 13
ATOM 23737 C CA . SER A 1 96 ? -9.219 -11.032 -5.766 1.00 0.00 96 SER A CA 13
ATOM 23738 C C . SER A 1 96 ? -7.974 -10.178 -5.529 1.00 0.00 96 SER A C 13
ATOM 23739 O O . SER A 1 96 ? -6.857 -10.639 -5.657 1.00 0.00 96 SER A O 13
ATOM 23747 N N . VAL A 1 97 ? -8.156 -8.933 -5.185 1.00 0.00 97 VAL A N 13
ATOM 23748 C CA . VAL A 1 97 ? -6.982 -8.047 -4.942 1.00 0.00 97 VAL A CA 13
ATOM 23749 C C . VAL A 1 97 ? -6.071 -8.680 -3.888 1.00 0.00 97 VAL A C 13
ATOM 23750 O O . VAL A 1 97 ? -4.901 -8.367 -3.797 1.00 0.00 97 VAL A O 13
ATOM 23763 N N . GLU A 1 98 ? -6.597 -9.568 -3.088 1.00 0.00 98 GLU A N 13
ATOM 23764 C CA . GLU A 1 98 ? -5.760 -10.217 -2.039 1.00 0.00 98 GLU A CA 13
ATOM 23765 C C . GLU A 1 98 ? -4.617 -10.992 -2.701 1.00 0.00 98 GLU A C 13
ATOM 23766 O O . GLU A 1 98 ? -3.465 -10.836 -2.349 1.00 0.00 98 GLU A O 13
ATOM 23778 N N . GLU A 1 99 ? -4.926 -11.829 -3.654 1.00 0.00 99 GLU A N 13
ATOM 23779 C CA . GLU A 1 99 ? -3.857 -12.614 -4.333 1.00 0.00 99 GLU A CA 13
ATOM 23780 C C . GLU A 1 99 ? -3.116 -11.723 -5.332 1.00 0.00 99 GLU A C 13
ATOM 23781 O O . GLU A 1 99 ? -1.933 -11.880 -5.558 1.00 0.00 99 GLU A O 13
ATOM 23793 N N . ASN A 1 100 ? -3.801 -10.790 -5.934 1.00 0.00 100 ASN A N 13
ATOM 23794 C CA . ASN A 1 100 ? -3.132 -9.895 -6.920 1.00 0.00 100 ASN A CA 13
ATOM 23795 C C . ASN A 1 100 ? -2.000 -9.130 -6.232 1.00 0.00 100 ASN A C 13
ATOM 23796 O O . ASN A 1 100 ? -1.005 -8.793 -6.844 1.00 0.00 100 ASN A O 13
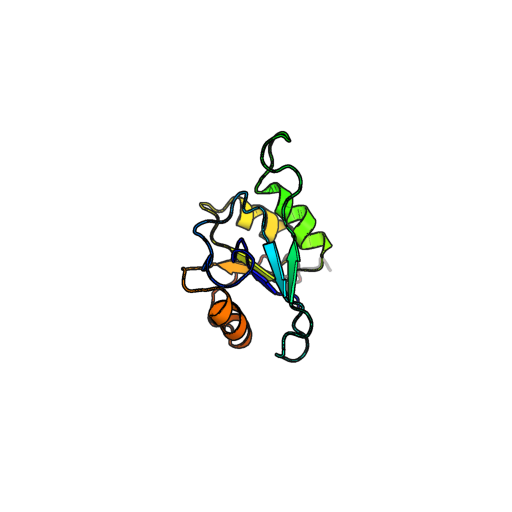ATOM 23807 N N . LEU A 1 101 ? -2.140 -8.852 -4.965 1.00 0.00 101 LEU A N 13
ATOM 23808 C CA . LEU A 1 101 ? -1.070 -8.108 -4.243 1.00 0.00 101 LEU A CA 13
ATOM 23809 C C . LEU A 1 101 ? 0.176 -8.989 -4.125 1.00 0.00 101 LEU A C 13
ATOM 23810 O O . LEU A 1 101 ? 1.248 -8.628 -4.568 1.00 0.00 101 LEU A O 13
ATOM 23826 N N . LYS A 1 102 ? 0.044 -10.143 -3.529 1.00 0.00 102 LYS A N 13
ATOM 23827 C CA . LYS A 1 102 ? 1.223 -11.045 -3.382 1.00 0.00 102 LYS A CA 13
ATOM 23828 C C . LYS A 1 102 ? 1.736 -11.445 -4.766 1.00 0.00 102 LYS A C 13
ATOM 23829 O O . LYS A 1 102 ? 2.868 -11.858 -4.924 1.00 0.00 102 LYS A O 13
ATOM 23848 N N . LEU A 1 103 ? 0.913 -11.331 -5.772 1.00 0.00 103 LEU A N 13
ATOM 23849 C CA . LEU A 1 103 ? 1.355 -11.708 -7.144 1.00 0.00 103 LEU A CA 13
ATOM 23850 C C . LEU A 1 103 ? 2.247 -10.607 -7.719 1.00 0.00 103 LEU A C 13
ATOM 23851 O O . LEU A 1 103 ? 3.250 -10.873 -8.352 1.00 0.00 103 LEU A O 13
ATOM 23867 N N . PHE A 1 104 ? 1.891 -9.370 -7.505 1.00 0.00 104 PHE A N 13
ATOM 23868 C CA . PHE A 1 104 ? 2.717 -8.252 -8.040 1.00 0.00 104 PHE A CA 13
ATOM 23869 C C . PHE A 1 104 ? 4.143 -8.372 -7.498 1.00 0.00 104 PHE A C 13
ATOM 23870 O O . PHE A 1 104 ? 5.103 -8.387 -8.243 1.00 0.00 104 PHE A O 13
ATOM 23887 N N . THR A 1 105 ? 4.289 -8.456 -6.203 1.00 0.00 105 THR A N 13
ATOM 23888 C CA . THR A 1 105 ? 5.653 -8.573 -5.612 1.00 0.00 105 THR A CA 13
ATOM 23889 C C . THR A 1 105 ? 6.256 -9.929 -5.985 1.00 0.00 105 THR A C 13
ATOM 23890 O O . THR A 1 105 ? 7.455 -10.122 -5.934 1.00 0.00 105 THR A O 13
ATOM 23901 N N . GLU A 1 106 ? 5.433 -10.868 -6.364 1.00 0.00 106 GLU A N 13
ATOM 23902 C CA . GLU A 1 106 ? 5.958 -12.211 -6.742 1.00 0.00 106 GLU A CA 13
ATOM 23903 C C . GLU A 1 106 ? 6.421 -12.181 -8.200 1.00 0.00 106 GLU A C 13
ATOM 23904 O O . GLU A 1 106 ? 6.728 -13.201 -8.784 1.00 0.00 106 GLU A O 13
ATOM 23916 N N . GLY A 1 107 ? 6.469 -11.020 -8.794 1.00 0.00 107 GLY A N 13
ATOM 23917 C CA . GLY A 1 107 ? 6.909 -10.928 -10.215 1.00 0.00 107 GLY A CA 13
ATOM 23918 C C . GLY A 1 107 ? 6.101 -11.914 -11.059 1.00 0.00 107 GLY A C 13
ATOM 23919 O O . GLY A 1 107 ? 6.639 -12.628 -11.881 1.00 0.00 107 GLY A O 13
ATOM 23923 N N . ASN A 1 108 ? 4.813 -11.960 -10.861 1.00 0.00 108 ASN A N 13
ATOM 23924 C CA . ASN A 1 108 ? 3.972 -12.901 -11.651 1.00 0.00 108 ASN A CA 13
ATOM 23925 C C . ASN A 1 108 ? 3.703 -12.307 -13.034 1.00 0.00 108 ASN A C 13
ATOM 23926 O O . ASN A 1 108 ? 4.153 -12.823 -14.036 1.00 0.00 108 ASN A O 13
ATOM 23937 N N . LEU A 1 109 ? 2.971 -11.226 -13.097 1.00 0.00 109 LEU A N 13
ATOM 23938 C CA . LEU A 1 109 ? 2.673 -10.602 -14.420 1.00 0.00 109 LEU A CA 13
ATOM 23939 C C . LEU A 1 109 ? 1.679 -9.451 -14.227 1.00 0.00 109 LEU A C 13
ATOM 23940 O O . LEU A 1 109 ? 1.533 -8.924 -13.143 1.00 0.00 109 LEU A O 13
ATOM 23956 N N . GLU A 1 110 ? 1.000 -9.055 -15.271 1.00 0.00 110 GLU A N 13
ATOM 23957 C CA . GLU A 1 110 ? 0.020 -7.938 -15.149 1.00 0.00 110 GLU A CA 13
ATOM 23958 C C . GLU A 1 110 ? 0.771 -6.614 -15.008 1.00 0.00 110 GLU A C 13
ATOM 23959 O O . GLU A 1 110 ? 0.299 -5.684 -14.384 1.00 0.00 110 GLU A O 13
ATOM 23971 N N . GLU A 1 111 ? 1.939 -6.520 -15.583 1.00 0.00 111 GLU A N 13
ATOM 23972 C CA . GLU A 1 111 ? 2.720 -5.255 -15.481 1.00 0.00 111 GLU A CA 13
ATOM 23973 C C . GLU A 1 111 ? 2.640 -4.496 -16.807 1.00 0.00 111 GLU A C 13
ATOM 23974 O O . GLU A 1 111 ? 2.570 -5.084 -17.869 1.00 0.00 111 GLU A O 13
ATOM 23986 N N . ILE A 1 112 ? 2.654 -3.192 -16.754 1.00 0.00 112 ILE A N 13
ATOM 23987 C CA . ILE A 1 112 ? 2.582 -2.391 -18.008 1.00 0.00 112 ILE A CA 13
ATOM 23988 C C . ILE A 1 112 ? 3.489 -1.166 -17.874 1.00 0.00 112 ILE A C 13
ATOM 23989 O O . ILE A 1 112 ? 3.372 -0.393 -16.941 1.00 0.00 112 ILE A O 13
ATOM 24005 N N . ARG A 1 113 ? 4.397 -0.986 -18.796 1.00 0.00 113 ARG A N 13
ATOM 24006 C CA . ARG A 1 113 ? 5.317 0.184 -18.717 1.00 0.00 113 ARG A CA 13
ATOM 24007 C C . ARG A 1 113 ? 4.999 1.172 -19.842 1.00 0.00 113 ARG A C 13
ATOM 24008 O O . ARG A 1 113 ? 4.703 2.324 -19.601 1.00 0.00 113 ARG A O 13
ATOM 24029 N N . SER A 1 114 ? 5.062 0.735 -21.072 1.00 0.00 114 SER A N 13
ATOM 24030 C CA . SER A 1 114 ? 4.768 1.661 -22.202 1.00 0.00 114 SER A CA 13
ATOM 24031 C C . SER A 1 114 ? 4.271 0.861 -23.413 1.00 0.00 114 SER A C 13
ATOM 24032 O O . SER A 1 114 ? 4.710 -0.248 -23.642 1.00 0.00 114 SER A O 13
ATOM 24040 N N . PRO A 1 115 ? 3.368 1.455 -24.153 1.00 0.00 115 PRO A N 13
ATOM 24041 C CA . PRO A 1 115 ? 2.788 0.830 -25.355 1.00 0.00 115 PRO A CA 13
ATOM 24042 C C . PRO A 1 115 ? 3.755 0.948 -26.538 1.00 0.00 115 PRO A C 13
ATOM 24043 O O . PRO A 1 115 ? 3.941 2.012 -27.094 1.00 0.00 115 PRO A O 13
ATOM 24054 N N . GLY A 1 116 ? 4.371 -0.135 -26.925 1.00 0.00 116 GLY A N 13
ATOM 24055 C CA . GLY A 1 116 ? 5.323 -0.080 -28.071 1.00 0.00 116 GLY A CA 13
ATOM 24056 C C . GLY A 1 116 ? 6.409 -1.141 -27.885 1.00 0.00 116 GLY A C 13
ATOM 24057 O O . GLY A 1 116 ? 6.125 -2.311 -27.723 1.00 0.00 116 GLY A O 13
ATOM 24061 N N . SER A 1 117 ? 7.651 -0.743 -27.906 1.00 0.00 117 SER A N 13
ATOM 24062 C CA . SER A 1 117 ? 8.752 -1.731 -27.730 1.00 0.00 117 SER A CA 13
ATOM 24063 C C . SER A 1 117 ? 10.094 -1.063 -28.037 1.00 0.00 117 SER A C 13
ATOM 24064 O O . SER A 1 117 ? 10.306 -0.539 -29.113 1.00 0.00 117 SER A O 13
ATOM 24072 N N . GLY A 1 118 ? 11.003 -1.078 -27.100 1.00 0.00 118 GLY A N 13
ATOM 24073 C CA . GLY A 1 118 ? 12.331 -0.445 -27.339 1.00 0.00 118 GLY A CA 13
ATOM 24074 C C . GLY A 1 118 ? 13.439 -1.452 -27.030 1.00 0.00 118 GLY A C 13
ATOM 24075 O O . GLY A 1 118 ? 13.248 -2.649 -27.130 1.00 0.00 118 GLY A O 13
ATOM 24079 N N . ARG A 1 119 ? 14.596 -0.980 -26.656 1.00 0.00 119 ARG A N 13
ATOM 24080 C CA . ARG A 1 119 ? 15.715 -1.912 -26.343 1.00 0.00 119 ARG A CA 13
ATOM 24081 C C . ARG A 1 119 ? 16.506 -1.377 -25.148 1.00 0.00 119 ARG A C 13
ATOM 24082 O O . ARG A 1 119 ? 16.321 -0.255 -24.722 1.00 0.00 119 ARG A O 13
ATOM 24103 N N . GLY A 1 120 ? 17.388 -2.171 -24.606 1.00 0.00 120 GLY A N 13
ATOM 24104 C CA . GLY A 1 120 ? 18.190 -1.706 -23.440 1.00 0.00 120 GLY A CA 13
ATOM 24105 C C . GLY A 1 120 ? 19.193 -2.790 -23.042 1.00 0.00 120 GLY A C 13
ATOM 24106 O O . GLY A 1 120 ? 20.117 -3.091 -23.771 1.00 0.00 120 GLY A O 13
ATOM 24110 N N . ARG A 1 121 ? 19.019 -3.379 -21.890 1.00 0.00 121 ARG A N 13
ATOM 24111 C CA . ARG A 1 121 ? 19.965 -4.442 -21.448 1.00 0.00 121 ARG A CA 13
ATOM 24112 C C . ARG A 1 121 ? 19.199 -5.519 -20.675 1.00 0.00 121 ARG A C 13
ATOM 24113 O O . ARG A 1 121 ? 18.929 -5.378 -19.500 1.00 0.00 121 ARG A O 13
ATOM 24134 N N . ARG A 1 122 ? 18.851 -6.595 -21.326 1.00 0.00 122 ARG A N 13
ATOM 24135 C CA . ARG A 1 122 ? 18.105 -7.680 -20.626 1.00 0.00 122 ARG A CA 13
ATOM 24136 C C . ARG A 1 122 ? 19.098 -8.694 -20.055 1.00 0.00 122 ARG A C 13
ATOM 24137 O O . ARG A 1 122 ? 18.995 -9.881 -20.297 1.00 0.00 122 ARG A O 13
ATOM 24158 N N . ARG A 1 123 ? 20.058 -8.238 -19.300 1.00 0.00 123 ARG A N 13
ATOM 24159 C CA . ARG A 1 123 ? 21.056 -9.179 -18.715 1.00 0.00 123 ARG A CA 13
ATOM 24160 C C . ARG A 1 123 ? 21.708 -9.988 -19.837 1.00 0.00 123 ARG A C 13
ATOM 24161 O O . ARG A 1 123 ? 21.680 -11.202 -19.839 1.00 0.00 123 ARG A O 13
ATOM 24182 N N . ARG A 1 124 ? 22.299 -9.323 -20.793 1.00 0.00 124 ARG A N 13
ATOM 24183 C CA . ARG A 1 124 ? 22.955 -10.053 -21.914 1.00 0.00 124 ARG A CA 13
ATOM 24184 C C . ARG A 1 124 ? 24.356 -10.491 -21.485 1.00 0.00 124 ARG A C 13
ATOM 24185 O O . ARG A 1 124 ? 24.551 -10.700 -20.298 1.00 0.00 124 ARG A O 13
ATOM 24207 N N . MET A 1 1 ? 8.656 2.018 -4.210 1.00 0.00 1 MET A N 14
ATOM 24208 C CA . MET A 1 1 ? 7.895 0.910 -4.853 1.00 0.00 1 MET A CA 14
ATOM 24209 C C . MET A 1 1 ? 6.632 0.619 -4.041 1.00 0.00 1 MET A C 14
ATOM 24210 O O . MET A 1 1 ? 6.637 -0.192 -3.137 1.00 0.00 1 MET A O 14
ATOM 24226 N N . LYS A 1 2 ? 5.548 1.274 -4.356 1.00 0.00 2 LYS A N 14
ATOM 24227 C CA . LYS A 1 2 ? 4.284 1.033 -3.604 1.00 0.00 2 LYS A CA 14
ATOM 24228 C C . LYS A 1 2 ? 3.265 0.365 -4.530 1.00 0.00 2 LYS A C 14
ATOM 24229 O O . LYS A 1 2 ? 3.208 0.647 -5.712 1.00 0.00 2 LYS A O 14
ATOM 24248 N N . ILE A 1 3 ? 2.466 -0.528 -4.008 1.00 0.00 3 ILE A N 14
ATOM 24249 C CA . ILE A 1 3 ? 1.464 -1.218 -4.870 1.00 0.00 3 ILE A CA 14
ATOM 24250 C C . ILE A 1 3 ? 0.050 -0.989 -4.330 1.00 0.00 3 ILE A C 14
ATOM 24251 O O . ILE A 1 3 ? -0.346 -1.559 -3.332 1.00 0.00 3 ILE A O 14
ATOM 24267 N N . ALA A 1 4 ? -0.720 -0.170 -4.994 1.00 0.00 4 ALA A N 14
ATOM 24268 C CA . ALA A 1 4 ? -2.115 0.084 -4.538 1.00 0.00 4 ALA A CA 14
ATOM 24269 C C . ALA A 1 4 ? -3.079 -0.641 -5.480 1.00 0.00 4 ALA A C 14
ATOM 24270 O O . ALA A 1 4 ? -3.210 -0.290 -6.636 1.00 0.00 4 ALA A O 14
ATOM 24277 N N . ILE A 1 5 ? -3.744 -1.656 -5.003 1.00 0.00 5 ILE A N 14
ATOM 24278 C CA . ILE A 1 5 ? -4.685 -2.405 -5.882 1.00 0.00 5 ILE A CA 14
ATOM 24279 C C . ILE A 1 5 ? -6.121 -1.958 -5.606 1.00 0.00 5 ILE A C 14
ATOM 24280 O O . ILE A 1 5 ? -6.552 -1.885 -4.472 1.00 0.00 5 ILE A O 14
ATOM 24296 N N . ALA A 1 6 ? -6.868 -1.664 -6.636 1.00 0.00 6 ALA A N 14
ATOM 24297 C CA . ALA A 1 6 ? -8.279 -1.232 -6.431 1.00 0.00 6 ALA A CA 14
ATOM 24298 C C . ALA A 1 6 ? -9.066 -2.378 -5.797 1.00 0.00 6 ALA A C 14
ATOM 24299 O O . ALA A 1 6 ? -8.901 -3.528 -6.152 1.00 0.00 6 ALA A O 14
ATOM 24306 N N . SER A 1 7 ? -9.920 -2.079 -4.856 1.00 0.00 7 SER A N 14
ATOM 24307 C CA . SER A 1 7 ? -10.708 -3.159 -4.202 1.00 0.00 7 SER A CA 14
ATOM 24308 C C . SER A 1 7 ? -12.199 -2.823 -4.266 1.00 0.00 7 SER A C 14
ATOM 24309 O O . SER A 1 7 ? -12.587 -1.747 -4.676 1.00 0.00 7 SER A O 14
ATOM 24317 N N . SER A 1 8 ? -13.036 -3.738 -3.860 1.00 0.00 8 SER A N 14
ATOM 24318 C CA . SER A 1 8 ? -14.502 -3.477 -3.893 1.00 0.00 8 SER A CA 14
ATOM 24319 C C . SER A 1 8 ? -15.077 -3.644 -2.483 1.00 0.00 8 SER A C 14
ATOM 24320 O O . SER A 1 8 ? -16.015 -2.974 -2.101 1.00 0.00 8 SER A O 14
ATOM 24328 N N . GLY A 1 9 ? -14.518 -4.533 -1.707 1.00 0.00 9 GLY A N 14
ATOM 24329 C CA . GLY A 1 9 ? -15.028 -4.742 -0.323 1.00 0.00 9 GLY A CA 14
ATOM 24330 C C . GLY A 1 9 ? -13.961 -4.312 0.685 1.00 0.00 9 GLY A C 14
ATOM 24331 O O . GLY A 1 9 ? -13.992 -3.214 1.204 1.00 0.00 9 GLY A O 14
ATOM 24335 N N . THR A 1 10 ? -13.017 -5.168 0.966 1.00 0.00 10 THR A N 14
ATOM 24336 C CA . THR A 1 10 ? -11.949 -4.806 1.940 1.00 0.00 10 THR A CA 14
ATOM 24337 C C . THR A 1 10 ? -10.839 -5.860 1.900 1.00 0.00 10 THR A C 14
ATOM 24338 O O . THR A 1 10 ? -9.706 -5.568 1.573 1.00 0.00 10 THR A O 14
ATOM 24349 N N . ASP A 1 11 ? -11.155 -7.082 2.231 1.00 0.00 11 ASP A N 14
ATOM 24350 C CA . ASP A 1 11 ? -10.117 -8.151 2.214 1.00 0.00 11 ASP A CA 14
ATOM 24351 C C . ASP A 1 11 ? -10.751 -9.474 1.781 1.00 0.00 11 ASP A C 14
ATOM 24352 O O . ASP A 1 11 ? -10.310 -10.108 0.843 1.00 0.00 11 ASP A O 14
ATOM 24361 N N . LEU A 1 12 ? -11.781 -9.898 2.459 1.00 0.00 12 LEU A N 14
ATOM 24362 C CA . LEU A 1 12 ? -12.441 -11.182 2.088 1.00 0.00 12 LEU A CA 14
ATOM 24363 C C . LEU A 1 12 ? -13.292 -10.979 0.834 1.00 0.00 12 LEU A C 14
ATOM 24364 O O . LEU A 1 12 ? -13.355 -11.830 -0.029 1.00 0.00 12 LEU A O 14
ATOM 24380 N N . GLY A 1 13 ? -13.951 -9.858 0.729 1.00 0.00 13 GLY A N 14
ATOM 24381 C CA . GLY A 1 13 ? -14.801 -9.606 -0.469 1.00 0.00 13 GLY A CA 14
ATOM 24382 C C . GLY A 1 13 ? -14.055 -8.697 -1.449 1.00 0.00 13 GLY A C 14
ATOM 24383 O O . GLY A 1 13 ? -14.644 -8.110 -2.334 1.00 0.00 13 GLY A O 14
ATOM 24387 N N . SER A 1 14 ? -12.764 -8.575 -1.298 1.00 0.00 14 SER A N 14
ATOM 24388 C CA . SER A 1 14 ? -11.985 -7.702 -2.221 1.00 0.00 14 SER A CA 14
ATOM 24389 C C . SER A 1 14 ? -11.779 -8.417 -3.559 1.00 0.00 14 SER A C 14
ATOM 24390 O O . SER A 1 14 ? -10.720 -8.948 -3.832 1.00 0.00 14 SER A O 14
ATOM 24398 N N . GLU A 1 15 ? -12.780 -8.433 -4.396 1.00 0.00 15 GLU A N 14
ATOM 24399 C CA . GLU A 1 15 ? -12.635 -9.111 -5.716 1.00 0.00 15 GLU A CA 14
ATOM 24400 C C . GLU A 1 15 ? -11.829 -8.216 -6.662 1.00 0.00 15 GLU A C 14
ATOM 24401 O O . GLU A 1 15 ? -11.581 -8.566 -7.799 1.00 0.00 15 GLU A O 14
ATOM 24413 N N . VAL A 1 16 ? -11.420 -7.063 -6.203 1.00 0.00 16 VAL A N 14
ATOM 24414 C CA . VAL A 1 16 ? -10.632 -6.149 -7.076 1.00 0.00 16 VAL A CA 14
ATOM 24415 C C . VAL A 1 16 ? -11.554 -5.511 -8.118 1.00 0.00 16 VAL A C 14
ATOM 24416 O O . VAL A 1 16 ? -11.534 -5.865 -9.280 1.00 0.00 16 VAL A O 14
ATOM 24429 N N . SER A 1 17 ? -12.363 -4.569 -7.712 1.00 0.00 17 SER A N 14
ATOM 24430 C CA . SER A 1 17 ? -13.283 -3.911 -8.683 1.00 0.00 17 SER A CA 14
ATOM 24431 C C . SER A 1 17 ? -12.503 -3.540 -9.947 1.00 0.00 17 SER A C 14
ATOM 24432 O O . SER A 1 17 ? -11.313 -3.300 -9.906 1.00 0.00 17 SER A O 14
ATOM 24440 N N . ARG A 1 18 ? -13.164 -3.493 -11.071 1.00 0.00 18 ARG A N 14
ATOM 24441 C CA . ARG A 1 18 ? -12.458 -3.141 -12.335 1.00 0.00 18 ARG A CA 14
ATOM 24442 C C . ARG A 1 18 ? -12.811 -1.707 -12.739 1.00 0.00 18 ARG A C 14
ATOM 24443 O O . ARG A 1 18 ? -12.865 -1.378 -13.908 1.00 0.00 18 ARG A O 14
ATOM 24464 N N . PHE A 1 19 ? -13.053 -0.852 -11.784 1.00 0.00 19 PHE A N 14
ATOM 24465 C CA . PHE A 1 19 ? -13.403 0.557 -12.119 1.00 0.00 19 PHE A CA 14
ATOM 24466 C C . PHE A 1 19 ? -12.360 1.499 -11.518 1.00 0.00 19 PHE A C 14
ATOM 24467 O O . PHE A 1 19 ? -12.218 1.600 -10.315 1.00 0.00 19 PHE A O 14
ATOM 24484 N N . PHE A 1 20 ? -11.629 2.195 -12.347 1.00 0.00 20 PHE A N 14
ATOM 24485 C CA . PHE A 1 20 ? -10.598 3.132 -11.823 1.00 0.00 20 PHE A CA 14
ATOM 24486 C C . PHE A 1 20 ? -11.217 4.521 -11.648 1.00 0.00 20 PHE A C 14
ATOM 24487 O O . PHE A 1 20 ? -11.020 5.406 -12.457 1.00 0.00 20 PHE A O 14
ATOM 24504 N N . GLY A 1 21 ? -11.968 4.715 -10.598 1.00 0.00 21 GLY A N 14
ATOM 24505 C CA . GLY A 1 21 ? -12.603 6.043 -10.370 1.00 0.00 21 GLY A CA 14
ATOM 24506 C C . GLY A 1 21 ? -13.875 5.860 -9.538 1.00 0.00 21 GLY A C 14
ATOM 24507 O O . GLY A 1 21 ? -14.355 6.781 -8.908 1.00 0.00 21 GLY A O 14
ATOM 24511 N N . ARG A 1 22 ? -14.420 4.675 -9.530 1.00 0.00 22 ARG A N 14
ATOM 24512 C CA . ARG A 1 22 ? -15.658 4.430 -8.738 1.00 0.00 22 ARG A CA 14
ATOM 24513 C C . ARG A 1 22 ? -15.330 3.512 -7.559 1.00 0.00 22 ARG A C 14
ATOM 24514 O O . ARG A 1 22 ? -15.813 3.701 -6.461 1.00 0.00 22 ARG A O 14
ATOM 24535 N N . ALA A 1 23 ? -14.508 2.520 -7.783 1.00 0.00 23 ALA A N 14
ATOM 24536 C CA . ALA A 1 23 ? -14.142 1.584 -6.681 1.00 0.00 23 ALA A CA 14
ATOM 24537 C C . ALA A 1 23 ? -13.901 2.376 -5.391 1.00 0.00 23 ALA A C 14
ATOM 24538 O O . ALA A 1 23 ? -12.858 2.979 -5.226 1.00 0.00 23 ALA A O 14
ATOM 24545 N N . PRO A 1 24 ? -14.875 2.354 -4.513 1.00 0.00 24 PRO A N 14
ATOM 24546 C CA . PRO A 1 24 ? -14.798 3.066 -3.223 1.00 0.00 24 PRO A CA 14
ATOM 24547 C C . PRO A 1 24 ? -13.976 2.265 -2.204 1.00 0.00 24 PRO A C 14
ATOM 24548 O O . PRO A 1 24 ? -14.325 2.184 -1.043 1.00 0.00 24 PRO A O 14
ATOM 24559 N N . TYR A 1 25 ? -12.889 1.674 -2.622 1.00 0.00 25 TYR A N 14
ATOM 24560 C CA . TYR A 1 25 ? -12.058 0.886 -1.669 1.00 0.00 25 TYR A CA 14
ATOM 24561 C C . TYR A 1 25 ? -10.650 0.718 -2.240 1.00 0.00 25 TYR A C 14
ATOM 24562 O O . TYR A 1 25 ? -10.258 -0.358 -2.647 1.00 0.00 25 TYR A O 14
ATOM 24580 N N . PHE A 1 26 ? -9.886 1.774 -2.274 1.00 0.00 26 PHE A N 14
ATOM 24581 C CA . PHE A 1 26 ? -8.503 1.677 -2.820 1.00 0.00 26 PHE A CA 14
ATOM 24582 C C . PHE A 1 26 ? -7.576 1.076 -1.762 1.00 0.00 26 PHE A C 14
ATOM 24583 O O . PHE A 1 26 ? -7.371 1.644 -0.707 1.00 0.00 26 PHE A O 14
ATOM 24600 N N . MET A 1 27 ? -7.011 -0.070 -2.035 1.00 0.00 27 MET A N 14
ATOM 24601 C CA . MET A 1 27 ? -6.097 -0.705 -1.044 1.00 0.00 27 MET A CA 14
ATOM 24602 C C . MET A 1 27 ? -4.651 -0.339 -1.383 1.00 0.00 27 MET A C 14
ATOM 24603 O O . MET A 1 27 ? -4.069 -0.866 -2.311 1.00 0.00 27 MET A O 14
ATOM 24617 N N . ILE A 1 28 ? -4.067 0.561 -0.641 1.00 0.00 28 ILE A N 14
ATOM 24618 C CA . ILE A 1 28 ? -2.660 0.962 -0.925 1.00 0.00 28 ILE A CA 14
ATOM 24619 C C . ILE A 1 28 ? -1.716 0.258 0.051 1.00 0.00 28 ILE A C 14
ATOM 24620 O O . ILE A 1 28 ? -1.879 0.335 1.253 1.00 0.00 28 ILE A O 14
ATOM 24636 N N . VAL A 1 29 ? -0.727 -0.427 -0.457 1.00 0.00 29 VAL A N 14
ATOM 24637 C CA . VAL A 1 29 ? 0.229 -1.132 0.441 1.00 0.00 29 VAL A CA 14
ATOM 24638 C C . VAL A 1 29 ? 1.653 -0.663 0.134 1.00 0.00 29 VAL A C 14
ATOM 24639 O O . VAL A 1 29 ? 2.154 -0.840 -0.959 1.00 0.00 29 VAL A O 14
ATOM 24652 N N . GLU A 1 30 ? 2.307 -0.059 1.088 1.00 0.00 30 GLU A N 14
ATOM 24653 C CA . GLU A 1 30 ? 3.695 0.426 0.850 1.00 0.00 30 GLU A CA 14
ATOM 24654 C C . GLU A 1 30 ? 4.685 -0.721 1.069 1.00 0.00 30 GLU A C 14
ATOM 24655 O O . GLU A 1 30 ? 4.820 -1.236 2.162 1.00 0.00 30 GLU A O 14
ATOM 24667 N N . MET A 1 31 ? 5.379 -1.124 0.040 1.00 0.00 31 MET A N 14
ATOM 24668 C CA . MET A 1 31 ? 6.360 -2.234 0.189 1.00 0.00 31 MET A CA 14
ATOM 24669 C C . MET A 1 31 ? 7.761 -1.654 0.392 1.00 0.00 31 MET A C 14
ATOM 24670 O O . MET A 1 31 ? 8.145 -0.697 -0.250 1.00 0.00 31 MET A O 14
ATOM 24684 N N . LYS A 1 32 ? 8.528 -2.227 1.278 1.00 0.00 32 LYS A N 14
ATOM 24685 C CA . LYS A 1 32 ? 9.904 -1.710 1.521 1.00 0.00 32 LYS A CA 14
ATOM 24686 C C . LYS A 1 32 ? 10.905 -2.535 0.711 1.00 0.00 32 LYS A C 14
ATOM 24687 O O . LYS A 1 32 ? 11.581 -2.028 -0.162 1.00 0.00 32 LYS A O 14
ATOM 24706 N N . LYS A 1 33 ? 11.001 -3.805 0.990 1.00 0.00 33 LYS A N 14
ATOM 24707 C CA . LYS A 1 33 ? 11.952 -4.668 0.235 1.00 0.00 33 LYS A CA 14
ATOM 24708 C C . LYS A 1 33 ? 11.291 -6.019 -0.044 1.00 0.00 33 LYS A C 14
ATOM 24709 O O . LYS A 1 33 ? 11.401 -6.946 0.734 1.00 0.00 33 LYS A O 14
ATOM 24728 N N . GLY A 1 34 ? 10.602 -6.138 -1.146 1.00 0.00 34 GLY A N 14
ATOM 24729 C CA . GLY A 1 34 ? 9.932 -7.430 -1.465 1.00 0.00 34 GLY A CA 14
ATOM 24730 C C . GLY A 1 34 ? 9.211 -7.946 -0.220 1.00 0.00 34 GLY A C 14
ATOM 24731 O O . GLY A 1 34 ? 9.069 -9.136 -0.019 1.00 0.00 34 GLY A O 14
ATOM 24735 N N . ASN A 1 35 ? 8.755 -7.057 0.621 1.00 0.00 35 ASN A N 14
ATOM 24736 C CA . ASN A 1 35 ? 8.045 -7.494 1.856 1.00 0.00 35 ASN A CA 14
ATOM 24737 C C . ASN A 1 35 ? 7.023 -6.430 2.263 1.00 0.00 35 ASN A C 14
ATOM 24738 O O . ASN A 1 35 ? 7.374 -5.324 2.625 1.00 0.00 35 ASN A O 14
ATOM 24749 N N . ILE A 1 36 ? 5.760 -6.754 2.210 1.00 0.00 36 ILE A N 14
ATOM 24750 C CA . ILE A 1 36 ? 4.718 -5.761 2.596 1.00 0.00 36 ILE A CA 14
ATOM 24751 C C . ILE A 1 36 ? 5.016 -5.231 4.000 1.00 0.00 36 ILE A C 14
ATOM 24752 O O . ILE A 1 36 ? 5.280 -5.985 4.915 1.00 0.00 36 ILE A O 14
ATOM 24768 N N . GLU A 1 37 ? 4.974 -3.939 4.178 1.00 0.00 37 GLU A N 14
ATOM 24769 C CA . GLU A 1 37 ? 5.253 -3.364 5.524 1.00 0.00 37 GLU A CA 14
ATOM 24770 C C . GLU A 1 37 ? 4.184 -2.324 5.863 1.00 0.00 37 GLU A C 14
ATOM 24771 O O . GLU A 1 37 ? 4.322 -1.559 6.797 1.00 0.00 37 GLU A O 14
ATOM 24783 N N . SER A 1 38 ? 3.117 -2.288 5.113 1.00 0.00 38 SER A N 14
ATOM 24784 C CA . SER A 1 38 ? 2.041 -1.296 5.394 1.00 0.00 38 SER A CA 14
ATOM 24785 C C . SER A 1 38 ? 0.851 -1.557 4.468 1.00 0.00 38 SER A C 14
ATOM 24786 O O . SER A 1 38 ? 0.955 -1.451 3.262 1.00 0.00 38 SER A O 14
ATOM 24794 N N . SER A 1 39 ? -0.280 -1.898 5.023 1.00 0.00 39 SER A N 14
ATOM 24795 C CA . SER A 1 39 ? -1.475 -2.164 4.175 1.00 0.00 39 SER A CA 14
ATOM 24796 C C . SER A 1 39 ? -2.668 -1.370 4.709 1.00 0.00 39 SER A C 14
ATOM 24797 O O . SER A 1 39 ? -3.264 -1.721 5.708 1.00 0.00 39 SER A O 14
ATOM 24805 N N . GLU A 1 40 ? -3.020 -0.303 4.048 1.00 0.00 40 GLU A N 14
ATOM 24806 C CA . GLU A 1 40 ? -4.175 0.516 4.513 1.00 0.00 40 GLU A CA 14
ATOM 24807 C C . GLU A 1 40 ? -5.209 0.619 3.390 1.00 0.00 40 GLU A C 14
ATOM 24808 O O . GLU A 1 40 ? -4.870 0.774 2.233 1.00 0.00 40 GLU A O 14
ATOM 24820 N N . VAL A 1 41 ? -6.469 0.532 3.720 1.00 0.00 41 VAL A N 14
ATOM 24821 C CA . VAL A 1 41 ? -7.524 0.624 2.672 1.00 0.00 41 VAL A CA 14
ATOM 24822 C C . VAL A 1 41 ? -8.349 1.894 2.887 1.00 0.00 41 VAL A C 14
ATOM 24823 O O . VAL A 1 41 ? -8.974 2.073 3.914 1.00 0.00 41 VAL A O 14
ATOM 24836 N N . ILE A 1 42 ? -8.357 2.778 1.927 1.00 0.00 42 ILE A N 14
ATOM 24837 C CA . ILE A 1 42 ? -9.141 4.037 2.077 1.00 0.00 42 ILE A CA 14
ATOM 24838 C C . ILE A 1 42 ? -10.217 4.097 0.991 1.00 0.00 42 ILE A C 14
ATOM 24839 O O . ILE A 1 42 ? -10.003 3.686 -0.132 1.00 0.00 42 ILE A O 14
ATOM 24855 N N . GLU A 1 43 ? -11.374 4.608 1.314 1.00 0.00 43 GLU A N 14
ATOM 24856 C CA . GLU A 1 43 ? -12.459 4.694 0.297 1.00 0.00 43 GLU A CA 14
ATOM 24857 C C . GLU A 1 43 ? -12.302 5.987 -0.505 1.00 0.00 43 GLU A C 14
ATOM 24858 O O . GLU A 1 43 ? -12.357 7.074 0.036 1.00 0.00 43 GLU A O 14
ATOM 24870 N N . ASN A 1 44 ? -12.105 5.880 -1.790 1.00 0.00 44 ASN A N 14
ATOM 24871 C CA . ASN A 1 44 ? -11.943 7.106 -2.622 1.00 0.00 44 ASN A CA 14
ATOM 24872 C C . ASN A 1 44 ? -13.004 8.137 -2.220 1.00 0.00 44 ASN A C 14
ATOM 24873 O O . ASN A 1 44 ? -14.131 7.782 -1.936 1.00 0.00 44 ASN A O 14
ATOM 24884 N N . PRO A 1 45 ? -12.610 9.386 -2.207 1.00 0.00 45 PRO A N 14
ATOM 24885 C CA . PRO A 1 45 ? -13.507 10.497 -1.843 1.00 0.00 45 PRO A CA 14
ATOM 24886 C C . PRO A 1 45 ? -14.414 10.860 -3.023 1.00 0.00 45 PRO A C 14
ATOM 24887 O O . PRO A 1 45 ? -15.492 11.392 -2.849 1.00 0.00 45 PRO A O 14
ATOM 24898 N N . SER A 1 46 ? -13.984 10.580 -4.223 1.00 0.00 46 SER A N 14
ATOM 24899 C CA . SER A 1 46 ? -14.820 10.913 -5.410 1.00 0.00 46 SER A CA 14
ATOM 24900 C C . SER A 1 46 ? -15.148 9.634 -6.184 1.00 0.00 46 SER A C 14
ATOM 24901 O O . SER A 1 46 ? -15.106 9.603 -7.398 1.00 0.00 46 SER A O 14
ATOM 24909 N N . ALA A 1 47 ? -15.477 8.577 -5.492 1.00 0.00 47 ALA A N 14
ATOM 24910 C CA . ALA A 1 47 ? -15.809 7.303 -6.192 1.00 0.00 47 ALA A CA 14
ATOM 24911 C C . ALA A 1 47 ? -16.979 7.540 -7.149 1.00 0.00 47 ALA A C 14
ATOM 24912 O O . ALA A 1 47 ? -16.814 7.569 -8.352 1.00 0.00 47 ALA A O 14
ATOM 24919 N N . SER A 1 48 ? -18.161 7.710 -6.622 1.00 0.00 48 SER A N 14
ATOM 24920 C CA . SER A 1 48 ? -19.341 7.947 -7.500 1.00 0.00 48 SER A CA 14
ATOM 24921 C C . SER A 1 48 ? -19.755 9.417 -7.407 1.00 0.00 48 SER A C 14
ATOM 24922 O O . SER A 1 48 ? -20.811 9.745 -6.903 1.00 0.00 48 SER A O 14
ATOM 24930 N N . ALA A 1 49 ? -18.928 10.305 -7.889 1.00 0.00 49 ALA A N 14
ATOM 24931 C CA . ALA A 1 49 ? -19.273 11.754 -7.828 1.00 0.00 49 ALA A CA 14
ATOM 24932 C C . ALA A 1 49 ? -19.429 12.302 -9.247 1.00 0.00 49 ALA A C 14
ATOM 24933 O O . ALA A 1 49 ? -18.717 11.918 -10.154 1.00 0.00 49 ALA A O 14
ATOM 24940 N N . SER A 1 50 ? -20.356 13.200 -9.450 1.00 0.00 50 SER A N 14
ATOM 24941 C CA . SER A 1 50 ? -20.555 13.771 -10.811 1.00 0.00 50 SER A CA 14
ATOM 24942 C C . SER A 1 50 ? -19.300 14.541 -11.228 1.00 0.00 50 SER A C 14
ATOM 24943 O O . SER A 1 50 ? -18.329 14.604 -10.500 1.00 0.00 50 SER A O 14
ATOM 24951 N N . GLY A 1 51 ? -19.311 15.126 -12.395 1.00 0.00 51 GLY A N 14
ATOM 24952 C CA . GLY A 1 51 ? -18.117 15.889 -12.856 1.00 0.00 51 GLY A CA 14
ATOM 24953 C C . GLY A 1 51 ? -17.386 15.091 -13.937 1.00 0.00 51 GLY A C 14
ATOM 24954 O O . GLY A 1 51 ? -16.773 15.649 -14.826 1.00 0.00 51 GLY A O 14
ATOM 24958 N N . GLY A 1 52 ? -17.445 13.789 -13.868 1.00 0.00 52 GLY A N 14
ATOM 24959 C CA . GLY A 1 52 ? -16.755 12.956 -14.892 1.00 0.00 52 GLY A CA 14
ATOM 24960 C C . GLY A 1 52 ? -16.929 11.475 -14.552 1.00 0.00 52 GLY A C 14
ATOM 24961 O O . GLY A 1 52 ? -17.714 11.113 -13.698 1.00 0.00 52 GLY A O 14
ATOM 24965 N N . ALA A 1 53 ? -16.203 10.615 -15.213 1.00 0.00 53 ALA A N 14
ATOM 24966 C CA . ALA A 1 53 ? -16.330 9.159 -14.925 1.00 0.00 53 ALA A CA 14
ATOM 24967 C C . ALA A 1 53 ? -15.616 8.834 -13.612 1.00 0.00 53 ALA A C 14
ATOM 24968 O O . ALA A 1 53 ? -15.806 7.783 -13.034 1.00 0.00 53 ALA A O 14
ATOM 24975 N N . GLY A 1 54 ? -14.794 9.730 -13.136 1.00 0.00 54 GLY A N 14
ATOM 24976 C CA . GLY A 1 54 ? -14.068 9.472 -11.859 1.00 0.00 54 GLY A CA 14
ATOM 24977 C C . GLY A 1 54 ? -12.579 9.269 -12.146 1.00 0.00 54 GLY A C 14
ATOM 24978 O O . GLY A 1 54 ? -11.851 8.719 -11.344 1.00 0.00 54 GLY A O 14
ATOM 24982 N N . ILE A 1 55 ? -12.121 9.709 -13.286 1.00 0.00 55 ILE A N 14
ATOM 24983 C CA . ILE A 1 55 ? -10.680 9.540 -13.626 1.00 0.00 55 ILE A CA 14
ATOM 24984 C C . ILE A 1 55 ? -9.848 10.568 -12.857 1.00 0.00 55 ILE A C 14
ATOM 24985 O O . ILE A 1 55 ? -8.641 10.457 -12.759 1.00 0.00 55 ILE A O 14
ATOM 25001 N N . ARG A 1 56 ? -10.482 11.568 -12.309 1.00 0.00 56 ARG A N 14
ATOM 25002 C CA . ARG A 1 56 ? -9.726 12.603 -11.547 1.00 0.00 56 ARG A CA 14
ATOM 25003 C C . ARG A 1 56 ? -8.963 11.941 -10.397 1.00 0.00 56 ARG A C 14
ATOM 25004 O O . ARG A 1 56 ? -8.046 12.511 -9.838 1.00 0.00 56 ARG A O 14
ATOM 25025 N N . THR A 1 57 ? -9.335 10.744 -10.035 1.00 0.00 57 THR A N 14
ATOM 25026 C CA . THR A 1 57 ? -8.634 10.047 -8.918 1.00 0.00 57 THR A CA 14
ATOM 25027 C C . THR A 1 57 ? -7.172 9.802 -9.296 1.00 0.00 57 THR A C 14
ATOM 25028 O O . THR A 1 57 ? -6.284 9.894 -8.472 1.00 0.00 57 THR A O 14
ATOM 25039 N N . ALA A 1 58 ? -6.914 9.481 -10.534 1.00 0.00 58 ALA A N 14
ATOM 25040 C CA . ALA A 1 58 ? -5.510 9.221 -10.962 1.00 0.00 58 ALA A CA 14
ATOM 25041 C C . ALA A 1 58 ? -4.587 10.309 -10.404 1.00 0.00 58 ALA A C 14
ATOM 25042 O O . ALA A 1 58 ? -3.447 10.056 -10.070 1.00 0.00 58 ALA A O 14
ATOM 25049 N N . GLN A 1 59 ? -5.068 11.518 -10.307 1.00 0.00 59 GLN A N 14
ATOM 25050 C CA . GLN A 1 59 ? -4.213 12.620 -9.778 1.00 0.00 59 GLN A CA 14
ATOM 25051 C C . GLN A 1 59 ? -3.791 12.306 -8.340 1.00 0.00 59 GLN A C 14
ATOM 25052 O O . GLN A 1 59 ? -2.624 12.130 -8.051 1.00 0.00 59 GLN A O 14
ATOM 25066 N N . ILE A 1 60 ? -4.729 12.245 -7.435 1.00 0.00 60 ILE A N 14
ATOM 25067 C CA . ILE A 1 60 ? -4.380 11.952 -6.015 1.00 0.00 60 ILE A CA 14
ATOM 25068 C C . ILE A 1 60 ? -3.668 10.600 -5.921 1.00 0.00 60 ILE A C 14
ATOM 25069 O O . ILE A 1 60 ? -3.010 10.304 -4.943 1.00 0.00 60 ILE A O 14
ATOM 25085 N N . ILE A 1 61 ? -3.795 9.776 -6.924 1.00 0.00 61 ILE A N 14
ATOM 25086 C CA . ILE A 1 61 ? -3.124 8.446 -6.881 1.00 0.00 61 ILE A CA 14
ATOM 25087 C C . ILE A 1 61 ? -1.626 8.616 -7.139 1.00 0.00 61 ILE A C 14
ATOM 25088 O O . ILE A 1 61 ? -0.806 7.925 -6.567 1.00 0.00 61 ILE A O 14
ATOM 25104 N N . ALA A 1 62 ? -1.261 9.527 -7.999 1.00 0.00 62 ALA A N 14
ATOM 25105 C CA . ALA A 1 62 ? 0.185 9.735 -8.294 1.00 0.00 62 ALA A CA 14
ATOM 25106 C C . ALA A 1 62 ? 0.858 10.439 -7.113 1.00 0.00 62 ALA A C 14
ATOM 25107 O O . ALA A 1 62 ? 2.040 10.277 -6.874 1.00 0.00 62 ALA A O 14
ATOM 25114 N N . ASN A 1 63 ? 0.122 11.223 -6.373 1.00 0.00 63 ASN A N 14
ATOM 25115 C CA . ASN A 1 63 ? 0.728 11.939 -5.213 1.00 0.00 63 ASN A CA 14
ATOM 25116 C C . ASN A 1 63 ? 0.905 10.973 -4.039 1.00 0.00 63 ASN A C 14
ATOM 25117 O O . ASN A 1 63 ? 1.538 11.293 -3.053 1.00 0.00 63 ASN A O 14
ATOM 25128 N N . ASN A 1 64 ? 0.352 9.795 -4.132 1.00 0.00 64 ASN A N 14
ATOM 25129 C CA . ASN A 1 64 ? 0.493 8.820 -3.013 1.00 0.00 64 ASN A CA 14
ATOM 25130 C C . ASN A 1 64 ? 1.770 7.998 -3.205 1.00 0.00 64 ASN A C 14
ATOM 25131 O O . ASN A 1 64 ? 2.025 7.052 -2.485 1.00 0.00 64 ASN A O 14
ATOM 25142 N N . GLY A 1 65 ? 2.580 8.354 -4.165 1.00 0.00 65 GLY A N 14
ATOM 25143 C CA . GLY A 1 65 ? 3.843 7.597 -4.396 1.00 0.00 65 GLY A CA 14
ATOM 25144 C C . GLY A 1 65 ? 3.522 6.203 -4.938 1.00 0.00 65 GLY A C 14
ATOM 25145 O O . GLY A 1 65 ? 4.381 5.348 -5.021 1.00 0.00 65 GLY A O 14
ATOM 25149 N N . VAL A 1 66 ? 2.294 5.966 -5.311 1.00 0.00 66 VAL A N 14
ATOM 25150 C CA . VAL A 1 66 ? 1.925 4.626 -5.850 1.00 0.00 66 VAL A CA 14
ATOM 25151 C C . VAL A 1 66 ? 2.610 4.415 -7.198 1.00 0.00 66 VAL A C 14
ATOM 25152 O O . VAL A 1 66 ? 2.069 4.732 -8.238 1.00 0.00 66 VAL A O 14
ATOM 25165 N N . LYS A 1 67 ? 3.796 3.873 -7.188 1.00 0.00 67 LYS A N 14
ATOM 25166 C CA . LYS A 1 67 ? 4.512 3.634 -8.468 1.00 0.00 67 LYS A CA 14
ATOM 25167 C C . LYS A 1 67 ? 3.960 2.364 -9.115 1.00 0.00 67 LYS A C 14
ATOM 25168 O O . LYS A 1 67 ? 4.288 2.035 -10.238 1.00 0.00 67 LYS A O 14
ATOM 25187 N N . ALA A 1 68 ? 3.116 1.648 -8.419 1.00 0.00 68 ALA A N 14
ATOM 25188 C CA . ALA A 1 68 ? 2.542 0.403 -9.003 1.00 0.00 68 ALA A CA 14
ATOM 25189 C C . ALA A 1 68 ? 1.050 0.334 -8.677 1.00 0.00 68 ALA A C 14
ATOM 25190 O O . ALA A 1 68 ? 0.664 0.026 -7.571 1.00 0.00 68 ALA A O 14
ATOM 25197 N N . VAL A 1 69 ? 0.205 0.622 -9.629 1.00 0.00 69 VAL A N 14
ATOM 25198 C CA . VAL A 1 69 ? -1.259 0.574 -9.358 1.00 0.00 69 VAL A CA 14
ATOM 25199 C C . VAL A 1 69 ? -1.893 -0.578 -10.138 1.00 0.00 69 VAL A C 14
ATOM 25200 O O . VAL A 1 69 ? -1.659 -0.744 -11.318 1.00 0.00 69 VAL A O 14
ATOM 25213 N N . ILE A 1 70 ? -2.697 -1.373 -9.487 1.00 0.00 70 ILE A N 14
ATOM 25214 C CA . ILE A 1 70 ? -3.351 -2.512 -10.190 1.00 0.00 70 ILE A CA 14
ATOM 25215 C C . ILE A 1 70 ? -4.821 -2.168 -10.447 1.00 0.00 70 ILE A C 14
ATOM 25216 O O . ILE A 1 70 ? -5.609 -2.049 -9.528 1.00 0.00 70 ILE A O 14
ATOM 25232 N N . ALA A 1 71 ? -5.196 -2.001 -11.685 1.00 0.00 71 ALA A N 14
ATOM 25233 C CA . ALA A 1 71 ? -6.612 -1.656 -11.995 1.00 0.00 71 ALA A CA 14
ATOM 25234 C C . ALA A 1 71 ? -7.001 -2.224 -13.358 1.00 0.00 71 ALA A C 14
ATOM 25235 O O . ALA A 1 71 ? -6.224 -2.887 -14.017 1.00 0.00 71 ALA A O 14
ATOM 25242 N N . SER A 1 72 ? -8.206 -1.965 -13.779 1.00 0.00 72 SER A N 14
ATOM 25243 C CA . SER A 1 72 ? -8.670 -2.478 -15.099 1.00 0.00 72 SER A CA 14
ATOM 25244 C C . SER A 1 72 ? -9.628 -1.465 -15.734 1.00 0.00 72 SER A C 14
ATOM 25245 O O . SER A 1 72 ? -10.687 -1.814 -16.215 1.00 0.00 72 SER A O 14
ATOM 25253 N N . SER A 1 73 ? -9.265 -0.210 -15.734 1.00 0.00 73 SER A N 14
ATOM 25254 C CA . SER A 1 73 ? -10.155 0.825 -16.333 1.00 0.00 73 SER A CA 14
ATOM 25255 C C . SER A 1 73 ? -10.678 0.333 -17.687 1.00 0.00 73 SER A C 14
ATOM 25256 O O . SER A 1 73 ? -10.029 -0.447 -18.354 1.00 0.00 73 SER A O 14
ATOM 25264 N N . PRO A 1 74 ? -11.843 0.809 -18.050 1.00 0.00 74 PRO A N 14
ATOM 25265 C CA . PRO A 1 74 ? -12.493 0.441 -19.320 1.00 0.00 74 PRO A CA 14
ATOM 25266 C C . PRO A 1 74 ? -11.860 1.201 -20.490 1.00 0.00 74 PRO A C 14
ATOM 25267 O O . PRO A 1 74 ? -11.888 0.754 -21.620 1.00 0.00 74 PRO A O 14
ATOM 25278 N N . GLY A 1 75 ? -11.293 2.348 -20.231 1.00 0.00 75 GLY A N 14
ATOM 25279 C CA . GLY A 1 75 ? -10.664 3.132 -21.332 1.00 0.00 75 GLY A CA 14
ATOM 25280 C C . GLY A 1 75 ? -9.185 3.369 -21.014 1.00 0.00 75 GLY A C 14
ATOM 25281 O O . GLY A 1 75 ? -8.801 3.415 -19.862 1.00 0.00 75 GLY A O 14
ATOM 25285 N N . PRO A 1 76 ? -8.401 3.514 -22.051 1.00 0.00 76 PRO A N 14
ATOM 25286 C CA . PRO A 1 76 ? -6.952 3.751 -21.924 1.00 0.00 76 PRO A CA 14
ATOM 25287 C C . PRO A 1 76 ? -6.678 5.213 -21.564 1.00 0.00 76 PRO A C 14
ATOM 25288 O O . PRO A 1 76 ? -5.602 5.563 -21.125 1.00 0.00 76 PRO A O 14
ATOM 25299 N N . ASN A 1 77 ? -7.646 6.071 -21.748 1.00 0.00 77 ASN A N 14
ATOM 25300 C CA . ASN A 1 77 ? -7.441 7.509 -21.417 1.00 0.00 77 ASN A CA 14
ATOM 25301 C C . ASN A 1 77 ? -6.793 7.631 -20.037 1.00 0.00 77 ASN A C 14
ATOM 25302 O O . ASN A 1 77 ? -5.842 8.364 -19.849 1.00 0.00 77 ASN A O 14
ATOM 25313 N N . ALA A 1 78 ? -7.302 6.920 -19.068 1.00 0.00 78 ALA A N 14
ATOM 25314 C CA . ALA A 1 78 ? -6.717 7.000 -17.699 1.00 0.00 78 ALA A CA 14
ATOM 25315 C C . ALA A 1 78 ? -5.312 6.393 -17.704 1.00 0.00 78 ALA A C 14
ATOM 25316 O O . ALA A 1 78 ? -4.429 6.844 -17.002 1.00 0.00 78 ALA A O 14
ATOM 25323 N N . PHE A 1 79 ? -5.098 5.372 -18.486 1.00 0.00 79 PHE A N 14
ATOM 25324 C CA . PHE A 1 79 ? -3.750 4.739 -18.529 1.00 0.00 79 PHE A CA 14
ATOM 25325 C C . PHE A 1 79 ? -2.768 5.669 -19.244 1.00 0.00 79 PHE A C 14
ATOM 25326 O O . PHE A 1 79 ? -1.567 5.526 -19.129 1.00 0.00 79 PHE A O 14
ATOM 25343 N N . GLU A 1 80 ? -3.266 6.628 -19.975 1.00 0.00 80 GLU A N 14
ATOM 25344 C CA . GLU A 1 80 ? -2.356 7.568 -20.688 1.00 0.00 80 GLU A CA 14
ATOM 25345 C C . GLU A 1 80 ? -1.725 8.518 -19.669 1.00 0.00 80 GLU A C 14
ATOM 25346 O O . GLU A 1 80 ? -0.543 8.798 -19.715 1.00 0.00 80 GLU A O 14
ATOM 25358 N N . VAL A 1 81 ? -2.505 9.009 -18.746 1.00 0.00 81 VAL A N 14
ATOM 25359 C CA . VAL A 1 81 ? -1.955 9.935 -17.719 1.00 0.00 81 VAL A CA 14
ATOM 25360 C C . VAL A 1 81 ? -1.173 9.129 -16.680 1.00 0.00 81 VAL A C 14
ATOM 25361 O O . VAL A 1 81 ? -0.226 9.609 -16.089 1.00 0.00 81 VAL A O 14
ATOM 25374 N N . LEU A 1 82 ? -1.565 7.904 -16.454 1.00 0.00 82 LEU A N 14
ATOM 25375 C CA . LEU A 1 82 ? -0.849 7.062 -15.455 1.00 0.00 82 LEU A CA 14
ATOM 25376 C C . LEU A 1 82 ? 0.607 6.875 -15.891 1.00 0.00 82 LEU A C 14
ATOM 25377 O O . LEU A 1 82 ? 1.528 7.186 -15.163 1.00 0.00 82 LEU A O 14
ATOM 25393 N N . ASN A 1 83 ? 0.820 6.367 -17.075 1.00 0.00 83 ASN A N 14
ATOM 25394 C CA . ASN A 1 83 ? 2.216 6.158 -17.557 1.00 0.00 83 ASN A CA 14
ATOM 25395 C C . ASN A 1 83 ? 2.875 7.514 -17.824 1.00 0.00 83 ASN A C 14
ATOM 25396 O O . ASN A 1 83 ? 4.076 7.611 -17.981 1.00 0.00 83 ASN A O 14
ATOM 25407 N N . GLU A 1 84 ? 2.098 8.560 -17.880 1.00 0.00 84 GLU A N 14
ATOM 25408 C CA . GLU A 1 84 ? 2.679 9.907 -18.140 1.00 0.00 84 GLU A CA 14
ATOM 25409 C C . GLU A 1 84 ? 3.340 10.436 -16.865 1.00 0.00 84 GLU A C 14
ATOM 25410 O O . GLU A 1 84 ? 4.360 11.095 -16.910 1.00 0.00 84 GLU A O 14
ATOM 25422 N N . LEU A 1 85 ? 2.766 10.156 -15.727 1.00 0.00 85 LEU A N 14
ATOM 25423 C CA . LEU A 1 85 ? 3.361 10.649 -14.454 1.00 0.00 85 LEU A CA 14
ATOM 25424 C C . LEU A 1 85 ? 4.424 9.662 -13.966 1.00 0.00 85 LEU A C 14
ATOM 25425 O O . LEU A 1 85 ? 4.890 9.740 -12.846 1.00 0.00 85 LEU A O 14
ATOM 25441 N N . GLY A 1 86 ? 4.818 8.737 -14.799 1.00 0.00 86 GLY A N 14
ATOM 25442 C CA . GLY A 1 86 ? 5.857 7.752 -14.383 1.00 0.00 86 GLY A CA 14
ATOM 25443 C C . GLY A 1 86 ? 5.214 6.640 -13.553 1.00 0.00 86 GLY A C 14
ATOM 25444 O O . GLY A 1 86 ? 5.892 5.814 -12.976 1.00 0.00 86 GLY A O 14
ATOM 25448 N N . ILE A 1 87 ? 3.911 6.611 -13.486 1.00 0.00 87 ILE A N 14
ATOM 25449 C CA . ILE A 1 87 ? 3.232 5.551 -12.689 1.00 0.00 87 ILE A CA 14
ATOM 25450 C C . ILE A 1 87 ? 3.154 4.262 -13.510 1.00 0.00 87 ILE A C 14
ATOM 25451 O O . ILE A 1 87 ? 2.984 4.289 -14.712 1.00 0.00 87 ILE A O 14
ATOM 25467 N N . LYS A 1 88 ? 3.274 3.131 -12.869 1.00 0.00 88 LYS A N 14
ATOM 25468 C CA . LYS A 1 88 ? 3.203 1.841 -13.610 1.00 0.00 88 LYS A CA 14
ATOM 25469 C C . LYS A 1 88 ? 1.758 1.335 -13.604 1.00 0.00 88 LYS A C 14
ATOM 25470 O O . LYS A 1 88 ? 1.128 1.246 -12.569 1.00 0.00 88 LYS A O 14
ATOM 25489 N N . ILE A 1 89 ? 1.226 1.004 -14.750 1.00 0.00 89 ILE A N 14
ATOM 25490 C CA . ILE A 1 89 ? -0.179 0.507 -14.799 1.00 0.00 89 ILE A CA 14
ATOM 25491 C C . ILE A 1 89 ? -0.180 -1.020 -14.876 1.00 0.00 89 ILE A C 14
ATOM 25492 O O . ILE A 1 89 ? 0.483 -1.610 -15.705 1.00 0.00 89 ILE A O 14
ATOM 25508 N N . TYR A 1 90 ? -0.921 -1.662 -14.013 1.00 0.00 90 TYR A N 14
ATOM 25509 C CA . TYR A 1 90 ? -0.973 -3.153 -14.028 1.00 0.00 90 TYR A CA 14
ATOM 25510 C C . TYR A 1 90 ? -2.407 -3.602 -14.324 1.00 0.00 90 TYR A C 14
ATOM 25511 O O . TYR A 1 90 ? -3.357 -2.905 -14.026 1.00 0.00 90 TYR A O 14
ATOM 25529 N N . ARG A 1 91 ? -2.574 -4.757 -14.912 1.00 0.00 91 ARG A N 14
ATOM 25530 C CA . ARG A 1 91 ? -3.951 -5.237 -15.228 1.00 0.00 91 ARG A CA 14
ATOM 25531 C C . ARG A 1 91 ? -4.414 -6.221 -14.152 1.00 0.00 91 ARG A C 14
ATOM 25532 O O . ARG A 1 91 ? -3.806 -7.251 -13.935 1.00 0.00 91 ARG A O 14
ATOM 25553 N N . ALA A 1 92 ? -5.490 -5.915 -13.479 1.00 0.00 92 ALA A N 14
ATOM 25554 C CA . ALA A 1 92 ? -5.993 -6.836 -12.420 1.00 0.00 92 ALA A CA 14
ATOM 25555 C C . ALA A 1 92 ? -6.895 -7.898 -13.053 1.00 0.00 92 ALA A C 14
ATOM 25556 O O . ALA A 1 92 ? -7.774 -7.594 -13.835 1.00 0.00 92 ALA A O 14
ATOM 25563 N N . THR A 1 93 ? -6.686 -9.143 -12.720 1.00 0.00 93 THR A N 14
ATOM 25564 C CA . THR A 1 93 ? -7.531 -10.224 -13.302 1.00 0.00 93 THR A CA 14
ATOM 25565 C C . THR A 1 93 ? -8.933 -10.157 -12.693 1.00 0.00 93 THR A C 14
ATOM 25566 O O . THR A 1 93 ? -9.923 -10.371 -13.364 1.00 0.00 93 THR A O 14
ATOM 25577 N N . GLY A 1 94 ? -9.025 -9.859 -11.426 1.00 0.00 94 GLY A N 14
ATOM 25578 C CA . GLY A 1 94 ? -10.364 -9.776 -10.776 1.00 0.00 94 GLY A CA 14
ATOM 25579 C C . GLY A 1 94 ? -10.498 -10.889 -9.736 1.00 0.00 94 GLY A C 14
ATOM 25580 O O . GLY A 1 94 ? -11.578 -11.182 -9.263 1.00 0.00 94 GLY A O 14
ATOM 25584 N N . THR A 1 95 ? -9.409 -11.510 -9.373 1.00 0.00 95 THR A N 14
ATOM 25585 C CA . THR A 1 95 ? -9.478 -12.603 -8.362 1.00 0.00 95 THR A CA 14
ATOM 25586 C C . THR A 1 95 ? -9.562 -11.991 -6.963 1.00 0.00 95 THR A C 14
ATOM 25587 O O . THR A 1 95 ? -10.574 -12.079 -6.295 1.00 0.00 95 THR A O 14
ATOM 25598 N N . SER A 1 96 ? -8.506 -11.371 -6.512 1.00 0.00 96 SER A N 14
ATOM 25599 C CA . SER A 1 96 ? -8.525 -10.752 -5.157 1.00 0.00 96 SER A CA 14
ATOM 25600 C C . SER A 1 96 ? -7.261 -9.912 -4.966 1.00 0.00 96 SER A C 14
ATOM 25601 O O . SER A 1 96 ? -6.164 -10.347 -5.255 1.00 0.00 96 SER A O 14
ATOM 25609 N N . VAL A 1 97 ? -7.406 -8.708 -4.484 1.00 0.00 97 VAL A N 14
ATOM 25610 C CA . VAL A 1 97 ? -6.213 -7.839 -4.275 1.00 0.00 97 VAL A CA 14
ATOM 25611 C C . VAL A 1 97 ? -5.215 -8.552 -3.362 1.00 0.00 97 VAL A C 14
ATOM 25612 O O . VAL A 1 97 ? -4.034 -8.268 -3.376 1.00 0.00 97 VAL A O 14
ATOM 25625 N N . GLU A 1 98 ? -5.680 -9.474 -2.565 1.00 0.00 98 GLU A N 14
ATOM 25626 C CA . GLU A 1 98 ? -4.756 -10.201 -1.650 1.00 0.00 98 GLU A CA 14
ATOM 25627 C C . GLU A 1 98 ? -3.828 -11.099 -2.471 1.00 0.00 98 GLU A C 14
ATOM 25628 O O . GLU A 1 98 ? -2.657 -11.231 -2.176 1.00 0.00 98 GLU A O 14
ATOM 25640 N N . GLU A 1 99 ? -4.340 -11.716 -3.500 1.00 0.00 99 GLU A N 14
ATOM 25641 C CA . GLU A 1 99 ? -3.486 -12.605 -4.338 1.00 0.00 99 GLU A CA 14
ATOM 25642 C C . GLU A 1 99 ? -2.609 -11.756 -5.262 1.00 0.00 99 GLU A C 14
ATOM 25643 O O . GLU A 1 99 ? -1.440 -12.032 -5.448 1.00 0.00 99 GLU A O 14
ATOM 25655 N N . ASN A 1 100 ? -3.163 -10.728 -5.845 1.00 0.00 100 ASN A N 14
ATOM 25656 C CA . ASN A 1 100 ? -2.361 -9.867 -6.759 1.00 0.00 100 ASN A CA 14
ATOM 25657 C C . ASN A 1 100 ? -1.254 -9.166 -5.968 1.00 0.00 100 ASN A C 14
ATOM 25658 O O . ASN A 1 100 ? -0.214 -8.832 -6.500 1.00 0.00 100 ASN A O 14
ATOM 25669 N N . LEU A 1 101 ? -1.469 -8.937 -4.702 1.00 0.00 101 LEU A N 14
ATOM 25670 C CA . LEU A 1 101 ? -0.428 -8.256 -3.882 1.00 0.00 101 LEU A CA 14
ATOM 25671 C C . LEU A 1 101 ? 0.861 -9.080 -3.900 1.00 0.00 101 LEU A C 14
ATOM 25672 O O . LEU A 1 101 ? 1.891 -8.627 -4.355 1.00 0.00 101 LEU A O 14
ATOM 25688 N N . LYS A 1 102 ? 0.812 -10.288 -3.409 1.00 0.00 102 LYS A N 14
ATOM 25689 C CA . LYS A 1 102 ? 2.036 -11.138 -3.402 1.00 0.00 102 LYS A CA 14
ATOM 25690 C C . LYS A 1 102 ? 2.458 -11.434 -4.842 1.00 0.00 102 LYS A C 14
ATOM 25691 O O . LYS A 1 102 ? 3.622 -11.640 -5.129 1.00 0.00 102 LYS A O 14
ATOM 25710 N N . LEU A 1 103 ? 1.521 -11.459 -5.751 1.00 0.00 103 LEU A N 14
ATOM 25711 C CA . LEU A 1 103 ? 1.866 -11.743 -7.172 1.00 0.00 103 LEU A CA 14
ATOM 25712 C C . LEU A 1 103 ? 2.706 -10.594 -7.738 1.00 0.00 103 LEU A C 14
ATOM 25713 O O . LEU A 1 103 ? 3.517 -10.783 -8.623 1.00 0.00 103 LEU A O 14
ATOM 25729 N N . PHE A 1 104 ? 2.518 -9.403 -7.236 1.00 0.00 104 PHE A N 14
ATOM 25730 C CA . PHE A 1 104 ? 3.305 -8.245 -7.749 1.00 0.00 104 PHE A CA 14
ATOM 25731 C C . PHE A 1 104 ? 4.733 -8.311 -7.202 1.00 0.00 104 PHE A C 14
ATOM 25732 O O . PHE A 1 104 ? 5.661 -7.807 -7.803 1.00 0.00 104 PHE A O 14
ATOM 25749 N N . THR A 1 105 ? 4.917 -8.927 -6.068 1.00 0.00 105 THR A N 14
ATOM 25750 C CA . THR A 1 105 ? 6.285 -9.019 -5.483 1.00 0.00 105 THR A CA 14
ATOM 25751 C C . THR A 1 105 ? 7.194 -9.821 -6.418 1.00 0.00 105 THR A C 14
ATOM 25752 O O . THR A 1 105 ? 8.403 -9.722 -6.357 1.00 0.00 105 THR A O 14
ATOM 25763 N N . GLU A 1 106 ? 6.624 -10.613 -7.284 1.00 0.00 106 GLU A N 14
ATOM 25764 C CA . GLU A 1 106 ? 7.461 -11.418 -8.220 1.00 0.00 106 GLU A CA 14
ATOM 25765 C C . GLU A 1 106 ? 7.424 -10.783 -9.611 1.00 0.00 106 GLU A C 14
ATOM 25766 O O . GLU A 1 106 ? 8.370 -10.869 -10.369 1.00 0.00 106 GLU A O 14
ATOM 25778 N N . GLY A 1 107 ? 6.340 -10.142 -9.954 1.00 0.00 107 GLY A N 14
ATOM 25779 C CA . GLY A 1 107 ? 6.246 -9.500 -11.295 1.00 0.00 107 GLY A CA 14
ATOM 25780 C C . GLY A 1 107 ? 5.715 -10.509 -12.315 1.00 0.00 107 GLY A C 14
ATOM 25781 O O . GLY A 1 107 ? 6.190 -10.587 -13.430 1.00 0.00 107 GLY A O 14
ATOM 25785 N N . ASN A 1 108 ? 4.731 -11.282 -11.943 1.00 0.00 108 ASN A N 14
ATOM 25786 C CA . ASN A 1 108 ? 4.169 -12.282 -12.895 1.00 0.00 108 ASN A CA 14
ATOM 25787 C C . ASN A 1 108 ? 2.942 -11.687 -13.588 1.00 0.00 108 ASN A C 14
ATOM 25788 O O . ASN A 1 108 ? 2.531 -12.135 -14.640 1.00 0.00 108 ASN A O 14
ATOM 25799 N N . LEU A 1 109 ? 2.359 -10.677 -13.006 1.00 0.00 109 LEU A N 14
ATOM 25800 C CA . LEU A 1 109 ? 1.161 -10.044 -13.626 1.00 0.00 109 LEU A CA 14
ATOM 25801 C C . LEU A 1 109 ? 1.392 -8.536 -13.732 1.00 0.00 109 LEU A C 14
ATOM 25802 O O . LEU A 1 109 ? 1.994 -7.931 -12.867 1.00 0.00 109 LEU A O 14
ATOM 25818 N N . GLU A 1 110 ? 0.926 -7.922 -14.786 1.00 0.00 110 GLU A N 14
ATOM 25819 C CA . GLU A 1 110 ? 1.134 -6.454 -14.933 1.00 0.00 110 GLU A CA 14
ATOM 25820 C C . GLU A 1 110 ? 0.344 -5.934 -16.137 1.00 0.00 110 GLU A C 14
ATOM 25821 O O . GLU A 1 110 ? -0.620 -6.537 -16.568 1.00 0.00 110 GLU A O 14
ATOM 25833 N N . GLU A 1 111 ? 0.746 -4.818 -16.681 1.00 0.00 111 GLU A N 14
ATOM 25834 C CA . GLU A 1 111 ? 0.026 -4.252 -17.855 1.00 0.00 111 GLU A CA 14
ATOM 25835 C C . GLU A 1 111 ? 0.953 -3.298 -18.606 1.00 0.00 111 GLU A C 14
ATOM 25836 O O . GLU A 1 111 ? 1.846 -3.714 -19.318 1.00 0.00 111 GLU A O 14
ATOM 25848 N N . ILE A 1 112 ? 0.749 -2.030 -18.457 1.00 0.00 112 ILE A N 14
ATOM 25849 C CA . ILE A 1 112 ? 1.616 -1.044 -19.163 1.00 0.00 112 ILE A CA 14
ATOM 25850 C C . ILE A 1 112 ? 2.773 -0.632 -18.250 1.00 0.00 112 ILE A C 14
ATOM 25851 O O . ILE A 1 112 ? 2.583 0.032 -17.250 1.00 0.00 112 ILE A O 14
ATOM 25867 N N . ARG A 1 113 ? 3.971 -1.023 -18.587 1.00 0.00 113 ARG A N 14
ATOM 25868 C CA . ARG A 1 113 ? 5.143 -0.655 -17.742 1.00 0.00 113 ARG A CA 14
ATOM 25869 C C . ARG A 1 113 ? 6.236 -0.047 -18.624 1.00 0.00 113 ARG A C 14
ATOM 25870 O O . ARG A 1 113 ? 6.955 0.842 -18.214 1.00 0.00 113 ARG A O 14
ATOM 25891 N N . SER A 1 114 ? 6.364 -0.517 -19.837 1.00 0.00 114 SER A N 14
ATOM 25892 C CA . SER A 1 114 ? 7.408 0.035 -20.744 1.00 0.00 114 SER A CA 14
ATOM 25893 C C . SER A 1 114 ? 7.524 -0.851 -21.988 1.00 0.00 114 SER A C 14
ATOM 25894 O O . SER A 1 114 ? 7.317 -2.047 -21.916 1.00 0.00 114 SER A O 14
ATOM 25902 N N . PRO A 1 115 ? 7.854 -0.234 -23.094 1.00 0.00 115 PRO A N 14
ATOM 25903 C CA . PRO A 1 115 ? 8.010 -0.934 -24.380 1.00 0.00 115 PRO A CA 14
ATOM 25904 C C . PRO A 1 115 ? 9.350 -1.673 -24.427 1.00 0.00 115 PRO A C 14
ATOM 25905 O O . PRO A 1 115 ? 9.408 -2.859 -24.689 1.00 0.00 115 PRO A O 14
ATOM 25916 N N . GLY A 1 116 ? 10.429 -0.982 -24.176 1.00 0.00 116 GLY A N 14
ATOM 25917 C CA . GLY A 1 116 ? 11.762 -1.645 -24.207 1.00 0.00 116 GLY A CA 14
ATOM 25918 C C . GLY A 1 116 ? 12.837 -0.618 -24.573 1.00 0.00 116 GLY A C 14
ATOM 25919 O O . GLY A 1 116 ? 13.876 -0.544 -23.950 1.00 0.00 116 GLY A O 14
ATOM 25923 N N . SER A 1 117 ? 12.593 0.175 -25.582 1.00 0.00 117 SER A N 14
ATOM 25924 C CA . SER A 1 117 ? 13.602 1.194 -25.989 1.00 0.00 117 SER A CA 14
ATOM 25925 C C . SER A 1 117 ? 13.707 2.271 -24.906 1.00 0.00 117 SER A C 14
ATOM 25926 O O . SER A 1 117 ? 12.783 2.500 -24.152 1.00 0.00 117 SER A O 14
ATOM 25934 N N . GLY A 1 118 ? 14.829 2.935 -24.823 1.00 0.00 118 GLY A N 14
ATOM 25935 C CA . GLY A 1 118 ? 14.993 3.996 -23.788 1.00 0.00 118 GLY A CA 14
ATOM 25936 C C . GLY A 1 118 ? 14.937 5.373 -24.452 1.00 0.00 118 GLY A C 14
ATOM 25937 O O . GLY A 1 118 ? 13.884 5.961 -24.598 1.00 0.00 118 GLY A O 14
ATOM 25941 N N . ARG A 1 119 ? 16.065 5.893 -24.856 1.00 0.00 119 ARG A N 14
ATOM 25942 C CA . ARG A 1 119 ? 16.076 7.233 -25.509 1.00 0.00 119 ARG A CA 14
ATOM 25943 C C . ARG A 1 119 ? 16.591 7.095 -26.943 1.00 0.00 119 ARG A C 14
ATOM 25944 O O . ARG A 1 119 ? 16.032 7.648 -27.870 1.00 0.00 119 ARG A O 14
ATOM 25965 N N . GLY A 1 120 ? 17.654 6.364 -27.132 1.00 0.00 120 GLY A N 14
ATOM 25966 C CA . GLY A 1 120 ? 18.207 6.191 -28.504 1.00 0.00 120 GLY A CA 14
ATOM 25967 C C . GLY A 1 120 ? 19.704 6.507 -28.492 1.00 0.00 120 GLY A C 14
ATOM 25968 O O . GLY A 1 120 ? 20.107 7.651 -28.556 1.00 0.00 120 GLY A O 14
ATOM 25972 N N . ARG A 1 121 ? 20.530 5.501 -28.409 1.00 0.00 121 ARG A N 14
ATOM 25973 C CA . ARG A 1 121 ? 22.000 5.743 -28.391 1.00 0.00 121 ARG A CA 14
ATOM 25974 C C . ARG A 1 121 ? 22.656 4.978 -29.542 1.00 0.00 121 ARG A C 14
ATOM 25975 O O . ARG A 1 121 ? 23.781 4.531 -29.441 1.00 0.00 121 ARG A O 14
ATOM 25996 N N . ARG A 1 122 ? 21.962 4.823 -30.636 1.00 0.00 122 ARG A N 14
ATOM 25997 C CA . ARG A 1 122 ? 22.549 4.086 -31.790 1.00 0.00 122 ARG A CA 14
ATOM 25998 C C . ARG A 1 122 ? 22.931 2.673 -31.346 1.00 0.00 122 ARG A C 14
ATOM 25999 O O . ARG A 1 122 ? 24.065 2.257 -31.473 1.00 0.00 122 ARG A O 14
ATOM 26020 N N . ARG A 1 123 ? 21.992 1.934 -30.821 1.00 0.00 123 ARG A N 14
ATOM 26021 C CA . ARG A 1 123 ? 22.303 0.551 -30.365 1.00 0.00 123 ARG A CA 14
ATOM 26022 C C . ARG A 1 123 ? 23.516 0.584 -29.434 1.00 0.00 123 ARG A C 14
ATOM 26023 O O . ARG A 1 123 ? 24.006 1.637 -29.074 1.00 0.00 123 ARG A O 14
ATOM 26044 N N . ARG A 1 124 ? 24.007 -0.559 -29.041 1.00 0.00 124 ARG A N 14
ATOM 26045 C CA . ARG A 1 124 ? 25.189 -0.589 -28.134 1.00 0.00 124 ARG A CA 14
ATOM 26046 C C . ARG A 1 124 ? 24.953 0.359 -26.958 1.00 0.00 124 ARG A C 14
ATOM 26047 O O . ARG A 1 124 ? 25.889 0.592 -26.211 1.00 0.00 124 ARG A O 14
ATOM 26069 N N . MET A 1 1 ? 8.835 0.657 -4.189 1.00 0.00 1 MET A N 15
ATOM 26070 C CA . MET A 1 1 ? 7.693 0.576 -5.144 1.00 0.00 1 MET A CA 15
ATOM 26071 C C . MET A 1 1 ? 6.385 0.429 -4.364 1.00 0.00 1 MET A C 15
ATOM 26072 O O . MET A 1 1 ? 6.149 -0.570 -3.713 1.00 0.00 1 MET A O 15
ATOM 26088 N N . LYS A 1 2 ? 5.533 1.414 -4.424 1.00 0.00 2 LYS A N 15
ATOM 26089 C CA . LYS A 1 2 ? 4.240 1.329 -3.688 1.00 0.00 2 LYS A CA 15
ATOM 26090 C C . LYS A 1 2 ? 3.178 0.710 -4.599 1.00 0.00 2 LYS A C 15
ATOM 26091 O O . LYS A 1 2 ? 2.893 1.216 -5.667 1.00 0.00 2 LYS A O 15
ATOM 26110 N N . ILE A 1 3 ? 2.595 -0.384 -4.190 1.00 0.00 3 ILE A N 15
ATOM 26111 C CA . ILE A 1 3 ? 1.556 -1.037 -5.035 1.00 0.00 3 ILE A CA 15
ATOM 26112 C C . ILE A 1 3 ? 0.163 -0.676 -4.517 1.00 0.00 3 ILE A C 15
ATOM 26113 O O . ILE A 1 3 ? -0.240 -1.088 -3.446 1.00 0.00 3 ILE A O 15
ATOM 26129 N N . ALA A 1 4 ? -0.578 0.091 -5.269 1.00 0.00 4 ALA A N 15
ATOM 26130 C CA . ALA A 1 4 ? -1.946 0.478 -4.824 1.00 0.00 4 ALA A CA 15
ATOM 26131 C C . ALA A 1 4 ? -2.983 -0.335 -5.603 1.00 0.00 4 ALA A C 15
ATOM 26132 O O . ALA A 1 4 ? -3.140 -0.176 -6.797 1.00 0.00 4 ALA A O 15
ATOM 26139 N N . ILE A 1 5 ? -3.690 -1.207 -4.938 1.00 0.00 5 ILE A N 15
ATOM 26140 C CA . ILE A 1 5 ? -4.714 -2.030 -5.641 1.00 0.00 5 ILE A CA 15
ATOM 26141 C C . ILE A 1 5 ? -6.047 -1.278 -5.664 1.00 0.00 5 ILE A C 15
ATOM 26142 O O . ILE A 1 5 ? -6.626 -0.991 -4.635 1.00 0.00 5 ILE A O 15
ATOM 26158 N N . ALA A 1 6 ? -6.536 -0.954 -6.830 1.00 0.00 6 ALA A N 15
ATOM 26159 C CA . ALA A 1 6 ? -7.830 -0.219 -6.920 1.00 0.00 6 ALA A CA 15
ATOM 26160 C C . ALA A 1 6 ? -8.951 -1.080 -6.336 1.00 0.00 6 ALA A C 15
ATOM 26161 O O . ALA A 1 6 ? -8.874 -2.293 -6.325 1.00 0.00 6 ALA A O 15
ATOM 26168 N N . SER A 1 7 ? -9.995 -0.464 -5.852 1.00 0.00 7 SER A N 15
ATOM 26169 C CA . SER A 1 7 ? -11.122 -1.247 -5.271 1.00 0.00 7 SER A CA 15
ATOM 26170 C C . SER A 1 7 ? -10.620 -2.052 -4.071 1.00 0.00 7 SER A C 15
ATOM 26171 O O . SER A 1 7 ? -10.659 -1.597 -2.945 1.00 0.00 7 SER A O 15
ATOM 26179 N N . SER A 1 8 ? -10.149 -3.246 -4.301 1.00 0.00 8 SER A N 15
ATOM 26180 C CA . SER A 1 8 ? -9.646 -4.079 -3.173 1.00 0.00 8 SER A CA 15
ATOM 26181 C C . SER A 1 8 ? -10.762 -4.272 -2.145 1.00 0.00 8 SER A C 15
ATOM 26182 O O . SER A 1 8 ? -10.513 -4.547 -0.988 1.00 0.00 8 SER A O 15
ATOM 26190 N N . GLY A 1 9 ? -11.992 -4.130 -2.557 1.00 0.00 9 GLY A N 15
ATOM 26191 C CA . GLY A 1 9 ? -13.124 -4.307 -1.603 1.00 0.00 9 GLY A CA 15
ATOM 26192 C C . GLY A 1 9 ? -12.855 -3.493 -0.337 1.00 0.00 9 GLY A C 15
ATOM 26193 O O . GLY A 1 9 ? -13.029 -2.291 -0.311 1.00 0.00 9 GLY A O 15
ATOM 26197 N N . THR A 1 10 ? -12.433 -4.138 0.716 1.00 0.00 10 THR A N 15
ATOM 26198 C CA . THR A 1 10 ? -12.155 -3.400 1.980 1.00 0.00 10 THR A CA 15
ATOM 26199 C C . THR A 1 10 ? -11.152 -4.191 2.822 1.00 0.00 10 THR A C 15
ATOM 26200 O O . THR A 1 10 ? -10.189 -3.650 3.328 1.00 0.00 10 THR A O 15
ATOM 26211 N N . ASP A 1 11 ? -11.369 -5.468 2.976 1.00 0.00 11 ASP A N 15
ATOM 26212 C CA . ASP A 1 11 ? -10.427 -6.291 3.786 1.00 0.00 11 ASP A CA 15
ATOM 26213 C C . ASP A 1 11 ? -10.515 -7.752 3.341 1.00 0.00 11 ASP A C 15
ATOM 26214 O O . ASP A 1 11 ? -9.552 -8.328 2.874 1.00 0.00 11 ASP A O 15
ATOM 26223 N N . LEU A 1 12 ? -11.661 -8.359 3.486 1.00 0.00 12 LEU A N 15
ATOM 26224 C CA . LEU A 1 12 ? -11.807 -9.784 3.074 1.00 0.00 12 LEU A CA 15
ATOM 26225 C C . LEU A 1 12 ? -12.659 -9.865 1.806 1.00 0.00 12 LEU A C 15
ATOM 26226 O O . LEU A 1 12 ? -12.687 -10.873 1.129 1.00 0.00 12 LEU A O 15
ATOM 26242 N N . GLY A 1 13 ? -13.359 -8.813 1.482 1.00 0.00 13 GLY A N 15
ATOM 26243 C CA . GLY A 1 13 ? -14.212 -8.834 0.260 1.00 0.00 13 GLY A CA 15
ATOM 26244 C C . GLY A 1 13 ? -13.436 -8.249 -0.921 1.00 0.00 13 GLY A C 15
ATOM 26245 O O . GLY A 1 13 ? -14.012 -7.710 -1.844 1.00 0.00 13 GLY A O 15
ATOM 26249 N N . SER A 1 14 ? -12.134 -8.349 -0.897 1.00 0.00 14 SER A N 15
ATOM 26250 C CA . SER A 1 14 ? -11.319 -7.800 -2.020 1.00 0.00 14 SER A CA 15
ATOM 26251 C C . SER A 1 14 ? -11.365 -8.763 -3.210 1.00 0.00 14 SER A C 15
ATOM 26252 O O . SER A 1 14 ? -10.411 -9.460 -3.492 1.00 0.00 14 SER A O 15
ATOM 26260 N N . GLU A 1 15 ? -12.465 -8.810 -3.914 1.00 0.00 15 GLU A N 15
ATOM 26261 C CA . GLU A 1 15 ? -12.567 -9.728 -5.085 1.00 0.00 15 GLU A CA 15
ATOM 26262 C C . GLU A 1 15 ? -11.835 -9.121 -6.286 1.00 0.00 15 GLU A C 15
ATOM 26263 O O . GLU A 1 15 ? -11.880 -9.648 -7.380 1.00 0.00 15 GLU A O 15
ATOM 26275 N N . VAL A 1 16 ? -11.169 -8.015 -6.096 1.00 0.00 16 VAL A N 15
ATOM 26276 C CA . VAL A 1 16 ? -10.447 -7.377 -7.233 1.00 0.00 16 VAL A CA 15
ATOM 26277 C C . VAL A 1 16 ? -11.469 -6.839 -8.237 1.00 0.00 16 VAL A C 15
ATOM 26278 O O . VAL A 1 16 ? -11.430 -7.156 -9.409 1.00 0.00 16 VAL A O 15
ATOM 26291 N N . SER A 1 17 ? -12.387 -6.030 -7.781 1.00 0.00 17 SER A N 15
ATOM 26292 C CA . SER A 1 17 ? -13.416 -5.471 -8.701 1.00 0.00 17 SER A CA 15
ATOM 26293 C C . SER A 1 17 ? -12.756 -5.041 -10.012 1.00 0.00 17 SER A C 15
ATOM 26294 O O . SER A 1 17 ? -11.561 -4.821 -10.075 1.00 0.00 17 SER A O 15
ATOM 26302 N N . ARG A 1 18 ? -13.523 -4.919 -11.060 1.00 0.00 18 ARG A N 15
ATOM 26303 C CA . ARG A 1 18 ? -12.940 -4.504 -12.367 1.00 0.00 18 ARG A CA 15
ATOM 26304 C C . ARG A 1 18 ? -13.436 -3.101 -12.723 1.00 0.00 18 ARG A C 15
ATOM 26305 O O . ARG A 1 18 ? -13.727 -2.807 -13.866 1.00 0.00 18 ARG A O 15
ATOM 26326 N N . PHE A 1 19 ? -13.535 -2.232 -11.754 1.00 0.00 19 PHE A N 15
ATOM 26327 C CA . PHE A 1 19 ? -14.013 -0.850 -12.039 1.00 0.00 19 PHE A CA 15
ATOM 26328 C C . PHE A 1 19 ? -13.035 0.163 -11.439 1.00 0.00 19 PHE A C 15
ATOM 26329 O O . PHE A 1 19 ? -13.019 0.394 -10.247 1.00 0.00 19 PHE A O 15
ATOM 26346 N N . PHE A 1 20 ? -12.217 0.769 -12.256 1.00 0.00 20 PHE A N 15
ATOM 26347 C CA . PHE A 1 20 ? -11.242 1.766 -11.733 1.00 0.00 20 PHE A CA 15
ATOM 26348 C C . PHE A 1 20 ? -11.748 3.180 -12.029 1.00 0.00 20 PHE A C 15
ATOM 26349 O O . PHE A 1 20 ? -12.315 3.441 -13.072 1.00 0.00 20 PHE A O 15
ATOM 26366 N N . GLY A 1 21 ? -11.550 4.094 -11.119 1.00 0.00 21 GLY A N 15
ATOM 26367 C CA . GLY A 1 21 ? -12.024 5.489 -11.347 1.00 0.00 21 GLY A CA 15
ATOM 26368 C C . GLY A 1 21 ? -13.126 5.820 -10.341 1.00 0.00 21 GLY A C 15
ATOM 26369 O O . GLY A 1 21 ? -13.118 6.863 -9.717 1.00 0.00 21 GLY A O 15
ATOM 26373 N N . ARG A 1 22 ? -14.071 4.938 -10.176 1.00 0.00 22 ARG A N 15
ATOM 26374 C CA . ARG A 1 22 ? -15.172 5.196 -9.206 1.00 0.00 22 ARG A CA 15
ATOM 26375 C C . ARG A 1 22 ? -14.925 4.378 -7.938 1.00 0.00 22 ARG A C 15
ATOM 26376 O O . ARG A 1 22 ? -15.188 4.824 -6.839 1.00 0.00 22 ARG A O 15
ATOM 26397 N N . ALA A 1 23 ? -14.422 3.183 -8.088 1.00 0.00 23 ALA A N 15
ATOM 26398 C CA . ALA A 1 23 ? -14.150 2.324 -6.900 1.00 0.00 23 ALA A CA 15
ATOM 26399 C C . ALA A 1 23 ? -13.541 3.170 -5.775 1.00 0.00 23 ALA A C 15
ATOM 26400 O O . ALA A 1 23 ? -12.368 3.486 -5.812 1.00 0.00 23 ALA A O 15
ATOM 26407 N N . PRO A 1 24 ? -14.358 3.511 -4.808 1.00 0.00 24 PRO A N 15
ATOM 26408 C CA . PRO A 1 24 ? -13.928 4.317 -3.650 1.00 0.00 24 PRO A CA 15
ATOM 26409 C C . PRO A 1 24 ? -13.233 3.432 -2.609 1.00 0.00 24 PRO A C 15
ATOM 26410 O O . PRO A 1 24 ? -13.611 3.405 -1.454 1.00 0.00 24 PRO A O 15
ATOM 26421 N N . TYR A 1 25 ? -12.222 2.707 -3.005 1.00 0.00 25 TYR A N 15
ATOM 26422 C CA . TYR A 1 25 ? -11.511 1.828 -2.037 1.00 0.00 25 TYR A CA 15
ATOM 26423 C C . TYR A 1 25 ? -10.075 1.613 -2.514 1.00 0.00 25 TYR A C 15
ATOM 26424 O O . TYR A 1 25 ? -9.697 0.527 -2.908 1.00 0.00 25 TYR A O 15
ATOM 26442 N N . PHE A 1 26 ? -9.272 2.638 -2.484 1.00 0.00 26 PHE A N 15
ATOM 26443 C CA . PHE A 1 26 ? -7.862 2.491 -2.938 1.00 0.00 26 PHE A CA 15
ATOM 26444 C C . PHE A 1 26 ? -7.037 1.841 -1.826 1.00 0.00 26 PHE A C 15
ATOM 26445 O O . PHE A 1 26 ? -6.796 2.430 -0.791 1.00 0.00 26 PHE A O 15
ATOM 26462 N N . MET A 1 27 ? -6.604 0.627 -2.032 1.00 0.00 27 MET A N 15
ATOM 26463 C CA . MET A 1 27 ? -5.797 -0.067 -0.989 1.00 0.00 27 MET A CA 15
ATOM 26464 C C . MET A 1 27 ? -4.315 0.249 -1.194 1.00 0.00 27 MET A C 15
ATOM 26465 O O . MET A 1 27 ? -3.665 -0.308 -2.056 1.00 0.00 27 MET A O 15
ATOM 26479 N N . ILE A 1 28 ? -3.775 1.138 -0.406 1.00 0.00 28 ILE A N 15
ATOM 26480 C CA . ILE A 1 28 ? -2.335 1.490 -0.552 1.00 0.00 28 ILE A CA 15
ATOM 26481 C C . ILE A 1 28 ? -1.484 0.470 0.207 1.00 0.00 28 ILE A C 15
ATOM 26482 O O . ILE A 1 28 ? -1.550 0.373 1.417 1.00 0.00 28 ILE A O 15
ATOM 26498 N N . VAL A 1 29 ? -0.689 -0.295 -0.489 1.00 0.00 29 VAL A N 15
ATOM 26499 C CA . VAL A 1 29 ? 0.159 -1.308 0.201 1.00 0.00 29 VAL A CA 15
ATOM 26500 C C . VAL A 1 29 ? 1.622 -1.114 -0.201 1.00 0.00 29 VAL A C 15
ATOM 26501 O O . VAL A 1 29 ? 1.954 -1.047 -1.368 1.00 0.00 29 VAL A O 15
ATOM 26514 N N . GLU A 1 30 ? 2.501 -1.025 0.760 1.00 0.00 30 GLU A N 15
ATOM 26515 C CA . GLU A 1 30 ? 3.943 -0.839 0.438 1.00 0.00 30 GLU A CA 15
ATOM 26516 C C . GLU A 1 30 ? 4.714 -2.108 0.810 1.00 0.00 30 GLU A C 15
ATOM 26517 O O . GLU A 1 30 ? 4.820 -2.463 1.967 1.00 0.00 30 GLU A O 15
ATOM 26529 N N . MET A 1 31 ? 5.249 -2.797 -0.161 1.00 0.00 31 MET A N 15
ATOM 26530 C CA . MET A 1 31 ? 6.008 -4.043 0.144 1.00 0.00 31 MET A CA 15
ATOM 26531 C C . MET A 1 31 ? 7.489 -3.833 -0.176 1.00 0.00 31 MET A C 15
ATOM 26532 O O . MET A 1 31 ? 7.844 -3.335 -1.225 1.00 0.00 31 MET A O 15
ATOM 26546 N N . LYS A 1 32 ? 8.357 -4.210 0.723 1.00 0.00 32 LYS A N 15
ATOM 26547 C CA . LYS A 1 32 ? 9.815 -4.035 0.473 1.00 0.00 32 LYS A CA 15
ATOM 26548 C C . LYS A 1 32 ? 10.353 -5.262 -0.266 1.00 0.00 32 LYS A C 15
ATOM 26549 O O . LYS A 1 32 ? 10.934 -5.157 -1.327 1.00 0.00 32 LYS A O 15
ATOM 26568 N N . LYS A 1 33 ? 10.162 -6.427 0.291 1.00 0.00 33 LYS A N 15
ATOM 26569 C CA . LYS A 1 33 ? 10.659 -7.664 -0.375 1.00 0.00 33 LYS A CA 15
ATOM 26570 C C . LYS A 1 33 ? 9.762 -8.840 0.014 1.00 0.00 33 LYS A C 15
ATOM 26571 O O . LYS A 1 33 ? 10.172 -9.739 0.720 1.00 0.00 33 LYS A O 15
ATOM 26590 N N . GLY A 1 34 ? 8.537 -8.838 -0.439 1.00 0.00 34 GLY A N 15
ATOM 26591 C CA . GLY A 1 34 ? 7.613 -9.954 -0.091 1.00 0.00 34 GLY A CA 15
ATOM 26592 C C . GLY A 1 34 ? 7.133 -9.786 1.352 1.00 0.00 34 GLY A C 15
ATOM 26593 O O . GLY A 1 34 ? 6.494 -10.657 1.910 1.00 0.00 34 GLY A O 15
ATOM 26597 N N . ASN A 1 35 ? 7.435 -8.673 1.963 1.00 0.00 35 ASN A N 15
ATOM 26598 C CA . ASN A 1 35 ? 6.997 -8.448 3.370 1.00 0.00 35 ASN A CA 15
ATOM 26599 C C . ASN A 1 35 ? 6.327 -7.078 3.483 1.00 0.00 35 ASN A C 15
ATOM 26600 O O . ASN A 1 35 ? 6.984 -6.062 3.596 1.00 0.00 35 ASN A O 15
ATOM 26611 N N . ILE A 1 36 ? 5.023 -7.041 3.452 1.00 0.00 36 ILE A N 15
ATOM 26612 C CA . ILE A 1 36 ? 4.310 -5.736 3.555 1.00 0.00 36 ILE A CA 15
ATOM 26613 C C . ILE A 1 36 ? 4.713 -5.030 4.852 1.00 0.00 36 ILE A C 15
ATOM 26614 O O . ILE A 1 36 ? 4.632 -5.590 5.927 1.00 0.00 36 ILE A O 15
ATOM 26630 N N . GLU A 1 37 ? 5.140 -3.800 4.760 1.00 0.00 37 GLU A N 15
ATOM 26631 C CA . GLU A 1 37 ? 5.541 -3.055 5.987 1.00 0.00 37 GLU A CA 15
ATOM 26632 C C . GLU A 1 37 ? 4.417 -2.096 6.390 1.00 0.00 37 GLU A C 15
ATOM 26633 O O . GLU A 1 37 ? 4.502 -1.409 7.389 1.00 0.00 37 GLU A O 15
ATOM 26645 N N . SER A 1 38 ? 3.365 -2.044 5.619 1.00 0.00 38 SER A N 15
ATOM 26646 C CA . SER A 1 38 ? 2.236 -1.132 5.954 1.00 0.00 38 SER A CA 15
ATOM 26647 C C . SER A 1 38 ? 1.180 -1.212 4.850 1.00 0.00 38 SER A C 15
ATOM 26648 O O . SER A 1 38 ? 1.472 -1.025 3.686 1.00 0.00 38 SER A O 15
ATOM 26656 N N . SER A 1 39 ? -0.044 -1.495 5.203 1.00 0.00 39 SER A N 15
ATOM 26657 C CA . SER A 1 39 ? -1.112 -1.591 4.168 1.00 0.00 39 SER A CA 15
ATOM 26658 C C . SER A 1 39 ? -2.375 -0.888 4.666 1.00 0.00 39 SER A C 15
ATOM 26659 O O . SER A 1 39 ? -3.070 -1.379 5.534 1.00 0.00 39 SER A O 15
ATOM 26667 N N . GLU A 1 40 ? -2.679 0.260 4.123 1.00 0.00 40 GLU A N 15
ATOM 26668 C CA . GLU A 1 40 ? -3.899 0.993 4.565 1.00 0.00 40 GLU A CA 15
ATOM 26669 C C . GLU A 1 40 ? -4.916 1.025 3.422 1.00 0.00 40 GLU A C 15
ATOM 26670 O O . GLU A 1 40 ? -4.588 0.774 2.279 1.00 0.00 40 GLU A O 15
ATOM 26682 N N . VAL A 1 41 ? -6.149 1.329 3.723 1.00 0.00 41 VAL A N 15
ATOM 26683 C CA . VAL A 1 41 ? -7.187 1.375 2.655 1.00 0.00 41 VAL A CA 15
ATOM 26684 C C . VAL A 1 41 ? -8.033 2.639 2.821 1.00 0.00 41 VAL A C 15
ATOM 26685 O O . VAL A 1 41 ? -8.689 2.831 3.826 1.00 0.00 41 VAL A O 15
ATOM 26698 N N . ILE A 1 42 ? -8.027 3.502 1.842 1.00 0.00 42 ILE A N 15
ATOM 26699 C CA . ILE A 1 42 ? -8.831 4.752 1.946 1.00 0.00 42 ILE A CA 15
ATOM 26700 C C . ILE A 1 42 ? -9.733 4.885 0.717 1.00 0.00 42 ILE A C 15
ATOM 26701 O O . ILE A 1 42 ? -9.300 4.705 -0.404 1.00 0.00 42 ILE A O 15
ATOM 26717 N N . GLU A 1 43 ? -10.983 5.202 0.918 1.00 0.00 43 GLU A N 15
ATOM 26718 C CA . GLU A 1 43 ? -11.909 5.349 -0.240 1.00 0.00 43 GLU A CA 15
ATOM 26719 C C . GLU A 1 43 ? -11.608 6.661 -0.967 1.00 0.00 43 GLU A C 15
ATOM 26720 O O . GLU A 1 43 ? -11.229 7.644 -0.361 1.00 0.00 43 GLU A O 15
ATOM 26732 N N . ASN A 1 44 ? -11.774 6.686 -2.260 1.00 0.00 44 ASN A N 15
ATOM 26733 C CA . ASN A 1 44 ? -11.496 7.936 -3.021 1.00 0.00 44 ASN A CA 15
ATOM 26734 C C . ASN A 1 44 ? -12.137 9.124 -2.296 1.00 0.00 44 ASN A C 15
ATOM 26735 O O . ASN A 1 44 ? -13.109 8.962 -1.586 1.00 0.00 44 ASN A O 15
ATOM 26746 N N . PRO A 1 45 ? -11.567 10.285 -2.497 1.00 0.00 45 PRO A N 15
ATOM 26747 C CA . PRO A 1 45 ? -12.055 11.528 -1.875 1.00 0.00 45 PRO A CA 15
ATOM 26748 C C . PRO A 1 45 ? -13.284 12.055 -2.621 1.00 0.00 45 PRO A C 15
ATOM 26749 O O . PRO A 1 45 ? -14.284 12.400 -2.023 1.00 0.00 45 PRO A O 15
ATOM 26760 N N . SER A 1 46 ? -1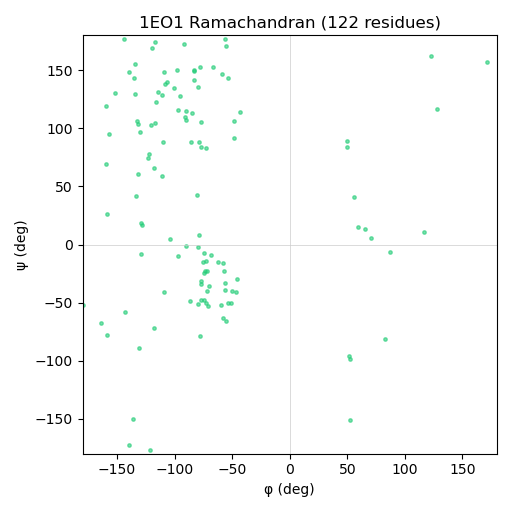3.217 12.120 -3.922 1.00 0.00 46 SER A N 15
ATOM 26761 C CA . SER A 1 46 ? -14.381 12.626 -4.701 1.00 0.00 46 SER A CA 15
ATOM 26762 C C . SER A 1 46 ? -14.879 11.531 -5.648 1.00 0.00 46 SER A C 15
ATOM 26763 O O . SER A 1 46 ? -14.993 11.733 -6.840 1.00 0.00 46 SER A O 15
ATOM 26771 N N . ALA A 1 47 ? -15.181 10.374 -5.125 1.00 0.00 47 ALA A N 15
ATOM 26772 C CA . ALA A 1 47 ? -15.675 9.270 -5.996 1.00 0.00 47 ALA A CA 15
ATOM 26773 C C . ALA A 1 47 ? -16.944 9.729 -6.718 1.00 0.00 47 ALA A C 15
ATOM 26774 O O . ALA A 1 47 ? -17.109 9.513 -7.903 1.00 0.00 47 ALA A O 15
ATOM 26781 N N . SER A 1 48 ? -17.840 10.361 -6.012 1.00 0.00 48 SER A N 15
ATOM 26782 C CA . SER A 1 48 ? -19.098 10.836 -6.656 1.00 0.00 48 SER A CA 15
ATOM 26783 C C . SER A 1 48 ? -19.722 11.938 -5.797 1.00 0.00 48 SER A C 15
ATOM 26784 O O . SER A 1 48 ? -20.428 11.669 -4.845 1.00 0.00 48 SER A O 15
ATOM 26792 N N . ALA A 1 49 ? -19.468 13.175 -6.123 1.00 0.00 49 ALA A N 15
ATOM 26793 C CA . ALA A 1 49 ? -20.047 14.290 -5.323 1.00 0.00 49 ALA A CA 15
ATOM 26794 C C . ALA A 1 49 ? -19.718 15.625 -5.995 1.00 0.00 49 ALA A C 15
ATOM 26795 O O . ALA A 1 49 ? -20.597 16.368 -6.385 1.00 0.00 49 ALA A O 15
ATOM 26802 N N . SER A 1 50 ? -18.458 15.935 -6.132 1.00 0.00 50 SER A N 15
ATOM 26803 C CA . SER A 1 50 ? -18.072 17.222 -6.777 1.00 0.00 50 SER A CA 15
ATOM 26804 C C . SER A 1 50 ? -18.370 17.151 -8.276 1.00 0.00 50 SER A C 15
ATOM 26805 O O . SER A 1 50 ? -18.387 18.153 -8.964 1.00 0.00 50 SER A O 15
ATOM 26813 N N . GLY A 1 51 ? -18.606 15.975 -8.790 1.00 0.00 51 GLY A N 15
ATOM 26814 C CA . GLY A 1 51 ? -18.904 15.841 -10.244 1.00 0.00 51 GLY A CA 15
ATOM 26815 C C . GLY A 1 51 ? -17.631 15.449 -10.994 1.00 0.00 51 GLY A C 15
ATOM 26816 O O . GLY A 1 51 ? -16.895 16.289 -11.472 1.00 0.00 51 GLY A O 15
ATOM 26820 N N . GLY A 1 52 ? -17.364 14.175 -11.103 1.00 0.00 52 GLY A N 15
ATOM 26821 C CA . GLY A 1 52 ? -16.138 13.730 -11.824 1.00 0.00 52 GLY A CA 15
ATOM 26822 C C . GLY A 1 52 ? -16.373 12.344 -12.423 1.00 0.00 52 GLY A C 15
ATOM 26823 O O . GLY A 1 52 ? -17.228 11.601 -11.981 1.00 0.00 52 GLY A O 15
ATOM 26827 N N . ALA A 1 53 ? -15.623 11.988 -13.430 1.00 0.00 53 ALA A N 15
ATOM 26828 C CA . ALA A 1 53 ? -15.805 10.649 -14.059 1.00 0.00 53 ALA A CA 15
ATOM 26829 C C . ALA A 1 53 ? -15.181 9.575 -13.165 1.00 0.00 53 ALA A C 15
ATOM 26830 O O . ALA A 1 53 ? -15.503 8.407 -13.264 1.00 0.00 53 ALA A O 15
ATOM 26837 N N . GLY A 1 54 ? -14.291 9.960 -12.291 1.00 0.00 54 GLY A N 15
ATOM 26838 C CA . GLY A 1 54 ? -13.650 8.960 -11.392 1.00 0.00 54 GLY A CA 15
ATOM 26839 C C . GLY A 1 54 ? -12.161 8.846 -11.730 1.00 0.00 54 GLY A C 15
ATOM 26840 O O . GLY A 1 54 ? -11.328 8.687 -10.859 1.00 0.00 54 GLY A O 15
ATOM 26844 N N . ILE A 1 55 ? -11.820 8.929 -12.986 1.00 0.00 55 ILE A N 15
ATOM 26845 C CA . ILE A 1 55 ? -10.386 8.826 -13.375 1.00 0.00 55 ILE A CA 15
ATOM 26846 C C . ILE A 1 55 ? -9.622 10.037 -12.834 1.00 0.00 55 ILE A C 15
ATOM 26847 O O . ILE A 1 55 ? -8.408 10.053 -12.801 1.00 0.00 55 ILE A O 15
ATOM 26863 N N . ARG A 1 56 ? -10.325 11.051 -12.409 1.00 0.00 56 ARG A N 15
ATOM 26864 C CA . ARG A 1 56 ? -9.640 12.259 -11.870 1.00 0.00 56 ARG A CA 15
ATOM 26865 C C . ARG A 1 56 ? -8.945 11.907 -10.553 1.00 0.00 56 ARG A C 15
ATOM 26866 O O . ARG A 1 56 ? -8.189 12.689 -10.010 1.00 0.00 56 ARG A O 15
ATOM 26887 N N . THR A 1 57 ? -9.193 10.736 -10.034 1.00 0.00 57 THR A N 15
ATOM 26888 C CA . THR A 1 57 ? -8.546 10.335 -8.754 1.00 0.00 57 THR A CA 15
ATOM 26889 C C . THR A 1 57 ? -7.092 9.939 -9.018 1.00 0.00 57 THR A C 15
ATOM 26890 O O . THR A 1 57 ? -6.286 9.853 -8.113 1.00 0.00 57 THR A O 15
ATOM 26901 N N . ALA A 1 58 ? -6.749 9.696 -10.255 1.00 0.00 58 ALA A N 15
ATOM 26902 C CA . ALA A 1 58 ? -5.348 9.304 -10.578 1.00 0.00 58 ALA A CA 15
ATOM 26903 C C . ALA A 1 58 ? -4.386 10.387 -10.082 1.00 0.00 58 ALA A C 15
ATOM 26904 O O . ALA A 1 58 ? -3.271 10.106 -9.690 1.00 0.00 58 ALA A O 15
ATOM 26911 N N . GLN A 1 59 ? -4.809 11.621 -10.095 1.00 0.00 59 GLN A N 15
ATOM 26912 C CA . GLN A 1 59 ? -3.916 12.717 -9.624 1.00 0.00 59 GLN A CA 15
ATOM 26913 C C . GLN A 1 59 ? -3.637 12.540 -8.130 1.00 0.00 59 GLN A C 15
ATOM 26914 O O . GLN A 1 59 ? -2.500 12.516 -7.701 1.00 0.00 59 GLN A O 15
ATOM 26928 N N . ILE A 1 60 ? -4.663 12.415 -7.334 1.00 0.00 60 ILE A N 15
ATOM 26929 C CA . ILE A 1 60 ? -4.452 12.238 -5.869 1.00 0.00 60 ILE A CA 15
ATOM 26930 C C . ILE A 1 60 ? -3.694 10.934 -5.621 1.00 0.00 60 ILE A C 15
ATOM 26931 O O . ILE A 1 60 ? -3.013 10.779 -4.627 1.00 0.00 60 ILE A O 15
ATOM 26947 N N . ILE A 1 61 ? -3.805 9.993 -6.519 1.00 0.00 61 ILE A N 15
ATOM 26948 C CA . ILE A 1 61 ? -3.088 8.700 -6.333 1.00 0.00 61 ILE A CA 15
ATOM 26949 C C . ILE A 1 61 ? -1.583 8.929 -6.494 1.00 0.00 61 ILE A C 15
ATOM 26950 O O . ILE A 1 61 ? -0.779 8.365 -5.779 1.00 0.00 61 ILE A O 15
ATOM 26966 N N . ALA A 1 62 ? -1.196 9.756 -7.428 1.00 0.00 62 ALA A N 15
ATOM 26967 C CA . ALA A 1 62 ? 0.257 10.020 -7.632 1.00 0.00 62 ALA A CA 15
ATOM 26968 C C . ALA A 1 62 ? 0.773 10.923 -6.509 1.00 0.00 62 ALA A C 15
ATOM 26969 O O . ALA A 1 62 ? 1.943 10.914 -6.183 1.00 0.00 62 ALA A O 15
ATOM 26976 N N . ASN A 1 63 ? -0.089 11.702 -5.915 1.00 0.00 63 ASN A N 15
ATOM 26977 C CA . ASN A 1 63 ? 0.356 12.601 -4.813 1.00 0.00 63 ASN A CA 15
ATOM 26978 C C . ASN A 1 63 ? 0.539 11.786 -3.531 1.00 0.00 63 ASN A C 15
ATOM 26979 O O . ASN A 1 63 ? 0.988 12.291 -2.521 1.00 0.00 63 ASN A O 15
ATOM 26990 N N . ASN A 1 64 ? 0.196 10.527 -3.561 1.00 0.00 64 ASN A N 15
ATOM 26991 C CA . ASN A 1 64 ? 0.351 9.681 -2.346 1.00 0.00 64 ASN A CA 15
ATOM 26992 C C . ASN A 1 64 ? 1.625 8.840 -2.467 1.00 0.00 64 ASN A C 15
ATOM 26993 O O . ASN A 1 64 ? 1.939 8.045 -1.603 1.00 0.00 64 ASN A O 15
ATOM 27004 N N . GLY A 1 65 ? 2.363 9.006 -3.532 1.00 0.00 65 GLY A N 15
ATOM 27005 C CA . GLY A 1 65 ? 3.614 8.215 -3.702 1.00 0.00 65 GLY A CA 15
ATOM 27006 C C . GLY A 1 65 ? 3.305 6.920 -4.457 1.00 0.00 65 GLY A C 15
ATOM 27007 O O . GLY A 1 65 ? 4.191 6.165 -4.801 1.00 0.00 65 GLY A O 15
ATOM 27011 N N . VAL A 1 66 ? 2.053 6.655 -4.714 1.00 0.00 66 VAL A N 15
ATOM 27012 C CA . VAL A 1 66 ? 1.685 5.409 -5.444 1.00 0.00 66 VAL A CA 15
ATOM 27013 C C . VAL A 1 66 ? 2.469 5.323 -6.751 1.00 0.00 66 VAL A C 15
ATOM 27014 O O . VAL A 1 66 ? 2.017 5.767 -7.788 1.00 0.00 66 VAL A O 15
ATOM 27027 N N . LYS A 1 67 ? 3.633 4.739 -6.714 1.00 0.00 67 LYS A N 15
ATOM 27028 C CA . LYS A 1 67 ? 4.435 4.607 -7.958 1.00 0.00 67 LYS A CA 15
ATOM 27029 C C . LYS A 1 67 ? 3.890 3.428 -8.765 1.00 0.00 67 LYS A C 15
ATOM 27030 O O . LYS A 1 67 ? 4.214 3.249 -9.923 1.00 0.00 67 LYS A O 15
ATOM 27049 N N . ALA A 1 68 ? 3.053 2.626 -8.159 1.00 0.00 68 ALA A N 15
ATOM 27050 C CA . ALA A 1 68 ? 2.476 1.461 -8.884 1.00 0.00 68 ALA A CA 15
ATOM 27051 C C . ALA A 1 68 ? 0.952 1.495 -8.754 1.00 0.00 68 ALA A C 15
ATOM 27052 O O . ALA A 1 68 ? 0.416 1.674 -7.679 1.00 0.00 68 ALA A O 15
ATOM 27059 N N . VAL A 1 69 ? 0.247 1.333 -9.841 1.00 0.00 69 VAL A N 15
ATOM 27060 C CA . VAL A 1 69 ? -1.241 1.366 -9.768 1.00 0.00 69 VAL A CA 15
ATOM 27061 C C . VAL A 1 69 ? -1.822 0.140 -10.475 1.00 0.00 69 VAL A C 15
ATOM 27062 O O . VAL A 1 69 ? -1.843 0.061 -11.687 1.00 0.00 69 VAL A O 15
ATOM 27075 N N . ILE A 1 70 ? -2.302 -0.815 -9.725 1.00 0.00 70 ILE A N 15
ATOM 27076 C CA . ILE A 1 70 ? -2.890 -2.031 -10.350 1.00 0.00 70 ILE A CA 15
ATOM 27077 C C . ILE A 1 70 ? -4.392 -1.814 -10.546 1.00 0.00 70 ILE A C 15
ATOM 27078 O O . ILE A 1 70 ? -5.123 -1.588 -9.602 1.00 0.00 70 ILE A O 15
ATOM 27094 N N . ALA A 1 71 ? -4.859 -1.872 -11.762 1.00 0.00 71 ALA A N 15
ATOM 27095 C CA . ALA A 1 71 ? -6.312 -1.657 -12.008 1.00 0.00 71 ALA A CA 15
ATOM 27096 C C . ALA A 1 71 ? -6.761 -2.470 -13.222 1.00 0.00 71 ALA A C 15
ATOM 27097 O O . ALA A 1 71 ? -5.973 -3.126 -13.876 1.00 0.00 71 ALA A O 15
ATOM 27104 N N . SER A 1 72 ? -8.027 -2.427 -13.524 1.00 0.00 72 SER A N 15
ATOM 27105 C CA . SER A 1 72 ? -8.548 -3.188 -14.694 1.00 0.00 72 SER A CA 15
ATOM 27106 C C . SER A 1 72 ? -9.436 -2.269 -15.535 1.00 0.00 72 SER A C 15
ATOM 27107 O O . SER A 1 72 ? -10.427 -2.690 -16.096 1.00 0.00 72 SER A O 15
ATOM 27115 N N . SER A 1 73 ? -9.091 -1.013 -15.620 1.00 0.00 73 SER A N 15
ATOM 27116 C CA . SER A 1 73 ? -9.916 -0.065 -16.420 1.00 0.00 73 SER A CA 15
ATOM 27117 C C . SER A 1 73 ? -10.280 -0.711 -17.761 1.00 0.00 73 SER A C 15
ATOM 27118 O O . SER A 1 73 ? -9.433 -1.287 -18.416 1.00 0.00 73 SER A O 15
ATOM 27126 N N . PRO A 1 74 ? -11.531 -0.597 -18.135 1.00 0.00 74 PRO A N 15
ATOM 27127 C CA . PRO A 1 74 ? -12.032 -1.162 -19.399 1.00 0.00 74 PRO A CA 15
ATOM 27128 C C . PRO A 1 74 ? -11.650 -0.259 -20.574 1.00 0.00 74 PRO A C 15
ATOM 27129 O O . PRO A 1 74 ? -11.637 -0.680 -21.715 1.00 0.00 74 PRO A O 15
ATOM 27140 N N . GLY A 1 75 ? -11.338 0.980 -20.305 1.00 0.00 75 GLY A N 15
ATOM 27141 C CA . GLY A 1 75 ? -10.956 1.909 -21.408 1.00 0.00 75 GLY A CA 15
ATOM 27142 C C . GLY A 1 75 ? -9.487 2.314 -21.251 1.00 0.00 75 GLY A C 15
ATOM 27143 O O . GLY A 1 75 ? -8.984 2.402 -20.148 1.00 0.00 75 GLY A O 15
ATOM 27147 N N . PRO A 1 76 ? -8.844 2.549 -22.367 1.00 0.00 76 PRO A N 15
ATOM 27148 C CA . PRO A 1 76 ? -7.424 2.951 -22.398 1.00 0.00 76 PRO A CA 15
ATOM 27149 C C . PRO A 1 76 ? -7.275 4.440 -22.067 1.00 0.00 76 PRO A C 15
ATOM 27150 O O . PRO A 1 76 ? -6.210 5.010 -22.201 1.00 0.00 76 PRO A O 15
ATOM 27161 N N . ASN A 1 77 ? -8.332 5.077 -21.638 1.00 0.00 77 ASN A N 15
ATOM 27162 C CA . ASN A 1 77 ? -8.244 6.526 -21.304 1.00 0.00 77 ASN A CA 15
ATOM 27163 C C . ASN A 1 77 ? -7.503 6.706 -19.978 1.00 0.00 77 ASN A C 15
ATOM 27164 O O . ASN A 1 77 ? -6.673 7.581 -19.834 1.00 0.00 77 ASN A O 15
ATOM 27175 N N . ALA A 1 78 ? -7.796 5.885 -19.006 1.00 0.00 78 ALA A N 15
ATOM 27176 C CA . ALA A 1 78 ? -7.109 6.012 -17.690 1.00 0.00 78 ALA A CA 15
ATOM 27177 C C . ALA A 1 78 ? -5.637 5.622 -17.840 1.00 0.00 78 ALA A C 15
ATOM 27178 O O . ALA A 1 78 ? -4.748 6.342 -17.430 1.00 0.00 78 ALA A O 15
ATOM 27185 N N . PHE A 1 79 ? -5.373 4.484 -18.421 1.00 0.00 79 PHE A N 15
ATOM 27186 C CA . PHE A 1 79 ? -3.959 4.045 -18.595 1.00 0.00 79 PHE A CA 15
ATOM 27187 C C . PHE A 1 79 ? -3.135 5.188 -19.193 1.00 0.00 79 PHE A C 15
ATOM 27188 O O . PHE A 1 79 ? -1.993 5.396 -18.835 1.00 0.00 79 PHE A O 15
ATOM 27205 N N . GLU A 1 80 ? -3.703 5.929 -20.105 1.00 0.00 80 GLU A N 15
ATOM 27206 C CA . GLU A 1 80 ? -2.949 7.054 -20.726 1.00 0.00 80 GLU A CA 15
ATOM 27207 C C . GLU A 1 80 ? -2.659 8.125 -19.672 1.00 0.00 80 GLU A C 15
ATOM 27208 O O . GLU A 1 80 ? -1.551 8.606 -19.552 1.00 0.00 80 GLU A O 15
ATOM 27220 N N . VAL A 1 81 ? -3.646 8.503 -18.907 1.00 0.00 81 VAL A N 15
ATOM 27221 C CA . VAL A 1 81 ? -3.422 9.545 -17.864 1.00 0.00 81 VAL A CA 15
ATOM 27222 C C . VAL A 1 81 ? -2.235 9.141 -16.986 1.00 0.00 81 VAL A C 15
ATOM 27223 O O . VAL A 1 81 ? -1.322 9.913 -16.765 1.00 0.00 81 VAL A O 15
ATOM 27236 N N . LEU A 1 82 ? -2.241 7.939 -16.481 1.00 0.00 82 LEU A N 15
ATOM 27237 C CA . LEU A 1 82 ? -1.114 7.489 -15.616 1.00 0.00 82 LEU A CA 15
ATOM 27238 C C . LEU A 1 82 ? 0.204 7.633 -16.377 1.00 0.00 82 LEU A C 15
ATOM 27239 O O . LEU A 1 82 ? 1.243 7.879 -15.795 1.00 0.00 82 LEU A O 15
ATOM 27255 N N . ASN A 1 83 ? 0.175 7.484 -17.672 1.00 0.00 83 ASN A N 15
ATOM 27256 C CA . ASN A 1 83 ? 1.429 7.616 -18.465 1.00 0.00 83 ASN A CA 15
ATOM 27257 C C . ASN A 1 83 ? 1.983 9.033 -18.303 1.00 0.00 83 ASN A C 15
ATOM 27258 O O . ASN A 1 83 ? 3.138 9.225 -17.980 1.00 0.00 83 ASN A O 15
ATOM 27269 N N . GLU A 1 84 ? 1.166 10.028 -18.519 1.00 0.00 84 GLU A N 15
ATOM 27270 C CA . GLU A 1 84 ? 1.646 11.431 -18.373 1.00 0.00 84 GLU A CA 15
ATOM 27271 C C . GLU A 1 84 ? 2.066 11.671 -16.921 1.00 0.00 84 GLU A C 15
ATOM 27272 O O . GLU A 1 84 ? 2.912 12.496 -16.637 1.00 0.00 84 GLU A O 15
ATOM 27284 N N . LEU A 1 85 ? 1.480 10.958 -15.997 1.00 0.00 85 LEU A N 15
ATOM 27285 C CA . LEU A 1 85 ? 1.846 11.145 -14.566 1.00 0.00 85 LEU A CA 15
ATOM 27286 C C . LEU A 1 85 ? 3.238 10.563 -14.314 1.00 0.00 85 LEU A C 15
ATOM 27287 O O . LEU A 1 85 ? 3.998 11.068 -13.512 1.00 0.00 85 LEU A O 15
ATOM 27303 N N . GLY A 1 86 ? 3.578 9.501 -14.992 1.00 0.00 86 GLY A N 15
ATOM 27304 C CA . GLY A 1 86 ? 4.919 8.885 -14.791 1.00 0.00 86 GLY A CA 15
ATOM 27305 C C . GLY A 1 86 ? 4.793 7.686 -13.848 1.00 0.00 86 GLY A C 15
ATOM 27306 O O . GLY A 1 86 ? 5.757 7.248 -13.252 1.00 0.00 86 GLY A O 15
ATOM 27310 N N . ILE A 1 87 ? 3.610 7.154 -13.707 1.00 0.00 87 ILE A N 15
ATOM 27311 C CA . ILE A 1 87 ? 3.422 5.985 -12.801 1.00 0.00 87 ILE A CA 15
ATOM 27312 C C . ILE A 1 87 ? 3.285 4.708 -13.632 1.00 0.00 87 ILE A C 15
ATOM 27313 O O . ILE A 1 87 ? 3.028 4.753 -14.819 1.00 0.00 87 ILE A O 15
ATOM 27329 N N . LYS A 1 88 ? 3.453 3.568 -13.018 1.00 0.00 88 LYS A N 15
ATOM 27330 C CA . LYS A 1 88 ? 3.329 2.290 -13.775 1.00 0.00 88 LYS A CA 15
ATOM 27331 C C . LYS A 1 88 ? 1.885 1.791 -13.690 1.00 0.00 88 LYS A C 15
ATOM 27332 O O . LYS A 1 88 ? 1.208 1.988 -12.701 1.00 0.00 88 LYS A O 15
ATOM 27351 N N . ILE A 1 89 ? 1.405 1.144 -14.719 1.00 0.00 89 ILE A N 15
ATOM 27352 C CA . ILE A 1 89 ? 0.006 0.637 -14.689 1.00 0.00 89 ILE A CA 15
ATOM 27353 C C . ILE A 1 89 ? 0.017 -0.881 -14.871 1.00 0.00 89 ILE A C 15
ATOM 27354 O O . ILE A 1 89 ? 0.666 -1.402 -15.757 1.00 0.00 89 ILE A O 15
ATOM 27370 N N . TYR A 1 90 ? -0.693 -1.592 -14.038 1.00 0.00 90 TYR A N 15
ATOM 27371 C CA . TYR A 1 90 ? -0.722 -3.078 -14.158 1.00 0.00 90 TYR A CA 15
ATOM 27372 C C . TYR A 1 90 ? -2.157 -3.543 -14.414 1.00 0.00 90 TYR A C 15
ATOM 27373 O O . TYR A 1 90 ? -3.105 -2.825 -14.167 1.00 0.00 90 TYR A O 15
ATOM 27391 N N . ARG A 1 91 ? -2.324 -4.739 -14.910 1.00 0.00 91 ARG A N 15
ATOM 27392 C CA . ARG A 1 91 ? -3.699 -5.247 -15.183 1.00 0.00 91 ARG A CA 15
ATOM 27393 C C . ARG A 1 91 ? -4.147 -6.159 -14.038 1.00 0.00 91 ARG A C 15
ATOM 27394 O O . ARG A 1 91 ? -3.397 -6.984 -13.558 1.00 0.00 91 ARG A O 15
ATOM 27415 N N . ALA A 1 92 ? -5.368 -6.017 -13.599 1.00 0.00 92 ALA A N 15
ATOM 27416 C CA . ALA A 1 92 ? -5.866 -6.876 -12.488 1.00 0.00 92 ALA A CA 15
ATOM 27417 C C . ALA A 1 92 ? -6.257 -8.248 -13.041 1.00 0.00 92 ALA A C 15
ATOM 27418 O O . ALA A 1 92 ? -6.988 -8.355 -14.005 1.00 0.00 92 ALA A O 15
ATOM 27425 N N . THR A 1 93 ? -5.771 -9.300 -12.439 1.00 0.00 93 THR A N 15
ATOM 27426 C CA . THR A 1 93 ? -6.115 -10.665 -12.932 1.00 0.00 93 THR A CA 15
ATOM 27427 C C . THR A 1 93 ? -7.624 -10.887 -12.808 1.00 0.00 93 THR A C 15
ATOM 27428 O O . THR A 1 93 ? -8.251 -11.457 -13.678 1.00 0.00 93 THR A O 15
ATOM 27439 N N . GLY A 1 94 ? -8.213 -10.437 -11.734 1.00 0.00 94 GLY A N 15
ATOM 27440 C CA . GLY A 1 94 ? -9.682 -10.621 -11.557 1.00 0.00 94 GLY A CA 15
ATOM 27441 C C . GLY A 1 94 ? -9.948 -11.761 -10.570 1.00 0.00 94 GLY A C 15
ATOM 27442 O O . GLY A 1 94 ? -11.009 -12.350 -10.561 1.00 0.00 94 GLY A O 15
ATOM 27446 N N . THR A 1 95 ? -8.994 -12.076 -9.736 1.00 0.00 95 THR A N 15
ATOM 27447 C CA . THR A 1 95 ? -9.200 -13.176 -8.752 1.00 0.00 95 THR A CA 15
ATOM 27448 C C . THR A 1 95 ? -9.360 -12.581 -7.350 1.00 0.00 95 THR A C 15
ATOM 27449 O O . THR A 1 95 ? -10.459 -12.375 -6.874 1.00 0.00 95 THR A O 15
ATOM 27460 N N . SER A 1 96 ? -8.271 -12.302 -6.688 1.00 0.00 96 SER A N 15
ATOM 27461 C CA . SER A 1 96 ? -8.356 -11.717 -5.320 1.00 0.00 96 SER A CA 15
ATOM 27462 C C . SER A 1 96 ? -7.177 -10.766 -5.102 1.00 0.00 96 SER A C 15
ATOM 27463 O O . SER A 1 96 ? -6.057 -11.058 -5.475 1.00 0.00 96 SER A O 15
ATOM 27471 N N . VAL A 1 97 ? -7.418 -9.632 -4.507 1.00 0.00 97 VAL A N 15
ATOM 27472 C CA . VAL A 1 97 ? -6.310 -8.664 -4.272 1.00 0.00 97 VAL A CA 15
ATOM 27473 C C . VAL A 1 97 ? -5.286 -9.278 -3.315 1.00 0.00 97 VAL A C 15
ATOM 27474 O O . VAL A 1 97 ? -4.107 -8.994 -3.388 1.00 0.00 97 VAL A O 15
ATOM 27487 N N . GLU A 1 98 ? -5.725 -10.116 -2.416 1.00 0.00 98 GLU A N 15
ATOM 27488 C CA . GLU A 1 98 ? -4.772 -10.743 -1.456 1.00 0.00 98 GLU A CA 15
ATOM 27489 C C . GLU A 1 98 ? -3.673 -11.474 -2.232 1.00 0.00 98 GLU A C 15
ATOM 27490 O O . GLU A 1 98 ? -2.505 -11.376 -1.914 1.00 0.00 98 GLU A O 15
ATOM 27502 N N . GLU A 1 99 ? -4.039 -12.207 -3.248 1.00 0.00 99 GLU A N 15
ATOM 27503 C CA . GLU A 1 99 ? -3.015 -12.943 -4.042 1.00 0.00 99 GLU A CA 15
ATOM 27504 C C . GLU A 1 99 ? -2.267 -11.961 -4.944 1.00 0.00 99 GLU A C 15
ATOM 27505 O O . GLU A 1 99 ? -1.082 -12.097 -5.178 1.00 0.00 99 GLU A O 15
ATOM 27517 N N . ASN A 1 100 ? -2.949 -10.972 -5.456 1.00 0.00 100 ASN A N 15
ATOM 27518 C CA . ASN A 1 100 ? -2.277 -9.982 -6.345 1.00 0.00 100 ASN A CA 15
ATOM 27519 C C . ASN A 1 100 ? -1.060 -9.389 -5.629 1.00 0.00 100 ASN A C 15
ATOM 27520 O O . ASN A 1 100 ? -0.035 -9.139 -6.231 1.00 0.00 100 ASN A O 15
ATOM 27531 N N . LEU A 1 101 ? -1.167 -9.160 -4.348 1.00 0.00 101 LEU A N 15
ATOM 27532 C CA . LEU A 1 101 ? -0.017 -8.581 -3.597 1.00 0.00 101 LEU A CA 15
ATOM 27533 C C . LEU A 1 101 ? 1.256 -9.370 -3.916 1.00 0.00 101 LEU A C 15
ATOM 27534 O O . LEU A 1 101 ? 2.262 -8.811 -4.306 1.00 0.00 101 LEU A O 15
ATOM 27550 N N . LYS A 1 102 ? 1.222 -10.665 -3.750 1.00 0.00 102 LYS A N 15
ATOM 27551 C CA . LYS A 1 102 ? 2.433 -11.487 -4.041 1.00 0.00 102 LYS A CA 15
ATOM 27552 C C . LYS A 1 102 ? 2.690 -11.509 -5.550 1.00 0.00 102 LYS A C 15
ATOM 27553 O O . LYS A 1 102 ? 3.818 -11.551 -5.996 1.00 0.00 102 LYS A O 15
ATOM 27572 N N . LEU A 1 103 ? 1.651 -11.477 -6.340 1.00 0.00 103 LEU A N 15
ATOM 27573 C CA . LEU A 1 103 ? 1.838 -11.496 -7.818 1.00 0.00 103 LEU A CA 15
ATOM 27574 C C . LEU A 1 103 ? 2.707 -10.307 -8.237 1.00 0.00 103 LEU A C 15
ATOM 27575 O O . LEU A 1 103 ? 3.450 -10.376 -9.195 1.00 0.00 103 LEU A O 15
ATOM 27591 N N . PHE A 1 104 ? 2.613 -9.216 -7.527 1.00 0.00 104 PHE A N 15
ATOM 27592 C CA . PHE A 1 104 ? 3.429 -8.021 -7.883 1.00 0.00 104 PHE A CA 15
ATOM 27593 C C . PHE A 1 104 ? 4.894 -8.266 -7.515 1.00 0.00 104 PHE A C 15
ATOM 27594 O O . PHE A 1 104 ? 5.797 -7.874 -8.226 1.00 0.00 104 PHE A O 15
ATOM 27611 N N . THR A 1 105 ? 5.136 -8.909 -6.405 1.00 0.00 105 THR A N 15
ATOM 27612 C CA . THR A 1 105 ? 6.543 -9.175 -5.989 1.00 0.00 105 THR A CA 15
ATOM 27613 C C . THR A 1 105 ? 7.167 -10.221 -6.915 1.00 0.00 105 THR A C 15
ATOM 27614 O O . THR A 1 105 ? 8.368 -10.273 -7.087 1.00 0.00 105 THR A O 15
ATOM 27625 N N . GLU A 1 106 ? 6.362 -11.057 -7.511 1.00 0.00 106 GLU A N 15
ATOM 27626 C CA . GLU A 1 106 ? 6.914 -12.099 -8.423 1.00 0.00 106 GLU A CA 15
ATOM 27627 C C . GLU A 1 106 ? 7.028 -11.535 -9.840 1.00 0.00 106 GLU A C 15
ATOM 27628 O O . GLU A 1 106 ? 7.465 -12.209 -10.751 1.00 0.00 106 GLU A O 15
ATOM 27640 N N . GLY A 1 107 ? 6.640 -10.304 -10.036 1.00 0.00 107 GLY A N 15
ATOM 27641 C CA . GLY A 1 107 ? 6.729 -9.704 -11.396 1.00 0.00 107 GLY A CA 15
ATOM 27642 C C . GLY A 1 107 ? 5.879 -10.520 -12.371 1.00 0.00 107 GLY A C 15
ATOM 27643 O O . GLY A 1 107 ? 6.124 -10.536 -13.561 1.00 0.00 107 GLY A O 15
ATOM 27647 N N . ASN A 1 108 ? 4.879 -11.199 -11.877 1.00 0.00 108 ASN A N 15
ATOM 27648 C CA . ASN A 1 108 ? 4.013 -12.012 -12.776 1.00 0.00 108 ASN A CA 15
ATOM 27649 C C . ASN A 1 108 ? 2.871 -11.142 -13.306 1.00 0.00 108 ASN A C 15
ATOM 27650 O O . ASN A 1 108 ? 2.653 -11.046 -14.497 1.00 0.00 108 ASN A O 15
ATOM 27661 N N . LEU A 1 109 ? 2.142 -10.505 -12.431 1.00 0.00 109 LEU A N 15
ATOM 27662 C CA . LEU A 1 109 ? 1.017 -9.640 -12.888 1.00 0.00 109 LEU A CA 15
ATOM 27663 C C . LEU A 1 109 ? 1.558 -8.250 -13.231 1.00 0.00 109 LEU A C 15
ATOM 27664 O O . LEU A 1 109 ? 2.269 -7.643 -12.455 1.00 0.00 109 LEU A O 15
ATOM 27680 N N . GLU A 1 110 ? 1.230 -7.741 -14.387 1.00 0.00 110 GLU A N 15
ATOM 27681 C CA . GLU A 1 110 ? 1.733 -6.392 -14.773 1.00 0.00 110 GLU A CA 15
ATOM 27682 C C . GLU A 1 110 ? 0.945 -5.872 -15.977 1.00 0.00 110 GLU A C 15
ATOM 27683 O O . GLU A 1 110 ? -0.092 -6.398 -16.331 1.00 0.00 110 GLU A O 15
ATOM 27695 N N . GLU A 1 111 ? 1.431 -4.839 -16.609 1.00 0.00 111 GLU A N 15
ATOM 27696 C CA . GLU A 1 111 ? 0.720 -4.276 -17.790 1.00 0.00 111 GLU A CA 15
ATOM 27697 C C . GLU A 1 111 ? 1.592 -3.199 -18.442 1.00 0.00 111 GLU A C 15
ATOM 27698 O O . GLU A 1 111 ? 2.647 -3.484 -18.973 1.00 0.00 111 GLU A O 15
ATOM 27710 N N . ILE A 1 112 ? 1.169 -1.974 -18.408 1.00 0.00 112 ILE A N 15
ATOM 27711 C CA . ILE A 1 112 ? 1.980 -0.888 -19.027 1.00 0.00 112 ILE A CA 15
ATOM 27712 C C . ILE A 1 112 ? 3.067 -0.450 -18.047 1.00 0.00 112 ILE A C 15
ATOM 27713 O O . ILE A 1 112 ? 2.841 -0.357 -16.857 1.00 0.00 112 ILE A O 15
ATOM 27729 N N . ARG A 1 113 ? 4.248 -0.182 -18.534 1.00 0.00 113 ARG A N 15
ATOM 27730 C CA . ARG A 1 113 ? 5.346 0.247 -17.624 1.00 0.00 113 ARG A CA 15
ATOM 27731 C C . ARG A 1 113 ? 6.170 1.347 -18.296 1.00 0.00 113 ARG A C 15
ATOM 27732 O O . ARG A 1 113 ? 6.177 1.483 -19.503 1.00 0.00 113 ARG A O 15
ATOM 27753 N N . SER A 1 114 ? 6.865 2.135 -17.521 1.00 0.00 114 SER A N 15
ATOM 27754 C CA . SER A 1 114 ? 7.689 3.226 -18.110 1.00 0.00 114 SER A CA 15
ATOM 27755 C C . SER A 1 114 ? 8.951 3.422 -17.264 1.00 0.00 114 SER A C 15
ATOM 27756 O O . SER A 1 114 ? 8.976 3.072 -16.100 1.00 0.00 114 SER A O 15
ATOM 27764 N N . PRO A 1 115 ? 9.965 3.976 -17.878 1.00 0.00 115 PRO A N 15
ATOM 27765 C CA . PRO A 1 115 ? 11.253 4.234 -17.213 1.00 0.00 115 PRO A CA 15
ATOM 27766 C C . PRO A 1 115 ? 11.162 5.488 -16.335 1.00 0.00 115 PRO A C 15
ATOM 27767 O O . PRO A 1 115 ? 12.145 5.944 -15.787 1.00 0.00 115 PRO A O 15
ATOM 27778 N N . GLY A 1 116 ? 9.991 6.047 -16.198 1.00 0.00 116 GLY A N 15
ATOM 27779 C CA . GLY A 1 116 ? 9.842 7.268 -15.356 1.00 0.00 116 GLY A CA 15
ATOM 27780 C C . GLY A 1 116 ? 9.932 8.513 -16.240 1.00 0.00 116 GLY A C 15
ATOM 27781 O O . GLY A 1 116 ? 9.431 9.567 -15.900 1.00 0.00 116 GLY A O 15
ATOM 27785 N N . SER A 1 117 ? 10.567 8.401 -17.374 1.00 0.00 117 SER A N 15
ATOM 27786 C CA . SER A 1 117 ? 10.691 9.577 -18.281 1.00 0.00 117 SER A CA 15
ATOM 27787 C C . SER A 1 117 ? 11.241 9.120 -19.634 1.00 0.00 117 SER A C 15
ATOM 27788 O O . SER A 1 117 ? 12.381 8.712 -19.744 1.00 0.00 117 SER A O 15
ATOM 27796 N N . GLY A 1 118 ? 10.441 9.183 -20.663 1.00 0.00 118 GLY A N 15
ATOM 27797 C CA . GLY A 1 118 ? 10.919 8.750 -22.007 1.00 0.00 118 GLY A CA 15
ATOM 27798 C C . GLY A 1 118 ? 9.808 7.975 -22.716 1.00 0.00 118 GLY A C 15
ATOM 27799 O O . GLY A 1 118 ? 9.188 7.098 -22.146 1.00 0.00 118 GLY A O 15
ATOM 27803 N N . ARG A 1 119 ? 9.547 8.290 -23.955 1.00 0.00 119 ARG A N 15
ATOM 27804 C CA . ARG A 1 119 ? 8.475 7.570 -24.697 1.00 0.00 119 ARG A CA 15
ATOM 27805 C C . ARG A 1 119 ? 8.486 8.006 -26.164 1.00 0.00 119 ARG A C 15
ATOM 27806 O O . ARG A 1 119 ? 8.590 7.195 -27.062 1.00 0.00 119 ARG A O 15
ATOM 27827 N N . GLY A 1 120 ? 8.377 9.282 -26.414 1.00 0.00 120 GLY A N 15
ATOM 27828 C CA . GLY A 1 120 ? 8.380 9.767 -27.823 1.00 0.00 120 GLY A CA 15
ATOM 27829 C C . GLY A 1 120 ? 9.567 10.707 -28.040 1.00 0.00 120 GLY A C 15
ATOM 27830 O O . GLY A 1 120 ? 9.444 11.910 -27.936 1.00 0.00 120 GLY A O 15
ATOM 27834 N N . ARG A 1 121 ? 10.715 10.167 -28.344 1.00 0.00 121 ARG A N 15
ATOM 27835 C CA . ARG A 1 121 ? 11.908 11.032 -28.570 1.00 0.00 121 ARG A CA 15
ATOM 27836 C C . ARG A 1 121 ? 11.707 11.844 -29.851 1.00 0.00 121 ARG A C 15
ATOM 27837 O O . ARG A 1 121 ? 10.969 11.454 -30.734 1.00 0.00 121 ARG A O 15
ATOM 27858 N N . ARG A 1 122 ? 12.357 12.970 -29.960 1.00 0.00 122 ARG A N 15
ATOM 27859 C CA . ARG A 1 122 ? 12.199 13.803 -31.186 1.00 0.00 122 ARG A CA 15
ATOM 27860 C C . ARG A 1 122 ? 10.829 14.482 -31.165 1.00 0.00 122 ARG A C 15
ATOM 27861 O O . ARG A 1 122 ? 9.870 13.984 -31.723 1.00 0.00 122 ARG A O 15
ATOM 27882 N N . ARG A 1 123 ? 10.726 15.615 -30.525 1.00 0.00 123 ARG A N 15
ATOM 27883 C CA . ARG A 1 123 ? 9.416 16.321 -30.470 1.00 0.00 123 ARG A CA 15
ATOM 27884 C C . ARG A 1 123 ? 9.652 17.831 -30.401 1.00 0.00 123 ARG A C 15
ATOM 27885 O O . ARG A 1 123 ? 10.649 18.290 -29.880 1.00 0.00 123 ARG A O 15
ATOM 27906 N N . ARG A 1 124 ? 8.743 18.608 -30.923 1.00 0.00 124 ARG A N 15
ATOM 27907 C CA . ARG A 1 124 ? 8.916 20.088 -30.886 1.00 0.00 124 ARG A CA 15
ATOM 27908 C C . ARG A 1 124 ? 8.108 20.667 -29.722 1.00 0.00 124 ARG A C 15
ATOM 27909 O O . ARG A 1 124 ? 7.486 19.891 -29.015 1.00 0.00 124 ARG A O 15
ATOM 27931 N N . MET A 1 1 ? 8.534 1.299 -4.277 1.00 0.00 1 MET A N 16
ATOM 27932 C CA . MET A 1 1 ? 7.343 1.428 -5.164 1.00 0.00 1 MET A CA 16
ATOM 27933 C C . MET A 1 1 ? 6.080 1.074 -4.378 1.00 0.00 1 MET A C 16
ATOM 27934 O O . MET A 1 1 ? 5.877 -0.058 -3.987 1.00 0.00 1 MET A O 16
ATOM 27950 N N . LYS A 1 2 ? 5.225 2.034 -4.146 1.00 0.00 2 LYS A N 16
ATOM 27951 C CA . LYS A 1 2 ? 3.974 1.751 -3.389 1.00 0.00 2 LYS A CA 16
ATOM 27952 C C . LYS A 1 2 ? 2.951 1.112 -4.329 1.00 0.00 2 LYS A C 16
ATOM 27953 O O . LYS A 1 2 ? 2.822 1.498 -5.474 1.00 0.00 2 LYS A O 16
ATOM 27972 N N . ILE A 1 3 ? 2.227 0.131 -3.862 1.00 0.00 3 ILE A N 16
ATOM 27973 C CA . ILE A 1 3 ? 1.222 -0.531 -4.741 1.00 0.00 3 ILE A CA 16
ATOM 27974 C C . ILE A 1 3 ? -0.188 -0.287 -4.200 1.00 0.00 3 ILE A C 16
ATOM 27975 O O . ILE A 1 3 ? -0.551 -0.764 -3.144 1.00 0.00 3 ILE A O 16
ATOM 27991 N N . ALA A 1 4 ? -0.984 0.448 -4.925 1.00 0.00 4 ALA A N 16
ATOM 27992 C CA . ALA A 1 4 ? -2.374 0.722 -4.468 1.00 0.00 4 ALA A CA 16
ATOM 27993 C C . ALA A 1 4 ? -3.351 -0.067 -5.342 1.00 0.00 4 ALA A C 16
ATOM 27994 O O . ALA A 1 4 ? -3.405 0.110 -6.543 1.00 0.00 4 ALA A O 16
ATOM 28001 N N . ILE A 1 5 ? -4.119 -0.943 -4.754 1.00 0.00 5 ILE A N 16
ATOM 28002 C CA . ILE A 1 5 ? -5.082 -1.745 -5.558 1.00 0.00 5 ILE A CA 16
ATOM 28003 C C . ILE A 1 5 ? -6.475 -1.119 -5.477 1.00 0.00 5 ILE A C 16
ATOM 28004 O O . ILE A 1 5 ? -6.926 -0.715 -4.423 1.00 0.00 5 ILE A O 16
ATOM 28020 N N . ALA A 1 6 ? -7.163 -1.041 -6.583 1.00 0.00 6 ALA A N 16
ATOM 28021 C CA . ALA A 1 6 ? -8.529 -0.448 -6.573 1.00 0.00 6 ALA A CA 16
ATOM 28022 C C . ALA A 1 6 ? -9.553 -1.552 -6.304 1.00 0.00 6 ALA A C 16
ATOM 28023 O O . ALA A 1 6 ? -9.635 -2.524 -7.028 1.00 0.00 6 ALA A O 16
ATOM 28030 N N . SER A 1 7 ? -10.334 -1.415 -5.266 1.00 0.00 7 SER A N 16
ATOM 28031 C CA . SER A 1 7 ? -11.345 -2.463 -4.958 1.00 0.00 7 SER A CA 16
ATOM 28032 C C . SER A 1 7 ? -12.628 -1.808 -4.448 1.00 0.00 7 SER A C 16
ATOM 28033 O O . SER A 1 7 ? -12.671 -0.624 -4.181 1.00 0.00 7 SER A O 16
ATOM 28041 N N . SER A 1 8 ? -13.676 -2.574 -4.307 1.00 0.00 8 SER A N 16
ATOM 28042 C CA . SER A 1 8 ? -14.959 -2.000 -3.813 1.00 0.00 8 SER A CA 16
ATOM 28043 C C . SER A 1 8 ? -15.316 -2.641 -2.470 1.00 0.00 8 SER A C 16
ATOM 28044 O O . SER A 1 8 ? -16.466 -2.706 -2.088 1.00 0.00 8 SER A O 16
ATOM 28052 N N . GLY A 1 9 ? -14.335 -3.118 -1.752 1.00 0.00 9 GLY A N 16
ATOM 28053 C CA . GLY A 1 9 ? -14.617 -3.757 -0.436 1.00 0.00 9 GLY A CA 16
ATOM 28054 C C . GLY A 1 9 ? -13.326 -3.834 0.381 1.00 0.00 9 GLY A C 16
ATOM 28055 O O . GLY A 1 9 ? -12.482 -2.962 0.313 1.00 0.00 9 GLY A O 16
ATOM 28059 N N . THR A 1 10 ? -13.165 -4.873 1.154 1.00 0.00 10 THR A N 16
ATOM 28060 C CA . THR A 1 10 ? -11.929 -5.005 1.976 1.00 0.00 10 THR A CA 16
ATOM 28061 C C . THR A 1 10 ? -11.563 -6.484 2.115 1.00 0.00 10 THR A C 16
ATOM 28062 O O . THR A 1 10 ? -10.872 -6.879 3.034 1.00 0.00 10 THR A O 16
ATOM 28073 N N . ASP A 1 11 ? -12.021 -7.307 1.211 1.00 0.00 11 ASP A N 16
ATOM 28074 C CA . ASP A 1 11 ? -11.699 -8.758 1.294 1.00 0.00 11 ASP A CA 16
ATOM 28075 C C . ASP A 1 11 ? -11.599 -9.343 -0.116 1.00 0.00 11 ASP A C 16
ATOM 28076 O O . ASP A 1 11 ? -11.751 -8.647 -1.101 1.00 0.00 11 ASP A O 16
ATOM 28085 N N . LEU A 1 12 ? -11.347 -10.618 -0.219 1.00 0.00 12 LEU A N 16
ATOM 28086 C CA . LEU A 1 12 ? -11.237 -11.252 -1.561 1.00 0.00 12 LEU A CA 16
ATOM 28087 C C . LEU A 1 12 ? -12.588 -11.173 -2.278 1.00 0.00 12 LEU A C 16
ATOM 28088 O O . LEU A 1 12 ? -12.684 -11.388 -3.470 1.00 0.00 12 LEU A O 16
ATOM 28104 N N . GLY A 1 13 ? -13.633 -10.865 -1.561 1.00 0.00 13 GLY A N 16
ATOM 28105 C CA . GLY A 1 13 ? -14.979 -10.773 -2.198 1.00 0.00 13 GLY A CA 16
ATOM 28106 C C . GLY A 1 13 ? -14.939 -9.761 -3.345 1.00 0.00 13 GLY A C 16
ATOM 28107 O O . GLY A 1 13 ? -15.330 -10.055 -4.457 1.00 0.00 13 GLY A O 16
ATOM 28111 N N . SER A 1 14 ? -14.470 -8.572 -3.083 1.00 0.00 14 SER A N 16
ATOM 28112 C CA . SER A 1 14 ? -14.403 -7.537 -4.152 1.00 0.00 14 SER A CA 16
ATOM 28113 C C . SER A 1 14 ? -13.415 -7.983 -5.229 1.00 0.00 14 SER A C 16
ATOM 28114 O O . SER A 1 14 ? -12.249 -7.643 -5.196 1.00 0.00 14 SER A O 16
ATOM 28122 N N . GLU A 1 15 ? -13.874 -8.744 -6.179 1.00 0.00 15 GLU A N 16
ATOM 28123 C CA . GLU A 1 15 ? -12.970 -9.219 -7.265 1.00 0.00 15 GLU A CA 16
ATOM 28124 C C . GLU A 1 15 ? -12.656 -8.059 -8.214 1.00 0.00 15 GLU A C 16
ATOM 28125 O O . GLU A 1 15 ? -13.250 -7.925 -9.265 1.00 0.00 15 GLU A O 16
ATOM 28137 N N . VAL A 1 16 ? -11.724 -7.221 -7.852 1.00 0.00 16 VAL A N 16
ATOM 28138 C CA . VAL A 1 16 ? -11.370 -6.072 -8.732 1.00 0.00 16 VAL A CA 16
ATOM 28139 C C . VAL A 1 16 ? -12.628 -5.260 -9.050 1.00 0.00 16 VAL A C 16
ATOM 28140 O O . VAL A 1 16 ? -12.739 -4.659 -10.100 1.00 0.00 16 VAL A O 16
ATOM 28153 N N . SER A 1 17 ? -13.573 -5.234 -8.152 1.00 0.00 17 SER A N 16
ATOM 28154 C CA . SER A 1 17 ? -14.820 -4.458 -8.406 1.00 0.00 17 SER A CA 16
ATOM 28155 C C . SER A 1 17 ? -15.326 -4.756 -9.818 1.00 0.00 17 SER A C 16
ATOM 28156 O O . SER A 1 17 ? -14.967 -5.749 -10.420 1.00 0.00 17 SER A O 16
ATOM 28164 N N . ARG A 1 18 ? -16.158 -3.904 -10.352 1.00 0.00 18 ARG A N 16
ATOM 28165 C CA . ARG A 1 18 ? -16.685 -4.140 -11.726 1.00 0.00 18 ARG A CA 16
ATOM 28166 C C . ARG A 1 18 ? -15.874 -3.315 -12.730 1.00 0.00 18 ARG A C 16
ATOM 28167 O O . ARG A 1 18 ? -15.456 -3.809 -13.758 1.00 0.00 18 ARG A O 16
ATOM 28188 N N . PHE A 1 19 ? -15.650 -2.063 -12.438 1.00 0.00 19 PHE A N 16
ATOM 28189 C CA . PHE A 1 19 ? -14.866 -1.209 -13.375 1.00 0.00 19 PHE A CA 16
ATOM 28190 C C . PHE A 1 19 ? -14.126 -0.130 -12.582 1.00 0.00 19 PHE A C 16
ATOM 28191 O O . PHE A 1 19 ? -14.724 0.651 -11.867 1.00 0.00 19 PHE A O 16
ATOM 28208 N N . PHE A 1 20 ? -12.828 -0.078 -12.704 1.00 0.00 20 PHE A N 16
ATOM 28209 C CA . PHE A 1 20 ? -12.050 0.951 -11.958 1.00 0.00 20 PHE A CA 16
ATOM 28210 C C . PHE A 1 20 ? -12.558 2.344 -12.335 1.00 0.00 20 PHE A C 16
ATOM 28211 O O . PHE A 1 20 ? -12.594 2.710 -13.493 1.00 0.00 20 PHE A O 16
ATOM 28228 N N . GLY A 1 21 ? -12.952 3.125 -11.367 1.00 0.00 21 GLY A N 16
ATOM 28229 C CA . GLY A 1 21 ? -13.457 4.494 -11.671 1.00 0.00 21 GLY A CA 16
ATOM 28230 C C . GLY A 1 21 ? -13.662 5.266 -10.365 1.00 0.00 21 GLY A C 16
ATOM 28231 O O . GLY A 1 21 ? -13.216 6.385 -10.219 1.00 0.00 21 GLY A O 16
ATOM 28235 N N . ARG A 1 22 ? -14.334 4.675 -9.415 1.00 0.00 22 ARG A N 16
ATOM 28236 C CA . ARG A 1 22 ? -14.566 5.374 -8.121 1.00 0.00 22 ARG A CA 16
ATOM 28237 C C . ARG A 1 22 ? -14.513 4.359 -6.977 1.00 0.00 22 ARG A C 16
ATOM 28238 O O . ARG A 1 22 ? -15.348 4.360 -6.094 1.00 0.00 22 ARG A O 16
ATOM 28259 N N . ALA A 1 23 ? -13.537 3.494 -6.987 1.00 0.00 23 ALA A N 16
ATOM 28260 C CA . ALA A 1 23 ? -13.427 2.478 -5.902 1.00 0.00 23 ALA A CA 16
ATOM 28261 C C . ALA A 1 23 ? -13.413 3.183 -4.539 1.00 0.00 23 ALA A C 16
ATOM 28262 O O . ALA A 1 23 ? -12.471 3.881 -4.220 1.00 0.00 23 ALA A O 16
ATOM 28269 N N . PRO A 1 24 ? -14.457 2.980 -3.770 1.00 0.00 24 PRO A N 16
ATOM 28270 C CA . PRO A 1 24 ? -14.588 3.586 -2.430 1.00 0.00 24 PRO A CA 16
ATOM 28271 C C . PRO A 1 24 ? -13.790 2.791 -1.388 1.00 0.00 24 PRO A C 16
ATOM 28272 O O . PRO A 1 24 ? -14.043 2.882 -0.203 1.00 0.00 24 PRO A O 16
ATOM 28283 N N . TYR A 1 25 ? -12.829 2.015 -1.814 1.00 0.00 25 TYR A N 16
ATOM 28284 C CA . TYR A 1 25 ? -12.024 1.223 -0.845 1.00 0.00 25 TYR A CA 16
ATOM 28285 C C . TYR A 1 25 ? -10.655 0.931 -1.459 1.00 0.00 25 TYR A C 16
ATOM 28286 O O . TYR A 1 25 ? -10.345 -0.189 -1.812 1.00 0.00 25 TYR A O 16
ATOM 28304 N N . PHE A 1 26 ? -9.838 1.937 -1.600 1.00 0.00 26 PHE A N 16
ATOM 28305 C CA . PHE A 1 26 ? -8.491 1.726 -2.203 1.00 0.00 26 PHE A CA 16
ATOM 28306 C C . PHE A 1 26 ? -7.544 1.133 -1.157 1.00 0.00 26 PHE A C 16
ATOM 28307 O O . PHE A 1 26 ? -7.366 1.677 -0.085 1.00 0.00 26 PHE A O 16
ATOM 28324 N N . MET A 1 27 ? -6.934 0.019 -1.462 1.00 0.00 27 MET A N 16
ATOM 28325 C CA . MET A 1 27 ? -5.997 -0.611 -0.489 1.00 0.00 27 MET A CA 16
ATOM 28326 C C . MET A 1 27 ? -4.584 -0.073 -0.724 1.00 0.00 27 MET A C 16
ATOM 28327 O O . MET A 1 27 ? -3.958 -0.361 -1.725 1.00 0.00 27 MET A O 16
ATOM 28341 N N . ILE A 1 28 ? -4.076 0.708 0.190 1.00 0.00 28 ILE A N 16
ATOM 28342 C CA . ILE A 1 28 ? -2.705 1.265 0.019 1.00 0.00 28 ILE A CA 16
ATOM 28343 C C . ILE A 1 28 ? -1.693 0.350 0.711 1.00 0.00 28 ILE A C 16
ATOM 28344 O O . ILE A 1 28 ? -1.613 0.302 1.923 1.00 0.00 28 ILE A O 16
ATOM 28360 N N . VAL A 1 29 ? -0.919 -0.376 -0.048 1.00 0.00 29 VAL A N 16
ATOM 28361 C CA . VAL A 1 29 ? 0.085 -1.285 0.570 1.00 0.00 29 VAL A CA 16
ATOM 28362 C C . VAL A 1 29 ? 1.493 -0.819 0.194 1.00 0.00 29 VAL A C 16
ATOM 28363 O O . VAL A 1 29 ? 1.869 -0.815 -0.961 1.00 0.00 29 VAL A O 16
ATOM 28376 N N . GLU A 1 30 ? 2.273 -0.421 1.162 1.00 0.00 30 GLU A N 16
ATOM 28377 C CA . GLU A 1 30 ? 3.654 0.050 0.860 1.00 0.00 30 GLU A CA 16
ATOM 28378 C C . GLU A 1 30 ? 4.662 -1.038 1.243 1.00 0.00 30 GLU A C 16
ATOM 28379 O O . GLU A 1 30 ? 4.816 -1.377 2.400 1.00 0.00 30 GLU A O 16
ATOM 28391 N N . MET A 1 31 ? 5.351 -1.588 0.278 1.00 0.00 31 MET A N 16
ATOM 28392 C CA . MET A 1 31 ? 6.347 -2.651 0.586 1.00 0.00 31 MET A CA 16
ATOM 28393 C C . MET A 1 31 ? 7.748 -2.160 0.211 1.00 0.00 31 MET A C 16
ATOM 28394 O O . MET A 1 31 ? 7.905 -1.236 -0.561 1.00 0.00 31 MET A O 16
ATOM 28408 N N . LYS A 1 32 ? 8.767 -2.769 0.755 1.00 0.00 32 LYS A N 16
ATOM 28409 C CA . LYS A 1 32 ? 10.155 -2.332 0.429 1.00 0.00 32 LYS A CA 16
ATOM 28410 C C . LYS A 1 32 ? 10.843 -3.400 -0.427 1.00 0.00 32 LYS A C 16
ATOM 28411 O O . LYS A 1 32 ? 10.704 -3.424 -1.634 1.00 0.00 32 LYS A O 16
ATOM 28430 N N . LYS A 1 33 ? 11.586 -4.284 0.185 1.00 0.00 33 LYS A N 16
ATOM 28431 C CA . LYS A 1 33 ? 12.278 -5.347 -0.600 1.00 0.00 33 LYS A CA 16
ATOM 28432 C C . LYS A 1 33 ? 11.360 -6.563 -0.725 1.00 0.00 33 LYS A C 16
ATOM 28433 O O . LYS A 1 33 ? 11.671 -7.637 -0.251 1.00 0.00 33 LYS A O 16
ATOM 28452 N N . GLY A 1 34 ? 10.229 -6.403 -1.356 1.00 0.00 34 GLY A N 16
ATOM 28453 C CA . GLY A 1 34 ? 9.293 -7.552 -1.507 1.00 0.00 34 GLY A CA 16
ATOM 28454 C C . GLY A 1 34 ? 8.820 -8.002 -0.124 1.00 0.00 34 GLY A C 16
ATOM 28455 O O . GLY A 1 34 ? 8.621 -9.176 0.124 1.00 0.00 34 GLY A O 16
ATOM 28459 N N . ASN A 1 35 ? 8.640 -7.078 0.780 1.00 0.00 35 ASN A N 16
ATOM 28460 C CA . ASN A 1 35 ? 8.183 -7.450 2.148 1.00 0.00 35 ASN A CA 16
ATOM 28461 C C . ASN A 1 35 ? 7.146 -6.436 2.632 1.00 0.00 35 ASN A C 16
ATOM 28462 O O . ASN A 1 35 ? 7.464 -5.494 3.332 1.00 0.00 35 ASN A O 16
ATOM 28473 N N . ILE A 1 36 ? 5.907 -6.620 2.268 1.00 0.00 36 ILE A N 16
ATOM 28474 C CA . ILE A 1 36 ? 4.851 -5.664 2.709 1.00 0.00 36 ILE A CA 16
ATOM 28475 C C . ILE A 1 36 ? 5.025 -5.366 4.199 1.00 0.00 36 ILE A C 16
ATOM 28476 O O . ILE A 1 36 ? 4.815 -6.216 5.041 1.00 0.00 36 ILE A O 16
ATOM 28492 N N . GLU A 1 37 ? 5.410 -4.164 4.532 1.00 0.00 37 GLU A N 16
ATOM 28493 C CA . GLU A 1 37 ? 5.598 -3.812 5.967 1.00 0.00 37 GLU A CA 16
ATOM 28494 C C . GLU A 1 37 ? 4.522 -2.811 6.392 1.00 0.00 37 GLU A C 16
ATOM 28495 O O . GLU A 1 37 ? 4.572 -2.252 7.470 1.00 0.00 37 GLU A O 16
ATOM 28507 N N . SER A 1 38 ? 3.548 -2.578 5.554 1.00 0.00 38 SER A N 16
ATOM 28508 C CA . SER A 1 38 ? 2.473 -1.613 5.912 1.00 0.00 38 SER A CA 16
ATOM 28509 C C . SER A 1 38 ? 1.310 -1.755 4.926 1.00 0.00 38 SER A C 16
ATOM 28510 O O . SER A 1 38 ? 1.481 -1.647 3.729 1.00 0.00 38 SER A O 16
ATOM 28518 N N . SER A 1 39 ? 0.129 -2.000 5.422 1.00 0.00 39 SER A N 16
ATOM 28519 C CA . SER A 1 39 ? -1.044 -2.151 4.514 1.00 0.00 39 SER A CA 16
ATOM 28520 C C . SER A 1 39 ? -2.291 -1.576 5.191 1.00 0.00 39 SER A C 16
ATOM 28521 O O . SER A 1 39 ? -2.822 -2.148 6.122 1.00 0.00 39 SER A O 16
ATOM 28529 N N . GLU A 1 40 ? -2.762 -0.449 4.731 1.00 0.00 40 GLU A N 16
ATOM 28530 C CA . GLU A 1 40 ? -3.974 0.160 5.349 1.00 0.00 40 GLU A CA 16
ATOM 28531 C C . GLU A 1 40 ? -5.046 0.366 4.277 1.00 0.00 40 GLU A C 16
ATOM 28532 O O . GLU A 1 40 ? -4.745 0.610 3.125 1.00 0.00 40 GLU A O 16
ATOM 28544 N N . VAL A 1 41 ? -6.294 0.270 4.646 1.00 0.00 41 VAL A N 16
ATOM 28545 C CA . VAL A 1 41 ? -7.383 0.460 3.647 1.00 0.00 41 VAL A CA 16
ATOM 28546 C C . VAL A 1 41 ? -8.016 1.840 3.837 1.00 0.00 41 VAL A C 16
ATOM 28547 O O . VAL A 1 41 ? -8.254 2.277 4.945 1.00 0.00 41 VAL A O 16
ATOM 28560 N N . ILE A 1 42 ? -8.293 2.529 2.763 1.00 0.00 42 ILE A N 16
ATOM 28561 C CA . ILE A 1 42 ? -8.912 3.879 2.882 1.00 0.00 42 ILE A CA 16
ATOM 28562 C C . ILE A 1 42 ? -9.984 4.044 1.803 1.00 0.00 42 ILE A C 16
ATOM 28563 O O . ILE A 1 42 ? -9.787 3.686 0.659 1.00 0.00 42 ILE A O 16
ATOM 28579 N N . GLU A 1 43 ? -11.118 4.585 2.157 1.00 0.00 43 GLU A N 16
ATOM 28580 C CA . GLU A 1 43 ? -12.200 4.774 1.151 1.00 0.00 43 GLU A CA 16
ATOM 28581 C C . GLU A 1 43 ? -12.150 6.204 0.613 1.00 0.00 43 GLU A C 16
ATOM 28582 O O . GLU A 1 43 ? -12.270 7.159 1.353 1.00 0.00 43 GLU A O 16
ATOM 28594 N N . ASN A 1 44 ? -11.972 6.361 -0.670 1.00 0.00 44 ASN A N 16
ATOM 28595 C CA . ASN A 1 44 ? -11.913 7.733 -1.250 1.00 0.00 44 ASN A CA 16
ATOM 28596 C C . ASN A 1 44 ? -13.237 8.456 -0.980 1.00 0.00 44 ASN A C 16
ATOM 28597 O O . ASN A 1 44 ? -14.280 7.838 -0.933 1.00 0.00 44 ASN A O 16
ATOM 28608 N N . PRO A 1 45 ? -13.148 9.752 -0.812 1.00 0.00 45 PRO A N 16
ATOM 28609 C CA . PRO A 1 45 ? -14.324 10.600 -0.544 1.00 0.00 45 PRO A CA 16
ATOM 28610 C C . PRO A 1 45 ? -15.097 10.868 -1.839 1.00 0.00 45 PRO A C 16
ATOM 28611 O O . PRO A 1 45 ? -16.307 10.977 -1.839 1.00 0.00 45 PRO A O 16
ATOM 28622 N N . SER A 1 46 ? -14.407 10.976 -2.940 1.00 0.00 46 SER A N 16
ATOM 28623 C CA . SER A 1 46 ? -15.101 11.239 -4.233 1.00 0.00 46 SER A CA 16
ATOM 28624 C C . SER A 1 46 ? -16.265 10.260 -4.397 1.00 0.00 46 SER A C 16
ATOM 28625 O O . SER A 1 46 ? -17.212 10.522 -5.112 1.00 0.00 46 SER A O 16
ATOM 28633 N N . ALA A 1 47 ? -16.204 9.132 -3.744 1.00 0.00 47 ALA A N 16
ATOM 28634 C CA . ALA A 1 47 ? -17.309 8.139 -3.867 1.00 0.00 47 ALA A CA 16
ATOM 28635 C C . ALA A 1 47 ? -18.610 8.757 -3.350 1.00 0.00 47 ALA A C 16
ATOM 28636 O O . ALA A 1 47 ? -19.639 8.688 -3.993 1.00 0.00 47 ALA A O 16
ATOM 28643 N N . SER A 1 48 ? -18.573 9.358 -2.192 1.00 0.00 48 SER A N 16
ATOM 28644 C CA . SER A 1 48 ? -19.808 9.979 -1.635 1.00 0.00 48 SER A CA 16
ATOM 28645 C C . SER A 1 48 ? -20.027 11.351 -2.277 1.00 0.00 48 SER A C 16
ATOM 28646 O O . SER A 1 48 ? -21.013 12.015 -2.021 1.00 0.00 48 SER A O 16
ATOM 28654 N N . ALA A 1 49 ? -19.117 11.784 -3.107 1.00 0.00 49 ALA A N 16
ATOM 28655 C CA . ALA A 1 49 ? -19.279 13.113 -3.760 1.00 0.00 49 ALA A CA 16
ATOM 28656 C C . ALA A 1 49 ? -19.503 12.920 -5.262 1.00 0.00 49 ALA A C 16
ATOM 28657 O O . ALA A 1 49 ? -18.569 12.796 -6.028 1.00 0.00 49 ALA A O 16
ATOM 28664 N N . SER A 1 50 ? -20.737 12.895 -5.688 1.00 0.00 50 SER A N 16
ATOM 28665 C CA . SER A 1 50 ? -21.022 12.712 -7.138 1.00 0.00 50 SER A CA 16
ATOM 28666 C C . SER A 1 50 ? -20.547 13.945 -7.908 1.00 0.00 50 SER A C 16
ATOM 28667 O O . SER A 1 50 ? -20.979 15.052 -7.653 1.00 0.00 50 SER A O 16
ATOM 28675 N N . GLY A 1 51 ? -19.660 13.765 -8.847 1.00 0.00 51 GLY A N 16
ATOM 28676 C CA . GLY A 1 51 ? -19.159 14.930 -9.631 1.00 0.00 51 GLY A CA 16
ATOM 28677 C C . GLY A 1 51 ? -17.662 15.109 -9.377 1.00 0.00 51 GLY A C 16
ATOM 28678 O O . GLY A 1 51 ? -17.166 16.214 -9.278 1.00 0.00 51 GLY A O 16
ATOM 28682 N N . GLY A 1 52 ? -16.937 14.029 -9.269 1.00 0.00 52 GLY A N 16
ATOM 28683 C CA . GLY A 1 52 ? -15.471 14.137 -9.020 1.00 0.00 52 GLY A CA 16
ATOM 28684 C C . GLY A 1 52 ? -14.712 13.375 -10.106 1.00 0.00 52 GLY A C 16
ATOM 28685 O O . GLY A 1 52 ? -13.515 13.181 -10.019 1.00 0.00 52 GLY A O 16
ATOM 28689 N N . ALA A 1 53 ? -15.394 12.942 -11.129 1.00 0.00 53 ALA A N 16
ATOM 28690 C CA . ALA A 1 53 ? -14.706 12.193 -12.218 1.00 0.00 53 ALA A CA 16
ATOM 28691 C C . ALA A 1 53 ? -14.096 10.912 -11.645 1.00 0.00 53 ALA A C 16
ATOM 28692 O O . ALA A 1 53 ? -13.971 10.756 -10.447 1.00 0.00 53 ALA A O 16
ATOM 28699 N N . GLY A 1 54 ? -13.715 9.994 -12.490 1.00 0.00 54 GLY A N 16
ATOM 28700 C CA . GLY A 1 54 ? -13.115 8.725 -11.991 1.00 0.00 54 GLY A CA 16
ATOM 28701 C C . GLY A 1 54 ? -11.723 8.544 -12.598 1.00 0.00 54 GLY A C 16
ATOM 28702 O O . GLY A 1 54 ? -10.813 8.058 -11.956 1.00 0.00 54 GLY A O 16
ATOM 28706 N N . ILE A 1 55 ? -11.549 8.928 -13.834 1.00 0.00 55 ILE A N 16
ATOM 28707 C CA . ILE A 1 55 ? -10.215 8.773 -14.479 1.00 0.00 55 ILE A CA 16
ATOM 28708 C C . ILE A 1 55 ? -9.240 9.790 -13.882 1.00 0.00 55 ILE A C 16
ATOM 28709 O O . ILE A 1 55 ? -8.086 9.492 -13.645 1.00 0.00 55 ILE A O 16
ATOM 28725 N N . ARG A 1 56 ? -9.693 10.989 -13.637 1.00 0.00 56 ARG A N 16
ATOM 28726 C CA . ARG A 1 56 ? -8.791 12.023 -13.057 1.00 0.00 56 ARG A CA 16
ATOM 28727 C C . ARG A 1 56 ? -8.380 11.609 -11.643 1.00 0.00 56 ARG A C 16
ATOM 28728 O O . ARG A 1 56 ? -7.495 12.188 -11.048 1.00 0.00 56 ARG A O 16
ATOM 28749 N N . THR A 1 57 ? -9.017 10.608 -11.100 1.00 0.00 57 THR A N 16
ATOM 28750 C CA . THR A 1 57 ? -8.662 10.158 -9.725 1.00 0.00 57 THR A CA 16
ATOM 28751 C C . THR A 1 57 ? -7.287 9.489 -9.751 1.00 0.00 57 THR A C 16
ATOM 28752 O O . THR A 1 57 ? -6.525 9.576 -8.808 1.00 0.00 57 THR A O 16
ATOM 28763 N N . ALA A 1 58 ? -6.962 8.823 -10.824 1.00 0.00 58 ALA A N 16
ATOM 28764 C CA . ALA A 1 58 ? -5.636 8.151 -10.911 1.00 0.00 58 ALA A CA 16
ATOM 28765 C C . ALA A 1 58 ? -4.536 9.152 -10.547 1.00 0.00 58 ALA A C 16
ATOM 28766 O O . ALA A 1 58 ? -3.457 8.781 -10.132 1.00 0.00 58 ALA A O 16
ATOM 28773 N N . GLN A 1 59 ? -4.803 10.421 -10.700 1.00 0.00 59 GLN A N 16
ATOM 28774 C CA . GLN A 1 59 ? -3.775 11.445 -10.363 1.00 0.00 59 GLN A CA 16
ATOM 28775 C C . GLN A 1 59 ? -3.592 11.504 -8.846 1.00 0.00 59 GLN A C 16
ATOM 28776 O O . GLN A 1 59 ? -2.489 11.424 -8.342 1.00 0.00 59 GLN A O 16
ATOM 28790 N N . ILE A 1 60 ? -4.662 11.645 -8.113 1.00 0.00 60 ILE A N 16
ATOM 28791 C CA . ILE A 1 60 ? -4.543 11.709 -6.629 1.00 0.00 60 ILE A CA 16
ATOM 28792 C C . ILE A 1 60 ? -3.885 10.427 -6.116 1.00 0.00 60 ILE A C 16
ATOM 28793 O O . ILE A 1 60 ? -3.155 10.438 -5.145 1.00 0.00 60 ILE A O 16
ATOM 28809 N N . ILE A 1 61 ? -4.135 9.320 -6.762 1.00 0.00 61 ILE A N 16
ATOM 28810 C CA . ILE A 1 61 ? -3.521 8.039 -6.312 1.00 0.00 61 ILE A CA 16
ATOM 28811 C C . ILE A 1 61 ? -2.009 8.099 -6.537 1.00 0.00 61 ILE A C 16
ATOM 28812 O O . ILE A 1 61 ? -1.231 7.658 -5.714 1.00 0.00 61 ILE A O 16
ATOM 28828 N N . ALA A 1 62 ? -1.588 8.642 -7.646 1.00 0.00 62 ALA A N 16
ATOM 28829 C CA . ALA A 1 62 ? -0.127 8.733 -7.927 1.00 0.00 62 ALA A CA 16
ATOM 28830 C C . ALA A 1 62 ? 0.484 9.859 -7.090 1.00 0.00 62 ALA A C 16
ATOM 28831 O O . ALA A 1 62 ? 1.680 9.916 -6.885 1.00 0.00 62 ALA A O 16
ATOM 28838 N N . ASN A 1 63 ? -0.329 10.756 -6.603 1.00 0.00 63 ASN A N 16
ATOM 28839 C CA . ASN A 1 63 ? 0.204 11.877 -5.780 1.00 0.00 63 ASN A CA 16
ATOM 28840 C C . ASN A 1 63 ? 0.583 11.354 -4.394 1.00 0.00 63 ASN A C 16
ATOM 28841 O O . ASN A 1 63 ? 1.317 11.985 -3.660 1.00 0.00 63 ASN A O 16
ATOM 28852 N N . ASN A 1 64 ? 0.085 10.204 -4.029 1.00 0.00 64 ASN A N 16
ATOM 28853 C CA . ASN A 1 64 ? 0.413 9.638 -2.691 1.00 0.00 64 ASN A CA 16
ATOM 28854 C C . ASN A 1 64 ? 1.713 8.835 -2.779 1.00 0.00 64 ASN A C 16
ATOM 28855 O O . ASN A 1 64 ? 2.067 8.107 -1.873 1.00 0.00 64 ASN A O 16
ATOM 28866 N N . GLY A 1 65 ? 2.427 8.958 -3.866 1.00 0.00 65 GLY A N 16
ATOM 28867 C CA . GLY A 1 65 ? 3.702 8.199 -4.010 1.00 0.00 65 GLY A CA 16
ATOM 28868 C C . GLY A 1 65 ? 3.417 6.826 -4.625 1.00 0.00 65 GLY A C 16
ATOM 28869 O O . GLY A 1 65 ? 4.319 6.075 -4.939 1.00 0.00 65 GLY A O 16
ATOM 28873 N N . VAL A 1 66 ? 2.166 6.493 -4.798 1.00 0.00 66 VAL A N 16
ATOM 28874 C CA . VAL A 1 66 ? 1.815 5.170 -5.391 1.00 0.00 66 VAL A CA 16
ATOM 28875 C C . VAL A 1 66 ? 2.520 5.000 -6.736 1.00 0.00 66 VAL A C 16
ATOM 28876 O O . VAL A 1 66 ? 1.991 5.347 -7.774 1.00 0.00 66 VAL A O 16
ATOM 28889 N N . LYS A 1 67 ? 3.706 4.457 -6.732 1.00 0.00 67 LYS A N 16
ATOM 28890 C CA . LYS A 1 67 ? 4.432 4.256 -8.014 1.00 0.00 67 LYS A CA 16
ATOM 28891 C C . LYS A 1 67 ? 3.878 3.011 -8.711 1.00 0.00 67 LYS A C 16
ATOM 28892 O O . LYS A 1 67 ? 4.339 2.620 -9.764 1.00 0.00 67 LYS A O 16
ATOM 28911 N N . ALA A 1 68 ? 2.886 2.387 -8.132 1.00 0.00 68 ALA A N 16
ATOM 28912 C CA . ALA A 1 68 ? 2.298 1.173 -8.765 1.00 0.00 68 ALA A CA 16
ATOM 28913 C C . ALA A 1 68 ? 0.786 1.173 -8.536 1.00 0.00 68 ALA A C 16
ATOM 28914 O O . ALA A 1 68 ? 0.312 1.531 -7.477 1.00 0.00 68 ALA A O 16
ATOM 28921 N N . VAL A 1 69 ? 0.021 0.786 -9.520 1.00 0.00 69 VAL A N 16
ATOM 28922 C CA . VAL A 1 69 ? -1.460 0.779 -9.344 1.00 0.00 69 VAL A CA 16
ATOM 28923 C C . VAL A 1 69 ? -2.060 -0.469 -9.996 1.00 0.00 69 VAL A C 16
ATOM 28924 O O . VAL A 1 69 ? -1.773 -0.790 -11.132 1.00 0.00 69 VAL A O 16
ATOM 28937 N N . ILE A 1 70 ? -2.901 -1.170 -9.285 1.00 0.00 70 ILE A N 16
ATOM 28938 C CA . ILE A 1 70 ? -3.533 -2.391 -9.861 1.00 0.00 70 ILE A CA 16
ATOM 28939 C C . ILE A 1 70 ? -5.009 -2.099 -10.140 1.00 0.00 70 ILE A C 16
ATOM 28940 O O . ILE A 1 70 ? -5.795 -1.919 -9.231 1.00 0.00 70 ILE A O 16
ATOM 28956 N N . ALA A 1 71 ? -5.393 -2.044 -11.385 1.00 0.00 71 ALA A N 16
ATOM 28957 C CA . ALA A 1 71 ? -6.820 -1.754 -11.705 1.00 0.00 71 ALA A CA 16
ATOM 28958 C C . ALA A 1 71 ? -7.180 -2.346 -13.066 1.00 0.00 71 ALA A C 16
ATOM 28959 O O . ALA A 1 71 ? -6.352 -2.909 -13.756 1.00 0.00 71 ALA A O 16
ATOM 28966 N N . SER A 1 72 ? -8.419 -2.221 -13.453 1.00 0.00 72 SER A N 16
ATOM 28967 C CA . SER A 1 72 ? -8.855 -2.769 -14.766 1.00 0.00 72 SER A CA 16
ATOM 28968 C C . SER A 1 72 ? -9.852 -1.802 -15.410 1.00 0.00 72 SER A C 16
ATOM 28969 O O . SER A 1 72 ? -10.878 -2.202 -15.924 1.00 0.00 72 SER A O 16
ATOM 28977 N N . SER A 1 73 ? -9.557 -0.530 -15.383 1.00 0.00 73 SER A N 16
ATOM 28978 C CA . SER A 1 73 ? -10.488 0.465 -15.988 1.00 0.00 73 SER A CA 16
ATOM 28979 C C . SER A 1 73 ? -10.946 -0.032 -17.363 1.00 0.00 73 SER A C 16
ATOM 28980 O O . SER A 1 73 ? -10.227 -0.744 -18.035 1.00 0.00 73 SER A O 16
ATOM 28988 N N . PRO A 1 74 ? -12.137 0.362 -17.738 1.00 0.00 74 PRO A N 16
ATOM 28989 C CA . PRO A 1 74 ? -12.732 -0.023 -19.029 1.00 0.00 74 PRO A CA 16
ATOM 28990 C C . PRO A 1 74 ? -12.133 0.816 -20.161 1.00 0.00 74 PRO A C 16
ATOM 28991 O O . PRO A 1 74 ? -11.879 0.327 -21.244 1.00 0.00 74 PRO A O 16
ATOM 29002 N N . GLY A 1 75 ? -11.901 2.077 -19.917 1.00 0.00 75 GLY A N 16
ATOM 29003 C CA . GLY A 1 75 ? -11.317 2.947 -20.977 1.00 0.00 75 GLY A CA 16
ATOM 29004 C C . GLY A 1 75 ? -9.825 3.154 -20.698 1.00 0.00 75 GLY A C 16
ATOM 29005 O O . GLY A 1 75 ? -9.413 3.212 -19.555 1.00 0.00 75 GLY A O 16
ATOM 29009 N N . PRO A 1 76 ? -9.059 3.261 -21.754 1.00 0.00 76 PRO A N 16
ATOM 29010 C CA . PRO A 1 76 ? -7.601 3.463 -21.661 1.00 0.00 76 PRO A CA 16
ATOM 29011 C C . PRO A 1 76 ? -7.277 4.927 -21.345 1.00 0.00 76 PRO A C 16
ATOM 29012 O O . PRO A 1 76 ? -6.133 5.338 -21.371 1.00 0.00 76 PRO A O 16
ATOM 29023 N N . ASN A 1 77 ? -8.272 5.718 -21.049 1.00 0.00 77 ASN A N 16
ATOM 29024 C CA . ASN A 1 77 ? -8.018 7.153 -20.734 1.00 0.00 77 ASN A CA 16
ATOM 29025 C C . ASN A 1 77 ? -7.175 7.258 -19.462 1.00 0.00 77 ASN A C 16
ATOM 29026 O O . ASN A 1 77 ? -6.212 7.998 -19.404 1.00 0.00 77 ASN A O 16
ATOM 29037 N N . ALA A 1 78 ? -7.528 6.527 -18.442 1.00 0.00 78 ALA A N 16
ATOM 29038 C CA . ALA A 1 78 ? -6.747 6.589 -17.174 1.00 0.00 78 ALA A CA 16
ATOM 29039 C C . ALA A 1 78 ? -5.354 5.998 -17.401 1.00 0.00 78 ALA A C 16
ATOM 29040 O O . ALA A 1 78 ? -4.353 6.598 -17.061 1.00 0.00 78 ALA A O 16
ATOM 29047 N N . PHE A 1 79 ? -5.280 4.826 -17.971 1.00 0.00 79 PHE A N 16
ATOM 29048 C CA . PHE A 1 79 ? -3.949 4.201 -18.214 1.00 0.00 79 PHE A CA 16
ATOM 29049 C C . PHE A 1 79 ? -3.045 5.188 -18.955 1.00 0.00 79 PHE A C 16
ATOM 29050 O O . PHE A 1 79 ? -1.845 5.207 -18.765 1.00 0.00 79 PHE A O 16
ATOM 29067 N N . GLU A 1 80 ? -3.609 6.005 -19.800 1.00 0.00 80 GLU A N 16
ATOM 29068 C CA . GLU A 1 80 ? -2.780 6.986 -20.557 1.00 0.00 80 GLU A CA 16
ATOM 29069 C C . GLU A 1 80 ? -2.196 8.022 -19.593 1.00 0.00 80 GLU A C 16
ATOM 29070 O O . GLU A 1 80 ? -1.048 8.403 -19.700 1.00 0.00 80 GLU A O 16
ATOM 29082 N N . VAL A 1 81 ? -2.976 8.484 -18.655 1.00 0.00 81 VAL A N 16
ATOM 29083 C CA . VAL A 1 81 ? -2.462 9.498 -17.691 1.00 0.00 81 VAL A CA 16
ATOM 29084 C C . VAL A 1 81 ? -1.320 8.897 -16.868 1.00 0.00 81 VAL A C 16
ATOM 29085 O O . VAL A 1 81 ? -0.239 9.446 -16.797 1.00 0.00 81 VAL A O 16
ATOM 29098 N N . LEU A 1 82 ? -1.552 7.775 -16.244 1.00 0.00 82 LEU A N 16
ATOM 29099 C CA . LEU A 1 82 ? -0.477 7.143 -15.425 1.00 0.00 82 LEU A CA 16
ATOM 29100 C C . LEU A 1 82 ? 0.726 6.818 -16.314 1.00 0.00 82 LEU A C 16
ATOM 29101 O O . LEU A 1 82 ? 1.822 6.609 -15.836 1.00 0.00 82 LEU A O 16
ATOM 29117 N N . ASN A 1 83 ? 0.529 6.771 -17.603 1.00 0.00 83 ASN A N 16
ATOM 29118 C CA . ASN A 1 83 ? 1.662 6.453 -18.518 1.00 0.00 83 ASN A CA 16
ATOM 29119 C C . ASN A 1 83 ? 2.656 7.617 -18.533 1.00 0.00 83 ASN A C 16
ATOM 29120 O O . ASN A 1 83 ? 3.828 7.447 -18.258 1.00 0.00 83 ASN A O 16
ATOM 29131 N N . GLU A 1 84 ? 2.203 8.797 -18.856 1.00 0.00 84 GLU A N 16
ATOM 29132 C CA . GLU A 1 84 ? 3.126 9.968 -18.892 1.00 0.00 84 GLU A CA 16
ATOM 29133 C C . GLU A 1 84 ? 3.625 10.274 -17.479 1.00 0.00 84 GLU A C 16
ATOM 29134 O O . GLU A 1 84 ? 4.752 10.685 -17.286 1.00 0.00 84 GLU A O 16
ATOM 29146 N N . LEU A 1 85 ? 2.799 10.078 -16.491 1.00 0.00 85 LEU A N 16
ATOM 29147 C CA . LEU A 1 85 ? 3.233 10.360 -15.093 1.00 0.00 85 LEU A CA 16
ATOM 29148 C C . LEU A 1 85 ? 4.416 9.458 -14.736 1.00 0.00 85 LEU A C 16
ATOM 29149 O O . LEU A 1 85 ? 5.093 9.668 -13.748 1.00 0.00 85 LEU A O 16
ATOM 29165 N N . GLY A 1 86 ? 4.673 8.455 -15.531 1.00 0.00 86 GLY A N 16
ATOM 29166 C CA . GLY A 1 86 ? 5.813 7.543 -15.236 1.00 0.00 86 GLY A CA 16
ATOM 29167 C C . GLY A 1 86 ? 5.417 6.574 -14.122 1.00 0.00 86 GLY A C 16
ATOM 29168 O O . GLY A 1 86 ? 6.255 6.045 -13.420 1.00 0.00 86 GLY A O 16
ATOM 29172 N N . ILE A 1 87 ? 4.146 6.336 -13.954 1.00 0.00 87 ILE A N 16
ATOM 29173 C CA . ILE A 1 87 ? 3.698 5.400 -12.885 1.00 0.00 87 ILE A CA 16
ATOM 29174 C C . ILE A 1 87 ? 3.573 3.990 -13.464 1.00 0.00 87 ILE A C 16
ATOM 29175 O O . ILE A 1 87 ? 3.189 3.806 -14.601 1.00 0.00 87 ILE A O 16
ATOM 29191 N N . LYS A 1 88 ? 3.895 2.991 -12.688 1.00 0.00 88 LYS A N 16
ATOM 29192 C CA . LYS A 1 88 ? 3.795 1.593 -13.190 1.00 0.00 88 LYS A CA 16
ATOM 29193 C C . LYS A 1 88 ? 2.338 1.130 -13.121 1.00 0.00 88 LYS A C 16
ATOM 29194 O O . LYS A 1 88 ? 1.790 0.930 -12.055 1.00 0.00 88 LYS A O 16
ATOM 29213 N N . ILE A 1 89 ? 1.707 0.963 -14.250 1.00 0.00 89 ILE A N 16
ATOM 29214 C CA . ILE A 1 89 ? 0.285 0.519 -14.250 1.00 0.00 89 ILE A CA 16
ATOM 29215 C C . ILE A 1 89 ? 0.223 -1.009 -14.205 1.00 0.00 89 ILE A C 16
ATOM 29216 O O . ILE A 1 89 ? 1.113 -1.691 -14.672 1.00 0.00 89 ILE A O 16
ATOM 29232 N N . TYR A 1 90 ? -0.824 -1.551 -13.645 1.00 0.00 90 TYR A N 16
ATOM 29233 C CA . TYR A 1 90 ? -0.945 -3.034 -13.570 1.00 0.00 90 TYR A CA 16
ATOM 29234 C C . TYR A 1 90 ? -2.362 -3.451 -13.973 1.00 0.00 90 TYR A C 16
ATOM 29235 O O . TYR A 1 90 ? -3.337 -2.875 -13.531 1.00 0.00 90 TYR A O 16
ATOM 29253 N N . ARG A 1 91 ? -2.485 -4.446 -14.807 1.00 0.00 91 ARG A N 16
ATOM 29254 C CA . ARG A 1 91 ? -3.842 -4.896 -15.235 1.00 0.00 91 ARG A CA 16
ATOM 29255 C C . ARG A 1 91 ? -4.348 -5.972 -14.272 1.00 0.00 91 ARG A C 16
ATOM 29256 O O . ARG A 1 91 ? -3.642 -6.905 -13.943 1.00 0.00 91 ARG A O 16
ATOM 29277 N N . ALA A 1 92 ? -5.566 -5.852 -13.818 1.00 0.00 92 ALA A N 16
ATOM 29278 C CA . ALA A 1 92 ? -6.113 -6.871 -12.877 1.00 0.00 92 ALA A CA 16
ATOM 29279 C C . ALA A 1 92 ? -6.674 -8.054 -13.670 1.00 0.00 92 ALA A C 16
ATOM 29280 O O . ALA A 1 92 ? -7.862 -8.306 -13.669 1.00 0.00 92 ALA A O 16
ATOM 29287 N N . THR A 1 93 ? -5.829 -8.783 -14.349 1.00 0.00 93 THR A N 16
ATOM 29288 C CA . THR A 1 93 ? -6.319 -9.948 -15.139 1.00 0.00 93 THR A CA 16
ATOM 29289 C C . THR A 1 93 ? -6.677 -11.093 -14.190 1.00 0.00 93 THR A C 16
ATOM 29290 O O . THR A 1 93 ? -7.525 -11.913 -14.482 1.00 0.00 93 THR A O 16
ATOM 29301 N N . GLY A 1 94 ? -6.035 -11.155 -13.057 1.00 0.00 94 GLY A N 16
ATOM 29302 C CA . GLY A 1 94 ? -6.335 -12.247 -12.088 1.00 0.00 94 GLY A CA 16
ATOM 29303 C C . GLY A 1 94 ? -7.810 -12.189 -11.690 1.00 0.00 94 GLY A C 16
ATOM 29304 O O . GLY A 1 94 ? -8.683 -12.546 -12.456 1.00 0.00 94 GLY A O 16
ATOM 29308 N N . THR A 1 95 ? -8.097 -11.744 -10.498 1.00 0.00 95 THR A N 16
ATOM 29309 C CA . THR A 1 95 ? -9.516 -11.665 -10.054 1.00 0.00 95 THR A CA 16
ATOM 29310 C C . THR A 1 95 ? -9.575 -11.154 -8.614 1.00 0.00 95 THR A C 16
ATOM 29311 O O . THR A 1 95 ? -10.382 -10.311 -8.276 1.00 0.00 95 THR A O 16
ATOM 29322 N N . SER A 1 96 ? -8.725 -11.659 -7.760 1.00 0.00 96 SER A N 16
ATOM 29323 C CA . SER A 1 96 ? -8.734 -11.202 -6.343 1.00 0.00 96 SER A CA 16
ATOM 29324 C C . SER A 1 96 ? -7.687 -10.101 -6.156 1.00 0.00 96 SER A C 16
ATOM 29325 O O . SER A 1 96 ? -6.526 -10.275 -6.469 1.00 0.00 96 SER A O 16
ATOM 29333 N N . VAL A 1 97 ? -8.088 -8.969 -5.647 1.00 0.00 97 VAL A N 16
ATOM 29334 C CA . VAL A 1 97 ? -7.114 -7.860 -5.440 1.00 0.00 97 VAL A CA 16
ATOM 29335 C C . VAL A 1 97 ? -6.057 -8.295 -4.422 1.00 0.00 97 VAL A C 16
ATOM 29336 O O . VAL A 1 97 ? -4.900 -7.936 -4.521 1.00 0.00 97 VAL A O 16
ATOM 29349 N N . GLU A 1 98 ? -6.443 -9.071 -3.446 1.00 0.00 98 GLU A N 16
ATOM 29350 C CA . GLU A 1 98 ? -5.460 -9.533 -2.427 1.00 0.00 98 GLU A CA 16
ATOM 29351 C C . GLU A 1 98 ? -4.413 -10.420 -3.101 1.00 0.00 98 GLU A C 16
ATOM 29352 O O . GLU A 1 98 ? -3.252 -10.409 -2.744 1.00 0.00 98 GLU A O 16
ATOM 29364 N N . GLU A 1 99 ? -4.816 -11.188 -4.077 1.00 0.00 99 GLU A N 16
ATOM 29365 C CA . GLU A 1 99 ? -3.846 -12.075 -4.776 1.00 0.00 99 GLU A CA 16
ATOM 29366 C C . GLU A 1 99 ? -2.941 -11.230 -5.675 1.00 0.00 99 GLU A C 16
ATOM 29367 O O . GLU A 1 99 ? -1.765 -11.498 -5.818 1.00 0.00 99 GLU A O 16
ATOM 29379 N N . ASN A 1 100 ? -3.480 -10.208 -6.283 1.00 0.00 100 ASN A N 16
ATOM 29380 C CA . ASN A 1 100 ? -2.651 -9.346 -7.170 1.00 0.00 100 ASN A CA 16
ATOM 29381 C C . ASN A 1 100 ? -1.627 -8.583 -6.326 1.00 0.00 100 ASN A C 16
ATOM 29382 O O . ASN A 1 100 ? -0.562 -8.230 -6.793 1.00 0.00 100 ASN A O 16
ATOM 29393 N N . LEU A 1 101 ? -1.942 -8.329 -5.086 1.00 0.00 101 LEU A N 16
ATOM 29394 C CA . LEU A 1 101 ? -0.989 -7.588 -4.210 1.00 0.00 101 LEU A CA 16
ATOM 29395 C C . LEU A 1 101 ? 0.339 -8.346 -4.136 1.00 0.00 101 LEU A C 16
ATOM 29396 O O . LEU A 1 101 ? 1.371 -7.848 -4.539 1.00 0.00 101 LEU A O 16
ATOM 29412 N N . LYS A 1 102 ? 0.324 -9.546 -3.621 1.00 0.00 102 LYS A N 16
ATOM 29413 C CA . LYS A 1 102 ? 1.591 -10.327 -3.523 1.00 0.00 102 LYS A CA 16
ATOM 29414 C C . LYS A 1 102 ? 2.066 -10.705 -4.927 1.00 0.00 102 LYS A C 16
ATOM 29415 O O . LYS A 1 102 ? 3.237 -10.929 -5.157 1.00 0.00 102 LYS A O 16
ATOM 29434 N N . LEU A 1 103 ? 1.165 -10.777 -5.867 1.00 0.00 103 LEU A N 16
ATOM 29435 C CA . LEU A 1 103 ? 1.567 -11.139 -7.255 1.00 0.00 103 LEU A CA 16
ATOM 29436 C C . LEU A 1 103 ? 2.472 -10.045 -7.826 1.00 0.00 103 LEU A C 16
ATOM 29437 O O . LEU A 1 103 ? 3.325 -10.301 -8.652 1.00 0.00 103 LEU A O 16
ATOM 29453 N N . PHE A 1 104 ? 2.294 -8.825 -7.394 1.00 0.00 104 PHE A N 16
ATOM 29454 C CA . PHE A 1 104 ? 3.147 -7.720 -7.914 1.00 0.00 104 PHE A CA 16
ATOM 29455 C C . PHE A 1 104 ? 4.602 -7.963 -7.507 1.00 0.00 104 PHE A C 16
ATOM 29456 O O . PHE A 1 104 ? 5.513 -7.798 -8.294 1.00 0.00 104 PHE A O 16
ATOM 29473 N N . THR A 1 105 ? 4.829 -8.350 -6.281 1.00 0.00 105 THR A N 16
ATOM 29474 C CA . THR A 1 105 ? 6.225 -8.600 -5.824 1.00 0.00 105 THR A CA 16
ATOM 29475 C C . THR A 1 105 ? 6.882 -9.654 -6.720 1.00 0.00 105 THR A C 16
ATOM 29476 O O . THR A 1 105 ? 8.076 -9.635 -6.940 1.00 0.00 105 THR A O 16
ATOM 29487 N N . GLU A 1 106 ? 6.113 -10.573 -7.237 1.00 0.00 106 GLU A N 16
ATOM 29488 C CA . GLU A 1 106 ? 6.697 -11.628 -8.114 1.00 0.00 106 GLU A CA 16
ATOM 29489 C C . GLU A 1 106 ? 6.729 -11.132 -9.561 1.00 0.00 106 GLU A C 16
ATOM 29490 O O . GLU A 1 106 ? 7.501 -11.605 -10.373 1.00 0.00 106 GLU A O 16
ATOM 29502 N N . GLY A 1 107 ? 5.898 -10.183 -9.893 1.00 0.00 107 GLY A N 16
ATOM 29503 C CA . GLY A 1 107 ? 5.884 -9.661 -11.288 1.00 0.00 107 GLY A CA 16
ATOM 29504 C C . GLY A 1 107 ? 5.155 -10.651 -12.201 1.00 0.00 107 GLY A C 16
ATOM 29505 O O . GLY A 1 107 ? 5.378 -10.689 -13.395 1.00 0.00 107 GLY A O 16
ATOM 29509 N N . ASN A 1 108 ? 4.286 -11.454 -11.650 1.00 0.00 108 ASN A N 16
ATOM 29510 C CA . ASN A 1 108 ? 3.546 -12.438 -12.490 1.00 0.00 108 ASN A CA 16
ATOM 29511 C C . ASN A 1 108 ? 2.385 -11.733 -13.193 1.00 0.00 108 ASN A C 16
ATOM 29512 O O . ASN A 1 108 ? 2.011 -12.078 -14.296 1.00 0.00 108 ASN A O 16
ATOM 29523 N N . LEU A 1 109 ? 1.811 -10.746 -12.561 1.00 0.00 109 LEU A N 16
ATOM 29524 C CA . LEU A 1 109 ? 0.675 -10.017 -13.191 1.00 0.00 109 LEU A CA 16
ATOM 29525 C C . LEU A 1 109 ? 1.175 -9.256 -14.421 1.00 0.00 109 LEU A C 16
ATOM 29526 O O . LEU A 1 109 ? 2.251 -9.512 -14.925 1.00 0.00 109 LEU A O 16
ATOM 29542 N N . GLU A 1 110 ? 0.406 -8.320 -14.903 1.00 0.00 110 GLU A N 16
ATOM 29543 C CA . GLU A 1 110 ? 0.839 -7.541 -16.097 1.00 0.00 110 GLU A CA 16
ATOM 29544 C C . GLU A 1 110 ? 1.151 -6.104 -15.676 1.00 0.00 110 GLU A C 16
ATOM 29545 O O . GLU A 1 110 ? 0.433 -5.505 -14.899 1.00 0.00 110 GLU A O 16
ATOM 29557 N N . GLU A 1 111 ? 2.218 -5.546 -16.179 1.00 0.00 111 GLU A N 16
ATOM 29558 C CA . GLU A 1 111 ? 2.575 -4.150 -15.803 1.00 0.00 111 GLU A CA 16
ATOM 29559 C C . GLU A 1 111 ? 2.788 -3.314 -17.067 1.00 0.00 111 GLU A C 16
ATOM 29560 O O . GLU A 1 111 ? 2.934 -3.839 -18.154 1.00 0.00 111 GLU A O 16
ATOM 29572 N N . ILE A 1 112 ? 2.812 -2.016 -16.933 1.00 0.00 112 ILE A N 16
ATOM 29573 C CA . ILE A 1 112 ? 3.021 -1.144 -18.122 1.00 0.00 112 ILE A CA 16
ATOM 29574 C C . ILE A 1 112 ? 3.695 0.155 -17.679 1.00 0.00 112 ILE A C 16
ATOM 29575 O O . ILE A 1 112 ? 3.073 1.022 -17.098 1.00 0.00 112 ILE A O 16
ATOM 29591 N N . ARG A 1 113 ? 4.966 0.293 -17.939 1.00 0.00 113 ARG A N 16
ATOM 29592 C CA . ARG A 1 113 ? 5.679 1.531 -17.522 1.00 0.00 113 ARG A CA 16
ATOM 29593 C C . ARG A 1 113 ? 6.310 2.203 -18.743 1.00 0.00 113 ARG A C 16
ATOM 29594 O O . ARG A 1 113 ? 7.034 3.171 -18.623 1.00 0.00 113 ARG A O 16
ATOM 29615 N N . SER A 1 114 ? 6.048 1.699 -19.918 1.00 0.00 114 SER A N 16
ATOM 29616 C CA . SER A 1 114 ? 6.643 2.317 -21.136 1.00 0.00 114 SER A CA 16
ATOM 29617 C C . SER A 1 114 ? 5.588 2.402 -22.242 1.00 0.00 114 SER A C 16
ATOM 29618 O O . SER A 1 114 ? 4.634 1.650 -22.248 1.00 0.00 114 SER A O 16
ATOM 29626 N N . PRO A 1 115 ? 5.799 3.320 -23.152 1.00 0.00 115 PRO A N 16
ATOM 29627 C CA . PRO A 1 115 ? 4.888 3.535 -24.289 1.00 0.00 115 PRO A CA 16
ATOM 29628 C C . PRO A 1 115 ? 5.124 2.467 -25.361 1.00 0.00 115 PRO A C 16
ATOM 29629 O O . PRO A 1 115 ? 6.074 1.713 -25.301 1.00 0.00 115 PRO A O 16
ATOM 29640 N N . GLY A 1 116 ? 4.267 2.397 -26.342 1.00 0.00 116 GLY A N 16
ATOM 29641 C CA . GLY A 1 116 ? 4.447 1.378 -27.414 1.00 0.00 116 GLY A CA 16
ATOM 29642 C C . GLY A 1 116 ? 3.200 0.496 -27.503 1.00 0.00 116 GLY A C 16
ATOM 29643 O O . GLY A 1 116 ? 2.382 0.468 -26.605 1.00 0.00 116 GLY A O 16
ATOM 29647 N N . SER A 1 117 ? 3.049 -0.225 -28.580 1.00 0.00 117 SER A N 16
ATOM 29648 C CA . SER A 1 117 ? 1.855 -1.105 -28.729 1.00 0.00 117 SER A CA 16
ATOM 29649 C C . SER A 1 117 ? 0.582 -0.265 -28.601 1.00 0.00 117 SER A C 16
ATOM 29650 O O . SER A 1 117 ? 0.632 0.946 -28.518 1.00 0.00 117 SER A O 16
ATOM 29658 N N . GLY A 1 118 ? -0.559 -0.899 -28.585 1.00 0.00 118 GLY A N 16
ATOM 29659 C CA . GLY A 1 118 ? -1.833 -0.137 -28.464 1.00 0.00 118 GLY A CA 16
ATOM 29660 C C . GLY A 1 118 ? -2.583 -0.182 -29.796 1.00 0.00 118 GLY A C 16
ATOM 29661 O O . GLY A 1 118 ? -2.843 0.834 -30.410 1.00 0.00 118 GLY A O 16
ATOM 29665 N N . ARG A 1 119 ? -2.930 -1.355 -30.251 1.00 0.00 119 ARG A N 16
ATOM 29666 C CA . ARG A 1 119 ? -3.660 -1.470 -31.545 1.00 0.00 119 ARG A CA 16
ATOM 29667 C C . ARG A 1 119 ? -5.109 -1.888 -31.282 1.00 0.00 119 ARG A C 16
ATOM 29668 O O . ARG A 1 119 ? -5.430 -2.425 -30.240 1.00 0.00 119 ARG A O 16
ATOM 29689 N N . GLY A 1 120 ? -5.987 -1.648 -32.219 1.00 0.00 120 GLY A N 16
ATOM 29690 C CA . GLY A 1 120 ? -7.414 -2.033 -32.022 1.00 0.00 120 GLY A CA 16
ATOM 29691 C C . GLY A 1 120 ? -8.025 -2.445 -33.364 1.00 0.00 120 GLY A C 16
ATOM 29692 O O . GLY A 1 120 ? -7.656 -1.940 -34.405 1.00 0.00 120 GLY A O 16
ATOM 29696 N N . ARG A 1 121 ? -8.955 -3.361 -33.348 1.00 0.00 121 ARG A N 16
ATOM 29697 C CA . ARG A 1 121 ? -9.587 -3.805 -34.623 1.00 0.00 121 ARG A CA 16
ATOM 29698 C C . ARG A 1 121 ? -11.071 -3.437 -34.614 1.00 0.00 121 ARG A C 16
ATOM 29699 O O . ARG A 1 121 ? -11.932 -4.289 -34.518 1.00 0.00 121 ARG A O 16
ATOM 29720 N N . ARG A 1 122 ? -11.380 -2.174 -34.714 1.00 0.00 122 ARG A N 16
ATOM 29721 C CA . ARG A 1 122 ? -12.810 -1.755 -34.714 1.00 0.00 122 ARG A CA 16
ATOM 29722 C C . ARG A 1 122 ? -13.531 -2.404 -35.897 1.00 0.00 122 ARG A C 16
ATOM 29723 O O . ARG A 1 122 ? -14.105 -3.468 -35.780 1.00 0.00 122 ARG A O 16
ATOM 29744 N N . ARG A 1 123 ? -13.504 -1.771 -37.039 1.00 0.00 123 ARG A N 16
ATOM 29745 C CA . ARG A 1 123 ? -14.187 -2.353 -38.229 1.00 0.00 123 ARG A CA 16
ATOM 29746 C C . ARG A 1 123 ? -13.157 -3.056 -39.115 1.00 0.00 123 ARG A C 16
ATOM 29747 O O . ARG A 1 123 ? -12.037 -2.605 -39.258 1.00 0.00 123 ARG A O 16
ATOM 29768 N N . ARG A 1 124 ? -13.524 -4.157 -39.712 1.00 0.00 124 ARG A N 16
ATOM 29769 C CA . ARG A 1 124 ? -12.563 -4.884 -40.587 1.00 0.00 124 ARG A CA 16
ATOM 29770 C C . ARG A 1 124 ? -11.314 -5.247 -39.780 1.00 0.00 124 ARG A C 16
ATOM 29771 O O . ARG A 1 124 ? -10.316 -5.589 -40.393 1.00 0.00 124 ARG A O 16
ATOM 29793 N N . MET A 1 1 ? 7.802 3.256 -5.053 1.00 0.00 1 MET A N 17
ATOM 29794 C CA . MET A 1 1 ? 7.615 1.789 -5.231 1.00 0.00 1 MET A CA 17
ATOM 29795 C C . MET A 1 1 ? 6.428 1.320 -4.385 1.00 0.00 1 MET A C 17
ATOM 29796 O O . MET A 1 1 ? 6.549 0.428 -3.570 1.00 0.00 1 MET A O 17
ATOM 29812 N N . LYS A 1 2 ? 5.280 1.913 -4.575 1.00 0.00 2 LYS A N 17
ATOM 29813 C CA . LYS A 1 2 ? 4.089 1.497 -3.783 1.00 0.00 2 LYS A CA 17
ATOM 29814 C C . LYS A 1 2 ? 3.082 0.805 -4.703 1.00 0.00 2 LYS A C 17
ATOM 29815 O O . LYS A 1 2 ? 2.832 1.244 -5.810 1.00 0.00 2 LYS A O 17
ATOM 29834 N N . ILE A 1 3 ? 2.504 -0.276 -4.254 1.00 0.00 3 ILE A N 17
ATOM 29835 C CA . ILE A 1 3 ? 1.517 -1.003 -5.100 1.00 0.00 3 ILE A CA 17
ATOM 29836 C C . ILE A 1 3 ? 0.097 -0.692 -4.620 1.00 0.00 3 ILE A C 17
ATOM 29837 O O . ILE A 1 3 ? -0.369 -1.234 -3.639 1.00 0.00 3 ILE A O 17
ATOM 29853 N N . ALA A 1 4 ? -0.595 0.174 -5.310 1.00 0.00 4 ALA A N 17
ATOM 29854 C CA . ALA A 1 4 ? -1.985 0.514 -4.898 1.00 0.00 4 ALA A CA 17
ATOM 29855 C C . ALA A 1 4 ? -2.972 -0.193 -5.830 1.00 0.00 4 ALA A C 17
ATOM 29856 O O . ALA A 1 4 ? -3.208 0.236 -6.941 1.00 0.00 4 ALA A O 17
ATOM 29863 N N . ILE A 1 5 ? -3.546 -1.279 -5.387 1.00 0.00 5 ILE A N 17
ATOM 29864 C CA . ILE A 1 5 ? -4.511 -2.016 -6.250 1.00 0.00 5 ILE A CA 17
ATOM 29865 C C . ILE A 1 5 ? -5.941 -1.628 -5.868 1.00 0.00 5 ILE A C 17
ATOM 29866 O O . ILE A 1 5 ? -6.313 -1.650 -4.711 1.00 0.00 5 ILE A O 17
ATOM 29882 N N . ALA A 1 6 ? -6.747 -1.275 -6.832 1.00 0.00 6 ALA A N 17
ATOM 29883 C CA . ALA A 1 6 ? -8.152 -0.888 -6.522 1.00 0.00 6 ALA A CA 17
ATOM 29884 C C . ALA A 1 6 ? -8.861 -2.056 -5.835 1.00 0.00 6 ALA A C 17
ATOM 29885 O O . ALA A 1 6 ? -8.598 -3.208 -6.119 1.00 0.00 6 ALA A O 17
ATOM 29892 N N . SER A 1 7 ? -9.755 -1.770 -4.929 1.00 0.00 7 SER A N 17
ATOM 29893 C CA . SER A 1 7 ? -10.475 -2.869 -4.225 1.00 0.00 7 SER A CA 17
ATOM 29894 C C . SER A 1 7 ? -11.966 -2.535 -4.142 1.00 0.00 7 SER A C 17
ATOM 29895 O O . SER A 1 7 ? -12.369 -1.400 -4.304 1.00 0.00 7 SER A O 17
ATOM 29903 N N . SER A 1 8 ? -12.788 -3.517 -3.889 1.00 0.00 8 SER A N 17
ATOM 29904 C CA . SER A 1 8 ? -14.253 -3.259 -3.794 1.00 0.00 8 SER A CA 17
ATOM 29905 C C . SER A 1 8 ? -14.701 -3.410 -2.338 1.00 0.00 8 SER A C 17
ATOM 29906 O O . SER A 1 8 ? -15.732 -2.906 -1.941 1.00 0.00 8 SER A O 17
ATOM 29914 N N . GLY A 1 9 ? -13.931 -4.099 -1.539 1.00 0.00 9 GLY A N 17
ATOM 29915 C CA . GLY A 1 9 ? -14.312 -4.280 -0.110 1.00 0.00 9 GLY A CA 17
ATOM 29916 C C . GLY A 1 9 ? -13.226 -3.686 0.788 1.00 0.00 9 GLY A C 17
ATOM 29917 O O . GLY A 1 9 ? -12.872 -2.530 0.666 1.00 0.00 9 GLY A O 17
ATOM 29921 N N . THR A 1 10 ? -12.692 -4.465 1.689 1.00 0.00 10 THR A N 17
ATOM 29922 C CA . THR A 1 10 ? -11.629 -3.940 2.591 1.00 0.00 10 THR A CA 17
ATOM 29923 C C . THR A 1 10 ? -10.465 -4.933 2.643 1.00 0.00 10 THR A C 17
ATOM 29924 O O . THR A 1 10 ? -9.314 -4.552 2.703 1.00 0.00 10 THR A O 17
ATOM 29935 N N . ASP A 1 11 ? -10.757 -6.206 2.625 1.00 0.00 11 ASP A N 17
ATOM 29936 C CA . ASP A 1 11 ? -9.665 -7.219 2.678 1.00 0.00 11 ASP A CA 17
ATOM 29937 C C . ASP A 1 11 ? -10.045 -8.432 1.827 1.00 0.00 11 ASP A C 17
ATOM 29938 O O . ASP A 1 11 ? -9.509 -8.645 0.758 1.00 0.00 11 ASP A O 17
ATOM 29947 N N . LEU A 1 12 ? -10.965 -9.232 2.295 1.00 0.00 12 LEU A N 17
ATOM 29948 C CA . LEU A 1 12 ? -11.375 -10.433 1.513 1.00 0.00 12 LEU A CA 17
ATOM 29949 C C . LEU A 1 12 ? -12.524 -10.063 0.573 1.00 0.00 12 LEU A C 17
ATOM 29950 O O . LEU A 1 12 ? -12.682 -10.637 -0.486 1.00 0.00 12 LEU A O 17
ATOM 29966 N N . GLY A 1 13 ? -13.330 -9.109 0.953 1.00 0.00 13 GLY A N 17
ATOM 29967 C CA . GLY A 1 13 ? -14.467 -8.703 0.079 1.00 0.00 13 GLY A CA 17
ATOM 29968 C C . GLY A 1 13 ? -13.931 -7.984 -1.161 1.00 0.00 13 GLY A C 17
ATOM 29969 O O . GLY A 1 13 ? -14.633 -7.802 -2.136 1.00 0.00 13 GLY A O 17
ATOM 29973 N N . SER A 1 14 ? -12.693 -7.572 -1.133 1.00 0.00 14 SER A N 17
ATOM 29974 C CA . SER A 1 14 ? -12.115 -6.866 -2.311 1.00 0.00 14 SER A CA 17
ATOM 29975 C C . SER A 1 14 ? -11.769 -7.886 -3.398 1.00 0.00 14 SER A C 17
ATOM 29976 O O . SER A 1 14 ? -10.639 -8.315 -3.523 1.00 0.00 14 SER A O 17
ATOM 29984 N N . GLU A 1 15 ? -12.733 -8.279 -4.183 1.00 0.00 15 GLU A N 17
ATOM 29985 C CA . GLU A 1 15 ? -12.463 -9.272 -5.260 1.00 0.00 15 GLU A CA 17
ATOM 29986 C C . GLU A 1 15 ? -11.767 -8.584 -6.439 1.00 0.00 15 GLU A C 17
ATOM 29987 O O . GLU A 1 15 ? -11.513 -9.191 -7.460 1.00 0.00 15 GLU A O 17
ATOM 29999 N N . VAL A 1 16 ? -11.459 -7.322 -6.309 1.00 0.00 16 VAL A N 17
ATOM 30000 C CA . VAL A 1 16 ? -10.784 -6.602 -7.426 1.00 0.00 16 VAL A CA 17
ATOM 30001 C C . VAL A 1 16 ? -11.745 -6.499 -8.613 1.00 0.00 16 VAL A C 17
ATOM 30002 O O . VAL A 1 16 ? -11.523 -7.077 -9.659 1.00 0.00 16 VAL A O 17
ATOM 30015 N N . SER A 1 17 ? -12.815 -5.768 -8.457 1.00 0.00 17 SER A N 17
ATOM 30016 C CA . SER A 1 17 ? -13.794 -5.627 -9.572 1.00 0.00 17 SER A CA 17
ATOM 30017 C C . SER A 1 17 ? -13.091 -5.062 -10.807 1.00 0.00 17 SER A C 17
ATOM 30018 O O . SER A 1 17 ? -11.885 -5.137 -10.936 1.00 0.00 17 SER A O 17
ATOM 30026 N N . ARG A 1 18 ? -13.836 -4.495 -11.716 1.00 0.00 18 ARG A N 17
ATOM 30027 C CA . ARG A 1 18 ? -13.214 -3.924 -12.944 1.00 0.00 18 ARG A CA 17
ATOM 30028 C C . ARG A 1 18 ? -13.822 -2.551 -13.232 1.00 0.00 18 ARG A C 17
ATOM 30029 O O . ARG A 1 18 ? -14.314 -2.295 -14.313 1.00 0.00 18 ARG A O 17
ATOM 30050 N N . PHE A 1 19 ? -13.793 -1.664 -12.275 1.00 0.00 19 PHE A N 17
ATOM 30051 C CA . PHE A 1 19 ? -14.372 -0.309 -12.499 1.00 0.00 19 PHE A CA 17
ATOM 30052 C C . PHE A 1 19 ? -13.433 0.749 -11.915 1.00 0.00 19 PHE A C 17
ATOM 30053 O O . PHE A 1 19 ? -13.724 1.364 -10.908 1.00 0.00 19 PHE A O 17
ATOM 30070 N N . PHE A 1 20 ? -12.307 0.964 -12.539 1.00 0.00 20 PHE A N 17
ATOM 30071 C CA . PHE A 1 20 ? -11.350 1.981 -12.018 1.00 0.00 20 PHE A CA 17
ATOM 30072 C C . PHE A 1 20 ? -11.974 3.373 -12.121 1.00 0.00 20 PHE A C 17
ATOM 30073 O O . PHE A 1 20 ? -11.997 3.976 -13.175 1.00 0.00 20 PHE A O 17
ATOM 30090 N N . GLY A 1 21 ? -12.479 3.892 -11.034 1.00 0.00 21 GLY A N 17
ATOM 30091 C CA . GLY A 1 21 ? -13.098 5.246 -11.076 1.00 0.00 21 GLY A CA 17
ATOM 30092 C C . GLY A 1 21 ? -14.177 5.356 -9.996 1.00 0.00 21 GLY A C 17
ATOM 30093 O O . GLY A 1 21 ? -14.282 6.354 -9.311 1.00 0.00 21 GLY A O 17
ATOM 30097 N N . ARG A 1 22 ? -14.983 4.342 -9.841 1.00 0.00 22 ARG A N 17
ATOM 30098 C CA . ARG A 1 22 ? -16.056 4.396 -8.807 1.00 0.00 22 ARG A CA 17
ATOM 30099 C C . ARG A 1 22 ? -15.663 3.533 -7.608 1.00 0.00 22 ARG A C 17
ATOM 30100 O O . ARG A 1 22 ? -15.987 3.845 -6.480 1.00 0.00 22 ARG A O 17
ATOM 30121 N N . ALA A 1 23 ? -14.971 2.449 -7.846 1.00 0.00 23 ALA A N 17
ATOM 30122 C CA . ALA A 1 23 ? -14.554 1.553 -6.724 1.00 0.00 23 ALA A CA 17
ATOM 30123 C C . ALA A 1 23 ? -14.138 2.397 -5.513 1.00 0.00 23 ALA A C 17
ATOM 30124 O O . ALA A 1 23 ? -13.033 2.898 -5.462 1.00 0.00 23 ALA A O 17
ATOM 30131 N N . PRO A 1 24 ? -15.045 2.536 -4.575 1.00 0.00 24 PRO A N 17
ATOM 30132 C CA . PRO A 1 24 ? -14.811 3.323 -3.351 1.00 0.00 24 PRO A CA 17
ATOM 30133 C C . PRO A 1 24 ? -14.024 2.508 -2.318 1.00 0.00 24 PRO A C 17
ATOM 30134 O O . PRO A 1 24 ? -14.357 2.490 -1.150 1.00 0.00 24 PRO A O 17
ATOM 30145 N N . TYR A 1 25 ? -12.984 1.835 -2.730 1.00 0.00 25 TYR A N 17
ATOM 30146 C CA . TYR A 1 25 ? -12.192 1.035 -1.755 1.00 0.00 25 TYR A CA 17
ATOM 30147 C C . TYR A 1 25 ? -10.810 0.738 -2.337 1.00 0.00 25 TYR A C 17
ATOM 30148 O O . TYR A 1 25 ? -10.511 -0.376 -2.718 1.00 0.00 25 TYR A O 17
ATOM 30166 N N . PHE A 1 26 ? -9.965 1.728 -2.409 1.00 0.00 26 PHE A N 17
ATOM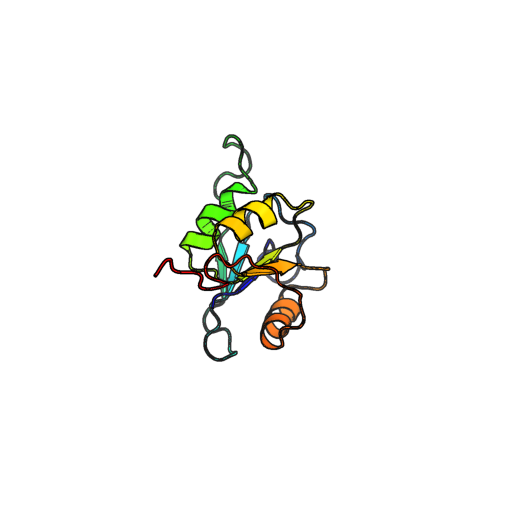 30167 C CA . PHE A 1 26 ? -8.600 1.506 -2.965 1.00 0.00 26 PHE A CA 17
ATOM 30168 C C . PHE A 1 26 ? -7.712 0.868 -1.895 1.00 0.00 26 PHE A C 17
ATOM 30169 O O . PHE A 1 26 ? -7.892 1.086 -0.714 1.00 0.00 26 PHE A O 17
ATOM 30186 N N . MET A 1 27 ? -6.752 0.079 -2.299 1.00 0.00 27 MET A N 17
ATOM 30187 C CA . MET A 1 27 ? -5.853 -0.571 -1.304 1.00 0.00 27 MET A CA 17
ATOM 30188 C C . MET A 1 27 ? -4.399 -0.207 -1.618 1.00 0.00 27 MET A C 17
ATOM 30189 O O . MET A 1 27 ? -3.905 -0.462 -2.698 1.00 0.00 27 MET A O 17
ATOM 30203 N N . ILE A 1 28 ? -3.711 0.388 -0.682 1.00 0.00 28 ILE A N 17
ATOM 30204 C CA . ILE A 1 28 ? -2.291 0.767 -0.929 1.00 0.00 28 ILE A CA 17
ATOM 30205 C C . ILE A 1 28 ? -1.377 -0.050 -0.015 1.00 0.00 28 ILE A C 17
ATOM 30206 O O . ILE A 1 28 ? -1.579 -0.119 1.181 1.00 0.00 28 ILE A O 17
ATOM 30222 N N . VAL A 1 29 ? -0.370 -0.670 -0.568 1.00 0.00 29 VAL A N 17
ATOM 30223 C CA . VAL A 1 29 ? 0.556 -1.482 0.272 1.00 0.00 29 VAL A CA 17
ATOM 30224 C C . VAL A 1 29 ? 1.997 -1.248 -0.183 1.00 0.00 29 VAL A C 17
ATOM 30225 O O . VAL A 1 29 ? 2.291 -1.224 -1.362 1.00 0.00 29 VAL A O 17
ATOM 30238 N N . GLU A 1 30 ? 2.901 -1.075 0.743 1.00 0.00 30 GLU A N 17
ATOM 30239 C CA . GLU A 1 30 ? 4.322 -0.845 0.364 1.00 0.00 30 GLU A CA 17
ATOM 30240 C C . GLU A 1 30 ? 5.196 -1.942 0.975 1.00 0.00 30 GLU A C 17
ATOM 30241 O O . GLU A 1 30 ? 5.622 -1.849 2.110 1.00 0.00 30 GLU A O 17
ATOM 30253 N N . MET A 1 31 ? 5.469 -2.979 0.233 1.00 0.00 31 MET A N 17
ATOM 30254 C CA . MET A 1 31 ? 6.317 -4.078 0.774 1.00 0.00 31 MET A CA 17
ATOM 30255 C C . MET A 1 31 ? 7.791 -3.710 0.608 1.00 0.00 31 MET A C 17
ATOM 30256 O O . MET A 1 31 ? 8.160 -2.972 -0.284 1.00 0.00 31 MET A O 17
ATOM 30270 N N . LYS A 1 32 ? 8.640 -4.218 1.460 1.00 0.00 32 LYS A N 17
ATOM 30271 C CA . LYS A 1 32 ? 10.090 -3.892 1.348 1.00 0.00 32 LYS A CA 17
ATOM 30272 C C . LYS A 1 32 ? 10.807 -5.008 0.583 1.00 0.00 32 LYS A C 17
ATOM 30273 O O . LYS A 1 32 ? 10.859 -5.006 -0.631 1.00 0.00 32 LYS A O 17
ATOM 30292 N N . LYS A 1 33 ? 11.362 -5.962 1.281 1.00 0.00 33 LYS A N 17
ATOM 30293 C CA . LYS A 1 33 ? 12.075 -7.074 0.590 1.00 0.00 33 LYS A CA 17
ATOM 30294 C C . LYS A 1 33 ? 11.173 -8.309 0.556 1.00 0.00 33 LYS A C 17
ATOM 30295 O O . LYS A 1 33 ? 11.468 -9.322 1.160 1.00 0.00 33 LYS A O 17
ATOM 30314 N N . GLY A 1 34 ? 10.074 -8.234 -0.142 1.00 0.00 34 GLY A N 17
ATOM 30315 C CA . GLY A 1 34 ? 9.154 -9.404 -0.208 1.00 0.00 34 GLY A CA 17
ATOM 30316 C C . GLY A 1 34 ? 8.480 -9.594 1.152 1.00 0.00 34 GLY A C 17
ATOM 30317 O O . GLY A 1 34 ? 8.263 -10.703 1.601 1.00 0.00 34 GLY A O 17
ATOM 30321 N N . ASN A 1 35 ? 8.148 -8.518 1.812 1.00 0.00 35 ASN A N 17
ATOM 30322 C CA . ASN A 1 35 ? 7.490 -8.630 3.143 1.00 0.00 35 ASN A CA 17
ATOM 30323 C C . ASN A 1 35 ? 6.581 -7.420 3.361 1.00 0.00 35 ASN A C 17
ATOM 30324 O O . ASN A 1 35 ? 7.033 -6.295 3.427 1.00 0.00 35 ASN A O 17
ATOM 30335 N N . ILE A 1 36 ? 5.301 -7.643 3.470 1.00 0.00 36 ILE A N 17
ATOM 30336 C CA . ILE A 1 36 ? 4.362 -6.505 3.681 1.00 0.00 36 ILE A CA 17
ATOM 30337 C C . ILE A 1 36 ? 4.655 -5.841 5.028 1.00 0.00 36 ILE A C 17
ATOM 30338 O O . ILE A 1 36 ? 4.620 -6.474 6.065 1.00 0.00 36 ILE A O 17
ATOM 30354 N N . GLU A 1 37 ? 4.939 -4.567 5.023 1.00 0.00 37 GLU A N 17
ATOM 30355 C CA . GLU A 1 37 ? 5.228 -3.862 6.303 1.00 0.00 37 GLU A CA 17
ATOM 30356 C C . GLU A 1 37 ? 4.396 -2.581 6.374 1.00 0.00 37 GLU A C 17
ATOM 30357 O O . GLU A 1 37 ? 4.664 -1.696 7.161 1.00 0.00 37 GLU A O 17
ATOM 30369 N N . SER A 1 38 ? 3.385 -2.479 5.555 1.00 0.00 38 SER A N 17
ATOM 30370 C CA . SER A 1 38 ? 2.531 -1.259 5.570 1.00 0.00 38 SER A CA 17
ATOM 30371 C C . SER A 1 38 ? 1.336 -1.468 4.636 1.00 0.00 38 SER A C 17
ATOM 30372 O O . SER A 1 38 ? 1.452 -1.358 3.431 1.00 0.00 38 SER A O 17
ATOM 30380 N N . SER A 1 39 ? 0.190 -1.773 5.181 1.00 0.00 39 SER A N 17
ATOM 30381 C CA . SER A 1 39 ? -1.007 -1.993 4.323 1.00 0.00 39 SER A CA 17
ATOM 30382 C C . SER A 1 39 ? -2.129 -1.049 4.757 1.00 0.00 39 SER A C 17
ATOM 30383 O O . SER A 1 39 ? -2.815 -1.288 5.730 1.00 0.00 39 SER A O 17
ATOM 30391 N N . GLU A 1 40 ? -2.321 0.023 4.038 1.00 0.00 40 GLU A N 17
ATOM 30392 C CA . GLU A 1 40 ? -3.399 0.983 4.403 1.00 0.00 40 GLU A CA 17
ATOM 30393 C C . GLU A 1 40 ? -4.539 0.877 3.389 1.00 0.00 40 GLU A C 17
ATOM 30394 O O . GLU A 1 40 ? -4.345 0.458 2.266 1.00 0.00 40 GLU A O 17
ATOM 30406 N N . VAL A 1 41 ? -5.728 1.251 3.775 1.00 0.00 41 VAL A N 17
ATOM 30407 C CA . VAL A 1 41 ? -6.878 1.170 2.830 1.00 0.00 41 VAL A CA 17
ATOM 30408 C C . VAL A 1 41 ? -7.561 2.538 2.744 1.00 0.00 41 VAL A C 17
ATOM 30409 O O . VAL A 1 41 ? -7.883 3.144 3.746 1.00 0.00 41 VAL A O 17
ATOM 30422 N N . ILE A 1 42 ? -7.780 3.030 1.555 1.00 0.00 42 ILE A N 17
ATOM 30423 C CA . ILE A 1 42 ? -8.437 4.361 1.410 1.00 0.00 42 ILE A CA 17
ATOM 30424 C C . ILE A 1 42 ? -9.844 4.186 0.837 1.00 0.00 42 ILE A C 17
ATOM 30425 O O . ILE A 1 42 ? -10.084 3.343 -0.007 1.00 0.00 42 ILE A O 17
ATOM 30441 N N . GLU A 1 43 ? -10.777 4.979 1.288 1.00 0.00 43 GLU A N 17
ATOM 30442 C CA . GLU A 1 43 ? -12.170 4.868 0.773 1.00 0.00 43 GLU A CA 17
ATOM 30443 C C . GLU A 1 43 ? -12.490 6.093 -0.087 1.00 0.00 43 GLU A C 17
ATOM 30444 O O . GLU A 1 43 ? -12.295 7.220 0.325 1.00 0.00 43 GLU A O 17
ATOM 30456 N N . ASN A 1 44 ? -12.980 5.884 -1.279 1.00 0.00 44 ASN A N 17
ATOM 30457 C CA . ASN A 1 44 ? -13.309 7.040 -2.160 1.00 0.00 44 ASN A CA 17
ATOM 30458 C C . ASN A 1 44 ? -14.819 7.072 -2.415 1.00 0.00 44 ASN A C 17
ATOM 30459 O O . ASN A 1 44 ? -15.285 6.593 -3.429 1.00 0.00 44 ASN A O 17
ATOM 30470 N N . PRO A 1 45 ? -15.538 7.640 -1.480 1.00 0.00 45 PRO A N 17
ATOM 30471 C CA . PRO A 1 45 ? -17.004 7.757 -1.565 1.00 0.00 45 PRO A CA 17
ATOM 30472 C C . PRO A 1 45 ? -17.395 8.908 -2.495 1.00 0.00 45 PRO A C 17
ATOM 30473 O O . PRO A 1 45 ? -18.486 8.945 -3.029 1.00 0.00 45 PRO A O 17
ATOM 30484 N N . SER A 1 46 ? -16.513 9.849 -2.691 1.00 0.00 46 SER A N 17
ATOM 30485 C CA . SER A 1 46 ? -16.835 10.998 -3.583 1.00 0.00 46 SER A CA 17
ATOM 30486 C C . SER A 1 46 ? -16.036 10.879 -4.883 1.00 0.00 46 SER A C 17
ATOM 30487 O O . SER A 1 46 ? -15.875 11.838 -5.611 1.00 0.00 46 SER A O 17
ATOM 30495 N N . ALA A 1 47 ? -15.535 9.712 -5.180 1.00 0.00 47 ALA A N 17
ATOM 30496 C CA . ALA A 1 47 ? -14.749 9.540 -6.434 1.00 0.00 47 ALA A CA 17
ATOM 30497 C C . ALA A 1 47 ? -15.512 10.168 -7.603 1.00 0.00 47 ALA A C 17
ATOM 30498 O O . ALA A 1 47 ? -15.087 11.149 -8.179 1.00 0.00 47 ALA A O 17
ATOM 30505 N N . SER A 1 48 ? -16.637 9.608 -7.959 1.00 0.00 48 SER A N 17
ATOM 30506 C CA . SER A 1 48 ? -17.425 10.174 -9.090 1.00 0.00 48 SER A CA 17
ATOM 30507 C C . SER A 1 48 ? -18.876 10.378 -8.649 1.00 0.00 48 SER A C 17
ATOM 30508 O O . SER A 1 48 ? -19.398 11.475 -8.692 1.00 0.00 48 SER A O 17
ATOM 30516 N N . ALA A 1 49 ? -19.530 9.333 -8.225 1.00 0.00 49 ALA A N 17
ATOM 30517 C CA . ALA A 1 49 ? -20.946 9.471 -7.781 1.00 0.00 49 ALA A CA 17
ATOM 30518 C C . ALA A 1 49 ? -21.782 10.065 -8.917 1.00 0.00 49 ALA A C 17
ATOM 30519 O O . ALA A 1 49 ? -22.617 10.921 -8.704 1.00 0.00 49 ALA A O 17
ATOM 30526 N N . SER A 1 50 ? -21.563 9.617 -10.124 1.00 0.00 50 SER A N 17
ATOM 30527 C CA . SER A 1 50 ? -22.346 10.156 -11.272 1.00 0.00 50 SER A CA 17
ATOM 30528 C C . SER A 1 50 ? -22.585 9.041 -12.294 1.00 0.00 50 SER A C 17
ATOM 30529 O O . SER A 1 50 ? -23.705 8.770 -12.679 1.00 0.00 50 SER A O 17
ATOM 30537 N N . GLY A 1 51 ? -21.542 8.393 -12.736 1.00 0.00 51 GLY A N 17
ATOM 30538 C CA . GLY A 1 51 ? -21.712 7.296 -13.731 1.00 0.00 51 GLY A CA 17
ATOM 30539 C C . GLY A 1 51 ? -20.774 7.532 -14.916 1.00 0.00 51 GLY A C 17
ATOM 30540 O O . GLY A 1 51 ? -21.190 7.953 -15.977 1.00 0.00 51 GLY A O 17
ATOM 30544 N N . GLY A 1 52 ? -19.508 7.262 -14.744 1.00 0.00 52 GLY A N 17
ATOM 30545 C CA . GLY A 1 52 ? -18.544 7.468 -15.861 1.00 0.00 52 GLY A CA 17
ATOM 30546 C C . GLY A 1 52 ? -17.288 8.162 -15.327 1.00 0.00 52 GLY A C 17
ATOM 30547 O O . GLY A 1 52 ? -16.238 7.562 -15.212 1.00 0.00 52 GLY A O 17
ATOM 30551 N N . ALA A 1 53 ? -17.388 9.421 -15.001 1.00 0.00 53 ALA A N 17
ATOM 30552 C CA . ALA A 1 53 ? -16.199 10.149 -14.475 1.00 0.00 53 ALA A CA 17
ATOM 30553 C C . ALA A 1 53 ? -15.710 9.463 -13.196 1.00 0.00 53 ALA A C 17
ATOM 30554 O O . ALA A 1 53 ? -16.313 8.526 -12.713 1.00 0.00 53 ALA A O 17
ATOM 30561 N N . GLY A 1 54 ? -14.622 9.925 -12.644 1.00 0.00 54 GLY A N 17
ATOM 30562 C CA . GLY A 1 54 ? -14.096 9.298 -11.397 1.00 0.00 54 GLY A CA 17
ATOM 30563 C C . GLY A 1 54 ? -12.621 8.944 -11.584 1.00 0.00 54 GLY A C 17
ATOM 30564 O O . GLY A 1 54 ? -11.892 8.760 -10.630 1.00 0.00 54 GLY A O 17
ATOM 30568 N N . ILE A 1 55 ? -12.174 8.848 -12.806 1.00 0.00 55 ILE A N 17
ATOM 30569 C CA . ILE A 1 55 ? -10.745 8.506 -13.053 1.00 0.00 55 ILE A CA 17
ATOM 30570 C C . ILE A 1 55 ? -9.869 9.732 -12.783 1.00 0.00 55 ILE A C 17
ATOM 30571 O O . ILE A 1 55 ? -8.663 9.687 -12.922 1.00 0.00 55 ILE A O 17
ATOM 30587 N N . ARG A 1 56 ? -10.465 10.828 -12.398 1.00 0.00 56 ARG A N 17
ATOM 30588 C CA . ARG A 1 56 ? -9.664 12.055 -12.122 1.00 0.00 56 ARG A CA 17
ATOM 30589 C C . ARG A 1 56 ? -8.939 11.903 -10.782 1.00 0.00 56 ARG A C 17
ATOM 30590 O O . ARG A 1 56 ? -8.095 12.702 -10.429 1.00 0.00 56 ARG A O 17
ATOM 30611 N N . THR A 1 57 ? -9.263 10.884 -10.033 1.00 0.00 57 THR A N 17
ATOM 30612 C CA . THR A 1 57 ? -8.591 10.685 -8.717 1.00 0.00 57 THR A CA 17
ATOM 30613 C C . THR A 1 57 ? -7.191 10.111 -8.938 1.00 0.00 57 THR A C 17
ATOM 30614 O O . THR A 1 57 ? -6.340 10.177 -8.074 1.00 0.00 57 THR A O 17
ATOM 30625 N N . ALA A 1 58 ? -6.947 9.545 -10.087 1.00 0.00 58 ALA A N 17
ATOM 30626 C CA . ALA A 1 58 ? -5.601 8.965 -10.361 1.00 0.00 58 ALA A CA 17
ATOM 30627 C C . ALA A 1 58 ? -4.530 10.043 -10.174 1.00 0.00 58 ALA A C 17
ATOM 30628 O O . ALA A 1 58 ? -3.454 9.783 -9.672 1.00 0.00 58 ALA A O 17
ATOM 30635 N N . GLN A 1 59 ? -4.815 11.251 -10.578 1.00 0.00 59 GLN A N 17
ATOM 30636 C CA . GLN A 1 59 ? -3.813 12.343 -10.427 1.00 0.00 59 GLN A CA 17
ATOM 30637 C C . GLN A 1 59 ? -3.401 12.465 -8.958 1.00 0.00 59 GLN A C 17
ATOM 30638 O O . GLN A 1 59 ? -2.249 12.689 -8.644 1.00 0.00 59 GLN A O 17
ATOM 30652 N N . ILE A 1 60 ? -4.333 12.323 -8.056 1.00 0.00 60 ILE A N 17
ATOM 30653 C CA . ILE A 1 60 ? -3.992 12.436 -6.609 1.00 0.00 60 ILE A CA 17
ATOM 30654 C C . ILE A 1 60 ? -3.277 11.164 -6.148 1.00 0.00 60 ILE A C 17
ATOM 30655 O O . ILE A 1 60 ? -2.388 11.206 -5.321 1.00 0.00 60 ILE A O 17
ATOM 30671 N N . ILE A 1 61 ? -3.658 10.032 -6.676 1.00 0.00 61 ILE A N 17
ATOM 30672 C CA . ILE A 1 61 ? -2.999 8.760 -6.264 1.00 0.00 61 ILE A CA 17
ATOM 30673 C C . ILE A 1 61 ? -1.514 8.811 -6.630 1.00 0.00 61 ILE A C 17
ATOM 30674 O O . ILE A 1 61 ? -0.685 8.197 -5.988 1.00 0.00 61 ILE A O 17
ATOM 30690 N N . ALA A 1 62 ? -1.172 9.536 -7.659 1.00 0.00 62 ALA A N 17
ATOM 30691 C CA . ALA A 1 62 ? 0.259 9.622 -8.067 1.00 0.00 62 ALA A CA 17
ATOM 30692 C C . ALA A 1 62 ? 1.036 10.462 -7.050 1.00 0.00 62 ALA A C 17
ATOM 30693 O O . ALA A 1 62 ? 2.189 10.202 -6.769 1.00 0.00 62 ALA A O 17
ATOM 30700 N N . ASN A 1 63 ? 0.416 11.468 -6.496 1.00 0.00 63 ASN A N 17
ATOM 30701 C CA . ASN A 1 63 ? 1.124 12.322 -5.501 1.00 0.00 63 ASN A CA 17
ATOM 30702 C C . ASN A 1 63 ? 1.200 11.593 -4.157 1.00 0.00 63 ASN A C 17
ATOM 30703 O O . ASN A 1 63 ? 1.744 12.101 -3.196 1.00 0.00 63 ASN A O 17
ATOM 30714 N N . ASN A 1 64 ? 0.660 10.408 -4.080 1.00 0.00 64 ASN A N 17
ATOM 30715 C CA . ASN A 1 64 ? 0.703 9.654 -2.794 1.00 0.00 64 ASN A CA 17
ATOM 30716 C C . ASN A 1 64 ? 1.915 8.718 -2.788 1.00 0.00 64 ASN A C 17
ATOM 30717 O O . ASN A 1 64 ? 2.071 7.896 -1.908 1.00 0.00 64 ASN A O 17
ATOM 30728 N N . GLY A 1 65 ? 2.774 8.836 -3.764 1.00 0.00 65 GLY A N 17
ATOM 30729 C CA . GLY A 1 65 ? 3.973 7.952 -3.810 1.00 0.00 65 GLY A CA 17
ATOM 30730 C C . GLY A 1 65 ? 3.624 6.654 -4.538 1.00 0.00 65 GLY A C 17
ATOM 30731 O O . GLY A 1 65 ? 4.487 5.868 -4.876 1.00 0.00 65 GLY A O 17
ATOM 30735 N N . VAL A 1 66 ? 2.364 6.422 -4.784 1.00 0.00 66 VAL A N 17
ATOM 30736 C CA . VAL A 1 66 ? 1.958 5.173 -5.490 1.00 0.00 66 VAL A CA 17
ATOM 30737 C C . VAL A 1 66 ? 2.646 5.111 -6.852 1.00 0.00 66 VAL A C 17
ATOM 30738 O O . VAL A 1 66 ? 2.139 5.602 -7.841 1.00 0.00 66 VAL A O 17
ATOM 30751 N N . LYS A 1 67 ? 3.795 4.497 -6.911 1.00 0.00 67 LYS A N 17
ATOM 30752 C CA . LYS A 1 67 ? 4.512 4.388 -8.209 1.00 0.00 67 LYS A CA 17
ATOM 30753 C C . LYS A 1 67 ? 3.886 3.257 -9.024 1.00 0.00 67 LYS A C 17
ATOM 30754 O O . LYS A 1 67 ? 4.206 3.058 -10.180 1.00 0.00 67 LYS A O 17
ATOM 30773 N N . ALA A 1 68 ? 2.987 2.514 -8.431 1.00 0.00 68 ALA A N 17
ATOM 30774 C CA . ALA A 1 68 ? 2.335 1.399 -9.175 1.00 0.00 68 ALA A CA 17
ATOM 30775 C C . ALA A 1 68 ? 0.824 1.460 -8.953 1.00 0.00 68 ALA A C 17
ATOM 30776 O O . ALA A 1 68 ? 0.357 1.697 -7.855 1.00 0.00 68 ALA A O 17
ATOM 30783 N N . VAL A 1 69 ? 0.052 1.255 -9.985 1.00 0.00 69 VAL A N 17
ATOM 30784 C CA . VAL A 1 69 ? -1.429 1.307 -9.829 1.00 0.00 69 VAL A CA 17
ATOM 30785 C C . VAL A 1 69 ? -2.064 0.112 -10.544 1.00 0.00 69 VAL A C 17
ATOM 30786 O O . VAL A 1 69 ? -2.047 0.022 -11.755 1.00 0.00 69 VAL A O 17
ATOM 30799 N N . ILE A 1 70 ? -2.630 -0.801 -9.805 1.00 0.00 70 ILE A N 17
ATOM 30800 C CA . ILE A 1 70 ? -3.272 -1.984 -10.444 1.00 0.00 70 ILE A CA 17
ATOM 30801 C C . ILE A 1 70 ? -4.770 -1.721 -10.602 1.00 0.00 70 ILE A C 17
ATOM 30802 O O . ILE A 1 70 ? -5.485 -1.553 -9.634 1.00 0.00 70 ILE A O 17
ATOM 30818 N N . ALA A 1 71 ? -5.253 -1.678 -11.814 1.00 0.00 71 ALA A N 17
ATOM 30819 C CA . ALA A 1 71 ? -6.706 -1.418 -12.025 1.00 0.00 71 ALA A CA 17
ATOM 30820 C C . ALA A 1 71 ? -7.180 -2.138 -13.288 1.00 0.00 71 ALA A C 17
ATOM 30821 O O . ALA A 1 71 ? -6.399 -2.710 -14.023 1.00 0.00 71 ALA A O 17
ATOM 30828 N N . SER A 1 72 ? -8.458 -2.111 -13.544 1.00 0.00 72 SER A N 17
ATOM 30829 C CA . SER A 1 72 ? -8.991 -2.789 -14.759 1.00 0.00 72 SER A CA 17
ATOM 30830 C C . SER A 1 72 ? -9.850 -1.805 -15.555 1.00 0.00 72 SER A C 17
ATOM 30831 O O . SER A 1 72 ? -10.877 -2.159 -16.098 1.00 0.00 72 SER A O 17
ATOM 30839 N N . SER A 1 73 ? -9.436 -0.568 -15.628 1.00 0.00 73 SER A N 17
ATOM 30840 C CA . SER A 1 73 ? -10.228 0.438 -16.388 1.00 0.00 73 SER A CA 17
ATOM 30841 C C . SER A 1 73 ? -10.551 -0.115 -17.782 1.00 0.00 73 SER A C 17
ATOM 30842 O O . SER A 1 73 ? -9.726 -0.764 -18.393 1.00 0.00 73 SER A O 17
ATOM 30850 N N . PRO A 1 74 ? -11.746 0.160 -18.244 1.00 0.00 74 PRO A N 17
ATOM 30851 C CA . PRO A 1 74 ? -12.210 -0.296 -19.565 1.00 0.00 74 PRO A CA 17
ATOM 30852 C C . PRO A 1 74 ? -11.632 0.592 -20.672 1.00 0.00 74 PRO A C 17
ATOM 30853 O O . PRO A 1 74 ? -10.889 0.139 -21.520 1.00 0.00 74 PRO A O 17
ATOM 30864 N N . GLY A 1 75 ? -11.972 1.851 -20.672 1.00 0.00 75 GLY A N 17
ATOM 30865 C CA . GLY A 1 75 ? -11.448 2.767 -21.726 1.00 0.00 75 GLY A CA 17
ATOM 30866 C C . GLY A 1 75 ? -9.975 3.082 -21.449 1.00 0.00 75 GLY A C 17
ATOM 30867 O O . GLY A 1 75 ? -9.523 2.996 -20.325 1.00 0.00 75 GLY A O 17
ATOM 30871 N N . PRO A 1 76 ? -9.270 3.439 -22.493 1.00 0.00 76 PRO A N 17
ATOM 30872 C CA . PRO A 1 76 ? -7.838 3.777 -22.409 1.00 0.00 76 PRO A CA 17
ATOM 30873 C C . PRO A 1 76 ? -7.652 5.196 -21.863 1.00 0.00 76 PRO A C 17
ATOM 30874 O O . PRO A 1 76 ? -6.551 5.705 -21.793 1.00 0.00 76 PRO A O 17
ATOM 30885 N N . ASN A 1 77 ? -8.719 5.838 -21.476 1.00 0.00 77 ASN A N 17
ATOM 30886 C CA . ASN A 1 77 ? -8.601 7.223 -20.937 1.00 0.00 77 ASN A CA 17
ATOM 30887 C C . ASN A 1 77 ? -7.755 7.205 -19.663 1.00 0.00 77 ASN A C 17
ATOM 30888 O O . ASN A 1 77 ? -6.754 7.885 -19.561 1.00 0.00 77 ASN A O 17
ATOM 30899 N N . ALA A 1 78 ? -8.150 6.434 -18.687 1.00 0.00 78 ALA A N 17
ATOM 30900 C CA . ALA A 1 78 ? -7.370 6.375 -17.420 1.00 0.00 78 ALA A CA 17
ATOM 30901 C C . ALA A 1 78 ? -5.929 5.959 -17.725 1.00 0.00 78 ALA A C 17
ATOM 30902 O O . ALA A 1 78 ? -4.987 6.631 -17.354 1.00 0.00 78 ALA A O 17
ATOM 30909 N N . PHE A 1 79 ? -5.751 4.854 -18.396 1.00 0.00 79 PHE A N 17
ATOM 30910 C CA . PHE A 1 79 ? -4.372 4.394 -18.721 1.00 0.00 79 PHE A CA 17
ATOM 30911 C C . PHE A 1 79 ? -3.627 5.501 -19.472 1.00 0.00 79 PHE A C 17
ATOM 30912 O O . PHE A 1 79 ? -2.412 5.540 -19.494 1.00 0.00 79 PHE A O 17
ATOM 30929 N N . GLU A 1 80 ? -4.343 6.402 -20.088 1.00 0.00 80 GLU A N 17
ATOM 30930 C CA . GLU A 1 80 ? -3.672 7.502 -20.835 1.00 0.00 80 GLU A CA 17
ATOM 30931 C C . GLU A 1 80 ? -3.109 8.523 -19.843 1.00 0.00 80 GLU A C 17
ATOM 30932 O O . GLU A 1 80 ? -2.049 9.079 -20.045 1.00 0.00 80 GLU A O 17
ATOM 30944 N N . VAL A 1 81 ? -3.810 8.771 -18.770 1.00 0.00 81 VAL A N 17
ATOM 30945 C CA . VAL A 1 81 ? -3.311 9.753 -17.767 1.00 0.00 81 VAL A CA 17
ATOM 30946 C C . VAL A 1 81 ? -2.141 9.140 -16.995 1.00 0.00 81 VAL A C 17
ATOM 30947 O O . VAL A 1 81 ? -1.089 9.735 -16.869 1.00 0.00 81 VAL A O 17
ATOM 30960 N N . LEU A 1 82 ? -2.316 7.955 -16.479 1.00 0.00 82 LEU A N 17
ATOM 30961 C CA . LEU A 1 82 ? -1.213 7.304 -15.716 1.00 0.00 82 LEU A CA 17
ATOM 30962 C C . LEU A 1 82 ? 0.076 7.358 -16.540 1.00 0.00 82 LEU A C 17
ATOM 30963 O O . LEU A 1 82 ? 1.110 7.779 -16.063 1.00 0.00 82 LEU A O 17
ATOM 30979 N N . ASN A 1 83 ? 0.021 6.941 -17.775 1.00 0.00 83 ASN A N 17
ATOM 30980 C CA . ASN A 1 83 ? 1.243 6.974 -18.627 1.00 0.00 83 ASN A CA 17
ATOM 30981 C C . ASN A 1 83 ? 1.668 8.426 -18.851 1.00 0.00 83 ASN A C 17
ATOM 30982 O O . ASN A 1 83 ? 2.838 8.733 -18.956 1.00 0.00 83 ASN A O 17
ATOM 30993 N N . GLU A 1 84 ? 0.723 9.324 -18.924 1.00 0.00 84 GLU A N 17
ATOM 30994 C CA . GLU A 1 84 ? 1.070 10.757 -19.141 1.00 0.00 84 GLU A CA 17
ATOM 30995 C C . GLU A 1 84 ? 1.989 11.236 -18.016 1.00 0.00 84 GLU A C 17
ATOM 30996 O O . GLU A 1 84 ? 2.875 12.040 -18.227 1.00 0.00 84 GLU A O 17
ATOM 31008 N N . LEU A 1 85 ? 1.785 10.749 -16.824 1.00 0.00 85 LEU A N 17
ATOM 31009 C CA . LEU A 1 85 ? 2.650 11.177 -15.688 1.00 0.00 85 LEU A CA 17
ATOM 31010 C C . LEU A 1 85 ? 3.946 10.365 -15.703 1.00 0.00 85 LEU A C 17
ATOM 31011 O O . LEU A 1 85 ? 5.011 10.872 -15.412 1.00 0.00 85 LEU A O 17
ATOM 31027 N N . GLY A 1 86 ? 3.865 9.109 -16.044 1.00 0.00 86 GLY A N 17
ATOM 31028 C CA . GLY A 1 86 ? 5.092 8.264 -16.080 1.00 0.00 86 GLY A CA 17
ATOM 31029 C C . GLY A 1 86 ? 5.045 7.241 -14.944 1.00 0.00 86 GLY A C 17
ATOM 31030 O O . GLY A 1 86 ? 6.059 6.723 -14.519 1.00 0.00 86 GLY A O 17
ATOM 31034 N N . ILE A 1 87 ? 3.874 6.945 -14.447 1.00 0.00 87 ILE A N 17
ATOM 31035 C CA . ILE A 1 87 ? 3.765 5.955 -13.338 1.00 0.00 87 ILE A CA 17
ATOM 31036 C C . ILE A 1 87 ? 3.626 4.547 -13.922 1.00 0.00 87 ILE A C 17
ATOM 31037 O O . ILE A 1 87 ? 3.266 4.374 -15.070 1.00 0.00 87 ILE A O 17
ATOM 31053 N N . LYS A 1 88 ? 3.912 3.540 -13.143 1.00 0.00 88 LYS A N 17
ATOM 31054 C CA . LYS A 1 88 ? 3.800 2.146 -13.655 1.00 0.00 88 LYS A CA 17
ATOM 31055 C C . LYS A 1 88 ? 2.365 1.645 -13.482 1.00 0.00 88 LYS A C 17
ATOM 31056 O O . LYS A 1 88 ? 1.892 1.455 -12.379 1.00 0.00 88 LYS A O 17
ATOM 31075 N N . ILE A 1 89 ? 1.671 1.420 -14.565 1.00 0.00 89 ILE A N 17
ATOM 31076 C CA . ILE A 1 89 ? 0.271 0.920 -14.464 1.00 0.00 89 ILE A CA 17
ATOM 31077 C C . ILE A 1 89 ? 0.292 -0.608 -14.417 1.00 0.00 89 ILE A C 17
ATOM 31078 O O . ILE A 1 89 ? 1.267 -1.232 -14.781 1.00 0.00 89 ILE A O 17
ATOM 31094 N N . TYR A 1 90 ? -0.770 -1.221 -13.975 1.00 0.00 90 TYR A N 17
ATOM 31095 C CA . TYR A 1 90 ? -0.792 -2.709 -13.915 1.00 0.00 90 TYR A CA 17
ATOM 31096 C C . TYR A 1 90 ? -2.164 -3.222 -14.351 1.00 0.00 90 TYR A C 17
ATOM 31097 O O . TYR A 1 90 ? -3.188 -2.682 -13.981 1.00 0.00 90 TYR A O 17
ATOM 31115 N N . ARG A 1 91 ? -2.190 -4.263 -15.137 1.00 0.00 91 ARG A N 17
ATOM 31116 C CA . ARG A 1 91 ? -3.491 -4.815 -15.604 1.00 0.00 91 ARG A CA 17
ATOM 31117 C C . ARG A 1 91 ? -4.008 -5.836 -14.589 1.00 0.00 91 ARG A C 17
ATOM 31118 O O . ARG A 1 91 ? -3.373 -6.836 -14.320 1.00 0.00 91 ARG A O 17
ATOM 31139 N N . ALA A 1 92 ? -5.158 -5.591 -14.024 1.00 0.00 92 ALA A N 17
ATOM 31140 C CA . ALA A 1 92 ? -5.718 -6.548 -13.029 1.00 0.00 92 ALA A CA 17
ATOM 31141 C C . ALA A 1 92 ? -6.744 -7.453 -13.716 1.00 0.00 92 ALA A C 17
ATOM 31142 O O . ALA A 1 92 ? -7.828 -7.027 -14.059 1.00 0.00 92 ALA A O 17
ATOM 31149 N N . THR A 1 93 ? -6.409 -8.698 -13.919 1.00 0.00 93 THR A N 17
ATOM 31150 C CA . THR A 1 93 ? -7.364 -9.627 -14.584 1.00 0.00 93 THR A CA 17
ATOM 31151 C C . THR A 1 93 ? -8.701 -9.603 -13.840 1.00 0.00 93 THR A C 17
ATOM 31152 O O . THR A 1 93 ? -9.754 -9.497 -14.437 1.00 0.00 93 THR A O 17
ATOM 31163 N N . GLY A 1 94 ? -8.669 -9.701 -12.539 1.00 0.00 94 GLY A N 17
ATOM 31164 C CA . GLY A 1 94 ? -9.938 -9.683 -11.758 1.00 0.00 94 GLY A CA 17
ATOM 31165 C C . GLY A 1 94 ? -10.010 -10.926 -10.869 1.00 0.00 94 GLY A C 17
ATOM 31166 O O . GLY A 1 94 ? -10.620 -11.916 -11.220 1.00 0.00 94 GLY A O 17
ATOM 31170 N N . THR A 1 95 ? -9.394 -10.883 -9.720 1.00 0.00 95 THR A N 17
ATOM 31171 C CA . THR A 1 95 ? -9.430 -12.063 -8.812 1.00 0.00 95 THR A CA 17
ATOM 31172 C C . THR A 1 95 ? -9.652 -11.592 -7.372 1.00 0.00 95 THR A C 17
ATOM 31173 O O . THR A 1 95 ? -10.770 -11.423 -6.931 1.00 0.00 95 THR A O 17
ATOM 31184 N N . SER A 1 96 ? -8.596 -11.379 -6.635 1.00 0.00 96 SER A N 17
ATOM 31185 C CA . SER A 1 96 ? -8.751 -10.921 -5.226 1.00 0.00 96 SER A CA 17
ATOM 31186 C C . SER A 1 96 ? -7.510 -10.127 -4.810 1.00 0.00 96 SER A C 17
ATOM 31187 O O . SER A 1 96 ? -6.392 -10.560 -5.003 1.00 0.00 96 SER A O 17
ATOM 31195 N N . VAL A 1 97 ? -7.699 -8.967 -4.243 1.00 0.00 97 VAL A N 17
ATOM 31196 C CA . VAL A 1 97 ? -6.530 -8.145 -3.818 1.00 0.00 97 VAL A CA 17
ATOM 31197 C C . VAL A 1 97 ? -5.594 -8.990 -2.950 1.00 0.00 97 VAL A C 17
ATOM 31198 O O . VAL A 1 97 ? -4.428 -8.683 -2.799 1.00 0.00 97 VAL A O 17
ATOM 31211 N N . GLU A 1 98 ? -6.094 -10.051 -2.378 1.00 0.00 98 GLU A N 17
ATOM 31212 C CA . GLU A 1 98 ? -5.229 -10.912 -1.522 1.00 0.00 98 GLU A CA 17
ATOM 31213 C C . GLU A 1 98 ? -4.162 -11.585 -2.387 1.00 0.00 98 GLU A C 17
ATOM 31214 O O . GLU A 1 98 ? -2.977 -11.433 -2.160 1.00 0.00 98 GLU A O 17
ATOM 31226 N N . GLU A 1 99 ? -4.572 -12.328 -3.378 1.00 0.00 99 GLU A N 17
ATOM 31227 C CA . GLU A 1 99 ? -3.582 -13.012 -4.257 1.00 0.00 99 GLU A CA 17
ATOM 31228 C C . GLU A 1 99 ? -2.785 -11.967 -5.039 1.00 0.00 99 GLU A C 17
ATOM 31229 O O . GLU A 1 99 ? -1.640 -12.177 -5.387 1.00 0.00 99 GLU A O 17
ATOM 31241 N N . ASN A 1 100 ? -3.379 -10.840 -5.319 1.00 0.00 100 ASN A N 17
ATOM 31242 C CA . ASN A 1 100 ? -2.654 -9.783 -6.077 1.00 0.00 100 ASN A CA 17
ATOM 31243 C C . ASN A 1 100 ? -1.422 -9.346 -5.284 1.00 0.00 100 ASN A C 17
ATOM 31244 O O . ASN A 1 100 ? -0.338 -9.227 -5.818 1.00 0.00 100 ASN A O 17
ATOM 31255 N N . LEU A 1 101 ? -1.578 -9.110 -4.009 1.00 0.00 101 LEU A N 17
ATOM 31256 C CA . LEU A 1 101 ? -0.412 -8.686 -3.185 1.00 0.00 101 LEU A CA 17
ATOM 31257 C C . LEU A 1 101 ? 0.677 -9.757 -3.268 1.00 0.00 101 LEU A C 17
ATOM 31258 O O . LEU A 1 101 ? 1.854 -9.459 -3.301 1.00 0.00 101 LEU A O 17
ATOM 31274 N N . LYS A 1 102 ? 0.292 -11.004 -3.305 1.00 0.00 102 LYS A N 17
ATOM 31275 C CA . LYS A 1 102 ? 1.304 -12.094 -3.390 1.00 0.00 102 LYS A CA 17
ATOM 31276 C C . LYS A 1 102 ? 1.887 -12.134 -4.804 1.00 0.00 102 LYS A C 17
ATOM 31277 O O . LYS A 1 102 ? 2.974 -12.633 -5.024 1.00 0.00 102 LYS A O 17
ATOM 31296 N N . LEU A 1 103 ? 1.177 -11.607 -5.764 1.00 0.00 103 LEU A N 17
ATOM 31297 C CA . LEU A 1 103 ? 1.690 -11.610 -7.163 1.00 0.00 103 LEU A CA 17
ATOM 31298 C C . LEU A 1 103 ? 2.762 -10.526 -7.310 1.00 0.00 103 LEU A C 17
ATOM 31299 O O . LEU A 1 103 ? 3.752 -10.707 -7.991 1.00 0.00 103 LEU A O 17
ATOM 31315 N N . PHE A 1 104 ? 2.571 -9.401 -6.677 1.00 0.00 104 PHE A N 17
ATOM 31316 C CA . PHE A 1 104 ? 3.576 -8.306 -6.779 1.00 0.00 104 PHE A CA 17
ATOM 31317 C C . PHE A 1 104 ? 4.846 -8.704 -6.022 1.00 0.00 104 PHE A C 17
ATOM 31318 O O . PHE A 1 104 ? 5.847 -8.016 -6.065 1.00 0.00 104 PHE A O 17
ATOM 31335 N N . THR A 1 105 ? 4.814 -9.809 -5.326 1.00 0.00 105 THR A N 17
ATOM 31336 C CA . THR A 1 105 ? 6.019 -10.247 -4.566 1.00 0.00 105 THR A CA 17
ATOM 31337 C C . THR A 1 105 ? 7.079 -10.772 -5.538 1.00 0.00 105 THR A C 17
ATOM 31338 O O . THR A 1 105 ? 8.258 -10.539 -5.368 1.00 0.00 105 THR A O 17
ATOM 31349 N N . GLU A 1 106 ? 6.667 -11.480 -6.554 1.00 0.00 106 GLU A N 17
ATOM 31350 C CA . GLU A 1 106 ? 7.654 -12.017 -7.533 1.00 0.00 106 GLU A CA 17
ATOM 31351 C C . GLU A 1 106 ? 7.788 -11.047 -8.707 1.00 0.00 106 GLU A C 17
ATOM 31352 O O . GLU A 1 106 ? 8.873 -10.786 -9.189 1.00 0.00 106 GLU A O 17
ATOM 31364 N N . GLY A 1 107 ? 6.695 -10.511 -9.174 1.00 0.00 107 GLY A N 17
ATOM 31365 C CA . GLY A 1 107 ? 6.761 -9.559 -10.318 1.00 0.00 107 GLY A CA 17
ATOM 31366 C C . GLY A 1 107 ? 6.140 -10.207 -11.556 1.00 0.00 107 GLY A C 17
ATOM 31367 O O . GLY A 1 107 ? 6.465 -9.868 -12.677 1.00 0.00 107 GLY A O 17
ATOM 31371 N N . ASN A 1 108 ? 5.247 -11.139 -11.362 1.00 0.00 108 ASN A N 17
ATOM 31372 C CA . ASN A 1 108 ? 4.604 -11.809 -12.527 1.00 0.00 108 ASN A CA 17
ATOM 31373 C C . ASN A 1 108 ? 3.496 -10.912 -13.080 1.00 0.00 108 ASN A C 17
ATOM 31374 O O . ASN A 1 108 ? 3.097 -11.036 -14.221 1.00 0.00 108 ASN A O 17
ATOM 31385 N N . LEU A 1 109 ? 2.998 -10.010 -12.281 1.00 0.00 109 LEU A N 17
ATOM 31386 C CA . LEU A 1 109 ? 1.918 -9.104 -12.763 1.00 0.00 109 LEU A CA 17
ATOM 31387 C C . LEU A 1 109 ? 2.421 -8.310 -13.969 1.00 0.00 109 LEU A C 17
ATOM 31388 O O . LEU A 1 109 ? 3.578 -7.946 -14.046 1.00 0.00 109 LEU A O 17
ATOM 31404 N N . GLU A 1 110 ? 1.562 -8.036 -14.913 1.00 0.00 110 GLU A N 17
ATOM 31405 C CA . GLU A 1 110 ? 1.994 -7.262 -16.111 1.00 0.00 110 GLU A CA 17
ATOM 31406 C C . GLU A 1 110 ? 1.687 -5.780 -15.893 1.00 0.00 110 GLU A C 17
ATOM 31407 O O . GLU A 1 110 ? 0.709 -5.426 -15.264 1.00 0.00 110 GLU A O 17
ATOM 31419 N N . GLU A 1 111 ? 2.515 -4.909 -16.400 1.00 0.00 111 GLU A N 17
ATOM 31420 C CA . GLU A 1 111 ? 2.267 -3.453 -16.209 1.00 0.00 111 GLU A CA 17
ATOM 31421 C C . GLU A 1 111 ? 2.580 -2.699 -17.504 1.00 0.00 111 GLU A C 17
ATOM 31422 O O . GLU A 1 111 ? 2.947 -3.283 -18.503 1.00 0.00 111 GLU A O 17
ATOM 31434 N N . ILE A 1 112 ? 2.438 -1.400 -17.488 1.00 0.00 112 ILE A N 17
ATOM 31435 C CA . ILE A 1 112 ? 2.727 -0.600 -18.711 1.00 0.00 112 ILE A CA 17
ATOM 31436 C C . ILE A 1 112 ? 3.481 0.671 -18.317 1.00 0.00 112 ILE A C 17
ATOM 31437 O O . ILE A 1 112 ? 3.120 1.352 -17.377 1.00 0.00 112 ILE A O 17
ATOM 31453 N N . ARG A 1 113 ? 4.525 0.998 -19.027 1.00 0.00 113 ARG A N 17
ATOM 31454 C CA . ARG A 1 113 ? 5.299 2.226 -18.689 1.00 0.00 113 ARG A CA 17
ATOM 31455 C C . ARG A 1 113 ? 5.526 3.052 -19.955 1.00 0.00 113 ARG A C 17
ATOM 31456 O O . ARG A 1 113 ? 5.144 2.661 -21.041 1.00 0.00 113 ARG A O 17
ATOM 31477 N N . SER A 1 114 ? 6.145 4.193 -19.826 1.00 0.00 114 SER A N 17
ATOM 31478 C CA . SER A 1 114 ? 6.396 5.047 -21.019 1.00 0.00 114 SER A CA 17
ATOM 31479 C C . SER A 1 114 ? 7.242 6.255 -20.606 1.00 0.00 114 SER A C 17
ATOM 31480 O O . SER A 1 114 ? 7.190 6.686 -19.472 1.00 0.00 114 SER A O 17
ATOM 31488 N N . PRO A 1 115 ? 8.000 6.762 -21.543 1.00 0.00 115 PRO A N 17
ATOM 31489 C CA . PRO A 1 115 ? 8.876 7.924 -21.312 1.00 0.00 115 PRO A CA 17
ATOM 31490 C C . PRO A 1 115 ? 8.056 9.217 -21.318 1.00 0.00 115 PRO A C 17
ATOM 31491 O O . PRO A 1 115 ? 8.493 10.244 -20.839 1.00 0.00 115 PRO A O 17
ATOM 31502 N N . GLY A 1 116 ? 6.867 9.172 -21.856 1.00 0.00 116 GLY A N 17
ATOM 31503 C CA . GLY A 1 116 ? 6.019 10.396 -21.894 1.00 0.00 116 GLY A CA 17
ATOM 31504 C C . GLY A 1 116 ? 5.378 10.530 -23.276 1.00 0.00 116 GLY A C 17
ATOM 31505 O O . GLY A 1 116 ? 6.059 10.640 -24.277 1.00 0.00 116 GLY A O 17
ATOM 31509 N N . SER A 1 117 ? 4.075 10.522 -23.341 1.00 0.00 117 SER A N 17
ATOM 31510 C CA . SER A 1 117 ? 3.393 10.648 -24.659 1.00 0.00 117 SER A CA 17
ATOM 31511 C C . SER A 1 117 ? 1.998 11.243 -24.458 1.00 0.00 117 SER A C 17
ATOM 31512 O O . SER A 1 117 ? 1.200 10.736 -23.694 1.00 0.00 117 SER A O 17
ATOM 31520 N N . GLY A 1 118 ? 1.695 12.317 -25.137 1.00 0.00 118 GLY A N 17
ATOM 31521 C CA . GLY A 1 118 ? 0.351 12.942 -24.984 1.00 0.00 118 GLY A CA 17
ATOM 31522 C C . GLY A 1 118 ? 0.092 13.897 -26.150 1.00 0.00 118 GLY A C 17
ATOM 31523 O O . GLY A 1 118 ? 0.308 15.089 -26.049 1.00 0.00 118 GLY A O 17
ATOM 31527 N N . ARG A 1 119 ? -0.369 13.383 -27.257 1.00 0.00 119 ARG A N 17
ATOM 31528 C CA . ARG A 1 119 ? -0.643 14.261 -28.430 1.00 0.00 119 ARG A CA 17
ATOM 31529 C C . ARG A 1 119 ? -2.145 14.547 -28.508 1.00 0.00 119 ARG A C 17
ATOM 31530 O O . ARG A 1 119 ? -2.963 13.663 -28.347 1.00 0.00 119 ARG A O 17
ATOM 31551 N N . GLY A 1 120 ? -2.517 15.774 -28.754 1.00 0.00 120 GLY A N 17
ATOM 31552 C CA . GLY A 1 120 ? -3.967 16.107 -28.840 1.00 0.00 120 GLY A CA 17
ATOM 31553 C C . GLY A 1 120 ? -4.142 17.503 -29.441 1.00 0.00 120 GLY A C 17
ATOM 31554 O O . GLY A 1 120 ? -3.640 18.479 -28.922 1.00 0.00 120 GLY A O 17
ATOM 31558 N N . ARG A 1 121 ? -4.854 17.605 -30.530 1.00 0.00 121 ARG A N 17
ATOM 31559 C CA . ARG A 1 121 ? -5.066 18.938 -31.162 1.00 0.00 121 ARG A CA 17
ATOM 31560 C C . ARG A 1 121 ? -6.563 19.171 -31.369 1.00 0.00 121 ARG A C 17
ATOM 31561 O O . ARG A 1 121 ? -7.385 18.364 -30.983 1.00 0.00 121 ARG A O 17
ATOM 31582 N N . ARG A 1 122 ? -6.926 20.270 -31.974 1.00 0.00 122 ARG A N 17
ATOM 31583 C CA . ARG A 1 122 ? -8.371 20.550 -32.202 1.00 0.00 122 ARG A CA 17
ATOM 31584 C C . ARG A 1 122 ? -8.565 21.163 -33.590 1.00 0.00 122 ARG A C 17
ATOM 31585 O O . ARG A 1 122 ? -9.616 21.683 -33.906 1.00 0.00 122 ARG A O 17
ATOM 31606 N N . ARG A 1 123 ? -7.562 21.109 -34.423 1.00 0.00 123 ARG A N 17
ATOM 31607 C CA . ARG A 1 123 ? -7.698 21.691 -35.788 1.00 0.00 123 ARG A CA 17
ATOM 31608 C C . ARG A 1 123 ? -6.629 21.099 -36.707 1.00 0.00 123 ARG A C 17
ATOM 31609 O O . ARG A 1 123 ? -5.929 20.173 -36.348 1.00 0.00 123 ARG A O 17
ATOM 31630 N N . ARG A 1 124 ? -6.498 21.625 -37.894 1.00 0.00 124 ARG A N 17
ATOM 31631 C CA . ARG A 1 124 ? -5.476 21.095 -38.838 1.00 0.00 124 ARG A CA 17
ATOM 31632 C C . ARG A 1 124 ? -5.714 21.681 -40.231 1.00 0.00 124 ARG A C 17
ATOM 31633 O O . ARG A 1 124 ? -5.302 22.807 -40.457 1.00 0.00 124 ARG A O 17
ATOM 31655 N N . MET A 1 1 ? 8.185 3.316 -4.595 1.00 0.00 1 MET A N 18
ATOM 31656 C CA . MET A 1 1 ? 7.810 1.979 -5.139 1.00 0.00 1 MET A CA 18
ATOM 31657 C C . MET A 1 1 ? 6.656 1.401 -4.317 1.00 0.00 1 MET A C 18
ATOM 31658 O O . MET A 1 1 ? 6.787 0.368 -3.689 1.00 0.00 1 MET A O 18
ATOM 31674 N N . LYS A 1 2 ? 5.528 2.055 -4.316 1.00 0.00 2 LYS A N 18
ATOM 31675 C CA . LYS A 1 2 ? 4.369 1.539 -3.534 1.00 0.00 2 LYS A CA 18
ATOM 31676 C C . LYS A 1 2 ? 3.372 0.874 -4.484 1.00 0.00 2 LYS A C 18
ATOM 31677 O O . LYS A 1 2 ? 3.215 1.281 -5.619 1.00 0.00 2 LYS A O 18
ATOM 31696 N N . ILE A 1 3 ? 2.703 -0.151 -4.033 1.00 0.00 3 ILE A N 18
ATOM 31697 C CA . ILE A 1 3 ? 1.723 -0.843 -4.916 1.00 0.00 3 ILE A CA 18
ATOM 31698 C C . ILE A 1 3 ? 0.305 -0.639 -4.381 1.00 0.00 3 ILE A C 18
ATOM 31699 O O . ILE A 1 3 ? 0.034 -0.836 -3.214 1.00 0.00 3 ILE A O 18
ATOM 31715 N N . ALA A 1 4 ? -0.603 -0.256 -5.234 1.00 0.00 4 ALA A N 18
ATOM 31716 C CA . ALA A 1 4 ? -2.008 -0.047 -4.790 1.00 0.00 4 ALA A CA 18
ATOM 31717 C C . ALA A 1 4 ? -2.935 -0.882 -5.674 1.00 0.00 4 ALA A C 18
ATOM 31718 O O . ALA A 1 4 ? -2.674 -1.080 -6.843 1.00 0.00 4 ALA A O 18
ATOM 31725 N N . ILE A 1 5 ? -4.010 -1.380 -5.129 1.00 0.00 5 ILE A N 18
ATOM 31726 C CA . ILE A 1 5 ? -4.939 -2.206 -5.950 1.00 0.00 5 ILE A CA 18
ATOM 31727 C C . ILE A 1 5 ? -6.378 -1.736 -5.731 1.00 0.00 5 ILE A C 18
ATOM 31728 O O . ILE A 1 5 ? -6.846 -1.633 -4.614 1.00 0.00 5 ILE A O 18
ATOM 31744 N N . ALA A 1 6 ? -7.083 -1.452 -6.791 1.00 0.00 6 ALA A N 18
ATOM 31745 C CA . ALA A 1 6 ? -8.492 -0.991 -6.648 1.00 0.00 6 ALA A CA 18
ATOM 31746 C C . ALA A 1 6 ? -9.329 -2.104 -6.017 1.00 0.00 6 ALA A C 18
ATOM 31747 O O . ALA A 1 6 ? -9.069 -3.275 -6.208 1.00 0.00 6 ALA A O 18
ATOM 31754 N N . SER A 1 7 ? -10.334 -1.750 -5.263 1.00 0.00 7 SER A N 18
ATOM 31755 C CA . SER A 1 7 ? -11.184 -2.790 -4.621 1.00 0.00 7 SER A CA 18
ATOM 31756 C C . SER A 1 7 ? -12.639 -2.316 -4.592 1.00 0.00 7 SER A C 18
ATOM 31757 O O . SER A 1 7 ? -12.927 -1.154 -4.793 1.00 0.00 7 SER A O 18
ATOM 31765 N N . SER A 1 8 ? -13.557 -3.209 -4.344 1.00 0.00 8 SER A N 18
ATOM 31766 C CA . SER A 1 8 ? -14.992 -2.811 -4.301 1.00 0.00 8 SER A CA 18
ATOM 31767 C C . SER A 1 8 ? -15.448 -2.691 -2.845 1.00 0.00 8 SER A C 18
ATOM 31768 O O . SER A 1 8 ? -16.550 -2.264 -2.563 1.00 0.00 8 SER A O 18
ATOM 31776 N N . GLY A 1 9 ? -14.609 -3.063 -1.917 1.00 0.00 9 GLY A N 18
ATOM 31777 C CA . GLY A 1 9 ? -14.998 -2.967 -0.480 1.00 0.00 9 GLY A CA 18
ATOM 31778 C C . GLY A 1 9 ? -13.758 -2.676 0.366 1.00 0.00 9 GLY A C 18
ATOM 31779 O O . GLY A 1 9 ? -12.856 -1.978 -0.056 1.00 0.00 9 GLY A O 18
ATOM 31783 N N . THR A 1 10 ? -13.703 -3.206 1.557 1.00 0.00 10 THR A N 18
ATOM 31784 C CA . THR A 1 10 ? -12.518 -2.958 2.428 1.00 0.00 10 THR A CA 18
ATOM 31785 C C . THR A 1 10 ? -12.082 -4.271 3.080 1.00 0.00 10 THR A C 18
ATOM 31786 O O . THR A 1 10 ? -11.372 -4.280 4.066 1.00 0.00 10 THR A O 18
ATOM 31797 N N . ASP A 1 11 ? -12.501 -5.383 2.537 1.00 0.00 11 ASP A N 18
ATOM 31798 C CA . ASP A 1 11 ? -12.109 -6.695 3.127 1.00 0.00 11 ASP A CA 18
ATOM 31799 C C . ASP A 1 11 ? -11.838 -7.700 2.005 1.00 0.00 11 ASP A C 18
ATOM 31800 O O . ASP A 1 11 ? -11.852 -7.359 0.838 1.00 0.00 11 ASP A O 18
ATOM 31809 N N . LEU A 1 12 ? -11.589 -8.935 2.346 1.00 0.00 12 LEU A N 18
ATOM 31810 C CA . LEU A 1 12 ? -11.318 -9.957 1.296 1.00 0.00 12 LEU A CA 18
ATOM 31811 C C . LEU A 1 12 ? -12.584 -10.186 0.468 1.00 0.00 12 LEU A C 18
ATOM 31812 O O . LEU A 1 12 ? -12.527 -10.646 -0.656 1.00 0.00 12 LEU A O 18
ATOM 31828 N N . GLY A 1 13 ? -13.728 -9.870 1.013 1.00 0.00 13 GLY A N 18
ATOM 31829 C CA . GLY A 1 13 ? -14.996 -10.071 0.254 1.00 0.00 13 GLY A CA 18
ATOM 31830 C C . GLY A 1 13 ? -14.906 -9.349 -1.092 1.00 0.00 13 GLY A C 18
ATOM 31831 O O . GLY A 1 13 ? -15.173 -9.920 -2.132 1.00 0.00 13 GLY A O 18
ATOM 31835 N N . SER A 1 14 ? -14.530 -8.100 -1.082 1.00 0.00 14 SER A N 18
ATOM 31836 C CA . SER A 1 14 ? -14.420 -7.343 -2.360 1.00 0.00 14 SER A CA 18
ATOM 31837 C C . SER A 1 14 ? -13.138 -7.757 -3.082 1.00 0.00 14 SER A C 18
ATOM 31838 O O . SER A 1 14 ? -12.111 -7.119 -2.962 1.00 0.00 14 SER A O 18
ATOM 31846 N N . GLU A 1 15 ? -13.190 -8.827 -3.825 1.00 0.00 15 GLU A N 18
ATOM 31847 C CA . GLU A 1 15 ? -11.977 -9.295 -4.554 1.00 0.00 15 GLU A CA 18
ATOM 31848 C C . GLU A 1 15 ? -11.310 -8.112 -5.270 1.00 0.00 15 GLU A C 18
ATOM 31849 O O . GLU A 1 15 ? -10.565 -7.359 -4.676 1.00 0.00 15 GLU A O 18
ATOM 31861 N N . VAL A 1 16 ? -11.564 -7.942 -6.541 1.00 0.00 16 VAL A N 18
ATOM 31862 C CA . VAL A 1 16 ? -10.933 -6.811 -7.276 1.00 0.00 16 VAL A CA 18
ATOM 31863 C C . VAL A 1 16 ? -12.017 -5.935 -7.908 1.00 0.00 16 VAL A C 18
ATOM 31864 O O . VAL A 1 16 ? -11.834 -5.376 -8.970 1.00 0.00 16 VAL A O 18
ATOM 31877 N N . SER A 1 17 ? -13.143 -5.810 -7.262 1.00 0.00 17 SER A N 18
ATOM 31878 C CA . SER A 1 17 ? -14.234 -4.967 -7.827 1.00 0.00 17 SER A CA 18
ATOM 31879 C C . SER A 1 17 ? -14.377 -5.251 -9.324 1.00 0.00 17 SER A C 18
ATOM 31880 O O . SER A 1 17 ? -13.900 -6.250 -9.824 1.00 0.00 17 SER A O 18
ATOM 31888 N N . ARG A 1 18 ? -15.027 -4.377 -10.042 1.00 0.00 18 ARG A N 18
ATOM 31889 C CA . ARG A 1 18 ? -15.199 -4.595 -11.507 1.00 0.00 18 ARG A CA 18
ATOM 31890 C C . ARG A 1 18 ? -15.037 -3.263 -12.241 1.00 0.00 18 ARG A C 18
ATOM 31891 O O . ARG A 1 18 ? -15.344 -3.147 -13.410 1.00 0.00 18 ARG A O 18
ATOM 31912 N N . PHE A 1 19 ? -14.558 -2.256 -11.563 1.00 0.00 19 PHE A N 18
ATOM 31913 C CA . PHE A 1 19 ? -14.377 -0.932 -12.223 1.00 0.00 19 PHE A CA 18
ATOM 31914 C C . PHE A 1 19 ? -13.099 -0.273 -11.704 1.00 0.00 19 PHE A C 18
ATOM 31915 O O . PHE A 1 19 ? -12.266 -0.907 -11.088 1.00 0.00 19 PHE A O 18
ATOM 31932 N N . PHE A 1 20 ? -12.940 0.999 -11.947 1.00 0.00 20 PHE A N 18
ATOM 31933 C CA . PHE A 1 20 ? -11.718 1.703 -11.468 1.00 0.00 20 PHE A CA 18
ATOM 31934 C C . PHE A 1 20 ? -12.119 3.027 -10.814 1.00 0.00 20 PHE A C 18
ATOM 31935 O O . PHE A 1 20 ? -11.888 3.246 -9.641 1.00 0.00 20 PHE A O 18
ATOM 31952 N N . GLY A 1 21 ? -12.720 3.909 -11.564 1.00 0.00 21 GLY A N 18
ATOM 31953 C CA . GLY A 1 21 ? -13.138 5.217 -10.986 1.00 0.00 21 GLY A CA 18
ATOM 31954 C C . GLY A 1 21 ? -14.444 5.040 -10.209 1.00 0.00 21 GLY A C 18
ATOM 31955 O O . GLY A 1 21 ? -14.997 5.985 -9.683 1.00 0.00 21 GLY A O 18
ATOM 31959 N N . ARG A 1 22 ? -14.943 3.835 -10.131 1.00 0.00 22 ARG A N 18
ATOM 31960 C CA . ARG A 1 22 ? -16.212 3.600 -9.387 1.00 0.00 22 ARG A CA 18
ATOM 31961 C C . ARG A 1 22 ? -15.899 2.955 -8.034 1.00 0.00 22 ARG A C 18
ATOM 31962 O O . ARG A 1 22 ? -16.136 3.532 -6.992 1.00 0.00 22 ARG A O 18
ATOM 31983 N N . ALA A 1 23 ? -15.368 1.762 -8.043 1.00 0.00 23 ALA A N 18
ATOM 31984 C CA . ALA A 1 23 ? -15.039 1.084 -6.757 1.00 0.00 23 ALA A CA 18
ATOM 31985 C C . ALA A 1 23 ? -14.359 2.084 -5.813 1.00 0.00 23 ALA A C 18
ATOM 31986 O O . ALA A 1 23 ? -13.202 2.409 -5.995 1.00 0.00 23 ALA A O 18
ATOM 31993 N N . PRO A 1 24 ? -15.099 2.547 -4.833 1.00 0.00 24 PRO A N 18
ATOM 31994 C CA . PRO A 1 24 ? -14.593 3.516 -3.843 1.00 0.00 24 PRO A CA 18
ATOM 31995 C C . PRO A 1 24 ? -13.757 2.813 -2.766 1.00 0.00 24 PRO A C 18
ATOM 31996 O O . PRO A 1 24 ? -14.088 2.841 -1.597 1.00 0.00 24 PRO A O 18
ATOM 32007 N N . TYR A 1 25 ? -12.677 2.185 -3.145 1.00 0.00 25 TYR A N 18
ATOM 32008 C CA . TYR A 1 25 ? -11.828 1.489 -2.139 1.00 0.00 25 TYR A CA 18
ATOM 32009 C C . TYR A 1 25 ? -10.430 1.266 -2.723 1.00 0.00 25 TYR A C 18
ATOM 32010 O O . TYR A 1 25 ? -10.043 0.156 -3.024 1.00 0.00 25 TYR A O 18
ATOM 32028 N N . PHE A 1 26 ? -9.669 2.315 -2.885 1.00 0.00 26 PHE A N 18
ATOM 32029 C CA . PHE A 1 26 ? -8.300 2.160 -3.451 1.00 0.00 26 PHE A CA 18
ATOM 32030 C C . PHE A 1 26 ? -7.349 1.680 -2.352 1.00 0.00 26 PHE A C 18
ATOM 32031 O O . PHE A 1 26 ? -7.018 2.412 -1.442 1.00 0.00 26 PHE A O 18
ATOM 32048 N N . MET A 1 27 ? -6.912 0.453 -2.429 1.00 0.00 27 MET A N 18
ATOM 32049 C CA . MET A 1 27 ? -5.989 -0.079 -1.386 1.00 0.00 27 MET A CA 18
ATOM 32050 C C . MET A 1 27 ? -4.564 0.409 -1.659 1.00 0.00 27 MET A C 18
ATOM 32051 O O . MET A 1 27 ? -4.127 0.483 -2.791 1.00 0.00 27 MET A O 18
ATOM 32065 N N . ILE A 1 28 ? -3.835 0.739 -0.627 1.00 0.00 28 ILE A N 18
ATOM 32066 C CA . ILE A 1 28 ? -2.438 1.219 -0.820 1.00 0.00 28 ILE A CA 18
ATOM 32067 C C . ILE A 1 28 ? -1.488 0.355 0.014 1.00 0.00 28 ILE A C 18
ATOM 32068 O O . ILE A 1 28 ? -1.784 0.001 1.138 1.00 0.00 28 ILE A O 18
ATOM 32084 N N . VAL A 1 29 ? -0.350 0.014 -0.526 1.00 0.00 29 VAL A N 18
ATOM 32085 C CA . VAL A 1 29 ? 0.614 -0.826 0.240 1.00 0.00 29 VAL A CA 18
ATOM 32086 C C . VAL A 1 29 ? 2.039 -0.333 -0.019 1.00 0.00 29 VAL A C 18
ATOM 32087 O O . VAL A 1 29 ? 2.369 0.099 -1.105 1.00 0.00 29 VAL A O 18
ATOM 32100 N N . GLU A 1 30 ? 2.887 -0.393 0.972 1.00 0.00 30 GLU A N 18
ATOM 32101 C CA . GLU A 1 30 ? 4.288 0.075 0.783 1.00 0.00 30 GLU A CA 18
ATOM 32102 C C . GLU A 1 30 ? 5.258 -1.042 1.174 1.00 0.00 30 GLU A C 18
ATOM 32103 O O . GLU A 1 30 ? 5.422 -1.356 2.337 1.00 0.00 30 GLU A O 18
ATOM 32115 N N . MET A 1 31 ? 5.903 -1.647 0.212 1.00 0.00 31 MET A N 18
ATOM 32116 C CA . MET A 1 31 ? 6.862 -2.742 0.531 1.00 0.00 31 MET A CA 18
ATOM 32117 C C . MET A 1 31 ? 8.203 -2.136 0.953 1.00 0.00 31 MET A C 18
ATOM 32118 O O . MET A 1 31 ? 8.577 -1.067 0.516 1.00 0.00 31 MET A O 18
ATOM 32132 N N . LYS A 1 32 ? 8.929 -2.810 1.804 1.00 0.00 32 LYS A N 18
ATOM 32133 C CA . LYS A 1 32 ? 10.243 -2.271 2.252 1.00 0.00 32 LYS A CA 18
ATOM 32134 C C . LYS A 1 32 ? 11.374 -3.074 1.606 1.00 0.00 32 LYS A C 18
ATOM 32135 O O . LYS A 1 32 ? 12.276 -2.523 1.009 1.00 0.00 32 LYS A O 18
ATOM 32154 N N . LYS A 1 33 ? 11.332 -4.374 1.721 1.00 0.00 33 LYS A N 18
ATOM 32155 C CA . LYS A 1 33 ? 12.407 -5.209 1.113 1.00 0.00 33 LYS A CA 18
ATOM 32156 C C . LYS A 1 33 ? 11.872 -6.618 0.850 1.00 0.00 33 LYS A C 18
ATOM 32157 O O . LYS A 1 33 ? 12.452 -7.600 1.269 1.00 0.00 33 LYS A O 18
ATOM 32176 N N . GLY A 1 34 ? 10.771 -6.726 0.158 1.00 0.00 34 GLY A N 18
ATOM 32177 C CA . GLY A 1 34 ? 10.203 -8.073 -0.131 1.00 0.00 34 GLY A CA 18
ATOM 32178 C C . GLY A 1 34 ? 9.347 -8.531 1.051 1.00 0.00 34 GLY A C 18
ATOM 32179 O O . GLY A 1 34 ? 9.105 -9.708 1.234 1.00 0.00 34 GLY A O 18
ATOM 32183 N N . ASN A 1 35 ? 8.885 -7.612 1.854 1.00 0.00 35 ASN A N 18
ATOM 32184 C CA . ASN A 1 35 ? 8.044 -7.998 3.022 1.00 0.00 35 ASN A CA 18
ATOM 32185 C C . ASN A 1 35 ? 7.029 -6.890 3.308 1.00 0.00 35 ASN A C 18
ATOM 32186 O O . ASN A 1 35 ? 7.320 -5.928 3.991 1.00 0.00 35 ASN A O 18
ATOM 32197 N N . ILE A 1 36 ? 5.836 -7.018 2.795 1.00 0.00 36 ILE A N 18
ATOM 32198 C CA . ILE A 1 36 ? 4.804 -5.973 3.041 1.00 0.00 36 ILE A CA 18
ATOM 32199 C C . ILE A 1 36 ? 4.809 -5.597 4.523 1.00 0.00 36 ILE A C 18
ATOM 32200 O O . ILE A 1 36 ? 4.480 -6.396 5.378 1.00 0.00 36 ILE A O 18
ATOM 32216 N N . GLU A 1 37 ? 5.178 -4.386 4.836 1.00 0.00 37 GLU A N 18
ATOM 32217 C CA . GLU A 1 37 ? 5.202 -3.963 6.265 1.00 0.00 37 GLU A CA 18
ATOM 32218 C C . GLU A 1 37 ? 4.141 -2.885 6.494 1.00 0.00 37 GLU A C 18
ATOM 32219 O O . GLU A 1 37 ? 4.086 -2.268 7.539 1.00 0.00 37 GLU A O 18
ATOM 32231 N N . SER A 1 38 ? 3.297 -2.654 5.525 1.00 0.00 38 SER A N 18
ATOM 32232 C CA . SER A 1 38 ? 2.240 -1.617 5.689 1.00 0.00 38 SER A CA 18
ATOM 32233 C C . SER A 1 38 ? 1.160 -1.821 4.625 1.00 0.00 38 SER A C 18
ATOM 32234 O O . SER A 1 38 ? 1.397 -1.651 3.445 1.00 0.00 38 SER A O 18
ATOM 32242 N N . SER A 1 39 ? -0.026 -2.184 5.033 1.00 0.00 39 SER A N 18
ATOM 32243 C CA . SER A 1 39 ? -1.120 -2.400 4.044 1.00 0.00 39 SER A CA 18
ATOM 32244 C C . SER A 1 39 ? -2.403 -1.737 4.549 1.00 0.00 39 SER A C 18
ATOM 32245 O O . SER A 1 39 ? -3.062 -2.236 5.438 1.00 0.00 39 SER A O 18
ATOM 32253 N N . GLU A 1 40 ? -2.763 -0.616 3.985 1.00 0.00 40 GLU A N 18
ATOM 32254 C CA . GLU A 1 40 ? -4.005 0.078 4.430 1.00 0.00 40 GLU A CA 18
ATOM 32255 C C . GLU A 1 40 ? -4.958 0.217 3.242 1.00 0.00 40 GLU A C 18
ATOM 32256 O O . GLU A 1 40 ? -4.702 -0.289 2.167 1.00 0.00 40 GLU A O 18
ATOM 32268 N N . VAL A 1 41 ? -6.056 0.899 3.421 1.00 0.00 41 VAL A N 18
ATOM 32269 C CA . VAL A 1 41 ? -7.018 1.064 2.296 1.00 0.00 41 VAL A CA 18
ATOM 32270 C C . VAL A 1 41 ? -7.421 2.536 2.175 1.00 0.00 41 VAL A C 18
ATOM 32271 O O . VAL A 1 41 ? -7.169 3.335 3.056 1.00 0.00 41 VAL A O 18
ATOM 32284 N N . ILE A 1 42 ? -8.042 2.899 1.087 1.00 0.00 42 ILE A N 18
ATOM 32285 C CA . ILE A 1 42 ? -8.462 4.315 0.901 1.00 0.00 42 ILE A CA 18
ATOM 32286 C C . ILE A 1 42 ? -9.935 4.361 0.489 1.00 0.00 42 ILE A C 18
ATOM 32287 O O . ILE A 1 42 ? -10.274 4.163 -0.661 1.00 0.00 42 ILE A O 18
ATOM 32303 N N . GLU A 1 43 ? -10.813 4.621 1.419 1.00 0.00 43 GLU A N 18
ATOM 32304 C CA . GLU A 1 43 ? -12.263 4.679 1.078 1.00 0.00 43 GLU A CA 18
ATOM 32305 C C . GLU A 1 43 ? -12.570 6.016 0.400 1.00 0.00 43 GLU A C 18
ATOM 32306 O O . GLU A 1 43 ? -12.266 7.071 0.920 1.00 0.00 43 GLU A O 18
ATOM 32318 N N . ASN A 1 44 ? -13.169 5.981 -0.760 1.00 0.00 44 ASN A N 18
ATOM 32319 C CA . ASN A 1 44 ? -13.490 7.252 -1.470 1.00 0.00 44 ASN A CA 18
ATOM 32320 C C . ASN A 1 44 ? -14.977 7.276 -1.836 1.00 0.00 44 ASN A C 18
ATOM 32321 O O . ASN A 1 44 ? -15.341 6.995 -2.961 1.00 0.00 44 ASN A O 18
ATOM 32332 N N . PRO A 1 45 ? -15.794 7.615 -0.871 1.00 0.00 45 PRO A N 18
ATOM 32333 C CA . PRO A 1 45 ? -17.254 7.693 -1.055 1.00 0.00 45 PRO A CA 18
ATOM 32334 C C . PRO A 1 45 ? -17.631 8.988 -1.780 1.00 0.00 45 PRO A C 18
ATOM 32335 O O . PRO A 1 45 ? -17.909 9.998 -1.163 1.00 0.00 45 PRO A O 18
ATOM 32346 N N . SER A 1 46 ? -17.643 8.969 -3.085 1.00 0.00 46 SER A N 18
ATOM 32347 C CA . SER A 1 46 ? -18.002 10.200 -3.844 1.00 0.00 46 SER A CA 18
ATOM 32348 C C . SER A 1 46 ? -18.019 9.890 -5.342 1.00 0.00 46 SER A C 18
ATOM 32349 O O . SER A 1 46 ? -19.002 10.112 -6.021 1.00 0.00 46 SER A O 18
ATOM 32357 N N . ALA A 1 47 ? -16.938 9.380 -5.865 1.00 0.00 47 ALA A N 18
ATOM 32358 C CA . ALA A 1 47 ? -16.894 9.056 -7.318 1.00 0.00 47 ALA A CA 18
ATOM 32359 C C . ALA A 1 47 ? -18.128 8.234 -7.692 1.00 0.00 47 ALA A C 18
ATOM 32360 O O . ALA A 1 47 ? -18.696 8.397 -8.754 1.00 0.00 47 ALA A O 18
ATOM 32367 N N . SER A 1 48 ? -18.550 7.354 -6.827 1.00 0.00 48 SER A N 18
ATOM 32368 C CA . SER A 1 48 ? -19.749 6.524 -7.131 1.00 0.00 48 SER A CA 18
ATOM 32369 C C . SER A 1 48 ? -20.879 6.893 -6.167 1.00 0.00 48 SER A C 18
ATOM 32370 O O . SER A 1 48 ? -21.510 6.038 -5.579 1.00 0.00 48 SER A O 18
ATOM 32378 N N . ALA A 1 49 ? -21.137 8.162 -6.000 1.00 0.00 49 ALA A N 18
ATOM 32379 C CA . ALA A 1 49 ? -22.225 8.584 -5.073 1.00 0.00 49 ALA A CA 18
ATOM 32380 C C . ALA A 1 49 ? -22.869 9.871 -5.593 1.00 0.00 49 ALA A C 18
ATOM 32381 O O . ALA A 1 49 ? -24.078 9.994 -5.649 1.00 0.00 49 ALA A O 18
ATOM 32388 N N . SER A 1 50 ? -22.073 10.833 -5.974 1.00 0.00 50 SER A N 18
ATOM 32389 C CA . SER A 1 50 ? -22.641 12.111 -6.489 1.00 0.00 50 SER A CA 18
ATOM 32390 C C . SER A 1 50 ? -21.876 12.541 -7.741 1.00 0.00 50 SER A C 18
ATOM 32391 O O . SER A 1 50 ? -21.828 13.705 -8.083 1.00 0.00 50 SER A O 18
ATOM 32399 N N . GLY A 1 51 ? -21.276 11.608 -8.429 1.00 0.00 51 GLY A N 18
ATOM 32400 C CA . GLY A 1 51 ? -20.514 11.963 -9.660 1.00 0.00 51 GLY A CA 18
ATOM 32401 C C . GLY A 1 51 ? -19.171 12.580 -9.266 1.00 0.00 51 GLY A C 18
ATOM 32402 O O . GLY A 1 51 ? -18.618 13.394 -9.980 1.00 0.00 51 GLY A O 18
ATOM 32406 N N . GLY A 1 52 ? -18.641 12.200 -8.137 1.00 0.00 52 GLY A N 18
ATOM 32407 C CA . GLY A 1 52 ? -17.333 12.766 -7.699 1.00 0.00 52 GLY A CA 18
ATOM 32408 C C . GLY A 1 52 ? -16.269 12.480 -8.760 1.00 0.00 52 GLY A C 18
ATOM 32409 O O . GLY A 1 52 ? -16.565 11.996 -9.835 1.00 0.00 52 GLY A O 18
ATOM 32413 N N . ALA A 1 53 ? -15.033 12.774 -8.468 1.00 0.00 53 ALA A N 18
ATOM 32414 C CA . ALA A 1 53 ? -13.951 12.518 -9.459 1.00 0.00 53 ALA A CA 18
ATOM 32415 C C . ALA A 1 53 ? -13.262 11.192 -9.131 1.00 0.00 53 ALA A C 18
ATOM 32416 O O . ALA A 1 53 ? -12.661 11.035 -8.087 1.00 0.00 53 ALA A O 18
ATOM 32423 N N . GLY A 1 54 ? -13.345 10.235 -10.015 1.00 0.00 54 GLY A N 18
ATOM 32424 C CA . GLY A 1 54 ? -12.695 8.920 -9.754 1.00 0.00 54 GLY A CA 18
ATOM 32425 C C . GLY A 1 54 ? -11.522 8.730 -10.716 1.00 0.00 54 GLY A C 18
ATOM 32426 O O . GLY A 1 54 ? -10.483 8.220 -10.350 1.00 0.00 54 GLY A O 18
ATOM 32430 N N . ILE A 1 55 ? -11.680 9.137 -11.945 1.00 0.00 55 ILE A N 18
ATOM 32431 C CA . ILE A 1 55 ? -10.573 8.979 -12.929 1.00 0.00 55 ILE A CA 18
ATOM 32432 C C . ILE A 1 55 ? -9.510 10.050 -12.678 1.00 0.00 55 ILE A C 18
ATOM 32433 O O . ILE A 1 55 ? -8.341 9.854 -12.947 1.00 0.00 55 ILE A O 18
ATOM 32449 N N . ARG A 1 56 ? -9.904 11.182 -12.162 1.00 0.00 56 ARG A N 18
ATOM 32450 C CA . ARG A 1 56 ? -8.916 12.265 -11.895 1.00 0.00 56 ARG A CA 18
ATOM 32451 C C . ARG A 1 56 ? -8.118 11.932 -10.631 1.00 0.00 56 ARG A C 18
ATOM 32452 O O . ARG A 1 56 ? -6.949 12.245 -10.523 1.00 0.00 56 ARG A O 18
ATOM 32473 N N . THR A 1 57 ? -8.741 11.300 -9.674 1.00 0.00 57 THR A N 18
ATOM 32474 C CA . THR A 1 57 ? -8.019 10.951 -8.417 1.00 0.00 57 THR A CA 18
ATOM 32475 C C . THR A 1 57 ? -6.687 10.277 -8.756 1.00 0.00 57 THR A C 18
ATOM 32476 O O . THR A 1 57 ? -5.762 10.283 -7.971 1.00 0.00 57 THR A O 18
ATOM 32487 N N . ALA A 1 58 ? -6.585 9.693 -9.919 1.00 0.00 58 ALA A N 18
ATOM 32488 C CA . ALA A 1 58 ? -5.315 9.016 -10.305 1.00 0.00 58 ALA A CA 18
ATOM 32489 C C . ALA A 1 58 ? -4.121 9.910 -9.957 1.00 0.00 58 ALA A C 18
ATOM 32490 O O . ALA A 1 58 ? -3.148 9.466 -9.380 1.00 0.00 58 ALA A O 18
ATOM 32497 N N . GLN A 1 59 ? -4.184 11.164 -10.308 1.00 0.00 59 GLN A N 18
ATOM 32498 C CA . GLN A 1 59 ? -3.051 12.084 -10.004 1.00 0.00 59 GLN A CA 18
ATOM 32499 C C . GLN A 1 59 ? -2.719 12.027 -8.510 1.00 0.00 59 GLN A C 18
ATOM 32500 O O . GLN A 1 59 ? -1.574 11.896 -8.123 1.00 0.00 59 GLN A O 18
ATOM 32514 N N . ILE A 1 60 ? -3.709 12.132 -7.668 1.00 0.00 60 ILE A N 18
ATOM 32515 C CA . ILE A 1 60 ? -3.452 12.093 -6.200 1.00 0.00 60 ILE A CA 18
ATOM 32516 C C . ILE A 1 60 ? -2.817 10.755 -5.812 1.00 0.00 60 ILE A C 18
ATOM 32517 O O . ILE A 1 60 ? -1.971 10.690 -4.944 1.00 0.00 60 ILE A O 18
ATOM 32533 N N . ILE A 1 61 ? -3.224 9.688 -6.441 1.00 0.00 61 ILE A N 18
ATOM 32534 C CA . ILE A 1 61 ? -2.648 8.355 -6.099 1.00 0.00 61 ILE A CA 18
ATOM 32535 C C . ILE A 1 61 ? -1.150 8.339 -6.408 1.00 0.00 61 ILE A C 18
ATOM 32536 O O . ILE A 1 61 ? -0.360 7.802 -5.658 1.00 0.00 61 ILE A O 18
ATOM 32552 N N . ALA A 1 62 ? -0.751 8.915 -7.509 1.00 0.00 62 ALA A N 18
ATOM 32553 C CA . ALA A 1 62 ? 0.698 8.921 -7.862 1.00 0.00 62 ALA A CA 18
ATOM 32554 C C . ALA A 1 62 ? 1.455 9.866 -6.927 1.00 0.00 62 ALA A C 18
ATOM 32555 O O . ALA A 1 62 ? 2.625 9.681 -6.658 1.00 0.00 62 ALA A O 18
ATOM 32562 N N . ASN A 1 63 ? 0.800 10.880 -6.433 1.00 0.00 63 ASN A N 18
ATOM 32563 C CA . ASN A 1 63 ? 1.488 11.836 -5.520 1.00 0.00 63 ASN A CA 18
ATOM 32564 C C . ASN A 1 63 ? 1.618 11.223 -4.124 1.00 0.00 63 ASN A C 18
ATOM 32565 O O . ASN A 1 63 ? 2.080 11.861 -3.198 1.00 0.00 63 ASN A O 18
ATOM 32576 N N . ASN A 1 64 ? 1.218 9.991 -3.959 1.00 0.00 64 ASN A N 18
ATOM 32577 C CA . ASN A 1 64 ? 1.324 9.350 -2.618 1.00 0.00 64 ASN A CA 18
ATOM 32578 C C . ASN A 1 64 ? 2.464 8.329 -2.624 1.00 0.00 64 ASN A C 18
ATOM 32579 O O . ASN A 1 64 ? 2.707 7.652 -1.644 1.00 0.00 64 ASN A O 18
ATOM 32590 N N . GLY A 1 65 ? 3.169 8.212 -3.715 1.00 0.00 65 GLY A N 18
ATOM 32591 C CA . GLY A 1 65 ? 4.292 7.234 -3.775 1.00 0.00 65 GLY A CA 18
ATOM 32592 C C . GLY A 1 65 ? 3.828 5.959 -4.480 1.00 0.00 65 GLY A C 18
ATOM 32593 O O . GLY A 1 65 ? 4.620 5.105 -4.823 1.00 0.00 65 GLY A O 18
ATOM 32597 N N . VAL A 1 66 ? 2.548 5.823 -4.699 1.00 0.00 66 VAL A N 18
ATOM 32598 C CA . VAL A 1 66 ? 2.037 4.602 -5.383 1.00 0.00 66 VAL A CA 18
ATOM 32599 C C . VAL A 1 66 ? 2.611 4.528 -6.796 1.00 0.00 66 VAL A C 18
ATOM 32600 O O . VAL A 1 66 ? 2.017 5.003 -7.745 1.00 0.00 66 VAL A O 18
ATOM 32613 N N . LYS A 1 67 ? 3.758 3.927 -6.947 1.00 0.00 67 LYS A N 18
ATOM 32614 C CA . LYS A 1 67 ? 4.365 3.811 -8.300 1.00 0.00 67 LYS A CA 18
ATOM 32615 C C . LYS A 1 67 ? 3.691 2.661 -9.051 1.00 0.00 67 LYS A C 18
ATOM 32616 O O . LYS A 1 67 ? 3.982 2.402 -10.202 1.00 0.00 67 LYS A O 18
ATOM 32635 N N . ALA A 1 68 ? 2.788 1.970 -8.406 1.00 0.00 68 ALA A N 18
ATOM 32636 C CA . ALA A 1 68 ? 2.091 0.839 -9.080 1.00 0.00 68 ALA A CA 18
ATOM 32637 C C . ALA A 1 68 ? 0.580 1.023 -8.936 1.00 0.00 68 ALA A C 18
ATOM 32638 O O . ALA A 1 68 ? 0.070 1.211 -7.848 1.00 0.00 68 ALA A O 18
ATOM 32645 N N . VAL A 1 69 ? -0.142 0.977 -10.021 1.00 0.00 69 VAL A N 18
ATOM 32646 C CA . VAL A 1 69 ? -1.619 1.158 -9.936 1.00 0.00 69 VAL A CA 18
ATOM 32647 C C . VAL A 1 69 ? -2.325 -0.027 -10.599 1.00 0.00 69 VAL A C 18
ATOM 32648 O O . VAL A 1 69 ? -2.264 -0.208 -11.798 1.00 0.00 69 VAL A O 18
ATOM 32661 N N . ILE A 1 70 ? -3.005 -0.832 -9.827 1.00 0.00 70 ILE A N 18
ATOM 32662 C CA . ILE A 1 70 ? -3.723 -1.998 -10.413 1.00 0.00 70 ILE A CA 18
ATOM 32663 C C . ILE A 1 70 ? -5.203 -1.644 -10.579 1.00 0.00 70 ILE A C 18
ATOM 32664 O O . ILE A 1 70 ? -5.866 -1.259 -9.636 1.00 0.00 70 ILE A O 18
ATOM 32680 N N . ALA A 1 71 ? -5.726 -1.764 -11.768 1.00 0.00 71 ALA A N 18
ATOM 32681 C CA . ALA A 1 71 ? -7.161 -1.425 -11.984 1.00 0.00 71 ALA A CA 18
ATOM 32682 C C . ALA A 1 71 ? -7.673 -2.122 -13.246 1.00 0.00 71 ALA A C 18
ATOM 32683 O O . ALA A 1 71 ? -6.920 -2.725 -13.985 1.00 0.00 71 ALA A O 18
ATOM 32690 N N . SER A 1 72 ? -8.951 -2.043 -13.496 1.00 0.00 72 SER A N 18
ATOM 32691 C CA . SER A 1 72 ? -9.517 -2.699 -14.709 1.00 0.00 72 SER A CA 18
ATOM 32692 C C . SER A 1 72 ? -10.389 -1.699 -15.471 1.00 0.00 72 SER A C 18
ATOM 32693 O O . SER A 1 72 ? -11.511 -1.990 -15.834 1.00 0.00 72 SER A O 18
ATOM 32701 N N . SER A 1 73 ? -9.883 -0.520 -15.716 1.00 0.00 73 SER A N 18
ATOM 32702 C CA . SER A 1 73 ? -10.687 0.495 -16.455 1.00 0.00 73 SER A CA 18
ATOM 32703 C C . SER A 1 73 ? -11.029 -0.043 -17.850 1.00 0.00 73 SER A C 18
ATOM 32704 O O . SER A 1 73 ? -10.382 -0.947 -18.339 1.00 0.00 73 SER A O 18
ATOM 32712 N N . PRO A 1 74 ? -12.040 0.535 -18.447 1.00 0.00 74 PRO A N 18
ATOM 32713 C CA . PRO A 1 74 ? -12.499 0.140 -19.790 1.00 0.00 74 PRO A CA 18
ATOM 32714 C C . PRO A 1 74 ? -11.573 0.724 -20.861 1.00 0.00 74 PRO A C 18
ATOM 32715 O O . PRO A 1 74 ? -10.598 0.113 -21.251 1.00 0.00 74 PRO A O 18
ATOM 32726 N N . GLY A 1 75 ? -11.866 1.904 -21.336 1.00 0.00 75 GLY A N 18
ATOM 32727 C CA . GLY A 1 75 ? -10.998 2.523 -22.376 1.00 0.00 75 GLY A CA 18
ATOM 32728 C C . GLY A 1 75 ? -9.612 2.791 -21.786 1.00 0.00 75 GLY A C 18
ATOM 32729 O O . GLY A 1 75 ? -9.445 2.797 -20.582 1.00 0.00 75 GLY A O 18
ATOM 32733 N N . PRO A 1 76 ? -8.655 3.004 -22.653 1.00 0.00 76 PRO A N 18
ATOM 32734 C CA . PRO A 1 76 ? -7.263 3.277 -22.255 1.00 0.00 76 PRO A CA 18
ATOM 32735 C C . PRO A 1 76 ? -7.082 4.745 -21.842 1.00 0.00 76 PRO A C 18
ATOM 32736 O O . PRO A 1 76 ? -6.008 5.299 -21.962 1.00 0.00 76 PRO A O 18
ATOM 32747 N N . ASN A 1 77 ? -8.116 5.383 -21.358 1.00 0.00 77 ASN A N 18
ATOM 32748 C CA . ASN A 1 77 ? -7.981 6.808 -20.945 1.00 0.00 77 ASN A CA 18
ATOM 32749 C C . ASN A 1 77 ? -7.261 6.881 -19.597 1.00 0.00 77 ASN A C 18
ATOM 32750 O O . ASN A 1 77 ? -6.210 7.478 -19.476 1.00 0.00 77 ASN A O 18
ATOM 32761 N N . ALA A 1 78 ? -7.817 6.276 -18.583 1.00 0.00 78 ALA A N 18
ATOM 32762 C CA . ALA A 1 78 ? -7.161 6.312 -17.245 1.00 0.00 78 ALA A CA 18
ATOM 32763 C C . ALA A 1 78 ? -5.732 5.776 -17.365 1.00 0.00 78 ALA A C 18
ATOM 32764 O O . ALA A 1 78 ? -4.802 6.329 -16.811 1.00 0.00 78 ALA A O 18
ATOM 32771 N N . PHE A 1 79 ? -5.550 4.702 -18.086 1.00 0.00 79 PHE A N 18
ATOM 32772 C CA . PHE A 1 79 ? -4.183 4.133 -18.241 1.00 0.00 79 PHE A CA 18
ATOM 32773 C C . PHE A 1 79 ? -3.269 5.171 -18.894 1.00 0.00 79 PHE A C 18
ATOM 32774 O O . PHE A 1 79 ? -2.182 5.438 -18.423 1.00 0.00 79 PHE A O 18
ATOM 32791 N N . GLU A 1 80 ? -3.703 5.763 -19.974 1.00 0.00 80 GLU A N 18
ATOM 32792 C CA . GLU A 1 80 ? -2.857 6.786 -20.650 1.00 0.00 80 GLU A CA 18
ATOM 32793 C C . GLU A 1 80 ? -2.608 7.951 -19.691 1.00 0.00 80 GLU A C 18
ATOM 32794 O O . GLU A 1 80 ? -1.669 8.707 -19.847 1.00 0.00 80 GLU A O 18
ATOM 32806 N N . VAL A 1 81 ? -3.440 8.102 -18.697 1.00 0.00 81 VAL A N 18
ATOM 32807 C CA . VAL A 1 81 ? -3.251 9.217 -17.727 1.00 0.00 81 VAL A CA 18
ATOM 32808 C C . VAL A 1 81 ? -2.060 8.904 -16.820 1.00 0.00 81 VAL A C 18
ATOM 32809 O O . VAL A 1 81 ? -1.067 9.604 -16.818 1.00 0.00 81 VAL A O 18
ATOM 32822 N N . LEU A 1 82 ? -2.149 7.855 -16.048 1.00 0.00 82 LEU A N 18
ATOM 32823 C CA . LEU A 1 82 ? -1.019 7.500 -15.145 1.00 0.00 82 LEU A CA 18
ATOM 32824 C C . LEU A 1 82 ? 0.249 7.298 -15.977 1.00 0.00 82 LEU A C 18
ATOM 32825 O O . LEU A 1 82 ? 1.351 7.485 -15.501 1.00 0.00 82 LEU A O 18
ATOM 32841 N N . ASN A 1 83 ? 0.101 6.920 -17.217 1.00 0.00 83 ASN A N 18
ATOM 32842 C CA . ASN A 1 83 ? 1.298 6.708 -18.079 1.00 0.00 83 ASN A CA 18
ATOM 32843 C C . ASN A 1 83 ? 2.059 8.027 -18.222 1.00 0.00 83 ASN A C 18
ATOM 32844 O O . ASN A 1 83 ? 3.252 8.095 -18.001 1.00 0.00 83 ASN A O 18
ATOM 32855 N N . GLU A 1 84 ? 1.377 9.078 -18.590 1.00 0.00 84 GLU A N 18
ATOM 32856 C CA . GLU A 1 84 ? 2.060 10.393 -18.747 1.00 0.00 84 GLU A CA 18
ATOM 32857 C C . GLU A 1 84 ? 2.308 11.004 -17.366 1.00 0.00 84 GLU A C 18
ATOM 32858 O O . GLU A 1 84 ? 3.043 11.961 -17.222 1.00 0.00 84 GLU A O 18
ATOM 32870 N N . LEU A 1 85 ? 1.701 10.457 -16.347 1.00 0.00 85 LEU A N 18
ATOM 32871 C CA . LEU A 1 85 ? 1.903 11.008 -14.976 1.00 0.00 85 LEU A CA 18
ATOM 32872 C C . LEU A 1 85 ? 3.260 10.546 -14.438 1.00 0.00 85 LEU A C 18
ATOM 32873 O O . LEU A 1 85 ? 3.839 11.169 -13.569 1.00 0.00 85 LEU A O 18
ATOM 32889 N N . GLY A 1 86 ? 3.773 9.459 -14.947 1.00 0.00 86 GLY A N 18
ATOM 32890 C CA . GLY A 1 86 ? 5.093 8.959 -14.466 1.00 0.00 86 GLY A CA 18
ATOM 32891 C C . GLY A 1 86 ? 4.878 7.807 -13.484 1.00 0.00 86 GLY A C 18
ATOM 32892 O O . GLY A 1 86 ? 5.541 7.709 -12.472 1.00 0.00 86 GLY A O 18
ATOM 32896 N N . ILE A 1 87 ? 3.956 6.930 -13.777 1.00 0.00 87 ILE A N 18
ATOM 32897 C CA . ILE A 1 87 ? 3.700 5.784 -12.860 1.00 0.00 87 ILE A CA 18
ATOM 32898 C C . ILE A 1 87 ? 3.505 4.507 -13.680 1.00 0.00 87 ILE A C 18
ATOM 32899 O O . ILE A 1 87 ? 3.245 4.554 -14.866 1.00 0.00 87 ILE A O 18
ATOM 32915 N N . LYS A 1 88 ? 3.631 3.366 -13.059 1.00 0.00 88 LYS A N 18
ATOM 32916 C CA . LYS A 1 88 ? 3.456 2.088 -13.805 1.00 0.00 88 LYS A CA 18
ATOM 32917 C C . LYS A 1 88 ? 2.002 1.627 -13.700 1.00 0.00 88 LYS A C 18
ATOM 32918 O O . LYS A 1 88 ? 1.427 1.588 -12.629 1.00 0.00 88 LYS A O 18
ATOM 32937 N N . ILE A 1 89 ? 1.401 1.275 -14.805 1.00 0.00 89 ILE A N 18
ATOM 32938 C CA . ILE A 1 89 ? -0.015 0.816 -14.768 1.00 0.00 89 ILE A CA 18
ATOM 32939 C C . ILE A 1 89 ? -0.055 -0.707 -14.622 1.00 0.00 89 ILE A C 18
ATOM 32940 O O . ILE A 1 89 ? 0.890 -1.397 -14.949 1.00 0.00 89 ILE A O 18
ATOM 32956 N N . TYR A 1 90 ? -1.141 -1.234 -14.129 1.00 0.00 90 TYR A N 18
ATOM 32957 C CA . TYR A 1 90 ? -1.245 -2.711 -13.958 1.00 0.00 90 TYR A CA 18
ATOM 32958 C C . TYR A 1 90 ? -2.669 -3.163 -14.289 1.00 0.00 90 TYR A C 18
ATOM 32959 O O . TYR A 1 90 ? -3.631 -2.483 -13.991 1.00 0.00 90 TYR A O 18
ATOM 32977 N N . ARG A 1 91 ? -2.812 -4.307 -14.900 1.00 0.00 91 ARG A N 18
ATOM 32978 C CA . ARG A 1 91 ? -4.176 -4.797 -15.246 1.00 0.00 91 ARG A CA 18
ATOM 32979 C C . ARG A 1 91 ? -4.622 -5.834 -14.212 1.00 0.00 91 ARG A C 18
ATOM 32980 O O . ARG A 1 91 ? -3.943 -6.811 -13.966 1.00 0.00 91 ARG A O 18
ATOM 33001 N N . ALA A 1 92 ? -5.758 -5.629 -13.603 1.00 0.00 92 ALA A N 18
ATOM 33002 C CA . ALA A 1 92 ? -6.244 -6.605 -12.588 1.00 0.00 92 ALA A CA 18
ATOM 33003 C C . ALA A 1 92 ? -6.948 -7.766 -13.293 1.00 0.00 92 ALA A C 18
ATOM 33004 O O . ALA A 1 92 ? -7.986 -7.596 -13.902 1.00 0.00 92 ALA A O 18
ATOM 33011 N N . THR A 1 93 ? -6.393 -8.944 -13.218 1.00 0.00 93 THR A N 18
ATOM 33012 C CA . THR A 1 93 ? -7.032 -10.111 -13.887 1.00 0.00 93 THR A CA 18
ATOM 33013 C C . THR A 1 93 ? -6.810 -11.368 -13.044 1.00 0.00 93 THR A C 18
ATOM 33014 O O . THR A 1 93 ? -7.032 -12.476 -13.493 1.00 0.00 93 THR A O 18
ATOM 33025 N N . GLY A 1 94 ? -6.373 -11.209 -11.825 1.00 0.00 94 GLY A N 18
ATOM 33026 C CA . GLY A 1 94 ? -6.139 -12.397 -10.957 1.00 0.00 94 GLY A CA 18
ATOM 33027 C C . GLY A 1 94 ? -7.473 -12.891 -10.395 1.00 0.00 94 GLY A C 18
ATOM 33028 O O . GLY A 1 94 ? -8.380 -13.227 -11.129 1.00 0.00 94 GLY A O 18
ATOM 33032 N N . THR A 1 95 ? -7.597 -12.938 -9.098 1.00 0.00 95 THR A N 18
ATOM 33033 C CA . THR A 1 95 ? -8.872 -13.411 -8.489 1.00 0.00 95 THR A CA 18
ATOM 33034 C C . THR A 1 95 ? -9.340 -12.400 -7.442 1.00 0.00 95 THR A C 18
ATOM 33035 O O . THR A 1 95 ? -10.452 -11.913 -7.487 1.00 0.00 95 THR A O 18
ATOM 33046 N N . SER A 1 96 ? -8.499 -12.081 -6.498 1.00 0.00 96 SER A N 18
ATOM 33047 C CA . SER A 1 96 ? -8.893 -11.103 -5.449 1.00 0.00 96 SER A CA 18
ATOM 33048 C C . SER A 1 96 ? -7.716 -10.172 -5.156 1.00 0.00 96 SER A C 18
ATOM 33049 O O . SER A 1 96 ? -6.572 -10.581 -5.167 1.00 0.00 96 SER A O 18
ATOM 33057 N N . VAL A 1 97 ? -7.986 -8.922 -4.894 1.00 0.00 97 VAL A N 18
ATOM 33058 C CA . VAL A 1 97 ? -6.880 -7.968 -4.601 1.00 0.00 97 VAL A CA 18
ATOM 33059 C C . VAL A 1 97 ? -5.884 -8.627 -3.647 1.00 0.00 97 VAL A C 18
ATOM 33060 O O . VAL A 1 97 ? -4.714 -8.298 -3.633 1.00 0.00 97 VAL A O 18
ATOM 33073 N N . GLU A 1 98 ? -6.335 -9.560 -2.853 1.00 0.00 98 GLU A N 18
ATOM 33074 C CA . GLU A 1 98 ? -5.410 -10.242 -1.907 1.00 0.00 98 GLU A CA 18
ATOM 33075 C C . GLU A 1 98 ? -4.358 -11.019 -2.702 1.00 0.00 98 GLU A C 18
ATOM 33076 O O . GLU A 1 98 ? -3.171 -10.875 -2.486 1.00 0.00 98 GLU A O 18
ATOM 33088 N N . GLU A 1 99 ? -4.785 -11.836 -3.627 1.00 0.00 99 GLU A N 18
ATOM 33089 C CA . GLU A 1 99 ? -3.809 -12.615 -4.439 1.00 0.00 99 GLU A CA 18
ATOM 33090 C C . GLU A 1 99 ? -2.962 -11.647 -5.266 1.00 0.00 99 GLU A C 18
ATOM 33091 O O . GLU A 1 99 ? -1.779 -11.847 -5.456 1.00 0.00 99 GLU A O 18
ATOM 33103 N N . ASN A 1 100 ? -3.560 -10.596 -5.757 1.00 0.00 100 ASN A N 18
ATOM 33104 C CA . ASN A 1 100 ? -2.792 -9.611 -6.570 1.00 0.00 100 ASN A CA 18
ATOM 33105 C C . ASN A 1 100 ? -1.720 -8.961 -5.693 1.00 0.00 100 ASN A C 18
ATOM 33106 O O . ASN A 1 100 ? -0.665 -8.584 -6.162 1.00 0.00 100 ASN A O 18
ATOM 33117 N N . LEU A 1 101 ? -1.983 -8.831 -4.422 1.00 0.00 101 LEU A N 18
ATOM 33118 C CA . LEU A 1 101 ? -0.981 -8.211 -3.512 1.00 0.00 101 LEU A CA 18
ATOM 33119 C C . LEU A 1 101 ? 0.338 -8.977 -3.619 1.00 0.00 101 LEU A C 18
ATOM 33120 O O . LEU A 1 101 ? 1.375 -8.412 -3.909 1.00 0.00 101 LEU A O 18
ATOM 33136 N N . LYS A 1 102 ? 0.307 -10.260 -3.391 1.00 0.00 102 LYS A N 18
ATOM 33137 C CA . LYS A 1 102 ? 1.558 -11.065 -3.484 1.00 0.00 102 LYS A CA 18
ATOM 33138 C C . LYS A 1 102 ? 1.897 -11.302 -4.957 1.00 0.00 102 LYS A C 18
ATOM 33139 O O . LYS A 1 102 ? 2.990 -11.712 -5.294 1.00 0.00 102 LYS A O 18
ATOM 33158 N N . LEU A 1 103 ? 0.968 -11.048 -5.838 1.00 0.00 103 LEU A N 18
ATOM 33159 C CA . LEU A 1 103 ? 1.235 -11.261 -7.288 1.00 0.00 103 LEU A CA 18
ATOM 33160 C C . LEU A 1 103 ? 2.089 -10.110 -7.827 1.00 0.00 103 LEU A C 18
ATOM 33161 O O . LEU A 1 103 ? 2.775 -10.248 -8.820 1.00 0.00 103 LEU A O 18
ATOM 33177 N N . PHE A 1 104 ? 2.054 -8.977 -7.181 1.00 0.00 104 PHE A N 18
ATOM 33178 C CA . PHE A 1 104 ? 2.868 -7.825 -7.662 1.00 0.00 104 PHE A CA 18
ATOM 33179 C C . PHE A 1 104 ? 4.334 -8.061 -7.297 1.00 0.00 104 PHE A C 18
ATOM 33180 O O . PHE A 1 104 ? 5.233 -7.528 -7.918 1.00 0.00 104 PHE A O 18
ATOM 33197 N N . THR A 1 105 ? 4.582 -8.860 -6.297 1.00 0.00 105 THR A N 18
ATOM 33198 C CA . THR A 1 105 ? 5.988 -9.137 -5.893 1.00 0.00 105 THR A CA 18
ATOM 33199 C C . THR A 1 105 ? 6.628 -10.082 -6.910 1.00 0.00 105 THR A C 18
ATOM 33200 O O . THR A 1 105 ? 7.806 -10.000 -7.197 1.00 0.00 105 THR A O 18
ATOM 33211 N N . GLU A 1 106 ? 5.857 -10.981 -7.460 1.00 0.00 106 GLU A N 18
ATOM 33212 C CA . GLU A 1 106 ? 6.417 -11.933 -8.461 1.00 0.00 106 GLU A CA 18
ATOM 33213 C C . GLU A 1 106 ? 6.270 -11.342 -9.866 1.00 0.00 106 GLU A C 18
ATOM 33214 O O . GLU A 1 106 ? 6.661 -11.945 -10.846 1.00 0.00 106 GLU A O 18
ATOM 33226 N N . GLY A 1 107 ? 5.707 -10.170 -9.974 1.00 0.00 107 GLY A N 18
ATOM 33227 C CA . GLY A 1 107 ? 5.537 -9.548 -11.317 1.00 0.00 107 GLY A CA 18
ATOM 33228 C C . GLY A 1 107 ? 4.786 -10.513 -12.234 1.00 0.00 107 GLY A C 18
ATOM 33229 O O . GLY A 1 107 ? 5.075 -10.620 -13.409 1.00 0.00 107 GLY A O 18
ATOM 33233 N N . ASN A 1 108 ? 3.824 -11.220 -11.707 1.00 0.00 108 ASN A N 18
ATOM 33234 C CA . ASN A 1 108 ? 3.058 -12.180 -12.550 1.00 0.00 108 ASN A CA 18
ATOM 33235 C C . ASN A 1 108 ? 1.960 -11.430 -13.308 1.00 0.00 108 ASN A C 18
ATOM 33236 O O . ASN A 1 108 ? 1.489 -11.876 -14.335 1.00 0.00 108 ASN A O 18
ATOM 33247 N N . LEU A 1 109 ? 1.549 -10.295 -12.812 1.00 0.00 109 LEU A N 18
ATOM 33248 C CA . LEU A 1 109 ? 0.482 -9.523 -13.511 1.00 0.00 109 LEU A CA 18
ATOM 33249 C C . LEU A 1 109 ? 1.113 -8.679 -14.620 1.00 0.00 109 LEU A C 18
ATOM 33250 O O . LEU A 1 109 ? 2.305 -8.445 -14.633 1.00 0.00 109 LEU A O 18
ATOM 33266 N N . GLU A 1 110 ? 0.325 -8.224 -15.555 1.00 0.00 110 GLU A N 18
ATOM 33267 C CA . GLU A 1 110 ? 0.884 -7.401 -16.665 1.00 0.00 110 GLU A CA 18
ATOM 33268 C C . GLU A 1 110 ? 0.908 -5.926 -16.259 1.00 0.00 110 GLU A C 18
ATOM 33269 O O . GLU A 1 110 ? 0.051 -5.457 -15.537 1.00 0.00 110 GLU A O 18
ATOM 33281 N N . GLU A 1 111 ? 1.881 -5.192 -16.726 1.00 0.00 111 GLU A N 18
ATOM 33282 C CA . GLU A 1 111 ? 1.964 -3.746 -16.378 1.00 0.00 111 GLU A CA 18
ATOM 33283 C C . GLU A 1 111 ? 2.294 -2.946 -17.640 1.00 0.00 111 GLU A C 18
ATOM 33284 O O . GLU A 1 111 ? 2.449 -3.499 -18.710 1.00 0.00 111 GLU A O 18
ATOM 33296 N N . ILE A 1 112 ? 2.403 -1.651 -17.527 1.00 0.00 112 ILE A N 18
ATOM 33297 C CA . ILE A 1 112 ? 2.722 -0.828 -18.728 1.00 0.00 112 ILE A CA 18
ATOM 33298 C C . ILE A 1 112 ? 3.507 0.417 -18.307 1.00 0.00 112 ILE A C 18
ATOM 33299 O O . ILE A 1 112 ? 3.092 1.163 -17.443 1.00 0.00 112 ILE A O 18
ATOM 33315 N N . ARG A 1 113 ? 4.638 0.647 -18.918 1.00 0.00 113 ARG A N 18
ATOM 33316 C CA . ARG A 1 113 ? 5.450 1.844 -18.558 1.00 0.00 113 ARG A CA 18
ATOM 33317 C C . ARG A 1 113 ? 5.596 2.746 -19.786 1.00 0.00 113 ARG A C 18
ATOM 33318 O O . ARG A 1 113 ? 5.036 3.823 -19.848 1.00 0.00 113 ARG A O 18
ATOM 33339 N N . SER A 1 114 ? 6.343 2.314 -20.765 1.00 0.00 114 SER A N 18
ATOM 33340 C CA . SER A 1 114 ? 6.523 3.146 -21.989 1.00 0.00 114 SER A CA 18
ATOM 33341 C C . SER A 1 114 ? 7.146 2.291 -23.098 1.00 0.00 114 SER A C 18
ATOM 33342 O O . SER A 1 114 ? 8.288 2.488 -23.463 1.00 0.00 114 SER A O 18
ATOM 33350 N N . PRO A 1 115 ? 6.369 1.363 -23.600 1.00 0.00 115 PRO A N 18
ATOM 33351 C CA . PRO A 1 115 ? 6.809 0.451 -24.670 1.00 0.00 115 PRO A CA 18
ATOM 33352 C C . PRO A 1 115 ? 6.750 1.146 -26.036 1.00 0.00 115 PRO A C 18
ATOM 33353 O O . PRO A 1 115 ? 6.908 0.521 -27.065 1.00 0.00 115 PRO A O 18
ATOM 33364 N N . GLY A 1 116 ? 6.525 2.432 -26.056 1.00 0.00 116 GLY A N 18
ATOM 33365 C CA . GLY A 1 116 ? 6.459 3.153 -27.358 1.00 0.00 116 GLY A CA 18
ATOM 33366 C C . GLY A 1 116 ? 5.810 4.523 -27.155 1.00 0.00 116 GLY A C 18
ATOM 33367 O O . GLY A 1 116 ? 5.095 4.747 -26.197 1.00 0.00 116 GLY A O 18
ATOM 33371 N N . SER A 1 117 ? 6.052 5.442 -28.050 1.00 0.00 117 SER A N 18
ATOM 33372 C CA . SER A 1 117 ? 5.449 6.797 -27.909 1.00 0.00 117 SER A CA 18
ATOM 33373 C C . SER A 1 117 ? 3.947 6.662 -27.648 1.00 0.00 117 SER A C 18
ATOM 33374 O O . SER A 1 117 ? 3.446 7.072 -26.621 1.00 0.00 117 SER A O 18
ATOM 33382 N N . GLY A 1 118 ? 3.224 6.089 -28.572 1.00 0.00 118 GLY A N 18
ATOM 33383 C CA . GLY A 1 118 ? 1.756 5.928 -28.376 1.00 0.00 118 GLY A CA 18
ATOM 33384 C C . GLY A 1 118 ? 1.017 6.391 -29.633 1.00 0.00 118 GLY A C 18
ATOM 33385 O O . GLY A 1 118 ? 1.188 5.842 -30.702 1.00 0.00 118 GLY A O 18
ATOM 33389 N N . ARG A 1 119 ? 0.196 7.398 -29.511 1.00 0.00 119 ARG A N 18
ATOM 33390 C CA . ARG A 1 119 ? -0.554 7.894 -30.699 1.00 0.00 119 ARG A CA 18
ATOM 33391 C C . ARG A 1 119 ? 0.388 7.980 -31.901 1.00 0.00 119 ARG A C 18
ATOM 33392 O O . ARG A 1 119 ? 1.558 8.278 -31.766 1.00 0.00 119 ARG A O 18
ATOM 33413 N N . GLY A 1 120 ? -0.114 7.722 -33.078 1.00 0.00 120 GLY A N 18
ATOM 33414 C CA . GLY A 1 120 ? 0.751 7.789 -34.289 1.00 0.00 120 GLY A CA 18
ATOM 33415 C C . GLY A 1 120 ? -0.107 8.121 -35.510 1.00 0.00 120 GLY A C 18
ATOM 33416 O O . GLY A 1 120 ? -1.228 8.575 -35.388 1.00 0.00 120 GLY A O 18
ATOM 33420 N N . ARG A 1 121 ? 0.407 7.897 -36.688 1.00 0.00 121 ARG A N 18
ATOM 33421 C CA . ARG A 1 121 ? -0.382 8.201 -37.915 1.00 0.00 121 ARG A CA 18
ATOM 33422 C C . ARG A 1 121 ? -0.396 6.973 -38.829 1.00 0.00 121 ARG A C 18
ATOM 33423 O O . ARG A 1 121 ? 0.630 6.530 -39.304 1.00 0.00 121 ARG A O 18
ATOM 33444 N N . ARG A 1 122 ? -1.551 6.423 -39.080 1.00 0.00 122 ARG A N 18
ATOM 33445 C CA . ARG A 1 122 ? -1.629 5.227 -39.965 1.00 0.00 122 ARG A CA 18
ATOM 33446 C C . ARG A 1 122 ? -3.069 5.039 -40.441 1.00 0.00 122 ARG A C 18
ATOM 33447 O O . ARG A 1 122 ? -3.882 5.938 -40.360 1.00 0.00 122 ARG A O 18
ATOM 33468 N N . ARG A 1 123 ? -3.393 3.877 -40.941 1.00 0.00 123 ARG A N 18
ATOM 33469 C CA . ARG A 1 123 ? -4.781 3.637 -41.425 1.00 0.00 123 ARG A CA 18
ATOM 33470 C C . ARG A 1 123 ? -5.237 2.239 -40.999 1.00 0.00 123 ARG A C 18
ATOM 33471 O O . ARG A 1 123 ? -4.485 1.285 -41.059 1.00 0.00 123 ARG A O 18
ATOM 33492 N N . ARG A 1 124 ? -6.464 2.109 -40.571 1.00 0.00 124 ARG A N 18
ATOM 33493 C CA . ARG A 1 124 ? -6.968 0.774 -40.143 1.00 0.00 124 ARG A CA 18
ATOM 33494 C C . ARG A 1 124 ? -8.412 0.599 -40.617 1.00 0.00 124 ARG A C 18
ATOM 33495 O O . ARG A 1 124 ? -8.666 -0.351 -41.339 1.00 0.00 124 ARG A O 18
ATOM 33517 N N . MET A 1 1 ? 8.177 2.898 -3.910 1.00 0.00 1 MET A N 19
ATOM 33518 C CA . MET A 1 1 ? 7.777 1.465 -3.989 1.00 0.00 1 MET A CA 19
ATOM 33519 C C . MET A 1 1 ? 6.459 1.262 -3.238 1.00 0.00 1 MET A C 19
ATOM 33520 O O . MET A 1 1 ? 6.444 0.971 -2.058 1.00 0.00 1 MET A O 19
ATOM 33536 N N . LYS A 1 2 ? 5.351 1.414 -3.913 1.00 0.00 2 LYS A N 19
ATOM 33537 C CA . LYS A 1 2 ? 4.034 1.230 -3.241 1.00 0.00 2 LYS A CA 19
ATOM 33538 C C . LYS A 1 2 ? 3.032 0.654 -4.245 1.00 0.00 2 LYS A C 19
ATOM 33539 O O . LYS A 1 2 ? 2.844 1.185 -5.325 1.00 0.00 2 LYS A O 19
ATOM 33558 N N . ILE A 1 3 ? 2.393 -0.433 -3.904 1.00 0.00 3 ILE A N 19
ATOM 33559 C CA . ILE A 1 3 ? 1.411 -1.046 -4.845 1.00 0.00 3 ILE A CA 19
ATOM 33560 C C . ILE A 1 3 ? -0.006 -0.891 -4.290 1.00 0.00 3 ILE A C 19
ATOM 33561 O O . ILE A 1 3 ? -0.337 -1.425 -3.251 1.00 0.00 3 ILE A O 19
ATOM 33577 N N . ALA A 1 4 ? -0.847 -0.167 -4.977 1.00 0.00 4 ALA A N 19
ATOM 33578 C CA . ALA A 1 4 ? -2.243 0.019 -4.491 1.00 0.00 4 ALA A CA 19
ATOM 33579 C C . ALA A 1 4 ? -3.201 -0.774 -5.382 1.00 0.00 4 ALA A C 19
ATOM 33580 O O . ALA A 1 4 ? -2.984 -0.919 -6.568 1.00 0.00 4 ALA A O 19
ATOM 33587 N N . ILE A 1 5 ? -4.261 -1.290 -4.820 1.00 0.00 5 ILE A N 19
ATOM 33588 C CA . ILE A 1 5 ? -5.231 -2.071 -5.640 1.00 0.00 5 ILE A CA 19
ATOM 33589 C C . ILE A 1 5 ? -6.570 -1.336 -5.685 1.00 0.00 5 ILE A C 19
ATOM 33590 O O . ILE A 1 5 ? -7.184 -1.081 -4.668 1.00 0.00 5 ILE A O 19
ATOM 33606 N N . ALA A 1 6 ? -7.031 -0.994 -6.856 1.00 0.00 6 ALA A N 19
ATOM 33607 C CA . ALA A 1 6 ? -8.333 -0.277 -6.962 1.00 0.00 6 ALA A CA 19
ATOM 33608 C C . ALA A 1 6 ? -9.377 -0.992 -6.103 1.00 0.00 6 ALA A C 19
ATOM 33609 O O . ALA A 1 6 ? -9.374 -2.201 -5.984 1.00 0.00 6 ALA A O 19
ATOM 33616 N N . SER A 1 7 ? -10.270 -0.255 -5.501 1.00 0.00 7 SER A N 19
ATOM 33617 C CA . SER A 1 7 ? -11.311 -0.894 -4.649 1.00 0.00 7 SER A CA 19
ATOM 33618 C C . SER A 1 7 ? -10.644 -1.859 -3.667 1.00 0.00 7 SER A C 19
ATOM 33619 O O . SER A 1 7 ? -10.224 -1.474 -2.594 1.00 0.00 7 SER A O 19
ATOM 33627 N N . SER A 1 8 ? -10.542 -3.112 -4.023 1.00 0.00 8 SER A N 19
ATOM 33628 C CA . SER A 1 8 ? -9.902 -4.096 -3.106 1.00 0.00 8 SER A CA 19
ATOM 33629 C C . SER A 1 8 ? -10.772 -4.274 -1.859 1.00 0.00 8 SER A C 19
ATOM 33630 O O . SER A 1 8 ? -10.377 -4.907 -0.901 1.00 0.00 8 SER A O 19
ATOM 33638 N N . GLY A 1 9 ? -11.954 -3.719 -1.863 1.00 0.00 9 GLY A N 19
ATOM 33639 C CA . GLY A 1 9 ? -12.846 -3.858 -0.678 1.00 0.00 9 GLY A CA 19
ATOM 33640 C C . GLY A 1 9 ? -12.035 -3.634 0.600 1.00 0.00 9 GLY A C 19
ATOM 33641 O O . GLY A 1 9 ? -11.342 -2.648 0.742 1.00 0.00 9 GLY A O 19
ATOM 33645 N N . THR A 1 10 ? -12.117 -4.544 1.530 1.00 0.00 10 THR A N 19
ATOM 33646 C CA . THR A 1 10 ? -11.351 -4.382 2.798 1.00 0.00 10 THR A CA 19
ATOM 33647 C C . THR A 1 10 ? -10.301 -5.490 2.907 1.00 0.00 10 THR A C 19
ATOM 33648 O O . THR A 1 10 ? -9.403 -5.425 3.723 1.00 0.00 10 THR A O 19
ATOM 33659 N N . ASP A 1 11 ? -10.403 -6.506 2.093 1.00 0.00 11 ASP A N 19
ATOM 33660 C CA . ASP A 1 11 ? -9.406 -7.612 2.161 1.00 0.00 11 ASP A CA 19
ATOM 33661 C C . ASP A 1 11 ? -9.605 -8.567 0.981 1.00 0.00 11 ASP A C 19
ATOM 33662 O O . ASP A 1 11 ? -8.795 -8.627 0.077 1.00 0.00 11 ASP A O 19
ATOM 33671 N N . LEU A 1 12 ? -10.672 -9.321 0.983 1.00 0.00 12 LEU A N 19
ATOM 33672 C CA . LEU A 1 12 ? -10.910 -10.275 -0.138 1.00 0.00 12 LEU A CA 19
ATOM 33673 C C . LEU A 1 12 ? -12.258 -9.979 -0.801 1.00 0.00 12 LEU A C 19
ATOM 33674 O O . LEU A 1 12 ? -12.488 -10.331 -1.940 1.00 0.00 12 LEU A O 19
ATOM 33690 N N . GLY A 1 13 ? -13.150 -9.339 -0.095 1.00 0.00 13 GLY A N 19
ATOM 33691 C CA . GLY A 1 13 ? -14.484 -9.026 -0.684 1.00 0.00 13 GLY A CA 19
ATOM 33692 C C . GLY A 1 13 ? -14.315 -8.550 -2.129 1.00 0.00 13 GLY A C 19
ATOM 33693 O O . GLY A 1 13 ? -15.063 -8.929 -3.009 1.00 0.00 13 GLY A O 19
ATOM 33697 N N . SER A 1 14 ? -13.339 -7.722 -2.380 1.00 0.00 14 SER A N 19
ATOM 33698 C CA . SER A 1 14 ? -13.122 -7.223 -3.767 1.00 0.00 14 SER A CA 19
ATOM 33699 C C . SER A 1 14 ? -12.427 -8.301 -4.599 1.00 0.00 14 SER A C 19
ATOM 33700 O O . SER A 1 14 ? -11.220 -8.313 -4.731 1.00 0.00 14 SER A O 19
ATOM 33708 N N . GLU A 1 15 ? -13.181 -9.203 -5.162 1.00 0.00 15 GLU A N 19
ATOM 33709 C CA . GLU A 1 15 ? -12.571 -10.281 -5.991 1.00 0.00 15 GLU A CA 19
ATOM 33710 C C . GLU A 1 15 ? -11.985 -9.667 -7.263 1.00 0.00 15 GLU A C 19
ATOM 33711 O O . GLU A 1 15 ? -12.621 -9.628 -8.297 1.00 0.00 15 GLU A O 19
ATOM 33723 N N . VAL A 1 16 ? -10.777 -9.187 -7.190 1.00 0.00 16 VAL A N 19
ATOM 33724 C CA . VAL A 1 16 ? -10.142 -8.569 -8.389 1.00 0.00 16 VAL A CA 19
ATOM 33725 C C . VAL A 1 16 ? -10.827 -7.236 -8.692 1.00 0.00 16 VAL A C 19
ATOM 33726 O O . VAL A 1 16 ? -10.918 -6.818 -9.829 1.00 0.00 16 VAL A O 19
ATOM 33739 N N . SER A 1 17 ? -11.308 -6.566 -7.683 1.00 0.00 17 SER A N 19
ATOM 33740 C CA . SER A 1 17 ? -11.987 -5.261 -7.912 1.00 0.00 17 SER A CA 19
ATOM 33741 C C . SER A 1 17 ? -13.231 -5.476 -8.778 1.00 0.00 17 SER A C 19
ATOM 33742 O O . SER A 1 17 ? -13.736 -6.575 -8.895 1.00 0.00 17 SER A O 19
ATOM 33750 N N . ARG A 1 18 ? -13.724 -4.434 -9.386 1.00 0.00 18 ARG A N 19
ATOM 33751 C CA . ARG A 1 18 ? -14.934 -4.569 -10.246 1.00 0.00 18 ARG A CA 19
ATOM 33752 C C . ARG A 1 18 ? -14.934 -3.449 -11.287 1.00 0.00 18 ARG A C 19
ATOM 33753 O O . ARG A 1 18 ? -15.158 -3.674 -12.460 1.00 0.00 18 ARG A O 19
ATOM 33774 N N . PHE A 1 19 ? -14.678 -2.242 -10.864 1.00 0.00 19 PHE A N 19
ATOM 33775 C CA . PHE A 1 19 ? -14.655 -1.101 -11.821 1.00 0.00 19 PHE A CA 19
ATOM 33776 C C . PHE A 1 19 ? -13.592 -0.095 -11.375 1.00 0.00 19 PHE A C 19
ATOM 33777 O O . PHE A 1 19 ? -13.333 0.067 -10.199 1.00 0.00 19 PHE A O 19
ATOM 33794 N N . PHE A 1 20 ? -12.970 0.579 -12.302 1.00 0.00 20 PHE A N 19
ATOM 33795 C CA . PHE A 1 20 ? -11.922 1.568 -11.923 1.00 0.00 20 PHE A CA 19
ATOM 33796 C C . PHE A 1 20 ? -12.344 2.964 -12.384 1.00 0.00 20 PHE A C 19
ATOM 33797 O O . PHE A 1 20 ? -12.855 3.141 -13.472 1.00 0.00 20 PHE A O 19
ATOM 33814 N N . GLY A 1 21 ? -12.135 3.956 -11.564 1.00 0.00 21 GLY A N 19
ATOM 33815 C CA . GLY A 1 21 ? -12.522 5.340 -11.955 1.00 0.00 21 GLY A CA 19
ATOM 33816 C C . GLY A 1 21 ? -13.128 6.064 -10.751 1.00 0.00 21 GLY A C 19
ATOM 33817 O O . GLY A 1 21 ? -12.641 7.091 -10.324 1.00 0.00 21 GLY A O 19
ATOM 33821 N N . ARG A 1 22 ? -14.190 5.539 -10.201 1.00 0.00 22 ARG A N 19
ATOM 33822 C CA . ARG A 1 22 ? -14.827 6.204 -9.028 1.00 0.00 22 ARG A CA 19
ATOM 33823 C C . ARG A 1 22 ? -14.754 5.283 -7.808 1.00 0.00 22 ARG A C 19
ATOM 33824 O O . ARG A 1 22 ? -15.414 5.505 -6.813 1.00 0.00 22 ARG A O 19
ATOM 33845 N N . ALA A 1 23 ? -13.958 4.250 -7.876 1.00 0.00 23 ALA A N 19
ATOM 33846 C CA . ALA A 1 23 ? -13.845 3.312 -6.721 1.00 0.00 23 ALA A CA 19
ATOM 33847 C C . ALA A 1 23 ? -13.447 4.086 -5.457 1.00 0.00 23 ALA A C 19
ATOM 33848 O O . ALA A 1 23 ? -12.326 4.544 -5.347 1.00 0.00 23 ALA A O 19
ATOM 33855 N N . PRO A 1 24 ? -14.373 4.207 -4.535 1.00 0.00 24 PRO A N 19
ATOM 33856 C CA . PRO A 1 24 ? -14.139 4.917 -3.264 1.00 0.00 24 PRO A CA 19
ATOM 33857 C C . PRO A 1 24 ? -13.411 4.007 -2.267 1.00 0.00 24 PRO A C 19
ATOM 33858 O O . PRO A 1 24 ? -13.726 3.983 -1.093 1.00 0.00 24 PRO A O 19
ATOM 33869 N N . TYR A 1 25 ? -12.443 3.257 -2.721 1.00 0.00 25 TYR A N 19
ATOM 33870 C CA . TYR A 1 25 ? -11.704 2.353 -1.796 1.00 0.00 25 TYR A CA 19
ATOM 33871 C C . TYR A 1 25 ? -10.344 2.008 -2.405 1.00 0.00 25 TYR A C 19
ATOM 33872 O O . TYR A 1 25 ? -10.102 0.889 -2.815 1.00 0.00 25 TYR A O 19
ATOM 33890 N N . PHE A 1 26 ? -9.455 2.959 -2.471 1.00 0.00 26 PHE A N 19
ATOM 33891 C CA . PHE A 1 26 ? -8.114 2.683 -3.057 1.00 0.00 26 PHE A CA 19
ATOM 33892 C C . PHE A 1 26 ? -7.215 2.037 -2.001 1.00 0.00 26 PHE A C 19
ATOM 33893 O O . PHE A 1 26 ? -6.844 2.657 -1.024 1.00 0.00 26 PHE A O 19
ATOM 33910 N N . MET A 1 27 ? -6.862 0.796 -2.190 1.00 0.00 27 MET A N 19
ATOM 33911 C CA . MET A 1 27 ? -5.987 0.110 -1.197 1.00 0.00 27 MET A CA 19
ATOM 33912 C C . MET A 1 27 ? -4.522 0.420 -1.514 1.00 0.00 27 MET A C 19
ATOM 33913 O O . MET A 1 27 ? -4.139 0.539 -2.661 1.00 0.00 27 MET A O 19
ATOM 33927 N N . ILE A 1 28 ? -3.701 0.553 -0.510 1.00 0.00 28 ILE A N 19
ATOM 33928 C CA . ILE A 1 28 ? -2.265 0.856 -0.761 1.00 0.00 28 ILE A CA 19
ATOM 33929 C C . ILE A 1 28 ? -1.396 0.049 0.205 1.00 0.00 28 ILE A C 19
ATOM 33930 O O . ILE A 1 28 ? -1.578 0.093 1.405 1.00 0.00 28 ILE A O 19
ATOM 33946 N N . VAL A 1 29 ? -0.454 -0.691 -0.312 1.00 0.00 29 VAL A N 19
ATOM 33947 C CA . VAL A 1 29 ? 0.428 -1.504 0.571 1.00 0.00 29 VAL A CA 19
ATOM 33948 C C . VAL A 1 29 ? 1.890 -1.141 0.305 1.00 0.00 29 VAL A C 19
ATOM 33949 O O . VAL A 1 29 ? 2.345 -1.140 -0.824 1.00 0.00 29 VAL A O 19
ATOM 33962 N N . GLU A 1 30 ? 2.630 -0.836 1.336 1.00 0.00 30 GLU A N 19
ATOM 33963 C CA . GLU A 1 30 ? 4.063 -0.477 1.146 1.00 0.00 30 GLU A CA 19
ATOM 33964 C C . GLU A 1 30 ? 4.933 -1.699 1.447 1.00 0.00 30 GLU A C 19
ATOM 33965 O O . GLU A 1 30 ? 4.473 -2.679 1.996 1.00 0.00 30 GLU A O 19
ATOM 33977 N N . MET A 1 31 ? 6.186 -1.650 1.091 1.00 0.00 31 MET A N 19
ATOM 33978 C CA . MET A 1 31 ? 7.081 -2.811 1.357 1.00 0.00 31 MET A CA 19
ATOM 33979 C C . MET A 1 31 ? 8.391 -2.314 1.972 1.00 0.00 31 MET A C 19
ATOM 33980 O O . MET A 1 31 ? 8.939 -1.309 1.563 1.00 0.00 31 MET A O 19
ATOM 33994 N N . LYS A 1 32 ? 8.899 -3.011 2.951 1.00 0.00 32 LYS A N 19
ATOM 33995 C CA . LYS A 1 32 ? 10.175 -2.579 3.590 1.00 0.00 32 LYS A CA 19
ATOM 33996 C C . LYS A 1 32 ? 11.336 -3.389 3.009 1.00 0.00 32 LYS A C 19
ATOM 33997 O O . LYS A 1 32 ? 12.353 -2.847 2.627 1.00 0.00 32 LYS A O 19
ATOM 34016 N N . LYS A 1 33 ? 11.190 -4.683 2.940 1.00 0.00 33 LYS A N 19
ATOM 34017 C CA . LYS A 1 33 ? 12.282 -5.531 2.383 1.00 0.00 33 LYS A CA 19
ATOM 34018 C C . LYS A 1 33 ? 11.670 -6.758 1.703 1.00 0.00 33 LYS A C 19
ATOM 34019 O O . LYS A 1 33 ? 11.840 -7.875 2.149 1.00 0.00 33 LYS A O 19
ATOM 34038 N N . GLY A 1 34 ? 10.956 -6.558 0.630 1.00 0.00 34 GLY A N 19
ATOM 34039 C CA . GLY A 1 34 ? 10.330 -7.715 -0.071 1.00 0.00 34 GLY A CA 19
ATOM 34040 C C . GLY A 1 34 ? 9.323 -8.390 0.862 1.00 0.00 34 GLY A C 19
ATOM 34041 O O . GLY A 1 34 ? 8.853 -9.480 0.601 1.00 0.00 34 GLY A O 19
ATOM 34045 N N . ASN A 1 35 ? 8.985 -7.750 1.949 1.00 0.00 35 ASN A N 19
ATOM 34046 C CA . ASN A 1 35 ? 8.007 -8.353 2.897 1.00 0.00 35 ASN A CA 19
ATOM 34047 C C . ASN A 1 35 ? 6.930 -7.322 3.243 1.00 0.00 35 ASN A C 19
ATOM 34048 O O . ASN A 1 35 ? 7.093 -6.515 4.137 1.00 0.00 35 ASN A O 19
ATOM 34059 N N . ILE A 1 36 ? 5.830 -7.342 2.541 1.00 0.00 36 ILE A N 19
ATOM 34060 C CA . ILE A 1 36 ? 4.743 -6.364 2.827 1.00 0.00 36 ILE A CA 19
ATOM 34061 C C . ILE A 1 36 ? 4.539 -6.247 4.339 1.00 0.00 36 ILE A C 19
ATOM 34062 O O . ILE A 1 36 ? 4.331 -7.228 5.025 1.00 0.00 36 ILE A O 19
ATOM 34078 N N . GLU A 1 37 ? 4.593 -5.053 4.864 1.00 0.00 37 GLU A N 19
ATOM 34079 C CA . GLU A 1 37 ? 4.397 -4.872 6.330 1.00 0.00 37 GLU A CA 19
ATOM 34080 C C . GLU A 1 37 ? 3.494 -3.661 6.575 1.00 0.00 37 GLU A C 19
ATOM 34081 O O . GLU A 1 37 ? 3.425 -3.135 7.668 1.00 0.00 37 GLU A O 19
ATOM 34093 N N . SER A 1 38 ? 2.800 -3.217 5.563 1.00 0.00 38 SER A N 19
ATOM 34094 C CA . SER A 1 38 ? 1.901 -2.041 5.732 1.00 0.00 38 SER A CA 19
ATOM 34095 C C . SER A 1 38 ? 0.791 -2.103 4.681 1.00 0.00 38 SER A C 19
ATOM 34096 O O . SER A 1 38 ? 1.043 -2.047 3.493 1.00 0.00 38 SER A O 19
ATOM 34104 N N . SER A 1 39 ? -0.437 -2.221 5.106 1.00 0.00 39 SER A N 19
ATOM 34105 C CA . SER A 1 39 ? -1.560 -2.289 4.130 1.00 0.00 39 SER A CA 19
ATOM 34106 C C . SER A 1 39 ? -2.775 -1.555 4.697 1.00 0.00 39 SER A C 19
ATOM 34107 O O . SER A 1 39 ? -3.375 -1.980 5.664 1.00 0.00 39 SER A O 19
ATOM 34115 N N . GLU A 1 40 ? -3.143 -0.455 4.102 1.00 0.00 40 GLU A N 19
ATOM 34116 C CA . GLU A 1 40 ? -4.319 0.308 4.605 1.00 0.00 40 GLU A CA 19
ATOM 34117 C C . GLU A 1 40 ? -5.321 0.505 3.466 1.00 0.00 40 GLU A C 19
ATOM 34118 O O . GLU A 1 40 ? -5.044 0.204 2.323 1.00 0.00 40 GLU A O 19
ATOM 34130 N N . VAL A 1 41 ? -6.484 1.014 3.768 1.00 0.00 41 VAL A N 19
ATOM 34131 C CA . VAL A 1 41 ? -7.500 1.234 2.701 1.00 0.00 41 VAL A CA 19
ATOM 34132 C C . VAL A 1 41 ? -8.065 2.650 2.826 1.00 0.00 41 VAL A C 19
ATOM 34133 O O . VAL A 1 41 ? -8.695 2.994 3.807 1.00 0.00 41 VAL A O 19
ATOM 34146 N N . ILE A 1 42 ? -7.842 3.476 1.841 1.00 0.00 42 ILE A N 19
ATOM 34147 C CA . ILE A 1 42 ? -8.361 4.870 1.906 1.00 0.00 42 ILE A CA 19
ATOM 34148 C C . ILE A 1 42 ? -9.571 5.006 0.979 1.00 0.00 42 ILE A C 19
ATOM 34149 O O . ILE A 1 42 ? -9.697 4.299 -0.001 1.00 0.00 42 ILE A O 19
ATOM 34165 N N . GLU A 1 43 ? -10.463 5.908 1.281 1.00 0.00 43 GLU A N 19
ATOM 34166 C CA . GLU A 1 43 ? -11.663 6.085 0.416 1.00 0.00 43 GLU A CA 19
ATOM 34167 C C . GLU A 1 43 ? -11.505 7.358 -0.418 1.00 0.00 43 GLU A C 19
ATOM 34168 O O . GLU A 1 43 ? -10.942 8.338 0.027 1.00 0.00 43 GLU A O 19
ATOM 34180 N N . ASN A 1 44 ? -11.995 7.349 -1.627 1.00 0.00 44 ASN A N 19
ATOM 34181 C CA . ASN A 1 44 ? -11.871 8.558 -2.491 1.00 0.00 44 ASN A CA 19
ATOM 34182 C C . ASN A 1 44 ? -12.498 9.761 -1.782 1.00 0.00 44 ASN A C 19
ATOM 34183 O O . ASN A 1 44 ? -13.409 9.609 -0.992 1.00 0.00 44 ASN A O 19
ATOM 34194 N N . PRO A 1 45 ? -11.990 10.928 -2.090 1.00 0.00 45 PRO A N 19
ATOM 34195 C CA . PRO A 1 45 ? -12.478 12.186 -1.502 1.00 0.00 45 PRO A CA 19
ATOM 34196 C C . PRO A 1 45 ? -13.781 12.614 -2.183 1.00 0.00 45 PRO A C 19
ATOM 34197 O O . PRO A 1 45 ? -14.808 12.755 -1.549 1.00 0.00 45 PRO A O 19
ATOM 34208 N N . SER A 1 46 ? -13.745 12.817 -3.471 1.00 0.00 46 SER A N 19
ATOM 34209 C CA . SER A 1 46 ? -14.978 13.229 -4.199 1.00 0.00 46 SER A CA 19
ATOM 34210 C C . SER A 1 46 ? -15.133 12.363 -5.453 1.00 0.00 46 SER A C 19
ATOM 34211 O O . SER A 1 46 ? -14.930 12.818 -6.562 1.00 0.00 46 SER A O 19
ATOM 34219 N N . ALA A 1 47 ? -15.483 11.117 -5.284 1.00 0.00 47 ALA A N 19
ATOM 34220 C CA . ALA A 1 47 ? -15.642 10.217 -6.462 1.00 0.00 47 ALA A CA 19
ATOM 34221 C C . ALA A 1 47 ? -16.757 10.742 -7.369 1.00 0.00 47 ALA A C 19
ATOM 34222 O O . ALA A 1 47 ? -16.836 10.399 -8.532 1.00 0.00 47 ALA A O 19
ATOM 34229 N N . SER A 1 48 ? -17.623 11.569 -6.850 1.00 0.00 48 SER A N 19
ATOM 34230 C CA . SER A 1 48 ? -18.729 12.105 -7.692 1.00 0.00 48 SER A CA 19
ATOM 34231 C C . SER A 1 48 ? -18.925 13.594 -7.399 1.00 0.00 48 SER A C 19
ATOM 34232 O O . SER A 1 48 ? -18.396 14.446 -8.085 1.00 0.00 48 SER A O 19
ATOM 34240 N N . ALA A 1 49 ? -19.687 13.915 -6.388 1.00 0.00 49 ALA A N 19
ATOM 34241 C CA . ALA A 1 49 ? -19.920 15.349 -6.058 1.00 0.00 49 ALA A CA 19
ATOM 34242 C C . ALA A 1 49 ? -20.421 16.081 -7.305 1.00 0.00 49 ALA A C 19
ATOM 34243 O O . ALA A 1 49 ? -20.801 15.469 -8.284 1.00 0.00 49 ALA A O 19
ATOM 34250 N N . SER A 1 50 ? -20.423 17.387 -7.280 1.00 0.00 50 SER A N 19
ATOM 34251 C CA . SER A 1 50 ? -20.898 18.154 -8.465 1.00 0.00 50 SER A CA 19
ATOM 34252 C C . SER A 1 50 ? -19.760 18.276 -9.483 1.00 0.00 50 SER A C 19
ATOM 34253 O O . SER A 1 50 ? -18.778 18.953 -9.250 1.00 0.00 50 SER A O 19
ATOM 34261 N N . GLY A 1 51 ? -19.884 17.626 -10.608 1.00 0.00 51 GLY A N 19
ATOM 34262 C CA . GLY A 1 51 ? -18.807 17.707 -11.637 1.00 0.00 51 GLY A CA 19
ATOM 34263 C C . GLY A 1 51 ? -18.754 16.397 -12.426 1.00 0.00 51 GLY A C 19
ATOM 34264 O O . GLY A 1 51 ? -18.907 16.380 -13.631 1.00 0.00 51 GLY A O 19
ATOM 34268 N N . GLY A 1 52 ? -18.539 15.298 -11.755 1.00 0.00 52 GLY A N 19
ATOM 34269 C CA . GLY A 1 52 ? -18.475 13.990 -12.467 1.00 0.00 52 GLY A CA 19
ATOM 34270 C C . GLY A 1 52 ? -17.032 13.705 -12.886 1.00 0.00 52 GLY A C 19
ATOM 34271 O O . GLY A 1 52 ? -16.461 14.408 -13.696 1.00 0.00 52 GLY A O 19
ATOM 34275 N N . ALA A 1 53 ? -16.437 12.679 -12.341 1.00 0.00 53 ALA A N 19
ATOM 34276 C CA . ALA A 1 53 ? -15.031 12.352 -12.710 1.00 0.00 53 ALA A CA 19
ATOM 34277 C C . ALA A 1 53 ? -14.713 10.915 -12.291 1.00 0.00 53 ALA A C 19
ATOM 34278 O O . ALA A 1 53 ? -15.596 10.134 -11.997 1.00 0.00 53 ALA A O 19
ATOM 34285 N N . GLY A 1 54 ? -13.458 10.561 -12.262 1.00 0.00 54 GLY A N 19
ATOM 34286 C CA . GLY A 1 54 ? -13.082 9.175 -11.863 1.00 0.00 54 GLY A CA 19
ATOM 34287 C C . GLY A 1 54 ? -11.628 8.908 -12.252 1.00 0.00 54 GLY A C 19
ATOM 34288 O O . GLY A 1 54 ? -10.813 8.536 -11.433 1.00 0.00 54 GLY A O 19
ATOM 34292 N N . ILE A 1 55 ? -11.294 9.097 -13.499 1.00 0.00 55 ILE A N 19
ATOM 34293 C CA . ILE A 1 55 ? -9.892 8.855 -13.941 1.00 0.00 55 ILE A CA 19
ATOM 34294 C C . ILE A 1 55 ? -8.975 9.913 -13.323 1.00 0.00 55 ILE A C 19
ATOM 34295 O O . ILE A 1 55 ? -7.766 9.804 -13.370 1.00 0.00 55 ILE A O 19
ATOM 34311 N N . ARG A 1 56 ? -9.542 10.937 -12.746 1.00 0.00 56 ARG A N 19
ATOM 34312 C CA . ARG A 1 56 ? -8.704 12.001 -12.128 1.00 0.00 56 ARG A CA 19
ATOM 34313 C C . ARG A 1 56 ? -8.150 11.506 -10.791 1.00 0.00 56 ARG A C 19
ATOM 34314 O O . ARG A 1 56 ? -7.219 12.068 -10.249 1.00 0.00 56 ARG A O 19
ATOM 34335 N N . THR A 1 57 ? -8.713 10.459 -10.255 1.00 0.00 57 THR A N 19
ATOM 34336 C CA . THR A 1 57 ? -8.213 9.932 -8.954 1.00 0.00 57 THR A CA 19
ATOM 34337 C C . THR A 1 57 ? -6.770 9.456 -9.124 1.00 0.00 57 THR A C 19
ATOM 34338 O O . THR A 1 57 ? -6.000 9.426 -8.186 1.00 0.00 57 THR A O 19
ATOM 34349 N N . ALA A 1 58 ? -6.399 9.084 -10.319 1.00 0.00 58 ALA A N 19
ATOM 34350 C CA . ALA A 1 58 ? -5.006 8.610 -10.557 1.00 0.00 58 ALA A CA 19
ATOM 34351 C C . ALA A 1 58 ? -4.014 9.666 -10.066 1.00 0.00 58 ALA A C 19
ATOM 34352 O O . ALA A 1 58 ? -2.961 9.350 -9.547 1.00 0.00 58 ALA A O 19
ATOM 34359 N N . GLN A 1 59 ? -4.339 10.920 -10.224 1.00 0.00 59 GLN A N 19
ATOM 34360 C CA . GLN A 1 59 ? -3.412 11.993 -9.767 1.00 0.00 59 GLN A CA 19
ATOM 34361 C C . GLN A 1 59 ? -3.450 12.082 -8.240 1.00 0.00 59 GLN A C 19
ATOM 34362 O O . GLN A 1 59 ? -2.465 12.398 -7.603 1.00 0.00 59 GLN A O 19
ATOM 34376 N N . ILE A 1 60 ? -4.580 11.807 -7.648 1.00 0.00 60 ILE A N 19
ATOM 34377 C CA . ILE A 1 60 ? -4.680 11.878 -6.163 1.00 0.00 60 ILE A CA 19
ATOM 34378 C C . ILE A 1 60 ? -3.797 10.795 -5.538 1.00 0.00 60 ILE A C 19
ATOM 34379 O O . ILE A 1 60 ? -3.131 11.021 -4.548 1.00 0.00 60 ILE A O 19
ATOM 34395 N N . ILE A 1 61 ? -3.787 9.622 -6.108 1.00 0.00 61 ILE A N 19
ATOM 34396 C CA . ILE A 1 61 ? -2.949 8.527 -5.545 1.00 0.00 61 ILE A CA 19
ATOM 34397 C C . ILE A 1 61 ? -1.484 8.757 -5.922 1.00 0.00 61 ILE A C 19
ATOM 34398 O O . ILE A 1 61 ? -0.580 8.364 -5.212 1.00 0.00 61 ILE A O 19
ATOM 34414 N N . ALA A 1 62 ? -1.241 9.390 -7.038 1.00 0.00 62 ALA A N 19
ATOM 34415 C CA . ALA A 1 62 ? 0.165 9.643 -7.462 1.00 0.00 62 ALA A CA 19
ATOM 34416 C C . ALA A 1 62 ? 0.861 10.537 -6.434 1.00 0.00 62 ALA A C 19
ATOM 34417 O O . ALA A 1 62 ? 2.020 10.352 -6.121 1.00 0.00 62 ALA A O 19
ATOM 34424 N N . ASN A 1 63 ? 0.166 11.509 -5.911 1.00 0.00 63 ASN A N 19
ATOM 34425 C CA . ASN A 1 63 ? 0.790 12.418 -4.907 1.00 0.00 63 ASN A CA 19
ATOM 34426 C C . ASN A 1 63 ? 1.051 11.654 -3.606 1.00 0.00 63 ASN A C 19
ATOM 34427 O O . ASN A 1 63 ? 1.753 12.123 -2.732 1.00 0.00 63 ASN A O 19
ATOM 34438 N N . ASN A 1 64 ? 0.492 10.483 -3.468 1.00 0.00 64 ASN A N 19
ATOM 34439 C CA . ASN A 1 64 ? 0.710 9.697 -2.220 1.00 0.00 64 ASN A CA 19
ATOM 34440 C C . ASN A 1 64 ? 1.955 8.820 -2.378 1.00 0.00 64 ASN A C 19
ATOM 34441 O O . ASN A 1 64 ? 2.408 8.197 -1.438 1.00 0.00 64 ASN A O 19
ATOM 34452 N N . GLY A 1 65 ? 2.510 8.765 -3.557 1.00 0.00 65 GLY A N 19
ATOM 34453 C CA . GLY A 1 65 ? 3.725 7.927 -3.770 1.00 0.00 65 GLY A CA 19
ATOM 34454 C C . GLY A 1 65 ? 3.328 6.608 -4.438 1.00 0.00 65 GLY A C 19
ATOM 34455 O O . GLY A 1 65 ? 4.167 5.863 -4.904 1.00 0.00 65 GLY A O 19
ATOM 34459 N N . VAL A 1 66 ? 2.057 6.316 -4.488 1.00 0.00 66 VAL A N 19
ATOM 34460 C CA . VAL A 1 66 ? 1.604 5.046 -5.128 1.00 0.00 66 VAL A CA 19
ATOM 34461 C C . VAL A 1 66 ? 2.212 4.934 -6.524 1.00 0.00 66 VAL A C 19
ATOM 34462 O O . VAL A 1 66 ? 1.633 5.363 -7.502 1.00 0.00 66 VAL A O 19
ATOM 34475 N N . LYS A 1 67 ? 3.375 4.351 -6.626 1.00 0.00 67 LYS A N 19
ATOM 34476 C CA . LYS A 1 67 ? 4.016 4.202 -7.959 1.00 0.00 67 LYS A CA 19
ATOM 34477 C C . LYS A 1 67 ? 3.407 2.996 -8.675 1.00 0.00 67 LYS A C 19
ATOM 34478 O O . LYS A 1 67 ? 3.700 2.734 -9.824 1.00 0.00 67 LYS A O 19
ATOM 34497 N N . ALA A 1 68 ? 2.561 2.258 -8.007 1.00 0.00 68 ALA A N 19
ATOM 34498 C CA . ALA A 1 68 ? 1.938 1.071 -8.662 1.00 0.00 68 ALA A CA 19
ATOM 34499 C C . ALA A 1 68 ? 0.415 1.176 -8.568 1.00 0.00 68 ALA A C 19
ATOM 34500 O O . ALA A 1 68 ? -0.130 1.496 -7.531 1.00 0.00 68 ALA A O 19
ATOM 34507 N N . VAL A 1 69 ? -0.279 0.912 -9.643 1.00 0.00 69 VAL A N 19
ATOM 34508 C CA . VAL A 1 69 ? -1.766 1.002 -9.604 1.00 0.00 69 VAL A CA 19
ATOM 34509 C C . VAL A 1 69 ? -2.380 -0.188 -10.345 1.00 0.00 69 VAL A C 19
ATOM 34510 O O . VAL A 1 69 ? -2.275 -0.304 -11.550 1.00 0.00 69 VAL A O 19
ATOM 34523 N N . ILE A 1 70 ? -3.028 -1.070 -9.632 1.00 0.00 70 ILE A N 19
ATOM 34524 C CA . ILE A 1 70 ? -3.658 -2.248 -10.291 1.00 0.00 70 ILE A CA 19
ATOM 34525 C C . ILE A 1 70 ? -5.128 -1.930 -10.580 1.00 0.00 70 ILE A C 19
ATOM 34526 O O . ILE A 1 70 ? -5.951 -1.894 -9.687 1.00 0.00 70 ILE A O 19
ATOM 34542 N N . ALA A 1 71 ? -5.465 -1.690 -11.819 1.00 0.00 71 ALA A N 19
ATOM 34543 C CA . ALA A 1 71 ? -6.880 -1.367 -12.155 1.00 0.00 71 ALA A CA 19
ATOM 34544 C C . ALA A 1 71 ? -7.307 -2.140 -13.404 1.00 0.00 71 ALA A C 19
ATOM 34545 O O . ALA A 1 71 ? -6.511 -2.797 -14.045 1.00 0.00 71 ALA A O 19
ATOM 34552 N N . SER A 1 72 ? -8.562 -2.063 -13.752 1.00 0.00 72 SER A N 19
ATOM 34553 C CA . SER A 1 72 ? -9.049 -2.789 -14.959 1.00 0.00 72 SER A CA 19
ATOM 34554 C C . SER A 1 72 ? -9.992 -1.882 -15.753 1.00 0.00 72 SER A C 19
ATOM 34555 O O . SER A 1 72 ? -11.007 -2.317 -16.258 1.00 0.00 72 SER A O 19
ATOM 34563 N N . SER A 1 73 ? -9.666 -0.622 -15.866 1.00 0.00 73 SER A N 19
ATOM 34564 C CA . SER A 1 73 ? -10.547 0.309 -16.626 1.00 0.00 73 SER A CA 19
ATOM 34565 C C . SER A 1 73 ? -10.954 -0.343 -17.951 1.00 0.00 73 SER A C 19
ATOM 34566 O O . SER A 1 73 ? -10.191 -1.088 -18.532 1.00 0.00 73 SER A O 19
ATOM 34574 N N . PRO A 1 74 ? -12.152 -0.042 -18.388 1.00 0.00 74 PRO A N 19
ATOM 34575 C CA . PRO A 1 74 ? -12.699 -0.584 -19.643 1.00 0.00 74 PRO A CA 19
ATOM 34576 C C . PRO A 1 74 ? -12.114 0.159 -20.848 1.00 0.00 74 PRO A C 19
ATOM 34577 O O . PRO A 1 74 ? -12.169 -0.312 -21.967 1.00 0.00 74 PRO A O 19
ATOM 34588 N N . GLY A 1 75 ? -11.557 1.319 -20.628 1.00 0.00 75 GLY A N 19
ATOM 34589 C CA . GLY A 1 75 ? -10.970 2.091 -21.759 1.00 0.00 75 GLY A CA 19
ATOM 34590 C C . GLY A 1 75 ? -9.524 2.468 -21.425 1.00 0.00 75 GLY A C 19
ATOM 34591 O O . GLY A 1 75 ? -9.112 2.389 -20.284 1.00 0.00 75 GLY A O 19
ATOM 34595 N N . PRO A 1 76 ? -8.795 2.870 -22.436 1.00 0.00 76 PRO A N 19
ATOM 34596 C CA . PRO A 1 76 ? -7.385 3.270 -22.289 1.00 0.00 76 PRO A CA 19
ATOM 34597 C C . PRO A 1 76 ? -7.288 4.682 -21.702 1.00 0.00 76 PRO A C 19
ATOM 34598 O O . PRO A 1 76 ? -6.216 5.240 -21.575 1.00 0.00 76 PRO A O 19
ATOM 34609 N N . ASN A 1 77 ? -8.402 5.262 -21.343 1.00 0.00 77 ASN A N 19
ATOM 34610 C CA . ASN A 1 77 ? -8.374 6.634 -20.763 1.00 0.00 77 ASN A CA 19
ATOM 34611 C C . ASN A 1 77 ? -7.579 6.621 -19.456 1.00 0.00 77 ASN A C 19
ATOM 34612 O O . ASN A 1 77 ? -6.780 7.497 -19.195 1.00 0.00 77 ASN A O 19
ATOM 34623 N N . ALA A 1 78 ? -7.792 5.631 -18.633 1.00 0.00 78 ALA A N 19
ATOM 34624 C CA . ALA A 1 78 ? -7.049 5.562 -17.343 1.00 0.00 78 ALA A CA 19
ATOM 34625 C C . ALA A 1 78 ? -5.555 5.390 -17.622 1.00 0.00 78 ALA A C 19
ATOM 34626 O O . ALA A 1 78 ? -4.739 6.186 -17.202 1.00 0.00 78 ALA A O 19
ATOM 34633 N N . PHE A 1 79 ? -5.190 4.355 -18.329 1.00 0.00 79 PHE A N 19
ATOM 34634 C CA . PHE A 1 79 ? -3.749 4.130 -18.634 1.00 0.00 79 PHE A CA 19
ATOM 34635 C C . PHE A 1 79 ? -3.187 5.343 -19.380 1.00 0.00 79 PHE A C 19
ATOM 34636 O O . PHE A 1 79 ? -1.995 5.572 -19.398 1.00 0.00 79 PHE A O 19
ATOM 34653 N N . GLU A 1 80 ? -4.034 6.121 -19.996 1.00 0.00 80 GLU A N 19
ATOM 34654 C CA . GLU A 1 80 ? -3.540 7.315 -20.737 1.00 0.00 80 GLU A CA 19
ATOM 34655 C C . GLU A 1 80 ? -2.859 8.275 -19.758 1.00 0.00 80 GLU A C 19
ATOM 34656 O O . GLU A 1 80 ? -1.692 8.587 -19.893 1.00 0.00 80 GLU A O 19
ATOM 34668 N N . VAL A 1 81 ? -3.576 8.745 -18.773 1.00 0.00 81 VAL A N 19
ATOM 34669 C CA . VAL A 1 81 ? -2.961 9.680 -17.788 1.00 0.00 81 VAL A CA 19
ATOM 34670 C C . VAL A 1 81 ? -1.806 8.974 -17.078 1.00 0.00 81 VAL A C 19
ATOM 34671 O O . VAL A 1 81 ? -0.738 9.528 -16.905 1.00 0.00 81 VAL A O 19
ATOM 34684 N N . LEU A 1 82 ? -2.010 7.753 -16.665 1.00 0.00 82 LEU A N 19
ATOM 34685 C CA . LEU A 1 82 ? -0.922 7.013 -15.969 1.00 0.00 82 LEU A CA 19
ATOM 34686 C C . LEU A 1 82 ? 0.361 7.102 -16.798 1.00 0.00 82 LEU A C 19
ATOM 34687 O O . LEU A 1 82 ? 1.447 7.227 -16.268 1.00 0.00 82 LEU A O 19
ATOM 34703 N N . ASN A 1 83 ? 0.242 7.042 -18.097 1.00 0.00 83 ASN A N 19
ATOM 34704 C CA . ASN A 1 83 ? 1.452 7.126 -18.960 1.00 0.00 83 ASN A CA 19
ATOM 34705 C C . ASN A 1 83 ? 2.100 8.503 -18.793 1.00 0.00 83 ASN A C 19
ATOM 34706 O O . ASN A 1 83 ? 3.305 8.625 -18.690 1.00 0.00 83 ASN A O 19
ATOM 34717 N N . GLU A 1 84 ? 1.308 9.540 -18.764 1.00 0.00 84 GLU A N 19
ATOM 34718 C CA . GLU A 1 84 ? 1.879 10.906 -18.601 1.00 0.00 84 GLU A CA 19
ATOM 34719 C C . GLU A 1 84 ? 2.424 11.061 -17.180 1.00 0.00 84 GLU A C 19
ATOM 34720 O O . GLU A 1 84 ? 3.181 11.966 -16.889 1.00 0.00 84 GLU A O 19
ATOM 34732 N N . LEU A 1 85 ? 2.046 10.183 -16.290 1.00 0.00 85 LEU A N 19
ATOM 34733 C CA . LEU A 1 85 ? 2.541 10.280 -14.888 1.00 0.00 85 LEU A CA 19
ATOM 34734 C C . LEU A 1 85 ? 3.760 9.371 -14.712 1.00 0.00 85 LEU A C 19
ATOM 34735 O O . LEU A 1 85 ? 4.423 9.396 -13.695 1.00 0.00 85 LEU A O 19
ATOM 34751 N N . GLY A 1 86 ? 4.063 8.568 -15.698 1.00 0.00 86 GLY A N 19
ATOM 34752 C CA . GLY A 1 86 ? 5.240 7.661 -15.584 1.00 0.00 86 GLY A CA 19
ATOM 34753 C C . GLY A 1 86 ? 5.017 6.674 -14.437 1.00 0.00 86 GLY A C 19
ATOM 34754 O O . GLY A 1 86 ? 5.944 6.264 -13.768 1.00 0.00 86 GLY A O 19
ATOM 34758 N N . ILE A 1 87 ? 3.792 6.289 -14.204 1.00 0.00 87 ILE A N 19
ATOM 34759 C CA . ILE A 1 87 ? 3.511 5.327 -13.101 1.00 0.00 87 ILE A CA 19
ATOM 34760 C C . ILE A 1 87 ? 3.433 3.908 -13.668 1.00 0.00 87 ILE A C 19
ATOM 34761 O O . ILE A 1 87 ? 3.439 3.706 -14.865 1.00 0.00 87 ILE A O 19
ATOM 34777 N N . LYS A 1 88 ? 3.364 2.922 -12.815 1.00 0.00 88 LYS A N 19
ATOM 34778 C CA . LYS A 1 88 ? 3.291 1.515 -13.301 1.00 0.00 88 LYS A CA 19
ATOM 34779 C C . LYS A 1 88 ? 1.826 1.096 -13.446 1.00 0.00 88 LYS A C 19
ATOM 34780 O O . LYS A 1 88 ? 1.085 1.046 -12.482 1.00 0.00 88 LYS A O 19
ATOM 34799 N N . ILE A 1 89 ? 1.404 0.791 -14.644 1.00 0.00 89 ILE A N 19
ATOM 34800 C CA . ILE A 1 89 ? -0.011 0.372 -14.856 1.00 0.00 89 ILE A CA 19
ATOM 34801 C C . ILE A 1 89 ? -0.100 -1.155 -14.816 1.00 0.00 89 ILE A C 19
ATOM 34802 O O . ILE A 1 89 ? 0.625 -1.848 -15.503 1.00 0.00 89 ILE A O 19
ATOM 34818 N N . TYR A 1 90 ? -0.985 -1.685 -14.016 1.00 0.00 90 TYR A N 19
ATOM 34819 C CA . TYR A 1 90 ? -1.122 -3.167 -13.931 1.00 0.00 90 TYR A CA 19
ATOM 34820 C C . TYR A 1 90 ? -2.564 -3.562 -14.257 1.00 0.00 90 TYR A C 19
ATOM 34821 O O . TYR A 1 90 ? -3.500 -2.866 -13.914 1.00 0.00 90 TYR A O 19
ATOM 34839 N N . ARG A 1 91 ? -2.754 -4.672 -14.917 1.00 0.00 91 ARG A N 19
ATOM 34840 C CA . ARG A 1 91 ? -4.136 -5.108 -15.265 1.00 0.00 91 ARG A CA 19
ATOM 34841 C C . ARG A 1 91 ? -4.686 -6.007 -14.157 1.00 0.00 91 ARG A C 19
ATOM 34842 O O . ARG A 1 91 ? -4.032 -6.927 -13.707 1.00 0.00 91 ARG A O 19
ATOM 34863 N N . ALA A 1 92 ? -5.887 -5.748 -13.712 1.00 0.00 92 ALA A N 19
ATOM 34864 C CA . ALA A 1 92 ? -6.480 -6.588 -12.634 1.00 0.00 92 ALA A CA 19
ATOM 34865 C C . ALA A 1 92 ? -7.263 -7.743 -13.262 1.00 0.00 92 ALA A C 19
ATOM 34866 O O . ALA A 1 92 ? -8.421 -7.608 -13.607 1.00 0.00 92 ALA A O 19
ATOM 34873 N N . THR A 1 93 ? -6.641 -8.881 -13.416 1.00 0.00 93 THR A N 19
ATOM 34874 C CA . THR A 1 93 ? -7.351 -10.041 -14.026 1.00 0.00 93 THR A CA 19
ATOM 34875 C C . THR A 1 93 ? -7.058 -11.306 -13.217 1.00 0.00 93 THR A C 19
ATOM 34876 O O . THR A 1 93 ? -7.161 -12.410 -13.715 1.00 0.00 93 THR A O 19
ATOM 34887 N N . GLY A 1 94 ? -6.694 -11.157 -11.974 1.00 0.00 94 GLY A N 19
ATOM 34888 C CA . GLY A 1 94 ? -6.393 -12.354 -11.138 1.00 0.00 94 GLY A CA 19
ATOM 34889 C C . GLY A 1 94 ? -7.682 -12.876 -10.504 1.00 0.00 94 GLY A C 19
ATOM 34890 O O . GLY A 1 94 ? -8.700 -13.005 -11.154 1.00 0.00 94 GLY A O 19
ATOM 34894 N N . THR A 1 95 ? -7.645 -13.181 -9.235 1.00 0.00 95 THR A N 19
ATOM 34895 C CA . THR A 1 95 ? -8.867 -13.697 -8.557 1.00 0.00 95 THR A CA 19
ATOM 34896 C C . THR A 1 95 ? -9.024 -13.011 -7.199 1.00 0.00 95 THR A C 19
ATOM 34897 O O . THR A 1 95 ? -10.117 -12.689 -6.779 1.00 0.00 95 THR A O 19
ATOM 34908 N N . SER A 1 96 ? -7.939 -12.783 -6.511 1.00 0.00 96 SER A N 19
ATOM 34909 C CA . SER A 1 96 ? -8.028 -12.116 -5.181 1.00 0.00 96 SER A CA 19
ATOM 34910 C C . SER A 1 96 ? -7.113 -10.891 -5.162 1.00 0.00 96 SER A C 19
ATOM 34911 O O . SER A 1 96 ? -5.994 -10.930 -5.632 1.00 0.00 96 SER A O 19
ATOM 34919 N N . VAL A 1 97 ? -7.583 -9.802 -4.619 1.00 0.00 97 VAL A N 19
ATOM 34920 C CA . VAL A 1 97 ? -6.741 -8.571 -4.566 1.00 0.00 97 VAL A CA 19
ATOM 34921 C C . VAL A 1 97 ? -5.413 -8.893 -3.880 1.00 0.00 97 VAL A C 19
ATOM 34922 O O . VAL A 1 97 ? -4.376 -8.368 -4.236 1.00 0.00 97 VAL A O 19
ATOM 34935 N N . GLU A 1 98 ? -5.434 -9.754 -2.900 1.00 0.00 98 GLU A N 19
ATOM 34936 C CA . GLU A 1 98 ? -4.170 -10.107 -2.195 1.00 0.00 98 GLU A CA 19
ATOM 34937 C C . GLU A 1 98 ? -3.274 -10.910 -3.139 1.00 0.00 98 GLU A C 19
ATOM 34938 O O . GLU A 1 98 ? -2.119 -10.589 -3.337 1.00 0.00 98 GLU A O 19
ATOM 34950 N N . GLU A 1 99 ? -3.798 -11.950 -3.728 1.00 0.00 99 GLU A N 19
ATOM 34951 C CA . GLU A 1 99 ? -2.975 -12.768 -4.661 1.00 0.00 99 GLU A CA 19
ATOM 34952 C C . GLU A 1 99 ? -2.336 -11.849 -5.705 1.00 0.00 99 GLU A C 19
ATOM 34953 O O . GLU A 1 99 ? -1.249 -12.100 -6.184 1.00 0.00 99 GLU A O 19
ATOM 34965 N N . ASN A 1 100 ? -3.003 -10.783 -6.056 1.00 0.00 100 ASN A N 19
ATOM 34966 C CA . ASN A 1 100 ? -2.434 -9.846 -7.065 1.00 0.00 100 ASN A CA 19
ATOM 34967 C C . ASN A 1 100 ? -1.277 -9.070 -6.433 1.00 0.00 100 ASN A C 19
ATOM 34968 O O . ASN A 1 100 ? -0.198 -8.985 -6.985 1.00 0.00 100 ASN A O 19
ATOM 34979 N N . LEU A 1 101 ? -1.493 -8.505 -5.277 1.00 0.00 101 LEU A N 19
ATOM 34980 C CA . LEU A 1 101 ? -0.407 -7.735 -4.607 1.00 0.00 101 LEU A CA 19
ATOM 34981 C C . LEU A 1 101 ? 0.868 -8.581 -4.564 1.00 0.00 101 LEU A C 19
ATOM 34982 O O . LEU A 1 101 ? 1.930 -8.142 -4.961 1.00 0.00 101 LEU A O 19
ATOM 34998 N N . LYS A 1 102 ? 0.773 -9.791 -4.087 1.00 0.00 102 LYS A N 19
ATOM 34999 C CA . LYS A 1 102 ? 1.979 -10.664 -4.019 1.00 0.00 102 LYS A CA 19
ATOM 35000 C C . LYS A 1 102 ? 2.458 -10.984 -5.436 1.00 0.00 102 LYS A C 19
ATOM 35001 O O . LYS A 1 102 ? 3.642 -11.092 -5.692 1.00 0.00 102 LYS A O 19
ATOM 35020 N N . LEU A 1 103 ? 1.549 -11.137 -6.359 1.00 0.00 103 LEU A N 19
ATOM 35021 C CA . LEU A 1 103 ? 1.953 -11.449 -7.760 1.00 0.00 103 LEU A CA 19
ATOM 35022 C C . LEU A 1 103 ? 2.586 -10.212 -8.397 1.00 0.00 103 LEU A C 19
ATOM 35023 O O . LEU A 1 103 ? 3.169 -10.279 -9.461 1.00 0.00 103 LEU A O 19
ATOM 35039 N N . PHE A 1 104 ? 2.474 -9.082 -7.757 1.00 0.00 104 PHE A N 19
ATOM 35040 C CA . PHE A 1 104 ? 3.070 -7.842 -8.325 1.00 0.00 104 PHE A CA 19
ATOM 35041 C C . PHE A 1 104 ? 4.582 -7.853 -8.097 1.00 0.00 104 PHE A C 19
ATOM 35042 O O . PHE A 1 104 ? 5.351 -7.436 -8.939 1.00 0.00 104 PHE A O 19
ATOM 35059 N N . THR A 1 105 ? 5.016 -8.330 -6.962 1.00 0.00 105 THR A N 19
ATOM 35060 C CA . THR A 1 105 ? 6.479 -8.367 -6.680 1.00 0.00 105 THR A CA 19
ATOM 35061 C C . THR A 1 105 ? 7.136 -9.452 -7.536 1.00 0.00 105 THR A C 19
ATOM 35062 O O . THR A 1 105 ? 8.344 -9.507 -7.666 1.00 0.00 105 THR A O 19
ATOM 35073 N N . GLU A 1 106 ? 6.354 -10.316 -8.121 1.00 0.00 106 GLU A N 19
ATOM 35074 C CA . GLU A 1 106 ? 6.937 -11.395 -8.967 1.00 0.00 106 GLU A CA 19
ATOM 35075 C C . GLU A 1 106 ? 6.903 -10.967 -10.435 1.00 0.00 106 GLU A C 19
ATOM 35076 O O . GLU A 1 106 ? 7.586 -11.526 -11.271 1.00 0.00 106 GLU A O 19
ATOM 35088 N N . GLY A 1 107 ? 6.112 -9.981 -10.758 1.00 0.00 107 GLY A N 19
ATOM 35089 C CA . GLY A 1 107 ? 6.033 -9.522 -12.173 1.00 0.00 107 GLY A CA 19
ATOM 35090 C C . GLY A 1 107 ? 5.236 -10.538 -12.991 1.00 0.00 107 GLY A C 19
ATOM 35091 O O . GLY A 1 107 ? 5.453 -10.706 -14.175 1.00 0.00 107 GLY A O 19
ATOM 35095 N N . ASN A 1 108 ? 4.314 -11.220 -12.367 1.00 0.00 108 ASN A N 19
ATOM 35096 C CA . ASN A 1 108 ? 3.504 -12.227 -13.105 1.00 0.00 108 ASN A CA 19
ATOM 35097 C C . ASN A 1 108 ? 2.394 -11.522 -13.889 1.00 0.00 108 ASN A C 19
ATOM 35098 O O . ASN A 1 108 ? 2.141 -11.830 -15.037 1.00 0.00 108 ASN A O 19
ATOM 35109 N N . LEU A 1 109 ? 1.729 -10.579 -13.279 1.00 0.00 109 LEU A N 19
ATOM 35110 C CA . LEU A 1 109 ? 0.636 -9.859 -13.994 1.00 0.00 109 LEU A CA 19
ATOM 35111 C C . LEU A 1 109 ? 0.926 -8.357 -13.988 1.00 0.00 109 LEU A C 19
ATOM 35112 O O . LEU A 1 109 ? 1.491 -7.828 -13.052 1.00 0.00 109 LEU A O 19
ATOM 35128 N N . GLU A 1 110 ? 0.543 -7.665 -15.027 1.00 0.00 110 GLU A N 19
ATOM 35129 C CA . GLU A 1 110 ? 0.797 -6.198 -15.080 1.00 0.00 110 GLU A CA 19
ATOM 35130 C C . GLU A 1 110 ? 0.075 -5.599 -16.289 1.00 0.00 110 GLU A C 19
ATOM 35131 O O . GLU A 1 110 ? -0.885 -6.152 -16.787 1.00 0.00 110 GLU A O 19
ATOM 35143 N N . GLU A 1 111 ? 0.530 -4.473 -16.765 1.00 0.00 111 GLU A N 19
ATOM 35144 C CA . GLU A 1 111 ? -0.127 -3.838 -17.941 1.00 0.00 111 GLU A CA 19
ATOM 35145 C C . GLU A 1 111 ? 0.916 -3.127 -18.788 1.00 0.00 111 GLU A C 19
ATOM 35146 O O . GLU A 1 111 ? 1.464 -3.673 -19.726 1.00 0.00 111 GLU A O 19
ATOM 35158 N N . ILE A 1 112 ? 1.184 -1.914 -18.457 1.00 0.00 112 ILE A N 19
ATOM 35159 C CA . ILE A 1 112 ? 2.190 -1.124 -19.222 1.00 0.00 112 ILE A CA 19
ATOM 35160 C C . ILE A 1 112 ? 3.166 -0.460 -18.248 1.00 0.00 112 ILE A C 19
ATOM 35161 O O . ILE A 1 112 ? 2.824 -0.159 -17.122 1.00 0.00 112 ILE A O 19
ATOM 35177 N N . ARG A 1 113 ? 4.378 -0.229 -18.674 1.00 0.00 113 ARG A N 19
ATOM 35178 C CA . ARG A 1 113 ? 5.373 0.417 -17.771 1.00 0.00 113 ARG A CA 19
ATOM 35179 C C . ARG A 1 113 ? 5.866 1.719 -18.407 1.00 0.00 113 ARG A C 19
ATOM 35180 O O . ARG A 1 113 ? 5.680 2.791 -17.867 1.00 0.00 113 ARG A O 19
ATOM 35201 N N . SER A 1 114 ? 6.491 1.637 -19.549 1.00 0.00 114 SER A N 19
ATOM 35202 C CA . SER A 1 114 ? 6.991 2.873 -20.213 1.00 0.00 114 SER A CA 19
ATOM 35203 C C . SER A 1 114 ? 7.678 2.505 -21.532 1.00 0.00 114 SER A C 19
ATOM 35204 O O . SER A 1 114 ? 8.866 2.711 -21.689 1.00 0.00 114 SER A O 19
ATOM 35212 N N . PRO A 1 115 ? 6.906 1.969 -22.442 1.00 0.00 115 PRO A N 19
ATOM 35213 C CA . PRO A 1 115 ? 7.405 1.558 -23.766 1.00 0.00 115 PRO A CA 19
ATOM 35214 C C . PRO A 1 115 ? 7.564 2.779 -24.677 1.00 0.00 115 PRO A C 19
ATOM 35215 O O . PRO A 1 115 ? 7.252 3.891 -24.299 1.00 0.00 115 PRO A O 19
ATOM 35226 N N . GLY A 1 116 ? 8.045 2.581 -25.871 1.00 0.00 116 GLY A N 19
ATOM 35227 C CA . GLY A 1 116 ? 8.223 3.731 -26.802 1.00 0.00 116 GLY A CA 19
ATOM 35228 C C . GLY A 1 116 ? 9.410 4.578 -26.343 1.00 0.00 116 GLY A C 19
ATOM 35229 O O . GLY A 1 116 ? 9.284 5.764 -26.108 1.00 0.00 116 GLY A O 19
ATOM 35233 N N . SER A 1 117 ? 10.563 3.979 -26.212 1.00 0.00 117 SER A N 19
ATOM 35234 C CA . SER A 1 117 ? 11.757 4.752 -25.767 1.00 0.00 117 SER A CA 19
ATOM 35235 C C . SER A 1 117 ? 11.803 6.087 -26.511 1.00 0.00 117 SER A C 19
ATOM 35236 O O . SER A 1 117 ? 12.229 6.162 -27.647 1.00 0.00 117 SER A O 19
ATOM 35244 N N . GLY A 1 118 ? 11.365 7.144 -25.883 1.00 0.00 118 GLY A N 19
ATOM 35245 C CA . GLY A 1 118 ? 11.385 8.473 -26.558 1.00 0.00 118 GLY A CA 19
ATOM 35246 C C . GLY A 1 118 ? 12.563 9.294 -26.034 1.00 0.00 118 GLY A C 19
ATOM 35247 O O . GLY A 1 118 ? 12.392 10.234 -25.284 1.00 0.00 118 GLY A O 19
ATOM 35251 N N . ARG A 1 119 ? 13.760 8.945 -26.420 1.00 0.00 119 ARG A N 19
ATOM 35252 C CA . ARG A 1 119 ? 14.948 9.705 -25.942 1.00 0.00 119 ARG A CA 19
ATOM 35253 C C . ARG A 1 119 ? 16.012 9.740 -27.039 1.00 0.00 119 ARG A C 19
ATOM 35254 O O . ARG A 1 119 ? 16.588 10.770 -27.326 1.00 0.00 119 ARG A O 19
ATOM 35275 N N . GLY A 1 120 ? 16.281 8.621 -27.655 1.00 0.00 120 GLY A N 19
ATOM 35276 C CA . GLY A 1 120 ? 17.312 8.592 -28.730 1.00 0.00 120 GLY A CA 19
ATOM 35277 C C . GLY A 1 120 ? 18.634 8.086 -28.152 1.00 0.00 120 GLY A C 19
ATOM 35278 O O . GLY A 1 120 ? 19.225 8.708 -27.293 1.00 0.00 120 GLY A O 19
ATOM 35282 N N . ARG A 1 121 ? 19.101 6.959 -28.614 1.00 0.00 121 ARG A N 19
ATOM 35283 C CA . ARG A 1 121 ? 20.383 6.413 -28.087 1.00 0.00 121 ARG A CA 19
ATOM 35284 C C . ARG A 1 121 ? 21.408 6.334 -29.219 1.00 0.00 121 ARG A C 19
ATOM 35285 O O . ARG A 1 121 ? 22.367 7.079 -29.254 1.00 0.00 121 ARG A O 19
ATOM 35306 N N . ARG A 1 122 ? 21.214 5.436 -30.144 1.00 0.00 122 ARG A N 19
ATOM 35307 C CA . ARG A 1 122 ? 22.176 5.307 -31.274 1.00 0.00 122 ARG A CA 19
ATOM 35308 C C . ARG A 1 122 ? 21.434 5.480 -32.600 1.00 0.00 122 ARG A C 19
ATOM 35309 O O . ARG A 1 122 ? 22.015 5.385 -33.663 1.00 0.00 122 ARG A O 19
ATOM 35330 N N . ARG A 1 123 ? 20.155 5.732 -32.548 1.00 0.00 123 ARG A N 19
ATOM 35331 C CA . ARG A 1 123 ? 19.379 5.908 -33.808 1.00 0.00 123 ARG A CA 19
ATOM 35332 C C . ARG A 1 123 ? 19.268 7.397 -34.138 1.00 0.00 123 ARG A C 19
ATOM 35333 O O . ARG A 1 123 ? 18.271 8.032 -33.855 1.00 0.00 123 ARG A O 19
ATOM 35354 N N . ARG A 1 124 ? 20.282 7.962 -34.735 1.00 0.00 124 ARG A N 19
ATOM 35355 C CA . ARG A 1 124 ? 20.229 9.409 -35.081 1.00 0.00 124 ARG A CA 19
ATOM 35356 C C . ARG A 1 124 ? 20.627 9.596 -36.548 1.00 0.00 124 ARG A C 19
ATOM 35357 O O . ARG A 1 124 ? 21.530 8.906 -36.990 1.00 0.00 124 ARG A O 19
ATOM 35379 N N . MET A 1 1 ? 8.067 3.926 -3.764 1.00 0.00 1 MET A N 20
ATOM 35380 C CA . MET A 1 1 ? 7.775 2.585 -4.344 1.00 0.00 1 MET A CA 20
ATOM 35381 C C . MET A 1 1 ? 6.665 1.910 -3.535 1.00 0.00 1 MET A C 20
ATOM 35382 O O . MET A 1 1 ? 6.922 1.201 -2.582 1.00 0.00 1 MET A O 20
ATOM 35398 N N . LYS A 1 2 ? 5.432 2.124 -3.906 1.00 0.00 2 LYS A N 20
ATOM 35399 C CA . LYS A 1 2 ? 4.309 1.494 -3.156 1.00 0.00 2 LYS A CA 20
ATOM 35400 C C . LYS A 1 2 ? 3.348 0.825 -4.141 1.00 0.00 2 LYS A C 20
ATOM 35401 O O . LYS A 1 2 ? 3.280 1.185 -5.300 1.00 0.00 2 LYS A O 20
ATOM 35420 N N . ILE A 1 3 ? 2.605 -0.149 -3.688 1.00 0.00 3 ILE A N 20
ATOM 35421 C CA . ILE A 1 3 ? 1.651 -0.845 -4.596 1.00 0.00 3 ILE A CA 20
ATOM 35422 C C . ILE A 1 3 ? 0.218 -0.606 -4.114 1.00 0.00 3 ILE A C 20
ATOM 35423 O O . ILE A 1 3 ? -0.211 -1.153 -3.118 1.00 0.00 3 ILE A O 20
ATOM 35439 N N . ALA A 1 4 ? -0.526 0.201 -4.818 1.00 0.00 4 ALA A N 20
ATOM 35440 C CA . ALA A 1 4 ? -1.931 0.469 -4.407 1.00 0.00 4 ALA A CA 20
ATOM 35441 C C . ALA A 1 4 ? -2.869 -0.436 -5.208 1.00 0.00 4 ALA A C 20
ATOM 35442 O O . ALA A 1 4 ? -2.457 -1.100 -6.138 1.00 0.00 4 ALA A O 20
ATOM 35449 N N . ILE A 1 5 ? -4.124 -0.473 -4.856 1.00 0.00 5 ILE A N 20
ATOM 35450 C CA . ILE A 1 5 ? -5.074 -1.343 -5.602 1.00 0.00 5 ILE A CA 20
ATOM 35451 C C . ILE A 1 5 ? -6.466 -0.707 -5.610 1.00 0.00 5 ILE A C 20
ATOM 35452 O O . ILE A 1 5 ? -7.064 -0.485 -4.576 1.00 0.00 5 ILE A O 20
ATOM 35468 N N . ALA A 1 6 ? -6.990 -0.420 -6.770 1.00 0.00 6 ALA A N 20
ATOM 35469 C CA . ALA A 1 6 ? -8.347 0.192 -6.845 1.00 0.00 6 ALA A CA 20
ATOM 35470 C C . ALA A 1 6 ? -9.395 -0.923 -6.857 1.00 0.00 6 ALA A C 20
ATOM 35471 O O . ALA A 1 6 ? -9.185 -1.975 -7.429 1.00 0.00 6 ALA A O 20
ATOM 35478 N N . SER A 1 7 ? -10.520 -0.710 -6.231 1.00 0.00 7 SER A N 20
ATOM 35479 C CA . SER A 1 7 ? -11.566 -1.771 -6.212 1.00 0.00 7 SER A CA 20
ATOM 35480 C C . SER A 1 7 ? -11.009 -3.012 -5.510 1.00 0.00 7 SER A C 20
ATOM 35481 O O . SER A 1 7 ? -10.560 -3.948 -6.142 1.00 0.00 7 SER A O 20
ATOM 35489 N N . SER A 1 8 ? -11.030 -3.023 -4.206 1.00 0.00 8 SER A N 20
ATOM 35490 C CA . SER A 1 8 ? -10.499 -4.198 -3.460 1.00 0.00 8 SER A CA 20
ATOM 35491 C C . SER A 1 8 ? -11.459 -4.550 -2.320 1.00 0.00 8 SER A C 20
ATOM 35492 O O . SER A 1 8 ? -11.681 -5.705 -2.016 1.00 0.00 8 SER A O 20
ATOM 35500 N N . GLY A 1 9 ? -12.030 -3.562 -1.688 1.00 0.00 9 GLY A N 20
ATOM 35501 C CA . GLY A 1 9 ? -12.975 -3.838 -0.568 1.00 0.00 9 GLY A CA 20
ATOM 35502 C C . GLY A 1 9 ? -12.237 -3.712 0.765 1.00 0.00 9 GLY A C 20
ATOM 35503 O O . GLY A 1 9 ? -11.099 -3.287 0.820 1.00 0.00 9 GLY A O 20
ATOM 35507 N N . THR A 1 10 ? -12.874 -4.078 1.843 1.00 0.00 10 THR A N 20
ATOM 35508 C CA . THR A 1 10 ? -12.208 -3.978 3.172 1.00 0.00 10 THR A CA 20
ATOM 35509 C C . THR A 1 10 ? -11.390 -5.246 3.429 1.00 0.00 10 THR A C 20
ATOM 35510 O O . THR A 1 10 ? -10.904 -5.473 4.519 1.00 0.00 10 THR A O 20
ATOM 35521 N N . ASP A 1 11 ? -11.234 -6.074 2.432 1.00 0.00 11 ASP A N 20
ATOM 35522 C CA . ASP A 1 11 ? -10.449 -7.326 2.616 1.00 0.00 11 ASP A CA 20
ATOM 35523 C C . ASP A 1 11 ? -10.215 -7.986 1.256 1.00 0.00 11 ASP A C 20
ATOM 35524 O O . ASP A 1 11 ? -10.552 -7.439 0.224 1.00 0.00 11 ASP A O 20
ATOM 35533 N N . LEU A 1 12 ? -9.642 -9.158 1.244 1.00 0.00 12 LEU A N 20
ATOM 35534 C CA . LEU A 1 12 ? -9.389 -9.851 -0.050 1.00 0.00 12 LEU A CA 20
ATOM 35535 C C . LEU A 1 12 ? -10.702 -10.427 -0.585 1.00 0.00 12 LEU A C 20
ATOM 35536 O O . LEU A 1 12 ? -10.838 -10.700 -1.761 1.00 0.00 12 LEU A O 20
ATOM 35552 N N . GLY A 1 13 ? -11.668 -10.617 0.272 1.00 0.00 13 GLY A N 20
ATOM 35553 C CA . GLY A 1 13 ? -12.972 -11.178 -0.184 1.00 0.00 13 GLY A CA 20
ATOM 35554 C C . GLY A 1 13 ? -13.427 -10.456 -1.454 1.00 0.00 13 GLY A C 20
ATOM 35555 O O . GLY A 1 13 ? -13.853 -11.074 -2.410 1.00 0.00 13 GLY A O 20
ATOM 35559 N N . SER A 1 14 ? -13.340 -9.155 -1.473 1.00 0.00 14 SER A N 20
ATOM 35560 C CA . SER A 1 14 ? -13.769 -8.399 -2.684 1.00 0.00 14 SER A CA 20
ATOM 35561 C C . SER A 1 14 ? -12.701 -8.532 -3.772 1.00 0.00 14 SER A C 20
ATOM 35562 O O . SER A 1 14 ? -11.878 -7.658 -3.957 1.00 0.00 14 SER A O 20
ATOM 35570 N N . GLU A 1 15 ? -12.710 -9.619 -4.493 1.00 0.00 15 GLU A N 20
ATOM 35571 C CA . GLU A 1 15 ? -11.700 -9.810 -5.570 1.00 0.00 15 GLU A CA 20
ATOM 35572 C C . GLU A 1 15 ? -12.039 -8.899 -6.750 1.00 0.00 15 GLU A C 20
ATOM 35573 O O . GLU A 1 15 ? -12.661 -9.315 -7.707 1.00 0.00 15 GLU A O 20
ATOM 35585 N N . VAL A 1 16 ? -11.637 -7.659 -6.685 1.00 0.00 16 VAL A N 20
ATOM 35586 C CA . VAL A 1 16 ? -11.935 -6.714 -7.799 1.00 0.00 16 VAL A CA 20
ATOM 35587 C C . VAL A 1 16 ? -13.389 -6.250 -7.699 1.00 0.00 16 VAL A C 20
ATOM 35588 O O . VAL A 1 16 ? -14.248 -6.711 -8.424 1.00 0.00 16 VAL A O 20
ATOM 35601 N N . SER A 1 17 ? -13.673 -5.340 -6.806 1.00 0.00 17 SER A N 20
ATOM 35602 C CA . SER A 1 17 ? -15.072 -4.850 -6.661 1.00 0.00 17 SER A CA 20
ATOM 35603 C C . SER A 1 17 ? -15.678 -4.610 -8.046 1.00 0.00 17 SER A C 20
ATOM 35604 O O . SER A 1 17 ? -16.506 -5.367 -8.511 1.00 0.00 17 SER A O 20
ATOM 35612 N N . ARG A 1 18 ? -15.273 -3.561 -8.708 1.00 0.00 18 ARG A N 20
ATOM 35613 C CA . ARG A 1 18 ? -15.828 -3.274 -10.060 1.00 0.00 18 ARG A CA 20
ATOM 35614 C C . ARG A 1 18 ? -14.711 -2.769 -10.975 1.00 0.00 18 ARG A C 20
ATOM 35615 O O . ARG A 1 18 ? -14.145 -3.514 -11.751 1.00 0.00 18 ARG A O 20
ATOM 35636 N N . PHE A 1 19 ? -14.392 -1.506 -10.893 1.00 0.00 19 PHE A N 20
ATOM 35637 C CA . PHE A 1 19 ? -13.315 -0.952 -11.758 1.00 0.00 19 PHE A CA 20
ATOM 35638 C C . PHE A 1 19 ? -12.569 0.148 -10.997 1.00 0.00 19 PHE A C 20
ATOM 35639 O O . PHE A 1 19 ? -12.384 0.068 -9.799 1.00 0.00 19 PHE A O 20
ATOM 35656 N N . PHE A 1 20 ? -12.137 1.174 -11.681 1.00 0.00 20 PHE A N 20
ATOM 35657 C CA . PHE A 1 20 ? -11.404 2.271 -10.989 1.00 0.00 20 PHE A CA 20
ATOM 35658 C C . PHE A 1 20 ? -12.142 3.594 -11.205 1.00 0.00 20 PHE A C 20
ATOM 35659 O O . PHE A 1 20 ? -11.550 4.655 -11.190 1.00 0.00 20 PHE A O 20
ATOM 35676 N N . GLY A 1 21 ? -13.431 3.541 -11.405 1.00 0.00 21 GLY A N 20
ATOM 35677 C CA . GLY A 1 21 ? -14.205 4.797 -11.620 1.00 0.00 21 GLY A CA 20
ATOM 35678 C C . GLY A 1 21 ? -14.545 5.421 -10.266 1.00 0.00 21 GLY A C 20
ATOM 35679 O O . GLY A 1 21 ? -13.959 6.405 -9.861 1.00 0.00 21 GLY A O 20
ATOM 35683 N N . ARG A 1 22 ? -15.487 4.856 -9.562 1.00 0.00 22 ARG A N 20
ATOM 35684 C CA . ARG A 1 22 ? -15.862 5.417 -8.234 1.00 0.00 22 ARG A CA 20
ATOM 35685 C C . ARG A 1 22 ? -15.707 4.334 -7.164 1.00 0.00 22 ARG A C 20
ATOM 35686 O O . ARG A 1 22 ? -16.382 4.344 -6.154 1.00 0.00 22 ARG A O 20
ATOM 35707 N N . ALA A 1 23 ? -14.821 3.400 -7.380 1.00 0.00 23 ALA A N 20
ATOM 35708 C CA . ALA A 1 23 ? -14.618 2.317 -6.377 1.00 0.00 23 ALA A CA 20
ATOM 35709 C C . ALA A 1 23 ? -14.411 2.941 -4.990 1.00 0.00 23 ALA A C 20
ATOM 35710 O O . ALA A 1 23 ? -13.378 3.529 -4.732 1.00 0.00 23 ALA A O 20
ATOM 35717 N N . PRO A 1 24 ? -15.397 2.798 -4.138 1.00 0.00 24 PRO A N 20
ATOM 35718 C CA . PRO A 1 24 ? -15.348 3.343 -2.768 1.00 0.00 24 PRO A CA 20
ATOM 35719 C C . PRO A 1 24 ? -14.522 2.438 -1.843 1.00 0.00 24 PRO A C 20
ATOM 35720 O O . PRO A 1 24 ? -14.866 2.236 -0.695 1.00 0.00 24 PRO A O 20
ATOM 35731 N N . TYR A 1 25 ? -13.436 1.895 -2.325 1.00 0.00 25 TYR A N 20
ATOM 35732 C CA . TYR A 1 25 ? -12.600 1.013 -1.464 1.00 0.00 25 TYR A CA 20
ATOM 35733 C C . TYR A 1 25 ? -11.167 1.010 -1.995 1.00 0.00 25 TYR A C 20
ATOM 35734 O O . TYR A 1 25 ? -10.676 0.011 -2.484 1.00 0.00 25 TYR A O 20
ATOM 35752 N N . PHE A 1 26 ? -10.495 2.124 -1.905 1.00 0.00 26 PHE A N 20
ATOM 35753 C CA . PHE A 1 26 ? -9.094 2.196 -2.409 1.00 0.00 26 PHE A CA 20
ATOM 35754 C C . PHE A 1 26 ? -8.140 1.631 -1.355 1.00 0.00 26 PHE A C 20
ATOM 35755 O O . PHE A 1 26 ? -8.067 2.120 -0.246 1.00 0.00 26 PHE A O 20
ATOM 35772 N N . MET A 1 27 ? -7.409 0.604 -1.692 1.00 0.00 27 MET A N 20
ATOM 35773 C CA . MET A 1 27 ? -6.460 0.008 -0.707 1.00 0.00 27 MET A CA 20
ATOM 35774 C C . MET A 1 27 ? -5.032 0.441 -1.045 1.00 0.00 27 MET A C 20
ATOM 35775 O O . MET A 1 27 ? -4.741 0.844 -2.154 1.00 0.00 27 MET A O 20
ATOM 35789 N N . ILE A 1 28 ? -4.138 0.359 -0.098 1.00 0.00 28 ILE A N 20
ATOM 35790 C CA . ILE A 1 28 ? -2.729 0.765 -0.366 1.00 0.00 28 ILE A CA 20
ATOM 35791 C C . ILE A 1 28 ? -1.781 -0.082 0.487 1.00 0.00 28 ILE A C 20
ATOM 35792 O O . ILE A 1 28 ? -1.990 -0.260 1.671 1.00 0.00 28 ILE A O 20
ATOM 35808 N N . VAL A 1 29 ? -0.742 -0.606 -0.103 1.00 0.00 29 VAL A N 20
ATOM 35809 C CA . VAL A 1 29 ? 0.215 -1.439 0.678 1.00 0.00 29 VAL A CA 20
ATOM 35810 C C . VAL A 1 29 ? 1.641 -1.182 0.184 1.00 0.00 29 VAL A C 20
ATOM 35811 O O . VAL A 1 29 ? 1.938 -1.317 -0.987 1.00 0.00 29 VAL A O 20
ATOM 35824 N N . GLU A 1 30 ? 2.527 -0.811 1.069 1.00 0.00 30 GLU A N 20
ATOM 35825 C CA . GLU A 1 30 ? 3.934 -0.547 0.651 1.00 0.00 30 GLU A CA 20
ATOM 35826 C C . GLU A 1 30 ? 4.794 -1.771 0.968 1.00 0.00 30 GLU A C 20
ATOM 35827 O O . GLU A 1 30 ? 4.355 -2.698 1.619 1.00 0.00 30 GLU A O 20
ATOM 35839 N N . MET A 1 31 ? 6.017 -1.782 0.513 1.00 0.00 31 MET A N 20
ATOM 35840 C CA . MET A 1 31 ? 6.903 -2.947 0.791 1.00 0.00 31 MET A CA 20
ATOM 35841 C C . MET A 1 31 ? 8.314 -2.453 1.110 1.00 0.00 31 MET A C 20
ATOM 35842 O O . MET A 1 31 ? 8.821 -1.544 0.481 1.00 0.00 31 MET A O 20
ATOM 35856 N N . LYS A 1 32 ? 8.955 -3.043 2.081 1.00 0.00 32 LYS A N 20
ATOM 35857 C CA . LYS A 1 32 ? 10.333 -2.607 2.439 1.00 0.00 32 LYS A CA 20
ATOM 35858 C C . LYS A 1 32 ? 11.353 -3.504 1.733 1.00 0.00 32 LYS A C 20
ATOM 35859 O O . LYS A 1 32 ? 12.297 -3.031 1.131 1.00 0.00 32 LYS A O 20
ATOM 35878 N N . LYS A 1 33 ? 11.171 -4.795 1.800 1.00 0.00 33 LYS A N 20
ATOM 35879 C CA . LYS A 1 33 ? 12.131 -5.719 1.133 1.00 0.00 33 LYS A CA 20
ATOM 35880 C C . LYS A 1 33 ? 11.416 -7.024 0.772 1.00 0.00 33 LYS A C 20
ATOM 35881 O O . LYS A 1 33 ? 11.955 -8.101 0.927 1.00 0.00 33 LYS A O 20
ATOM 35900 N N . GLY A 1 34 ? 10.205 -6.934 0.295 1.00 0.00 34 GLY A N 20
ATOM 35901 C CA . GLY A 1 34 ? 9.458 -8.170 -0.073 1.00 0.00 34 GLY A CA 20
ATOM 35902 C C . GLY A 1 34 ? 8.447 -8.500 1.027 1.00 0.00 34 GLY A C 20
ATOM 35903 O O . GLY A 1 34 ? 7.616 -9.373 0.877 1.00 0.00 34 GLY A O 20
ATOM 35907 N N . ASN A 1 35 ? 8.508 -7.806 2.131 1.00 0.00 35 ASN A N 20
ATOM 35908 C CA . ASN A 1 35 ? 7.548 -8.083 3.236 1.00 0.00 35 ASN A CA 20
ATOM 35909 C C . ASN A 1 35 ? 6.681 -6.845 3.477 1.00 0.00 35 ASN A C 20
ATOM 35910 O O . ASN A 1 35 ? 7.072 -5.923 4.166 1.00 0.00 35 ASN A O 20
ATOM 35921 N N . ILE A 1 36 ? 5.506 -6.821 2.913 1.00 0.00 36 ILE A N 20
ATOM 35922 C CA . ILE A 1 36 ? 4.607 -5.649 3.103 1.00 0.00 36 ILE A CA 20
ATOM 35923 C C . ILE A 1 36 ? 4.554 -5.278 4.588 1.00 0.00 36 ILE A C 20
ATOM 35924 O O . ILE A 1 36 ? 4.046 -6.019 5.404 1.00 0.00 36 ILE A O 20
ATOM 35940 N N . GLU A 1 37 ? 5.077 -4.135 4.944 1.00 0.00 37 GLU A N 20
ATOM 35941 C CA . GLU A 1 37 ? 5.056 -3.722 6.376 1.00 0.00 37 GLU A CA 20
ATOM 35942 C C . GLU A 1 37 ? 4.080 -2.558 6.562 1.00 0.00 37 GLU A C 20
ATOM 35943 O O . GLU A 1 37 ? 4.140 -1.836 7.538 1.00 0.00 37 GLU A O 20
ATOM 35955 N N . SER A 1 38 ? 3.181 -2.371 5.637 1.00 0.00 38 SER A N 20
ATOM 35956 C CA . SER A 1 38 ? 2.200 -1.256 5.762 1.00 0.00 38 SER A CA 20
ATOM 35957 C C . SER A 1 38 ? 1.035 -1.497 4.801 1.00 0.00 38 SER A C 20
ATOM 35958 O O . SER A 1 38 ? 1.216 -1.600 3.604 1.00 0.00 38 SER A O 20
ATOM 35966 N N . SER A 1 39 ? -0.161 -1.593 5.314 1.00 0.00 39 SER A N 20
ATOM 35967 C CA . SER A 1 39 ? -1.335 -1.832 4.428 1.00 0.00 39 SER A CA 20
ATOM 35968 C C . SER A 1 39 ? -2.576 -1.178 5.036 1.00 0.00 39 SER A C 20
ATOM 35969 O O . SER A 1 39 ? -3.118 -1.645 6.018 1.00 0.00 39 SER A O 20
ATOM 35977 N N . GLU A 1 40 ? -3.034 -0.100 4.460 1.00 0.00 40 GLU A N 20
ATOM 35978 C CA . GLU A 1 40 ? -4.243 0.578 5.008 1.00 0.00 40 GLU A CA 20
ATOM 35979 C C . GLU A 1 40 ? -5.362 0.548 3.966 1.00 0.00 40 GLU A C 20
ATOM 35980 O O . GLU A 1 40 ? -5.119 0.434 2.781 1.00 0.00 40 GLU A O 20
ATOM 35992 N N . VAL A 1 41 ? -6.589 0.649 4.399 1.00 0.00 41 VAL A N 20
ATOM 35993 C CA . VAL A 1 41 ? -7.725 0.627 3.435 1.00 0.00 41 VAL A CA 20
ATOM 35994 C C . VAL A 1 41 ? -8.602 1.863 3.654 1.00 0.00 41 VAL A C 20
ATOM 35995 O O . VAL A 1 41 ? -8.865 2.257 4.772 1.00 0.00 41 VAL A O 20
ATOM 36008 N N . ILE A 1 42 ? -9.053 2.476 2.595 1.00 0.00 42 ILE A N 20
ATOM 36009 C CA . ILE A 1 42 ? -9.909 3.687 2.744 1.00 0.00 42 ILE A CA 20
ATOM 36010 C C . ILE A 1 42 ? -11.095 3.599 1.782 1.00 0.00 42 ILE A C 20
ATOM 36011 O O . ILE A 1 42 ? -10.987 3.071 0.692 1.00 0.00 42 ILE A O 20
ATOM 36027 N N . GLU A 1 43 ? -12.226 4.118 2.173 1.00 0.00 43 GLU A N 20
ATOM 36028 C CA . GLU A 1 43 ? -13.417 4.071 1.280 1.00 0.00 43 GLU A CA 20
ATOM 36029 C C . GLU A 1 43 ? -13.551 5.410 0.552 1.00 0.00 43 GLU A C 20
ATOM 36030 O O . GLU A 1 43 ? -14.572 6.065 0.618 1.00 0.00 43 GLU A O 20
ATOM 36042 N N . ASN A 1 44 ? -12.522 5.824 -0.138 1.00 0.00 44 ASN A N 20
ATOM 36043 C CA . ASN A 1 44 ? -12.584 7.122 -0.865 1.00 0.00 44 ASN A CA 20
ATOM 36044 C C . ASN A 1 44 ? -13.088 8.214 0.086 1.00 0.00 44 ASN A C 20
ATOM 36045 O O . ASN A 1 44 ? -14.275 8.460 0.171 1.00 0.00 44 ASN A O 20
ATOM 36056 N N . PRO A 1 45 ? -12.164 8.836 0.771 1.00 0.00 45 PRO A N 20
ATOM 36057 C CA . PRO A 1 45 ? -12.474 9.911 1.731 1.00 0.00 45 PRO A CA 20
ATOM 36058 C C . PRO A 1 45 ? -12.765 11.220 0.990 1.00 0.00 45 PRO A C 20
ATOM 36059 O O . PRO A 1 45 ? -13.192 12.194 1.577 1.00 0.00 45 PRO A O 20
ATOM 36070 N N . SER A 1 46 ? -12.538 11.248 -0.294 1.00 0.00 46 SER A N 20
ATOM 36071 C CA . SER A 1 46 ? -12.803 12.490 -1.072 1.00 0.00 46 SER A CA 20
ATOM 36072 C C . SER A 1 46 ? -13.250 12.117 -2.487 1.00 0.00 46 SER A C 20
ATOM 36073 O O . SER A 1 46 ? -12.851 12.730 -3.458 1.00 0.00 46 SER A O 20
ATOM 36081 N N . ALA A 1 47 ? -14.076 11.114 -2.613 1.00 0.00 47 ALA A N 20
ATOM 36082 C CA . ALA A 1 47 ? -14.547 10.701 -3.965 1.00 0.00 47 ALA A CA 20
ATOM 36083 C C . ALA A 1 47 ? -15.080 11.923 -4.717 1.00 0.00 47 ALA A C 20
ATOM 36084 O O . ALA A 1 47 ? -14.883 12.065 -5.908 1.00 0.00 47 ALA A O 20
ATOM 36091 N N . SER A 1 48 ? -15.756 12.805 -4.033 1.00 0.00 48 SER A N 20
ATOM 36092 C CA . SER A 1 48 ? -16.303 14.013 -4.711 1.00 0.00 48 SER A CA 20
ATOM 36093 C C . SER A 1 48 ? -15.589 15.261 -4.189 1.00 0.00 48 SER A C 20
ATOM 36094 O O . SER A 1 48 ? -16.061 15.925 -3.287 1.00 0.00 48 SER A O 20
ATOM 36102 N N . ALA A 1 49 ? -14.457 15.587 -4.749 1.00 0.00 49 ALA A N 20
ATOM 36103 C CA . ALA A 1 49 ? -13.716 16.793 -4.286 1.00 0.00 49 ALA A CA 20
ATOM 36104 C C . ALA A 1 49 ? -13.009 17.445 -5.475 1.00 0.00 49 ALA A C 20
ATOM 36105 O O . ALA A 1 49 ? -12.761 16.815 -6.484 1.00 0.00 49 ALA A O 20
ATOM 36112 N N . SER A 1 50 ? -12.683 18.704 -5.366 1.00 0.00 50 SER A N 20
ATOM 36113 C CA . SER A 1 50 ? -11.995 19.398 -6.493 1.00 0.00 50 SER A CA 20
ATOM 36114 C C . SER A 1 50 ? -10.690 18.669 -6.821 1.00 0.00 50 SER A C 20
ATOM 36115 O O . SER A 1 50 ? -10.303 17.735 -6.148 1.00 0.00 50 SER A O 20
ATOM 36123 N N . GLY A 1 51 ? -10.009 19.088 -7.853 1.00 0.00 51 GLY A N 20
ATOM 36124 C CA . GLY A 1 51 ? -8.731 18.419 -8.223 1.00 0.00 51 GLY A CA 20
ATOM 36125 C C . GLY A 1 51 ? -8.938 16.905 -8.247 1.00 0.00 51 GLY A C 20
ATOM 36126 O O . GLY A 1 51 ? -8.076 16.143 -7.856 1.00 0.00 51 GLY A O 20
ATOM 36130 N N . GLY A 1 52 ? -10.078 16.461 -8.701 1.00 0.00 52 GLY A N 20
ATOM 36131 C CA . GLY A 1 52 ? -10.341 14.995 -8.749 1.00 0.00 52 GLY A CA 20
ATOM 36132 C C . GLY A 1 52 ? -11.676 14.738 -9.449 1.00 0.00 52 GLY A C 20
ATOM 36133 O O . GLY A 1 52 ? -12.639 15.452 -9.252 1.00 0.00 52 GLY A O 20
ATOM 36137 N N . ALA A 1 53 ? -11.742 13.722 -10.264 1.00 0.00 53 ALA A N 20
ATOM 36138 C CA . ALA A 1 53 ? -13.014 13.418 -10.976 1.00 0.00 53 ALA A CA 20
ATOM 36139 C C . ALA A 1 53 ? -13.100 11.915 -11.248 1.00 0.00 53 ALA A C 20
ATOM 36140 O O . ALA A 1 53 ? -13.657 11.485 -12.238 1.00 0.00 53 ALA A O 20
ATOM 36147 N N . GLY A 1 54 ? -12.550 11.114 -10.378 1.00 0.00 54 GLY A N 20
ATOM 36148 C CA . GLY A 1 54 ? -12.600 9.639 -10.588 1.00 0.00 54 GLY A CA 20
ATOM 36149 C C . GLY A 1 54 ? -11.328 9.179 -11.302 1.00 0.00 54 GLY A C 20
ATOM 36150 O O . GLY A 1 54 ? -10.334 8.865 -10.680 1.00 0.00 54 GLY A O 20
ATOM 36154 N N . ILE A 1 55 ? -11.355 9.133 -12.605 1.00 0.00 55 ILE A N 20
ATOM 36155 C CA . ILE A 1 55 ? -10.149 8.689 -13.359 1.00 0.00 55 ILE A CA 20
ATOM 36156 C C . ILE A 1 55 ? -9.015 9.695 -13.154 1.00 0.00 55 ILE A C 20
ATOM 36157 O O . ILE A 1 55 ? -7.854 9.338 -13.124 1.00 0.00 55 ILE A O 20
ATOM 36173 N N . ARG A 1 56 ? -9.340 10.951 -13.014 1.00 0.00 56 ARG A N 20
ATOM 36174 C CA . ARG A 1 56 ? -8.279 11.979 -12.815 1.00 0.00 56 ARG A CA 20
ATOM 36175 C C . ARG A 1 56 ? -7.682 11.840 -11.413 1.00 0.00 56 ARG A C 20
ATOM 36176 O O . ARG A 1 56 ? -6.638 12.387 -11.117 1.00 0.00 56 ARG A O 20
ATOM 36197 N N . THR A 1 57 ? -8.335 11.118 -10.544 1.00 0.00 57 THR A N 20
ATOM 36198 C CA . THR A 1 57 ? -7.802 10.952 -9.162 1.00 0.00 57 THR A CA 20
ATOM 36199 C C . THR A 1 57 ? -6.510 10.131 -9.201 1.00 0.00 57 THR A C 20
ATOM 36200 O O . THR A 1 57 ? -5.734 10.134 -8.265 1.00 0.00 57 THR A O 20
ATOM 36211 N N . ALA A 1 58 ? -6.275 9.425 -10.272 1.00 0.00 58 ALA A N 20
ATOM 36212 C CA . ALA A 1 58 ? -5.035 8.603 -10.366 1.00 0.00 58 ALA A CA 20
ATOM 36213 C C . ALA A 1 58 ? -3.806 9.510 -10.254 1.00 0.00 58 ALA A C 20
ATOM 36214 O O . ALA A 1 58 ? -2.755 9.093 -9.810 1.00 0.00 58 ALA A O 20
ATOM 36221 N N . GLN A 1 59 ? -3.929 10.744 -10.657 1.00 0.00 59 GLN A N 20
ATOM 36222 C CA . GLN A 1 59 ? -2.766 11.673 -10.576 1.00 0.00 59 GLN A CA 20
ATOM 36223 C C . GLN A 1 59 ? -2.355 11.858 -9.114 1.00 0.00 59 GLN A C 20
ATOM 36224 O O . GLN A 1 59 ? -1.198 11.741 -8.764 1.00 0.00 59 GLN A O 20
ATOM 36238 N N . ILE A 1 60 ? -3.295 12.154 -8.259 1.00 0.00 60 ILE A N 20
ATOM 36239 C CA . ILE A 1 60 ? -2.962 12.354 -6.821 1.00 0.00 60 ILE A CA 20
ATOM 36240 C C . ILE A 1 60 ? -2.435 11.048 -6.222 1.00 0.00 60 ILE A C 20
ATOM 36241 O O . ILE A 1 60 ? -1.447 11.032 -5.516 1.00 0.00 60 ILE A O 20
ATOM 36257 N N . ILE A 1 61 ? -3.090 9.954 -6.493 1.00 0.00 61 ILE A N 20
ATOM 36258 C CA . ILE A 1 61 ? -2.629 8.651 -5.932 1.00 0.00 61 ILE A CA 20
ATOM 36259 C C . ILE A 1 61 ? -1.146 8.441 -6.249 1.00 0.00 61 ILE A C 20
ATOM 36260 O O . ILE A 1 61 ? -0.362 8.089 -5.390 1.00 0.00 61 ILE A O 20
ATOM 36276 N N . ALA A 1 62 ? -0.755 8.647 -7.477 1.00 0.00 62 ALA A N 20
ATOM 36277 C CA . ALA A 1 62 ? 0.675 8.448 -7.847 1.00 0.00 62 ALA A CA 20
ATOM 36278 C C . ALA A 1 62 ? 1.547 9.495 -7.149 1.00 0.00 62 ALA A C 20
ATOM 36279 O O . ALA A 1 62 ? 2.652 9.214 -6.728 1.00 0.00 62 ALA A O 20
ATOM 36286 N N . ASN A 1 63 ? 1.065 10.702 -7.025 1.00 0.00 63 ASN A N 20
ATOM 36287 C CA . ASN A 1 63 ? 1.874 11.762 -6.358 1.00 0.00 63 ASN A CA 20
ATOM 36288 C C . ASN A 1 63 ? 2.058 11.421 -4.878 1.00 0.00 63 ASN A C 20
ATOM 36289 O O . ASN A 1 63 ? 2.845 12.033 -4.184 1.00 0.00 63 ASN A O 20
ATOM 36300 N N . ASN A 1 64 ? 1.339 10.448 -4.386 1.00 0.00 64 ASN A N 20
ATOM 36301 C CA . ASN A 1 64 ? 1.477 10.074 -2.950 1.00 0.00 64 ASN A CA 20
ATOM 36302 C C . ASN A 1 64 ? 2.579 9.023 -2.798 1.00 0.00 64 ASN A C 20
ATOM 36303 O O . ASN A 1 64 ? 2.673 8.351 -1.789 1.00 0.00 64 ASN A O 20
ATOM 36314 N N . GLY A 1 65 ? 3.415 8.874 -3.790 1.00 0.00 65 GLY A N 20
ATOM 36315 C CA . GLY A 1 65 ? 4.510 7.867 -3.697 1.00 0.00 65 GLY A CA 20
ATOM 36316 C C . GLY A 1 65 ? 4.065 6.565 -4.365 1.00 0.00 65 GLY A C 20
ATOM 36317 O O . GLY A 1 65 ? 4.876 5.745 -4.746 1.00 0.00 65 GLY A O 20
ATOM 36321 N N . VAL A 1 66 ? 2.783 6.369 -4.510 1.00 0.00 66 VAL A N 20
ATOM 36322 C CA . VAL A 1 66 ? 2.284 5.121 -5.153 1.00 0.00 66 VAL A CA 20
ATOM 36323 C C . VAL A 1 66 ? 2.890 4.989 -6.549 1.00 0.00 66 VAL A C 20
ATOM 36324 O O . VAL A 1 66 ? 2.322 5.428 -7.529 1.00 0.00 66 VAL A O 20
ATOM 36337 N N . LYS A 1 67 ? 4.035 4.374 -6.648 1.00 0.00 67 LYS A N 20
ATOM 36338 C CA . LYS A 1 67 ? 4.671 4.199 -7.980 1.00 0.00 67 LYS A CA 20
ATOM 36339 C C . LYS A 1 67 ? 4.006 3.020 -8.692 1.00 0.00 67 LYS A C 20
ATOM 36340 O O . LYS A 1 67 ? 4.239 2.773 -9.858 1.00 0.00 67 LYS A O 20
ATOM 36359 N N . ALA A 1 68 ? 3.172 2.296 -7.994 1.00 0.00 68 ALA A N 20
ATOM 36360 C CA . ALA A 1 68 ? 2.483 1.136 -8.626 1.00 0.00 68 ALA A CA 20
ATOM 36361 C C . ALA A 1 68 ? 0.979 1.261 -8.385 1.00 0.00 68 ALA A C 20
ATOM 36362 O O . ALA A 1 68 ? 0.544 1.623 -7.312 1.00 0.00 68 ALA A O 20
ATOM 36369 N N . VAL A 1 69 ? 0.178 0.969 -9.374 1.00 0.00 69 VAL A N 20
ATOM 36370 C CA . VAL A 1 69 ? -1.296 1.079 -9.192 1.00 0.00 69 VAL A CA 20
ATOM 36371 C C . VAL A 1 69 ? -1.996 -0.076 -9.914 1.00 0.00 69 VAL A C 20
ATOM 36372 O O . VAL A 1 69 ? -1.855 -0.250 -11.108 1.00 0.00 69 VAL A O 20
ATOM 36385 N N . ILE A 1 70 ? -2.757 -0.859 -9.199 1.00 0.00 70 ILE A N 20
ATOM 36386 C CA . ILE A 1 70 ? -3.474 -1.996 -9.843 1.00 0.00 70 ILE A CA 20
ATOM 36387 C C . ILE A 1 70 ? -4.879 -1.532 -10.241 1.00 0.00 70 ILE A C 20
ATOM 36388 O O . ILE A 1 70 ? -5.500 -0.745 -9.555 1.00 0.00 70 ILE A O 20
ATOM 36404 N N . ALA A 1 71 ? -5.386 -2.012 -11.345 1.00 0.00 71 ALA A N 20
ATOM 36405 C CA . ALA A 1 71 ? -6.748 -1.592 -11.779 1.00 0.00 71 ALA A CA 20
ATOM 36406 C C . ALA A 1 71 ? -7.142 -2.348 -13.048 1.00 0.00 71 ALA A C 20
ATOM 36407 O O . ALA A 1 71 ? -6.367 -3.102 -13.605 1.00 0.00 71 ALA A O 20
ATOM 36414 N N . SER A 1 72 ? -8.345 -2.149 -13.508 1.00 0.00 72 SER A N 20
ATOM 36415 C CA . SER A 1 72 ? -8.802 -2.848 -14.741 1.00 0.00 72 SER A CA 20
ATOM 36416 C C . SER A 1 72 ? -9.881 -2.009 -15.429 1.00 0.00 72 SER A C 20
ATOM 36417 O O . SER A 1 72 ? -11.029 -2.398 -15.504 1.00 0.00 72 SER A O 20
ATOM 36425 N N . SER A 1 73 ? -9.522 -0.858 -15.930 1.00 0.00 73 SER A N 20
ATOM 36426 C CA . SER A 1 73 ? -10.527 0.007 -16.612 1.00 0.00 73 SER A CA 20
ATOM 36427 C C . SER A 1 73 ? -10.883 -0.596 -17.973 1.00 0.00 73 SER A C 20
ATOM 36428 O O . SER A 1 73 ? -10.134 -1.383 -18.515 1.00 0.00 73 SER A O 20
ATOM 36436 N N . PRO A 1 74 ? -12.026 -0.208 -18.482 1.00 0.00 74 PRO A N 20
ATOM 36437 C CA . PRO A 1 74 ? -12.524 -0.694 -19.782 1.00 0.00 74 PRO A CA 20
ATOM 36438 C C . PRO A 1 74 ? -11.825 0.031 -20.937 1.00 0.00 74 PRO A C 20
ATOM 36439 O O . PRO A 1 74 ? -11.506 -0.561 -21.949 1.00 0.00 74 PRO A O 20
ATOM 36450 N N . GLY A 1 75 ? -11.589 1.308 -20.800 1.00 0.00 75 GLY A N 20
ATOM 36451 C CA . GLY A 1 75 ? -10.918 2.062 -21.897 1.00 0.00 75 GLY A CA 20
ATOM 36452 C C . GLY A 1 75 ? -9.624 2.693 -21.375 1.00 0.00 75 GLY A C 20
ATOM 36453 O O . GLY A 1 75 ? -9.296 2.561 -20.212 1.00 0.00 75 GLY A O 20
ATOM 36457 N N . PRO A 1 76 ? -8.923 3.360 -22.259 1.00 0.00 76 PRO A N 20
ATOM 36458 C CA . PRO A 1 76 ? -7.653 4.030 -21.931 1.00 0.00 76 PRO A CA 20
ATOM 36459 C C . PRO A 1 76 ? -7.911 5.382 -21.251 1.00 0.00 76 PRO A C 20
ATOM 36460 O O . PRO A 1 76 ? -7.240 6.358 -21.523 1.00 0.00 76 PRO A O 20
ATOM 36471 N N . ASN A 1 77 ? -8.872 5.449 -20.370 1.00 0.00 77 ASN A N 20
ATOM 36472 C CA . ASN A 1 77 ? -9.160 6.737 -19.682 1.00 0.00 77 ASN A CA 20
ATOM 36473 C C . ASN A 1 77 ? -8.096 6.988 -18.612 1.00 0.00 77 ASN A C 20
ATOM 36474 O O . ASN A 1 77 ? -7.295 7.895 -18.721 1.00 0.00 77 ASN A O 20
ATOM 36485 N N . ALA A 1 78 ? -8.078 6.190 -17.581 1.00 0.00 78 ALA A N 20
ATOM 36486 C CA . ALA A 1 78 ? -7.062 6.380 -16.509 1.00 0.00 78 ALA A CA 20
ATOM 36487 C C . ALA A 1 78 ? -5.701 5.891 -17.009 1.00 0.00 78 ALA A C 20
ATOM 36488 O O . ALA A 1 78 ? -4.665 6.337 -16.557 1.00 0.00 78 ALA A O 20
ATOM 36495 N N . PHE A 1 79 ? -5.698 4.979 -17.941 1.00 0.00 79 PHE A N 20
ATOM 36496 C CA . PHE A 1 79 ? -4.407 4.458 -18.475 1.00 0.00 79 PHE A CA 20
ATOM 36497 C C . PHE A 1 79 ? -3.677 5.577 -19.221 1.00 0.00 79 PHE A C 20
ATOM 36498 O O . PHE A 1 79 ? -2.479 5.527 -19.416 1.00 0.00 79 PHE A O 20
ATOM 36515 N N . GLU A 1 80 ? -4.390 6.585 -19.644 1.00 0.00 80 GLU A N 20
ATOM 36516 C CA . GLU A 1 80 ? -3.736 7.702 -20.382 1.00 0.00 80 GLU A CA 20
ATOM 36517 C C . GLU A 1 80 ? -3.004 8.617 -19.397 1.00 0.00 80 GLU A C 20
ATOM 36518 O O . GLU A 1 80 ? -1.868 8.990 -19.609 1.00 0.00 80 GLU A O 20
ATOM 36530 N N . VAL A 1 81 ? -3.646 8.985 -18.320 1.00 0.00 81 VAL A N 20
ATOM 36531 C CA . VAL A 1 81 ? -2.985 9.879 -17.329 1.00 0.00 81 VAL A CA 20
ATOM 36532 C C . VAL A 1 81 ? -1.847 9.129 -16.631 1.00 0.00 81 VAL A C 20
ATOM 36533 O O . VAL A 1 81 ? -0.820 9.697 -16.316 1.00 0.00 81 VAL A O 20
ATOM 36546 N N . LEU A 1 82 ? -2.023 7.861 -16.382 1.00 0.00 82 LEU A N 20
ATOM 36547 C CA . LEU A 1 82 ? -0.952 7.081 -15.700 1.00 0.00 82 LEU A CA 20
ATOM 36548 C C . LEU A 1 82 ? 0.200 6.824 -16.675 1.00 0.00 82 LEU A C 20
ATOM 36549 O O . LEU A 1 82 ? 1.331 7.189 -16.423 1.00 0.00 82 LEU A O 20
ATOM 36565 N N . ASN A 1 83 ? -0.077 6.197 -17.787 1.00 0.00 83 ASN A N 20
ATOM 36566 C CA . ASN A 1 83 ? 1.006 5.916 -18.772 1.00 0.00 83 ASN A CA 20
ATOM 36567 C C . ASN A 1 83 ? 1.801 7.196 -19.040 1.00 0.00 83 ASN A C 20
ATOM 36568 O O . ASN A 1 83 ? 3.005 7.169 -19.199 1.00 0.00 83 ASN A O 20
ATOM 36579 N N . GLU A 1 84 ? 1.137 8.318 -19.092 1.00 0.00 84 GLU A N 20
ATOM 36580 C CA . GLU A 1 84 ? 1.856 9.598 -19.351 1.00 0.00 84 GLU A CA 20
ATOM 36581 C C . GLU A 1 84 ? 2.649 9.996 -18.106 1.00 0.00 84 GLU A C 20
ATOM 36582 O O . GLU A 1 84 ? 3.760 10.481 -18.193 1.00 0.00 84 GLU A O 20
ATOM 36594 N N . LEU A 1 85 ? 2.089 9.796 -16.944 1.00 0.00 85 LEU A N 20
ATOM 36595 C CA . LEU A 1 85 ? 2.810 10.164 -15.693 1.00 0.00 85 LEU A CA 20
ATOM 36596 C C . LEU A 1 85 ? 4.063 9.298 -15.553 1.00 0.00 85 LEU A C 20
ATOM 36597 O O . LEU A 1 85 ? 4.930 9.569 -14.745 1.00 0.00 85 LEU A O 20
ATOM 36613 N N . GLY A 1 86 ? 4.166 8.257 -16.332 1.00 0.00 86 GLY A N 20
ATOM 36614 C CA . GLY A 1 86 ? 5.362 7.374 -16.241 1.00 0.00 86 GLY A CA 20
ATOM 36615 C C . GLY A 1 86 ? 5.262 6.506 -14.986 1.00 0.00 86 GLY A C 20
ATOM 36616 O O . GLY A 1 86 ? 6.256 6.078 -14.435 1.00 0.00 86 GLY A O 20
ATOM 36620 N N . ILE A 1 87 ? 4.068 6.244 -14.531 1.00 0.00 87 ILE A N 20
ATOM 36621 C CA . ILE A 1 87 ? 3.903 5.404 -13.312 1.00 0.00 87 ILE A CA 20
ATOM 36622 C C . ILE A 1 87 ? 3.745 3.937 -13.722 1.00 0.00 87 ILE A C 20
ATOM 36623 O O . ILE A 1 87 ? 3.421 3.631 -14.852 1.00 0.00 87 ILE A O 20
ATOM 36639 N N . LYS A 1 88 ? 3.970 3.027 -12.814 1.00 0.00 88 LYS A N 20
ATOM 36640 C CA . LYS A 1 88 ? 3.831 1.584 -13.155 1.00 0.00 88 LYS A CA 20
ATOM 36641 C C . LYS A 1 88 ? 2.359 1.179 -13.051 1.00 0.00 88 LYS A C 20
ATOM 36642 O O . LYS A 1 88 ? 1.822 1.026 -11.972 1.00 0.00 88 LYS A O 20
ATOM 36661 N N . ILE A 1 89 ? 1.700 1.005 -14.165 1.00 0.00 89 ILE A N 20
ATOM 36662 C CA . ILE A 1 89 ? 0.263 0.613 -14.127 1.00 0.00 89 ILE A CA 20
ATOM 36663 C C . ILE A 1 89 ? 0.149 -0.912 -14.140 1.00 0.00 89 ILE A C 20
ATOM 36664 O O . ILE A 1 89 ? 1.005 -1.603 -14.655 1.00 0.00 89 ILE A O 20
ATOM 36680 N N . TYR A 1 90 ? -0.902 -1.442 -13.577 1.00 0.00 90 TYR A N 20
ATOM 36681 C CA . TYR A 1 90 ? -1.071 -2.923 -13.557 1.00 0.00 90 TYR A CA 20
ATOM 36682 C C . TYR A 1 90 ? -2.521 -3.274 -13.899 1.00 0.00 90 TYR A C 20
ATOM 36683 O O . TYR A 1 90 ? -3.446 -2.605 -13.484 1.00 0.00 90 TYR A O 20
ATOM 36701 N N . ARG A 1 91 ? -2.726 -4.319 -14.652 1.00 0.00 91 ARG A N 20
ATOM 36702 C CA . ARG A 1 91 ? -4.115 -4.712 -15.021 1.00 0.00 91 ARG A CA 20
ATOM 36703 C C . ARG A 1 91 ? -4.594 -5.830 -14.093 1.00 0.00 91 ARG A C 20
ATOM 36704 O O . ARG A 1 91 ? -3.816 -6.635 -13.621 1.00 0.00 91 ARG A O 20
ATOM 36725 N N . ALA A 1 92 ? -5.870 -5.885 -13.827 1.00 0.00 92 ALA A N 20
ATOM 36726 C CA . ALA A 1 92 ? -6.400 -6.952 -12.930 1.00 0.00 92 ALA A CA 20
ATOM 36727 C C . ALA A 1 92 ? -7.160 -7.986 -13.765 1.00 0.00 92 ALA A C 20
ATOM 36728 O O . ALA A 1 92 ? -7.863 -7.651 -14.697 1.00 0.00 92 ALA A O 20
ATOM 36735 N N . THR A 1 93 ? -7.026 -9.243 -13.435 1.00 0.00 93 THR A N 20
ATOM 36736 C CA . THR A 1 93 ? -7.740 -10.297 -14.210 1.00 0.00 93 THR A CA 20
ATOM 36737 C C . THR A 1 93 ? -9.084 -10.599 -13.545 1.00 0.00 93 THR A C 20
ATOM 36738 O O . THR A 1 93 ? -9.967 -11.182 -14.143 1.00 0.00 93 THR A O 20
ATOM 36749 N N . GLY A 1 94 ? -9.248 -10.209 -12.310 1.00 0.00 94 GLY A N 20
ATOM 36750 C CA . GLY A 1 94 ? -10.535 -10.475 -11.609 1.00 0.00 94 GLY A CA 20
ATOM 36751 C C . GLY A 1 94 ? -10.368 -11.668 -10.666 1.00 0.00 94 GLY A C 20
ATOM 36752 O O . GLY A 1 94 ? -11.331 -12.222 -10.174 1.00 0.00 94 GLY A O 20
ATOM 36756 N N . THR A 1 95 ? -9.153 -12.069 -10.410 1.00 0.00 95 THR A N 20
ATOM 36757 C CA . THR A 1 95 ? -8.926 -13.226 -9.499 1.00 0.00 95 THR A CA 20
ATOM 36758 C C . THR A 1 95 ? -9.008 -12.754 -8.045 1.00 0.00 95 THR A C 20
ATOM 36759 O O . THR A 1 95 ? -9.773 -13.274 -7.257 1.00 0.00 95 THR A O 20
ATOM 36770 N N . SER A 1 96 ? -8.224 -11.774 -7.684 1.00 0.00 96 SER A N 20
ATOM 36771 C CA . SER A 1 96 ? -8.259 -11.272 -6.281 1.00 0.00 96 SER A CA 20
ATOM 36772 C C . SER A 1 96 ? -7.139 -10.251 -6.074 1.00 0.00 96 SER A C 20
ATOM 36773 O O . SER A 1 96 ? -5.995 -10.494 -6.403 1.00 0.00 96 SER A O 20
ATOM 36781 N N . VAL A 1 97 ? -7.457 -9.108 -5.528 1.00 0.00 97 VAL A N 20
ATOM 36782 C CA . VAL A 1 97 ? -6.409 -8.075 -5.298 1.00 0.00 97 VAL A CA 20
ATOM 36783 C C . VAL A 1 97 ? -5.399 -8.596 -4.274 1.00 0.00 97 VAL A C 20
ATOM 36784 O O . VAL A 1 97 ? -4.264 -8.164 -4.233 1.00 0.00 97 VAL A O 20
ATOM 36797 N N . GLU A 1 98 ? -5.800 -9.524 -3.449 1.00 0.00 98 GLU A N 20
ATOM 36798 C CA . GLU A 1 98 ? -4.860 -10.074 -2.434 1.00 0.00 98 GLU A CA 20
ATOM 36799 C C . GLU A 1 98 ? -3.735 -10.828 -3.144 1.00 0.00 98 GLU A C 20
ATOM 36800 O O . GLU A 1 98 ? -2.573 -10.492 -3.019 1.00 0.00 98 GLU A O 20
ATOM 36812 N N . GLU A 1 99 ? -4.070 -11.842 -3.892 1.00 0.00 99 GLU A N 20
ATOM 36813 C CA . GLU A 1 99 ? -3.022 -12.615 -4.614 1.00 0.00 99 GLU A CA 20
ATOM 36814 C C . GLU A 1 99 ? -2.278 -11.685 -5.574 1.00 0.00 99 GLU A C 20
ATOM 36815 O O . GLU A 1 99 ? -1.119 -11.886 -5.876 1.00 0.00 99 GLU A O 20
ATOM 36827 N N . ASN A 1 100 ? -2.936 -10.665 -6.053 1.00 0.00 100 ASN A N 20
ATOM 36828 C CA . ASN A 1 100 ? -2.267 -9.719 -6.990 1.00 0.00 100 ASN A CA 20
ATOM 36829 C C . ASN A 1 100 ? -1.212 -8.911 -6.230 1.00 0.00 100 ASN A C 20
ATOM 36830 O O . ASN A 1 100 ? -0.206 -8.512 -6.781 1.00 0.00 100 ASN A O 20
ATOM 36841 N N . LEU A 1 101 ? -1.434 -8.669 -4.966 1.00 0.00 101 LEU A N 20
ATOM 36842 C CA . LEU A 1 101 ? -0.444 -7.888 -4.172 1.00 0.00 101 LEU A CA 20
ATOM 36843 C C . LEU A 1 101 ? 0.903 -8.615 -4.182 1.00 0.00 101 LEU A C 20
ATOM 36844 O O . LEU A 1 101 ? 1.900 -8.088 -4.635 1.00 0.00 101 LEU A O 20
ATOM 36860 N N . LYS A 1 102 ? 0.939 -9.822 -3.687 1.00 0.00 102 LYS A N 20
ATOM 36861 C CA . LYS A 1 102 ? 2.220 -10.584 -3.669 1.00 0.00 102 LYS A CA 20
ATOM 36862 C C . LYS A 1 102 ? 2.665 -10.863 -5.106 1.00 0.00 102 LYS A C 20
ATOM 36863 O O . LYS A 1 102 ? 3.841 -10.980 -5.390 1.00 0.00 102 LYS A O 20
ATOM 36882 N N . LEU A 1 103 ? 1.735 -10.973 -6.015 1.00 0.00 103 LEU A N 20
ATOM 36883 C CA . LEU A 1 103 ? 2.105 -11.246 -7.433 1.00 0.00 103 LEU A CA 20
ATOM 36884 C C . LEU A 1 103 ? 2.883 -10.057 -7.999 1.00 0.00 103 LEU A C 20
ATOM 36885 O O . LEU A 1 103 ? 3.730 -10.207 -8.858 1.00 0.00 103 LEU A O 20
ATOM 36901 N N . PHE A 1 104 ? 2.601 -8.873 -7.527 1.00 0.00 104 PHE A N 20
ATOM 36902 C CA . PHE A 1 104 ? 3.322 -7.674 -8.040 1.00 0.00 104 PHE A CA 20
ATOM 36903 C C . PHE A 1 104 ? 4.824 -7.829 -7.783 1.00 0.00 104 PHE A C 20
ATOM 36904 O O . PHE A 1 104 ? 5.644 -7.353 -8.541 1.00 0.00 104 PHE A O 20
ATOM 36921 N N . THR A 1 105 ? 5.189 -8.490 -6.717 1.00 0.00 105 THR A N 20
ATOM 36922 C CA . THR A 1 105 ? 6.636 -8.672 -6.412 1.00 0.00 105 THR A CA 20
ATOM 36923 C C . THR A 1 105 ? 7.277 -9.576 -7.468 1.00 0.00 105 THR A C 20
ATOM 36924 O O . THR A 1 105 ? 8.380 -9.336 -7.916 1.00 0.00 105 THR A O 20
ATOM 36935 N N . GLU A 1 106 ? 6.593 -10.613 -7.870 1.00 0.00 106 GLU A N 20
ATOM 36936 C CA . GLU A 1 106 ? 7.167 -11.529 -8.897 1.00 0.00 106 GLU A CA 20
ATOM 36937 C C . GLU A 1 106 ? 6.989 -10.915 -10.288 1.00 0.00 106 GLU A C 20
ATOM 36938 O O . GLU A 1 106 ? 7.301 -11.525 -11.290 1.00 0.00 106 GLU A O 20
ATOM 36950 N N . GLY A 1 107 ? 6.489 -9.710 -10.358 1.00 0.00 107 GLY A N 20
ATOM 36951 C CA . GLY A 1 107 ? 6.294 -9.062 -11.685 1.00 0.00 107 GLY A CA 20
ATOM 36952 C C . GLY A 1 107 ? 5.637 -10.053 -12.645 1.00 0.00 107 GLY A C 20
ATOM 36953 O O . GLY A 1 107 ? 5.833 -9.995 -13.843 1.00 0.00 107 GLY A O 20
ATOM 36957 N N . ASN A 1 108 ? 4.858 -10.965 -12.131 1.00 0.00 108 ASN A N 20
ATOM 36958 C CA . ASN A 1 108 ? 4.191 -11.959 -13.017 1.00 0.00 108 ASN A CA 20
ATOM 36959 C C . ASN A 1 108 ? 2.958 -11.320 -13.659 1.00 0.00 108 ASN A C 20
ATOM 36960 O O . ASN A 1 108 ? 2.605 -11.622 -14.783 1.00 0.00 108 ASN A O 20
ATOM 36971 N N . LEU A 1 109 ? 2.303 -10.437 -12.957 1.00 0.00 109 LEU A N 20
ATOM 36972 C CA . LEU A 1 109 ? 1.095 -9.777 -13.529 1.00 0.00 109 LEU A CA 20
ATOM 36973 C C . LEU A 1 109 ? 1.509 -8.907 -14.718 1.00 0.00 109 LEU A C 20
ATOM 36974 O O . LEU A 1 109 ? 2.661 -8.874 -15.103 1.00 0.00 109 LEU A O 20
ATOM 36990 N N . GLU A 1 110 ? 0.580 -8.204 -15.304 1.00 0.00 110 GLU A N 20
ATOM 36991 C CA . GLU A 1 110 ? 0.925 -7.339 -16.468 1.00 0.00 110 GLU A CA 20
ATOM 36992 C C . GLU A 1 110 ? 0.860 -5.869 -16.051 1.00 0.00 110 GLU A C 20
ATOM 36993 O O . GLU A 1 110 ? 0.021 -5.472 -15.268 1.00 0.00 110 GLU A O 20
ATOM 37005 N N . GLU A 1 111 ? 1.741 -5.057 -16.570 1.00 0.00 111 GLU A N 20
ATOM 37006 C CA . GLU A 1 111 ? 1.728 -3.613 -16.206 1.00 0.00 111 GLU A CA 20
ATOM 37007 C C . GLU A 1 111 ? 1.942 -2.772 -17.466 1.00 0.00 111 GLU A C 20
ATOM 37008 O O . GLU A 1 111 ? 1.984 -3.286 -18.566 1.00 0.00 111 GLU A O 20
ATOM 37020 N N . ILE A 1 112 ? 2.079 -1.483 -17.317 1.00 0.00 112 ILE A N 20
ATOM 37021 C CA . ILE A 1 112 ? 2.290 -0.614 -18.510 1.00 0.00 112 ILE A CA 20
ATOM 37022 C C . ILE A 1 112 ? 3.167 0.579 -18.124 1.00 0.00 112 ILE A C 20
ATOM 37023 O O . ILE A 1 112 ? 3.118 1.064 -17.011 1.00 0.00 112 ILE A O 20
ATOM 37039 N N . ARG A 1 113 ? 3.969 1.055 -19.037 1.00 0.00 113 ARG A N 20
ATOM 37040 C CA . ARG A 1 113 ? 4.849 2.217 -18.726 1.00 0.00 113 ARG A CA 20
ATOM 37041 C C . ARG A 1 113 ? 5.697 2.556 -19.954 1.00 0.00 113 ARG A C 20
ATOM 37042 O O . ARG A 1 113 ? 5.556 3.609 -20.546 1.00 0.00 113 ARG A O 20
ATOM 37063 N N . SER A 1 114 ? 6.577 1.674 -20.342 1.00 0.00 114 SER A N 20
ATOM 37064 C CA . SER A 1 114 ? 7.432 1.945 -21.532 1.00 0.00 114 SER A CA 20
ATOM 37065 C C . SER A 1 114 ? 8.111 0.643 -21.974 1.00 0.00 114 SER A C 20
ATOM 37066 O O . SER A 1 114 ? 9.226 0.362 -21.580 1.00 0.00 114 SER A O 20
ATOM 37074 N N . PRO A 1 115 ? 7.410 -0.114 -22.778 1.00 0.00 115 PRO A N 20
ATOM 37075 C CA . PRO A 1 115 ? 7.905 -1.403 -23.296 1.00 0.00 115 PRO A CA 20
ATOM 37076 C C . PRO A 1 115 ? 8.869 -1.190 -24.469 1.00 0.00 115 PRO A C 20
ATOM 37077 O O . PRO A 1 115 ? 9.205 -2.115 -25.180 1.00 0.00 115 PRO A O 20
ATOM 37088 N N . GLY A 1 116 ? 9.317 0.018 -24.681 1.00 0.00 116 GLY A N 20
ATOM 37089 C CA . GLY A 1 116 ? 10.256 0.272 -25.809 1.00 0.00 116 GLY A CA 20
ATOM 37090 C C . GLY A 1 116 ? 11.258 1.356 -25.411 1.00 0.00 116 GLY A C 20
ATOM 37091 O O . GLY A 1 116 ? 11.041 2.105 -24.480 1.00 0.00 116 GLY A O 20
ATOM 37095 N N . SER A 1 117 ? 12.357 1.446 -26.109 1.00 0.00 117 SER A N 20
ATOM 37096 C CA . SER A 1 117 ? 13.372 2.482 -25.771 1.00 0.00 117 SER A CA 20
ATOM 37097 C C . SER A 1 117 ? 13.484 3.482 -26.924 1.00 0.00 117 SER A C 20
ATOM 37098 O O . SER A 1 117 ? 14.113 4.514 -26.804 1.00 0.00 117 SER A O 20
ATOM 37106 N N . GLY A 1 118 ? 12.878 3.184 -28.041 1.00 0.00 118 GLY A N 20
ATOM 37107 C CA . GLY A 1 118 ? 12.950 4.119 -29.199 1.00 0.00 118 GLY A CA 20
ATOM 37108 C C . GLY A 1 118 ? 12.188 5.402 -28.867 1.00 0.00 118 GLY A C 20
ATOM 37109 O O . GLY A 1 118 ? 12.575 6.485 -29.258 1.00 0.00 118 GLY A O 20
ATOM 37113 N N . ARG A 1 119 ? 11.105 5.289 -28.148 1.00 0.00 119 ARG A N 20
ATOM 37114 C CA . ARG A 1 119 ? 10.319 6.502 -27.792 1.00 0.00 119 ARG A CA 20
ATOM 37115 C C . ARG A 1 119 ? 11.266 7.597 -27.296 1.00 0.00 119 ARG A C 20
ATOM 37116 O O . ARG A 1 119 ? 12.383 7.332 -26.898 1.00 0.00 119 ARG A O 20
ATOM 37137 N N . GLY A 1 120 ? 10.830 8.826 -27.319 1.00 0.00 120 GLY A N 20
ATOM 37138 C CA . GLY A 1 120 ? 11.706 9.936 -26.849 1.00 0.00 120 GLY A CA 20
ATOM 37139 C C . GLY A 1 120 ? 11.234 11.253 -27.465 1.00 0.00 120 GLY A C 20
ATOM 37140 O O . GLY A 1 120 ? 11.572 11.583 -28.584 1.00 0.00 120 GLY A O 20
ATOM 37144 N N . ARG A 1 121 ? 10.451 12.009 -26.744 1.00 0.00 121 ARG A N 20
ATOM 37145 C CA . ARG A 1 121 ? 9.957 13.304 -27.288 1.00 0.00 121 ARG A CA 20
ATOM 37146 C C . ARG A 1 121 ? 9.070 13.987 -26.246 1.00 0.00 121 ARG A C 20
ATOM 37147 O O . ARG A 1 121 ? 7.912 14.267 -26.487 1.00 0.00 121 ARG A O 20
ATOM 37168 N N . ARG A 1 122 ? 9.605 14.257 -25.086 1.00 0.00 122 ARG A N 20
ATOM 37169 C CA . ARG A 1 122 ? 8.793 14.921 -24.026 1.00 0.00 122 ARG A CA 20
ATOM 37170 C C . ARG A 1 122 ? 8.419 16.332 -24.479 1.00 0.00 122 ARG A C 20
ATOM 37171 O O . ARG A 1 122 ? 9.254 17.211 -24.558 1.00 0.00 122 ARG A O 20
ATOM 37192 N N . ARG A 1 123 ? 7.169 16.559 -24.777 1.00 0.00 123 ARG A N 20
ATOM 37193 C CA . ARG A 1 123 ? 6.745 17.916 -25.224 1.00 0.00 123 ARG A CA 20
ATOM 37194 C C . ARG A 1 123 ? 5.218 18.006 -25.214 1.00 0.00 123 ARG A C 20
ATOM 37195 O O . ARG A 1 123 ? 4.538 17.257 -25.887 1.00 0.00 123 ARG A O 20
ATOM 37216 N N . ARG A 1 124 ? 4.672 18.918 -24.455 1.00 0.00 124 ARG A N 20
ATOM 37217 C CA . ARG A 1 124 ? 3.190 19.056 -24.403 1.00 0.00 124 ARG A CA 20
ATOM 37218 C C . ARG A 1 124 ? 2.627 19.052 -25.826 1.00 0.00 124 ARG A C 20
ATOM 37219 O O . ARG A 1 124 ? 2.619 20.106 -26.441 1.00 0.00 124 ARG A O 20
#

Secondary structure (DSSP, 8-state):
-EEEESS--SSSS-SS-S--SS-S-EEEEEESSSSEEEEEEE--S-TTTSSS-STTHHHHHHHTT--EEEE--SSHHHHHHHHHHT-EEEE--S--HHHHHHHHHTT-S-EE---S--S-----

CATH classification: 3.30.420.130

Foldseek 3Di:
DWAKEAQAPQHFVRARVDWQAQRQKIKIFGDDPLDTPDIDIGRCPCSPDPCHHRLSCVVVVVVVVNLEYETADPDCSSVVVQLVVQGWYFYGPSPTVVVVRSVVVVVPGDTHHDPDDPDDDDDD

Nearest PDB structures (foldseek):
  1eo1-assembly1_A  TM=8.934E-01  e=7.406E-18  Methanothermobacter thermautotrophicus
  1rdu-assembly1_A  TM=7.888E-01  e=5.221E-08  Thermotoga maritima
  1t3v-assembly1_A  TM=7.689E-01  e=6.261E-07  Thermotoga maritima
  2wfb-assembly1_A  TM=8.324E-01  e=3.971E-06  Megalodesulfovibrio gigas
  2re2-assembly1_A  TM=7.694E-01  e=2.363E-05  Thermoplasma acidophilum DSM 1728

Radius of gyration: 15.22 Å; Cα contacts (8 Å, |Δi|>4): 217; chains: 1; bounding box: 49×32×37 Å

Organism: Methanothermobacter thermautotrophicus (strain ATCC 29096 / DSM 1053 / JCM 10044 / NBRC 100330 / Delta H) (NCBI:txid187420)

InterPro domains:
  IPR003731 Dinitrogenase iron-molybdenum cofactor biosynthesis [PF02579] (13-105)
  IPR033913 MTH1175 domain [cd00851] (1-104)
  IPR036105 Dinitrogenase iron-molybdenum cofactor biosynthesis superfamily [G3DSA:3.30.420.130] (1-124)
  IPR036105 Dinitrogenase iron-molybdenum cofactor biosynthesis superfamily [SSF53146] (1-121)
  IPR051840 NifX/NifY domain-containing protein [PTHR33937] (1-115)

Sequence (124 aa):
MKIAIASSGTDLGSEVSRFFGRAPYFMIVEMKKGNIESSEVIENPSASASGGAGIRTAQIIANNGVKAVIASSPGPNAFEVLNELGIKIYRATGTSVEENLKLFTEGNLEEIRSPGSGRGRRRRMKIAIASSGTDLGSEVSRFFGRAPYFMIVEMKKGNIESSEVIENPSASASGGAGIRTAQIIANNGVKAVIASSPGPNAFEVLNELGIKIYRATGTSVEENLKLFTEGNLEEIRSPGSGRGRRRRMKIAIASSGTDLGSEVSRFFGRAPYFMIVEMKKGNIESSEVIENPSASASGGAGIRTAQIIANNGVKAVIASSPGPNAFEVLNELGIKIYRATGTSVEENLKLFTEGNLEEIRSPGSGRGRRRRMKIAIASSGTDLGSEVSRFFGRAPYFMIVEMKKGNIESSEVIENPSASASGGAGIRTAQIIANNGVKAVIASSPGPNAFEVLNELGIKIYRATGTSVEENLKLFTEGNLEEIRSPGSGRGRRRRMKIAIASSGTDLGSEVSRFFGRAPYFMIVEMKKGNIESSEVIENPSASASGGAGIRTAQIIANNGVKAVIASSPGPNAFEVLNELGIKIYRATGTSVEENLKLFTEGNLEEIRSPGSGRGRRRRMKIAIASSGTDLGSEVSRFFGRAPYFMIVEMKKGNIESSEVIENPSASASGGAGIRTAQIIANNGVKAVIASSPGPNAFEVLNELGIKIYRATGTSVEENLKLFTEGNLEEIRSPGSGRGRRRRMKIAIASSGTDLGSEVSRFFGRAPYFMIVEMKKGNIESSEVIENPSASASGGAGIRTAQIIANNGVKAVIASSPGPNAFEVLNELGIKIYRATGTSVEENLKLFTEGNLEEIRSPGSGRGRRRRMKIAIASSGTDLGSEVSRFFGRAPYFMIVEMKKGNIESSEVIENPSASASGGAGIRTAQIIANNGVKAVIASSPGPNAFEVLNELGIKIYRATGTSVEENLKLFTEGNLEEIRSPGSGRGRRRRMKIAIASSGTDLGSEVSRFFGRAPYFMIVEMKKGNIESSEVIENPSASASGGAGIRTAQIIANNGVKAVIASSPGPNAFEVLNELGIKIYRATGTSVEENLKLFTEGNLEEIRSPGSGRGRRRRMKIAIASSGTDLGSEVSRFFGRAPYFMIVEMKKGNIESSEVIENPSASASGGAGIRTAQIIANNGVKAVIASSPGPNAFEVLNELGIKIYRATGTSVEENLKLFTEGNLEEIRSPGSGRGRRRRMKIAIASSGTDLGSEVSRFFGRAPYFMIVEMKKGNIESSEVIENPSASASGGAGIRTAQIIANNGVKAVIASSPGPNAFEVLNELGIKIYRATGTSVEENLKLFTEGNLEEIRSPGSGRGRRRRMKIAIASSGTDLGSEVSRFFGRAPYFMIVEMKKGNIESSEVIENPSASASGGAGIRTAQIIANNGVKAVIASSPGPNAFEVLNELGIKIYRATGTSVEENLKLFTEGNLEEIRSPGSGRGRRRRMKIAIASSGTDLGSEVSRFFGRAPYFMIVEMKKGNIESSEVIENPSASASGGAGIRTAQIIANNGVKAVIASSPGPNAFEVLNELGIKIYRATGTSVEENLKLFTEGNLEEIRSPGSGRGRRRRMKIAIASSGTDLGSEVSRFFGRAPYFMIVEMKKGNIESSEVIENPSASASGGAGIRTAQIIANNGVKAVIASSPGPNAFEVLNELGIKIYRATGTSVEENLKLFTEGNLEEIRSPGSGRGRRRRMKIAIASSGTDLGSEVSRFFGRAPYFMIVEMKKGNIESSEVIENPSASASGGAGIRTAQIIANNGVKAVIASSPGPNAFEVLNELGIKIYRATGTSVEENLKLFTEGNLEEIRSPGSGRGRRRRMKIAIASSGTDLGSEVSRFFGRAPYFMIVEMKKGNIESSEVIENPSASASGGAGIRTAQIIANNGVKAVIASSPGPNAFEVLNELGIKIYRATGTSVEENLKLFTEGNLEEIRSPGSGRGRRRRMKIAIASSGTDLGSEVSRFFGRAPYFMIVEMKKGNIESSEVIENPSASASGGAGIRTAQIIANNGVKAVIASSPGPNAFEVLNELGIKIYRATGTSVEENLKLFTEGNLEEIRSPGSGRGRRRRMKIAIASSGTDLGSEVSRFFGRAPYFMIVEMKKGNIESSEVIENPSASASGGAGIRTAQIIANNGVKAVIASSPGPNAFEVLNELGIKIYRATGTSVEENLKLFTEGNLEEIRSPGSGRGRRRRMKIAIASSGTDLGSEVSRFFGRAPYFMIVEMKKGNIESSEVIENPSASASGGAGIRTAQIIANNGVKAVIASSPGPNAFEVLNELGIKIYRATGTSVEENLKLFTEGNLEEIRSPGSGRGRRRRMKIAIASSGTDLGSEVSRFFGRAPYFMIVEMKKGNIESSEVIENPSASASGGAGIRTAQIIANNGVKAVIASSPGPNAFEVLNELGIKIYRATGTSVEENLKLFTEGNLEEIRSPGSGRGRRRR

Solvent-accessible surface area: 8192 Å² total; per-residue (Å²): 120,63,0,0,2,4,8,0,13,66,119,125,66,36,83,14,52,202,120,2,18,150,12,64,78,2,30,9,5,63,20,162,184,50,92,61,120,35,86,95,43,61,105,27,131,56,25,109,83,77,73,71,36,4,52,152,16,2,116,80,2,37,124,62,35,1,99,0,4,2,1,22,10,93,33,105,101,0,27,116,62,2,37,149,77,52,18,22,0,5,98,11,120,40,77,29,13,99,89,5,34,125,28,24,72,105,51,104,22,77,75,78,147,58,112,85,112,57,225,90,190,195,226,272